Protein 8RWN (pdb70)

GO terms:
  GO:0051912 CoB--CoM heterodisulfide reductase activity (F, IDA)
  GO:0015948 methanogenesis (P, IDA)

Organism: Methanothermobacter marburgensis (strain ATCC BAA-927 / DSM 2133 / JCM 14651 / NBRC 100331 / OCM 82 / Marburg) (NCBI:txid79929)

InterPro domains:
  IPR017896 4Fe-4S ferredoxin-type, iron-sulphur binding domain [PF00037] (248-267)
  IPR017896 4Fe-4S ferredoxin-type, iron-sulphur binding domain [PF13237] (585-631)
  IPR017896 4Fe-4S ferredoxin-type, iron-sulphur binding domain [PS51379] (244-274)
  IPR017896 4Fe-4S ferredoxin-type, iron-sulphur binding domain [PS51379] (292-321)
  IPR017896 4Fe-4S ferredoxin-type, iron-sulphur binding domain [PS51379] (581-611)
  IPR017896 4Fe-4S ferredoxin-type, iron-sulphur binding domain [PS51379] (615-640)
  IPR017900 4Fe-4S ferredoxin, iron-sulphur binding, conserved site [PS00198] (254-265)
  IPR017900 4Fe-4S ferredoxin, iron-sulphur binding, conserved site [PS00198] (301-312)
  IPR017900 4Fe-4S ferredoxin, iron-sulphur binding, conserved site [PS00198] (591-602)
  IPR017900 4Fe-4S ferredoxin, iron-sulphur binding, conserved site [PS00198] (620-631)
  IPR023753 FAD/NAD(P)-binding domain [PF07992] (439-561)
  IPR036188 FAD/NAD(P)-binding domain superfamily [G3DSA:3.50.50.60] (131-251)
  IPR036188 FAD/NAD(P)-binding domain superfamily [SSF51905] (153-568)
  IPR039650 H(2):CoB-CoM heterodisulfide,ferredoxin reductase subunit A-like [PTHR43498] (31-650)
  IPR040131 MnmG, N-terminal domain [PF01134] (155-187)

Radius of gyration: 39.8 Å; Cα contacts (8 Å, |Δi|>4): 4096; chains: 6; bounding box: 92×113×96 Å

Secondary structure (DSSP, 8-state):
---SEEEEE--SHHHHHHHHHHHHTT-EEEEE-SSSS--TTGGG-SEETTTTEEHHHHHHHHHHHHHH-TTEEEE-SEEEEEEEEETTEEEEEEEE---SB-TTT-----HHHHH---EEE-GGGTTS-EEESEE-SSTT-SS---EE-TTT-----HHHHH-SS--B-TT---EEEEEEESEEEE----EE--GGG-GGGTTTTSTTEEEHHHHHHHHSTTSTTTT----TTTSS--SEEEEEEEETSSBGGGTB-S--SSHHHHHHHHHHHHHHH-TT-EEEEEES-----STTHHHHHHHHHHTT--EEEE----EEEE-TTS-EEEEEEETTTTEEEEEEESEEEEEE-EEPPTTHHHHHHHHT--B-TTSSBPPSBTTTBTTB-SSTTEEE-GGGGS---HHHHHHHHHHHHHHHHHHHHH--/-EEEEE--SHHHHT-HHHHHHHHHHHHHTT-EEEE-TTB-----IIIIIHH-HHHHHHHHHHHHHHHHHHTS-EEES-HHHHHHHHHHHHHHHH-HHHHHHHHHHHGGGT--------EEEHHHHIIIII-HHHHHHT-SS----EEEEE--STTT-SHHHH-SS-SSS--HHHHHHHHTT-EE---TTTT---S-GGGHHHH-HHHHHHHHHHHHHHHHHTT-SEEEES-HHHHHHHHHHHHHHHHHHS------EEEHHHHHHHHTT--TTTS-GGG-S--/-----TTTTEE-GGG--HHHHHHHIIIIIGGGGG-----HHHHH-TTTTTSS--HHHHHHHHHHT-HHHHHT-GGGGG-----HHHHH-TT---HHHHHHHHHHHHHHTT---HHHHHHHHHHHHHS-SS---HHHHHHHHHTTS-SS-SBTTT-HHHHHHHHHHHHHHTHHHHTTEETTTTEE-/---SEEEEE--SHHHHHHHHHHHHTT-EEEEE-SSSS--TTGGG-SEETTTTEEHHHHHHHHHHHHHH-TTEEEE-SEEEEEEES-TT-EEEEEEE---SB-TTT-----HHHHH---EEE-GGGTTS-EEESEE-SSTT-SS---EE-TTT-----HHHHH-SS--B-TT---EEEEEEESEEEE----EE--GGG-GGGTTTTSTTEEEHHHHHHHHSTTSTTTT----TTTSS--SEEEEEEEETSSBGGGTB-S--SSHHHHHHHHHHHHHHH-TT-EEEEEES-----STTHHHHHHHHHHTT--EEEE----EEEE-TTS-EEEEEEETTTTEEEEEEESEEEEEE-EEPPTTHHHHHHHHT--B-TTSSBPPSBTTTBTTB-SSTTEEE-GGGGS---HHHHHHHHHHHHHHHHHHHHH--/-EEEEE--SHHHHT-HHHHHHHHHHHHHTT-EEEE-TTB-----IIIIIHH-HHHHHHHHHHHHHHHHHHT--EEE--HHHHHHHHHHHHHHHH-HHHHHHHHHHHTTTT--------EEEHHHHIIIII-HHHHHHH-SS----EEEEE--HHHH-SHHHH-SS-SSS--HHHHHHHHTT-EE---TTTT---S-GGGHHHH-HHHHHHHHHHHHHHHHHTT-SEEEES-HHHHHHHHHHHHHHHHHH-------EEEHHHHHHHHTT--HHHH-GGG-S--/-----TTTTEE-GGG--HHHHHHHIIIIIGGGGG-----HHHHH-TTTTTSS--HHHHHHHHHHT-HHHHHT-GGGGG-----HHHHH-TT---HHHHHHHHHHHHHHTT---HHHHHHHHHHHHHS-SS---HHHHHHHHHTTS-SS-SBTTT-HHHHHHHHHHHHHHTHHHHTTB-TTT-SB-

Structure (mmCIF, N/CA/C/O backbone):
data_8RWN
#
_entry.id   8RWN
#
_cell.length_a   1.00
_cell.length_b   1.00
_cell.length_c   1.00
_cell.angle_alpha   90.00
_cell.angle_beta   90.00
_cell.angle_gamma   90.00
#
_symmetry.space_group_name_H-M   'P 1'
#
loop_
_entity.id
_entity.type
_entity.pdbx_description
1 polymer 'H(2):CoB-CoM heterodisulfide,ferredoxin reductase subunit B'
2 polymer 'H(2):CoB-CoM heterodisulfide,ferredoxin reductase subunit C'
3 polymer 'H(2):CoB-CoM heterodisulfide,ferredoxin reductase subunit A'
4 non-polymer 'Non-cubane [4Fe-4S]-cluster'
5 non-polymer 'IRON/SULFUR CLUSTER'
6 non-polymer 'FLAVIN-ADENINE DINUCLEOTIDE'
7 water water
#
loop_
_atom_site.group_PDB
_atom_site.id
_atom_site.type_symbol
_atom_site.label_atom_id
_atom_site.label_alt_id
_atom_site.label_comp_id
_atom_site.label_asym_id
_atom_site.label_entity_id
_atom_site.label_seq_id
_atom_site.pdbx_PDB_ins_code
_atom_site.Cartn_x
_atom_site.Cartn_y
_atom_site.Cartn_z
_atom_site.occupancy
_atom_site.B_iso_or_equiv
_atom_site.auth_seq_id
_atom_site.auth_comp_id
_atom_site.auth_asym_id
_atom_site.auth_atom_id
_atom_site.pdbx_PDB_model_num
ATOM 1 N N . MET A 1 1 ? 196.059 243.146 214.753 1.00 28.51 1 MET b N 1
ATOM 2 C CA . MET A 1 1 ? 194.621 242.754 214.696 1.00 22.75 1 MET b CA 1
ATOM 3 C C . MET A 1 1 ? 194.073 242.505 216.096 1.00 25.13 1 MET b C 1
ATOM 4 O O . MET A 1 1 ? 194.762 242.730 217.090 1.00 27.02 1 MET b O 1
ATOM 20 N N . GLU A 1 2 ? 192.830 242.036 216.165 1.00 24.54 2 GLU b N 1
ATOM 21 C CA . GLU A 1 2 ? 192.168 241.748 217.428 1.00 23.05 2 GLU b CA 1
ATOM 22 C C . GLU A 1 2 ? 191.625 240.328 217.386 1.00 21.08 2 GLU b C 1
ATOM 23 O O . GLU A 1 2 ? 191.184 239.847 216.339 1.00 28.21 2 GLU b O 1
ATOM 35 N N . ILE A 1 3 ? 191.657 239.659 218.534 1.00 18.92 3 ILE b N 1
ATOM 36 C CA . ILE A 1 3 ? 191.159 238.291 218.634 1.00 15.57 3 ILE b CA 1
ATOM 37 C C . ILE A 1 3 ? 190.692 238.049 220.062 1.00 15.30 3 ILE b C 1
ATOM 38 O O . ILE A 1 3 ? 191.348 238.462 221.021 1.00 16.82 3 ILE b O 1
ATOM 54 N N . ALA A 1 4 ? 189.546 237.386 220.198 1.00 16.14 4 ALA b N 1
ATOM 55 C CA . ALA A 1 4 ? 189.046 237.026 221.517 1.00 14.23 4 ALA b CA 1
ATOM 56 C C . ALA A 1 4 ? 189.905 235.922 222.122 1.00 17.06 4 ALA b C 1
ATOM 57 O O . ALA A 1 4 ? 190.287 234.966 221.444 1.00 21.50 4 ALA b O 1
ATOM 64 N N . TYR A 1 5 ? 190.194 236.053 223.411 1.00 17.26 5 TYR b N 1
ATOM 65 C CA . TYR A 1 5 ? 191.138 235.191 224.112 1.00 13.35 5 TYR b CA 1
ATOM 66 C C . TYR A 1 5 ? 190.366 234.275 225.056 1.00 14.93 5 TYR b C 1
ATOM 67 O O . TYR A 1 5 ? 189.864 234.725 226.091 1.00 19.02 5 TYR b O 1
ATOM 85 N N . PHE A 1 6 ? 190.276 232.995 224.705 1.00 9.12 6 PHE b N 1
ATOM 86 C CA . PHE A 1 6 ? 189.658 232.003 225.573 1.00 10.53 6 PHE b CA 1
ATOM 87 C C . PHE A 1 6 ? 190.740 231.304 226.385 1.00 8.76 6 PHE b C 1
ATOM 88 O O . PHE A 1 6 ? 191.746 230.853 225.832 1.00 22.30 6 PHE b O 1
ATOM 105 N N . LEU A 1 7 ? 190.531 231.223 227.696 1.00 13.99 7 LEU b N 1
ATOM 106 C CA . LEU A 1 7 ? 191.532 230.707 228.622 1.00 13.24 7 LEU b CA 1
ATOM 107 C C . LEU A 1 7 ? 191.302 229.252 229.005 1.00 11.17 7 LEU b C 1
ATOM 108 O O . LEU A 1 7 ? 192.268 228.503 229.171 1.00 16.86 7 LEU b O 1
ATOM 124 N N . GLY A 1 8 ? 190.049 228.833 229.150 1.00 14.59 8 GLY b N 1
ATOM 125 C CA . GLY A 1 8 ? 189.777 227.490 229.622 1.00 8.82 8 GLY b CA 1
ATOM 126 C C . GLY A 1 8 ? 189.812 227.411 231.140 1.00 9.40 8 GLY b C 1
ATOM 127 O O . GLY A 1 8 ? 189.339 228.301 231.847 1.00 20.02 8 GLY b O 1
ATOM 131 N N . CYS A 1 9 ? 190.361 226.307 231.642 1.00 9.32 9 CYS b N 1
ATOM 132 C CA . CYS A 1 9 ? 190.530 226.102 233.075 1.00 7.93 9 CYS b CA 1
ATOM 133 C C . CYS A 1 9 ? 191.984 225.913 233.470 1.00 6.55 9 CYS b C 1
ATOM 134 O O . CYS A 1 9 ? 192.493 226.650 234.322 1.00 15.57 9 CYS b O 1
ATOM 141 N N . ILE A 1 10 ? 192.674 224.953 232.853 1.00 6.83 10 ILE b N 1
ATOM 142 C CA . ILE A 1 10 ? 193.961 224.502 233.376 1.00 13.12 10 ILE b CA 1
ATOM 143 C C . ILE A 1 10 ? 195.003 225.605 233.275 1.00 9.62 10 ILE b C 1
ATOM 144 O O . ILE A 1 10 ? 195.800 225.807 234.194 1.00 15.42 10 ILE b O 1
ATOM 160 N N . MET A 1 11 ? 195.022 226.334 232.162 1.00 7.81 11 MET b N 1
ATOM 161 C CA . MET A 1 11 ? 196.006 227.400 232.021 1.00 13.41 11 MET b CA 1
ATOM 162 C C . MET A 1 11 ? 195.765 228.502 233.048 1.00 15.23 11 MET b C 1
ATOM 163 O O . MET A 1 11 ? 196.698 228.948 233.723 1.00 15.61 11 MET b O 1
ATOM 177 N N . ASN A 1 12 ? 194.517 228.948 233.190 1.00 18.40 12 ASN b N 1
ATOM 178 C CA . ASN A 1 12 ? 194.244 230.080 234.069 1.00 10.00 12 ASN b CA 1
ATOM 179 C C . ASN A 1 12 ? 194.184 229.681 235.538 1.00 10.96 12 ASN b C 1
ATOM 180 O O . ASN A 1 12 ? 194.250 230.560 236.402 1.00 23.07 12 ASN b O 1
ATOM 191 N N . ASN A 1 13 ? 194.078 228.387 235.845 1.00 11.89 13 ASN b N 1
ATOM 192 C CA . ASN A 1 13 ? 193.852 227.938 237.211 1.00 12.04 13 ASN b CA 1
ATOM 193 C C . ASN A 1 13 ? 194.928 227.011 237.764 1.00 10.48 13 ASN b C 1
ATOM 194 O O . ASN A 1 13 ? 194.892 226.713 238.962 1.00 19.54 13 ASN b O 1
ATOM 205 N N . ARG A 1 14 ? 195.873 226.544 236.948 1.00 12.03 14 ARG b N 1
ATOM 206 C CA . ARG A 1 14 ? 196.955 225.704 237.448 1.00 11.11 14 ARG b CA 1
ATOM 207 C C . ARG A 1 14 ? 198.313 226.151 236.919 1.00 9.80 14 ARG b C 1
ATOM 208 O O . ARG A 1 14 ? 199.331 225.990 237.598 1.00 17.33 14 ARG b O 1
ATOM 229 N N . TYR A 1 15 ? 198.343 226.704 235.709 1.00 11.56 15 TYR b N 1
ATOM 230 C CA . TYR A 1 15 ? 199.584 227.104 235.046 1.00 15.16 15 TYR b CA 1
ATOM 231 C C . TYR A 1 15 ? 199.414 228.498 234.457 1.00 7.18 15 TYR b C 1
ATOM 232 O O . TYR A 1 15 ? 199.370 228.669 233.234 1.00 16.40 15 TYR b O 1
ATOM 250 N N . PRO A 1 16 ? 199.315 229.527 235.307 1.00 14.15 16 PRO b N 1
ATOM 251 C CA . PRO A 1 16 ? 199.193 230.899 234.789 1.00 14.76 16 PRO b CA 1
ATOM 252 C C . PRO A 1 16 ? 200.430 231.392 234.061 1.00 9.39 16 PRO b C 1
ATOM 253 O O . PRO A 1 16 ? 200.343 232.409 233.364 1.00 17.51 16 PRO b O 1
ATOM 264 N N . GLY A 1 17 ? 201.575 230.727 234.212 1.00 15.41 17 GLY b N 1
ATOM 265 C CA . GLY A 1 17 ? 202.744 231.112 233.441 1.00 16.83 17 GLY b CA 1
ATOM 266 C C . GLY A 1 17 ? 202.509 231.023 231.947 1.00 18.62 17 GLY b C 1
ATOM 267 O O . GLY A 1 17 ? 202.991 231.860 231.181 1.00 18.04 17 GLY b O 1
ATOM 271 N N . ILE A 1 18 ? 201.758 230.012 231.512 1.00 12.61 18 ILE b N 1
ATOM 272 C CA . ILE A 1 18 ? 201.423 229.904 230.097 1.00 11.94 18 ILE b CA 1
ATOM 273 C C . ILE A 1 18 ? 200.637 231.132 229.654 1.00 12.90 18 ILE b C 1
ATOM 274 O O . ILE A 1 18 ? 200.919 231.727 228.607 1.00 13.04 18 ILE b O 1
ATOM 290 N N . GLU A 1 19 ? 199.659 231.549 230.463 1.00 13.31 19 GLU b N 1
ATOM 291 C CA . GLU A 1 19 ? 198.864 232.726 230.129 1.00 16.35 19 GLU b CA 1
ATOM 292 C C . GLU A 1 19 ? 199.721 233.987 230.087 1.00 13.04 19 GLU b C 1
ATOM 293 O O . GLU A 1 19 ? 199.570 234.815 229.184 1.00 24.61 19 GLU b O 1
ATOM 305 N N . LYS A 1 20 ? 200.612 234.160 231.066 1.00 17.34 20 LYS b N 1
ATOM 306 C CA . LYS A 1 20 ? 201.436 235.366 231.105 1.00 14.60 20 LYS b CA 1
ATOM 307 C C . LYS A 1 20 ? 202.387 235.422 229.917 1.00 11.28 20 LYS b C 1
ATOM 308 O O . LYS A 1 20 ? 202.549 236.478 229.288 1.00 20.44 20 LYS b O 1
ATOM 327 N N . ALA A 1 21 ? 203.028 234.295 229.597 1.00 17.17 21 ALA b N 1
ATOM 328 C CA . ALA A 1 21 ? 203.905 234.252 228.435 1.00 14.15 21 ALA b CA 1
ATOM 329 C C . ALA A 1 21 ? 203.126 234.540 227.161 1.00 14.63 21 ALA b C 1
ATOM 330 O O . ALA A 1 21 ? 203.600 235.278 226.292 1.00 18.89 21 ALA b O 1
ATOM 337 N N . THR A 1 22 ? 201.920 233.981 227.038 1.00 15.75 22 THR b N 1
ATOM 338 C CA . THR A 1 22 ? 201.097 234.254 225.866 1.00 14.05 22 THR b CA 1
ATOM 339 C C . THR A 1 22 ? 200.774 235.739 225.760 1.00 15.23 22 THR b C 1
ATOM 340 O O . THR A 1 22 ? 200.857 236.330 224.679 1.00 14.16 22 THR b O 1
ATOM 351 N N . ARG A 1 23 ? 200.386 236.354 226.877 1.00 16.13 23 ARG b N 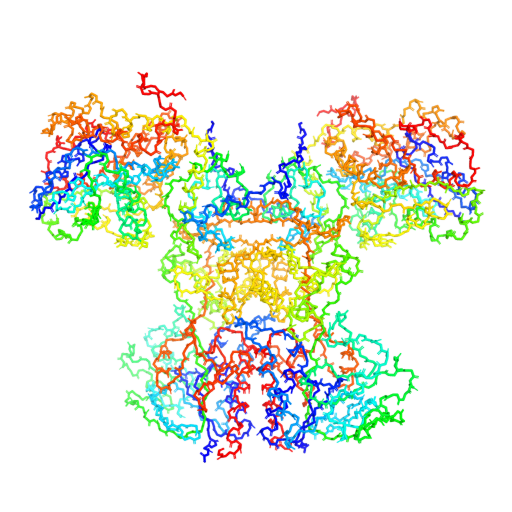1
ATOM 352 C CA . ARG A 1 23 ? 200.008 237.762 226.851 1.00 17.07 23 ARG b CA 1
ATOM 353 C C . ARG A 1 23 ? 201.185 238.632 226.436 1.00 13.71 23 ARG b C 1
ATOM 354 O O . ARG A 1 23 ? 201.051 239.511 225.578 1.00 21.71 23 ARG b O 1
ATOM 375 N N . VAL A 1 24 ? 202.356 238.386 227.023 1.00 17.83 24 VAL b N 1
ATOM 376 C CA . VAL A 1 24 ? 203.531 239.175 226.665 1.00 18.36 24 VAL b CA 1
ATOM 377 C C . VAL A 1 24 ? 203.887 238.964 225.198 1.00 15.20 24 VAL b C 1
ATOM 378 O O . VAL A 1 24 ? 204.158 239.923 224.461 1.00 19.86 24 VAL b O 1
ATOM 391 N N . LEU A 1 25 ? 203.878 237.709 224.745 1.00 15.76 25 LEU b N 1
ATOM 392 C CA . LEU A 1 25 ? 204.228 237.413 223.363 1.00 13.88 25 LEU b CA 1
ATOM 393 C C . LEU A 1 25 ? 203.299 238.138 222.402 1.00 17.32 25 LEU b C 1
ATOM 394 O O . LEU A 1 25 ? 203.752 238.785 221.451 1.00 22.74 25 LEU b O 1
ATOM 410 N N . PHE A 1 26 ? 201.991 238.045 222.637 1.00 18.61 26 PHE b N 1
ATOM 411 C CA . PHE A 1 26 ? 201.043 238.659 221.719 1.00 16.96 26 PHE b CA 1
ATOM 412 C C . PHE A 1 26 ? 201.110 240.179 221.791 1.00 18.16 26 PHE b C 1
ATOM 413 O O . PHE A 1 26 ? 200.863 240.854 220.786 1.00 20.90 26 PHE b O 1
ATOM 430 N N . ASP A 1 27 ? 201.452 240.735 222.955 1.00 19.52 27 ASP b N 1
ATOM 431 C CA . ASP A 1 27 ? 201.670 242.175 223.034 1.00 23.23 27 ASP b CA 1
ATOM 432 C C . ASP A 1 27 ? 202.860 242.593 222.181 1.00 22.51 27 ASP b C 1
ATOM 433 O O . ASP A 1 27 ? 202.826 243.643 221.531 1.00 26.66 27 ASP b O 1
ATOM 442 N N . LYS A 1 28 ? 203.924 241.786 222.172 1.00 25.41 28 LYS b N 1
ATOM 443 C CA . LYS A 1 28 ? 205.071 242.114 221.331 1.00 23.07 28 LYS b CA 1
ATOM 444 C C . LYS A 1 28 ? 204.726 242.041 219.848 1.00 22.71 28 LYS b C 1
ATOM 445 O O . LYS A 1 28 ? 205.348 242.733 219.034 1.00 29.16 28 LYS b O 1
ATOM 464 N N . LEU A 1 29 ? 203.747 241.219 219.477 1.00 22.41 29 LEU b N 1
ATOM 465 C CA . LEU A 1 29 ? 203.416 240.967 218.081 1.00 17.24 29 LEU b CA 1
ATOM 466 C C . LEU A 1 29 ? 202.377 241.933 217.526 1.00 20.69 29 LEU b C 1
ATOM 467 O O . LEU A 1 29 ? 202.003 241.810 216.356 1.00 25.41 29 LEU b O 1
ATOM 483 N N . GLY A 1 30 ? 201.900 242.883 218.325 1.00 26.14 30 GLY b N 1
ATOM 484 C CA . GLY A 1 30 ? 200.901 243.811 217.838 1.00 20.58 30 GLY b CA 1
ATOM 485 C C . GLY A 1 30 ? 199.523 243.217 217.664 1.00 19.41 30 GLY b C 1
ATOM 486 O O . GLY A 1 30 ? 198.727 243.743 216.882 1.00 28.13 30 GLY b O 1
ATOM 490 N N . ILE A 1 31 ? 199.218 242.131 218.368 1.00 20.28 31 ILE b N 1
ATOM 491 C CA . ILE A 1 31 ? 197.907 241.498 218.329 1.00 21.06 31 ILE b CA 1
ATOM 492 C C . ILE A 1 31 ? 197.210 241.778 219.650 1.00 21.61 31 ILE b C 1
ATOM 493 O O . ILE A 1 31 ? 197.743 241.463 220.721 1.00 28.58 31 ILE b O 1
ATOM 509 N N . GLU A 1 32 ? 196.020 242.360 219.575 1.00 21.60 32 GLU b N 1
ATOM 510 C CA . GLU A 1 32 ? 195.250 242.711 220.760 1.00 20.43 32 GLU b CA 1
ATOM 511 C C . GLU A 1 32 ? 194.490 241.478 221.233 1.00 17.79 32 GLU b C 1
ATOM 512 O O . GLU A 1 32 ? 193.646 240.946 220.507 1.00 24.02 32 GLU b O 1
ATOM 524 N N . LEU A 1 33 ? 194.794 241.021 222.445 1.00 18.82 33 LEU b N 1
ATOM 525 C CA . LEU A 1 33 ? 194.042 239.936 223.064 1.00 16.81 33 LEU b CA 1
ATOM 526 C C . LEU A 1 33 ? 192.902 240.526 223.883 1.00 16.87 33 LEU b C 1
ATOM 527 O O . LEU A 1 33 ? 193.140 241.252 224.853 1.00 19.14 33 LEU b O 1
ATOM 543 N N . LYS A 1 34 ? 191.670 240.219 223.493 1.00 20.46 34 LYS b N 1
ATOM 544 C CA . LYS A 1 34 ? 190.483 240.730 224.164 1.00 13.67 34 LYS b CA 1
ATOM 545 C C . LYS A 1 34 ? 189.886 239.639 225.043 1.00 18.41 34 LYS b C 1
ATOM 546 O O . LYS A 1 34 ? 189.582 238.544 224.561 1.00 25.29 34 LYS b O 1
ATOM 565 N N . ASP A 1 35 ? 189.709 239.949 226.325 1.00 20.11 35 ASP b N 1
ATOM 566 C CA . ASP A 1 35 ? 189.199 238.970 227.274 1.00 17.67 35 ASP b CA 1
ATOM 567 C C . ASP A 1 35 ? 187.765 238.578 226.937 1.00 17.13 35 ASP b C 1
ATOM 568 O O . ASP A 1 35 ? 186.974 239.382 226.438 1.00 24.92 35 ASP b O 1
ATOM 577 N N . MET A 1 36 ? 187.436 237.317 227.219 1.00 16.15 36 MET b N 1
ATOM 578 C CA . MET A 1 36 ? 186.080 236.796 227.051 1.00 14.55 36 MET b CA 1
ATOM 579 C C . MET A 1 36 ? 185.422 236.758 228.428 1.00 14.67 36 MET b C 1
ATOM 580 O O . MET A 1 36 ? 185.363 235.727 229.095 1.00 25.04 36 MET b O 1
ATOM 594 N N . GLU A 1 37 ? 184.921 237.913 228.850 1.00 16.32 37 GLU b N 1
ATOM 595 C CA . GLU A 1 37 ? 184.375 238.042 230.194 1.00 15.52 37 GLU b CA 1
ATOM 596 C C . GLU A 1 37 ? 183.210 237.082 230.394 1.00 13.57 37 GLU b C 1
ATOM 597 O O . GLU A 1 37 ? 182.342 236.948 229.528 1.00 20.54 37 GLU b O 1
ATOM 609 N N . GLY A 1 38 ? 183.200 236.408 231.540 1.00 19.37 38 GLY b N 1
ATOM 610 C CA . GLY A 1 38 ? 182.143 235.471 231.856 1.00 16.97 38 GLY b CA 1
ATOM 611 C C . GLY A 1 38 ? 182.292 234.104 231.229 1.00 14.83 38 GLY b C 1
ATOM 612 O O . GLY A 1 38 ? 181.376 233.285 231.349 1.00 18.21 38 GLY b O 1
ATOM 616 N N . ALA A 1 39 ? 183.407 233.830 230.561 1.00 9.31 39 ALA b N 1
ATOM 617 C CA . ALA A 1 39 ? 183.621 232.520 229.965 1.00 12.80 39 ALA b CA 1
ATOM 618 C C . ALA A 1 39 ? 183.732 231.451 231.047 1.00 6.98 39 ALA b C 1
ATOM 619 O O . ALA A 1 39 ? 184.140 231.719 232.179 1.00 21.95 39 ALA b O 1
ATOM 626 N N . SER A 1 40 ? 183.352 230.231 230.688 1.00 9.08 40 SER b N 1
ATOM 627 C CA . SER A 1 40 ? 183.358 229.081 231.584 1.00 10.58 40 SER b CA 1
ATOM 628 C C . SER A 1 40 ? 184.256 227.990 231.001 1.00 3.29 40 SER b C 1
ATOM 629 O O . SER A 1 40 ? 184.977 228.206 230.026 1.00 15.23 40 SER b O 1
ATOM 637 N N . CYS A 1 41 ? 184.217 226.812 231.619 1.00 14.92 41 CYS b N 1
ATOM 638 C CA . CYS A 1 41 ? 184.793 225.631 230.991 1.00 2.87 41 CYS b CA 1
ATOM 639 C C . CYS A 1 41 ? 184.242 225.513 229.571 1.00 5.52 41 CYS b C 1
ATOM 640 O O . CYS A 1 41 ? 183.098 225.879 229.299 1.00 4.44 41 CYS b O 1
ATOM 647 N N . CYS A 1 42 ? 185.072 225.016 228.654 1.00 7.42 42 CYS b N 1
ATOM 648 C CA . CYS A 1 42 ? 184.738 225.127 227.234 1.00 10.67 42 CYS b CA 1
ATOM 649 C C . CYS A 1 42 ? 183.409 224.480 226.834 1.00 3.71 42 CYS b C 1
ATOM 650 O O . CYS A 1 42 ? 182.736 225.048 225.958 1.00 12.33 42 CYS b O 1
ATOM 657 N N . PRO A 1 43 ? 182.954 223.338 227.405 1.00 3.68 43 PRO b N 1
ATOM 658 C CA . PRO A 1 43 ? 183.470 222.510 228.501 1.00 1.75 43 PRO b CA 1
ATOM 659 C C . PRO A 1 43 ? 184.282 221.316 228.025 1.00 10.22 43 PRO b C 1
ATOM 660 O O . PRO A 1 43 ? 184.142 220.886 226.885 1.00 5.83 43 PRO b O 1
ATOM 671 N N . ALA A 1 44 ? 185.139 220.778 228.893 1.00 7.93 44 ALA b N 1
ATOM 672 C CA . ALA A 1 44 ? 186.060 219.703 228.543 1.00 15.42 44 ALA b CA 1
ATOM 673 C C . ALA A 1 44 ? 185.335 218.606 227.773 1.00 9.86 44 ALA b C 1
ATOM 674 O O . ALA A 1 44 ? 184.393 218.000 228.297 1.00 4.92 44 ALA b O 1
ATOM 681 N N . PRO A 1 45 ? 185.732 218.328 226.531 1.00 9.68 45 PRO b N 1
ATOM 682 C CA . PRO A 1 45 ? 184.984 217.339 225.742 1.00 13.81 45 PRO b CA 1
ATOM 683 C C . PRO A 1 45 ? 184.968 215.958 226.366 1.00 9.08 45 PRO b C 1
ATOM 684 O O . PRO A 1 45 ? 183.950 215.266 226.273 1.00 24.56 45 PRO b O 1
ATOM 695 N N . GLY A 1 46 ? 186.045 215.557 227.042 1.00 7.80 46 GLY b N 1
ATOM 696 C CA . GLY A 1 46 ? 186.138 214.188 227.523 1.00 14.45 46 GLY b CA 1
ATOM 697 C C . GLY A 1 46 ? 184.983 213.789 228.420 1.00 12.92 46 GLY b C 1
ATOM 698 O O . GLY A 1 46 ? 184.404 212.713 228.257 1.00 24.57 46 GLY b O 1
ATOM 702 N N . VAL A 1 47 ? 184.623 214.650 229.369 1.00 12.26 47 VAL b N 1
ATOM 703 C CA . VAL A 1 47 ? 183.571 214.333 230.328 1.00 5.38 47 VAL b CA 1
ATOM 704 C C . VAL A 1 47 ? 182.222 214.757 229.765 1.00 12.08 47 VAL b C 1
ATOM 705 O O . VAL A 1 47 ? 181.320 213.929 229.605 1.00 18.01 47 VAL b O 1
ATOM 718 N N . PHE A 1 48 ? 182.070 216.049 229.462 1.00 9.58 48 PHE b N 1
ATOM 719 C CA . PHE A 1 48 ? 180.760 216.561 229.073 1.00 13.21 48 PHE b CA 1
ATOM 720 C C . PHE A 1 48 ? 180.294 215.967 227.749 1.00 7.39 48 PHE b C 1
ATOM 721 O O . PHE A 1 48 ? 179.130 215.573 227.621 1.00 14.62 48 PHE b O 1
ATOM 738 N N . GLY A 1 49 ? 181.176 215.901 226.752 1.00 8.32 49 GLY b N 1
ATOM 739 C CA . GLY A 1 49 ? 180.798 215.276 225.496 1.00 10.05 49 GLY b CA 1
ATOM 740 C C . GLY A 1 49 ? 180.418 213.818 225.668 1.00 8.77 49 GLY b C 1
ATOM 741 O O . GLY A 1 49 ? 179.512 213.320 224.997 1.00 18.72 49 GLY b O 1
ATOM 745 N N . SER A 1 50 ? 181.098 213.117 226.576 1.00 3.16 50 SER b N 1
ATOM 746 C CA . SER A 1 50 ? 180.768 211.718 226.827 1.00 9.51 50 SER b CA 1
ATOM 747 C C . SER A 1 50 ? 179.443 211.572 227.564 1.00 4.98 50 SER b C 1
ATOM 748 O O . SER A 1 50 ? 178.736 210.579 227.366 1.00 11.08 50 SER b O 1
ATOM 756 N N . PHE A 1 51 ? 179.091 212.537 228.411 1.00 6.10 51 PHE b N 1
ATOM 757 C CA . PHE A 1 51 ? 177.895 212.426 229.235 1.00 7.14 51 PHE b CA 1
ATOM 758 C C . PHE A 1 51 ? 176.642 212.895 228.501 1.00 10.70 51 PHE b C 1
ATOM 759 O O . PHE A 1 51 ? 175.656 212.157 228.428 1.00 17.19 51 PHE b O 1
ATOM 776 N N . ASP A 1 52 ? 176.663 214.111 227.959 1.00 11.56 52 ASP b N 1
ATOM 777 C CA . ASP A 1 52 ? 175.489 214.678 227.298 1.00 18.66 52 ASP b CA 1
ATOM 778 C C . ASP A 1 52 ? 175.968 215.624 226.206 1.00 13.48 52 ASP b C 1
ATOM 779 O O . ASP A 1 52 ? 176.585 216.652 226.501 1.00 18.45 52 ASP b O 1
ATOM 788 N N . LYS A 1 53 ? 175.673 215.282 224.952 1.00 14.42 53 LYS b N 1
ATOM 789 C CA . LYS A 1 53 ? 176.081 216.133 223.842 1.00 15.51 53 LYS b CA 1
ATOM 790 C C . LYS A 1 53 ? 175.416 217.503 223.920 1.00 10.33 53 LYS b C 1
ATOM 791 O O . LYS A 1 53 ? 176.050 218.524 223.632 1.00 12.30 53 LYS b O 1
ATOM 810 N N . THR A 1 54 ? 174.138 217.546 224.305 1.00 15.08 54 THR b N 1
ATOM 811 C CA . THR A 1 54 ? 173.407 218.811 224.308 1.00 10.82 54 THR b CA 1
ATOM 812 C C . THR A 1 54 ? 173.998 219.795 225.310 1.00 13.45 54 THR b C 1
ATOM 813 O O . THR A 1 54 ? 174.144 220.982 225.006 1.00 14.04 54 THR b O 1
ATOM 824 N N . THR A 1 55 ? 174.334 219.327 226.513 1.00 17.03 55 THR b N 1
ATOM 825 C CA . THR A 1 55 ? 174.929 220.212 227.511 1.00 15.05 55 THR b CA 1
ATOM 826 C C . THR A 1 55 ? 176.283 220.734 227.039 1.00 10.99 55 THR b C 1
ATOM 827 O O . THR A 1 55 ? 176.572 221.934 227.132 1.00 7.84 55 THR b O 1
ATOM 838 N N . TRP A 1 56 ? 177.128 219.834 226.537 1.00 11.73 56 TRP b N 1
ATOM 839 C CA . TRP A 1 56 ? 178.432 220.235 226.022 1.00 9.81 56 TRP b CA 1
ATOM 840 C C . TRP A 1 56 ? 178.281 221.312 224.956 1.00 7.09 56 TRP b C 1
ATOM 841 O O . TRP A 1 56 ? 178.924 222.369 225.019 1.00 8.04 56 TRP b O 1
ATOM 862 N N . ALA A 1 57 ? 177.398 221.066 223.984 1.00 0.92 57 ALA b N 1
ATOM 863 C CA . ALA A 1 57 ? 177.206 222.007 222.887 1.00 12.60 57 ALA b CA 1
ATOM 864 C C . ALA A 1 57 ? 176.642 223.335 223.376 1.00 10.42 57 ALA b C 1
ATOM 865 O O . ALA A 1 57 ? 177.057 224.393 222.903 1.00 16.54 57 ALA b O 1
ATOM 872 N N . ALA A 1 58 ? 175.686 223.307 224.305 1.00 11.00 58 ALA b N 1
ATOM 873 C CA . ALA A 1 58 ? 175.089 224.554 224.773 1.00 10.15 58 ALA b CA 1
ATOM 874 C C . ALA A 1 58 ? 176.108 225.412 225.510 1.00 10.29 58 ALA b C 1
ATOM 875 O O . ALA A 1 58 ? 176.185 226.627 225.287 1.00 14.60 58 ALA b O 1
ATOM 882 N N . ILE A 1 59 ? 176.905 224.800 226.389 1.00 11.50 59 ILE b N 1
ATOM 883 C CA . ILE A 1 59 ? 177.927 225.561 227.100 1.00 12.07 59 ILE b CA 1
ATOM 884 C C . ILE A 1 59 ? 178.945 226.128 226.114 1.00 1.14 59 ILE b C 1
ATOM 885 O O . ILE A 1 59 ? 179.328 227.306 226.196 1.00 10.34 59 ILE b O 1
ATOM 901 N N . ALA A 1 60 ? 179.384 225.311 225.153 1.00 6.80 60 ALA b N 1
ATOM 902 C CA . ALA A 1 60 ? 180.336 225.804 224.165 1.00 14.10 60 ALA b CA 1
ATOM 903 C C . ALA A 1 60 ? 179.738 226.940 223.342 1.00 11.78 60 ALA b C 1
ATOM 904 O O . ALA A 1 60 ? 180.432 227.903 223.004 1.00 8.46 60 ALA b O 1
ATOM 911 N N . ALA A 1 61 ? 178.450 226.841 223.006 1.00 11.61 61 ALA b N 1
ATOM 912 C CA . ALA A 1 61 ? 177.793 227.890 222.233 1.00 13.79 61 ALA b CA 1
ATOM 913 C C . ALA A 1 61 ? 177.709 229.189 223.022 1.00 10.34 61 ALA b C 1
ATOM 914 O O . ALA A 1 61 ? 177.862 230.272 222.454 1.00 23.34 61 ALA b O 1
ATOM 921 N N . ARG A 1 62 ? 177.453 229.106 224.328 1.00 9.66 62 ARG b N 1
ATOM 922 C CA . ARG A 1 62 ? 177.505 230.312 225.153 1.00 12.90 62 ARG b CA 1
ATOM 923 C C . ARG A 1 62 ? 178.900 230.933 225.122 1.00 12.56 62 ARG b C 1
ATOM 924 O O . ARG A 1 62 ? 179.052 232.157 224.965 1.00 16.79 62 ARG b O 1
ATOM 945 N N . ASN A 1 63 ? 179.934 230.098 225.255 1.00 14.36 63 ASN b N 1
ATOM 946 C CA . ASN A 1 63 ? 181.297 230.612 225.162 1.00 8.71 63 ASN b CA 1
ATOM 947 C C . ASN A 1 63 ? 181.528 231.303 223.823 1.00 10.86 63 ASN b C 1
ATOM 948 O O . ASN A 1 63 ? 182.204 232.334 223.755 1.00 12.97 63 ASN b O 1
ATOM 959 N N . ILE A 1 64 ? 180.970 230.747 222.748 1.00 14.25 64 ILE b N 1
ATOM 960 C CA . ILE A 1 64 ? 181.163 231.331 221.424 1.00 13.26 64 ILE b CA 1
ATOM 961 C C . ILE A 1 64 ? 180.400 232.646 221.293 1.00 15.04 64 ILE b C 1
ATOM 962 O O . ILE A 1 64 ? 180.875 233.586 220.649 1.00 15.40 64 ILE b O 1
ATOM 978 N N . THR A 1 65 ? 179.195 232.724 221.864 1.00 15.41 65 THR b N 1
ATOM 979 C CA . THR A 1 65 ? 178.437 233.973 221.803 1.00 14.55 65 THR b CA 1
ATOM 980 C C . THR A 1 65 ? 179.154 235.088 222.544 1.00 12.22 65 THR b C 1
ATOM 981 O O . THR A 1 65 ? 179.023 236.261 222.174 1.00 21.96 65 THR b O 1
ATOM 992 N N . ILE A 1 66 ? 179.903 234.751 223.594 1.00 12.02 66 ILE b N 1
ATOM 993 C CA . ILE A 1 66 ? 180.682 235.782 224.278 1.00 14.12 66 ILE b CA 1
ATOM 994 C C . ILE A 1 66 ? 181.594 236.499 223.285 1.00 16.95 66 ILE b C 1
ATOM 995 O O . ILE A 1 66 ? 181.681 237.731 223.275 1.00 20.48 66 ILE b O 1
ATOM 1011 N N . ALA A 1 67 ? 182.282 235.735 222.431 1.00 13.68 67 ALA b N 1
ATOM 1012 C CA . ALA A 1 67 ? 183.132 236.343 221.410 1.00 17.24 67 ALA b CA 1
ATOM 1013 C C . ALA A 1 67 ? 182.313 236.981 220.294 1.00 20.08 67 ALA b C 1
ATOM 1014 O O . ALA A 1 67 ? 182.683 238.046 219.789 1.00 19.14 67 ALA b O 1
ATOM 1021 N N . GLU A 1 68 ? 181.207 236.351 219.893 1.00 17.00 68 GLU b N 1
ATOM 1022 C CA . GLU A 1 68 ? 180.378 236.928 218.839 1.00 19.84 68 GLU b CA 1
ATOM 1023 C C . GLU A 1 68 ? 179.919 238.331 219.216 1.00 15.98 68 GLU b C 1
ATOM 1024 O O . GLU A 1 68 ? 179.814 239.211 218.355 1.00 26.86 68 GLU b O 1
ATOM 1036 N N . ASP A 1 69 ? 179.652 238.561 220.503 1.00 16.15 69 ASP b N 1
ATOM 1037 C CA . ASP A 1 69 ? 179.264 239.896 220.948 1.00 17.80 69 ASP b CA 1
ATOM 1038 C C . ASP A 1 69 ? 180.371 240.908 220.679 1.00 23.25 69 ASP b C 1
ATOM 1039 O O . ASP A 1 69 ? 180.099 242.040 220.262 1.00 30.29 69 ASP b O 1
ATOM 1048 N N . MET A 1 70 ? 181.627 240.522 220.916 1.00 23.07 70 MET b N 1
ATOM 1049 C CA . MET A 1 70 ? 182.759 241.392 220.620 1.00 21.31 70 MET b CA 1
ATOM 1050 C C . MET A 1 70 ? 183.072 241.469 219.132 1.00 20.79 70 MET b C 1
ATOM 1051 O O . MET A 1 70 ? 183.891 242.302 218.734 1.00 24.37 70 MET b O 1
ATOM 1065 N N . GLY A 1 71 ? 182.459 240.623 218.311 1.00 19.83 71 GLY b N 1
ATOM 1066 C CA . GLY A 1 71 ? 182.752 240.626 216.887 1.00 20.01 71 GLY b CA 1
ATOM 1067 C C . GLY A 1 71 ? 184.189 240.279 216.562 1.00 23.08 71 GLY b C 1
ATOM 1068 O O . GLY A 1 71 ? 184.801 240.927 215.704 1.00 22.64 71 GLY b O 1
ATOM 1072 N N . ALA A 1 72 ? 184.746 239.272 217.231 1.00 20.45 72 ALA b N 1
ATOM 1073 C CA . ALA A 1 72 ? 186.116 238.844 216.993 1.00 18.19 72 ALA b CA 1
ATOM 1074 C C . ALA A 1 72 ? 186.190 237.325 216.970 1.00 15.34 72 ALA b C 1
ATOM 1075 O O . ALA A 1 72 ? 185.362 236.636 217.570 1.00 24.24 72 ALA b O 1
ATOM 1082 N N . ASP A 1 73 ? 187.193 236.813 216.262 1.00 17.30 73 ASP b N 1
ATOM 1083 C CA . ASP A 1 73 ? 187.478 235.387 216.283 1.00 14.79 73 ASP b CA 1
ATOM 1084 C C . ASP A 1 73 ? 188.009 234.981 217.656 1.00 13.56 73 ASP b C 1
ATOM 1085 O O . ASP A 1 73 ? 188.505 235.804 218.430 1.00 18.69 73 ASP b O 1
ATOM 1094 N N . ILE A 1 74 ? 187.889 233.697 217.960 1.00 18.20 74 ILE b N 1
ATOM 1095 C CA . ILE A 1 74 ? 188.376 233.147 219.220 1.00 12.13 74 ILE b CA 1
ATOM 1096 C C . ILE A 1 74 ? 189.747 232.539 218.992 1.00 7.13 74 ILE b C 1
ATOM 1097 O O . ILE A 1 74 ? 189.974 231.849 217.996 1.00 20.92 74 ILE b O 1
ATOM 1113 N N . MET A 1 75 ? 190.665 232.792 219.917 1.00 13.48 75 MET b N 1
ATOM 1114 C CA . MET A 1 75 ? 191.978 232.164 219.919 1.00 8.12 75 MET b CA 1
ATOM 1115 C C . MET A 1 75 ? 192.076 231.305 221.168 1.00 9.94 75 MET b C 1
ATOM 1116 O O . MET A 1 75 ? 191.817 231.785 222.276 1.00 20.11 75 MET b O 1
ATOM 1130 N N . THR A 1 76 ? 192.440 230.039 220.990 1.00 6.04 76 THR b N 1
ATOM 1131 C CA . THR A 1 76 ? 192.676 229.134 222.105 1.00 9.30 76 THR b CA 1
ATOM 1132 C C . THR A 1 76 ? 194.067 228.536 221.978 1.00 4.04 76 THR b C 1
ATOM 1133 O O . THR A 1 76 ? 194.492 228.164 220.882 1.00 14.03 76 THR b O 1
ATOM 1144 N N . GLU A 1 77 ? 194.775 228.450 223.100 1.00 12.68 77 GLU b N 1
ATOM 1145 C CA . GLU A 1 77 ? 196.056 227.760 223.148 1.00 10.05 77 GLU b CA 1
ATOM 1146 C C . GLU A 1 77 ? 195.954 226.411 223.848 1.00 7.14 77 GLU b C 1
ATOM 1147 O O . GLU A 1 77 ? 196.963 225.891 224.329 1.00 9.86 77 GLU b O 1
ATOM 1159 N N . CYS A 1 78 ? 194.755 225.837 223.918 1.00 0.00 78 CYS b N 1
ATOM 1160 C CA . CYS A 1 78 ? 194.551 224.497 224.455 1.00 3.72 78 CYS b CA 1
ATOM 1161 C C . CYS A 1 78 ? 193.954 223.611 223.374 1.00 1.23 78 CYS b C 1
ATOM 1162 O O . CYS A 1 78 ? 192.911 223.946 222.803 1.00 0.00 78 CYS b O 1
ATOM 1169 N N . ASN A 1 79 ? 194.600 222.471 223.114 1.00 8.32 79 ASN b N 1
ATOM 1170 C CA . ASN A 1 79 ? 194.029 221.495 222.192 1.00 5.21 79 ASN b CA 1
ATOM 1171 C C . ASN A 1 79 ? 192.626 221.088 222.622 1.00 0.00 79 ASN b C 1
ATOM 1172 O O . ASN A 1 79 ? 191.724 220.968 221.789 1.00 2.12 79 ASN b O 1
ATOM 1183 N N . GLY A 1 80 ? 192.423 220.852 223.917 1.00 0.00 80 GLY b N 1
ATOM 1184 C CA . GLY A 1 80 ? 191.109 220.417 224.367 1.00 7.55 80 GLY b CA 1
ATOM 1185 C C . GLY A 1 80 ? 190.043 221.466 224.120 1.00 2.98 80 GLY b C 1
ATOM 1186 O O . GLY A 1 80 ? 188.992 221.183 223.534 1.00 1.02 80 GLY b O 1
ATOM 1190 N N . CYS A 1 81 ? 190.314 222.702 224.548 1.00 0.00 81 CYS b N 1
ATOM 1191 C CA . CYS A 1 81 ? 189.362 223.789 224.347 1.00 0.48 81 CYS b CA 1
ATOM 1192 C C . CYS A 1 81 ? 189.156 224.071 222.867 1.00 0.00 81 CYS b C 1
ATOM 1193 O O . CYS A 1 81 ? 188.029 224.316 222.428 1.00 4.39 81 CYS b O 1
ATOM 1200 N N . PHE A 1 82 ? 190.236 224.057 222.083 1.00 5.32 82 PHE b N 1
ATOM 1201 C CA . PHE A 1 82 ? 190.099 224.250 220.645 1.00 8.95 82 PHE b CA 1
ATOM 1202 C C . PHE A 1 82 ? 189.195 223.185 220.045 1.00 0.00 82 PHE b C 1
ATOM 1203 O O . PHE A 1 82 ? 188.283 223.493 219.280 1.00 8.61 82 PHE b O 1
ATOM 1220 N N . GLY A 1 83 ? 189.436 221.919 220.376 1.00 4.77 83 GLY b N 1
ATOM 1221 C CA . GLY A 1 83 ? 188.595 220.863 219.841 1.00 9.64 83 GLY b CA 1
ATOM 1222 C C . GLY A 1 83 ? 187.138 221.060 220.204 1.00 4.26 83 GLY b C 1
ATOM 1223 O O . GLY A 1 83 ? 186.259 221.015 219.341 1.00 11.29 83 GLY b O 1
ATOM 1227 N N . SER A 1 84 ? 186.871 221.349 221.478 1.00 7.18 84 SER b N 1
ATOM 1228 C CA . SER A 1 84 ? 185.493 221.534 221.923 1.00 8.95 84 SER b CA 1
ATOM 1229 C C . SER A 1 84 ? 184.821 222.692 221.188 1.00 6.27 84 SER b C 1
ATOM 1230 O O . SER A 1 84 ? 183.750 222.529 220.590 1.00 16.04 84 SER b O 1
ATOM 1238 N N . LEU A 1 85 ? 185.451 223.868 221.202 1.00 7.65 85 LEU b N 1
ATOM 1239 C CA . LEU A 1 85 ? 184.824 225.055 220.629 1.00 3.95 85 LEU b CA 1
ATOM 1240 C C . LEU A 1 85 ? 184.722 224.959 219.112 1.00 7.20 85 LEU b C 1
ATOM 1241 O O . LEU A 1 85 ? 183.686 225.298 218.535 1.00 18.76 85 LEU b O 1
ATOM 1257 N N . PHE A 1 86 ? 185.783 224.502 218.447 1.00 10.24 86 PHE b N 1
ATOM 1258 C CA . PHE A 1 86 ? 185.762 224.368 216.997 1.00 6.85 86 PHE b CA 1
ATOM 1259 C C . PHE A 1 86 ? 184.703 223.368 216.558 1.00 8.56 86 PHE b C 1
ATOM 1260 O O . PHE A 1 86 ? 183.949 223.618 215.606 1.00 13.11 86 PHE b O 1
ATOM 1277 N N . GLU A 1 87 ? 184.626 222.222 217.240 1.00 7.51 87 GLU b N 1
ATOM 1278 C CA . GLU A 1 87 ? 183.616 221.238 216.891 1.00 12.91 87 GLU b CA 1
ATOM 1279 C C . GLU A 1 87 ? 182.218 221.805 217.089 1.00 11.62 87 GLU b C 1
ATOM 1280 O O . GLU A 1 87 ? 181.361 221.674 216.213 1.00 11.65 87 GLU b O 1
ATOM 1292 N N . THR A 1 88 ? 181.972 222.464 218.225 1.00 8.38 88 THR b N 1
ATOM 1293 C CA . THR A 1 88 ? 180.649 223.037 218.447 1.00 10.85 88 THR b CA 1
ATOM 1294 C C . THR A 1 88 ? 180.314 224.064 217.371 1.00 15.12 88 THR b C 1
ATOM 1295 O O . THR A 1 88 ? 179.188 224.099 216.859 1.00 18.26 88 THR b O 1
ATOM 1306 N N . ASN A 1 89 ? 181.284 224.905 217.011 1.00 12.98 89 ASN b N 1
ATOM 1307 C CA . ASN A 1 89 ? 181.045 225.932 216.006 1.00 12.89 89 ASN b CA 1
ATOM 1308 C C . ASN A 1 89 ? 180.647 225.309 214.675 1.00 13.64 89 ASN b C 1
ATOM 1309 O O . ASN A 1 89 ? 179.642 225.702 214.069 1.00 17.62 89 ASN b O 1
ATOM 1320 N N . HIS A 1 90 ? 181.411 224.316 214.209 1.00 12.73 90 HIS b N 1
ATOM 1321 C CA . HIS A 1 90 ? 181.103 223.763 212.894 1.00 13.44 90 HIS b CA 1
ATOM 1322 C C . HIS A 1 90 ? 179.863 222.875 212.936 1.00 14.01 90 HIS b C 1
ATOM 1323 O O . HIS A 1 90 ? 179.200 222.698 211.908 1.00 24.90 90 HIS b O 1
ATOM 1337 N N . LEU A 1 91 ? 179.519 222.323 214.102 1.00 16.84 91 LEU b N 1
ATOM 1338 C CA . LEU A 1 91 ? 178.274 221.571 214.215 1.00 14.04 91 LEU b CA 1
ATOM 1339 C C . LEU A 1 91 ? 177.066 222.493 214.135 1.00 16.72 91 LEU b C 1
ATOM 1340 O O . LEU A 1 91 ? 176.105 222.208 213.412 1.00 23.46 91 LEU b O 1
ATOM 1356 N N . LEU A 1 92 ? 177.089 223.603 214.874 1.00 14.60 92 LEU b N 1
ATOM 1357 C CA . LEU A 1 92 ? 175.938 224.499 214.864 1.00 14.17 92 LEU b CA 1
ATOM 1358 C C . LEU A 1 92 ? 175.808 225.231 213.535 1.00 22.09 92 LEU b C 1
ATOM 1359 O O . LEU A 1 92 ? 174.688 225.473 213.073 1.00 23.15 92 LEU b O 1
ATOM 1375 N N . LYS A 1 93 ? 176.929 225.589 212.904 1.00 18.68 93 LYS b N 1
ATOM 1376 C CA . LYS A 1 93 ? 176.851 226.275 211.619 1.00 22.74 93 LYS b CA 1
ATOM 1377 C C . LYS A 1 93 ? 176.248 225.381 210.542 1.00 19.64 93 LYS b C 1
ATOM 1378 O O . LYS A 1 93 ? 175.496 225.857 209.684 1.00 26.98 93 LYS b O 1
ATOM 1397 N N . GLU A 1 94 ? 176.561 224.087 210.567 1.00 25.05 94 GLU b N 1
ATOM 1398 C CA . GLU A 1 94 ? 176.194 223.174 209.493 1.00 18.43 94 GLU b CA 1
ATOM 1399 C C . GLU A 1 94 ? 174.900 222.410 209.748 1.00 22.22 94 GLU b C 1
ATOM 1400 O O . GLU A 1 94 ? 174.527 221.574 208.921 1.00 30.62 94 GLU b O 1
ATOM 1412 N N . ASP A 1 95 ? 174.208 222.664 210.858 1.00 23.39 95 ASP b N 1
ATOM 1413 C CA . ASP A 1 95 ? 172.983 221.938 211.191 1.00 20.90 95 ASP b CA 1
ATOM 1414 C C . ASP A 1 95 ? 171.991 222.926 211.788 1.00 24.57 95 ASP b C 1
ATOM 1415 O O . ASP A 1 95 ? 172.217 223.450 212.884 1.00 26.10 95 ASP b O 1
ATOM 1424 N N . GLU A 1 96 ? 170.890 223.174 211.074 1.00 24.19 96 GLU b N 1
ATOM 1425 C CA . GLU A 1 96 ? 169.939 224.192 211.512 1.00 19.21 96 GLU b CA 1
ATOM 1426 C C . GLU A 1 96 ? 169.114 223.719 212.703 1.00 16.84 96 GLU b C 1
ATOM 1427 O O . GLU A 1 96 ? 168.844 224.499 213.622 1.00 26.68 96 GLU b O 1
ATOM 1439 N N . GLU A 1 97 ? 168.698 222.452 212.705 1.00 19.60 97 GLU b N 1
ATOM 1440 C CA . GLU A 1 97 ? 167.854 221.954 213.789 1.00 22.56 97 GLU b CA 1
ATOM 1441 C C . GLU A 1 97 ? 168.587 222.010 215.125 1.00 22.67 97 GLU b C 1
ATOM 1442 O O . GLU A 1 97 ? 168.030 222.449 216.140 1.00 25.72 97 GLU b O 1
ATOM 1454 N N . MET A 1 98 ? 169.845 221.571 215.141 1.00 24.41 98 MET b N 1
ATOM 1455 C CA . MET A 1 98 ? 170.623 221.626 216.372 1.00 23.59 98 MET b CA 1
ATOM 1456 C C . MET A 1 98 ? 170.854 223.062 216.811 1.00 18.10 98 MET b C 1
ATOM 1457 O O . MET A 1 98 ? 170.826 223.353 218.010 1.00 23.25 98 MET b O 1
ATOM 1471 N N . LYS A 1 99 ? 171.097 223.966 215.862 1.00 18.39 99 LYS b N 1
ATOM 1472 C CA . LYS A 1 99 ? 171.240 225.374 216.210 1.00 18.16 99 LYS b CA 1
ATOM 1473 C C . LYS A 1 99 ? 169.969 225.898 216.864 1.00 17.03 99 LYS b C 1
ATOM 1474 O O . LYS A 1 99 ? 170.028 226.630 217.857 1.00 21.05 99 LYS b O 1
ATOM 1493 N N . ALA A 1 100 ? 168.809 225.526 216.323 1.00 19.75 100 ALA b N 1
ATOM 1494 C CA . ALA A 1 100 ? 167.546 225.943 216.921 1.00 19.15 100 ALA b CA 1
ATOM 1495 C C . ALA A 1 100 ? 167.403 225.401 218.336 1.00 18.31 100 ALA b C 1
ATOM 1496 O O . ALA A 1 100 ? 166.981 226.122 219.245 1.00 25.05 100 ALA b O 1
ATOM 1503 N N . LYS A 1 101 ? 167.753 224.132 218.544 1.00 16.62 101 LYS b N 1
ATOM 1504 C CA . LYS A 1 101 ? 167.648 223.547 219.879 1.00 15.08 101 LYS b CA 1
ATOM 1505 C C . LYS A 1 101 ? 168.570 224.261 220.866 1.00 18.50 101 LYS b C 1
ATOM 1506 O O . LYS A 1 101 ? 168.165 224.612 221.984 1.00 22.70 101 LYS b O 1
ATOM 1525 N N . ILE A 1 102 ? 169.821 224.490 220.463 1.00 18.66 102 ILE b N 1
ATOM 1526 C CA . ILE A 1 102 ? 170.781 225.140 221.348 1.00 18.08 102 ILE b CA 1
ATOM 1527 C C . ILE A 1 102 ? 170.332 226.557 221.665 1.00 16.70 102 ILE b C 1
ATOM 1528 O O . ILE A 1 102 ? 170.428 227.009 222.809 1.00 19.05 102 ILE b O 1
ATOM 1544 N N . ASN A 1 103 ? 169.835 227.283 220.663 1.00 22.07 103 ASN b N 1
ATOM 1545 C CA . ASN A 1 103 ? 169.364 228.639 220.917 1.00 18.03 103 ASN b CA 1
ATOM 1546 C C . ASN A 1 103 ? 168.132 228.640 221.810 1.00 17.56 103 ASN b C 1
ATOM 1547 O O . ASN A 1 103 ? 167.974 229.540 222.642 1.00 24.09 103 ASN b O 1
ATOM 1558 N N . GLU A 1 104 ? 167.261 227.641 221.666 1.00 21.60 104 GLU b N 1
ATOM 1559 C CA . GLU A 1 104 ? 166.126 227.518 222.572 1.00 20.04 104 GLU b CA 1
ATOM 1560 C C . GLU A 1 104 ? 166.603 227.356 224.006 1.00 23.16 104 GLU b C 1
ATOM 1561 O O . GLU A 1 104 ? 166.034 227.947 224.931 1.00 29.28 104 GLU b O 1
ATOM 1573 N N . ILE A 1 105 ? 167.650 226.555 224.210 1.00 25.46 105 ILE b N 1
ATOM 1574 C CA . ILE A 1 105 ? 168.228 226.443 225.547 1.00 17.10 105 ILE b CA 1
ATOM 1575 C C . ILE A 1 105 ? 168.823 227.778 225.986 1.00 18.13 105 ILE b C 1
ATOM 1576 O O . ILE A 1 105 ? 168.678 228.188 227.144 1.00 26.60 105 ILE b O 1
ATOM 1592 N N . LEU A 1 106 ? 169.494 228.478 225.072 1.00 15.59 106 LEU b N 1
ATOM 1593 C CA . LEU A 1 106 ? 170.187 229.720 225.397 1.00 17.85 106 LEU b CA 1
ATOM 1594 C C . LEU A 1 106 ? 169.244 230.894 225.625 1.00 20.20 106 LEU b C 1
ATOM 1595 O O . LEU A 1 106 ? 169.698 231.936 226.108 1.00 19.74 106 LEU b O 1
ATOM 1611 N N . LYS A 1 107 ? 167.959 230.761 225.283 1.00 26.14 107 LYS b N 1
ATOM 1612 C CA . LYS A 1 107 ? 167.026 231.869 225.476 1.00 24.05 107 LYS b CA 1
ATOM 1613 C C . LYS A 1 107 ? 167.044 232.368 226.915 1.00 22.30 107 LYS b C 1
ATOM 1614 O O . LYS A 1 107 ? 166.933 233.574 227.162 1.00 29.17 107 LYS b O 1
ATOM 1633 N N . GLU A 1 108 ? 167.176 231.453 227.878 1.00 24.21 108 GLU b N 1
ATOM 1634 C CA . GLU A 1 108 ? 167.150 231.849 229.282 1.00 21.88 108 GLU b CA 1
ATOM 1635 C C . GLU A 1 108 ? 168.289 232.805 229.606 1.00 22.54 108 GLU b C 1
ATOM 1636 O O . GLU A 1 108 ? 168.098 233.792 230.327 1.00 32.06 108 GLU b O 1
ATOM 1648 N N . THR A 1 109 ? 169.485 232.524 229.089 1.00 24.29 109 THR b N 1
ATOM 1649 C CA . THR A 1 109 ? 170.641 233.359 229.392 1.00 21.08 109 THR b CA 1
ATOM 1650 C C . THR A 1 109 ? 170.511 234.741 228.763 1.00 20.49 109 THR b C 1
ATOM 1651 O O . THR A 1 109 ? 171.202 235.682 229.168 1.00 27.24 109 THR b O 1
ATOM 1662 N N . GLY A 1 110 ? 169.632 234.884 227.776 1.00 22.36 110 GLY b N 1
ATOM 1663 C CA . GLY A 1 110 ? 169.541 236.107 227.009 1.00 20.82 110 GLY b CA 1
ATOM 1664 C C . GLY A 1 110 ? 170.514 236.199 225.858 1.00 19.32 110 GLY b C 1
ATOM 1665 O O . GLY A 1 110 ? 170.703 237.293 225.313 1.00 25.26 110 GLY b O 1
ATOM 1669 N N . ARG A 1 111 ? 171.145 235.093 225.480 1.00 22.15 111 ARG b N 1
ATOM 1670 C CA . ARG A 1 111 ? 172.102 235.052 224.388 1.00 22.42 111 ARG b CA 1
ATOM 1671 C C . ARG A 1 111 ? 171.522 234.247 223.234 1.00 16.15 111 ARG b C 1
ATOM 1672 O O . ARG A 1 111 ? 170.546 233.511 223.400 1.00 24.67 111 ARG b O 1
ATOM 1693 N N . GLU A 1 112 ? 172.125 234.401 222.060 1.00 21.06 112 GLU b N 1
ATOM 1694 C CA . GLU A 1 112 ? 171.734 233.650 220.876 1.00 18.23 112 GLU b CA 1
ATOM 1695 C C . GLU A 1 112 ? 172.963 233.392 220.021 1.00 18.82 112 GLU b C 1
ATOM 1696 O O . GLU A 1 112 ? 173.681 234.330 219.664 1.00 24.54 112 GLU b O 1
ATOM 1708 N N . TYR A 1 113 ? 173.193 232.126 219.688 1.00 15.85 113 TYR b N 1
ATOM 1709 C CA . TYR A 1 113 ? 174.290 231.773 218.800 1.00 18.32 113 TYR b CA 1
ATOM 1710 C C . TYR A 1 113 ? 173.933 232.142 217.367 1.00 17.48 113 TYR b C 1
ATOM 1711 O O . TYR A 1 113 ? 172.848 231.813 216.882 1.00 21.97 113 TYR b O 1
ATOM 1729 N N . LYS A 1 114 ? 174.853 232.828 216.687 1.00 20.79 114 LYS b N 1
ATOM 1730 C CA . LYS A 1 114 ? 174.610 233.315 215.338 1.00 17.36 114 LYS b CA 1
ATOM 1731 C C . LYS A 1 114 ? 175.505 232.686 214.284 1.00 20.70 114 LYS b C 1
ATOM 1732 O O . LYS A 1 114 ? 175.176 232.768 213.097 1.00 29.62 114 LYS b O 1
ATOM 1751 N N . GLY A 1 115 ? 176.607 232.054 214.679 1.00 23.24 115 GLY b N 1
ATOM 1752 C CA . GLY A 1 115 ? 177.544 231.503 213.721 1.00 22.60 115 GLY b CA 1
ATOM 1753 C C . GLY A 1 115 ? 178.281 232.574 212.943 1.00 17.80 115 GLY b C 1
ATOM 1754 O O . GLY A 1 115 ? 178.325 232.530 211.711 1.00 25.97 115 GLY b O 1
ATOM 1758 N N . GLU A 1 116 ? 178.870 233.537 213.653 1.00 17.39 116 GLU b N 1
ATOM 1759 C CA . GLU A 1 116 ? 179.491 234.696 213.029 1.00 20.67 116 GLU b CA 1
ATOM 1760 C C . GLU A 1 116 ? 181.001 234.775 213.212 1.00 17.34 116 GLU b C 1
ATOM 1761 O O . GLU A 1 116 ? 181.629 235.644 212.598 1.00 22.76 116 GLU b O 1
ATOM 1773 N N . VAL A 1 117 ? 181.604 233.909 214.027 1.00 20.53 117 VAL b N 1
ATOM 1774 C CA . VAL A 1 117 ? 183.030 233.983 214.317 1.00 14.47 117 VAL b CA 1
ATOM 1775 C C . VAL A 1 117 ? 183.664 232.617 214.096 1.00 15.68 117 VAL b C 1
ATOM 1776 O O . VAL A 1 117 ? 182.987 231.591 214.034 1.00 22.69 117 VAL b O 1
ATOM 1789 N N . ASN A 1 118 ? 184.988 232.623 213.974 1.00 16.81 118 ASN b N 1
ATOM 1790 C CA . ASN A 1 118 ? 185.778 231.416 213.792 1.00 15.91 118 ASN b CA 1
ATOM 1791 C C . ASN A 1 118 ? 186.536 231.094 215.073 1.00 13.86 118 ASN b C 1
ATOM 1792 O O . ASN A 1 118 ? 186.842 231.982 215.873 1.00 12.12 118 ASN b O 1
ATOM 1803 N N . VAL A 1 119 ? 186.825 229.811 215.266 1.00 12.29 119 VAL b N 1
ATOM 1804 C CA . VAL A 1 119 ? 187.660 229.338 216.365 1.00 10.26 119 VAL b CA 1
ATOM 1805 C C . VAL A 1 119 ? 189.017 228.971 215.787 1.00 7.01 119 VAL b C 1
ATOM 1806 O O . VAL A 1 119 ? 189.095 228.241 214.793 1.00 20.04 119 VAL b O 1
ATOM 1819 N N . ARG A 1 120 ? 190.082 229.469 216.406 1.00 10.04 120 ARG b N 1
ATOM 1820 C CA . ARG A 1 120 ? 191.427 229.312 215.883 1.00 11.12 120 ARG b CA 1
ATOM 1821 C C . ARG A 1 120 ? 192.367 228.863 216.989 1.00 6.84 120 ARG b C 1
ATOM 1822 O O . ARG A 1 120 ? 192.224 229.269 218.148 1.00 13.54 120 ARG b O 1
ATOM 1843 N N . HIS A 1 121 ? 193.321 228.024 216.612 1.00 7.24 121 HIS b N 1
ATOM 1844 C CA . HIS A 1 121 ? 194.323 227.513 217.527 1.00 8.75 121 HIS b CA 1
ATOM 1845 C C . HIS A 1 121 ? 195.508 228.468 217.589 1.00 2.35 121 HIS b C 1
ATOM 1846 O O . HIS A 1 121 ? 195.863 229.121 216.607 1.00 14.72 121 HIS b O 1
ATOM 1860 N N . PHE A 1 122 ? 196.115 228.533 218.771 1.00 16.37 122 PHE b N 1
ATOM 1861 C CA . PHE A 1 122 ? 197.249 229.419 219.009 1.00 8.70 122 PHE b CA 1
ATOM 1862 C C . PHE A 1 122 ? 198.363 229.200 217.985 1.00 11.76 122 PHE b C 1
ATOM 1863 O O . PHE A 1 122 ? 198.889 230.160 217.404 1.00 12.89 122 PHE b O 1
ATOM 1880 N N . ALA A 1 123 ? 198.726 227.938 217.743 1.00 1.96 123 ALA b N 1
ATOM 1881 C CA . ALA A 1 123 ? 199.786 227.630 216.789 1.00 10.60 123 ALA b CA 1
ATOM 1882 C C . ALA A 1 123 ? 199.397 228.021 215.370 1.00 7.54 123 ALA b C 1
ATOM 1883 O O . ALA A 1 123 ? 200.232 228.525 214.614 1.00 17.75 123 ALA b O 1
ATOM 1890 N N . GLU A 1 124 ? 198.148 227.776 214.978 1.00 14.08 124 GLU b N 1
ATOM 1891 C CA . GLU A 1 124 ? 197.715 228.170 213.641 1.00 9.37 124 GLU b CA 1
ATOM 1892 C C . GLU A 1 124 ? 197.789 229.682 213.468 1.00 10.09 124 GLU b C 1
ATOM 1893 O O . GLU A 1 124 ? 198.236 230.175 212.425 1.00 17.88 124 GLU b O 1
ATOM 1905 N N . VAL A 1 125 ? 197.364 230.434 214.484 1.00 12.99 125 VAL b N 1
ATOM 1906 C CA . VAL A 1 125 ? 197.444 231.890 214.417 1.00 14.32 125 VAL b CA 1
ATOM 1907 C C . VAL A 1 125 ? 198.894 232.329 214.275 1.00 16.06 125 VAL b C 1
ATOM 1908 O O . VAL A 1 125 ? 199.226 233.165 213.428 1.00 21.14 125 VAL b O 1
ATOM 1921 N N . LEU A 1 126 ? 199.785 231.763 215.091 1.00 13.55 126 LEU b N 1
ATOM 1922 C CA . LEU A 1 126 ? 201.195 232.126 214.988 1.00 12.46 126 LEU b CA 1
ATOM 1923 C C . LEU A 1 126 ? 201.739 231.820 213.598 1.00 17.42 126 LEU b C 1
ATOM 1924 O O . LEU A 1 126 ? 202.431 232.645 212.992 1.00 25.55 126 LEU b O 1
ATOM 1940 N N . TYR A 1 127 ? 201.428 230.635 213.072 1.00 16.44 127 TYR b N 1
ATOM 1941 C CA . TYR A 1 127 ? 202.034 230.204 211.819 1.00 13.77 127 TYR b CA 1
ATOM 1942 C C . TYR A 1 127 ? 201.519 231.015 210.636 1.00 17.46 127 TYR b C 1
ATOM 1943 O O . TYR A 1 127 ? 202.291 231.356 209.733 1.00 25.43 127 TYR b O 1
ATOM 1961 N N . ASN A 1 128 ? 200.226 231.338 210.618 1.00 18.88 128 ASN b N 1
ATOM 1962 C CA . ASN A 1 128 ? 199.611 231.973 209.458 1.00 16.43 128 ASN b CA 1
ATOM 1963 C C . ASN A 1 128 ? 199.557 233.493 209.564 1.00 19.84 128 ASN b C 1
ATOM 1964 O O . ASN A 1 128 ? 199.952 234.189 208.626 1.00 26.27 128 ASN b O 1
ATOM 1975 N N . ASP A 1 129 ? 199.068 234.028 210.684 1.00 18.58 129 ASP b N 1
ATOM 1976 C CA . ASP A 1 129 ? 198.925 235.473 210.815 1.00 16.60 129 ASP b CA 1
ATOM 1977 C C . ASP A 1 129 ? 200.263 236.171 211.012 1.00 18.23 129 ASP b C 1
ATOM 1978 O O . ASP A 1 129 ? 200.451 237.288 210.520 1.00 26.97 129 ASP b O 1
ATOM 1987 N N . VAL A 1 130 ? 201.194 235.543 211.725 1.00 20.89 130 VAL b N 1
ATOM 1988 C CA . VAL A 1 130 ? 202.478 236.160 212.034 1.00 17.85 130 VAL b CA 1
ATOM 1989 C C . VAL A 1 130 ? 203.526 235.688 211.036 1.00 19.11 130 VAL b C 1
ATOM 1990 O O . VAL A 1 130 ? 204.167 236.502 210.363 1.00 23.12 130 VAL b O 1
ATOM 2003 N N . GLY A 1 131 ? 203.709 234.378 210.937 1.00 19.47 131 GLY b N 1
ATOM 2004 C CA . GLY A 1 131 ? 204.711 233.806 210.065 1.00 15.28 131 GLY b CA 1
ATOM 2005 C C . GLY A 1 131 ? 206.029 233.563 210.780 1.00 15.12 131 GLY b C 1
ATOM 2006 O O . GLY A 1 131 ? 206.353 234.185 211.789 1.00 26.32 131 GLY b O 1
ATOM 2010 N N . LEU A 1 132 ? 206.807 232.635 210.221 1.00 16.89 132 LEU b N 1
ATOM 2011 C CA . LEU A 1 132 ? 208.053 232.229 210.864 1.00 18.85 132 LEU b CA 1
ATOM 2012 C C . LEU A 1 132 ? 209.092 233.344 210.854 1.00 18.96 132 LEU b C 1
ATOM 2013 O O . LEU A 1 132 ? 209.937 233.403 211.752 1.00 23.46 132 LEU b O 1
ATOM 2029 N N . ASP A 1 133 ? 209.053 234.231 209.859 1.00 24.55 133 ASP b N 1
ATOM 2030 C CA . ASP A 1 133 ? 210.087 235.256 209.745 1.00 16.93 133 ASP b CA 1
ATOM 2031 C C . ASP A 1 133 ? 209.993 236.273 210.878 1.00 22.56 133 ASP b C 1
ATOM 2032 O O . ASP A 1 133 ? 211.007 236.631 211.488 1.00 30.38 133 ASP b O 1
ATOM 2041 N N . LYS A 1 134 ? 208.784 236.751 211.180 1.00 22.08 134 LYS b N 1
ATOM 2042 C CA . LYS A 1 134 ? 208.629 237.708 212.272 1.00 19.34 134 LYS b CA 1
ATOM 2043 C C . LYS A 1 134 ? 208.994 237.077 213.610 1.00 18.77 134 LYS b C 1
ATOM 2044 O O . LYS A 1 134 ? 209.665 237.705 214.444 1.00 24.85 134 LYS b O 1
ATOM 2063 N N . LEU A 1 135 ? 208.570 235.831 213.830 1.00 19.00 135 LEU b N 1
ATOM 2064 C CA . LEU A 1 135 ? 208.949 235.127 215.050 1.00 18.28 135 LEU b CA 1
ATOM 2065 C C . LEU A 1 135 ? 210.461 235.006 215.159 1.00 18.94 135 LEU b C 1
ATOM 2066 O O . LEU A 1 135 ? 211.032 235.216 216.235 1.00 20.32 135 LEU b O 1
ATOM 2082 N N . SER A 1 136 ? 211.127 234.660 214.057 1.00 21.34 136 SER b N 1
ATOM 2083 C CA . SER A 1 136 ? 212.583 234.584 214.068 1.00 21.08 136 SER b CA 1
ATOM 2084 C C . SER A 1 136 ? 213.190 235.938 214.404 1.00 19.19 136 SER b C 1
ATOM 2085 O O . SER A 1 136 ? 214.183 236.020 215.135 1.00 24.87 136 SER b O 1
ATOM 2093 N N . GLU A 1 137 ? 212.599 237.013 213.881 1.00 21.93 137 GLU b N 1
ATOM 2094 C CA . GLU A 1 137 ? 213.090 238.351 214.191 1.00 22.94 137 GLU b CA 1
ATOM 2095 C C . GLU A 1 137 ? 212.989 238.641 215.682 1.00 21.39 137 GLU b C 1
ATOM 2096 O O . GLU A 1 137 ? 213.887 239.257 216.266 1.00 24.37 137 GLU b O 1
ATOM 2108 N N . LEU A 1 138 ? 211.901 238.203 216.318 1.00 23.86 138 LEU b N 1
ATOM 2109 C CA . LEU A 1 138 ? 211.687 238.550 217.721 1.00 17.70 138 LEU b CA 1
ATOM 2110 C C . LEU A 1 138 ? 212.584 237.742 218.656 1.00 20.79 138 LEU b C 1
ATOM 2111 O O . LEU A 1 138 ? 212.598 237.984 219.868 1.00 26.66 138 LEU b O 1
ATOM 2127 N N . VAL A 1 139 ? 213.333 236.777 218.124 1.00 20.82 139 VAL b N 1
ATOM 2128 C CA . VAL A 1 139 ? 214.211 235.962 218.959 1.00 22.76 139 VAL b CA 1
ATOM 2129 C C . VAL A 1 139 ? 215.390 236.803 219.431 1.00 22.55 139 VAL b C 1
ATOM 2130 O O . VAL A 1 139 ? 216.064 237.454 218.626 1.00 30.64 139 VAL b O 1
ATOM 2143 N N . GLU A 1 140 ? 215.649 236.790 220.739 1.00 23.30 140 GLU b N 1
ATOM 2144 C CA . GLU A 1 140 ? 216.791 237.487 221.318 1.00 22.56 140 GLU b CA 1
ATOM 2145 C C . GLU A 1 140 ? 217.922 236.553 221.719 1.00 25.94 140 GLU b C 1
ATOM 2146 O O . GLU A 1 140 ? 219.081 236.980 221.749 1.00 28.95 140 GLU b O 1
ATOM 2158 N N . LYS A 1 141 ? 217.619 235.298 222.030 1.00 25.59 141 LYS b N 1
ATOM 2159 C CA . LYS A 1 141 ? 218.638 234.338 222.428 1.00 24.13 141 LYS b CA 1
ATOM 2160 C C . LYS A 1 141 ? 218.290 232.959 221.878 1.00 23.76 141 LYS b C 1
ATOM 2161 O O . LYS A 1 141 ? 217.356 232.319 222.378 1.00 27.09 141 LYS b O 1
ATOM 2180 N N . PRO A 1 142 ? 218.993 232.466 220.859 1.00 21.88 142 PRO b N 1
ATOM 2181 C CA . PRO A 1 142 ? 218.720 231.103 220.391 1.00 20.12 142 PRO b CA 1
ATOM 2182 C C . PRO A 1 142 ? 218.945 230.097 221.508 1.00 21.33 142 PRO b C 1
ATOM 2183 O O . PRO A 1 142 ? 219.875 230.224 222.307 1.00 28.44 142 PRO b O 1
ATOM 2194 N N . LEU A 1 143 ? 218.080 229.090 221.558 1.00 19.84 143 LEU b N 1
ATOM 2195 C CA . LEU A 1 143 ? 218.087 228.095 222.621 1.00 18.14 143 LEU b CA 1
ATOM 2196 C C . LEU A 1 143 ? 218.895 226.880 222.190 1.00 21.92 143 LEU b C 1
ATOM 2197 O O . LEU A 1 143 ? 218.744 226.394 221.064 1.00 25.71 143 LEU b O 1
ATOM 2213 N N . ASN A 1 144 ? 219.751 226.396 223.087 1.00 22.87 144 ASN b N 1
ATOM 2214 C CA . ASN A 1 144 ? 220.490 225.153 222.878 1.00 20.17 144 ASN b CA 1
ATOM 2215 C C . ASN A 1 144 ? 219.769 224.054 223.654 1.00 21.44 144 ASN b C 1
ATOM 2216 O O . ASN A 1 144 ? 220.131 223.705 224.777 1.00 25.45 144 ASN b O 1
ATOM 2227 N N . LEU A 1 145 ? 218.726 223.504 223.034 1.00 23.63 145 LEU b N 1
ATOM 2228 C CA . LEU A 1 145 ? 217.830 222.584 223.722 1.00 18.42 145 LEU b CA 1
ATOM 2229 C C . LEU A 1 145 ? 217.341 221.511 222.761 1.00 15.84 145 LEU b C 1
ATOM 2230 O O . LEU A 1 145 ? 216.925 221.819 221.641 1.00 17.26 145 LEU b O 1
ATOM 2246 N N . ASN A 1 146 ? 217.384 220.258 223.207 1.00 15.14 146 ASN b N 1
ATOM 2247 C CA . ASN A 1 146 ? 216.786 219.148 222.478 1.00 14.18 146 ASN b CA 1
ATOM 2248 C C . ASN A 1 146 ? 215.369 218.935 222.999 1.00 17.02 146 ASN b C 1
ATOM 2249 O O . ASN A 1 146 ? 215.177 218.616 224.177 1.00 19.80 146 ASN b O 1
ATOM 2260 N N . VAL A 1 147 ? 214.383 219.098 222.123 1.00 19.48 147 VAL b N 1
ATOM 2261 C CA . VAL A 1 147 ? 212.983 219.172 222.517 1.00 9.85 147 VAL b CA 1
ATOM 2262 C C . VAL A 1 147 ? 212.222 217.998 221.917 1.00 9.52 147 VAL b C 1
ATOM 2263 O O . VAL A 1 147 ? 212.449 217.620 220.763 1.00 14.50 147 VAL b O 1
ATOM 2276 N N . ALA A 1 148 ? 211.326 217.419 222.712 1.00 11.97 148 ALA b N 1
ATOM 2277 C CA . ALA A 1 148 ? 210.333 216.466 222.229 1.00 8.28 148 ALA b CA 1
ATOM 2278 C C . ALA A 1 148 ? 209.009 217.208 222.092 1.00 5.69 148 ALA b C 1
ATOM 2279 O O . ALA A 1 148 ? 208.414 217.620 223.092 1.00 18.98 148 ALA b O 1
ATOM 2286 N N . VAL A 1 149 ? 208.552 217.381 220.858 1.00 4.45 149 VAL b N 1
ATOM 2287 C CA . VAL A 1 149 ? 207.294 218.072 220.601 1.00 7.80 149 VAL b CA 1
ATOM 2288 C C . VAL A 1 149 ? 206.152 217.079 220.778 1.00 4.12 149 VAL b C 1
ATOM 2289 O O . VAL A 1 149 ? 206.127 216.028 220.130 1.00 15.10 149 VAL b O 1
ATOM 2302 N N . HIS A 1 150 ? 205.215 217.400 221.666 1.00 3.92 150 HIS b N 1
ATOM 2303 C CA . HIS A 1 150 ? 203.980 216.638 221.805 1.00 3.98 150 HIS b CA 1
ATOM 2304 C C . HIS A 1 150 ? 202.868 217.435 221.137 1.00 1.91 150 HIS b C 1
ATOM 2305 O O . HIS A 1 150 ? 202.425 218.457 221.667 1.00 17.75 150 HIS b O 1
ATOM 2319 N N . TYR A 1 151 ? 202.423 216.968 219.972 1.00 0.00 151 TYR b N 1
ATOM 2320 C CA . TYR A 1 151 ? 201.351 217.659 219.264 1.00 2.74 151 TYR b CA 1
ATOM 2321 C C . TYR A 1 151 ? 200.043 217.604 220.041 1.00 1.63 151 TYR b C 1
ATOM 2322 O O . TYR A 1 151 ? 199.303 218.592 220.088 1.00 6.24 151 TYR b O 1
ATOM 2340 N N . GLY A 1 152 ? 199.734 216.463 220.645 1.00 0.62 152 GLY b N 1
ATOM 2341 C CA . GLY A 1 152 ? 198.411 216.257 221.197 1.00 1.45 152 GLY b CA 1
ATOM 2342 C C . GLY A 1 152 ? 197.407 215.980 220.097 1.00 0.00 152 GLY b C 1
ATOM 2343 O O . GLY A 1 152 ? 197.540 216.497 218.986 1.00 21.31 152 GLY b O 1
ATOM 2347 N N . CYS A 1 153 ? 196.381 215.187 220.397 1.00 0.00 153 CYS b N 1
ATOM 2348 C CA . CYS A 1 153 ? 195.530 214.650 219.340 1.00 2.38 153 CYS b CA 1
ATOM 2349 C C . CYS A 1 153 ? 194.588 215.704 218.762 1.00 0.00 153 CYS b C 1
ATOM 2350 O O . CYS A 1 153 ? 194.315 215.702 217.558 1.00 5.14 153 CYS b O 1
ATOM 2357 N N . HIS A 1 154 ? 194.073 216.605 219.594 1.00 0.00 154 HIS b N 1
ATOM 2358 C CA . HIS A 1 154 ? 192.965 217.440 219.145 1.00 0.00 154 HIS b CA 1
ATOM 2359 C C . HIS A 1 154 ? 193.423 218.745 218.508 1.00 1.52 154 HIS b C 1
ATOM 2360 O O . HIS A 1 154 ? 192.580 219.570 218.148 1.00 17.34 154 HIS b O 1
ATOM 2374 N N . PHE A 1 155 ? 194.733 218.947 218.366 1.00 0.28 155 PHE b N 1
ATOM 2375 C CA . PHE A 1 155 ? 195.243 220.045 217.554 1.00 9.71 155 PHE b CA 1
ATOM 2376 C C . PHE A 1 155 ? 194.874 219.852 216.085 1.00 0.00 155 PHE b C 1
ATOM 2377 O O . PHE A 1 155 ? 194.301 220.742 215.450 1.00 11.21 155 PHE b O 1
ATOM 2394 N N . LEU A 1 156 ? 195.165 218.670 215.541 1.00 0.00 156 LEU b N 1
ATOM 2395 C CA . LEU A 1 156 ? 195.017 218.415 214.115 1.00 7.03 156 LEU b CA 1
ATOM 2396 C C . LEU A 1 156 ? 193.875 217.469 213.767 1.00 2.37 156 LEU b C 1
ATOM 2397 O O . LEU A 1 156 ? 193.463 217.436 212.604 1.00 12.62 156 LEU b O 1
ATOM 2413 N N . LYS A 1 157 ? 193.347 216.712 214.726 1.00 14.13 157 LYS b N 1
ATOM 2414 C CA . LYS A 1 157 ? 192.357 215.696 214.407 1.00 0.00 157 LYS b CA 1
ATOM 2415 C C . LYS A 1 157 ? 190.999 216.049 215.003 1.00 0.00 157 LYS b C 1
ATOM 2416 O O . LYS A 1 157 ? 190.932 216.599 216.105 1.00 10.24 157 LYS b O 1
ATOM 2435 N N . PRO A 1 158 ? 189.895 215.749 214.301 1.00 13.55 158 PRO b N 1
ATOM 2436 C CA . PRO A 1 158 ? 189.816 215.114 212.973 1.00 5.86 158 PRO b CA 1
ATOM 2437 C C . PRO A 1 158 ? 190.292 216.048 211.864 1.00 4.69 158 PRO b C 1
ATOM 2438 O O . PRO A 1 158 ? 189.840 217.181 211.761 1.00 12.70 158 PRO b O 1
ATOM 2449 N N . SER A 1 159 ? 191.215 215.577 211.024 1.00 3.09 159 SER b N 1
ATOM 2450 C CA . SER A 1 159 ? 191.825 216.444 210.022 1.00 3.70 159 SER b CA 1
ATOM 2451 C C . SER A 1 159 ? 190.835 216.840 208.935 1.00 5.79 159 SER b C 1
ATOM 2452 O O . SER A 1 159 ? 190.959 217.923 208.356 1.00 16.56 159 SER b O 1
ATOM 2460 N N . ASP A 1 160 ? 189.846 215.991 208.651 1.00 8.79 160 ASP b N 1
ATOM 2461 C CA . ASP A 1 160 ? 188.838 216.344 207.656 1.00 9.89 160 ASP b CA 1
ATOM 2462 C C . ASP A 1 160 ? 188.189 217.681 207.985 1.00 14.00 160 ASP b C 1
ATOM 2463 O O . ASP A 1 160 ? 187.965 218.508 207.095 1.00 21.56 160 ASP b O 1
ATOM 2472 N N . GLU A 1 161 ? 187.880 217.912 209.259 1.00 8.49 161 GLU b N 1
ATOM 2473 C CA . GLU A 1 161 ? 187.237 219.148 209.688 1.00 10.70 161 GLU b CA 1
ATOM 2474 C C . GLU A 1 161 ? 188.236 220.262 209.977 1.00 7.94 161 GLU b C 1
ATOM 2475 O O . GLU A 1 161 ? 187.979 221.422 209.645 1.00 16.04 161 GLU b O 1
ATOM 2487 N N . ILE A 1 162 ? 189.374 219.933 210.586 1.00 9.96 162 ILE b N 1
ATOM 2488 C CA . ILE A 1 162 ? 190.293 220.961 211.063 1.00 10.47 162 ILE b CA 1
ATOM 2489 C C . ILE A 1 162 ? 191.176 221.468 209.930 1.00 2.93 162 ILE b C 1
ATOM 2490 O O . ILE A 1 162 ? 191.343 222.679 209.750 1.00 9.87 162 ILE b O 1
ATOM 2506 N N . ASN A 1 163 ? 191.764 220.554 209.159 1.00 8.17 163 ASN b N 1
ATOM 2507 C CA . ASN A 1 163 ? 192.537 220.902 207.963 1.00 9.89 163 ASN b CA 1
ATOM 2508 C C . ASN A 1 163 ? 193.650 221.903 208.270 1.00 12.28 163 ASN b C 1
ATOM 2509 O O . ASN A 1 163 ? 193.787 222.933 207.609 1.00 20.82 163 ASN b O 1
ATOM 2520 N N . ILE A 1 164 ? 194.458 221.591 209.276 1.00 5.41 164 ILE b N 1
ATOM 2521 C CA . ILE A 1 164 ? 195.605 222.418 209.642 1.00 13.10 164 ILE b CA 1
ATOM 2522 C C . ILE A 1 164 ? 196.906 221.822 209.124 1.00 7.80 164 ILE b C 1
ATOM 2523 O O . ILE A 1 164 ? 197.726 222.523 208.532 1.00 20.12 164 ILE b O 1
ATOM 2539 N N . ASP A 1 165 ? 197.109 220.525 209.333 1.00 10.93 165 ASP b N 1
ATOM 2540 C CA . ASP A 1 165 ? 198.317 219.847 208.886 1.00 9.13 165 ASP b CA 1
ATOM 2541 C C . ASP A 1 165 ? 198.020 218.356 208.810 1.00 5.54 165 ASP b C 1
ATOM 2542 O O . ASP A 1 165 ? 196.981 217.883 209.275 1.00 16.04 165 ASP b O 1
ATOM 2551 N N . ASN A 1 166 ? 198.941 217.625 208.212 1.00 8.27 166 ASN b N 1
ATOM 2552 C CA . ASN A 1 166 ? 198.792 216.183 208.087 1.00 11.27 166 ASN b CA 1
ATOM 2553 C C . ASN A 1 166 ? 198.939 215.540 209.462 1.00 6.80 166 ASN b C 1
ATOM 2554 O O . ASN A 1 166 ? 199.987 215.703 210.096 1.00 10.45 166 ASN b O 1
ATOM 2565 N N . PRO A 1 167 ? 197.936 214.809 209.961 1.00 6.13 167 PRO b N 1
ATOM 2566 C CA . PRO A 1 167 ? 198.051 214.272 211.329 1.00 8.31 167 PRO b CA 1
ATOM 2567 C C . PRO A 1 167 ? 199.146 213.235 211.492 1.00 3.86 167 PRO b C 1
ATOM 2568 O O . PRO A 1 167 ? 199.718 213.131 212.583 1.00 13.35 167 PRO b O 1
ATOM 2579 N N . GLU A 1 168 ? 199.453 212.457 210.454 1.00 10.34 168 GLU b N 1
ATOM 2580 C CA . GLU A 1 168 ? 200.445 211.396 210.600 1.00 3.33 168 GLU b CA 1
ATOM 2581 C C . GLU A 1 168 ? 201.852 211.964 210.752 1.00 10.61 168 GLU b C 1
ATOM 2582 O O . GLU A 1 168 ? 202.598 211.564 211.651 1.00 15.80 168 GLU b O 1
ATOM 2594 N N . ARG A 1 169 ? 202.237 212.892 209.878 1.00 6.51 169 ARG b N 1
ATOM 2595 C CA . ARG A 1 169 ? 203.577 213.482 209.877 1.00 13.01 169 ARG b CA 1
ATOM 2596 C C . ARG A 1 169 ? 203.471 214.997 209.729 1.00 6.30 169 ARG b C 1
ATOM 2597 O O . ARG A 1 169 ? 203.807 215.557 208.679 1.00 15.01 169 ARG b O 1
ATOM 2618 N N . PRO A 1 170 ? 203.020 215.694 210.766 1.00 5.91 170 PRO b N 1
ATOM 2619 C CA . PRO A 1 170 ? 202.961 217.157 210.703 1.00 6.77 170 PRO b CA 1
ATOM 2620 C C . PRO A 1 170 ? 204.330 217.785 210.924 1.00 6.70 170 PRO b C 1
ATOM 2621 O O . PRO A 1 170 ? 205.261 217.156 211.427 1.00 10.61 170 PRO b O 1
ATOM 2632 N N . THR A 1 171 ? 204.435 219.059 210.539 1.00 16.34 171 THR b N 1
ATOM 2633 C CA . THR A 1 171 ? 205.664 219.822 210.724 1.00 3.78 171 THR b CA 1
ATOM 2634 C C . THR A 1 171 ? 205.464 221.194 211.354 1.00 12.00 171 THR b C 1
ATOM 2635 O O . THR A 1 171 ? 206.457 221.807 211.761 1.00 15.61 171 THR b O 1
ATOM 2646 N N . ILE A 1 172 ? 204.228 221.687 211.464 1.00 9.24 172 ILE b N 1
ATOM 2647 C CA . ILE A 1 172 ? 203.998 223.083 211.843 1.00 12.33 172 ILE b CA 1
ATOM 2648 C C . ILE A 1 172 ? 204.623 223.388 213.203 1.00 6.46 172 ILE b C 1
ATOM 2649 O O . ILE A 1 172 ? 205.377 224.360 213.359 1.00 13.54 172 ILE b O 1
ATOM 2665 N N . LEU A 1 173 ? 204.330 222.559 214.206 1.00 9.22 173 LEU b N 1
ATOM 2666 C CA . LEU A 1 173 ? 204.880 222.803 215.534 1.00 14.25 173 LEU b CA 1
ATOM 2667 C C . LEU A 1 173 ? 206.394 222.663 215.529 1.00 12.67 173 LEU b C 1
ATOM 2668 O O . LEU A 1 173 ? 207.096 223.432 216.193 1.00 11.06 173 LEU b O 1
ATOM 2684 N N . ASP A 1 174 ? 206.915 221.686 214.787 1.00 8.86 174 ASP b N 1
ATOM 2685 C CA . ASP A 1 174 ? 208.360 221.514 214.711 1.00 11.44 174 ASP b CA 1
ATOM 2686 C C . ASP A 1 174 ? 209.027 222.758 214.135 1.00 9.66 174 ASP b C 1
ATOM 2687 O O . ASP A 1 174 ? 210.060 223.207 214.642 1.00 11.63 174 ASP b O 1
ATOM 2696 N N . GLU A 1 175 ? 208.444 223.333 213.082 1.00 13.60 175 GLU b N 1
ATOM 2697 C CA . GLU A 1 175 ? 209.018 224.534 212.481 1.00 14.53 175 GLU b CA 1
ATOM 2698 C C . GLU A 1 175 ? 208.954 225.720 213.435 1.00 14.37 175 GLU b C 1
ATOM 2699 O O . GLU A 1 175 ? 209.932 226.470 213.571 1.00 24.77 175 GLU b O 1
ATOM 2711 N N . ILE A 1 176 ? 207.818 225.903 214.114 1.00 17.42 176 ILE b N 1
ATOM 2712 C CA . ILE A 1 176 ? 207.726 226.987 215.089 1.00 11.02 176 ILE b CA 1
ATOM 2713 C C . ILE A 1 176 ? 208.782 226.808 216.172 1.00 11.23 176 ILE b C 1
ATOM 2714 O O . ILE A 1 176 ? 209.439 227.769 216.587 1.00 24.62 176 ILE b O 1
ATOM 2730 N N . VAL A 1 177 ? 208.967 225.574 216.643 1.00 17.81 177 VAL b N 1
ATOM 2731 C CA . VAL A 1 177 ? 209.939 225.312 217.698 1.00 12.62 177 VAL b CA 1
ATOM 2732 C C . VAL A 1 177 ? 211.356 225.601 217.214 1.00 15.32 177 VAL b C 1
ATOM 2733 O O . VAL A 1 177 ? 212.158 226.209 217.931 1.00 22.54 177 VAL b O 1
ATOM 2746 N N . GLU A 1 178 ? 211.694 225.161 216.001 1.00 16.69 178 GLU b N 1
ATOM 2747 C CA . GLU A 1 178 ? 213.048 225.357 215.498 1.00 16.80 178 GLU b CA 1
ATOM 2748 C C . GLU A 1 178 ? 213.332 226.814 215.167 1.00 16.16 178 GLU b C 1
ATOM 2749 O O . GLU A 1 178 ? 214.502 227.205 215.109 1.00 23.18 178 GLU b O 1
ATOM 2761 N N . VAL A 1 179 ? 212.294 227.627 214.962 1.00 20.59 179 VAL b N 1
ATOM 2762 C CA . VAL A 1 179 ? 212.515 229.063 214.818 1.00 16.22 179 VAL b CA 1
ATOM 2763 C C . VAL A 1 179 ? 213.237 229.619 216.041 1.00 18.20 179 VAL b C 1
ATOM 2764 O O . VAL A 1 179 ? 213.957 230.619 215.946 1.00 23.61 179 VAL b O 1
ATOM 2777 N N . THR A 1 180 ? 213.068 228.983 217.203 1.00 21.44 180 THR b N 1
ATOM 2778 C CA . THR A 1 180 ? 213.690 229.462 218.432 1.00 18.74 180 THR b CA 1
ATOM 2779 C C . THR A 1 180 ? 215.123 228.976 218.605 1.00 17.84 180 THR b C 1
ATOM 2780 O O . THR A 1 180 ? 215.762 229.338 219.597 1.00 25.05 180 THR b O 1
ATOM 2791 N N . GLY A 1 181 ? 215.639 228.170 217.681 1.00 20.40 181 GLY b N 1
ATOM 2792 C CA . GLY A 1 181 ? 216.948 227.577 217.828 1.00 14.73 181 GLY b CA 1
ATOM 2793 C C . GLY A 1 181 ? 216.955 226.232 218.518 1.00 17.03 181 GLY b C 1
ATOM 2794 O O . GLY A 1 181 ? 217.960 225.516 218.434 1.00 20.52 181 GLY b O 1
ATOM 2798 N N . ALA A 1 182 ? 215.874 225.866 219.201 1.00 21.62 182 ALA b N 1
ATOM 2799 C CA . ALA A 1 182 ? 215.764 224.527 219.753 1.00 13.57 182 ALA b CA 1
ATOM 2800 C C . ALA A 1 182 ? 215.598 223.511 218.629 1.00 11.40 182 ALA b C 1
ATOM 2801 O O . ALA A 1 182 ? 215.139 223.829 217.529 1.00 19.27 182 ALA b O 1
ATOM 2808 N N . LYS A 1 183 ? 215.990 222.276 218.914 1.00 9.48 183 LYS b N 1
ATOM 2809 C CA . LYS A 1 183 ? 215.933 221.187 217.950 1.00 15.42 183 LYS b CA 1
ATOM 2810 C C . LYS A 1 183 ? 214.801 220.242 218.328 1.00 16.23 183 LYS b C 1
ATOM 2811 O O . LYS A 1 183 ? 214.749 219.751 219.459 1.00 21.69 183 LYS b O 1
ATOM 2830 N N . SER A 1 184 ? 213.902 219.994 217.381 1.00 15.05 184 SER b N 1
ATOM 2831 C CA . SER A 1 184 ? 212.831 219.023 217.571 1.00 9.28 184 SER b CA 1
ATOM 2832 C C . SER A 1 184 ? 213.377 217.636 217.256 1.00 11.53 184 SER b C 1
ATOM 2833 O O . SER A 1 184 ? 213.734 217.347 216.111 1.00 22.78 184 SER b O 1
ATOM 2841 N N . VAL A 1 185 ? 213.435 216.777 218.265 1.00 10.81 185 VAL b N 1
ATOM 2842 C CA . VAL A 1 185 ? 214.033 215.454 218.129 1.00 11.33 185 VAL b CA 1
ATOM 2843 C C . VAL A 1 185 ? 212.939 214.438 217.832 1.00 13.51 185 VAL b C 1
ATOM 2844 O O . VAL A 1 185 ? 211.939 214.353 218.554 1.00 19.00 185 VAL b O 1
ATOM 2857 N N . GLU A 1 186 ? 213.126 213.666 216.768 1.00 15.38 186 GLU b N 1
ATOM 2858 C CA . GLU A 1 186 ? 212.190 212.597 216.457 1.00 14.23 186 GLU b CA 1
ATOM 2859 C C . GLU A 1 186 ? 212.323 211.471 217.473 1.00 14.52 186 GLU b C 1
ATOM 2860 O O . GLU A 1 186 ? 213.428 211.111 217.886 1.00 16.57 186 GLU b O 1
ATOM 2872 N N . TYR A 1 187 ? 211.187 210.912 217.874 1.00 2.96 187 TYR b N 1
ATOM 2873 C CA . TYR A 1 187 ? 211.166 209.813 218.824 1.00 10.39 187 TYR b CA 1
ATOM 2874 C C . TYR A 1 187 ? 210.028 208.869 218.468 1.00 3.42 187 TYR b C 1
ATOM 2875 O O . TYR A 1 187 ? 209.102 209.228 217.737 1.00 11.44 187 TYR b O 1
ATOM 2893 N N . LYS A 1 188 ? 210.117 207.650 218.992 1.00 8.42 188 LYS b N 1
ATOM 2894 C CA . LYS A 1 188 ? 209.172 206.602 218.631 1.00 11.85 188 LYS b CA 1
ATOM 2895 C C . LYS A 1 188 ? 207.756 206.975 219.050 1.00 3.26 188 LYS b C 1
ATOM 2896 O O . LYS A 1 188 ? 207.538 207.543 220.122 1.00 13.56 188 LYS b O 1
ATOM 2915 N N . ASP A 1 189 ? 206.793 206.649 218.189 1.00 8.89 189 ASP b N 1
ATOM 2916 C CA . ASP A 1 189 ? 205.377 206.878 218.462 1.00 9.24 189 ASP b CA 1
ATOM 2917 C C . ASP A 1 189 ? 205.139 208.332 218.869 1.00 7.32 189 ASP b C 1
ATOM 2918 O O . ASP A 1 189 ? 204.442 208.635 219.838 1.00 7.55 189 ASP b O 1
ATOM 2927 N N . LYS A 1 190 ? 205.740 209.239 218.097 1.00 7.19 190 LYS b N 1
ATOM 2928 C CA . LYS A 1 190 ? 205.713 210.657 218.433 1.00 8.77 190 LYS b CA 1
ATOM 2929 C C . LYS A 1 190 ? 204.289 211.203 218.471 1.00 1.00 190 LYS b C 1
ATOM 2930 O O . LYS A 1 190 ? 203.978 212.073 219.289 1.00 13.74 190 LYS b O 1
ATOM 2949 N N . MET A 1 191 ? 203.413 210.706 217.601 1.00 0.13 191 MET b N 1
ATOM 2950 C CA . MET A 1 191 ? 202.050 211.209 217.492 1.00 8.29 191 MET b CA 1
ATOM 2951 C C . MET A 1 191 ? 201.090 210.548 218.471 1.00 0.00 191 MET b C 1
ATOM 2952 O O . MET A 1 191 ? 199.896 210.857 218.450 1.00 8.20 191 MET b O 1
ATOM 2966 N N . MET A 1 192 ? 201.580 209.668 219.334 1.00 3.78 192 MET b N 1
ATOM 2967 C CA . MET A 1 192 ? 200.714 208.958 220.263 1.00 3.30 192 MET b CA 1
ATOM 2968 C C . MET A 1 192 ? 200.065 209.916 221.261 1.00 0.00 192 MET b C 1
ATOM 2969 O O . MET A 1 192 ? 200.633 210.943 221.635 1.00 0.00 192 MET b O 1
ATOM 2983 N N . CYS A 1 193 ? 198.866 209.552 221.705 1.00 0.00 193 CYS b N 1
ATOM 2984 C CA . CYS A 1 193 ? 198.152 210.318 222.715 1.00 0.00 193 CYS b CA 1
ATOM 2985 C C . CYS A 1 193 ? 198.895 210.280 224.048 1.00 0.00 193 CYS b C 1
ATOM 2986 O O . CYS A 1 193 ? 199.625 209.335 224.347 1.00 0.00 193 CYS b O 1
ATOM 2993 N N . CYS A 1 194 ? 198.708 211.332 224.851 1.00 0.00 194 CYS b N 1
ATOM 2994 C CA . CYS A 1 194 ? 199.275 211.365 226.195 1.00 6.87 194 CYS b CA 1
ATOM 2995 C C . CYS A 1 194 ? 198.466 210.551 227.198 1.00 0.00 194 CYS b C 1
ATOM 2996 O O . CYS A 1 194 ? 198.938 210.339 228.320 1.00 7.52 194 CYS b O 1
ATOM 3003 N N . GLY A 1 195 ? 197.272 210.094 226.827 1.00 0.00 195 GLY b N 1
ATOM 3004 C CA . GLY A 1 195 ? 196.444 209.274 227.682 1.00 6.34 195 GLY b CA 1
ATOM 3005 C C . GLY A 1 195 ? 195.412 210.021 228.501 1.00 1.02 195 GLY b C 1
ATOM 3006 O O . GLY A 1 195 ? 194.580 209.373 229.145 1.00 11.05 195 GLY b O 1
ATOM 3010 N N . ALA A 1 196 ? 195.433 211.353 228.501 1.00 6.59 196 ALA b N 1
ATOM 3011 C CA . ALA A 1 196 ? 194.523 212.122 229.340 1.00 9.62 196 ALA b CA 1
ATOM 3012 C C . ALA A 1 196 ? 193.189 212.438 228.673 1.00 2.64 196 ALA b C 1
ATOM 3013 O O . ALA A 1 196 ? 192.242 212.801 229.373 1.00 9.99 196 ALA b O 1
ATOM 3020 N N . GLY A 1 197 ? 193.076 212.296 227.360 1.00 3.30 197 GLY b N 1
ATOM 3021 C CA . GLY A 1 197 ? 191.860 212.685 226.677 1.00 0.89 197 GLY b CA 1
ATOM 3022 C C . GLY A 1 197 ? 190.699 211.743 226.939 1.00 0.00 197 GLY b C 1
ATOM 3023 O O . GLY A 1 197 ? 190.836 210.663 227.511 1.00 4.46 197 GLY b O 1
ATOM 3027 N N . GLY A 1 198 ? 189.515 212.190 226.525 1.00 4.70 198 GLY b N 1
ATOM 3028 C CA . GLY A 1 198 ? 188.325 211.363 226.598 1.00 2.04 198 GLY b CA 1
ATOM 3029 C C . GLY A 1 198 ? 187.874 211.022 227.998 1.00 1.71 198 GLY b C 1
ATOM 3030 O O . GLY A 1 198 ? 187.093 210.086 228.175 1.00 9.04 198 GLY b O 1
ATOM 3034 N N . GLY A 1 199 ? 188.338 211.761 229.004 1.00 14.94 199 GLY b N 1
ATOM 3035 C CA . GLY A 1 199 ? 188.030 211.464 230.384 1.00 2.42 199 GLY b CA 1
ATOM 3036 C C . GLY A 1 199 ? 188.841 210.344 230.997 1.00 0.00 199 GLY b C 1
ATOM 3037 O O . GLY A 1 199 ? 188.591 209.988 232.153 1.00 8.74 199 GLY b O 1
ATOM 3041 N N . VAL A 1 200 ? 189.814 209.789 230.270 1.00 7.49 200 VAL b N 1
ATOM 3042 C CA . VAL A 1 200 ? 190.537 208.618 230.760 1.00 1.31 200 VAL b CA 1
ATOM 3043 C C . VAL A 1 200 ? 191.376 208.971 231.983 1.00 1.96 200 VAL b C 1
ATOM 3044 O O . VAL A 1 200 ? 191.523 208.159 232.903 1.00 8.21 200 VAL b O 1
ATOM 3057 N N . ARG A 1 201 ? 191.944 210.180 232.020 1.00 7.80 201 ARG b N 1
ATOM 3058 C CA . ARG A 1 201 ? 192.785 210.545 233.158 1.00 11.71 201 ARG b CA 1
ATOM 3059 C C . ARG A 1 201 ? 192.015 210.431 234.469 1.00 5.96 201 ARG b C 1
ATOM 3060 O O . ARG A 1 201 ? 192.535 209.907 235.458 1.00 12.99 201 ARG b O 1
ATOM 3081 N N . SER A 1 202 ? 190.782 210.924 234.499 1.00 5.99 202 SER b N 1
ATOM 3082 C CA . SER A 1 202 ? 189.971 210.847 235.707 1.00 12.42 202 SER b CA 1
ATOM 3083 C C . SER A 1 202 ? 189.304 209.491 235.902 1.00 9.69 202 SER b C 1
ATOM 3084 O O . SER A 1 202 ? 189.088 209.087 237.048 1.00 19.04 202 SER b O 1
ATOM 3092 N N . ARG A 1 203 ? 188.980 208.776 234.823 1.00 11.28 203 ARG b N 1
ATOM 3093 C CA . ARG A 1 203 ? 188.304 207.489 234.965 1.00 15.86 203 ARG b CA 1
ATOM 3094 C C . ARG A 1 203 ? 189.271 206.403 235.422 1.00 8.20 203 ARG b C 1
ATOM 3095 O O . ARG A 1 203 ? 188.996 205.686 236.387 1.00 19.59 203 ARG b O 1
ATOM 3116 N N . ASP A 1 204 ? 190.406 206.268 234.739 1.00 19.00 204 ASP b N 1
ATOM 3117 C CA . ASP A 1 204 ? 191.386 205.214 235.017 1.00 3.78 204 ASP b CA 1
ATOM 3118 C C . ASP A 1 204 ? 192.764 205.866 234.956 1.00 4.42 204 ASP b C 1
ATOM 3119 O O . ASP A 1 204 ? 193.401 205.902 233.901 1.00 8.41 204 ASP b O 1
ATOM 3128 N N . LEU A 1 205 ? 193.223 206.367 236.103 1.00 13.40 205 LEU b N 1
ATOM 3129 C CA . LEU A 1 205 ? 194.494 207.077 236.141 1.00 8.05 205 LEU b CA 1
ATOM 3130 C C . LEU A 1 205 ? 195.646 206.175 235.718 1.00 8.45 205 LEU b C 1
ATOM 3131 O O . LEU A 1 205 ? 196.603 206.639 235.092 1.00 16.46 205 LEU b O 1
ATOM 3147 N N . ASP A 1 206 ? 195.576 204.886 236.056 1.00 9.85 206 ASP b N 1
ATOM 3148 C CA . ASP A 1 206 ? 196.672 203.977 235.733 1.00 10.28 206 ASP b CA 1
ATOM 3149 C C . ASP A 1 206 ? 196.845 203.830 234.223 1.00 3.78 206 ASP b C 1
ATOM 3150 O O . ASP A 1 206 ? 197.973 203.833 233.720 1.00 13.27 206 ASP b O 1
ATOM 3159 N N . VAL A 1 207 ? 195.743 203.726 233.479 1.00 9.23 207 VAL b N 1
ATOM 3160 C CA . VAL A 1 207 ? 195.832 203.607 232.022 1.00 6.62 207 VAL b CA 1
ATOM 3161 C C . VAL A 1 207 ? 196.440 204.871 231.413 1.00 1.81 207 VAL b C 1
ATOM 3162 O O . VAL A 1 207 ? 197.345 204.808 230.564 1.00 7.08 207 VAL b O 1
ATOM 3175 N N . ALA A 1 208 ? 195.943 206.039 231.825 1.00 5.86 208 ALA b N 1
ATOM 3176 C CA . ALA A 1 208 ? 196.475 207.290 231.293 1.00 6.54 208 ALA b CA 1
ATOM 3177 C C . ALA A 1 208 ? 197.957 207.431 231.616 1.00 0.00 208 ALA b C 1
ATOM 3178 O O . ALA A 1 208 ? 198.764 207.818 230.759 1.00 11.58 208 ALA b O 1
ATOM 3185 N N . LEU A 1 209 ? 198.337 207.099 232.848 1.00 4.06 209 LEU b N 1
ATOM 3186 C CA . LEU A 1 209 ? 199.742 207.138 233.217 1.00 12.79 209 LEU b CA 1
ATOM 3187 C C . LEU A 1 209 ? 200.551 206.139 232.411 1.00 6.28 209 LEU b C 1
ATOM 3188 O O . LEU A 1 209 ? 201.730 206.374 232.160 1.00 10.65 209 LEU b O 1
ATOM 3204 N N . ASP A 1 210 ? 199.954 205.020 232.001 1.00 0.00 210 ASP b N 1
ATOM 3205 C CA . ASP A 1 210 ? 200.698 204.091 231.158 1.00 10.29 210 ASP b CA 1
ATOM 3206 C C . ASP A 1 210 ? 200.974 204.703 229.793 1.00 2.39 210 ASP b C 1
ATOM 3207 O O . ASP A 1 210 ? 202.074 204.545 229.250 1.00 1.46 210 ASP b O 1
ATOM 3216 N N . PHE A 1 211 ? 199.991 205.411 229.230 1.00 8.44 211 PHE b N 1
ATOM 3217 C CA . PHE A 1 211 ? 200.255 206.192 228.020 1.00 1.01 211 PHE b CA 1
ATOM 3218 C C . PHE A 1 211 ? 201.456 207.101 228.238 1.00 0.93 211 PHE b C 1
ATOM 3219 O O . PHE A 1 211 ? 202.416 207.105 227.455 1.00 0.00 211 PHE b O 1
ATOM 3236 N N . THR A 1 212 ? 201.400 207.885 229.315 1.00 2.92 212 THR b N 1
ATOM 3237 C CA . THR A 1 212 ? 202.440 208.875 229.576 1.00 3.35 212 THR b CA 1
ATOM 3238 C C . THR A 1 212 ? 203.794 208.211 229.782 1.00 2.56 212 THR b C 1
ATOM 3239 O O . THR A 1 212 ? 204.819 208.728 229.338 1.00 0.00 212 THR b O 1
ATOM 3250 N N . ARG A 1 213 ? 203.815 207.071 230.469 1.00 9.07 213 ARG b N 1
ATOM 3251 C CA . ARG A 1 213 ? 205.061 206.364 230.731 1.00 13.77 213 ARG b CA 1
ATOM 3252 C C . ARG A 1 213 ? 205.668 205.826 229.443 1.00 4.43 213 ARG b C 1
ATOM 3253 O O . ARG A 1 213 ? 206.883 205.904 229.248 1.00 8.46 213 ARG b O 1
ATOM 3274 N N . GLU A 1 214 ? 204.839 205.271 228.554 1.00 2.90 214 GLU b N 1
ATOM 3275 C CA . GLU A 1 214 ? 205.339 204.841 227.252 1.00 6.58 214 GLU b CA 1
ATOM 3276 C C . GLU A 1 214 ? 205.951 206.018 226.500 1.00 4.88 214 GLU b C 1
ATOM 3277 O O . GLU A 1 214 ? 207.067 205.926 225.965 1.00 6.99 214 GLU b O 1
ATOM 3289 N N . LYS A 1 215 ? 205.236 207.146 226.479 1.00 5.50 215 LYS b N 1
ATOM 3290 C CA . LYS A 1 215 ? 205.733 208.330 225.786 1.00 7.32 215 LYS b CA 1
ATOM 3291 C C . LYS A 1 215 ? 207.036 208.826 226.399 1.00 2.55 215 LYS b C 1
ATOM 3292 O O . LYS A 1 215 ? 207.960 209.218 225.681 1.00 9.00 215 LYS b O 1
ATOM 3311 N N . LEU A 1 216 ? 207.122 208.827 227.727 1.00 11.96 216 LEU b N 1
ATOM 3312 C CA . LEU A 1 216 ? 208.319 209.312 228.402 1.00 12.80 216 LEU b CA 1
ATOM 3313 C C . LEU A 1 216 ? 209.501 208.387 228.155 1.00 7.20 216 LEU b C 1
ATOM 3314 O O . LEU A 1 216 ? 210.629 208.853 227.989 1.00 9.83 216 LEU b O 1
ATOM 3330 N N . THR A 1 217 ? 209.265 207.076 228.130 1.00 11.04 217 THR b N 1
ATOM 3331 C CA . THR A 1 217 ? 210.330 206.147 227.773 1.00 14.85 217 THR b CA 1
ATOM 3332 C C . THR A 1 217 ? 210.849 206.438 226.370 1.00 10.86 217 THR b C 1
ATOM 3333 O O . THR A 1 217 ? 212.066 206.516 226.150 1.00 15.96 217 THR b O 1
ATOM 3344 N N . ASN A 1 218 ? 209.938 206.631 225.414 1.00 14.84 218 ASN b N 1
ATOM 3345 C CA . ASN A 1 218 ? 210.368 206.903 224.046 1.00 12.59 218 ASN b CA 1
ATOM 3346 C C . ASN A 1 218 ? 211.115 208.230 223.950 1.00 10.60 218 ASN b C 1
ATOM 3347 O O . ASN A 1 218 ? 212.103 208.339 223.217 1.00 16.58 218 ASN b O 1
ATOM 3358 N N . MET A 1 219 ? 210.660 209.252 224.675 1.00 13.63 219 MET b N 1
ATOM 3359 C CA . MET A 1 219 ? 211.374 210.526 224.672 1.00 11.55 219 MET b CA 1
ATOM 3360 C C . MET A 1 219 ? 212.755 210.386 225.299 1.00 14.19 219 MET b C 1
ATOM 3361 O O . MET A 1 219 ? 213.733 210.941 224.788 1.00 17.44 219 MET b O 1
ATOM 3375 N N . LYS A 1 220 ? 212.851 209.656 226.411 1.00 19.06 220 LYS b N 1
ATOM 3376 C CA . LYS A 1 220 ? 214.128 209.499 227.095 1.00 17.86 220 LYS b CA 1
ATOM 3377 C C . LYS A 1 220 ? 215.139 208.775 226.218 1.00 15.65 220 LYS b C 1
ATOM 3378 O O . LYS A 1 220 ? 216.304 209.181 226.147 1.00 23.87 220 LYS b O 1
ATOM 3397 N N . GLU A 1 221 ? 214.722 207.705 225.539 1.00 15.70 221 GLU b N 1
ATOM 3398 C CA . GLU A 1 221 ? 215.661 207.023 224.656 1.00 17.83 221 GLU b CA 1
ATOM 3399 C C . GLU A 1 221 ? 216.134 207.924 223.522 1.00 19.08 221 GLU b C 1
ATOM 3400 O O . GLU A 1 221 ? 217.192 207.662 222.943 1.00 28.40 221 GLU b O 1
ATOM 3412 N N . ALA A 1 222 ? 215.388 208.980 223.202 1.00 18.55 222 ALA b N 1
ATOM 3413 C CA . ALA A 1 222 ? 215.785 209.945 222.186 1.00 14.29 222 ALA b CA 1
ATOM 3414 C C . ALA A 1 222 ? 216.673 211.057 222.735 1.00 18.11 222 ALA b C 1
ATOM 3415 O O . ALA A 1 222 ? 217.127 211.902 221.960 1.00 22.24 222 ALA b O 1
ATOM 3422 N N . GLY A 1 223 ? 216.917 211.085 224.043 1.00 23.23 223 GLY b N 1
ATOM 3423 C CA . GLY A 1 223 ? 217.839 212.042 224.626 1.00 15.29 223 GLY b CA 1
ATOM 3424 C C . GLY A 1 223 ? 217.420 213.492 224.495 1.00 15.53 223 GLY b C 1
ATOM 3425 O O . GLY A 1 223 ? 218.234 214.341 224.122 1.00 30.45 223 GLY b O 1
ATOM 3429 N N . VAL A 1 224 ? 216.165 213.795 224.797 1.00 19.11 224 VAL b N 1
ATOM 3430 C CA . VAL A 1 224 ? 215.669 215.161 224.718 1.00 15.98 224 VAL b CA 1
ATOM 3431 C C . VAL A 1 224 ? 215.837 215.839 226.072 1.00 13.93 224 VAL b C 1
ATOM 3432 O O . VAL A 1 224 ? 215.947 215.189 227.114 1.00 23.35 224 VAL b O 1
ATOM 3445 N N . ASP A 1 225 ? 215.848 217.172 226.054 1.00 19.30 225 ASP b N 1
ATOM 3446 C CA . ASP A 1 225 ? 215.978 217.973 227.264 1.00 16.60 225 ASP b CA 1
ATOM 3447 C C . ASP A 1 225 ? 214.646 218.430 227.838 1.00 15.95 225 ASP b C 1
ATOM 3448 O O . ASP A 1 225 ? 214.571 218.714 229.036 1.00 22.92 225 ASP b O 1
ATOM 3457 N N . ALA A 1 226 ? 213.597 218.522 227.024 1.00 18.14 226 ALA b N 1
ATOM 3458 C CA . ALA A 1 226 ? 212.315 219.007 227.511 1.00 15.00 226 ALA b CA 1
ATOM 3459 C C . ALA A 1 226 ? 211.214 218.573 226.556 1.00 13.55 226 ALA b C 1
ATOM 3460 O O . ALA A 1 226 ? 211.472 218.190 225.413 1.00 20.83 226 ALA b O 1
ATOM 3467 N N . ILE A 1 227 ? 209.982 218.644 227.047 1.00 6.05 227 ILE b N 1
ATOM 3468 C CA . ILE A 1 227 ? 208.785 218.393 226.251 1.00 7.90 227 ILE b CA 1
ATOM 3469 C C . ILE A 1 227 ? 208.122 219.728 225.951 1.00 4.43 227 ILE b C 1
ATOM 3470 O O . ILE A 1 227 ? 208.027 220.596 226.825 1.00 17.28 227 ILE b O 1
ATOM 3486 N N . VAL A 1 228 ? 207.666 219.896 224.713 1.00 6.64 228 VAL b N 1
ATOM 3487 C CA . VAL A 1 228 ? 206.950 221.091 224.290 1.00 6.07 228 VAL b CA 1
ATOM 3488 C C . VAL A 1 228 ? 205.569 220.675 223.808 1.00 8.18 228 VAL b C 1
ATOM 3489 O O . VAL A 1 228 ? 205.443 219.763 222.983 1.00 14.36 228 VAL b O 1
ATOM 3502 N N . ASN A 1 229 ? 204.541 221.345 224.316 1.00 0.28 229 ASN b N 1
ATOM 3503 C CA . ASN A 1 229 ? 203.159 221.014 224.014 1.00 5.04 229 ASN b CA 1
ATOM 3504 C C . ASN A 1 229 ? 202.380 222.290 223.723 1.00 5.98 229 ASN b C 1
ATOM 3505 O O . ASN A 1 229 ? 202.823 223.402 224.023 1.00 10.89 229 ASN b O 1
ATOM 3516 N N . VAL A 1 230 ? 201.202 222.116 223.130 1.00 2.68 230 VAL b N 1
ATOM 3517 C CA . VAL A 1 230 ? 200.282 223.219 222.881 1.00 0.00 230 VAL b CA 1
ATOM 3518 C C . VAL A 1 230 ? 198.949 222.898 223.540 1.00 1.87 230 VAL b C 1
ATOM 3519 O O . VAL A 1 230 ? 197.886 223.253 223.023 1.00 11.86 230 VAL b O 1
ATOM 3532 N N . CYS A 1 231 ? 198.995 222.213 224.674 1.00 0.45 231 CYS b N 1
ATOM 3533 C CA . CYS A 1 231 ? 197.770 221.815 225.350 1.00 6.00 231 CYS b CA 1
ATOM 3534 C C . CYS A 1 231 ? 197.973 221.801 226.859 1.00 0.00 231 CYS b C 1
ATOM 3535 O O . CYS A 1 231 ? 198.696 220.943 227.378 1.00 1.12 231 CYS b O 1
ATOM 3542 N N . PRO A 1 232 ? 197.351 222.719 227.602 1.00 4.43 232 PRO b N 1
ATOM 3543 C CA . PRO A 1 232 ? 197.450 222.637 229.066 1.00 5.23 232 PRO b CA 1
ATOM 3544 C C . PRO A 1 232 ? 196.946 221.318 229.624 1.00 8.91 232 PRO b C 1
ATOM 3545 O O . PRO A 1 232 ? 197.418 220.892 230.680 1.00 6.17 232 PRO b O 1
ATOM 3556 N N . PHE A 1 233 ? 196.002 220.655 228.951 1.00 0.80 233 PHE b N 1
ATOM 3557 C CA . PHE A 1 233 ? 195.610 219.314 229.373 1.00 2.15 233 PHE b CA 1
ATOM 3558 C C . PHE A 1 233 ? 196.782 218.343 229.254 1.00 2.49 233 PHE b C 1
ATOM 3559 O O . PHE A 1 233 ? 197.108 217.620 230.205 1.00 0.77 233 PHE b O 1
ATOM 3576 N N . CYS A 1 234 ? 197.438 218.324 228.089 1.00 0.00 234 CYS b N 1
ATOM 3577 C CA . CYS A 1 234 ? 198.641 217.511 227.930 1.00 3.65 234 CYS b CA 1
ATOM 3578 C C . CYS A 1 234 ? 199.735 217.969 228.888 1.00 0.00 234 CYS b C 1
ATOM 3579 O O . CYS A 1 234 ? 200.473 217.147 229.442 1.00 0.00 234 CYS b O 1
ATOM 3586 N N . HIS A 1 235 ? 199.870 219.286 229.065 1.00 0.00 235 HIS b N 1
ATOM 3587 C CA . HIS A 1 235 ? 200.873 219.831 229.974 1.00 1.23 235 HIS b CA 1
ATOM 3588 C C . HIS A 1 235 ? 200.695 219.267 231.374 1.00 0.90 235 HIS b C 1
ATOM 3589 O O . HIS A 1 235 ? 201.651 218.783 231.989 1.00 2.45 235 HIS b O 1
ATOM 3603 N N . LEU A 1 236 ? 199.465 219.313 231.884 1.00 4.72 236 LEU b N 1
ATOM 3604 C CA . LEU A 1 236 ? 199.178 218.779 233.207 1.00 11.69 236 LEU b CA 1
ATOM 3605 C C . LEU A 1 236 ? 199.430 217.282 233.255 1.00 4.07 236 LEU b C 1
ATOM 3606 O O . LEU A 1 236 ? 200.043 216.783 234.206 1.00 3.94 236 LEU b O 1
ATOM 3622 N N . GLN A 1 237 ? 198.983 216.545 232.233 1.00 0.00 237 GLN b N 1
ATOM 3623 C CA . GLN A 1 237 ? 199.229 215.108 232.236 1.00 9.26 237 GLN b CA 1
ATOM 3624 C C . GLN A 1 237 ? 200.717 214.828 232.387 1.00 0.67 237 GLN b C 1
ATOM 3625 O O . GLN A 1 237 ? 201.127 214.130 233.310 1.00 11.41 237 GLN b O 1
ATOM 3639 N N . PHE A 1 238 ? 201.550 215.434 231.543 1.00 0.32 238 PHE b N 1
ATOM 3640 C CA . PHE A 1 238 ? 202.983 215.160 231.616 1.00 9.11 238 PHE b CA 1
ATOM 3641 C C . PHE A 1 238 ? 203.567 215.608 232.955 1.00 6.15 238 PHE b C 1
ATOM 3642 O O . PHE A 1 238 ? 204.254 214.835 233.632 1.00 15.99 238 PHE b O 1
ATOM 3659 N N . ASP A 1 239 ? 203.251 216.831 233.383 1.00 7.08 239 ASP b N 1
ATOM 3660 C CA . ASP A 1 239 ? 203.870 217.393 234.580 1.00 8.46 239 ASP b CA 1
ATOM 3661 C C . ASP A 1 239 ? 203.476 216.611 235.828 1.00 10.83 239 ASP b C 1
ATOM 3662 O O . ASP A 1 239 ? 204.329 216.021 236.501 1.00 16.59 239 ASP b O 1
ATOM 3671 N N . VAL A 1 240 ? 202.182 216.583 236.148 1.00 14.90 240 VAL b N 1
ATOM 3672 C CA . VAL A 1 240 ? 201.731 215.890 237.351 1.00 11.17 240 VAL b CA 1
ATOM 3673 C C . VAL A 1 240 ? 201.961 214.387 237.230 1.00 16.00 240 VAL b C 1
ATOM 3674 O O . VAL A 1 240 ? 202.255 213.712 238.224 1.00 18.22 240 VAL b O 1
ATOM 3687 N N . GLY A 1 241 ? 201.824 213.828 236.025 1.00 11.32 241 GLY b N 1
ATOM 3688 C CA . GLY A 1 241 ? 201.963 212.400 235.864 1.00 7.50 241 GLY b CA 1
ATOM 3689 C C . GLY A 1 241 ? 203.385 211.913 235.992 1.00 3.71 241 GLY b C 1
ATOM 3690 O O . GLY A 1 241 ? 203.602 210.754 236.323 1.00 20.51 241 GLY b O 1
ATOM 3694 N N . GLN A 1 242 ? 204.374 212.772 235.735 1.00 7.19 242 GLN b N 1
ATOM 3695 C CA . GLN A 1 242 ? 205.741 212.368 236.048 1.00 13.12 242 GLN b CA 1
ATOM 3696 C C . GLN A 1 242 ? 205.896 212.138 237.547 1.00 15.00 242 GLN b C 1
ATOM 3697 O O . GLN A 1 242 ? 206.482 211.136 237.975 1.00 20.30 242 GLN b O 1
ATOM 3711 N N . MET A 1 243 ? 205.334 213.036 238.361 1.00 20.46 243 MET b N 1
ATOM 3712 C CA . MET A 1 243 ? 205.338 212.838 239.807 1.00 15.86 243 MET b CA 1
ATOM 3713 C C . MET A 1 243 ? 204.553 211.593 240.197 1.00 19.66 243 MET b C 1
ATOM 3714 O O . MET A 1 243 ? 204.987 210.818 241.056 1.00 27.96 243 MET b O 1
ATOM 3728 N N . GLU A 1 244 ? 203.387 211.391 239.582 1.00 17.84 244 GLU b N 1
ATOM 3729 C CA . GLU A 1 244 ? 202.570 210.226 239.916 1.00 13.62 244 GLU b CA 1
ATOM 3730 C C . GLU A 1 244 ? 203.273 208.928 239.529 1.00 14.98 244 GLU b C 1
ATOM 3731 O O . GLU A 1 244 ? 203.208 207.939 240.265 1.00 27.37 244 GLU b O 1
ATOM 3743 N N . ILE A 1 245 ? 203.953 208.914 238.382 1.00 18.63 245 ILE b N 1
ATOM 3744 C CA . ILE A 1 245 ? 204.716 207.744 237.962 1.00 15.01 245 ILE b CA 1
ATOM 3745 C C . ILE A 1 245 ? 205.863 207.486 238.928 1.00 18.31 245 ILE b C 1
ATOM 3746 O O . ILE A 1 245 ? 206.116 206.342 239.320 1.00 22.31 245 ILE b O 1
ATOM 3762 N N . LYS A 1 246 ? 206.572 208.542 239.332 1.00 23.51 246 LYS b N 1
ATOM 3763 C CA . LYS A 1 246 ? 207.649 208.371 240.300 1.00 19.39 246 LYS b CA 1
ATOM 3764 C C . LYS A 1 246 ? 207.117 207.797 241.606 1.00 22.42 246 LYS b C 1
ATOM 3765 O O . LYS A 1 246 ? 207.743 206.918 242.208 1.00 27.70 246 LYS b O 1
ATOM 3784 N N . ASP A 1 247 ? 205.959 208.279 242.057 1.00 25.20 247 ASP b N 1
ATOM 3785 C CA . ASP A 1 247 ? 205.395 207.791 243.311 1.00 23.78 247 ASP b CA 1
ATOM 3786 C C . ASP A 1 247 ? 204.921 206.347 243.189 1.00 23.07 247 ASP b C 1
ATOM 3787 O O . ASP A 1 247 ? 205.065 205.562 244.132 1.00 26.03 247 ASP b O 1
ATOM 3796 N N . LYS A 1 248 ? 204.352 205.975 242.040 1.00 23.64 248 LYS b N 1
ATOM 3797 C CA . LYS A 1 248 ? 203.722 204.665 241.918 1.00 20.96 248 LYS b CA 1
ATOM 3798 C C . LYS A 1 248 ? 204.733 203.569 241.597 1.00 22.28 248 LYS b C 1
ATOM 3799 O O . LYS A 1 248 ? 204.737 202.515 242.241 1.00 29.23 248 LYS b O 1
ATOM 3818 N N . PHE A 1 249 ? 205.591 203.790 240.599 1.00 27.59 249 PHE b N 1
ATOM 3819 C CA . PHE A 1 249 ? 206.514 202.763 240.137 1.00 20.85 249 PHE b CA 1
ATOM 3820 C C . PHE A 1 249 ? 207.974 203.085 240.412 1.00 24.51 249 PHE b C 1
ATOM 3821 O O . PHE A 1 249 ? 208.827 202.213 240.219 1.00 29.21 249 PHE b O 1
ATOM 3838 N N . GLY A 1 250 ? 208.288 204.298 240.853 1.00 21.55 250 GLY b N 1
ATOM 3839 C CA . GLY A 1 250 ? 209.662 204.674 241.089 1.00 19.51 250 GLY b CA 1
ATOM 3840 C C . GLY A 1 250 ? 210.434 205.084 239.856 1.00 26.47 250 GLY b C 1
ATOM 3841 O O . GLY A 1 250 ? 211.631 205.378 239.968 1.00 27.22 250 GLY b O 1
ATOM 3845 N N . GLU A 1 251 ? 209.804 205.102 238.684 1.00 28.20 251 GLU b N 1
ATOM 3846 C CA . GLU A 1 251 ? 210.478 205.594 237.491 1.00 18.56 251 GLU b CA 1
ATOM 3847 C C . GLU A 1 251 ? 210.711 207.094 237.608 1.00 21.33 251 GLU b C 1
ATOM 3848 O O . GLU A 1 251 ? 209.830 207.845 238.035 1.00 27.57 251 GLU b O 1
ATOM 3860 N N . GLU A 1 252 ? 211.907 207.531 237.218 1.00 24.56 252 GLU b N 1
ATOM 3861 C CA . GLU A 1 252 ? 212.326 208.923 237.351 1.00 20.77 252 GLU b CA 1
ATOM 3862 C C . GLU A 1 252 ? 212.762 209.435 235.976 1.00 23.58 252 GLU b C 1
ATOM 3863 O O . GLU A 1 252 ? 213.901 209.236 235.549 1.00 32.14 252 GLU b O 1
ATOM 3875 N N . PHE A 1 253 ? 211.840 210.103 235.281 1.00 22.77 253 PHE b N 1
ATOM 3876 C CA . PHE A 1 253 ? 212.172 210.672 233.979 1.00 18.59 253 PHE b CA 1
ATOM 3877 C C . PHE A 1 253 ? 212.739 212.078 234.124 1.00 16.96 253 PHE b C 1
ATOM 3878 O O . PHE A 1 253 ? 213.769 212.403 233.523 1.00 23.63 253 PHE b O 1
ATOM 3895 N N . ASP A 1 254 ? 212.077 212.927 234.909 1.00 20.00 254 ASP b N 1
ATOM 3896 C CA . ASP A 1 254 ? 212.585 214.262 235.220 1.00 20.44 254 ASP b CA 1
ATOM 3897 C C . ASP A 1 254 ? 212.789 215.098 233.957 1.00 18.83 254 ASP b C 1
ATOM 3898 O O . ASP A 1 254 ? 213.827 215.736 233.776 1.00 25.93 254 ASP b O 1
ATOM 3907 N N . ILE A 1 255 ? 211.793 215.108 233.081 1.00 15.91 255 ILE b N 1
ATOM 3908 C CA . ILE A 1 255 ? 211.844 215.857 231.828 1.00 15.92 255 ILE b CA 1
ATOM 3909 C C . ILE A 1 255 ? 210.936 217.075 231.967 1.00 9.19 255 ILE b C 1
ATOM 3910 O O . ILE A 1 255 ? 209.720 216.914 232.135 1.00 18.57 255 ILE b O 1
ATOM 3926 N N . PRO A 1 256 ? 211.468 218.296 231.906 1.00 13.49 256 PRO b N 1
ATOM 3927 C CA . PRO A 1 256 ? 210.612 219.481 232.040 1.00 16.72 256 PRO b CA 1
ATOM 3928 C C . PRO A 1 256 ? 209.554 219.548 230.949 1.00 8.97 256 PRO b C 1
ATOM 3929 O O . PRO A 1 256 ? 209.763 219.103 229.820 1.00 17.84 256 PRO b O 1
ATOM 3940 N N . VAL A 1 257 ? 208.413 220.131 231.301 1.00 10.35 257 VAL b N 1
ATOM 3941 C CA . VAL A 1 257 ? 207.274 220.272 230.402 1.00 14.00 257 VAL b CA 1
ATOM 3942 C C . VAL A 1 257 ? 207.032 221.757 230.179 1.00 11.44 257 VAL b C 1
ATOM 3943 O O . VAL A 1 257 ? 206.763 222.497 231.131 1.00 19.05 257 VAL b O 1
ATOM 3956 N N . LEU A 1 258 ? 207.114 222.188 228.925 1.00 16.03 258 LEU b N 1
ATOM 3957 C CA . LEU A 1 258 ? 206.941 223.586 228.559 1.00 8.23 258 LEU b CA 1
ATOM 3958 C C . LEU A 1 258 ? 205.831 223.713 227.530 1.00 9.68 258 LEU b C 1
ATOM 3959 O O . LEU A 1 258 ? 205.803 222.967 226.548 1.00 18.97 258 LEU b O 1
ATOM 3975 N N . HIS A 1 259 ? 204.927 224.657 227.752 1.00 6.75 259 HIS b N 1
ATOM 3976 C CA . HIS A 1 259 ? 204.007 225.056 226.701 1.00 10.44 259 HIS b CA 1
ATOM 3977 C C . HIS A 1 259 ? 204.775 225.819 225.629 1.00 10.09 259 HIS b C 1
ATOM 3978 O O . HIS A 1 259 ? 205.815 226.425 225.895 1.00 18.88 259 HIS b O 1
ATOM 3992 N N . LEU A 1 260 ? 204.265 225.767 224.398 1.00 11.81 260 LEU b N 1
ATOM 3993 C CA . LEU A 1 260 ? 204.952 226.427 223.292 1.00 6.93 260 LEU b CA 1
ATOM 3994 C C . LEU A 1 260 ? 205.137 227.916 223.570 1.00 13.18 260 LEU b C 1
ATOM 3995 O O . LEU A 1 260 ? 206.168 228.501 223.215 1.00 16.92 260 LEU b O 1
ATOM 4011 N N . ALA A 1 261 ? 204.152 228.541 224.214 1.00 9.94 261 ALA b N 1
ATOM 4012 C CA . ALA A 1 261 ? 204.270 229.951 224.568 1.00 12.04 261 ALA b CA 1
ATOM 4013 C C . ALA A 1 261 ? 205.458 230.192 225.491 1.00 12.43 261 ALA b C 1
ATOM 4014 O O . ALA A 1 261 ? 206.192 231.171 225.326 1.00 23.25 261 ALA b O 1
ATOM 4021 N N . GLN A 1 262 ? 205.659 229.312 226.476 1.00 17.72 262 GLN b N 1
ATOM 4022 C CA . GLN A 1 262 ? 206.791 229.462 227.385 1.00 12.09 262 GLN b CA 1
ATOM 4023 C C . GLN A 1 262 ? 208.118 229.296 226.654 1.00 12.85 262 GLN b C 1
ATOM 4024 O O . GLN A 1 262 ? 209.076 230.027 226.925 1.00 20.66 262 GLN b O 1
ATOM 4038 N N . LEU A 1 263 ? 208.199 228.337 225.731 1.00 15.35 263 LEU b N 1
ATOM 4039 C CA . LEU A 1 263 ? 209.417 228.183 224.940 1.00 16.12 263 LEU b CA 1
ATOM 4040 C C . LEU A 1 263 ? 209.703 229.441 224.129 1.00 12.89 263 LEU b C 1
ATOM 4041 O O . LEU A 1 263 ? 210.843 229.923 224.091 1.00 21.85 263 LEU b O 1
ATOM 4057 N N . LEU A 1 264 ? 208.675 229.991 223.478 1.00 15.67 264 LEU b N 1
ATOM 4058 C CA . LEU A 1 264 ? 208.873 231.205 222.695 1.00 15.03 264 LEU b CA 1
ATOM 4059 C C . LEU A 1 264 ? 209.313 232.361 223.585 1.00 18.96 264 LEU b C 1
ATOM 4060 O O . LEU A 1 264 ? 210.196 233.140 223.209 1.00 22.74 264 LEU b O 1
ATOM 4076 N N . GLY A 1 265 ? 208.713 232.485 224.770 1.00 18.66 265 GLY b N 1
ATOM 4077 C CA . GLY A 1 265 ? 209.136 233.523 225.696 1.00 19.77 265 GLY b CA 1
ATOM 4078 C C . GLY A 1 265 ? 210.580 233.360 226.128 1.00 19.47 265 GLY b C 1
ATOM 4079 O O . GLY A 1 265 ? 211.324 234.339 226.220 1.00 25.54 265 GLY b O 1
ATOM 4083 N N . LEU A 1 266 ? 210.997 232.120 226.393 1.00 16.33 266 LEU b N 1
ATOM 4084 C CA . LEU A 1 266 ? 212.391 231.865 226.738 1.00 15.77 266 LEU b CA 1
ATOM 4085 C C . LEU A 1 266 ? 213.320 232.301 225.617 1.00 18.97 266 LEU b C 1
ATOM 4086 O O . LEU A 1 266 ? 214.349 232.940 225.865 1.00 22.70 266 LEU b O 1
ATOM 4102 N N . ALA A 1 267 ? 212.977 231.960 224.373 1.00 19.76 267 ALA b N 1
ATOM 4103 C CA . ALA A 1 267 ? 213.796 232.394 223.248 1.00 18.89 267 ALA b CA 1
ATOM 4104 C C . ALA A 1 267 ? 213.717 233.901 223.048 1.00 20.79 267 ALA b C 1
ATOM 4105 O O . ALA A 1 267 ? 214.645 234.505 222.500 1.00 26.11 267 ALA b O 1
ATOM 4112 N N . MET A 1 268 ? 212.626 234.515 223.492 1.00 23.70 268 MET b N 1
ATOM 4113 C CA . MET A 1 268 ? 212.357 235.932 223.308 1.00 21.81 268 MET b CA 1
ATOM 4114 C C . MET A 1 268 ? 212.888 236.792 224.447 1.00 24.31 268 MET b C 1
ATOM 4115 O O . MET A 1 268 ? 212.628 237.999 224.468 1.00 28.56 268 MET b O 1
ATOM 4129 N N . GLY A 1 269 ? 213.614 236.204 225.390 1.00 23.47 269 GLY b N 1
ATOM 4130 C CA . GLY A 1 269 ? 214.186 236.974 226.480 1.00 20.12 269 GLY b CA 1
ATOM 4131 C C . GLY A 1 269 ? 213.162 237.584 227.412 1.00 24.76 269 GLY b C 1
ATOM 4132 O O . GLY A 1 269 ? 213.296 238.755 227.791 1.00 27.80 269 GLY b O 1
ATOM 4136 N N . LEU A 1 270 ? 212.132 236.828 227.780 1.00 23.67 270 LEU b N 1
ATOM 4137 C CA . LEU A 1 270 ? 211.174 237.316 228.756 1.00 22.36 270 LEU b CA 1
ATOM 4138 C C . LEU A 1 270 ? 211.681 237.050 230.173 1.00 23.05 270 LEU b C 1
ATOM 4139 O O . LEU A 1 270 ? 212.511 236.162 230.386 1.00 28.82 270 LEU b O 1
ATOM 4155 N N . PRO A 1 271 ? 211.203 237.809 231.159 1.00 25.48 271 PRO b N 1
ATOM 4156 C CA . PRO A 1 271 ? 211.648 237.578 232.538 1.00 20.54 271 PRO b CA 1
ATOM 4157 C C . PRO A 1 271 ? 211.301 236.172 233.004 1.00 26.01 271 PRO b C 1
ATOM 4158 O O . PRO A 1 271 ? 210.254 235.622 232.658 1.00 31.21 271 PRO b O 1
ATOM 4169 N N . LYS A 1 272 ? 212.196 235.595 233.809 1.00 28.48 272 LYS b N 1
ATOM 4170 C CA . LYS A 1 272 ? 211.979 234.239 234.301 1.00 22.21 272 LYS b CA 1
ATOM 4171 C C . LYS A 1 272 ? 210.720 234.156 235.154 1.00 26.09 272 LYS b C 1
ATOM 4172 O O . LYS A 1 272 ? 209.984 233.165 235.094 1.00 29.93 272 LYS b O 1
ATOM 4191 N N . GLU A 1 273 ? 210.461 235.184 235.965 1.00 25.22 273 GLU b N 1
ATOM 4192 C CA . GLU A 1 273 ? 209.270 235.169 236.808 1.00 23.60 273 GLU b CA 1
ATOM 4193 C C . GLU A 1 273 ? 207.993 235.115 235.978 1.00 24.70 273 GLU b C 1
ATOM 4194 O O . GLU A 1 273 ? 206.989 234.549 236.423 1.00 27.75 273 GLU b O 1
ATOM 4206 N N . ASP A 1 274 ? 208.006 235.697 234.776 1.00 24.35 274 ASP b N 1
ATOM 4207 C CA . ASP A 1 274 ? 206.817 235.678 233.930 1.00 22.76 274 ASP b CA 1
ATOM 4208 C C . ASP A 1 274 ? 206.480 234.279 233.432 1.00 25.46 274 ASP b C 1
ATOM 4209 O O . ASP A 1 274 ? 205.331 234.032 233.050 1.00 33.23 274 ASP b O 1
ATOM 4218 N N . LEU A 1 275 ? 207.448 233.361 233.418 1.00 25.78 275 LEU b N 1
ATOM 4219 C CA . LEU A 1 275 ? 207.165 231.984 233.035 1.00 22.56 275 LEU b CA 1
ATOM 4220 C C . LEU A 1 275 ? 206.466 231.203 234.138 1.00 22.11 275 LEU b C 1
ATOM 4221 O O . LEU A 1 275 ? 205.830 230.184 233.847 1.00 26.19 275 LEU b O 1
ATOM 4237 N N . VAL A 1 276 ? 206.577 231.652 235.388 1.00 26.75 276 VAL b N 1
ATOM 4238 C CA . VAL A 1 276 ? 205.865 231.052 236.511 1.00 19.48 276 VAL b CA 1
ATOM 4239 C C . VAL A 1 276 ? 206.121 229.553 236.548 1.00 22.85 276 VAL b C 1
ATOM 4240 O O . VAL A 1 276 ? 205.190 228.756 236.705 1.00 30.47 276 VAL b O 1
ATOM 4253 N N . VAL A 1 277 ? 207.390 229.161 236.411 1.00 25.86 277 VAL b N 1
ATOM 4254 C CA . VAL A 1 277 ? 207.758 227.754 236.507 1.00 22.66 277 VAL b CA 1
ATOM 4255 C C . VAL A 1 277 ? 207.544 227.192 237.901 1.00 22.04 277 VAL b C 1
ATOM 4256 O O . VAL A 1 277 ? 207.617 225.972 238.083 1.00 26.65 277 VAL b O 1
ATOM 4269 N N . ASP A 1 278 ? 207.284 228.049 238.894 1.00 22.77 278 ASP b N 1
ATOM 4270 C CA . ASP A 1 278 ? 206.931 227.560 240.221 1.00 21.23 278 ASP b CA 1
ATOM 4271 C C . ASP A 1 278 ? 205.668 226.712 240.195 1.00 23.61 278 ASP b C 1
ATOM 4272 O O . ASP A 1 278 ? 205.455 225.908 241.108 1.00 29.08 278 ASP b O 1
ATOM 4281 N N . ALA A 1 279 ? 204.822 226.880 239.175 1.00 22.98 279 ALA b N 1
ATOM 4282 C CA . ALA A 1 279 ? 203.611 226.075 239.077 1.00 19.86 279 ALA b CA 1
ATOM 4283 C C . ALA A 1 279 ? 203.914 224.649 238.635 1.00 19.06 279 ALA b C 1
ATOM 4284 O O . ALA A 1 279 ? 203.156 223.730 238.959 1.00 32.35 279 ALA b O 1
ATOM 4291 N N . HIS A 1 280 ? 205.007 224.442 237.904 1.00 18.85 280 HIS b N 1
ATOM 4292 C CA . HIS A 1 280 ? 205.315 223.119 237.380 1.00 21.82 280 HIS b CA 1
ATOM 4293 C C . HIS A 1 280 ? 205.771 222.193 238.501 1.00 24.12 280 HIS b C 1
ATOM 4294 O O . HIS A 1 280 ? 206.663 222.537 239.282 1.00 28.04 280 HIS b O 1
ATOM 4308 N N . GLN A 1 281 ? 205.150 221.014 238.579 1.00 21.35 281 GLN b N 1
ATOM 4309 C CA . GLN A 1 281 ? 205.577 220.011 239.549 1.00 20.30 281 GLN b CA 1
ATOM 4310 C C . GLN A 1 281 ? 206.963 219.479 239.215 1.00 23.23 281 GLN b C 1
ATOM 4311 O O . GLN A 1 281 ? 207.769 219.217 240.115 1.00 26.64 281 GLN b O 1
ATOM 4325 N N . VAL A 1 282 ? 207.251 219.296 237.931 1.00 22.51 282 VAL b N 1
ATOM 4326 C CA . VAL A 1 282 ? 208.586 218.913 237.491 1.00 20.51 282 VAL b CA 1
ATOM 4327 C C . VAL A 1 282 ? 209.441 220.169 237.405 1.00 22.88 282 VAL b C 1
ATOM 4328 O O . VAL A 1 282 ? 209.075 221.138 236.730 1.00 27.51 282 VAL b O 1
ATOM 4341 N N . CYS A 1 283 ? 210.575 220.162 238.096 1.00 24.51 283 CYS b N 1
ATOM 4342 C CA . CYS A 1 283 ? 211.429 221.342 238.155 1.00 24.96 283 CYS b CA 1
ATOM 4343 C C . CYS A 1 283 ? 211.936 221.724 236.766 1.00 18.74 283 CYS b C 1
ATOM 4344 O O . CYS A 1 283 ? 212.698 220.983 236.146 1.00 26.69 283 CYS b O 1
ATOM 4352 N N . MET B 1 1 ? 179.415 131.111 214.601 1.00 27.55 1 MET B N 1
ATOM 4353 C CA . MET B 1 1 ? 180.363 132.259 214.663 1.00 24.51 1 MET B CA 1
ATOM 4354 C C . MET B 1 1 ? 180.890 132.455 216.078 1.00 25.19 1 MET B C 1
ATOM 4355 O O . MET B 1 1 ? 180.172 132.245 217.054 1.00 26.00 1 MET B O 1
ATOM 4371 N N . GLU B 1 2 ? 182.152 132.864 216.177 1.00 24.49 2 GLU B N 1
ATOM 4372 C CA . GLU B 1 2 ? 182.799 133.141 217.449 1.00 22.96 2 GLU B CA 1
ATOM 4373 C C . GLU B 1 2 ? 183.332 134.566 217.432 1.00 21.77 2 GLU B C 1
ATOM 4374 O O . GLU B 1 2 ? 183.770 135.067 216.393 1.00 28.51 2 GLU B O 1
ATOM 4386 N N . ILE B 1 3 ? 183.294 135.220 218.588 1.00 20.05 3 ILE B N 1
ATOM 4387 C CA . ILE B 1 3 ? 183.799 136.583 218.699 1.00 16.09 3 ILE B CA 1
ATOM 4388 C C . ILE B 1 3 ? 184.265 136.818 220.128 1.00 15.65 3 ILE B C 1
ATOM 4389 O O . ILE B 1 3 ? 183.593 136.431 221.088 1.00 17.73 3 ILE B O 1
ATOM 4405 N N . ALA B 1 4 ? 185.436 137.435 220.263 1.00 16.23 4 ALA B N 1
ATOM 4406 C CA . ALA B 1 4 ? 185.910 137.852 221.574 1.00 14.56 4 ALA B CA 1
ATOM 4407 C C . ALA B 1 4 ? 185.007 138.953 222.111 1.00 17.64 4 ALA B C 1
ATOM 4408 O O . ALA B 1 4 ? 184.502 139.780 221.355 1.00 21.22 4 ALA B O 1
ATOM 4415 N N . TYR B 1 5 ? 184.795 138.954 223.417 1.00 16.48 5 TYR B N 1
ATOM 4416 C CA . TYR B 1 5 ? 183.821 139.828 224.062 1.00 13.81 5 TYR B CA 1
ATOM 4417 C C . TYR B 1 5 ? 184.563 140.774 224.999 1.00 15.00 5 TYR B C 1
ATOM 4418 O O . TYR B 1 5 ? 185.062 140.346 226.043 1.00 19.00 5 TYR B O 1
ATOM 4436 N N . PHE B 1 6 ? 184.637 142.056 224.639 1.00 7.19 6 PHE B N 1
ATOM 4437 C CA . PHE B 1 6 ? 185.261 143.037 225.518 1.00 9.45 6 PHE B CA 1
ATOM 4438 C C . PHE B 1 6 ? 184.188 143.719 226.355 1.00 9.05 6 PHE B C 1
ATOM 4439 O O . PHE B 1 6 ? 183.184 144.197 225.821 1.00 22.27 6 PHE B O 1
ATOM 4456 N N . LEU B 1 7 ? 184.403 143.753 227.668 1.00 13.34 7 LEU B N 1
ATOM 4457 C CA . LEU B 1 7 ? 183.419 144.261 228.616 1.00 11.73 7 LEU B CA 1
ATOM 4458 C C . LEU B 1 7 ? 183.648 145.718 228.994 1.00 11.26 7 LEU B C 1
ATOM 4459 O O . LEU B 1 7 ? 182.683 146.475 229.127 1.00 16.21 7 LEU B O 1
ATOM 4475 N N . GLY B 1 8 ? 184.899 146.128 229.170 1.00 15.94 8 GLY B N 1
ATOM 4476 C CA . GLY B 1 8 ? 185.185 147.472 229.626 1.00 10.38 8 GLY B CA 1
ATOM 4477 C C . GLY B 1 8 ? 185.139 147.587 231.136 1.00 8.38 8 GLY B C 1
ATOM 4478 O O . GLY B 1 8 ? 185.602 146.688 231.843 1.00 18.00 8 GLY B O 1
ATOM 4482 N N . CYS B 1 9 ? 184.607 148.697 231.643 1.00 7.63 9 CYS B N 1
ATOM 4483 C CA . CYS B 1 9 ? 184.457 148.902 233.078 1.00 9.46 9 CYS B CA 1
ATOM 4484 C C . CYS B 1 9 ? 183.005 149.077 233.489 1.00 8.41 9 CYS B C 1
ATOM 4485 O O . CYS B 1 9 ? 182.511 148.335 234.344 1.00 15.69 9 CYS B O 1
ATOM 4492 N N . ILE B 1 10 ? 182.297 150.027 232.875 1.00 5.30 10 ILE B N 1
ATOM 4493 C CA . ILE B 1 10 ? 181.015 150.475 233.413 1.00 13.74 10 ILE B CA 1
ATOM 4494 C C . ILE B 1 10 ? 179.972 149.369 233.326 1.00 10.21 10 ILE B C 1
ATOM 4495 O O . ILE B 1 10 ? 179.193 149.160 234.263 1.00 15.43 10 ILE B O 1
ATOM 4511 N N . MET B 1 11 ? 179.926 148.653 232.204 1.00 8.73 11 MET B N 1
ATOM 4512 C CA . MET B 1 11 ? 178.939 147.589 232.068 1.00 14.61 11 MET B CA 1
ATOM 4513 C C . MET B 1 11 ? 179.200 146.469 233.069 1.00 16.84 11 MET B C 1
ATOM 4514 O O . MET B 1 11 ? 178.281 146.032 233.767 1.00 17.45 11 MET B O 1
ATOM 4528 N N . ASN B 1 12 ? 180.441 145.996 233.162 1.00 18.81 12 ASN B N 1
ATOM 4529 C CA . ASN B 1 12 ? 180.732 144.875 234.049 1.00 10.85 12 ASN B CA 1
ATOM 4530 C C . ASN B 1 12 ? 180.792 145.281 235.515 1.00 12.31 12 ASN B C 1
ATOM 4531 O O . ASN B 1 12 ? 180.694 144.410 236.384 1.00 22.47 12 ASN B O 1
ATOM 4542 N N . ASN B 1 13 ? 180.932 146.574 235.815 1.00 11.10 13 ASN B N 1
ATOM 4543 C CA . ASN B 1 13 ? 181.142 147.028 237.181 1.00 13.75 13 ASN B CA 1
ATOM 4544 C C . ASN B 1 13 ? 180.062 147.960 237.716 1.00 12.45 13 ASN B C 1
ATOM 4545 O O . ASN B 1 13 ? 180.082 148.260 238.913 1.00 19.07 13 ASN B O 1
ATOM 4556 N N . ARG B 1 14 ? 179.130 148.430 236.886 1.00 12.11 14 ARG B N 1
ATOM 4557 C CA . ARG B 1 14 ? 178.047 149.269 237.388 1.00 10.58 14 ARG B CA 1
ATOM 4558 C C . ARG B 1 14 ? 176.684 148.826 236.871 1.00 9.87 14 ARG B C 1
ATOM 4559 O O . ARG B 1 14 ? 175.674 148.986 237.562 1.00 14.59 14 ARG B O 1
ATOM 4580 N N . TYR B 1 15 ? 176.641 148.273 235.662 1.00 14.14 15 TYR B N 1
ATOM 4581 C CA . TYR B 1 15 ? 175.392 147.872 235.016 1.00 14.82 15 TYR B CA 1
ATOM 4582 C C . TYR B 1 15 ? 175.555 146.475 234.432 1.00 5.87 15 TYR B C 1
ATOM 4583 O O . TYR B 1 15 ? 175.587 146.299 233.210 1.00 20.54 15 TYR B O 1
ATOM 4601 N N . PRO B 1 16 ? 175.661 145.451 235.286 1.00 15.23 16 PRO B N 1
ATOM 4602 C CA . PRO B 1 16 ? 175.770 144.075 234.775 1.00 16.21 16 PRO B CA 1
ATOM 4603 C C . PRO B 1 16 ? 174.519 143.582 234.070 1.00 9.05 16 PRO B C 1
ATOM 4604 O O . PRO B 1 16 ? 174.591 142.560 233.378 1.00 16.06 16 PRO B O 1
ATOM 4615 N N . GLY B 1 17 ? 173.380 144.253 234.237 1.00 16.10 17 GLY B N 1
ATOM 4616 C CA . GLY B 1 17 ? 172.201 143.884 233.471 1.00 15.62 17 GLY B CA 1
ATOM 4617 C C . GLY B 1 17 ? 172.442 143.946 231.976 1.00 15.96 17 GLY B C 1
ATOM 4618 O O . GLY B 1 17 ? 171.962 143.097 231.221 1.00 16.74 17 GLY B O 1
ATOM 4622 N N . ILE B 1 18 ? 173.193 144.952 231.527 1.00 13.69 18 ILE B N 1
ATOM 4623 C CA . ILE B 1 18 ? 173.524 145.054 230.110 1.00 12.10 18 ILE B CA 1
ATOM 4624 C C . ILE B 1 18 ? 174.313 143.827 229.668 1.00 13.55 18 ILE B C 1
ATOM 4625 O O . ILE B 1 18 ? 174.033 143.231 228.620 1.00 14.33 18 ILE B O 1
ATOM 4641 N N . GLU B 1 19 ? 175.294 143.415 230.476 1.00 12.65 19 GLU B N 1
ATOM 4642 C CA . GLU B 1 19 ? 176.092 142.240 230.143 1.00 18.65 19 GLU B CA 1
ATOM 4643 C C . GLU B 1 19 ? 175.237 140.978 230.101 1.00 12.66 19 GLU B C 1
ATOM 4644 O O . GLU B 1 19 ? 175.389 140.149 229.198 1.00 23.67 19 GLU B O 1
ATOM 4656 N N . LYS B 1 20 ? 174.346 140.805 231.080 1.00 16.83 20 LYS B N 1
ATOM 4657 C CA . LYS B 1 20 ? 173.512 139.606 231.115 1.00 15.40 20 LYS B CA 1
ATOM 4658 C C . LYS B 1 20 ? 172.574 139.556 229.916 1.00 12.56 20 LYS B C 1
ATOM 4659 O O . LYS B 1 20 ? 172.422 138.503 229.279 1.00 20.34 20 LYS B O 1
ATOM 4678 N N . ALA B 1 21 ? 171.933 140.682 229.596 1.00 15.23 21 ALA B N 1
ATOM 4679 C CA . ALA B 1 21 ? 171.055 140.723 228.435 1.00 13.13 21 ALA B CA 1
ATOM 4680 C C . ALA B 1 21 ? 171.831 140.423 227.162 1.00 13.56 21 ALA B C 1
ATOM 4681 O O . ALA B 1 21 ? 171.352 139.683 226.298 1.00 18.01 21 ALA B O 1
ATOM 4688 N N . THR B 1 22 ? 173.039 140.976 227.035 1.00 14.58 22 THR B N 1
ATOM 4689 C CA . THR B 1 22 ? 173.859 140.699 225.861 1.00 14.82 22 THR B CA 1
ATOM 4690 C C . THR B 1 22 ? 174.195 139.218 225.760 1.00 14.70 22 THR B C 1
ATOM 4691 O O . THR B 1 22 ? 174.119 138.623 224.679 1.00 14.87 22 THR B O 1
ATOM 4702 N N . ARG B 1 23 ? 174.594 138.610 226.877 1.00 16.80 23 ARG B N 1
ATOM 4703 C CA . ARG B 1 23 ? 174.970 137.202 226.848 1.00 16.06 23 ARG B CA 1
ATOM 4704 C C . ARG B 1 23 ? 173.791 136.335 226.437 1.00 15.11 23 ARG B C 1
ATOM 4705 O O . ARG B 1 23 ? 173.926 135.453 225.581 1.00 23.02 23 ARG B O 1
ATOM 4726 N N . VAL B 1 24 ? 172.618 136.589 227.017 1.00 18.34 24 VAL B N 1
ATOM 4727 C CA . VAL B 1 24 ? 171.441 135.801 226.663 1.00 18.69 24 VAL B CA 1
ATOM 4728 C C . VAL B 1 24 ? 171.080 136.012 225.197 1.00 14.61 24 VAL B C 1
ATOM 4729 O O . VAL B 1 24 ? 170.771 135.057 224.471 1.00 21.87 24 VAL B O 1
ATOM 4742 N N . LEU B 1 25 ? 171.121 137.263 224.736 1.00 14.22 25 LEU B N 1
ATOM 4743 C CA . LEU B 1 25 ? 170.769 137.556 223.353 1.00 13.36 25 LEU B CA 1
ATOM 4744 C C . LEU B 1 25 ? 171.690 136.821 222.391 1.00 17.74 25 LEU B C 1
ATOM 4745 O O . LEU B 1 25 ? 171.229 136.164 221.452 1.00 22.65 25 LEU B O 1
ATOM 4761 N N . PHE B 1 26 ? 173.003 136.915 222.611 1.00 20.00 26 PHE B N 1
ATOM 4762 C CA . PHE B 1 26 ? 173.937 136.276 221.694 1.00 17.76 26 PHE B CA 1
ATOM 4763 C C . PHE B 1 26 ? 173.862 134.757 221.788 1.00 17.36 26 PHE B C 1
ATOM 4764 O O . PHE B 1 26 ? 174.109 134.067 220.794 1.00 20.62 26 PHE B O 1
ATOM 4781 N N . ASP B 1 27 ? 173.516 134.214 222.958 1.00 19.38 27 ASP B N 1
ATOM 4782 C CA . ASP B 1 27 ? 173.278 132.778 223.043 1.00 21.57 27 ASP B CA 1
ATOM 4783 C C . ASP B 1 27 ? 172.070 132.378 222.203 1.00 22.12 27 ASP B C 1
ATOM 4784 O O . ASP B 1 27 ? 172.079 131.327 221.552 1.00 26.70 27 ASP B O 1
ATOM 4793 N N . LYS B 1 28 ? 171.022 133.204 222.205 1.00 24.42 28 LYS B N 1
ATOM 4794 C CA . LYS B 1 28 ? 169.865 132.936 221.359 1.00 21.44 28 LYS B CA 1
ATOM 4795 C C . LYS B 1 28 ? 170.185 133.055 219.873 1.00 23.12 28 LYS B C 1
ATOM 4796 O O . LYS B 1 28 ? 169.476 132.463 219.053 1.00 27.71 28 LYS B O 1
ATOM 4815 N N . LEU B 1 29 ? 171.226 133.799 219.507 1.00 22.43 29 LEU B N 1
ATOM 4816 C CA . LEU B 1 29 ? 171.557 134.048 218.110 1.00 16.67 29 LEU B CA 1
ATOM 4817 C C . LEU B 1 29 ? 172.596 133.082 217.554 1.00 21.03 29 LEU B C 1
ATOM 4818 O O . LEU B 1 29 ? 172.951 133.191 216.376 1.00 24.63 29 LEU B O 1
ATOM 4834 N N . GLY B 1 30 ? 173.093 132.146 218.358 1.00 26.03 30 GLY B N 1
ATOM 4835 C CA . GLY B 1 30 ? 174.093 131.216 217.876 1.00 21.05 30 GLY B CA 1
ATOM 4836 C C . GLY B 1 30 ? 175.473 131.802 217.691 1.00 19.81 30 GLY B C 1
ATOM 4837 O O . GLY B 1 30 ? 176.257 131.270 216.899 1.00 27.48 30 GLY B O 1
ATOM 4841 N N . ILE B 1 31 ? 175.796 132.884 218.392 1.00 20.58 31 ILE B N 1
ATOM 4842 C CA . ILE B 1 31 ? 177.118 133.498 218.341 1.00 21.16 31 ILE B CA 1
ATOM 4843 C C . ILE B 1 31 ? 177.830 133.205 219.652 1.00 21.79 31 ILE B C 1
ATOM 4844 O O . ILE B 1 31 ? 177.297 133.481 220.734 1.00 27.70 31 ILE B O 1
ATOM 4860 N N . GLU B 1 32 ? 179.035 132.653 219.560 1.00 21.81 32 GLU B N 1
ATOM 4861 C CA . GLU B 1 32 ? 179.809 132.278 220.737 1.00 21.12 32 GLU B CA 1
ATOM 4862 C C . GLU B 1 32 ? 180.601 133.491 221.215 1.00 20.40 32 GLU B C 1
ATOM 4863 O O . GLU B 1 32 ? 181.551 133.923 220.553 1.00 25.93 32 GLU B O 1
ATOM 4875 N N . LEU B 1 33 ? 180.218 134.026 222.372 1.00 19.27 33 LEU B N 1
ATOM 4876 C CA . LEU B 1 33 ? 180.978 135.091 223.015 1.00 16.66 33 LEU B CA 1
ATOM 4877 C C . LEU B 1 33 ? 182.098 134.473 223.841 1.00 16.47 33 LEU B C 1
ATOM 4878 O O . LEU B 1 33 ? 181.834 133.734 224.795 1.00 19.28 33 LEU B O 1
ATOM 4894 N N . LYS B 1 34 ? 183.341 134.769 223.478 1.00 19.92 34 LYS B N 1
ATOM 4895 C CA . LYS B 1 34 ? 184.508 134.233 224.166 1.00 15.44 34 LYS B CA 1
ATOM 4896 C C . LYS B 1 34 ? 185.119 135.314 225.047 1.00 19.04 34 LYS B C 1
ATOM 4897 O O . LYS B 1 34 ? 185.453 136.399 224.564 1.00 25.15 34 LYS B O 1
ATOM 4916 N N . ASP B 1 35 ? 185.276 135.008 226.332 1.00 19.10 35 ASP B N 1
ATOM 4917 C CA . ASP B 1 35 ? 185.782 135.988 227.282 1.00 17.33 35 ASP B CA 1
ATOM 4918 C C . ASP B 1 35 ? 187.216 136.384 226.950 1.00 15.78 35 ASP B C 1
ATOM 4919 O O . ASP B 1 35 ? 188.014 135.578 226.465 1.00 23.21 35 ASP B O 1
ATOM 4928 N N . MET B 1 36 ? 187.538 137.650 227.217 1.00 19.28 36 MET B N 1
ATOM 4929 C CA . MET B 1 36 ? 188.892 138.173 227.043 1.00 15.38 36 MET B CA 1
ATOM 4930 C C . MET B 1 36 ? 189.554 138.213 228.417 1.00 15.87 36 MET B C 1
ATOM 4931 O O . MET B 1 36 ? 189.618 139.245 229.082 1.00 26.83 36 MET B O 1
ATOM 4945 N N . GLU B 1 37 ? 190.053 137.057 228.841 1.00 17.60 37 GLU B N 1
ATOM 4946 C CA . GLU B 1 37 ? 190.599 136.928 230.185 1.00 15.80 37 GLU B CA 1
ATOM 4947 C C . GLU B 1 37 ? 191.764 137.887 230.386 1.00 12.87 37 GLU B C 1
ATOM 4948 O O . GLU B 1 37 ? 192.631 138.023 229.519 1.00 20.34 37 GLU B O 1
ATOM 4960 N N . GLY B 1 38 ? 191.776 138.559 231.534 1.00 18.30 38 GLY B N 1
ATOM 4961 C CA . GLY B 1 38 ? 192.834 139.494 231.850 1.00 17.31 38 GLY B CA 1
ATOM 4962 C C . GLY B 1 38 ? 192.687 140.862 231.224 1.00 14.32 38 GLY B C 1
ATOM 4963 O O . GLY B 1 38 ? 193.604 141.680 231.346 1.00 17.83 38 GLY B O 1
ATOM 4967 N N . ALA B 1 39 ? 191.571 141.138 230.558 1.00 10.84 39 ALA B N 1
ATOM 4968 C CA . ALA B 1 39 ? 191.359 142.449 229.965 1.00 11.76 39 ALA B CA 1
ATOM 4969 C C . ALA B 1 39 ? 191.231 143.511 231.053 1.00 6.35 39 ALA B C 1
ATOM 4970 O O . ALA B 1 39 ? 190.836 143.228 232.186 1.00 22.66 39 ALA B O 1
ATOM 4977 N N . SER B 1 40 ? 191.575 144.742 230.696 1.00 8.89 40 SER B N 1
ATOM 4978 C CA . SER B 1 40 ? 191.564 145.881 231.605 1.00 11.21 40 SER B CA 1
ATOM 4979 C C . SER B 1 40 ? 190.700 146.994 231.011 1.00 4.21 40 SER B C 1
ATOM 4980 O O . SER B 1 40 ? 189.992 146.795 230.023 1.00 16.95 40 SER B O 1
ATOM 4988 N N . CYS B 1 41 ? 190.755 148.172 231.632 1.00 14.30 41 CYS B N 1
ATOM 4989 C CA . CYS B 1 41 ? 190.206 149.368 231.006 1.00 3.73 41 CYS B CA 1
ATOM 4990 C C . CYS B 1 41 ? 190.745 149.466 229.582 1.00 4.82 41 CYS B C 1
ATOM 4991 O O . CYS B 1 41 ? 191.881 149.074 229.312 1.00 3.59 41 CYS B O 1
ATOM 4998 N N . CYS B 1 42 ? 189.924 149.974 228.663 1.00 8.99 42 CYS B N 1
ATOM 4999 C CA . CYS B 1 42 ? 190.256 149.837 227.248 1.00 8.96 42 CYS B CA 1
ATOM 5000 C C . CYS B 1 42 ? 191.572 150.500 226.827 1.00 3.73 42 CYS B C 1
ATOM 5001 O O . CYS B 1 42 ? 192.218 149.952 225.918 1.00 13.29 42 CYS B O 1
ATOM 5009 N N . PRO B 1 43 ? 192.047 151.625 227.418 1.00 3.05 43 PRO B N 1
ATOM 5010 C CA . PRO B 1 43 ? 191.539 152.458 228.515 1.00 2.47 43 PRO B CA 1
ATOM 5011 C C . PRO B 1 43 ? 190.708 153.637 228.034 1.00 9.57 43 PRO B C 1
ATOM 5012 O O . PRO B 1 43 ? 190.816 154.034 226.879 1.00 4.61 43 PRO B O 1
ATOM 5023 N N . ALA B 1 44 ? 189.885 154.215 228.904 1.00 6.75 44 ALA B N 1
ATOM 5024 C CA . ALA B 1 44 ? 188.930 155.234 228.501 1.00 14.89 44 ALA B CA 1
ATOM 5025 C C . ALA B 1 44 ? 189.641 156.355 227.745 1.00 9.04 44 ALA B C 1
ATOM 5026 O O . ALA B 1 44 ? 190.582 156.956 228.284 1.00 9.53 44 ALA B O 1
ATOM 5033 N N . PRO B 1 45 ? 189.236 156.658 226.511 1.00 8.30 45 PRO B N 1
ATOM 5034 C CA . PRO B 1 45 ? 189.983 157.656 225.732 1.00 14.34 45 PRO B CA 1
ATOM 5035 C C . PRO B 1 45 ? 190.004 159.030 226.372 1.00 9.78 45 PRO B C 1
ATOM 5036 O O . PRO B 1 45 ? 191.024 159.719 226.285 1.00 24.14 45 PRO B O 1
ATOM 5047 N N . GLY B 1 46 ? 188.929 159.426 227.054 1.00 6.00 46 GLY B N 1
ATOM 5048 C CA . GLY B 1 46 ? 188.836 160.793 227.539 1.00 12.45 46 GLY B CA 1
ATOM 5049 C C . GLY B 1 46 ? 189.995 161.191 228.432 1.00 13.21 46 GLY B C 1
ATOM 5050 O O . GLY B 1 46 ? 190.573 162.267 228.267 1.00 25.55 46 GLY B O 1
ATOM 5054 N N . VAL B 1 47 ? 190.358 160.329 229.379 1.00 14.04 47 VAL B N 1
ATOM 5055 C CA . VAL B 1 47 ? 191.413 160.645 230.335 1.00 4.85 47 VAL B CA 1
ATOM 5056 C C . VAL B 1 47 ? 192.760 160.220 229.769 1.00 12.66 47 VAL B C 1
ATOM 5057 O O . VAL B 1 47 ? 193.662 161.048 229.606 1.00 17.03 47 VAL B O 1
ATOM 5070 N N . PHE B 1 48 ? 192.909 158.928 229.465 1.00 10.10 48 PHE B N 1
ATOM 5071 C CA . PHE B 1 48 ? 194.218 158.414 229.073 1.00 12.06 48 PHE B CA 1
ATOM 5072 C C . PHE B 1 48 ? 194.682 159.008 227.748 1.00 6.61 48 PHE B C 1
ATOM 5073 O O . PHE B 1 48 ? 195.846 159.401 227.618 1.00 15.20 48 PHE B O 1
ATOM 5090 N N . GLY B 1 49 ? 193.798 159.075 226.753 1.00 7.43 49 GLY B N 1
ATOM 5091 C CA . GLY B 1 49 ? 194.173 159.699 225.496 1.00 9.96 49 GLY B CA 1
ATOM 5092 C C . GLY B 1 49 ? 194.554 161.157 225.665 1.00 8.31 49 GLY B C 1
ATOM 5093 O O . GLY B 1 49 ? 195.454 161.655 224.986 1.00 20.34 49 GLY B O 1
ATOM 5097 N N . SER B 1 50 ? 193.882 161.857 226.580 1.00 5.12 50 SER B N 1
ATOM 5098 C CA . SER B 1 50 ? 194.212 163.256 226.827 1.00 9.92 50 SER B CA 1
ATOM 5099 C C . SER B 1 50 ? 195.533 163.406 227.568 1.00 4.76 50 SER B C 1
ATOM 5100 O O . SER B 1 50 ? 196.234 164.405 227.381 1.00 10.91 50 SER B O 1
ATOM 5108 N N . PHE B 1 51 ? 195.893 162.434 228.405 1.00 7.83 51 PHE B N 1
ATOM 5109 C CA . PHE B 1 51 ? 197.085 162.548 229.238 1.00 7.76 51 PHE B CA 1
ATOM 5110 C C . PHE B 1 51 ? 198.339 162.085 228.501 1.00 10.60 51 PHE B C 1
ATOM 5111 O O . PHE B 1 51 ? 199.329 162.819 228.431 1.00 18.11 51 PHE B O 1
ATOM 5128 N N . ASP B 1 52 ? 198.312 160.872 227.952 1.00 12.32 52 ASP B N 1
ATOM 5129 C CA . ASP B 1 52 ? 199.486 160.301 227.294 1.00 17.83 52 ASP B CA 1
ATOM 5130 C C . ASP B 1 52 ? 199.007 159.352 226.205 1.00 12.54 52 ASP B C 1
ATOM 5131 O O . ASP B 1 52 ? 198.390 158.325 226.502 1.00 15.70 52 ASP B O 1
ATOM 5140 N N . LYS B 1 53 ? 199.303 159.691 224.950 1.00 17.32 53 LYS B N 1
ATOM 5141 C CA . LYS B 1 53 ? 198.894 158.839 223.840 1.00 14.17 53 LYS B CA 1
ATOM 5142 C C . LYS B 1 53 ? 199.558 157.469 223.920 1.00 10.26 53 LYS B C 1
ATOM 5143 O O . LYS B 1 53 ? 198.924 156.449 223.632 1.00 12.45 53 LYS B O 1
ATOM 5162 N N . THR B 1 54 ? 200.836 157.425 224.306 1.00 14.82 54 THR B N 1
ATOM 5163 C CA . THR B 1 54 ? 201.567 156.160 224.308 1.00 11.02 54 THR B CA 1
ATOM 5164 C C . THR B 1 54 ? 200.976 155.176 225.311 1.00 12.43 54 THR B C 1
ATOM 5165 O O . THR B 1 54 ? 200.830 153.989 225.007 1.00 14.39 54 THR B O 1
ATOM 5176 N N . THR B 1 55 ? 200.641 155.644 226.514 1.00 17.03 55 THR B N 1
ATOM 5177 C CA . THR B 1 55 ? 200.046 154.758 227.511 1.00 14.04 55 THR B CA 1
ATOM 5178 C C . THR B 1 55 ? 198.692 154.237 227.040 1.00 10.99 55 THR B C 1
ATOM 5179 O O . THR B 1 55 ? 198.402 153.036 227.132 1.00 7.38 55 THR B O 1
ATOM 5190 N N . TRP B 1 56 ? 197.847 155.138 226.538 1.00 10.07 56 TRP B N 1
ATOM 5191 C CA . TRP B 1 56 ? 196.543 154.738 226.022 1.00 9.58 56 TRP B CA 1
ATOM 5192 C C . TRP B 1 56 ? 196.695 153.660 224.956 1.00 5.11 56 TRP B C 1
ATOM 5193 O O . TRP B 1 56 ? 196.053 152.603 225.021 1.00 8.87 56 TRP B O 1
ATOM 5214 N N . ALA B 1 57 ? 197.576 153.906 223.984 1.00 1.91 57 ALA B N 1
ATOM 5215 C CA . ALA B 1 57 ? 197.771 152.965 222.887 1.00 12.16 57 ALA B CA 1
ATOM 5216 C C . ALA B 1 57 ? 198.334 151.636 223.377 1.00 10.41 57 ALA B C 1
ATOM 5217 O O . ALA B 1 57 ? 197.918 150.579 222.902 1.00 15.69 57 ALA B O 1
ATOM 5224 N N . ALA B 1 58 ? 199.290 151.661 224.307 1.00 12.45 58 ALA B N 1
ATOM 5225 C CA . ALA B 1 58 ? 199.883 150.411 224.775 1.00 10.26 58 ALA B CA 1
ATOM 5226 C C . ALA B 1 58 ? 198.861 149.555 225.511 1.00 9.99 58 ALA B C 1
ATOM 5227 O O . ALA B 1 58 ? 198.781 148.340 225.286 1.00 13.73 58 ALA B O 1
ATOM 5234 N N . ILE B 1 59 ? 198.066 150.168 226.389 1.00 10.17 59 ILE B N 1
ATOM 5235 C CA . ILE B 1 59 ? 197.042 149.409 227.101 1.00 10.66 59 ILE B CA 1
ATOM 5236 C C . ILE B 1 59 ? 196.025 148.842 226.114 1.00 2.03 59 ILE B C 1
ATOM 5237 O O . ILE B 1 59 ? 195.643 147.663 226.193 1.00 11.28 59 ILE B O 1
ATOM 5253 N N . ALA B 1 60 ? 195.587 149.660 225.153 1.00 7.88 60 ALA B N 1
ATOM 5254 C CA . ALA B 1 60 ? 194.636 149.169 224.163 1.00 13.79 60 ALA B CA 1
ATOM 5255 C C . ALA B 1 60 ? 195.235 148.033 223.341 1.00 10.26 60 ALA B C 1
ATOM 5256 O O . ALA B 1 60 ? 194.540 147.069 223.000 1.00 8.88 60 ALA B O 1
ATOM 5263 N N . ALA B 1 61 ? 196.523 148.131 223.007 1.00 11.88 61 ALA B N 1
ATOM 5264 C CA . ALA B 1 61 ? 197.179 147.084 222.231 1.00 12.54 61 ALA B CA 1
ATOM 5265 C C . ALA B 1 61 ? 197.260 145.781 223.015 1.00 11.27 61 ALA B C 1
ATOM 5266 O O . ALA B 1 61 ? 197.107 144.702 222.441 1.00 23.71 61 ALA B O 1
ATOM 5273 N N . ARG B 1 62 ? 197.513 145.856 224.322 1.00 11.60 62 ARG B N 1
ATOM 5274 C CA . ARG B 1 62 ? 197.458 144.646 225.141 1.00 12.55 62 ARG B CA 1
ATOM 5275 C C . ARG B 1 62 ? 196.061 144.027 225.108 1.00 13.75 62 ARG B C 1
ATOM 5276 O O . ARG B 1 62 ? 195.904 142.803 224.939 1.00 18.18 62 ARG B O 1
ATOM 5297 N N . ASN B 1 63 ? 195.030 144.864 225.250 1.00 16.11 63 ASN B N 1
ATOM 5298 C CA . ASN B 1 63 ? 193.665 144.355 225.157 1.00 9.48 63 ASN B CA 1
ATOM 5299 C C . ASN B 1 63 ? 193.433 143.665 223.818 1.00 10.61 63 ASN B C 1
ATOM 5300 O O . ASN B 1 63 ? 192.759 142.633 223.750 1.00 15.97 63 ASN B O 1
ATOM 5311 N N . ILE B 1 64 ? 193.988 144.224 222.742 1.00 14.92 64 ILE B N 1
ATOM 5312 C CA . ILE B 1 64 ? 193.803 143.636 221.418 1.00 13.53 64 ILE B CA 1
ATOM 5313 C C . ILE B 1 64 ? 194.578 142.328 221.291 1.00 15.08 64 ILE B C 1
ATOM 5314 O O . ILE B 1 64 ? 194.121 141.387 220.633 1.00 15.44 64 ILE B O 1
ATOM 5330 N N . THR B 1 65 ? 195.774 142.256 221.881 1.00 14.45 65 THR B N 1
ATOM 5331 C CA . THR B 1 65 ? 196.554 141.023 221.806 1.00 14.35 65 THR B CA 1
ATOM 5332 C C . THR B 1 65 ? 195.854 139.883 222.523 1.00 13.65 65 THR B C 1
ATOM 5333 O O . THR B 1 65 ? 196.050 138.720 222.166 1.00 22.77 65 THR B O 1
ATOM 5344 N N . ILE B 1 66 ? 195.051 140.184 223.543 1.00 10.88 66 ILE B N 1
ATOM 5345 C CA . ILE B 1 66 ? 194.273 139.116 224.175 1.00 13.91 66 ILE B CA 1
ATOM 5346 C C . ILE B 1 66 ? 193.390 138.419 223.137 1.00 17.36 66 ILE B C 1
ATOM 5347 O O . ILE B 1 66 ? 193.406 137.186 222.996 1.00 20.01 66 ILE B O 1
ATOM 5363 N N . ALA B 1 67 ? 192.630 139.203 222.369 1.00 15.78 67 ALA B N 1
ATOM 5364 C CA . ALA B 1 67 ? 191.804 138.629 221.312 1.00 17.61 67 ALA B CA 1
ATOM 5365 C C . ALA B 1 67 ? 192.650 137.993 220.215 1.00 20.26 67 ALA B C 1
ATOM 5366 O O . ALA B 1 67 ? 192.284 136.938 219.687 1.00 17.97 67 ALA B O 1
ATOM 5373 N N . GLU B 1 68 ? 193.776 138.613 219.856 1.00 17.42 68 GLU B N 1
ATOM 5374 C CA . GLU B 1 68 ? 194.634 138.031 218.829 1.00 20.29 68 GLU B CA 1
ATOM 5375 C C . GLU B 1 68 ? 195.101 136.639 219.237 1.00 16.53 68 GLU B C 1
ATOM 5376 O O . GLU B 1 68 ? 195.099 135.710 218.422 1.00 26.98 68 GLU B O 1
ATOM 5388 N N . ASP B 1 69 ? 195.491 136.473 220.502 1.00 18.21 69 ASP B N 1
ATOM 5389 C CA . ASP B 1 69 ? 195.825 135.149 221.012 1.00 19.14 69 ASP B CA 1
ATOM 5390 C C . ASP B 1 69 ? 194.625 134.221 220.920 1.00 22.58 69 ASP B C 1
ATOM 5391 O O . ASP B 1 69 ? 194.764 133.048 220.554 1.00 28.15 69 ASP B O 1
ATOM 5400 N N . MET B 1 70 ? 193.435 134.726 221.251 1.00 26.09 70 MET B N 1
ATOM 5401 C CA . MET B 1 70 ? 192.236 133.911 221.092 1.00 23.14 70 MET B CA 1
ATOM 5402 C C . MET B 1 70 ? 191.868 133.681 219.630 1.00 22.60 70 MET B C 1
ATOM 5403 O O . MET B 1 70 ? 191.026 132.821 219.350 1.00 27.03 70 MET B O 1
ATOM 5417 N N . GLY B 1 71 ? 192.471 134.414 218.700 1.00 22.24 71 GLY B N 1
ATOM 5418 C CA . GLY B 1 71 ? 192.188 134.228 217.287 1.00 19.05 71 GLY B CA 1
ATOM 5419 C C . GLY B 1 71 ? 190.781 134.595 216.864 1.00 24.00 71 GLY B C 1
ATOM 5420 O O . GLY B 1 71 ? 190.165 133.861 216.081 1.00 24.22 71 GLY B O 1
ATOM 5424 N N . ALA B 1 72 ? 190.255 135.718 217.350 1.00 20.70 72 ALA B N 1
ATOM 5425 C CA . ALA B 1 72 ? 188.910 136.138 216.985 1.00 17.60 72 ALA B CA 1
ATOM 5426 C C . ALA B 1 72 ? 188.833 137.657 216.974 1.00 16.75 72 ALA B C 1
ATOM 5427 O O . ALA B 1 72 ? 189.649 138.346 217.590 1.00 25.79 72 ALA B O 1
ATOM 5434 N N . ASP B 1 73 ? 187.836 138.167 216.258 1.00 16.64 73 ASP B N 1
ATOM 5435 C CA . ASP B 1 73 ? 187.538 139.590 216.283 1.00 15.47 73 ASP B CA 1
ATOM 5436 C C . ASP B 1 73 ? 187.009 139.990 217.658 1.00 15.87 73 ASP B C 1
ATOM 5437 O O . ASP B 1 73 ? 186.548 139.159 218.444 1.00 19.63 73 ASP B O 1
ATOM 5446 N N . ILE B 1 74 ? 187.092 141.283 217.950 1.00 16.92 74 ILE B N 1
ATOM 5447 C CA . ILE B 1 74 ? 186.607 141.838 219.208 1.00 12.17 74 ILE B CA 1
ATOM 5448 C C . ILE B 1 74 ? 185.237 142.447 218.974 1.00 6.85 74 ILE B C 1
ATOM 5449 O O . ILE B 1 74 ? 185.013 143.127 217.970 1.00 21.78 74 ILE B O 1
ATOM 5465 N N . MET B 1 75 ? 184.320 142.205 219.901 1.00 13.38 75 MET B N 1
ATOM 5466 C CA . MET B 1 75 ? 183.011 142.835 219.912 1.00 9.87 75 MET B CA 1
ATOM 5467 C C . MET B 1 75 ? 182.925 143.667 221.179 1.00 10.18 75 MET B C 1
ATOM 5468 O O . MET B 1 75 ? 183.172 143.157 222.282 1.00 18.90 75 MET B O 1
ATOM 5482 N N . THR B 1 76 ? 182.582 144.940 221.016 1.00 5.80 76 THR B N 1
ATOM 5483 C CA . THR B 1 76 ? 182.417 145.855 222.134 1.00 8.89 76 THR B CA 1
ATOM 5484 C C . THR B 1 76 ? 180.998 146.399 222.134 1.00 4.92 76 THR B C 1
ATOM 5485 O O . THR B 1 76 ? 180.439 146.708 221.079 1.00 10.32 76 THR B O 1
ATOM 5496 N N . GLU B 1 77 ? 180.425 146.501 223.326 1.00 16.64 77 GLU B N 1
ATOM 5497 C CA . GLU B 1 77 ? 179.100 147.065 223.523 1.00 11.54 77 GLU B CA 1
ATOM 5498 C C . GLU B 1 77 ? 179.141 148.521 223.960 1.00 6.56 77 GLU B C 1
ATOM 5499 O O . GLU B 1 77 ? 178.093 149.084 224.287 1.00 12.97 77 GLU B O 1
ATOM 5511 N N . CYS B 1 78 ? 180.320 149.132 224.004 1.00 2.02 78 CYS B N 1
ATOM 5512 C CA . CYS B 1 78 ? 180.478 150.499 224.474 1.00 5.47 78 CYS B CA 1
ATOM 5513 C C . CYS B 1 78 ? 181.055 151.366 223.368 1.00 2.79 78 CYS B C 1
ATOM 5514 O O . CYS B 1 78 ? 182.098 151.034 222.797 1.00 0.00 78 CYS B O 1
ATOM 5521 N N . ASN B 1 79 ? 180.389 152.489 223.091 1.00 6.52 79 ASN B N 1
ATOM 5522 C CA . ASN B 1 79 ? 180.951 153.464 222.164 1.00 6.20 79 ASN B CA 1
ATOM 5523 C C . ASN B 1 79 ? 182.348 153.889 222.596 1.00 0.30 79 ASN B C 1
ATOM 5524 O O . ASN B 1 79 ? 183.252 154.007 221.766 1.00 3.45 79 ASN B O 1
ATOM 5535 N N . GLY B 1 80 ? 182.545 154.139 223.890 1.00 1.79 80 GLY B N 1
ATOM 5536 C CA . GLY B 1 80 ? 183.851 154.598 224.338 1.00 7.41 80 GLY B CA 1
ATOM 5537 C C . GLY B 1 80 ? 184.930 153.559 224.108 1.00 2.72 80 GLY B C 1
ATOM 5538 O O . GLY B 1 80 ? 185.979 153.845 223.521 1.00 0.00 80 GLY B O 1
ATOM 5542 N N . CYS B 1 81 ? 184.670 152.328 224.550 1.00 0.00 81 CYS B N 1
ATOM 5543 C CA . CYS B 1 81 ? 185.642 151.256 224.387 1.00 0.49 81 CYS B CA 1
ATOM 5544 C C . CYS B 1 81 ? 185.836 150.914 222.915 1.00 0.00 81 CYS B C 1
ATOM 5545 O O . CYS B 1 81 ? 186.962 150.656 222.478 1.00 7.02 81 CYS B O 1
ATOM 5552 N N . PHE B 1 82 ? 184.755 150.921 222.133 1.00 3.31 82 PHE B N 1
ATOM 5553 C CA . PHE B 1 82 ? 184.888 150.702 220.697 1.00 7.60 82 PHE B CA 1
ATOM 5554 C C . PHE B 1 82 ? 185.784 151.762 220.071 1.00 0.00 82 PHE B C 1
ATOM 5555 O O . PHE B 1 82 ? 186.683 151.446 219.294 1.00 7.79 82 PHE B O 1
ATOM 5572 N N . GLY B 1 83 ? 185.546 153.032 220.391 1.00 8.80 83 GLY B N 1
ATOM 5573 C CA . GLY B 1 83 ? 186.379 154.084 219.834 1.00 10.04 83 GLY B CA 1
ATOM 5574 C C . GLY B 1 83 ? 187.838 153.904 220.199 1.00 5.14 83 GLY B C 1
ATOM 5575 O O . GLY B 1 83 ? 188.717 153.951 219.336 1.00 11.66 83 GLY B O 1
ATOM 5579 N N . SER B 1 84 ? 188.107 153.636 221.477 1.00 6.33 84 SER B N 1
ATOM 5580 C CA . SER B 1 84 ? 189.485 153.449 221.921 1.00 8.59 84 SER B CA 1
ATOM 5581 C C . SER B 1 84 ? 190.154 152.289 221.186 1.00 5.75 84 SER B C 1
ATOM 5582 O O . SER B 1 84 ? 191.226 152.451 220.587 1.00 14.23 84 SER B O 1
ATOM 5590 N N . LEU B 1 85 ? 189.521 151.114 221.199 1.00 7.54 85 LEU B N 1
ATOM 5591 C CA . LEU B 1 85 ? 190.148 149.926 220.628 1.00 5.11 85 LEU B CA 1
ATOM 5592 C C . LEU B 1 85 ? 190.252 150.022 219.110 1.00 6.86 85 LEU B C 1
ATOM 5593 O O . LEU B 1 85 ? 191.287 149.677 218.536 1.00 19.64 85 LEU B O 1
ATOM 5609 N N . PHE B 1 86 ? 189.196 150.487 218.443 1.00 11.44 86 PHE B N 1
ATOM 5610 C CA . PHE B 1 86 ? 189.220 150.618 216.992 1.00 7.91 86 PHE B CA 1
ATOM 5611 C C . PHE B 1 86 ? 190.283 151.615 216.551 1.00 7.50 86 PHE B C 1
ATOM 5612 O O . PHE B 1 86 ? 191.043 151.359 215.605 1.00 15.09 86 PHE B O 1
ATOM 5629 N N . GLU B 1 87 ? 190.353 152.766 217.226 1.00 8.08 87 GLU B N 1
ATOM 5630 C CA . GLU B 1 87 ? 191.369 153.747 216.885 1.00 14.49 87 GLU B CA 1
ATOM 5631 C C . GLU B 1 87 ? 192.763 153.171 217.080 1.00 11.74 87 GLU B C 1
ATOM 5632 O O . GLU B 1 87 ? 193.619 153.293 216.201 1.00 11.18 87 GLU B O 1
ATOM 5644 N N . THR B 1 88 ? 193.009 152.522 218.222 1.00 7.11 88 THR B N 1
ATOM 5645 C CA . THR B 1 88 ? 194.330 151.943 218.445 1.00 10.71 88 THR B CA 1
ATOM 5646 C C . THR B 1 88 ? 194.659 150.910 217.373 1.00 14.54 88 THR B C 1
ATOM 5647 O O . THR B 1 88 ? 195.781 150.878 216.850 1.00 18.58 88 THR B O 1
ATOM 5658 N N . ASN B 1 89 ? 193.688 150.067 217.026 1.00 11.62 89 ASN B N 1
ATOM 5659 C CA . ASN B 1 89 ? 193.923 149.026 216.034 1.00 13.08 89 ASN B CA 1
ATOM 5660 C C . ASN B 1 89 ? 194.342 149.629 214.701 1.00 14.62 89 ASN B C 1
ATOM 5661 O O . ASN B 1 89 ? 195.359 149.229 214.120 1.00 18.02 89 ASN B O 1
ATOM 5672 N N . HIS B 1 90 ? 193.581 150.607 214.201 1.00 11.97 90 HIS B N 1
ATOM 5673 C CA . HIS B 1 90 ? 193.916 151.127 212.878 1.00 13.32 90 HIS B CA 1
ATOM 5674 C C . HIS B 1 90 ? 195.166 152.002 212.921 1.00 14.95 90 HIS B C 1
ATOM 5675 O O . HIS B 1 90 ? 195.924 152.036 211.943 1.00 25.09 90 HIS B O 1
ATOM 5689 N N . LEU B 1 91 ? 195.432 152.673 214.046 1.00 16.05 91 LEU B N 1
ATOM 5690 C CA . LEU B 1 91 ? 196.679 153.422 214.173 1.00 14.22 91 LEU B CA 1
ATOM 5691 C C . LEU B 1 91 ? 197.888 152.500 214.110 1.00 16.34 91 LEU B C 1
ATOM 5692 O O . LEU B 1 91 ? 198.858 152.789 213.402 1.00 21.12 91 LEU B O 1
ATOM 5708 N N . LEU B 1 92 ? 197.856 151.387 214.847 1.00 13.14 92 LEU B N 1
ATOM 5709 C CA . LEU B 1 92 ? 199.004 150.488 214.839 1.00 13.86 92 LEU B CA 1
ATOM 5710 C C . LEU B 1 92 ? 199.132 149.759 213.509 1.00 21.80 92 LEU B C 1
ATOM 5711 O O . LEU B 1 92 ? 200.251 149.479 213.066 1.00 22.41 92 LEU B O 1
ATOM 5727 N N . LYS B 1 93 ? 198.010 149.443 212.856 1.00 18.72 93 LYS B N 1
ATOM 5728 C CA . LYS B 1 93 ? 198.086 148.779 211.559 1.00 23.27 93 LYS B CA 1
ATOM 5729 C C . LYS B 1 93 ? 198.649 149.707 210.488 1.00 18.78 93 LYS B C 1
ATOM 5730 O O . LYS B 1 93 ? 199.416 149.267 209.625 1.00 25.62 93 LYS B O 1
ATOM 5749 N N . GLU B 1 94 ? 198.285 150.988 210.523 1.00 26.67 94 GLU B N 1
ATOM 5750 C CA . GLU B 1 94 ? 198.679 151.919 209.473 1.00 18.97 94 GLU B CA 1
ATOM 5751 C C . GLU B 1 94 ? 200.015 152.610 209.726 1.00 23.14 94 GLU B C 1
ATOM 5752 O O . GLU B 1 94 ? 200.441 153.406 208.884 1.00 30.80 94 GLU B O 1
ATOM 5764 N N . ASP B 1 95 ? 200.689 152.341 210.845 1.00 24.29 95 ASP B N 1
ATOM 5765 C CA . ASP B 1 95 ? 201.930 153.034 211.180 1.00 19.70 95 ASP B CA 1
ATOM 5766 C C . ASP B 1 95 ? 202.909 152.037 211.779 1.00 25.13 95 ASP B C 1
ATOM 5767 O O . ASP B 1 95 ? 202.663 151.498 212.862 1.00 26.92 95 ASP B O 1
ATOM 5776 N N . GLU B 1 96 ? 204.022 151.799 211.079 1.00 25.13 96 GLU B N 1
ATOM 5777 C CA . GLU B 1 96 ? 204.979 150.788 211.517 1.00 20.77 96 GLU B CA 1
ATOM 5778 C C . GLU B 1 96 ? 205.811 151.258 212.707 1.00 17.59 96 GLU B C 1
ATOM 5779 O O . GLU B 1 96 ? 206.073 150.475 213.625 1.00 27.28 96 GLU B O 1
ATOM 5791 N N . GLU B 1 97 ? 206.241 152.521 212.707 1.00 19.38 97 GLU B N 1
ATOM 5792 C CA . GLU B 1 97 ? 207.099 153.009 213.784 1.00 23.38 97 GLU B CA 1
ATOM 5793 C C . GLU B 1 97 ? 206.376 152.966 215.126 1.00 22.69 97 GLU B C 1
ATOM 5794 O O . GLU B 1 97 ? 206.939 152.534 216.142 1.00 25.65 97 GLU B O 1
ATOM 5806 N N . MET B 1 98 ? 205.120 153.412 215.149 1.00 24.75 98 MET B N 1
ATOM 5807 C CA . MET B 1 98 ? 204.349 153.360 216.384 1.00 21.60 98 MET B CA 1
ATOM 5808 C C . MET B 1 98 ? 204.118 151.925 216.826 1.00 17.92 98 MET B C 1
ATOM 5809 O O . MET B 1 98 ? 204.151 151.634 218.025 1.00 23.90 98 MET B O 1
ATOM 5823 N N . LYS B 1 99 ? 203.872 151.021 215.878 1.00 18.26 99 LYS B N 1
ATOM 5824 C CA . LYS B 1 99 ? 203.736 149.613 216.224 1.00 18.38 99 LYS B CA 1
ATOM 5825 C C . LYS B 1 99 ? 205.011 149.094 216.874 1.00 17.12 99 LYS B C 1
ATOM 5826 O O . LYS B 1 99 ? 204.958 148.349 217.858 1.00 22.50 99 LYS B O 1
ATOM 5845 N N . ALA B 1 100 ? 206.168 149.486 216.341 1.00 19.96 100 ALA B N 1
ATOM 5846 C CA . ALA B 1 100 ? 207.433 149.072 216.936 1.00 19.68 100 ALA B CA 1
ATOM 5847 C C . ALA B 1 100 ? 207.576 149.609 218.354 1.00 18.84 100 ALA B C 1
ATOM 5848 O O . ALA B 1 100 ? 207.999 148.884 219.259 1.00 26.91 100 ALA B O 1
ATOM 5855 N N . LYS B 1 101 ? 207.228 150.878 218.568 1.00 18.04 101 LYS B N 1
ATOM 5856 C CA . LYS B 1 101 ? 207.323 151.446 219.911 1.00 16.71 101 LYS B CA 1
ATOM 5857 C C . LYS B 1 101 ? 206.401 150.712 220.883 1.00 17.76 101 LYS B C 1
ATOM 5858 O O . LYS B 1 101 ? 206.807 150.349 221.998 1.00 23.80 101 LYS B O 1
ATOM 5877 N N . ILE B 1 102 ? 205.156 150.474 220.470 1.00 18.57 102 ILE B N 1
ATOM 5878 C CA . ILE B 1 102 ? 204.193 149.815 221.346 1.00 18.13 102 ILE B CA 1
ATOM 5879 C C . ILE B 1 102 ? 204.646 148.397 221.657 1.00 14.65 102 ILE B C 1
ATOM 5880 O O . ILE B 1 102 ? 204.530 147.933 222.794 1.00 17.89 102 ILE B O 1
ATOM 5896 N N . ASN B 1 103 ? 205.166 147.684 220.657 1.00 23.15 103 ASN B N 1
ATOM 5897 C CA . ASN B 1 103 ? 205.633 146.324 220.902 1.00 17.39 103 ASN B CA 1
ATOM 5898 C C . ASN B 1 103 ? 206.875 146.311 221.780 1.00 16.35 103 ASN B C 1
ATOM 5899 O O . ASN B 1 103 ? 207.062 145.382 222.572 1.00 23.27 103 ASN B O 1
ATOM 5910 N N . GLU B 1 104 ? 207.730 147.326 221.663 1.00 21.54 104 GLU B N 1
ATOM 5911 C CA . GLU B 1 104 ? 208.858 147.436 222.578 1.00 21.88 104 GLU B CA 1
ATOM 5912 C C . GLU B 1 104 ? 208.370 147.585 224.010 1.00 23.26 104 GLU B C 1
ATOM 5913 O O . GLU B 1 104 ? 208.932 146.988 224.934 1.00 30.06 104 GLU B O 1
ATOM 5925 N N . ILE B 1 105 ? 207.321 148.384 224.213 1.00 24.26 105 ILE B N 1
ATOM 5926 C CA . ILE B 1 105 ? 206.739 148.495 225.549 1.00 17.86 105 ILE B CA 1
ATOM 5927 C C . ILE B 1 105 ? 206.131 147.163 225.984 1.00 18.93 105 ILE B C 1
ATOM 5928 O O . ILE B 1 105 ? 206.292 146.738 227.135 1.00 27.01 105 ILE B O 1
ATOM 5944 N N . LEU B 1 106 ? 205.428 146.484 225.076 1.00 14.87 106 LEU B N 1
ATOM 5945 C CA . LEU B 1 106 ? 204.706 145.264 225.422 1.00 18.05 106 LEU B CA 1
ATOM 5946 C C . LEU B 1 106 ? 205.629 144.078 225.663 1.00 20.92 106 LEU B C 1
ATOM 5947 O O . LEU B 1 106 ? 205.209 143.104 226.293 1.00 19.63 106 LEU B O 1
ATOM 5963 N N . LYS B 1 107 ? 206.866 144.132 225.164 1.00 24.81 107 LYS B N 1
ATOM 5964 C CA . LYS B 1 107 ? 207.778 143.004 225.319 1.00 23.32 107 LYS B CA 1
ATOM 5965 C C . LYS B 1 107 ? 207.967 142.627 226.782 1.00 22.17 107 LYS B C 1
ATOM 5966 O O . LYS B 1 107 ? 208.228 141.459 227.091 1.00 30.20 107 LYS B O 1
ATOM 5985 N N . GLU B 1 108 ? 207.848 143.594 227.693 1.00 23.76 108 GLU B N 1
ATOM 5986 C CA . GLU B 1 108 ? 207.989 143.290 229.112 1.00 20.16 108 GLU B CA 1
ATOM 5987 C C . GLU B 1 108 ? 206.884 142.363 229.600 1.00 22.55 108 GLU B C 1
ATOM 5988 O O . GLU B 1 108 ? 207.096 141.589 230.541 1.00 29.87 108 GLU B O 1
ATOM 6000 N N . THR B 1 109 ? 205.707 142.426 228.983 1.00 24.07 109 THR B N 1
ATOM 6001 C CA . THR B 1 109 ? 204.570 141.612 229.389 1.00 20.79 109 THR B CA 1
ATOM 6002 C C . THR B 1 109 ? 204.547 140.241 228.727 1.00 19.37 109 THR B C 1
ATOM 6003 O O . THR B 1 109 ? 203.691 139.421 229.073 1.00 28.34 109 THR B O 1
ATOM 6014 N N . GLY B 1 110 ? 205.460 139.970 227.798 1.00 23.95 110 GLY B N 1
ATOM 6015 C CA . GLY B 1 110 ? 205.413 138.733 227.047 1.00 19.42 110 GLY B CA 1
ATOM 6016 C C . GLY B 1 110 ? 204.371 138.709 225.956 1.00 20.19 110 GLY B C 1
ATOM 6017 O O . GLY B 1 110 ? 203.904 137.629 225.583 1.00 26.73 110 GLY B O 1
ATOM 6021 N N . ARG B 1 111 ? 203.984 139.870 225.440 1.00 22.76 111 ARG B N 1
ATOM 6022 C CA . ARG B 1 111 ? 202.959 139.988 224.418 1.00 21.19 111 ARG B CA 1
ATOM 6023 C C . ARG B 1 111 ? 203.516 140.753 223.228 1.00 16.34 111 ARG B C 1
ATOM 6024 O O . ARG B 1 111 ? 204.526 141.453 223.331 1.00 27.00 111 ARG B O 1
ATOM 6045 N N . GLU B 1 112 ? 202.842 140.615 222.090 1.00 20.22 112 GLU B N 1
ATOM 6046 C CA . GLU B 1 112 ? 203.268 141.281 220.865 1.00 17.86 112 GLU B CA 1
ATOM 6047 C C . GLU B 1 112 ? 202.044 141.549 220.006 1.00 20.73 112 GLU B C 1
ATOM 6048 O O . GLU B 1 112 ? 201.328 140.613 219.640 1.00 24.88 112 GLU B O 1
ATOM 6060 N N . TYR B 1 113 ? 201.810 142.818 219.684 1.00 17.31 113 TYR B N 1
ATOM 6061 C CA . TYR B 1 113 ? 200.711 143.174 218.801 1.00 17.79 113 TYR B CA 1
ATOM 6062 C C . TYR B 1 113 ? 201.063 142.812 217.365 1.00 16.81 113 TYR B C 1
ATOM 6063 O O . TYR B 1 113 ? 202.138 143.162 216.870 1.00 23.32 113 TYR B O 1
ATOM 6081 N N . LYS B 1 114 ? 200.149 142.111 216.692 1.00 20.42 114 LYS B N 1
ATOM 6082 C CA . LYS B 1 114 ? 200.381 141.641 215.335 1.00 17.35 114 LYS B CA 1
ATOM 6083 C C . LYS B 1 114 ? 199.481 142.292 214.297 1.00 20.12 114 LYS B C 1
ATOM 6084 O O . LYS B 1 114 ? 199.814 142.252 213.110 1.00 28.45 114 LYS B O 1
ATOM 6103 N N . GLY B 1 115 ? 198.369 142.895 214.709 1.00 22.20 115 GLY B N 1
ATOM 6104 C CA . GLY B 1 115 ? 197.422 143.459 213.768 1.00 21.04 115 GLY B CA 1
ATOM 6105 C C . GLY B 1 115 ? 196.695 142.396 212.971 1.00 16.30 115 GLY B C 1
ATOM 6106 O O . GLY B 1 115 ? 196.664 142.450 211.740 1.00 24.90 115 GLY B O 1
ATOM 6110 N N . GLU B 1 116 ? 196.101 141.426 213.667 1.00 20.45 116 GLU B N 1
ATOM 6111 C CA . GLU B 1 116 ? 195.483 140.274 213.029 1.00 20.74 116 GLU B CA 1
ATOM 6112 C C . GLU B 1 116 ? 193.973 140.195 213.209 1.00 17.65 116 GLU B C 1
ATOM 6113 O O . GLU B 1 116 ? 193.347 139.325 212.596 1.00 23.82 116 GLU B O 1
ATOM 6125 N N . VAL B 1 117 ? 193.369 141.061 214.025 1.00 20.78 117 VAL B N 1
ATOM 6126 C CA . VAL B 1 117 ? 191.943 140.988 214.315 1.00 13.55 117 VAL B CA 1
ATOM 6127 C C . VAL B 1 117 ? 191.310 142.354 214.095 1.00 13.91 117 VAL B C 1
ATOM 6128 O O . VAL B 1 117 ? 191.989 143.380 214.033 1.00 22.17 117 VAL B O 1
ATOM 6141 N N . ASN B 1 118 ? 189.987 142.350 213.974 1.00 16.67 118 ASN B N 1
ATOM 6142 C CA . ASN B 1 118 ? 189.198 143.557 213.791 1.00 16.14 118 ASN B CA 1
ATOM 6143 C C . ASN B 1 118 ? 188.439 143.880 215.072 1.00 13.31 118 ASN B C 1
ATOM 6144 O O . ASN B 1 118 ? 188.132 142.994 215.872 1.00 12.87 118 ASN B O 1
ATOM 6155 N N . VAL B 1 119 ? 188.151 145.164 215.264 1.00 12.21 119 VAL B N 1
ATOM 6156 C CA . VAL B 1 119 ? 187.319 145.638 216.364 1.00 10.31 119 VAL B CA 1
ATOM 6157 C C . VAL B 1 119 ? 185.961 146.007 215.788 1.00 7.44 119 VAL B C 1
ATOM 6158 O O . VAL B 1 119 ? 185.882 146.733 214.791 1.00 18.88 119 VAL B O 1
ATOM 6171 N N . ARG B 1 120 ? 184.897 145.515 216.413 1.00 10.14 120 ARG B N 1
ATOM 6172 C CA . ARG B 1 120 ? 183.551 145.668 215.892 1.00 10.73 120 ARG B CA 1
ATOM 6173 C C . ARG B 1 120 ? 182.610 146.113 216.999 1.00 5.58 120 ARG B C 1
ATOM 6174 O O . ARG B 1 120 ? 182.746 145.698 218.155 1.00 14.96 120 ARG B O 1
ATOM 6195 N N . HIS B 1 121 ? 181.663 146.962 216.624 1.00 7.57 121 HIS B N 1
ATOM 6196 C CA . HIS B 1 121 ? 180.653 147.468 217.532 1.00 10.52 121 HIS B CA 1
ATOM 6197 C C . HIS B 1 121 ? 179.473 146.507 217.590 1.00 1.67 121 HIS B C 1
ATOM 6198 O O . HIS B 1 121 ? 179.118 145.860 216.603 1.00 14.72 121 HIS B O 1
ATOM 6212 N N . PHE B 1 122 ? 178.870 146.430 218.772 1.00 15.22 122 PHE B N 1
ATOM 6213 C CA . PHE B 1 122 ? 177.746 145.531 219.009 1.00 9.15 122 PHE B CA 1
ATOM 6214 C C . PHE B 1 122 ? 176.618 145.760 218.002 1.00 9.96 122 PHE B C 1
ATOM 6215 O O . PHE B 1 122 ? 176.080 144.804 217.424 1.00 12.44 122 PHE B O 1
ATOM 6232 N N . ALA B 1 123 ? 176.262 147.024 217.765 1.00 3.26 123 ALA B N 1
ATOM 6233 C CA . ALA B 1 123 ? 175.201 147.341 216.814 1.00 12.11 123 ALA B CA 1
ATOM 6234 C C . ALA B 1 123 ? 175.583 146.951 215.392 1.00 10.55 123 ALA B C 1
ATOM 6235 O O . ALA B 1 123 ? 174.745 146.451 214.638 1.00 18.29 123 ALA B O 1
ATOM 6242 N N . GLU B 1 124 ? 176.832 147.195 214.995 1.00 14.11 124 GLU B N 1
ATOM 6243 C CA . GLU B 1 124 ? 177.258 146.804 213.655 1.00 9.44 124 GLU B CA 1
ATOM 6244 C C . GLU B 1 124 ? 177.184 145.292 213.477 1.00 11.59 124 GLU B C 1
ATOM 6245 O O . GLU B 1 124 ? 176.731 144.801 212.436 1.00 18.55 124 GLU B O 1
ATOM 6257 N N . VAL B 1 125 ? 177.617 144.538 214.489 1.00 11.55 125 VAL B N 1
ATOM 6258 C CA . VAL B 1 125 ? 177.539 143.082 214.417 1.00 13.30 125 VAL B CA 1
ATOM 6259 C C . VAL B 1 125 ? 176.089 142.642 214.275 1.00 15.32 125 VAL B C 1
ATOM 6260 O O . VAL B 1 125 ? 175.756 141.812 213.424 1.00 20.15 125 VAL B O 1
ATOM 6273 N N . LEU B 1 126 ? 175.199 143.203 215.097 1.00 14.24 126 LEU B N 1
ATOM 6274 C CA . LEU B 1 126 ? 173.789 142.843 214.994 1.00 12.89 126 LEU B CA 1
ATOM 6275 C C . LEU B 1 126 ? 173.246 143.151 213.604 1.00 17.26 126 LEU B C 1
ATOM 6276 O O . LEU B 1 126 ? 172.581 142.315 212.983 1.00 24.56 126 LEU B O 1
ATOM 6292 N N . TYR B 1 127 ? 173.527 144.351 213.095 1.00 18.01 127 TYR B N 1
ATOM 6293 C CA . TYR B 1 127 ? 172.920 144.780 211.842 1.00 12.84 127 TYR B CA 1
ATOM 6294 C C . TYR B 1 127 ? 173.429 143.964 210.662 1.00 18.12 127 TYR B C 1
ATOM 6295 O O . TYR B 1 127 ? 172.649 143.600 209.775 1.00 25.53 127 TYR B O 1
ATOM 6313 N N . ASN B 1 128 ? 174.726 143.662 210.627 1.00 18.15 128 ASN B N 1
ATOM 6314 C CA . ASN B 1 128 ? 175.332 143.028 209.462 1.00 16.13 128 ASN B CA 1
ATOM 6315 C C . ASN B 1 128 ? 175.382 141.509 209.553 1.00 19.11 128 ASN B C 1
ATOM 6316 O O . ASN B 1 128 ? 174.992 140.829 208.601 1.00 25.09 128 ASN B O 1
ATOM 6327 N N . ASP B 1 129 ? 175.858 140.953 210.669 1.00 17.90 129 ASP B N 1
ATOM 6328 C CA . ASP B 1 129 ? 176.007 139.506 210.768 1.00 16.76 129 ASP B CA 1
ATOM 6329 C C . ASP B 1 129 ? 174.678 138.801 210.996 1.00 16.38 129 ASP B C 1
ATOM 6330 O O . ASP B 1 129 ? 174.487 137.681 210.512 1.00 27.43 129 ASP B O 1
ATOM 6339 N N . VAL B 1 130 ? 173.761 139.425 211.725 1.00 20.94 130 VAL B N 1
ATOM 6340 C CA . VAL B 1 130 ? 172.467 138.830 212.036 1.00 17.16 130 VAL B CA 1
ATOM 6341 C C . VAL B 1 130 ? 171.389 139.306 211.074 1.00 19.20 130 VAL B C 1
ATOM 6342 O O . VAL B 1 130 ? 170.690 138.497 210.465 1.00 23.87 130 VAL B O 1
ATOM 6355 N N . GLY B 1 131 ? 171.240 140.616 210.926 1.00 18.72 131 GLY B N 1
ATOM 6356 C CA . GLY B 1 131 ? 170.233 141.181 210.055 1.00 15.52 131 GLY B CA 1
ATOM 6357 C C . GLY B 1 131 ? 168.920 141.436 210.773 1.00 13.09 131 GLY B C 1
ATOM 6358 O O . GLY B 1 131 ? 168.596 140.822 211.788 1.00 26.04 131 GLY B O 1
ATOM 6362 N N . LEU B 1 132 ? 168.143 142.363 210.211 1.00 16.88 132 LEU B N 1
ATOM 6363 C CA . LEU B 1 132 ? 166.891 142.762 210.846 1.00 18.51 132 LEU B CA 1
ATOM 6364 C C . LEU B 1 132 ? 165.853 141.647 210.814 1.00 19.33 132 LEU B C 1
ATOM 6365 O O . LEU B 1 132 ? 165.006 141.572 211.708 1.00 24.83 132 LEU B O 1
ATOM 6381 N N . ASP B 1 133 ? 165.893 140.778 209.802 1.00 24.45 133 ASP B N 1
ATOM 6382 C CA . ASP B 1 133 ? 164.895 139.716 209.701 1.00 18.60 133 ASP B CA 1
ATOM 6383 C C . ASP B 1 133 ? 165.021 138.726 210.854 1.00 23.57 133 ASP B C 1
ATOM 6384 O O . ASP B 1 133 ? 164.027 138.388 211.508 1.00 29.23 133 ASP B O 1
ATOM 6393 N N . LYS B 1 134 ? 166.240 138.250 211.121 1.00 22.87 134 LYS B N 1
ATOM 6394 C CA . LYS B 1 134 ? 166.434 137.300 212.211 1.00 19.04 134 LYS B CA 1
ATOM 6395 C C . LYS B 1 134 ? 166.079 137.922 213.555 1.00 18.88 134 LYS B C 1
ATOM 6396 O O . LYS B 1 134 ? 165.466 137.268 214.406 1.00 24.55 134 LYS B O 1
ATOM 6415 N N . LEU B 1 135 ? 166.453 139.186 213.765 1.00 18.65 135 LEU B N 1
ATOM 6416 C CA . LEU B 1 135 ? 166.061 139.870 214.992 1.00 19.41 135 LEU B CA 1
ATOM 6417 C C . LEU B 1 135 ? 164.547 139.957 215.110 1.00 18.44 135 LEU B C 1
ATOM 6418 O O . LEU B 1 135 ? 163.987 139.743 216.190 1.00 21.58 135 LEU B O 1
ATOM 6434 N N . SER B 1 136 ? 163.867 140.284 214.010 1.00 18.81 136 SER B N 1
ATOM 6435 C CA . SER B 1 136 ? 162.411 140.360 214.038 1.00 18.88 136 SER B CA 1
ATOM 6436 C C . SER B 1 136 ? 161.803 139.009 214.381 1.00 20.10 136 SER B C 1
ATOM 6437 O O . SER B 1 136 ? 160.788 138.935 215.082 1.00 25.58 136 SER B O 1
ATOM 6445 N N . GLU B 1 137 ? 162.415 137.927 213.898 1.00 22.94 137 GLU B N 1
ATOM 6446 C CA . GLU B 1 137 ? 161.905 136.592 214.195 1.00 22.75 137 GLU B CA 1
ATOM 6447 C C . GLU B 1 137 ? 161.959 136.300 215.689 1.00 22.28 137 GLU B C 1
ATOM 6448 O O . GLU B 1 137 ? 161.051 135.666 216.239 1.00 24.92 137 GLU B O 1
ATOM 6460 N N . LEU B 1 138 ? 163.013 136.755 216.363 1.00 24.61 138 LEU B N 1
ATOM 6461 C CA . LEU B 1 138 ? 163.213 136.441 217.771 1.00 17.62 138 LEU B CA 1
ATOM 6462 C C . LEU B 1 138 ? 162.334 137.267 218.702 1.00 20.63 138 LEU B C 1
ATOM 6463 O O . LEU B 1 138 ? 162.349 137.021 219.912 1.00 24.93 138 LEU B O 1
ATOM 6479 N N . VAL B 1 139 ? 161.577 138.233 218.182 1.00 19.16 139 VAL B N 1
ATOM 6480 C CA . VAL B 1 139 ? 160.716 139.047 219.033 1.00 22.74 139 VAL B CA 1
ATOM 6481 C C . VAL B 1 139 ? 159.523 138.217 219.486 1.00 22.15 139 VAL B C 1
ATOM 6482 O O . VAL B 1 139 ? 158.804 137.633 218.665 1.00 30.25 139 VAL B O 1
ATOM 6495 N N . GLU B 1 140 ? 159.305 138.166 220.799 1.00 24.00 140 GLU B N 1
ATOM 6496 C CA . GLU B 1 140 ? 158.161 137.469 221.372 1.00 22.36 140 GLU B CA 1
ATOM 6497 C C . GLU B 1 140 ? 157.028 138.404 221.766 1.00 24.08 140 GLU B C 1
ATOM 6498 O O . GLU B 1 140 ? 155.878 137.963 221.852 1.00 29.58 140 GLU B O 1
ATOM 6510 N N . LYS B 1 141 ? 157.322 139.677 222.001 1.00 25.21 141 LYS B N 1
ATOM 6511 C CA . LYS B 1 141 ? 156.302 140.633 222.406 1.00 23.93 141 LYS B CA 1
ATOM 6512 C C . LYS B 1 141 ? 156.657 142.019 221.879 1.00 21.88 141 LYS B C 1
ATOM 6513 O O . LYS B 1 141 ? 157.591 142.648 222.392 1.00 26.64 141 LYS B O 1
ATOM 6532 N N . PRO B 1 142 ? 155.960 142.530 220.864 1.00 22.53 142 PRO B N 1
ATOM 6533 C CA . PRO B 1 142 ? 156.248 143.893 220.407 1.00 19.62 142 PRO B CA 1
ATOM 6534 C C . PRO B 1 142 ? 156.040 144.894 221.534 1.00 21.73 142 PRO B C 1
ATOM 6535 O O . PRO B 1 142 ? 155.115 144.772 222.338 1.00 28.93 142 PRO B O 1
ATOM 6546 N N . LEU B 1 143 ? 156.917 145.891 221.584 1.00 20.40 143 LEU B N 1
ATOM 6547 C CA . LEU B 1 143 ? 156.932 146.877 222.656 1.00 18.78 143 LEU B CA 1
ATOM 6548 C C . LEU B 1 143 ? 156.121 148.098 222.250 1.00 20.60 143 LEU B C 1
ATOM 6549 O O . LEU B 1 143 ? 156.244 148.586 221.122 1.00 27.03 143 LEU B O 1
ATOM 6565 N N . ASN B 1 144 ? 155.292 148.585 223.172 1.00 22.39 144 ASN B N 1
ATOM 6566 C CA . ASN B 1 144 ? 154.536 149.820 222.974 1.00 19.44 144 ASN B CA 1
ATOM 6567 C C . ASN B 1 144 ? 155.274 150.942 223.701 1.00 22.53 144 ASN B C 1
ATOM 6568 O O . ASN B 1 144 ? 154.879 151.390 224.776 1.00 25.38 144 ASN B O 1
ATOM 6579 N N . LEU B 1 145 ? 156.370 151.397 223.093 1.00 23.14 145 LEU B N 1
ATOM 6580 C CA . LEU B 1 145 ? 157.255 152.373 223.715 1.00 18.08 145 LEU B CA 1
ATOM 6581 C C . LEU B 1 145 ? 157.645 153.453 222.718 1.00 16.46 145 LEU B C 1
ATOM 6582 O O . LEU B 1 145 ? 157.972 153.160 221.566 1.00 18.34 145 LEU B O 1
ATOM 6598 N N . ASN B 1 146 ? 157.623 154.701 223.178 1.00 16.02 146 ASN B N 1
ATOM 6599 C CA . ASN B 1 146 ? 158.201 155.826 222.452 1.00 14.45 146 ASN B CA 1
ATOM 6600 C C . ASN B 1 146 ? 159.586 156.081 223.035 1.00 17.84 146 ASN B C 1
ATOM 6601 O O . ASN B 1 146 ? 159.709 156.519 224.183 1.00 21.36 146 ASN B O 1
ATOM 6612 N N . VAL B 1 147 ? 160.626 155.808 222.256 1.00 19.74 147 VAL B N 1
ATOM 6613 C CA . VAL B 1 147 ? 161.992 155.868 222.759 1.00 12.50 147 VAL B CA 1
ATOM 6614 C C . VAL B 1 147 ? 162.760 156.967 222.040 1.00 10.57 147 VAL B C 1
ATOM 6615 O O . VAL B 1 147 ? 162.528 157.259 220.862 1.00 15.93 147 VAL B O 1
ATOM 6628 N N . ALA B 1 148 ? 163.677 157.588 222.776 1.00 15.27 148 ALA B N 1
ATOM 6629 C CA . ALA B 1 148 ? 164.650 158.518 222.218 1.00 8.73 148 ALA B CA 1
ATOM 6630 C C . ALA B 1 148 ? 165.969 157.770 222.079 1.00 6.57 148 ALA B C 1
ATOM 6631 O O . ALA B 1 148 ? 166.563 157.356 223.078 1.00 19.66 148 ALA B O 1
ATOM 6638 N N . VAL B 1 149 ? 166.421 157.591 220.844 1.00 2.85 149 VAL B N 1
ATOM 6639 C CA . VAL B 1 149 ? 167.678 156.900 220.587 1.00 6.95 149 VAL B CA 1
ATOM 6640 C C . VAL B 1 149 ? 168.819 157.893 220.767 1.00 4.15 149 VAL B C 1
ATOM 6641 O O . VAL B 1 149 ? 168.845 158.945 220.121 1.00 13.15 149 VAL B O 1
ATOM 6654 N N . HIS B 1 150 ? 169.752 157.574 221.659 1.00 0.33 150 HIS B N 1
ATOM 6655 C CA . HIS B 1 150 ? 170.987 158.334 221.800 1.00 3.57 150 HIS B CA 1
ATOM 6656 C C . HIS B 1 150 ? 172.099 157.534 221.136 1.00 1.99 150 HIS B C 1
ATOM 6657 O O . HIS B 1 150 ? 172.546 156.518 221.673 1.00 15.17 150 HIS B O 1
ATOM 6671 N N . TYR B 1 151 ? 172.542 157.995 219.967 1.00 1.09 151 TYR B N 1
ATOM 6672 C CA . TYR B 1 151 ? 173.622 157.309 219.269 1.00 2.16 151 TYR B CA 1
ATOM 6673 C C . TYR B 1 151 ? 174.933 157.392 220.035 1.00 3.97 151 TYR B C 1
ATOM 6674 O O . TYR B 1 151 ? 175.725 156.446 220.010 1.00 10.75 151 TYR B O 1
ATOM 6692 N N . GLY B 1 152 ? 175.179 158.504 220.715 1.00 0.00 152 GLY B N 1
ATOM 6693 C CA . GLY B 1 152 ? 176.513 158.805 221.179 1.00 0.00 152 GLY B CA 1
ATOM 6694 C C . GLY B 1 152 ? 177.348 159.339 220.035 1.00 1.82 152 GLY B C 1
ATOM 6695 O O . GLY B 1 152 ? 176.896 159.465 218.897 1.00 20.49 152 GLY B O 1
ATOM 6699 N N . CYS B 1 153 ? 178.597 159.667 220.345 1.00 0.00 153 CYS B N 1
ATOM 6700 C CA . CYS B 1 153 ? 179.492 160.261 219.360 1.00 4.74 153 CYS B CA 1
ATOM 6701 C C . CYS B 1 153 ? 180.467 159.261 218.755 1.00 0.00 153 CYS B C 1
ATOM 6702 O O . CYS B 1 153 ? 180.748 159.328 217.558 1.00 5.24 153 CYS B O 1
ATOM 6709 N N . HIS B 1 154 ? 180.988 158.332 219.546 1.00 0.00 154 HIS B N 1
ATOM 6710 C CA . HIS B 1 154 ? 182.081 157.487 219.093 1.00 0.00 154 HIS B CA 1
ATOM 6711 C C . HIS B 1 154 ? 181.604 156.180 218.475 1.00 1.46 154 HIS B C 1
ATOM 6712 O O . HIS B 1 154 ? 182.434 155.342 218.117 1.00 17.30 154 HIS B O 1
ATOM 6726 N N . PHE B 1 155 ? 180.290 155.990 218.351 1.00 0.46 155 PHE B N 1
ATOM 6727 C CA . PHE B 1 155 ? 179.764 154.900 217.535 1.00 8.32 155 PHE B CA 1
ATOM 6728 C C . PHE B 1 155 ? 180.113 155.107 216.064 1.00 0.00 155 PHE B C 1
ATOM 6729 O O . PHE B 1 155 ? 180.678 154.220 215.417 1.00 10.44 155 PHE B O 1
ATOM 6746 N N . LEU B 1 156 ? 179.816 156.294 215.529 1.00 0.00 156 LEU B N 1
ATOM 6747 C CA . LEU B 1 156 ? 179.962 156.559 214.105 1.00 6.22 156 LEU B CA 1
ATOM 6748 C C . LEU B 1 156 ? 181.097 157.512 213.757 1.00 3.65 156 LEU B C 1
ATOM 6749 O O . LEU B 1 156 ? 181.498 157.556 212.591 1.00 12.46 156 LEU B O 1
ATOM 6765 N N . LYS B 1 157 ? 181.629 158.260 214.721 1.00 12.26 157 LYS B N 1
ATOM 6766 C CA . LYS B 1 157 ? 182.618 159.277 214.405 1.00 0.00 157 LYS B CA 1
ATOM 6767 C C . LYS B 1 157 ? 183.975 158.926 215.007 1.00 0.00 157 LYS B C 1
ATOM 6768 O O . LYS B 1 157 ? 184.037 158.377 216.111 1.00 10.16 157 LYS B O 1
ATOM 6787 N N . PRO B 1 158 ? 185.080 159.224 214.308 1.00 13.63 158 PRO B N 1
ATOM 6788 C CA . PRO B 1 158 ? 185.161 159.863 212.983 1.00 5.03 158 PRO B CA 1
ATOM 6789 C C . PRO B 1 158 ? 184.681 158.936 211.869 1.00 5.53 158 PRO B C 1
ATOM 6790 O O . PRO B 1 158 ? 185.125 157.800 211.760 1.00 13.47 158 PRO B O 1
ATOM 6801 N N . SER B 1 159 ? 183.763 159.421 211.033 1.00 3.42 159 SER B N 1
ATOM 6802 C CA . SER B 1 159 ? 183.146 158.571 210.022 1.00 1.63 159 SER B CA 1
ATOM 6803 C C . SER B 1 159 ? 184.140 158.157 208.945 1.00 5.09 159 SER B C 1
ATOM 6804 O O . SER B 1 159 ? 184.014 157.069 208.376 1.00 16.31 159 SER B O 1
ATOM 6812 N N . ASP B 1 160 ? 185.135 158.999 208.657 1.00 10.03 160 ASP B N 1
ATOM 6813 C CA . ASP B 1 160 ? 186.142 158.635 207.666 1.00 8.86 160 ASP B CA 1
ATOM 6814 C C . ASP B 1 160 ? 186.788 157.297 208.003 1.00 15.59 160 ASP B C 1
ATOM 6815 O O . ASP B 1 160 ? 187.020 156.471 207.114 1.00 21.90 160 ASP B O 1
ATOM 6824 N N . GLU B 1 161 ? 187.083 157.066 209.282 1.00 7.71 161 GLU B N 1
ATOM 6825 C CA . GLU B 1 161 ? 187.739 155.827 209.687 1.00 9.50 161 GLU B CA 1
ATOM 6826 C C . GLU B 1 161 ? 186.735 154.715 209.967 1.00 8.06 161 GLU B C 1
ATOM 6827 O O . GLU B 1 161 ? 186.976 153.556 209.614 1.00 14.23 161 GLU B O 1
ATOM 6839 N N . ILE B 1 162 ? 185.608 155.044 210.595 1.00 8.82 162 ILE B N 1
ATOM 6840 C CA . ILE B 1 162 ? 184.687 154.016 211.069 1.00 8.79 162 ILE B CA 1
ATOM 6841 C C . ILE B 1 162 ? 183.807 153.509 209.932 1.00 2.54 162 ILE B C 1
ATOM 6842 O O . ILE B 1 162 ? 183.645 152.298 209.748 1.00 11.84 162 ILE B O 1
ATOM 6858 N N . ASN B 1 163 ? 183.217 154.423 209.163 1.00 6.66 163 ASN B N 1
ATOM 6859 C CA . ASN B 1 163 ? 182.440 154.076 207.970 1.00 9.34 163 ASN B CA 1
ATOM 6860 C C . ASN B 1 163 ? 181.331 153.070 208.280 1.00 12.38 163 ASN B C 1
ATOM 6861 O O . ASN B 1 163 ? 181.210 152.029 207.634 1.00 20.29 163 ASN B O 1
ATOM 6872 N N . ILE B 1 164 ? 180.508 153.392 209.270 1.00 5.37 164 ILE B N 1
ATOM 6873 C CA . ILE B 1 164 ? 179.366 152.562 209.639 1.00 12.95 164 ILE B CA 1
ATOM 6874 C C . ILE B 1 164 ? 178.061 153.153 209.123 1.00 6.66 164 ILE B C 1
ATOM 6875 O O . ILE B 1 164 ? 177.244 152.449 208.532 1.00 20.22 164 ILE B O 1
ATOM 6891 N N . ASP B 1 165 ? 177.854 154.449 209.332 1.00 10.34 165 ASP B N 1
ATOM 6892 C CA . ASP B 1 165 ? 176.646 155.124 208.880 1.00 8.04 165 ASP B CA 1
ATOM 6893 C C . ASP B 1 165 ? 176.939 156.614 208.795 1.00 5.31 165 ASP B C 1
ATOM 6894 O O . ASP B 1 165 ? 177.980 157.091 209.250 1.00 15.18 165 ASP B O 1
ATOM 6903 N N . ASN B 1 166 ? 176.010 157.342 208.203 1.00 8.52 166 ASN B N 1
ATOM 6904 C CA . ASN B 1 166 ? 176.162 158.781 208.066 1.00 10.55 166 ASN B CA 1
ATOM 6905 C C . ASN B 1 166 ? 176.038 159.433 209.439 1.00 7.61 166 ASN B C 1
ATOM 6906 O O . ASN B 1 166 ? 174.996 159.287 210.087 1.00 11.31 166 ASN B O 1
ATOM 6917 N N . PRO B 1 167 ? 177.057 160.149 209.923 1.00 5.70 167 PRO B N 1
ATOM 6918 C CA . PRO B 1 167 ? 176.970 160.704 211.285 1.00 10.37 167 PRO B CA 1
ATOM 6919 C C . PRO B 1 167 ? 175.879 161.745 211.462 1.00 4.20 167 PRO B C 1
ATOM 6920 O O . PRO B 1 167 ? 175.332 161.866 212.563 1.00 12.02 167 PRO B O 1
ATOM 6931 N N . GLU B 1 168 ? 175.550 162.511 210.421 1.00 10.26 168 GLU B N 1
ATOM 6932 C CA . GLU B 1 168 ? 174.559 163.573 210.577 1.00 4.93 168 GLU B CA 1
ATOM 6933 C C . GLU B 1 168 ? 173.151 163.006 210.738 1.00 9.63 168 GLU B C 1
ATOM 6934 O O . GLU B 1 168 ? 172.410 163.409 211.639 1.00 11.72 168 GLU B O 1
ATOM 6946 N N . ARG B 1 169 ? 172.759 162.077 209.866 1.00 5.94 169 ARG B N 1
ATOM 6947 C CA . ARG B 1 169 ? 171.417 161.492 209.875 1.00 13.09 169 ARG B CA 1
ATOM 6948 C C . ARG B 1 169 ? 171.516 159.976 209.729 1.00 6.78 169 ARG B C 1
ATOM 6949 O O . ARG B 1 169 ? 171.176 159.416 208.681 1.00 15.28 169 ARG B O 1
ATOM 6970 N N . PRO B 1 170 ? 171.967 159.279 210.767 1.00 4.65 170 PRO B N 1
ATOM 6971 C CA . PRO B 1 170 ? 172.021 157.815 210.705 1.00 5.86 170 PRO B CA 1
ATOM 6972 C C . PRO B 1 170 ? 170.649 157.191 210.924 1.00 8.43 170 PRO B C 1
ATOM 6973 O O . PRO B 1 170 ? 169.719 157.822 211.425 1.00 11.06 170 PRO B O 1
ATOM 6984 N N . THR B 1 171 ? 170.542 155.917 210.538 1.00 15.82 171 THR B N 1
ATOM 6985 C CA . THR B 1 171 ? 169.313 155.155 210.724 1.00 3.99 171 THR B CA 1
ATOM 6986 C C . THR B 1 171 ? 169.514 153.783 211.357 1.00 12.47 171 THR B C 1
ATOM 6987 O O . THR B 1 171 ? 168.522 153.169 211.761 1.00 14.26 171 THR B O 1
ATOM 6998 N N . ILE B 1 172 ? 170.750 153.291 211.467 1.00 10.32 172 ILE B N 1
ATOM 6999 C CA . ILE B 1 172 ? 170.981 151.895 211.843 1.00 11.74 172 ILE B CA 1
ATOM 7000 C C . ILE B 1 172 ? 170.358 151.588 213.204 1.00 6.66 172 ILE B C 1
ATOM 7001 O O . ILE B 1 172 ? 169.606 150.615 213.360 1.00 14.90 172 ILE B O 1
ATOM 7017 N N . LEU B 1 173 ? 170.653 152.416 214.208 1.00 9.77 173 LEU B N 1
ATOM 7018 C CA . LEU B 1 173 ? 170.103 152.172 215.536 1.00 13.16 173 LEU B CA 1
ATOM 7019 C C . LEU B 1 173 ? 168.589 152.311 215.530 1.00 11.40 173 LEU B C 1
ATOM 7020 O O . LEU B 1 173 ? 167.887 151.539 216.189 1.00 12.33 173 LEU B O 1
ATOM 7036 N N . ASP B 1 174 ? 168.068 153.289 214.788 1.00 8.74 174 ASP B N 1
ATOM 7037 C CA . ASP B 1 174 ? 166.623 153.459 214.710 1.00 10.97 174 ASP B CA 1
ATOM 7038 C C . ASP B 1 174 ? 165.959 152.214 214.137 1.00 10.05 174 ASP B C 1
ATOM 7039 O O . ASP B 1 174 ? 164.927 151.763 214.645 1.00 11.79 174 ASP B O 1
ATOM 7048 N N . GLU B 1 175 ? 166.544 151.635 213.086 1.00 13.65 175 GLU B N 1
ATOM 7049 C CA . GLU B 1 175 ? 165.966 150.437 212.483 1.00 15.99 175 GLU B CA 1
ATOM 7050 C C . GLU B 1 175 ? 166.030 149.249 213.435 1.00 14.45 175 GLU B C 1
ATOM 7051 O O . GLU B 1 175 ? 165.050 148.503 213.575 1.00 24.01 175 GLU B O 1
ATOM 7063 N N . ILE B 1 176 ? 167.171 149.059 214.105 1.00 16.20 176 ILE B N 1
ATOM 7064 C CA . ILE B 1 176 ? 167.263 147.975 215.080 1.00 12.27 176 ILE B CA 1
ATOM 7065 C C . ILE B 1 176 ? 166.206 148.156 216.162 1.00 10.10 176 ILE B C 1
ATOM 7066 O O . ILE B 1 176 ? 165.555 147.194 216.585 1.00 25.98 176 ILE B O 1
ATOM 7082 N N . VAL B 1 177 ? 166.015 149.392 216.622 1.00 17.16 177 VAL B N 1
ATOM 7083 C CA . VAL B 1 177 ? 165.048 149.659 217.680 1.00 11.76 177 VAL B CA 1
ATOM 7084 C C . VAL B 1 177 ? 163.627 149.371 217.204 1.00 15.66 177 VAL B C 1
ATOM 7085 O O . VAL B 1 177 ? 162.832 148.757 217.924 1.00 22.69 177 VAL B O 1
ATOM 7098 N N . GLU B 1 178 ? 163.278 149.816 215.996 1.00 15.86 178 GLU B N 1
ATOM 7099 C CA . GLU B 1 178 ? 161.922 149.607 215.501 1.00 18.14 178 GLU B CA 1
ATOM 7100 C C . GLU B 1 178 ? 161.647 148.149 215.171 1.00 16.95 178 GLU B C 1
ATOM 7101 O O . GLU B 1 178 ? 160.479 147.752 215.109 1.00 22.53 178 GLU B O 1
ATOM 7113 N N . VAL B 1 179 ? 162.689 147.340 214.968 1.00 20.82 179 VAL B N 1
ATOM 7114 C CA . VAL B 1 179 ? 162.470 145.904 214.819 1.00 16.37 179 VAL B CA 1
ATOM 7115 C C . VAL B 1 179 ? 161.745 145.343 216.040 1.00 18.64 179 VAL B C 1
ATOM 7116 O O . VAL B 1 179 ? 161.036 144.336 215.941 1.00 23.16 179 VAL B O 1
ATOM 7129 N N . THR B 1 180 ? 161.901 145.980 217.200 1.00 23.17 180 THR B N 1
ATOM 7130 C CA . THR B 1 180 ? 161.279 145.507 218.431 1.00 18.61 180 THR B CA 1
ATOM 7131 C C . THR B 1 180 ? 159.849 146.003 218.611 1.00 18.25 180 THR B C 1
ATOM 7132 O O . THR B 1 180 ? 159.209 145.638 219.602 1.00 24.86 180 THR B O 1
ATOM 7143 N N . GLY B 1 181 ? 159.335 146.819 217.695 1.00 20.67 181 GLY B N 1
ATOM 7144 C CA . GLY B 1 181 ? 158.031 147.420 217.849 1.00 15.00 181 GLY B CA 1
ATOM 7145 C C . GLY B 1 181 ? 158.036 148.770 218.532 1.00 18.02 181 GLY B C 1
ATOM 7146 O O . GLY B 1 181 ? 157.036 149.493 218.447 1.00 19.89 181 GLY B O 1
ATOM 7150 N N . ALA B 1 182 ? 159.122 149.132 219.210 1.00 21.93 182 ALA B N 1
ATOM 7151 C CA . ALA B 1 182 ? 159.249 150.474 219.751 1.00 14.05 182 ALA B CA 1
ATOM 7152 C C . ALA B 1 182 ? 159.398 151.483 218.618 1.00 10.82 182 ALA B C 1
ATOM 7153 O O . ALA B 1 182 ? 159.865 151.164 217.522 1.00 19.58 182 ALA B O 1
ATOM 7160 N N . LYS B 1 183 ? 158.974 152.712 218.888 1.00 9.85 183 LYS B N 1
ATOM 7161 C CA . LYS B 1 183 ? 159.032 153.799 217.919 1.00 17.33 183 LYS B CA 1
ATOM 7162 C C . LYS B 1 183 ? 160.174 154.727 218.303 1.00 15.30 183 LYS B C 1
ATOM 7163 O O . LYS B 1 183 ? 160.226 155.217 219.436 1.00 21.47 183 LYS B O 1
ATOM 7182 N N . SER B 1 184 ? 161.080 154.970 217.363 1.00 13.68 184 SER B N 1
ATOM 7183 C CA . SER B 1 184 ? 162.143 155.946 217.561 1.00 10.00 184 SER B CA 1
ATOM 7184 C C . SER B 1 184 ? 161.606 157.335 217.239 1.00 10.60 184 SER B C 1
ATOM 7185 O O . SER B 1 184 ? 161.262 157.622 216.089 1.00 21.75 184 SER B O 1
ATOM 7193 N N . VAL B 1 185 ? 161.541 158.196 218.248 1.00 10.93 185 VAL B N 1
ATOM 7194 C CA . VAL B 1 185 ? 160.942 159.520 218.123 1.00 12.07 185 VAL B CA 1
ATOM 7195 C C . VAL B 1 185 ? 162.037 160.534 217.825 1.00 12.42 185 VAL B C 1
ATOM 7196 O O . VAL B 1 185 ? 163.039 160.612 218.546 1.00 18.47 185 VAL B O 1
ATOM 7209 N N . GLU B 1 186 ? 161.849 161.309 216.764 1.00 18.34 186 GLU B N 1
ATOM 7210 C CA . GLU B 1 186 ? 162.785 162.378 216.454 1.00 14.31 186 GLU B CA 1
ATOM 7211 C C . GLU B 1 186 ? 162.651 163.504 217.470 1.00 14.07 186 GLU B C 1
ATOM 7212 O O . GLU B 1 186 ? 161.546 163.865 217.881 1.00 17.47 186 GLU B O 1
ATOM 7224 N N . TYR B 1 187 ? 163.788 164.063 217.873 1.00 4.49 187 TYR B N 1
ATOM 7225 C CA . TYR B 1 187 ? 163.806 165.165 218.818 1.00 9.08 187 TYR B CA 1
ATOM 7226 C C . TYR B 1 187 ? 164.944 166.108 218.458 1.00 5.80 187 TYR B C 1
ATOM 7227 O O . TYR B 1 187 ? 165.875 165.744 217.737 1.00 11.19 187 TYR B O 1
ATOM 7245 N N . LYS B 1 188 ? 164.849 167.333 218.969 1.00 9.09 188 LYS B N 1
ATOM 7246 C CA . LYS B 1 188 ? 165.791 168.379 218.599 1.00 12.24 188 LYS B CA 1
ATOM 7247 C C . LYS B 1 188 ? 167.206 168.016 219.033 1.00 2.16 188 LYS B C 1
ATOM 7248 O O . LYS B 1 188 ? 167.418 167.460 220.112 1.00 13.09 188 LYS B O 1
ATOM 7267 N N . ASP B 1 189 ? 168.174 168.335 218.176 1.00 6.70 189 ASP B N 1
ATOM 7268 C CA . ASP B 1 189 ? 169.589 168.103 218.455 1.00 10.38 189 ASP B CA 1
ATOM 7269 C C . ASP B 1 189 ? 169.822 166.648 218.862 1.00 8.88 189 ASP B C 1
ATOM 7270 O O . ASP B 1 189 ? 170.516 166.342 219.832 1.00 6.58 189 ASP B O 1
ATOM 7279 N N . LYS B 1 190 ? 169.219 165.744 218.088 1.00 5.50 190 LYS B N 1
ATOM 7280 C CA . LYS B 1 190 ? 169.244 164.326 218.425 1.00 8.03 190 LYS B CA 1
ATOM 7281 C C . LYS B 1 190 ? 170.667 163.780 218.474 1.00 0.29 190 LYS B C 1
ATOM 7282 O O . LYS B 1 190 ? 170.971 162.910 219.294 1.00 14.61 190 LYS B O 1
ATOM 7301 N N . MET B 1 191 ? 171.550 164.274 217.610 1.00 1.86 191 MET B N 1
ATOM 7302 C CA . MET B 1 191 ? 172.905 163.753 217.506 1.00 9.35 191 MET B CA 1
ATOM 7303 C C . MET B 1 191 ? 173.867 164.416 218.483 1.00 0.00 191 MET B C 1
ATOM 7304 O O . MET B 1 191 ? 175.065 164.126 218.449 1.00 9.29 191 MET B O 1
ATOM 7318 N N . MET B 1 192 ? 173.368 165.279 219.358 1.00 4.71 192 MET B N 1
ATOM 7319 C CA . MET B 1 192 ? 174.225 165.992 220.291 1.00 3.22 192 MET B CA 1
ATOM 7320 C C . MET B 1 192 ? 174.866 165.044 221.303 1.00 0.00 192 MET B C 1
ATOM 7321 O O . MET B 1 192 ? 174.270 164.052 221.731 1.00 0.00 192 MET B O 1
ATOM 7335 N N . CYS B 1 193 ? 176.086 165.388 221.708 1.00 0.00 193 CYS B N 1
ATOM 7336 C CA . CYS B 1 193 ? 176.810 164.628 222.717 1.00 1.64 193 CYS B CA 1
ATOM 7337 C C . CYS B 1 193 ? 176.079 164.679 224.055 1.00 0.00 193 CYS B C 1
ATOM 7338 O O . CYS B 1 193 ? 175.357 165.630 224.355 1.00 0.00 193 CYS B O 1
ATOM 7345 N N . CYS B 1 194 ? 176.264 163.630 224.862 1.00 0.00 194 CYS B N 1
ATOM 7346 C CA . CYS B 1 194 ? 175.699 163.604 226.207 1.00 5.51 194 CYS B CA 1
ATOM 7347 C C . CYS B 1 194 ? 176.512 164.416 227.207 1.00 0.00 194 CYS B C 1
ATOM 7348 O O . CYS B 1 194 ? 176.049 164.620 228.334 1.00 10.91 194 CYS B O 1
ATOM 7355 N N . GLY B 1 195 ? 177.699 164.884 226.827 1.00 0.00 195 GLY B N 1
ATOM 7356 C CA . GLY B 1 195 ? 178.530 165.704 227.680 1.00 5.52 195 GLY B CA 1
ATOM 7357 C C . GLY B 1 195 ? 179.561 164.955 228.501 1.00 0.16 195 GLY B C 1
ATOM 7358 O O . GLY B 1 195 ? 180.392 165.602 229.146 1.00 11.30 195 GLY B O 1
ATOM 7362 N N . ALA B 1 196 ? 179.539 163.624 228.501 1.00 6.57 196 ALA B N 1
ATOM 7363 C CA . ALA B 1 196 ? 180.450 162.854 229.339 1.00 10.14 196 ALA B CA 1
ATOM 7364 C C . ALA B 1 196 ? 181.784 162.540 228.671 1.00 3.80 196 ALA B C 1
ATOM 7365 O O . ALA B 1 196 ? 182.731 162.176 229.372 1.00 10.03 196 ALA B O 1
ATOM 7372 N N . GLY B 1 197 ? 181.896 162.684 227.359 1.00 6.16 197 GLY B N 1
ATOM 7373 C CA . GLY B 1 197 ? 183.112 162.294 226.675 1.00 2.55 197 GLY B CA 1
ATOM 7374 C C . GLY B 1 197 ? 184.275 163.233 226.938 1.00 0.00 197 GLY B C 1
ATOM 7375 O O . GLY B 1 197 ? 184.140 164.314 227.510 1.00 2.34 197 GLY B O 1
ATOM 7379 N N . GLY B 1 198 ? 185.458 162.783 226.526 1.00 3.43 198 GLY B N 1
ATOM 7380 C CA . GLY B 1 198 ? 186.651 163.606 226.597 1.00 2.28 198 GLY B CA 1
ATOM 7381 C C . GLY B 1 198 ? 187.100 163.954 227.997 1.00 0.91 198 GLY B C 1
ATOM 7382 O O . GLY B 1 198 ? 187.878 164.892 228.171 1.00 10.82 198 GLY B O 1
ATOM 7386 N N . GLY B 1 199 ? 186.638 163.215 229.004 1.00 14.26 199 GLY B N 1
ATOM 7387 C CA . GLY B 1 199 ? 186.948 163.514 230.383 1.00 1.94 199 GLY B CA 1
ATOM 7388 C C . GLY B 1 199 ? 186.137 164.634 230.996 1.00 0.00 199 GLY B C 1
ATOM 7389 O O . GLY B 1 199 ? 186.387 164.990 232.153 1.00 8.44 199 GLY B O 1
ATOM 7393 N N . VAL B 1 200 ? 185.163 165.188 230.270 1.00 6.25 200 VAL B N 1
ATOM 7394 C CA . VAL B 1 200 ? 184.439 166.358 230.760 1.00 1.72 200 VAL B CA 1
ATOM 7395 C C . VAL B 1 200 ? 183.601 166.005 231.984 1.00 0.27 200 VAL B C 1
ATOM 7396 O O . VAL B 1 200 ? 183.452 166.818 232.901 1.00 5.91 200 VAL B O 1
ATOM 7409 N N . ARG B 1 201 ? 183.038 164.794 232.024 1.00 7.83 201 ARG B N 1
ATOM 7410 C CA . ARG B 1 201 ? 182.194 164.432 233.161 1.00 11.22 201 ARG B CA 1
ATOM 7411 C C . ARG B 1 201 ? 182.962 164.543 234.472 1.00 5.70 201 ARG B C 1
ATOM 7412 O O . ARG B 1 201 ? 182.441 165.063 235.463 1.00 11.51 201 ARG B O 1
ATOM 7433 N N . SER B 1 202 ? 184.197 164.052 234.502 1.00 5.73 202 SER B N 1
ATOM 7434 C CA . SER B 1 202 ? 185.009 164.134 235.709 1.00 11.32 202 SER B CA 1
ATOM 7435 C C . SER B 1 202 ? 185.664 165.496 235.901 1.00 9.48 202 SER B C 1
ATOM 7436 O O . SER B 1 202 ? 185.848 165.918 237.047 1.00 19.71 202 SER B O 1
ATOM 7444 N N . ARG B 1 203 ? 186.015 166.196 234.821 1.00 12.43 203 ARG B N 1
ATOM 7445 C CA . ARG B 1 203 ? 186.685 167.486 234.960 1.00 14.64 203 ARG B CA 1
ATOM 7446 C C . ARG B 1 203 ? 185.714 168.568 235.419 1.00 6.62 203 ARG B C 1
ATOM 7447 O O . ARG B 1 203 ? 185.987 169.285 236.385 1.00 18.78 203 ARG B O 1
ATOM 7468 N N . ASP B 1 204 ? 184.579 168.700 234.736 1.00 19.01 204 ASP B N 1
ATOM 7469 C CA . ASP B 1 204 ? 183.600 169.755 235.015 1.00 3.62 204 ASP B CA 1
ATOM 7470 C C . ASP B 1 204 ? 182.221 169.107 234.950 1.00 3.41 204 ASP B C 1
ATOM 7471 O O . ASP B 1 204 ? 181.585 169.074 233.894 1.00 10.88 204 ASP B O 1
ATOM 7480 N N . LEU B 1 205 ? 181.759 168.605 236.095 1.00 12.64 205 LEU B N 1
ATOM 7481 C CA . LEU B 1 205 ? 180.483 167.904 236.131 1.00 7.93 205 LEU B CA 1
ATOM 7482 C C . LEU B 1 205 ? 179.332 168.808 235.716 1.00 7.91 205 LEU B C 1
ATOM 7483 O O . LEU B 1 205 ? 178.378 168.339 235.090 1.00 16.97 205 LEU B O 1
ATOM 7499 N N . ASP B 1 206 ? 179.395 170.096 236.058 1.00 10.06 206 ASP B N 1
ATOM 7500 C CA . ASP B 1 206 ? 178.299 171.003 235.732 1.00 9.78 206 ASP B CA 1
ATOM 7501 C C . ASP B 1 206 ? 178.127 171.148 234.222 1.00 3.49 206 ASP B C 1
ATOM 7502 O O . ASP B 1 206 ? 177.001 171.144 233.717 1.00 13.23 206 ASP B O 1
ATOM 7511 N N . VAL B 1 207 ? 179.231 171.252 233.479 1.00 10.75 207 VAL B N 1
ATOM 7512 C CA . VAL B 1 207 ? 179.143 171.370 232.021 1.00 4.81 207 VAL B CA 1
ATOM 7513 C C . VAL B 1 207 ? 178.535 170.106 231.412 1.00 2.86 207 VAL B C 1
ATOM 7514 O O . VAL B 1 207 ? 177.631 170.168 230.564 1.00 5.08 207 VAL B O 1
ATOM 7527 N N . ALA B 1 208 ? 179.034 168.938 231.825 1.00 6.49 208 ALA B N 1
ATOM 7528 C CA . ALA B 1 208 ? 178.502 167.687 231.292 1.00 6.68 208 ALA B CA 1
ATOM 7529 C C . ALA B 1 208 ? 177.020 167.545 231.616 1.00 0.00 208 ALA B C 1
ATOM 7530 O O . ALA B 1 208 ? 176.213 167.157 230.759 1.00 12.57 208 ALA B O 1
ATOM 7537 N N . LEU B 1 209 ? 176.640 167.876 232.848 1.00 2.04 209 LEU B N 1
ATOM 7538 C CA . LEU B 1 209 ? 175.235 167.836 233.217 1.00 11.18 209 LEU B CA 1
ATOM 7539 C C . LEU B 1 209 ? 174.425 168.834 232.410 1.00 5.55 209 LEU B C 1
ATOM 7540 O O . LEU B 1 209 ? 173.247 168.598 232.159 1.00 11.48 209 LEU B O 1
ATOM 7556 N N . ASP B 1 210 ? 175.022 169.953 232.001 1.00 0.00 210 ASP B N 1
ATOM 7557 C CA . ASP B 1 210 ? 174.277 170.882 231.158 1.00 8.55 210 ASP B CA 1
ATOM 7558 C C . ASP B 1 210 ? 174.001 170.270 229.792 1.00 3.84 210 ASP B C 1
ATOM 7559 O O . ASP B 1 210 ? 172.901 170.427 229.249 1.00 2.40 210 ASP B O 1
ATOM 7568 N N . PHE B 1 211 ? 174.985 169.563 229.229 1.00 7.66 211 PHE B N 1
ATOM 7569 C CA . PHE B 1 211 ? 174.721 168.781 228.019 1.00 1.39 211 PHE B CA 1
ATOM 7570 C C . PHE B 1 211 ? 173.521 167.870 228.236 1.00 1.36 211 PHE B C 1
ATOM 7571 O O . PHE B 1 211 ? 172.564 167.860 227.449 1.00 0.00 211 PHE B O 1
ATOM 7588 N N . THR B 1 212 ? 173.578 167.086 229.314 1.00 3.11 212 THR B N 1
ATOM 7589 C CA . THR B 1 212 ? 172.541 166.094 229.575 1.00 2.65 212 THR B CA 1
ATOM 7590 C C . THR B 1 212 ? 171.186 166.756 229.780 1.00 2.05 212 THR B C 1
ATOM 7591 O O . THR B 1 212 ? 170.162 166.237 229.338 1.00 0.00 212 THR B O 1
ATOM 7602 N N . ARG B 1 213 ? 171.164 167.896 230.466 1.00 7.92 213 ARG B N 1
ATOM 7603 C CA . ARG B 1 213 ? 169.918 168.604 230.719 1.00 12.31 213 ARG B CA 1
ATOM 7604 C C . ARG B 1 213 ? 169.316 169.131 229.425 1.00 6.80 213 ARG B C 1
ATOM 7605 O O . ARG B 1 213 ? 168.101 169.053 229.228 1.00 8.69 213 ARG B O 1
ATOM 7626 N N . GLU B 1 214 ? 170.147 169.680 228.535 1.00 3.41 214 GLU B N 1
ATOM 7627 C CA . GLU B 1 214 ? 169.649 170.112 227.233 1.00 6.26 214 GLU B CA 1
ATOM 7628 C C . GLU B 1 214 ? 169.037 168.938 226.476 1.00 5.72 214 GLU B C 1
ATOM 7629 O O . GLU B 1 214 ? 167.918 169.032 225.948 1.00 8.75 214 GLU B O 1
ATOM 7641 N N . LYS B 1 215 ? 169.753 167.808 226.441 1.00 3.22 215 LYS B N 1
ATOM 7642 C CA . LYS B 1 215 ? 169.244 166.634 225.737 1.00 6.90 215 LYS B CA 1
ATOM 7643 C C . LYS B 1 215 ? 167.947 166.136 226.365 1.00 3.66 215 LYS B C 1
ATOM 7644 O O . LYS B 1 215 ? 167.014 165.747 225.656 1.00 10.79 215 LYS B O 1
ATOM 7663 N N . LEU B 1 216 ? 167.874 166.132 227.695 1.00 11.86 216 LEU B N 1
ATOM 7664 C CA . LEU B 1 216 ? 166.680 165.651 228.380 1.00 11.31 216 LEU B CA 1
ATOM 7665 C C . LEU B 1 216 ? 165.494 166.573 228.134 1.00 6.77 216 LEU B C 1
ATOM 7666 O O . LEU B 1 216 ? 164.366 166.104 227.970 1.00 12.00 216 LEU B O 1
ATOM 7682 N N . THR B 1 217 ? 165.726 167.885 228.108 1.00 12.41 217 THR B N 1
ATOM 7683 C CA . THR B 1 217 ? 164.655 168.812 227.763 1.00 15.27 217 THR B CA 1
ATOM 7684 C C . THR B 1 217 ? 164.133 168.531 226.360 1.00 11.02 217 THR B C 1
ATOM 7685 O O . THR B 1 217 ? 162.916 168.462 226.141 1.00 17.41 217 THR B O 1
ATOM 7696 N N . ASN B 1 218 ? 165.043 168.336 225.402 1.00 14.06 218 ASN B N 1
ATOM 7697 C CA . ASN B 1 218 ? 164.610 168.069 224.034 1.00 12.53 218 ASN B CA 1
ATOM 7698 C C . ASN B 1 218 ? 163.859 166.744 223.936 1.00 10.63 218 ASN B C 1
ATOM 7699 O O . ASN B 1 218 ? 162.870 166.640 223.204 1.00 16.12 218 ASN B O 1
ATOM 7710 N N . MET B 1 219 ? 164.311 165.719 224.660 1.00 13.51 219 MET B N 1
ATOM 7711 C CA . MET B 1 219 ? 163.592 164.449 224.659 1.00 12.27 219 MET B CA 1
ATOM 7712 C C . MET B 1 219 ? 162.214 164.593 225.291 1.00 13.72 219 MET B C 1
ATOM 7713 O O . MET B 1 219 ? 161.233 164.038 224.785 1.00 18.83 219 MET B O 1
ATOM 7727 N N . LYS B 1 220 ? 162.123 165.326 226.401 1.00 18.54 220 LYS B N 1
ATOM 7728 C CA . LYS B 1 220 ? 160.847 165.489 227.086 1.00 17.89 220 LYS B CA 1
ATOM 7729 C C . LYS B 1 220 ? 159.838 166.214 226.207 1.00 15.43 220 LYS B C 1
ATOM 7730 O O . LYS B 1 220 ? 158.671 165.813 226.139 1.00 23.51 220 LYS B O 1
ATOM 7749 N N . GLU B 1 221 ? 160.259 167.279 225.522 1.00 15.74 221 GLU B N 1
ATOM 7750 C CA . GLU B 1 221 ? 159.323 167.958 224.634 1.00 18.12 221 GLU B CA 1
ATOM 7751 C C . GLU B 1 221 ? 158.847 167.050 223.506 1.00 18.78 221 GLU B C 1
ATOM 7752 O O . GLU B 1 221 ? 157.787 167.308 222.929 1.00 28.22 221 GLU B O 1
ATOM 7764 N N . ALA B 1 222 ? 159.593 165.993 223.190 1.00 20.01 222 ALA B N 1
ATOM 7765 C CA . ALA B 1 222 ? 159.194 165.023 222.180 1.00 15.54 222 ALA B CA 1
ATOM 7766 C C . ALA B 1 222 ? 158.307 163.916 222.735 1.00 18.13 222 ALA B C 1
ATOM 7767 O O . ALA B 1 222 ? 157.849 163.067 221.965 1.00 22.38 222 ALA B O 1
ATOM 7774 N N . GLY B 1 223 ? 158.065 163.893 224.044 1.00 24.11 223 GLY B N 1
ATOM 7775 C CA . GLY B 1 223 ? 157.142 162.941 224.633 1.00 16.78 223 GLY B CA 1
ATOM 7776 C C . GLY B 1 223 ? 157.558 161.490 224.508 1.00 15.88 223 GLY B C 1
ATOM 7777 O O . GLY B 1 223 ? 156.741 160.641 224.140 1.00 32.43 223 GLY B O 1
ATOM 7781 N N . VAL B 1 224 ? 158.813 161.186 224.808 1.00 19.11 224 VAL B N 1
ATOM 7782 C CA . VAL B 1 224 ? 159.305 159.817 224.734 1.00 14.29 224 VAL B CA 1
ATOM 7783 C C . VAL B 1 224 ? 159.137 159.145 226.091 1.00 14.72 224 VAL B C 1
ATOM 7784 O O . VAL B 1 224 ? 159.030 159.798 227.130 1.00 24.05 224 VAL B O 1
ATOM 7797 N N . ASP B 1 225 ? 159.123 157.812 226.075 1.00 18.91 225 ASP B N 1
ATOM 7798 C CA . ASP B 1 225 ? 158.997 157.009 227.285 1.00 16.95 225 ASP B CA 1
ATOM 7799 C C . ASP B 1 225 ? 160.332 156.553 227.855 1.00 16.24 225 ASP B C 1
ATOM 7800 O O . ASP B 1 225 ? 160.410 156.265 229.052 1.00 22.71 225 ASP B O 1
ATOM 7809 N N . ALA B 1 226 ? 161.379 156.464 227.038 1.00 18.89 226 ALA B N 1
ATOM 7810 C CA . ALA B 1 226 ? 162.662 155.976 227.521 1.00 16.51 226 ALA B CA 1
ATOM 7811 C C . ALA B 1 226 ? 163.762 156.417 226.568 1.00 14.23 226 ALA B C 1
ATOM 7812 O O . ALA B 1 226 ? 163.500 156.834 225.437 1.00 21.26 226 ALA B O 1
ATOM 7819 N N . ILE B 1 227 ? 164.998 156.313 227.045 1.00 4.21 227 ILE B N 1
ATOM 7820 C CA . ILE B 1 227 ? 166.192 156.574 226.251 1.00 8.51 227 ILE B CA 1
ATOM 7821 C C . ILE B 1 227 ? 166.859 155.242 225.945 1.00 6.03 227 ILE B C 1
ATOM 7822 O O . ILE B 1 227 ? 166.963 154.375 226.819 1.00 13.42 227 ILE B O 1
ATOM 7838 N N . VAL B 1 228 ? 167.307 155.080 224.703 1.00 6.72 228 VAL B N 1
ATOM 7839 C CA . VAL B 1 228 ? 168.026 153.889 224.269 1.00 4.80 228 VAL B CA 1
ATOM 7840 C C . VAL B 1 228 ? 169.412 154.310 223.805 1.00 6.26 228 VAL B C 1
ATOM 7841 O O . VAL B 1 228 ? 169.546 155.230 222.990 1.00 13.95 228 VAL B O 1
ATOM 7854 N N . ASN B 1 229 ? 170.434 153.634 224.316 1.00 0.00 229 ASN B N 1
ATOM 7855 C CA . ASN B 1 229 ? 171.817 153.961 224.016 1.00 3.69 229 ASN B CA 1
ATOM 7856 C C . ASN B 1 229 ? 172.597 152.686 223.728 1.00 6.33 229 ASN B C 1
ATOM 7857 O O . ASN B 1 229 ? 172.156 151.577 224.038 1.00 13.13 229 ASN B O 1
ATOM 7868 N N . VAL B 1 230 ? 173.770 152.861 223.127 1.00 1.79 230 VAL B N 1
ATOM 7869 C CA . VAL B 1 230 ? 174.690 151.758 222.878 1.00 0.65 230 VAL B CA 1
ATOM 7870 C C . VAL B 1 230 ? 176.022 152.084 223.537 1.00 3.53 230 VAL B C 1
ATOM 7871 O O . VAL B 1 230 ? 177.087 151.734 223.019 1.00 11.53 230 VAL B O 1
ATOM 7884 N N . CYS B 1 231 ? 175.973 152.769 224.670 1.00 4.31 231 CYS B N 1
ATOM 7885 C CA . CYS B 1 231 ? 177.196 153.161 225.353 1.00 6.60 231 CYS B CA 1
ATOM 7886 C C . CYS B 1 231 ? 176.988 153.171 226.861 1.00 0.00 231 CYS B C 1
ATOM 7887 O O . CYS B 1 231 ? 176.257 154.022 227.378 1.00 0.00 231 CYS B O 1
ATOM 7894 N N . PRO B 1 232 ? 177.614 152.258 227.603 1.00 4.19 232 PRO B N 1
ATOM 7895 C CA . PRO B 1 232 ? 177.521 152.340 229.066 1.00 7.46 232 PRO B CA 1
ATOM 7896 C C . PRO B 1 232 ? 178.034 153.655 229.623 1.00 7.95 232 PRO B C 1
ATOM 7897 O O . PRO B 1 232 ? 177.567 154.079 230.682 1.00 8.56 232 PRO B O 1
ATOM 7908 N N . PHE B 1 233 ? 178.975 154.319 228.947 1.00 3.69 233 PHE B N 1
ATOM 7909 C CA . PHE B 1 233 ? 179.383 155.652 229.380 1.00 2.87 233 PHE B CA 1
ATOM 7910 C C . PHE B 1 233 ? 178.222 156.636 229.272 1.00 0.64 233 PHE B C 1
ATOM 7911 O O . PHE B 1 233 ? 177.902 157.351 230.231 1.00 0.00 233 PHE B O 1
ATOM 7928 N N . CYS B 1 234 ? 177.566 156.676 228.108 1.00 0.00 234 CYS B N 1
ATOM 7929 C CA . CYS B 1 234 ? 176.381 157.513 227.957 1.00 4.61 234 CYS B CA 1
ATOM 7930 C C . CYS B 1 234 ? 175.259 157.038 228.876 1.00 0.00 234 CYS B C 1
ATOM 7931 O O . CYS B 1 234 ? 174.504 157.852 229.421 1.00 0.00 234 CYS B O 1
ATOM 7938 N N . HIS B 1 235 ? 175.128 155.719 229.045 1.00 0.03 235 HIS B N 1
ATOM 7939 C CA . HIS B 1 235 ? 174.117 155.166 229.941 1.00 4.19 235 HIS B CA 1
ATOM 7940 C C . HIS B 1 235 ? 174.286 155.717 231.349 1.00 1.54 235 HIS B C 1
ATOM 7941 O O . HIS B 1 235 ? 173.327 156.192 231.964 1.00 3.59 235 HIS B O 1
ATOM 7955 N N . LEU B 1 236 ? 175.515 155.669 231.865 1.00 5.54 236 LEU B N 1
ATOM 7956 C CA . LEU B 1 236 ? 175.797 156.196 233.192 1.00 11.35 236 LEU B CA 1
ATOM 7957 C C . LEU B 1 236 ? 175.546 157.694 233.248 1.00 2.40 236 LEU B C 1
ATOM 7958 O O . LEU B 1 236 ? 174.933 158.189 234.200 1.00 3.13 236 LEU B O 1
ATOM 7974 N N . GLN B 1 237 ? 175.997 158.435 232.231 1.00 0.00 237 GLN B N 1
ATOM 7975 C CA . GLN B 1 237 ? 175.746 159.872 232.240 1.00 7.67 237 GLN B CA 1
ATOM 7976 C C . GLN B 1 237 ? 174.257 160.146 232.387 1.00 0.00 237 GLN B C 1
ATOM 7977 O O . GLN B 1 237 ? 173.842 160.840 233.311 1.00 13.73 237 GLN B O 1
ATOM 7991 N N . PHE B 1 238 ? 173.428 159.542 231.539 1.00 0.00 238 PHE B N 1
ATOM 7992 C CA . PHE B 1 238 ? 171.995 159.812 231.608 1.00 7.82 238 PHE B CA 1
ATOM 7993 C C . PHE B 1 238 ? 171.410 159.361 232.946 1.00 8.74 238 PHE B C 1
ATOM 7994 O O . PHE B 1 238 ? 170.722 160.133 233.623 1.00 18.06 238 PHE B O 1
ATOM 8011 N N . ASP B 1 239 ? 171.726 158.138 233.374 1.00 7.88 239 ASP B N 1
ATOM 8012 C CA . ASP B 1 239 ? 171.106 157.577 234.570 1.00 10.45 239 ASP B CA 1
ATOM 8013 C C . ASP B 1 239 ? 171.499 158.359 235.819 1.00 11.46 239 ASP B C 1
ATOM 8014 O O . ASP B 1 239 ? 170.647 158.950 236.490 1.00 17.07 239 ASP B O 1
ATOM 8023 N N . VAL B 1 240 ? 172.794 158.384 236.142 1.00 14.95 240 VAL B N 1
ATOM 8024 C CA . VAL B 1 240 ? 173.242 159.072 237.348 1.00 11.28 240 VAL B CA 1
ATOM 8025 C C . VAL B 1 240 ? 173.016 160.575 237.232 1.00 15.25 240 VAL B C 1
ATOM 8026 O O . VAL B 1 240 ? 172.714 161.247 238.226 1.00 17.42 240 VAL B O 1
ATOM 8039 N N . GLY B 1 241 ? 173.167 161.139 236.031 1.00 11.17 241 GLY B N 1
ATOM 8040 C CA . GLY B 1 241 ? 173.025 162.568 235.873 1.00 7.61 241 GLY B CA 1
ATOM 8041 C C . GLY B 1 241 ? 171.601 163.049 235.991 1.00 3.89 241 GLY B C 1
ATOM 8042 O O . GLY B 1 241 ? 171.376 164.208 236.320 1.00 20.12 241 GLY B O 1
ATOM 8046 N N . GLN B 1 242 ? 170.617 162.185 235.728 1.00 7.92 242 GLN B N 1
ATOM 8047 C CA . GLN B 1 242 ? 169.247 162.581 236.032 1.00 11.76 242 GLN B CA 1
ATOM 8048 C C . GLN B 1 242 ? 169.080 162.808 237.529 1.00 15.29 242 GLN B C 1
ATOM 8049 O O . GLN B 1 242 ? 168.486 163.806 237.953 1.00 17.53 242 GLN B O 1
ATOM 8063 N N . MET B 1 243 ? 169.641 161.913 238.347 1.00 19.26 243 MET B N 1
ATOM 8064 C CA . MET B 1 243 ? 169.622 162.111 239.793 1.00 16.89 243 MET B CA 1
ATOM 8065 C C . MET B 1 243 ? 170.402 163.358 240.187 1.00 20.16 243 MET B C 1
ATOM 8066 O O . MET B 1 243 ? 169.961 164.132 241.043 1.00 30.29 243 MET B O 1
ATOM 8080 N N . GLU B 1 244 ? 171.572 163.563 239.578 1.00 18.14 244 GLU B N 1
ATOM 8081 C CA . GLU B 1 244 ? 172.383 164.730 239.914 1.00 15.04 244 GLU B CA 1
ATOM 8082 C C . GLU B 1 244 ? 171.673 166.027 239.533 1.00 15.66 244 GLU B C 1
ATOM 8083 O O . GLU B 1 244 ? 171.714 167.004 240.285 1.00 27.09 244 GLU B O 1
ATOM 8095 N N . ILE B 1 245 ? 171.008 166.050 238.377 1.00 18.02 245 ILE B N 1
ATOM 8096 C CA . ILE B 1 245 ? 170.242 167.222 237.962 1.00 16.53 245 ILE B CA 1
ATOM 8097 C C . ILE B 1 245 ? 169.082 167.459 238.919 1.00 19.71 245 ILE B C 1
ATOM 8098 O O . ILE B 1 245 ? 168.823 168.595 239.334 1.00 22.05 245 ILE B O 1
ATOM 8114 N N . LYS B 1 246 ? 168.369 166.393 239.288 1.00 22.58 246 LYS B N 1
ATOM 8115 C CA . LYS B 1 246 ? 167.259 166.540 240.222 1.00 18.93 246 LYS B CA 1
ATOM 8116 C C . LYS B 1 246 ? 167.738 167.104 241.552 1.00 21.62 246 LYS B C 1
ATOM 8117 O O . LYS B 1 246 ? 167.078 167.964 242.144 1.00 28.15 246 LYS B O 1
ATOM 8136 N N . ASP B 1 247 ? 168.888 166.634 242.034 1.00 24.59 247 ASP B N 1
ATOM 8137 C CA . ASP B 1 247 ? 169.391 167.087 243.323 1.00 24.20 247 ASP B CA 1
ATOM 8138 C C . ASP B 1 247 ? 169.997 168.485 243.251 1.00 22.73 247 ASP B C 1
ATOM 8139 O O . ASP B 1 247 ? 169.992 169.204 244.255 1.00 28.53 247 ASP B O 1
ATOM 8148 N N . LYS B 1 248 ? 170.511 168.894 242.091 1.00 23.23 248 LYS B N 1
ATOM 8149 C CA . LYS B 1 248 ? 171.170 170.189 241.968 1.00 22.43 248 LYS B CA 1
ATOM 8150 C C . LYS B 1 248 ? 170.195 171.315 241.636 1.00 23.91 248 LYS B C 1
ATOM 8151 O O . LYS B 1 248 ? 170.181 172.342 242.320 1.00 29.55 248 LYS B O 1
ATOM 8170 N N . PHE B 1 249 ? 169.387 171.150 240.590 1.00 25.65 249 PHE B N 1
ATOM 8171 C CA . PHE B 1 249 ? 168.473 172.194 240.141 1.00 20.12 249 PHE B CA 1
ATOM 8172 C C . PHE B 1 249 ? 167.017 171.892 240.461 1.00 24.12 249 PHE B C 1
ATOM 8173 O O . PHE B 1 249 ? 166.148 172.710 240.149 1.00 29.30 249 PHE B O 1
ATOM 8190 N N . GLY B 1 250 ? 166.727 170.748 241.071 1.00 20.66 250 GLY B N 1
ATOM 8191 C CA . GLY B 1 250 ? 165.353 170.427 241.401 1.00 22.21 250 GLY B CA 1
ATOM 8192 C C . GLY B 1 250 ? 164.492 170.115 240.201 1.00 25.01 250 GLY B C 1
ATOM 8193 O O . GLY B 1 250 ? 163.264 170.224 240.281 1.00 25.65 250 GLY B O 1
ATOM 8197 N N . GLU B 1 251 ? 165.103 169.739 239.082 1.00 30.57 251 GLU B N 1
ATOM 8198 C CA . GLU B 1 251 ? 164.387 169.339 237.879 1.00 22.17 251 GLU B CA 1
ATOM 8199 C C . GLU B 1 251 ? 164.545 167.836 237.710 1.00 23.86 251 GLU B C 1
ATOM 8200 O O . GLU B 1 251 ? 165.670 167.334 237.628 1.00 30.82 251 GLU B O 1
ATOM 8212 N N . GLU B 1 252 ? 163.424 167.121 237.664 1.00 21.94 252 GLU B N 1
ATOM 8213 C CA . GLU B 1 252 ? 163.428 165.670 237.514 1.00 23.51 252 GLU B CA 1
ATOM 8214 C C . GLU B 1 252 ? 162.752 165.318 236.195 1.00 21.92 252 GLU B C 1
ATOM 8215 O O . GLU B 1 252 ? 161.601 165.698 235.959 1.00 29.00 252 GLU B O 1
ATOM 8227 N N . PHE B 1 253 ? 163.478 164.604 235.332 1.00 24.46 253 PHE B N 1
ATOM 8228 C CA . PHE B 1 253 ? 162.911 164.177 234.058 1.00 17.02 253 PHE B CA 1
ATOM 8229 C C . PHE B 1 253 ? 162.339 162.769 234.155 1.00 15.86 253 PHE B C 1
ATOM 8230 O O . PHE B 1 253 ? 161.405 162.423 233.425 1.00 26.10 253 PHE B O 1
ATOM 8247 N N . ASP B 1 254 ? 162.911 161.938 235.026 1.00 18.91 254 ASP B N 1
ATOM 8248 C CA . ASP B 1 254 ? 162.413 160.587 235.293 1.00 20.61 254 ASP B CA 1
ATOM 8249 C C . ASP B 1 254 ? 162.205 159.785 234.005 1.00 16.64 254 ASP B C 1
ATOM 8250 O O . ASP B 1 254 ? 161.226 159.053 233.855 1.00 25.34 254 ASP B O 1
ATOM 8259 N N . ILE B 1 255 ? 163.154 159.883 233.084 1.00 14.43 255 ILE B N 1
ATOM 8260 C CA . ILE B 1 255 ? 163.121 159.139 231.827 1.00 17.23 255 ILE B CA 1
ATOM 8261 C C . ILE B 1 255 ? 164.034 157.925 231.972 1.00 8.50 255 ILE B C 1
ATOM 8262 O O . ILE B 1 255 ? 165.248 158.091 232.148 1.00 19.52 255 ILE B O 1
ATOM 8278 N N . PRO B 1 256 ? 163.509 156.700 231.905 1.00 11.40 256 PRO B N 1
ATOM 8279 C CA . PRO B 1 256 ? 164.370 155.519 232.047 1.00 15.29 256 PRO B CA 1
ATOM 8280 C C . PRO B 1 256 ? 165.429 155.446 230.958 1.00 8.97 256 PRO B C 1
ATOM 8281 O O . PRO B 1 256 ? 165.228 155.900 229.832 1.00 16.30 256 PRO B O 1
ATOM 8292 N N . VAL B 1 257 ? 166.563 154.845 231.307 1.00 9.64 257 VAL B N 1
ATOM 8293 C CA . VAL B 1 257 ? 167.703 154.705 230.409 1.00 13.58 257 VAL B CA 1
ATOM 8294 C C . VAL B 1 257 ? 167.940 153.220 230.179 1.00 11.25 257 VAL B C 1
ATOM 8295 O O . VAL B 1 257 ? 168.214 152.476 231.127 1.00 19.52 257 VAL B O 1
ATOM 8308 N N . LEU B 1 258 ? 167.851 152.793 228.924 1.00 15.99 258 LEU B N 1
ATOM 8309 C CA . LEU B 1 258 ? 168.018 151.396 228.553 1.00 8.93 258 LEU B CA 1
ATOM 8310 C C . LEU B 1 258 ? 169.130 151.271 227.527 1.00 9.03 258 LEU B C 1
ATOM 8311 O O . LEU B 1 258 ? 169.161 152.017 226.545 1.00 17.33 258 LEU B O 1
ATOM 8327 N N . HIS B 1 259 ? 170.034 150.328 227.752 1.00 5.93 259 HIS B N 1
ATOM 8328 C CA . HIS B 1 259 ? 170.958 149.929 226.705 1.00 10.36 259 HIS B CA 1
ATOM 8329 C C . HIS B 1 259 ? 170.195 149.162 225.631 1.00 9.16 259 HIS B C 1
ATOM 8330 O O . HIS B 1 259 ? 169.153 148.557 225.895 1.00 18.87 259 HIS B O 1
ATOM 8344 N N . LEU B 1 260 ? 170.713 149.206 224.404 1.00 12.40 260 LEU B N 1
ATOM 8345 C CA . LEU B 1 260 ? 170.025 148.550 223.296 1.00 9.59 260 LEU B CA 1
ATOM 8346 C C . LEU B 1 260 ? 169.844 147.060 223.566 1.00 11.97 260 LEU B C 1
ATOM 8347 O O . LEU B 1 260 ? 168.813 146.475 223.214 1.00 16.36 260 LEU B O 1
ATOM 8363 N N . ALA B 1 261 ? 170.836 146.433 224.199 1.00 10.03 261 ALA B N 1
ATOM 8364 C CA . ALA B 1 261 ? 170.717 145.024 224.559 1.00 13.90 261 ALA B CA 1
ATOM 8365 C C . ALA B 1 261 ? 169.530 144.789 225.484 1.00 12.72 261 ALA B C 1
ATOM 8366 O O . ALA B 1 261 ? 168.794 143.810 225.323 1.00 23.67 261 ALA B O 1
ATOM 8373 N N . GLN B 1 262 ? 169.332 145.671 226.467 1.00 16.44 262 GLN B N 1
ATOM 8374 C CA . GLN B 1 262 ? 168.202 145.525 227.379 1.00 11.35 262 GLN B CA 1
ATOM 8375 C C . GLN B 1 262 ? 166.874 145.692 226.651 1.00 12.46 262 GLN B C 1
ATOM 8376 O O . GLN B 1 262 ? 165.915 144.964 226.928 1.00 20.47 262 GLN B O 1
ATOM 8390 N N . LEU B 1 263 ? 166.791 146.649 225.726 1.00 14.73 263 LEU B N 1
ATOM 8391 C CA . LEU B 1 263 ? 165.570 146.802 224.940 1.00 16.41 263 LEU B CA 1
ATOM 8392 C C . LEU B 1 263 ? 165.282 145.544 224.131 1.00 12.37 263 LEU B C 1
ATOM 8393 O O . LEU B 1 263 ? 164.141 145.064 224.095 1.00 21.95 263 LEU B O 1
ATOM 8409 N N . LEU B 1 264 ? 166.307 144.992 223.479 1.00 15.35 264 LEU B N 1
ATOM 8410 C CA . LEU B 1 264 ? 166.108 143.777 222.696 1.00 13.20 264 LEU B CA 1
ATOM 8411 C C . LEU B 1 264 ? 165.670 142.621 223.586 1.00 19.25 264 LEU B C 1
ATOM 8412 O O . LEU B 1 264 ? 164.786 141.842 223.213 1.00 22.73 264 LEU B O 1
ATOM 8428 N N . GLY B 1 265 ? 166.275 142.496 224.769 1.00 17.52 265 GLY B N 1
ATOM 8429 C CA . GLY B 1 265 ? 165.859 141.454 225.693 1.00 19.94 265 GLY B CA 1
ATOM 8430 C C . GLY B 1 265 ? 164.420 141.618 226.143 1.00 19.85 265 GLY B C 1
ATOM 8431 O O . GLY B 1 265 ? 163.673 140.642 226.232 1.00 23.45 265 GLY B O 1
ATOM 8435 N N . LEU B 1 266 ? 164.012 142.857 226.426 1.00 16.93 266 LEU B N 1
ATOM 8436 C CA . LEU B 1 266 ? 162.621 143.114 226.781 1.00 16.04 266 LEU B CA 1
ATOM 8437 C C . LEU B 1 266 ? 161.688 142.684 225.659 1.00 19.15 266 LEU B C 1
ATOM 8438 O O . LEU B 1 266 ? 160.644 142.071 225.909 1.00 21.87 266 LEU B O 1
ATOM 8454 N N . ALA B 1 267 ? 162.048 143.001 224.414 1.00 20.67 267 ALA B N 1
ATOM 8455 C CA . ALA B 1 267 ? 161.227 142.582 223.285 1.00 19.33 267 ALA B CA 1
ATOM 8456 C C . ALA B 1 267 ? 161.273 141.074 223.081 1.00 21.04 267 ALA B C 1
ATOM 8457 O O . ALA B 1 267 ? 160.310 140.491 222.571 1.00 26.56 267 ALA B O 1
ATOM 8464 N N . MET B 1 268 ? 162.371 140.430 223.467 1.00 23.36 268 MET B N 1
ATOM 8465 C CA . MET B 1 268 ? 162.566 139.005 223.248 1.00 20.50 268 MET B CA 1
ATOM 8466 C C . MET B 1 268 ? 162.089 138.161 224.424 1.00 23.59 268 MET B C 1
ATOM 8467 O O . MET B 1 268 ? 162.378 136.961 224.468 1.00 30.31 268 MET B O 1
ATOM 8481 N N . GLY B 1 269 ? 161.368 138.754 225.368 1.00 22.17 269 GLY B N 1
ATOM 8482 C CA . GLY B 1 269 ? 160.833 138.003 226.489 1.00 20.06 269 GLY B CA 1
ATOM 8483 C C . GLY B 1 269 ? 161.884 137.449 227.425 1.00 24.72 269 GLY B C 1
ATOM 8484 O O . GLY B 1 269 ? 161.796 136.282 227.827 1.00 27.25 269 GLY B O 1
ATOM 8488 N N . LEU B 1 270 ? 162.884 138.250 227.771 1.00 23.20 270 LEU B N 1
ATOM 8489 C CA . LEU B 1 270 ? 163.874 137.822 228.743 1.00 22.89 270 LEU B CA 1
ATOM 8490 C C . LEU B 1 270 ? 163.314 137.949 230.159 1.00 23.09 270 LEU B C 1
ATOM 8491 O O . LEU B 1 270 ? 162.428 138.770 230.410 1.00 28.40 270 LEU B O 1
ATOM 8507 N N . PRO B 1 271 ? 163.809 137.148 231.103 1.00 25.39 271 PRO B N 1
ATOM 8508 C CA . PRO B 1 271 ? 163.364 137.307 232.491 1.00 21.76 271 PRO B CA 1
ATOM 8509 C C . PRO B 1 271 ? 163.697 138.698 233.009 1.00 24.65 271 PRO B C 1
ATOM 8510 O O . PRO B 1 271 ? 164.754 139.257 232.708 1.00 28.51 271 PRO B O 1
ATOM 8521 N N . LYS B 1 272 ? 162.778 139.256 233.798 1.00 26.91 272 LYS B N 1
ATOM 8522 C CA . LYS B 1 272 ? 163.004 140.578 234.369 1.00 24.59 272 LYS B CA 1
ATOM 8523 C C . LYS B 1 272 ? 164.239 140.594 235.257 1.00 25.62 272 LYS B C 1
ATOM 8524 O O . LYS B 1 272 ? 164.938 141.611 235.330 1.00 30.60 272 LYS B O 1
ATOM 8543 N N . GLU B 1 273 ? 164.522 139.483 235.938 1.00 28.57 273 GLU B N 1
ATOM 8544 C CA . GLU B 1 273 ? 165.705 139.422 236.789 1.00 25.63 273 GLU B CA 1
ATOM 8545 C C . GLU B 1 273 ? 166.980 139.579 235.969 1.00 26.54 273 GLU B C 1
ATOM 8546 O O . GLU B 1 273 ? 167.932 140.234 236.409 1.00 30.24 273 GLU B O 1
ATOM 8558 N N . ASP B 1 274 ? 167.022 138.982 234.774 1.00 27.25 274 ASP B N 1
ATOM 8559 C CA . ASP B 1 274 ? 168.224 139.072 233.950 1.00 23.87 274 ASP B CA 1
ATOM 8560 C C . ASP B 1 274 ? 168.545 140.521 233.608 1.00 24.17 274 ASP B C 1
ATOM 8561 O O . ASP B 1 274 ? 169.703 140.946 233.702 1.00 30.14 274 ASP B O 1
ATOM 8570 N N . LEU B 1 275 ? 167.539 141.296 233.212 1.00 25.64 275 LEU B N 1
ATOM 8571 C CA . LEU B 1 275 ? 167.703 142.740 233.100 1.00 23.71 275 LEU B CA 1
ATOM 8572 C C . LEU B 1 275 ? 167.853 143.314 234.501 1.00 27.45 275 LEU B C 1
ATOM 8573 O O . LEU B 1 275 ? 166.888 143.358 235.270 1.00 33.65 275 LEU B O 1
ATOM 8589 N N . VAL B 1 276 ? 169.062 143.746 234.841 1.00 24.67 276 VAL B N 1
ATOM 8590 C CA . VAL B 1 276 ? 169.355 144.226 236.200 1.00 21.18 276 VAL B CA 1
ATOM 8591 C C . VAL B 1 276 ? 168.985 145.703 236.217 1.00 25.25 276 VAL B C 1
ATOM 8592 O O . VAL B 1 276 ? 169.817 146.600 236.066 1.00 31.49 276 VAL B O 1
ATOM 8605 N N . VAL B 1 277 ? 167.690 145.963 236.421 1.00 25.78 277 VAL B N 1
ATOM 8606 C CA . VAL B 1 277 ? 167.212 147.333 236.585 1.00 20.79 277 VAL B CA 1
ATOM 8607 C C . VAL B 1 277 ? 167.464 147.860 237.986 1.00 21.96 277 VAL B C 1
ATOM 8608 O O . VAL B 1 277 ? 167.376 149.074 238.205 1.00 29.10 277 VAL B O 1
ATOM 8621 N N . ASP B 1 278 ? 167.775 146.979 238.941 1.00 22.48 278 ASP B N 1
ATOM 8622 C CA . ASP B 1 278 ? 168.162 147.429 240.272 1.00 22.47 278 ASP B CA 1
ATOM 8623 C C . ASP B 1 278 ? 169.422 148.278 240.237 1.00 23.57 278 ASP B C 1
ATOM 8624 O O . ASP B 1 278 ? 169.650 149.069 241.158 1.00 29.72 278 ASP B O 1
ATOM 8633 N N . ALA B 1 279 ? 170.248 148.126 239.199 1.00 23.34 279 ALA B N 1
ATOM 8634 C CA . ALA B 1 279 ? 171.445 148.949 239.079 1.00 21.01 279 ALA B CA 1
ATOM 8635 C C . ALA B 1 279 ? 171.108 150.369 238.643 1.00 19.74 279 ALA B C 1
ATOM 8636 O O . ALA B 1 279 ? 171.839 151.307 238.980 1.00 32.07 279 ALA B O 1
ATOM 8643 N N . HIS B 1 280 ? 170.016 150.551 237.905 1.00 19.50 280 HIS B N 1
ATOM 8644 C CA . HIS B 1 280 ? 169.670 151.869 237.391 1.00 21.44 280 HIS B CA 1
ATOM 8645 C C . HIS B 1 280 ? 169.206 152.779 238.522 1.00 23.69 280 HIS B C 1
ATOM 8646 O O . HIS B 1 280 ? 168.360 152.397 239.336 1.00 26.42 280 HIS B O 1
ATOM 8660 N N . GLN B 1 281 ? 169.769 153.989 238.571 1.00 21.21 281 GLN B N 1
ATOM 8661 C CA . GLN B 1 281 ? 169.337 154.984 239.544 1.00 21.47 281 GLN B CA 1
ATOM 8662 C C . GLN B 1 281 ? 167.975 155.565 239.195 1.00 23.01 281 GLN B C 1
ATOM 8663 O O . GLN B 1 281 ? 167.217 155.941 240.096 1.00 26.27 281 GLN B O 1
ATOM 8677 N N . VAL B 1 282 ? 167.657 155.659 237.910 1.00 22.49 282 VAL B N 1
ATOM 8678 C CA . VAL B 1 282 ? 166.335 156.071 237.460 1.00 19.83 282 VAL B CA 1
ATOM 8679 C C . VAL B 1 282 ? 165.472 154.824 237.340 1.00 24.07 282 VAL B C 1
ATOM 8680 O O . VAL B 1 282 ? 165.825 153.880 236.624 1.00 26.76 282 VAL B O 1
ATOM 8693 N N . CYS B 1 283 ? 164.349 154.810 238.050 1.00 25.38 283 CYS B N 1
ATOM 8694 C CA . CYS B 1 283 ? 163.494 153.630 238.087 1.00 23.51 283 CYS B CA 1
ATOM 8695 C C . CYS B 1 283 ? 162.993 153.265 236.692 1.00 17.76 283 CYS B C 1
ATOM 8696 O O . CYS B 1 283 ? 162.229 154.011 236.080 1.00 26.38 283 CYS B O 1
ATOM 8704 N N . MET C 2 1 ? 186.296 175.397 240.122 1.00 30.15 1 MET c N 1
ATOM 8705 C CA . MET C 2 1 ? 185.253 176.379 239.707 1.00 26.96 1 MET c CA 1
ATOM 8706 C C . MET C 2 1 ? 184.768 176.059 238.293 1.00 26.04 1 MET c C 1
ATOM 8707 O O . MET C 2 1 ? 185.561 175.992 237.355 1.00 28.76 1 MET c O 1
ATOM 8723 N N . THR C 2 2 ? 183.459 175.861 238.151 1.00 21.21 2 THR c N 1
ATOM 8724 C CA . THR C 2 2 ? 182.893 175.464 236.871 1.00 16.31 2 THR c CA 1
ATOM 8725 C C . THR C 2 2 ? 183.031 176.582 235.844 1.00 14.52 2 THR c C 1
ATOM 8726 O O . THR C 2 2 ? 182.990 177.770 236.170 1.00 14.22 2 THR c O 1
ATOM 8737 N N . LEU C 2 3 ? 183.200 176.183 234.589 1.00 10.61 3 LEU c N 1
ATOM 8738 C CA . LEU C 2 3 ? 183.192 177.113 233.472 1.00 6.43 3 LEU c CA 1
ATOM 8739 C C . LEU C 2 3 ? 181.803 177.300 232.876 1.00 3.46 3 LEU c C 1
ATOM 8740 O O . LEU C 2 3 ? 181.649 178.091 231.942 1.00 17.38 3 LEU c O 1
ATOM 8756 N N . LEU C 2 4 ? 180.792 176.607 233.399 1.00 2.89 4 LEU c N 1
ATOM 8757 C CA . LEU C 2 4 ? 179.457 176.682 232.821 1.00 4.39 4 LEU c CA 1
ATOM 8758 C C . LEU C 2 4 ? 178.910 178.099 232.926 1.00 5.50 4 LEU c C 1
ATOM 8759 O O . LEU C 2 4 ? 178.970 178.729 233.985 1.00 16.21 4 LEU c O 1
ATOM 8775 N N . GLN C 2 5 ? 178.379 178.597 231.811 1.00 5.15 5 GLN c N 1
ATOM 8776 C CA . GLN C 2 5 ? 177.727 179.902 231.788 1.00 12.40 5 GLN c CA 1
ATOM 8777 C C . GLN C 2 5 ? 176.800 179.896 230.574 1.00 9.13 5 GLN c C 1
ATOM 8778 O O . GLN C 2 5 ? 177.264 180.008 229.437 1.00 15.45 5 GLN c O 1
ATOM 8792 N N . ARG C 2 6 ? 175.503 179.756 230.834 1.00 16.47 6 ARG c N 1
ATOM 8793 C CA . ARG C 2 6 ? 174.544 179.479 229.773 1.00 17.67 6 ARG c CA 1
ATOM 8794 C C . ARG C 2 6 ? 174.237 180.705 228.923 1.00 16.96 6 ARG c C 1
ATOM 8795 O O . ARG C 2 6 ? 173.937 180.566 227.734 1.00 27.94 6 ARG c O 1
ATOM 8816 N N . GLU C 2 7 ? 174.324 181.903 229.496 1.00 19.44 7 GLU c N 1
ATOM 8817 C CA . GLU C 2 7 ? 173.885 183.115 228.817 1.00 14.95 7 GLU c CA 1
ATOM 8818 C C . GLU C 2 7 ? 175.021 183.933 228.218 1.00 13.39 7 GLU c C 1
ATOM 8819 O O . GLU C 2 7 ? 174.789 184.671 227.257 1.00 24.92 7 GLU c O 1
ATOM 8831 N N . GLU C 2 8 ? 176.239 183.826 228.748 1.00 14.44 8 GLU c N 1
ATOM 8832 C CA . GLU C 2 8 ? 177.337 184.670 228.296 1.00 8.43 8 GLU c CA 1
ATOM 8833 C C . GLU C 2 8 ? 178.032 184.150 227.044 1.00 8.02 8 GLU c C 1
ATOM 8834 O O . GLU C 2 8 ? 178.830 184.887 226.457 1.00 16.25 8 GLU c O 1
ATOM 8846 N N . ASN C 2 9 ? 177.763 182.914 226.626 1.00 11.15 9 ASN c N 1
ATOM 8847 C CA . ASN C 2 9 ? 178.529 182.276 225.562 1.00 7.50 9 ASN c CA 1
ATOM 8848 C C . ASN C 2 9 ? 177.695 182.000 224.316 1.00 6.65 9 ASN c C 1
ATOM 8849 O O . ASN C 2 9 ? 178.086 181.177 223.482 1.00 18.87 9 ASN c O 1
ATOM 8860 N N . ILE C 2 10 ? 176.557 182.670 224.168 1.00 7.73 10 ILE c N 1
ATOM 8861 C CA . ILE C 2 10 ? 175.710 182.506 222.996 1.00 5.97 10 ILE c CA 1
ATOM 8862 C C . ILE C 2 10 ? 174.933 183.797 222.787 1.00 0.00 10 ILE c C 1
ATOM 8863 O O . ILE C 2 10 ? 174.549 184.471 223.746 1.00 12.56 10 ILE c O 1
ATOM 8879 N N . ILE C 2 11 ? 174.700 184.140 221.525 1.00 1.14 11 ILE c N 1
ATOM 8880 C CA . ILE C 2 11 ? 173.933 185.326 221.158 1.00 3.59 11 ILE c CA 1
ATOM 8881 C C . ILE C 2 11 ? 172.637 184.872 220.500 1.00 0.88 11 ILE c C 1
ATOM 8882 O O . ILE C 2 11 ? 172.660 184.140 219.503 1.00 10.83 11 ILE c O 1
ATOM 8898 N N . ARG C 2 12 ? 171.512 185.307 221.058 1.00 3.96 12 ARG c N 1
ATOM 8899 C CA . ARG C 2 12 ? 170.187 185.091 220.495 1.00 7.29 12 ARG c CA 1
ATOM 8900 C C . ARG C 2 12 ? 169.490 186.441 220.378 1.00 8.90 12 ARG c C 1
ATOM 8901 O O . ARG C 2 12 ? 170.014 187.473 220.807 1.00 11.77 12 ARG c O 1
ATOM 8922 N N . LYS C 2 13 ? 168.282 186.434 219.810 1.00 13.98 13 LYS c N 1
ATOM 8923 C CA . LYS C 2 13 ? 167.546 187.681 219.647 1.00 7.37 13 LYS c CA 1
ATOM 8924 C C . LYS C 2 13 ? 167.313 188.386 220.977 1.00 11.34 13 LYS c C 1
ATOM 8925 O O . LYS C 2 13 ? 167.154 189.611 220.994 1.00 17.29 13 LYS c O 1
ATOM 8944 N N . GLY C 2 14 ? 167.300 187.646 222.087 1.00 10.82 14 GLY c N 1
ATOM 8945 C CA . GLY C 2 14 ? 167.072 188.251 223.388 1.00 10.36 14 GLY c CA 1
ATOM 8946 C C . GLY C 2 14 ? 168.181 189.177 223.844 1.00 6.16 14 GLY c C 1
ATOM 8947 O O . GLY C 2 14 ? 167.955 190.002 224.734 1.00 17.98 14 GLY c O 1
ATOM 8951 N N . ASN C 2 15 ? 169.368 189.061 223.258 1.00 7.08 15 ASN c N 1
ATOM 8952 C CA . ASN C 2 15 ? 170.490 189.932 223.576 1.00 5.42 15 ASN c CA 1
ATOM 8953 C C . ASN C 2 15 ? 170.551 191.167 222.689 1.00 12.30 15 ASN c C 1
ATOM 8954 O O . ASN C 2 15 ? 171.482 191.965 222.830 1.00 20.50 15 ASN c O 1
ATOM 8965 N N . ILE C 2 16 ? 169.592 191.349 221.788 1.00 10.93 16 ILE c N 1
ATOM 8966 C CA . ILE C 2 16 ? 169.689 192.337 220.723 1.00 10.19 16 ILE c CA 1
ATOM 8967 C C . ILE C 2 16 ? 168.604 193.384 220.919 1.00 10.19 16 ILE c C 1
ATOM 8968 O O . ILE C 2 16 ? 167.426 193.047 221.094 1.00 14.56 16 ILE c O 1
ATOM 8984 N N . ASP C 2 17 ? 169.005 194.652 220.891 1.00 16.89 17 ASP c N 1
ATOM 8985 C CA . ASP C 2 17 ? 168.090 195.793 220.915 1.00 13.76 17 ASP c CA 1
ATOM 8986 C C . ASP C 2 17 ? 168.248 196.553 219.600 1.00 11.74 17 ASP c C 1
ATOM 8987 O O . ASP C 2 17 ? 169.217 197.294 219.410 1.00 17.85 17 ASP c O 1
ATOM 8996 N N . LYS C 2 18 ? 167.281 196.382 218.701 1.00 14.02 18 LYS c N 1
ATOM 8997 C CA . LYS C 2 18 ? 167.384 196.996 217.382 1.00 16.93 18 LYS c CA 1
ATOM 8998 C C . LYS C 2 18 ? 167.118 198.490 217.472 1.00 13.05 18 LYS c C 1
ATOM 8999 O O . LYS C 2 18 ? 167.742 199.289 216.759 1.00 18.80 18 LYS c O 1
ATOM 9018 N N . GLU C 2 19 ? 166.213 198.885 218.366 1.00 14.94 19 GLU c N 1
ATOM 9019 C CA . GLU C 2 19 ? 165.965 200.305 218.562 1.00 20.53 19 GLU c CA 1
ATOM 9020 C C . GLU C 2 19 ? 167.232 201.023 218.989 1.00 17.14 19 GLU c C 1
ATOM 9021 O O . GLU C 2 19 ? 167.427 202.185 218.635 1.00 20.87 19 GLU c O 1
ATOM 9033 N N . PHE C 2 20 ? 168.104 200.350 219.743 1.00 14.99 20 PHE c N 1
ATOM 9034 C CA . PHE C 2 20 ? 169.362 200.964 220.151 1.00 13.87 20 PHE c CA 1
ATOM 9035 C C . PHE C 2 20 ? 170.235 201.282 218.943 1.00 11.26 20 PHE c C 1
ATOM 9036 O O . PHE C 2 20 ? 170.785 202.384 218.830 1.00 13.53 20 PHE c O 1
ATOM 9053 N N . SER C 2 21 ? 170.378 200.320 218.031 1.00 15.23 21 SER c N 1
ATOM 9054 C CA . SER C 2 21 ? 171.157 200.560 216.823 1.00 10.42 21 SER c CA 1
ATOM 9055 C C . SER C 2 21 ? 170.552 201.690 216.003 1.00 11.88 21 SER c C 1
ATOM 9056 O O . SER C 2 21 ? 171.275 202.555 215.494 1.00 15.51 21 SER c O 1
ATOM 9064 N N . GLU C 2 22 ? 169.223 201.702 215.872 1.00 11.85 22 GLU c N 1
ATOM 9065 C CA . GLU C 2 22 ? 168.577 202.764 215.109 1.00 18.34 22 GLU c CA 1
ATOM 9066 C C . GLU C 2 22 ? 168.802 204.122 215.763 1.00 14.55 22 GLU c C 1
ATOM 9067 O O . GLU C 2 22 ? 169.074 205.111 215.076 1.00 17.58 22 GLU c O 1
ATOM 9079 N N . LYS C 2 23 ? 168.688 204.188 217.088 1.00 11.08 23 LYS c N 1
ATOM 9080 C CA . LYS C 2 23 ? 168.907 205.442 217.799 1.00 16.95 23 LYS c CA 1
ATOM 9081 C C . LYS C 2 23 ? 170.334 205.932 217.620 1.00 13.99 23 LYS c C 1
ATOM 9082 O O . LYS C 2 23 ? 170.566 207.129 217.418 1.00 20.16 23 LYS c O 1
ATOM 9101 N N . ILE C 2 24 ? 171.305 205.024 217.698 1.00 12.82 24 ILE c N 1
ATOM 9102 C CA . ILE C 2 24 ? 172.696 205.417 217.504 1.00 13.57 24 ILE c CA 1
ATOM 9103 C C . ILE C 2 24 ? 172.898 205.948 216.092 1.00 4.84 24 ILE c C 1
ATOM 9104 O O . ILE C 2 24 ? 173.526 206.993 215.892 1.00 15.65 24 ILE c O 1
ATOM 9120 N N . LYS C 2 25 ? 172.359 205.245 215.093 1.00 16.20 25 LYS c N 1
ATOM 9121 C CA . LYS C 2 25 ? 172.559 205.667 213.710 1.00 13.55 25 LYS c CA 1
ATOM 9122 C C . LYS C 2 25 ? 171.895 207.011 213.435 1.00 11.35 25 LYS c C 1
ATOM 9123 O O . LYS C 2 25 ? 172.475 207.870 212.764 1.00 17.50 25 LYS c O 1
ATOM 9142 N N . ALA C 2 26 ? 170.682 207.216 213.950 1.00 18.40 26 ALA c N 1
ATOM 9143 C CA . ALA C 2 26 ? 169.966 208.464 213.713 1.00 15.47 26 ALA c CA 1
ATOM 9144 C C . ALA C 2 26 ? 170.623 209.655 214.398 1.00 10.85 26 ALA c C 1
ATOM 9145 O O . ALA C 2 26 ? 170.423 210.792 213.960 1.00 21.41 26 ALA c O 1
ATOM 9152 N N . ALA C 2 27 ? 171.401 209.427 215.452 1.00 15.89 27 ALA c N 1
ATOM 9153 C CA . ALA C 2 27 ? 172.010 210.503 216.220 1.00 14.17 27 ALA c CA 1
ATOM 9154 C C . ALA C 2 27 ? 173.370 210.924 215.678 1.00 8.62 27 ALA c C 1
ATOM 9155 O O . ALA C 2 27 ? 174.035 211.761 216.296 1.00 21.14 27 ALA c O 1
ATOM 9162 N N . GLY C 2 28 ? 173.801 210.364 214.552 1.00 12.13 28 GLY c N 1
ATOM 9163 C CA . GLY C 2 28 ? 175.084 210.703 213.958 1.00 15.10 28 GLY c CA 1
ATOM 9164 C C . GLY C 2 28 ? 176.059 209.549 213.836 1.00 11.57 28 GLY c C 1
ATOM 9165 O O . GLY C 2 28 ? 177.192 209.771 213.388 1.00 9.20 28 GLY c O 1
ATOM 9169 N N . GLY C 2 29 ? 175.690 208.328 214.215 1.00 18.64 29 GLY c N 1
ATOM 9170 C CA . GLY C 2 29 ? 176.570 207.186 214.057 1.00 7.29 29 GLY c CA 1
ATOM 9171 C C . GLY C 2 29 ? 176.205 206.304 212.879 1.00 7.47 29 GLY c C 1
ATOM 9172 O O . GLY C 2 29 ? 176.607 205.139 212.830 1.00 11.43 29 GLY c O 1
ATOM 9176 N N . ASP C 2 30 ? 175.449 206.846 211.920 1.00 6.80 30 ASP c N 1
ATOM 9177 C CA . ASP C 2 30 ? 174.949 206.028 210.818 1.00 10.25 30 ASP c CA 1
ATOM 9178 C C . ASP C 2 30 ? 176.078 205.338 210.061 1.00 3.64 30 ASP c C 1
ATOM 9179 O O . ASP C 2 30 ? 175.879 204.249 209.509 1.00 7.13 30 ASP c O 1
ATOM 9188 N N . SER C 2 31 ? 177.266 205.948 210.024 1.00 2.61 31 SER c N 1
ATOM 9189 C CA . SER C 2 31 ? 178.372 205.366 209.275 1.00 6.73 31 SER c CA 1
ATOM 9190 C C . SER C 2 31 ? 178.792 204.016 209.836 1.00 1.10 31 SER c C 1
ATOM 9191 O O . SER C 2 31 ? 179.375 203.209 209.105 1.00 1.90 31 SER c O 1
ATOM 9199 N N . LEU C 2 32 ? 178.482 203.735 211.103 1.00 0.00 32 LEU c N 1
ATOM 9200 C CA . LEU C 2 32 ? 178.815 202.429 211.651 1.00 7.77 32 LEU c CA 1
ATOM 9201 C C . LEU C 2 32 ? 178.161 201.317 210.853 1.00 0.42 32 LEU c C 1
ATOM 9202 O O . LEU C 2 32 ? 178.611 200.171 210.924 1.00 11.12 32 LEU c O 1
ATOM 9218 N N . GLU C 2 33 ? 177.107 201.633 210.093 1.00 8.50 33 GLU c N 1
ATOM 9219 C CA . GLU C 2 33 ? 176.469 200.617 209.267 1.00 6.08 33 GLU c CA 1
ATOM 9220 C C . GLU C 2 33 ? 177.460 199.962 208.314 1.00 0.00 33 GLU c C 1
ATOM 9221 O O . GLU C 2 33 ? 177.310 198.779 207.993 1.00 9.16 33 GLU c O 1
ATOM 9233 N N . TYR C 2 34 ? 178.476 200.694 207.852 1.00 7.41 34 TYR c N 1
ATOM 9234 C CA . TYR C 2 34 ? 179.306 200.130 206.794 1.00 4.58 34 TYR c CA 1
ATOM 9235 C C . TYR C 2 34 ? 180.797 200.018 207.107 1.00 3.98 34 TYR c C 1
ATOM 9236 O O . TYR C 2 34 ? 181.612 200.329 206.235 1.00 2.31 34 TYR c O 1
ATOM 9254 N N . CYS C 2 35 ? 181.212 199.520 208.278 1.00 0.00 35 CYS c N 1
ATOM 9255 C CA . CYS C 2 35 ? 182.586 199.032 208.334 1.00 10.38 35 CYS c CA 1
ATOM 9256 C C . CYS C 2 35 ? 182.566 197.561 207.974 1.00 0.00 35 CYS c C 1
ATOM 9257 O O . CYS C 2 35 ? 181.604 196.848 208.273 1.00 3.58 35 CYS c O 1
ATOM 9264 N N . PHE C 2 36 ? 183.638 197.122 207.332 1.00 7.65 36 PHE c N 1
ATOM 9265 C CA . PHE C 2 36 ? 183.837 195.726 206.983 1.00 0.00 36 PHE c CA 1
ATOM 9266 C C . PHE C 2 36 ? 184.869 195.060 207.890 1.00 0.00 36 PHE c C 1
ATOM 9267 O O . PHE C 2 36 ? 185.583 194.147 207.468 1.00 0.00 36 PHE c O 1
ATOM 9284 N N . GLN C 2 37 ? 184.965 195.532 209.136 1.00 3.76 37 GLN c N 1
ATOM 9285 C CA . GLN C 2 37 ? 185.638 194.808 210.212 1.00 0.00 37 GLN c CA 1
ATOM 9286 C C . GLN C 2 37 ? 187.071 194.447 209.844 1.00 0.00 37 GLN c C 1
ATOM 9287 O O . GLN C 2 37 ? 187.532 193.334 210.087 1.00 8.55 37 GLN c O 1
ATOM 9301 N N . CYS C 2 38 ? 187.782 195.406 209.250 1.00 11.87 38 CYS c N 1
ATOM 9302 C CA . CYS C 2 38 ? 189.162 195.169 208.849 1.00 4.94 38 CYS c CA 1
ATOM 9303 C C . CYS C 2 38 ? 190.114 195.165 210.040 1.00 0.00 38 CYS c C 1
ATOM 9304 O O . CYS C 2 38 ? 191.185 194.559 209.968 1.00 0.00 38 CYS c O 1
ATOM 9311 N N . GLY C 2 39 ? 189.762 195.845 211.125 1.00 0.00 39 GLY c N 1
ATOM 9312 C CA . GLY C 2 39 ? 190.609 195.884 212.298 1.00 3.52 39 GLY c CA 1
ATOM 9313 C C . GLY C 2 39 ? 191.673 196.958 212.298 1.00 0.00 39 GLY c C 1
ATOM 9314 O O . GLY C 2 39 ? 192.510 196.970 213.206 1.00 3.09 39 GLY c O 1
ATOM 9318 N N . THR C 2 40 ? 191.673 197.859 211.310 1.00 0.00 40 THR c N 1
ATOM 9319 C CA . THR C 2 40 ? 192.605 198.984 211.337 1.00 2.68 40 THR c CA 1
ATOM 9320 C C . THR C 2 40 ? 192.415 199.820 212.598 1.00 0.00 40 THR c C 1
ATOM 9321 O O . THR C 2 40 ? 193.392 200.226 213.232 1.00 4.59 40 THR c O 1
ATOM 9332 N N . CYS C 2 41 ? 191.163 200.060 212.989 1.00 0.00 41 CYS c N 1
ATOM 9333 C CA . CYS C 2 41 ? 190.903 200.853 214.187 1.00 6.41 41 CYS c CA 1
ATOM 9334 C C . CYS C 2 41 ? 191.585 200.239 215.408 1.00 0.00 41 CYS c C 1
ATOM 9335 O O . CYS C 2 41 ? 192.345 200.911 216.110 1.00 0.00 41 CYS c O 1
ATOM 9342 N N . THR C 2 42 ? 191.359 198.946 215.651 1.00 0.00 42 THR c N 1
ATOM 9343 C CA . THR C 2 42 ? 191.978 198.299 216.806 1.00 2.35 42 THR c CA 1
ATOM 9344 C C . THR C 2 42 ? 193.498 198.369 216.728 1.00 0.00 42 THR c C 1
ATOM 9345 O O . THR C 2 42 ? 194.170 198.592 217.740 1.00 0.00 42 THR c O 1
ATOM 9356 N N . GLY C 2 43 ? 194.061 198.165 215.538 1.00 0.00 43 GLY c N 1
ATOM 9357 C CA . GLY C 2 43 ? 195.504 198.232 215.397 1.00 5.99 43 GLY c CA 1
ATOM 9358 C C . GLY C 2 43 ? 196.068 199.594 215.744 1.00 0.00 43 GLY c C 1
ATOM 9359 O O . GLY C 2 43 ? 197.180 199.695 216.263 1.00 0.00 43 GLY c O 1
ATOM 9363 N N . SER C 2 44 ? 195.323 200.656 215.447 1.00 0.00 44 SER c N 1
ATOM 9364 C CA . SER C 2 44 ? 195.765 202.016 215.724 1.00 1.06 44 SER c CA 1
ATOM 9365 C C . SER C 2 44 ? 195.548 202.432 217.173 1.00 0.00 44 SER c C 1
ATOM 9366 O O . SER C 2 44 ? 196.099 203.450 217.598 1.00 8.54 44 SER c O 1
ATOM 9374 N N . CYS C 2 45 ? 194.774 201.676 217.934 1.00 0.00 45 CYS c N 1
ATOM 9375 C CA . CYS C 2 45 ? 194.270 202.162 219.210 1.00 0.00 45 CYS c CA 1
ATOM 9376 C C . CYS C 2 45 ? 195.328 202.024 220.302 1.00 0.00 45 CYS c C 1
ATOM 9377 O O . CYS C 2 45 ? 195.722 200.900 220.628 1.00 0.00 45 CYS c O 1
ATOM 9384 N N . PRO C 2 46 ? 195.794 203.123 220.904 1.00 0.00 46 PRO c N 1
ATOM 9385 C CA . PRO C 2 46 ? 196.763 202.986 222.002 1.00 3.15 46 PRO c CA 1
ATOM 9386 C C . PRO C 2 46 ? 196.172 202.359 223.253 1.00 0.00 46 PRO c C 1
ATOM 9387 O O . PRO C 2 46 ? 196.896 201.680 223.988 1.00 7.12 46 PRO c O 1
ATOM 9398 N N . SER C 2 47 ? 194.883 202.555 223.523 1.00 0.01 47 SER c N 1
ATOM 9399 C CA . SER C 2 47 ? 194.291 201.913 224.691 1.00 6.31 47 SER c CA 1
ATOM 9400 C C . SER C 2 47 ? 194.090 200.422 224.465 1.00 0.00 47 SER c C 1
ATOM 9401 O O . SER C 2 47 ? 194.184 199.640 225.415 1.00 2.93 47 SER c O 1
ATOM 9409 N N . GLY C 2 48 ? 193.831 200.011 223.223 1.00 0.00 48 GLY c N 1
ATOM 9410 C CA . GLY C 2 48 ? 193.692 198.597 222.926 1.00 7.94 48 GLY c CA 1
ATOM 9411 C C . GLY C 2 48 ? 194.933 197.786 223.232 1.00 0.00 48 GLY c C 1
ATOM 9412 O O . GLY C 2 48 ? 194.829 196.582 223.479 1.00 10.89 48 GLY c O 1
ATOM 9416 N N . ARG C 2 49 ? 196.106 198.419 223.228 1.00 2.90 49 ARG c N 1
ATOM 9417 C CA . ARG C 2 49 ? 197.362 197.723 223.479 1.00 0.00 49 ARG c CA 1
ATOM 9418 C C . ARG C 2 49 ? 197.595 197.404 224.947 1.00 2.23 49 ARG c C 1
ATOM 9419 O O . ARG C 2 49 ? 198.458 196.575 225.243 1.00 14.25 49 ARG c O 1
ATOM 9440 N N . ARG C 2 50 ? 196.869 198.042 225.866 1.00 13.46 50 ARG c N 1
ATOM 9441 C CA . ARG C 2 50 ? 197.131 197.890 227.288 1.00 5.08 50 ARG c CA 1
ATOM 9442 C C . ARG C 2 50 ? 195.880 197.621 228.112 1.00 0.00 50 ARG c C 1
ATOM 9443 O O . ARG C 2 50 ? 195.979 197.532 229.339 1.00 12.30 50 ARG c O 1
ATOM 9464 N N . THR C 2 51 ? 194.722 197.497 227.486 1.00 4.78 51 THR c N 1
ATOM 9465 C CA . THR C 2 51 ? 193.484 197.162 228.174 1.00 1.87 51 THR c CA 1
ATOM 9466 C C . THR C 2 51 ? 192.708 196.164 227.323 1.00 0.00 51 THR c C 1
ATOM 9467 O O . THR C 2 51 ? 193.121 195.858 226.198 1.00 10.14 51 THR c O 1
ATOM 9478 N N . PRO C 2 52 ? 191.593 195.630 227.819 1.00 3.57 52 PRO c N 1
ATOM 9479 C CA . PRO C 2 52 ? 190.734 194.776 226.990 1.00 5.14 52 PRO c CA 1
ATOM 9480 C C . PRO C 2 52 ? 189.863 195.530 225.997 1.00 0.00 52 PRO c C 1
ATOM 9481 O O . PRO C 2 52 ? 189.044 194.903 225.321 1.00 14.04 52 PRO c O 1
ATOM 9492 N N . TYR C 2 53 ? 190.007 196.845 225.895 1.00 3.18 53 TYR c N 1
ATOM 9493 C CA . TYR C 2 53 ? 189.170 197.639 225.004 1.00 0.00 53 TYR c CA 1
ATOM 9494 C C . TYR C 2 53 ? 189.463 197.295 223.546 1.00 0.00 53 TYR c C 1
ATOM 9495 O O . TYR C 2 53 ? 190.614 197.367 223.108 1.00 2.56 53 TYR c O 1
ATOM 9513 N N . ARG C 2 54 ? 188.421 196.931 222.797 1.00 0.00 54 ARG c N 1
ATOM 9514 C CA . ARG C 2 54 ? 188.533 196.589 221.377 1.00 0.00 54 ARG c CA 1
ATOM 9515 C C . ARG C 2 54 ? 187.513 197.424 220.604 1.00 0.00 54 ARG c C 1
ATOM 9516 O O . ARG C 2 54 ? 186.328 197.087 220.563 1.00 0.00 54 ARG c O 1
ATOM 9537 N N . VAL C 2 55 ? 187.984 198.501 219.976 1.00 9.12 55 VAL c N 1
ATOM 9538 C CA . VAL C 2 55 ? 187.073 199.437 219.322 1.00 0.00 55 VAL c CA 1
ATOM 9539 C C . VAL C 2 55 ? 186.334 198.765 218.165 1.00 0.00 55 VAL c C 1
ATOM 9540 O O . VAL C 2 55 ? 185.132 198.989 217.973 1.00 7.11 55 VAL c O 1
ATOM 9553 N N . ARG C 2 56 ? 187.034 197.947 217.371 1.00 0.00 56 ARG c N 1
ATOM 9554 C CA . ARG C 2 56 ? 186.360 197.239 216.284 1.00 0.00 56 ARG c CA 1
ATOM 9555 C C . ARG C 2 56 ? 185.159 196.467 216.810 1.00 2.95 56 ARG c C 1
ATOM 9556 O O . ARG C 2 56 ? 184.083 196.482 216.202 1.00 6.92 56 ARG c O 1
ATOM 9577 N N . GLN C 2 57 ? 185.329 195.786 217.943 1.00 0.00 57 GLN c N 1
ATOM 9578 C CA . GLN C 2 57 ? 184.243 194.996 218.507 1.00 0.81 57 GLN c CA 1
ATOM 9579 C C . GLN C 2 57 ? 183.120 195.878 219.024 1.00 1.46 57 GLN c C 1
ATOM 9580 O O . GLN C 2 57 ? 181.953 195.492 218.951 1.00 2.94 57 GLN c O 1
ATOM 9594 N N . ILE C 2 58 ? 183.444 197.058 219.546 1.00 0.00 58 ILE c N 1
ATOM 9595 C CA . ILE C 2 58 ? 182.396 197.993 219.940 1.00 5.84 58 ILE c CA 1
ATOM 9596 C C . ILE C 2 58 ? 181.561 198.376 218.725 1.00 0.00 58 ILE c C 1
ATOM 9597 O O . ILE C 2 58 ? 180.326 198.383 218.774 1.00 2.42 58 ILE c O 1
ATOM 9613 N N . ILE C 2 59 ? 182.225 198.691 217.610 1.00 0.00 59 ILE c N 1
ATOM 9614 C CA . ILE C 2 59 ? 181.494 199.048 216.395 1.00 2.89 59 ILE c CA 1
ATOM 9615 C C . ILE C 2 59 ? 180.622 197.880 215.946 1.00 0.00 59 ILE c C 1
ATOM 9616 O O . ILE C 2 59 ? 179.451 198.057 215.581 1.00 6.34 59 ILE c O 1
ATOM 9632 N N . ARG C 2 60 ? 181.180 196.669 215.975 1.00 0.00 60 ARG c N 1
ATOM 9633 C CA . ARG C 2 60 ? 180.428 195.481 215.583 1.00 0.72 60 ARG c CA 1
ATOM 9634 C C . ARG C 2 60 ? 179.189 195.297 216.454 1.00 0.00 60 ARG c C 1
ATOM 9635 O O . ARG C 2 60 ? 178.087 195.063 215.946 1.00 2.52 60 ARG c O 1
ATOM 9656 N N . LYS C 2 61 ? 179.356 195.394 217.773 1.00 4.21 61 LYS c N 1
ATOM 9657 C CA . LYS C 2 61 ? 178.233 195.221 218.686 1.00 4.84 61 LYS c CA 1
ATOM 9658 C C . LYS C 2 61 ? 177.172 196.287 218.457 1.00 0.00 61 LYS c C 1
ATOM 9659 O O . LYS C 2 61 ? 175.972 195.993 218.477 1.00 4.80 61 LYS c O 1
ATOM 9678 N N . ALA C 2 62 ? 177.597 197.532 218.238 1.00 4.66 62 ALA c N 1
ATOM 9679 C CA . ALA C 2 62 ? 176.646 198.590 217.923 1.00 5.56 62 ALA c CA 1
ATOM 9680 C C . ALA C 2 62 ? 175.840 198.240 216.681 1.00 5.77 62 ALA c C 1
ATOM 9681 O O . ALA C 2 62 ? 174.627 198.465 216.637 1.00 11.02 62 ALA c O 1
ATOM 9688 N N . ASN C 2 63 ? 176.497 197.680 215.663 1.00 3.63 63 ASN c N 1
ATOM 9689 C CA . ASN C 2 63 ? 175.766 197.270 214.466 1.00 5.57 63 ASN c CA 1
ATOM 9690 C C . ASN C 2 63 ? 174.792 196.135 214.770 1.00 9.10 63 ASN c C 1
ATOM 9691 O O . ASN C 2 63 ? 173.661 196.132 214.272 1.00 16.24 63 ASN c O 1
ATOM 9702 N N . VAL C 2 64 ? 175.216 195.159 215.576 1.00 9.69 64 VAL c N 1
ATOM 9703 C CA . VAL C 2 64 ? 174.362 194.018 215.894 1.00 4.55 64 VAL c CA 1
ATOM 9704 C C . VAL C 2 64 ? 173.213 194.431 216.806 1.00 8.59 64 VAL c C 1
ATOM 9705 O O . VAL C 2 64 ? 172.126 193.846 216.747 1.00 19.92 64 VAL c O 1
ATOM 9718 N N . GLY C 2 65 ? 173.426 195.422 217.660 1.00 13.02 65 GLY c N 1
ATOM 9719 C CA . GLY C 2 65 ? 172.422 195.858 218.601 1.00 5.81 65 GLY c CA 1
ATOM 9720 C C . GLY C 2 65 ? 172.566 195.307 220.001 1.00 4.78 65 GLY c C 1
ATOM 9721 O O . GLY C 2 65 ? 171.557 195.178 220.700 1.00 15.81 65 GLY c O 1
ATOM 9725 N N . LEU C 2 66 ? 173.783 194.971 220.432 1.00 0.45 66 LEU c N 1
ATOM 9726 C CA . LEU C 2 66 ? 174.008 194.416 221.769 1.00 5.21 66 LEU c CA 1
ATOM 9727 C C . LEU C 2 66 ? 174.155 195.566 222.767 1.00 9.38 66 LEU c C 1
ATOM 9728 O O . LEU C 2 66 ? 175.231 195.858 223.292 1.00 9.48 66 LEU c O 1
ATOM 9744 N N . LYS C 2 67 ? 173.019 196.212 223.039 1.00 6.32 67 LYS c N 1
ATOM 9745 C CA . LYS C 2 67 ? 173.008 197.403 223.885 1.00 11.37 67 LYS c CA 1
ATOM 9746 C C . LYS C 2 67 ? 173.542 197.104 225.279 1.00 8.12 67 LYS c C 1
ATOM 9747 O O . LYS C 2 67 ? 174.427 197.806 225.784 1.00 11.80 67 LYS c O 1
ATOM 9766 N N . ASP C 2 68 ? 172.990 196.083 225.935 1.00 13.58 68 ASP c N 1
ATOM 9767 C CA . ASP C 2 68 ? 173.366 195.815 227.319 1.00 15.25 68 ASP c CA 1
ATOM 9768 C C . ASP C 2 68 ? 174.850 195.498 227.422 1.00 8.32 68 ASP c C 1
ATOM 9769 O O . ASP C 2 68 ? 175.513 195.882 228.392 1.00 17.77 68 ASP c O 1
ATOM 9778 N N . GLU C 2 69 ? 175.391 194.806 226.422 1.00 13.16 69 GLU c N 1
ATOM 9779 C CA . GLU C 2 69 ? 176.815 194.507 226.409 1.00 14.64 69 GLU c CA 1
ATOM 9780 C C . GLU C 2 69 ? 177.661 195.764 226.242 1.00 8.83 69 GLU c C 1
ATOM 9781 O O . GLU C 2 69 ? 178.743 195.858 226.827 1.00 14.71 69 GLU c O 1
ATOM 9793 N N . ILE C 2 70 ? 177.203 196.727 225.445 1.00 8.36 70 ILE c N 1
ATOM 9794 C CA . ILE C 2 70 ? 178.000 197.927 225.196 1.00 11.77 70 ILE c CA 1
ATOM 9795 C C . ILE C 2 70 ? 177.963 198.861 226.399 1.00 7.46 70 ILE c C 1
ATOM 9796 O O . ILE C 2 70 ? 179.005 199.218 226.958 1.00 14.83 70 ILE c O 1
ATOM 9812 N N . ILE C 2 71 ? 176.761 199.271 226.809 1.00 8.39 71 ILE c N 1
ATOM 9813 C CA . ILE C 2 71 ? 176.646 200.384 227.750 1.00 8.49 71 ILE c CA 1
ATOM 9814 C C . ILE C 2 71 ? 177.192 200.009 229.122 1.00 9.78 71 ILE c C 1
ATOM 9815 O O . ILE C 2 71 ? 177.688 200.872 229.855 1.00 15.76 71 ILE c O 1
ATOM 9831 N N . SER C 2 72 ? 177.099 198.739 229.502 1.00 12.37 72 SER c N 1
ATOM 9832 C CA . SER C 2 72 ? 177.614 198.272 230.781 1.00 14.87 72 SER c CA 1
ATOM 9833 C C . SER C 2 72 ? 179.094 197.921 230.721 1.00 10.14 72 SER c C 1
ATOM 9834 O O . SER C 2 72 ? 179.667 197.532 231.743 1.00 17.80 72 SER c O 1
ATOM 9842 N N . ASP C 2 73 ? 179.718 198.050 229.558 1.00 13.09 73 ASP c N 1
ATOM 9843 C CA . ASP C 2 73 ? 181.109 197.662 229.391 1.00 11.99 73 ASP c CA 1
ATOM 9844 C C . ASP C 2 73 ? 182.017 198.721 230.006 1.00 4.61 73 ASP c C 1
ATOM 9845 O O . ASP C 2 73 ? 181.989 199.873 229.562 1.00 17.69 73 ASP c O 1
ATOM 9854 N N . PRO C 2 74 ? 182.828 198.387 231.013 1.00 12.43 74 PRO c N 1
ATOM 9855 C CA . PRO C 2 74 ? 183.813 199.369 231.497 1.00 8.22 74 PRO c CA 1
ATOM 9856 C C . PRO C 2 74 ? 184.814 199.785 230.433 1.00 4.19 74 PRO c C 1
ATOM 9857 O O . PRO C 2 74 ? 185.208 200.958 230.387 1.00 10.79 74 PRO c O 1
ATOM 9868 N N . THR C 2 75 ? 185.212 198.869 229.548 1.00 4.88 75 THR c N 1
ATOM 9869 C CA . THR C 2 75 ? 186.225 199.207 228.557 1.00 8.24 75 THR c CA 1
ATOM 9870 C C . THR C 2 75 ? 185.772 200.340 227.649 1.00 3.63 75 THR c C 1
ATOM 9871 O O . THR C 2 75 ? 186.617 200.990 227.026 1.00 4.70 75 THR c O 1
ATOM 9882 N N . LEU C 2 76 ? 184.465 200.599 227.570 1.00 3.00 76 LEU c N 1
ATOM 9883 C CA . LEU C 2 76 ? 183.983 201.698 226.741 1.00 6.64 76 LEU c CA 1
ATOM 9884 C C . LEU C 2 76 ? 184.620 203.019 227.148 1.00 2.78 76 LEU c C 1
ATOM 9885 O O . LEU C 2 76 ? 184.808 203.903 226.306 1.00 9.12 76 LEU c O 1
ATOM 9901 N N . TRP C 2 77 ? 184.978 203.161 228.420 1.00 3.16 77 TRP c N 1
ATOM 9902 C CA . TRP C 2 77 ? 185.551 204.398 228.925 1.00 0.00 77 TRP c CA 1
ATOM 9903 C C . TRP C 2 77 ? 187.069 204.448 228.787 1.00 0.00 77 TRP c C 1
ATOM 9904 O O . TRP C 2 77 ? 187.693 205.357 229.338 1.00 12.99 77 TRP c O 1
ATOM 9925 N N . MET C 2 78 ? 187.674 203.505 228.062 1.00 6.66 78 MET c N 1
ATOM 9926 C CA . MET C 2 78 ? 189.114 203.522 227.835 1.00 0.00 78 MET c CA 1
ATOM 9927 C C . MET C 2 78 ? 189.522 204.342 226.617 1.00 0.00 78 MET c C 1
ATOM 9928 O O . MET C 2 78 ? 190.719 204.547 226.405 1.00 7.52 78 MET c O 1
ATOM 9942 N N . CYS C 2 79 ? 188.572 204.813 225.816 1.00 3.25 79 CYS c N 1
ATOM 9943 C CA . CYS C 2 79 ? 188.900 205.569 224.614 1.00 1.08 79 CYS c CA 1
ATOM 9944 C C . CYS C 2 79 ? 189.230 207.006 224.999 1.00 0.00 79 CYS c C 1
ATOM 9945 O O . CYS C 2 79 ? 188.426 207.677 225.654 1.00 0.00 79 CYS c O 1
ATOM 9952 N N . THR C 2 80 ? 190.407 207.477 224.592 1.00 0.00 80 THR c N 1
ATOM 9953 C CA . THR C 2 80 ? 190.837 208.847 224.845 1.00 0.00 80 THR c CA 1
ATOM 9954 C C . THR C 2 80 ? 190.367 209.821 223.773 1.00 0.00 80 THR c C 1
ATOM 9955 O O . THR C 2 80 ? 190.641 211.019 223.885 1.00 5.55 80 THR c O 1
ATOM 9966 N N . THR C 2 81 ? 189.675 209.337 222.741 1.00 4.72 81 THR c N 1
ATOM 9967 C CA . THR C 2 81 ? 189.269 210.162 221.603 1.00 4.22 81 THR c CA 1
ATOM 9968 C C . THR C 2 81 ? 190.482 210.742 220.873 1.00 0.00 81 THR c C 1
ATOM 9969 O O . THR C 2 81 ? 190.462 211.882 220.414 1.00 8.12 81 THR c O 1
ATOM 9980 N N . CYS C 2 82 ? 191.539 209.936 220.735 1.00 0.00 82 CYS c N 1
ATOM 9981 C CA . CYS C 2 82 ? 192.726 210.367 219.999 1.00 5.40 82 CYS c CA 1
ATOM 9982 C C . CYS C 2 82 ? 192.491 210.485 218.492 1.00 0.00 82 CYS c C 1
ATOM 9983 O O . CYS C 2 82 ? 193.306 211.105 217.804 1.00 0.47 82 CYS c O 1
ATOM 9990 N N . TYR C 2 83 ? 191.428 209.879 217.963 1.00 0.00 83 TYR c N 1
ATOM 9991 C CA . TYR C 2 83 ? 191.011 209.947 216.558 1.00 0.00 83 TYR c CA 1
ATOM 9992 C C . TYR C 2 83 ? 191.930 209.211 215.582 1.00 0.00 83 TYR c C 1
ATOM 9993 O O . TYR C 2 83 ? 191.674 209.251 214.375 1.00 0.00 83 TYR c O 1
ATOM 10011 N N . SER C 2 84 ? 192.973 208.519 216.050 1.00 0.00 84 SER c N 1
ATOM 10012 C CA . SER C 2 84 ? 193.879 207.830 215.127 1.00 1.07 84 SER c CA 1
ATOM 10013 C C . SER C 2 84 ? 193.126 206.819 214.261 1.00 0.00 84 SER c C 1
ATOM 10014 O O . SER C 2 84 ? 193.279 206.784 213.027 1.00 2.30 84 SER c O 1
ATOM 10022 N N . CYS C 2 85 ? 192.294 205.994 214.897 1.00 4.17 85 CYS c N 1
ATOM 10023 C CA . CYS C 2 85 ? 191.473 205.048 214.154 1.00 2.80 85 CYS c CA 1
ATOM 10024 C C . CYS C 2 85 ? 190.657 205.759 213.084 1.00 0.00 85 CYS c C 1
ATOM 10025 O O . CYS C 2 85 ? 190.662 205.364 211.915 1.00 3.60 85 CYS c O 1
ATOM 10032 N N . GLN C 2 86 ? 189.950 206.822 213.475 1.00 0.00 86 GLN c N 1
ATOM 10033 C CA . GLN C 2 86 ? 189.089 207.538 212.540 1.00 2.92 86 GLN c CA 1
ATOM 10034 C C . GLN C 2 86 ? 189.889 208.148 211.402 1.00 0.00 86 GLN c C 1
ATOM 10035 O O . GLN C 2 86 ? 189.384 208.262 210.281 1.00 2.84 86 GLN c O 1
ATOM 10049 N N . GLU C 2 87 ? 191.130 208.554 211.671 1.00 0.00 87 GLU c N 1
ATOM 10050 C CA . GLU C 2 87 ? 191.979 209.061 210.602 1.00 0.43 87 GLU c CA 1
ATOM 10051 C C . GLU C 2 87 ? 192.324 207.964 209.607 1.00 0.00 87 GLU c C 1
ATOM 10052 O O . GLU C 2 87 ? 192.511 208.248 208.420 1.00 0.24 87 GLU c O 1
ATOM 10064 N N . ARG C 2 88 ? 192.413 206.713 210.066 1.00 0.00 88 ARG c N 1
ATOM 10065 C CA . ARG C 2 88 ? 192.861 205.632 209.193 1.00 0.00 88 ARG c CA 1
ATOM 10066 C C . ARG C 2 88 ? 191.749 204.730 208.652 1.00 0.00 88 ARG c C 1
ATOM 10067 O O . ARG C 2 88 ? 192.026 203.921 207.763 1.00 14.21 88 ARG c O 1
ATOM 10088 N N . CYS C 2 89 ? 190.518 204.842 209.134 1.00 3.53 89 CYS c N 1
ATOM 10089 C CA . CYS C 2 89 ? 189.478 203.888 208.745 1.00 0.00 89 CYS c CA 1
ATOM 10090 C C . CYS C 2 89 ? 189.279 203.885 207.228 1.00 0.00 89 CYS c C 1
ATOM 10091 O O . CYS C 2 89 ? 188.968 204.937 206.655 1.00 2.63 89 CYS c O 1
ATOM 10098 N N . PRO C 2 90 ? 189.443 202.744 206.546 1.00 0.00 90 PRO c N 1
ATOM 10099 C CA . PRO C 2 90 ? 189.276 202.740 205.080 1.00 2.14 90 PRO c CA 1
ATOM 10100 C C . PRO C 2 90 ? 187.845 202.961 204.618 1.00 0.00 90 PRO c C 1
ATOM 10101 O O . PRO C 2 90 ? 187.645 203.364 203.467 1.00 2.18 90 PRO c O 1
ATOM 10112 N N . ARG C 2 91 ? 186.849 202.723 205.467 1.00 0.00 91 ARG c N 1
ATOM 10113 C CA . ARG C 2 91 ? 185.453 202.961 205.126 1.00 0.68 91 ARG c CA 1
ATOM 10114 C C . ARG C 2 91 ? 184.945 204.309 205.633 1.00 0.00 91 ARG c C 1
ATOM 10115 O O . ARG C 2 91 ? 183.751 204.592 205.517 1.00 2.74 91 ARG c O 1
ATOM 10136 N N . LYS C 2 92 ? 185.826 205.142 206.187 1.00 0.00 92 LYS c N 1
ATOM 10137 C CA . LYS C 2 92 ? 185.467 206.476 206.681 1.00 3.10 92 LYS c CA 1
ATOM 10138 C C . LYS C 2 92 ? 184.313 206.416 207.682 1.00 0.00 92 LYS c C 1
ATOM 10139 O O . LYS C 2 92 ? 183.366 207.199 207.620 1.00 6.85 92 LYS c O 1
ATOM 10158 N N . VAL C 2 93 ? 184.398 205.475 208.623 1.00 0.00 93 VAL c N 1
ATOM 10159 C CA . VAL C 2 93 ? 183.446 205.426 209.727 1.00 3.68 93 VAL c CA 1
ATOM 10160 C C . VA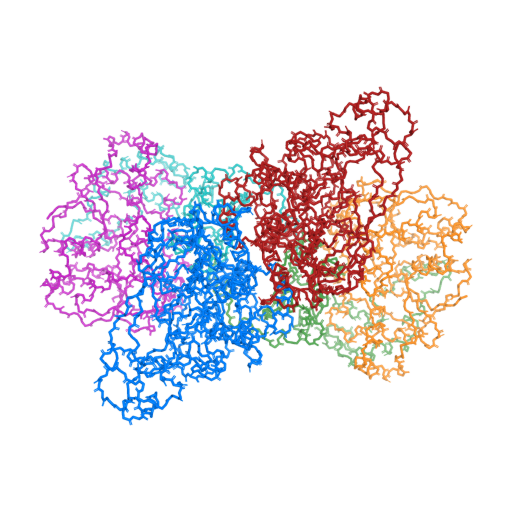L C 2 93 ? 183.800 206.498 210.751 1.00 0.00 93 VAL c C 1
ATOM 10161 O O . VAL C 2 93 ? 184.978 206.739 211.040 1.00 2.27 93 VAL c O 1
ATOM 10174 N N . LYS C 2 94 ? 182.779 207.163 211.290 1.00 1.29 94 LYS c N 1
ATOM 10175 C CA . LYS C 2 94 ? 182.975 208.183 212.325 1.00 0.49 94 LYS c CA 1
ATOM 10176 C C . LYS C 2 94 ? 183.039 207.501 213.692 1.00 0.00 94 LYS c C 1
ATOM 10177 O O . LYS C 2 94 ? 182.124 207.576 214.510 1.00 0.54 94 LYS c O 1
ATOM 10196 N N . ILE C 2 95 ? 184.166 206.826 213.927 1.00 3.35 95 ILE c N 1
ATOM 10197 C CA . ILE C 2 95 ? 184.292 205.944 215.087 1.00 0.00 95 ILE c CA 1
ATOM 10198 C C . ILE C 2 95 ? 184.094 206.726 216.382 1.00 0.00 95 ILE c C 1
ATOM 10199 O O . ILE C 2 95 ? 183.339 206.309 217.265 1.00 5.95 95 ILE c O 1
ATOM 10215 N N . VAL C 2 96 ? 184.766 207.871 216.512 1.00 0.87 96 VAL c N 1
ATOM 10216 C CA . VAL C 2 96 ? 184.722 208.614 217.770 1.00 4.84 96 VAL c CA 1
ATOM 10217 C C . VAL C 2 96 ? 183.303 209.088 218.067 1.00 0.00 96 VAL c C 1
ATOM 10218 O O . VAL C 2 96 ? 182.866 209.094 219.223 1.00 4.10 96 VAL c O 1
ATOM 10231 N N . ASP C 2 97 ? 182.560 209.488 217.033 1.00 4.07 97 ASP c N 1
ATOM 10232 C CA . ASP C 2 97 ? 181.165 209.862 217.235 1.00 11.96 97 ASP c CA 1
ATOM 10233 C C . ASP C 2 97 ? 180.358 208.685 217.773 1.00 0.00 97 ASP c C 1
ATOM 10234 O O . ASP C 2 97 ? 179.522 208.851 218.669 1.00 1.76 97 ASP c O 1
ATOM 10243 N N . VAL C 2 98 ? 180.602 207.484 217.243 1.00 0.32 98 VAL c N 1
ATOM 10244 C CA . VAL C 2 98 ? 179.899 206.295 217.721 1.00 1.05 98 VAL c CA 1
ATOM 10245 C C . VAL C 2 98 ? 180.238 206.032 219.184 1.00 0.00 98 VAL c C 1
ATOM 10246 O O . VAL C 2 98 ? 179.358 205.742 220.005 1.00 5.55 98 VAL c O 1
ATOM 10259 N N . VAL C 2 99 ? 181.524 206.128 219.527 1.00 0.00 99 VAL c N 1
ATOM 10260 C CA . VAL C 2 99 ? 181.948 205.902 220.906 1.00 1.86 99 VAL c CA 1
ATOM 10261 C C . VAL C 2 99 ? 181.268 206.898 221.839 1.00 0.00 99 VAL c C 1
ATOM 10262 O O . VAL C 2 99 ? 180.765 206.526 222.905 1.00 6.74 99 VAL c O 1
ATOM 10275 N N . LYS C 2 100 ? 181.224 208.173 221.450 1.00 0.00 100 LYS c N 1
ATOM 10276 C CA . LYS C 2 100 ? 180.611 209.179 222.314 1.00 8.33 100 LYS c CA 1
ATOM 10277 C C . LYS C 2 100 ? 179.105 208.968 222.446 1.00 0.00 100 LYS c C 1
ATOM 10278 O O . LYS C 2 100 ? 178.540 209.183 223.521 1.00 8.15 100 LYS c O 1
ATOM 10297 N N . LEU C 2 101 ? 178.431 208.563 221.367 1.00 7.17 101 LEU c N 1
ATOM 10298 C CA . LEU C 2 101 ? 176.998 208.293 221.468 1.00 4.27 101 LEU c CA 1
ATOM 10299 C C . LEU C 2 101 ? 176.725 207.107 222.388 1.00 0.00 101 LEU c C 1
ATOM 10300 O O . LEU C 2 101 ? 175.806 207.148 223.222 1.00 5.45 101 LEU c O 1
ATOM 10316 N N . ALA C 2 102 ? 177.518 206.043 222.252 1.00 0.00 102 ALA c N 1
ATOM 10317 C CA . ALA C 2 102 ? 177.402 204.912 223.163 1.00 4.10 102 ALA c CA 1
ATOM 10318 C C . ALA C 2 102 ? 177.627 205.354 224.602 1.00 3.37 102 ALA c C 1
ATOM 10319 O O . ALA C 2 102 ? 176.918 204.915 225.511 1.00 8.12 102 ALA c O 1
ATOM 10326 N N . ARG C 2 103 ? 178.602 206.237 224.824 1.00 2.17 103 ARG c N 1
ATOM 10327 C CA . ARG C 2 103 ? 178.857 206.739 226.171 1.00 4.02 103 ARG c CA 1
ATOM 10328 C C . ARG C 2 103 ? 177.681 207.550 226.701 1.00 0.00 103 ARG c C 1
ATOM 10329 O O . ARG C 2 103 ? 177.375 207.498 227.894 1.00 5.06 103 ARG c O 1
ATOM 10350 N N . ASN C 2 104 ? 177.040 208.340 225.841 1.00 0.00 104 ASN c N 1
ATOM 10351 C CA . ASN C 2 104 ? 175.857 209.080 226.269 1.00 6.17 104 ASN c CA 1
ATOM 10352 C C . ASN C 2 104 ? 174.753 208.123 226.704 1.00 10.80 104 ASN c C 1
ATOM 10353 O O . ASN C 2 104 ? 174.097 208.338 227.732 1.00 8.34 104 ASN c O 1
ATOM 10364 N N . GLU C 2 105 ? 174.543 207.049 225.937 1.00 8.74 105 GLU c N 1
ATOM 10365 C CA . GLU C 2 105 ? 173.547 206.053 226.329 1.00 13.64 105 GLU c CA 1
ATOM 10366 C C . GLU C 2 105 ? 173.937 205.371 227.640 1.00 2.76 105 GLU c C 1
ATOM 10367 O O . GLU C 2 105 ? 173.085 205.123 228.501 1.00 13.84 105 GLU c O 1
ATOM 10379 N N . ALA C 2 106 ? 175.223 205.065 227.809 1.00 8.18 106 ALA c N 1
ATOM 10380 C CA . ALA C 2 106 ? 175.683 204.451 229.052 1.00 8.54 106 ALA c CA 1
ATOM 10381 C C . ALA C 2 106 ? 175.443 205.372 230.240 1.00 6.48 106 ALA c C 1
ATOM 10382 O O . ALA C 2 106 ? 174.956 204.934 231.288 1.00 11.48 106 ALA c O 1
ATOM 10389 N N . ALA C 2 107 ? 175.770 206.655 230.092 1.00 15.26 107 ALA c N 1
ATOM 10390 C CA . ALA C 2 107 ? 175.512 207.608 231.162 1.00 7.21 107 ALA c CA 1
ATOM 10391 C C . ALA C 2 107 ? 174.029 207.658 231.488 1.00 9.41 107 ALA c C 1
ATOM 10392 O O . ALA C 2 107 ? 173.644 207.655 232.662 1.00 12.73 107 ALA c O 1
ATOM 10399 N N . LYS C 2 108 ? 173.178 207.684 230.460 1.00 12.91 108 LYS c N 1
ATOM 10400 C CA . LYS C 2 108 ? 171.741 207.641 230.700 1.00 17.21 108 LYS c CA 1
ATOM 10401 C C . LYS C 2 108 ? 171.321 206.367 231.418 1.00 12.75 108 LYS c C 1
ATOM 10402 O O . LYS C 2 108 ? 170.305 206.371 232.118 1.00 20.69 108 LYS c O 1
ATOM 10421 N N . ALA C 2 109 ? 172.075 205.282 231.260 1.00 15.44 109 ALA c N 1
ATOM 10422 C CA . ALA C 2 109 ? 171.795 204.031 231.952 1.00 14.51 109 ALA c CA 1
ATOM 10423 C C . ALA C 2 109 ? 172.415 203.971 233.347 1.00 12.08 109 ALA c C 1
ATOM 10424 O O . ALA C 2 109 ? 172.285 202.947 234.022 1.00 19.60 109 ALA c O 1
ATOM 10431 N N . GLY C 2 110 ? 173.091 205.030 233.786 1.00 15.73 110 GLY c N 1
ATOM 10432 C CA . GLY C 2 110 ? 173.652 205.080 235.120 1.00 12.39 110 GLY c CA 1
ATOM 10433 C C . GLY C 2 110 ? 175.089 204.631 235.246 1.00 14.19 110 GLY c C 1
ATOM 10434 O O . GLY C 2 110 ? 175.577 204.489 236.372 1.00 15.61 110 GLY c O 1
ATOM 10438 N N . PHE C 2 111 ? 175.787 204.404 234.135 1.00 16.08 111 PHE c N 1
ATOM 10439 C CA . PHE C 2 111 ? 177.182 203.966 234.178 1.00 11.60 111 PHE c CA 1
ATOM 10440 C C . PHE C 2 111 ? 178.105 205.181 234.063 1.00 9.13 111 PHE c C 1
ATOM 10441 O O . PHE C 2 111 ? 178.765 205.424 233.053 1.00 26.73 111 PHE c O 1
ATOM 10458 N N . MET C 2 112 ? 178.123 205.960 235.139 1.00 15.59 112 MET c N 1
ATOM 10459 C CA . MET C 2 112 ? 178.969 207.139 235.261 1.00 15.32 112 MET c CA 1
ATOM 10460 C C . MET C 2 112 ? 179.933 206.938 236.418 1.00 9.36 112 MET c C 1
ATOM 10461 O O . MET C 2 112 ? 179.517 206.559 237.518 1.00 16.64 112 MET c O 1
ATOM 10475 N N . ALA C 2 113 ? 181.213 207.187 236.172 1.00 15.82 113 ALA c N 1
ATOM 10476 C CA . ALA C 2 113 ? 182.197 207.082 237.232 1.00 8.13 113 ALA c CA 1
ATOM 10477 C C . ALA C 2 113 ? 182.029 208.233 238.226 1.00 10.58 113 ALA c C 1
ATOM 10478 O O . ALA C 2 113 ? 181.629 209.336 237.845 1.00 7.59 113 ALA c O 1
ATOM 10485 N N . PRO C 2 114 ? 182.316 207.999 239.511 1.00 17.06 114 PRO c N 1
ATOM 10486 C CA . PRO C 2 114 ? 182.247 209.106 240.483 1.00 15.15 114 PRO c CA 1
ATOM 10487 C C . PRO C 2 114 ? 183.155 210.281 240.151 1.00 5.82 114 PRO c C 1
ATOM 10488 O O . PRO C 2 114 ? 182.767 211.428 240.396 1.00 17.78 114 PRO c O 1
ATOM 10499 N N . ALA C 2 115 ? 184.348 210.041 239.600 1.00 13.05 115 ALA c N 1
ATOM 10500 C CA . ALA C 2 115 ? 185.248 211.148 239.274 1.00 10.05 115 ALA c CA 1
ATOM 10501 C C . ALA C 2 115 ? 184.667 212.040 238.179 1.00 9.31 115 ALA c C 1
ATOM 10502 O O . ALA C 2 115 ? 184.781 213.273 238.241 1.00 21.40 115 ALA c O 1
ATOM 10509 N N . HIS C 2 116 ? 184.055 211.438 237.160 1.00 4.93 116 HIS c N 1
ATOM 10510 C CA . HIS C 2 116 ? 183.421 212.230 236.111 1.00 9.66 116 HIS c CA 1
ATOM 10511 C C . HIS C 2 116 ? 182.266 213.053 236.671 1.00 9.57 116 HIS c C 1
ATOM 10512 O O . HIS C 2 116 ? 182.081 214.221 236.299 1.00 13.62 116 HIS c O 1
ATOM 10526 N N . LYS C 2 117 ? 181.481 212.461 237.575 1.00 9.11 117 LYS c N 1
ATOM 10527 C CA . LYS C 2 117 ? 180.445 213.219 238.266 1.00 15.89 117 LYS c CA 1
ATOM 10528 C C . LYS C 2 117 ? 181.047 214.371 239.055 1.00 9.13 117 LYS c C 1
ATOM 10529 O O . LYS C 2 117 ? 180.448 215.445 239.152 1.00 21.46 117 LYS c O 1
ATOM 10548 N N . ALA C 2 118 ? 182.222 214.157 239.650 1.00 15.42 118 ALA c N 1
ATOM 10549 C CA . ALA C 2 118 ? 182.881 215.226 240.394 1.00 14.31 118 ALA c CA 1
ATOM 10550 C C . ALA C 2 118 ? 183.254 216.379 239.474 1.00 10.22 118 ALA c C 1
ATOM 10551 O O . ALA C 2 118 ? 183.116 217.549 239.845 1.00 16.32 118 ALA c O 1
ATOM 10558 N N . VAL C 2 119 ? 183.741 216.068 238.274 1.00 15.53 119 VAL c N 1
ATOM 10559 C CA . VAL C 2 119 ? 184.028 217.125 237.303 1.00 11.24 119 VAL c CA 1
ATOM 10560 C C . VAL C 2 119 ? 182.748 217.873 236.943 1.00 7.26 119 VAL c C 1
ATOM 10561 O O . VAL C 2 119 ? 182.726 219.113 236.873 1.00 16.62 119 VAL c O 1
ATOM 10574 N N . GLY C 2 120 ? 181.663 217.135 236.709 1.00 14.04 120 GLY c N 1
ATOM 10575 C CA . GLY C 2 120 ? 180.392 217.786 236.429 1.00 11.27 120 GLY c CA 1
ATOM 10576 C C . GLY C 2 120 ? 179.955 218.712 237.550 1.00 8.35 120 GLY c C 1
ATOM 10577 O O . GLY C 2 120 ? 179.503 219.834 237.306 1.00 14.91 120 GLY c O 1
ATOM 10581 N N . SER C 2 121 ? 180.097 218.258 238.795 1.00 13.06 121 SER c N 1
ATOM 10582 C CA . SER C 2 121 ? 179.702 219.067 239.942 1.00 17.47 121 SER c CA 1
ATOM 10583 C C . SER C 2 121 ? 180.596 220.289 240.104 1.00 13.21 121 SER c C 1
ATOM 10584 O O . SER C 2 121 ? 180.116 221.355 240.503 1.00 19.66 121 SER c O 1
ATOM 10592 N N . PHE C 2 122 ? 181.889 220.158 239.807 1.00 15.00 122 PHE c N 1
ATOM 10593 C CA . PHE C 2 122 ? 182.764 221.326 239.820 1.00 7.63 122 PHE c CA 1
ATOM 10594 C C . PHE C 2 122 ? 182.300 222.358 238.807 1.00 13.54 122 PHE c C 1
ATOM 10595 O O . PHE C 2 122 ? 182.282 223.561 239.096 1.00 14.26 122 PHE c O 1
ATOM 10612 N N . VAL C 2 123 ? 181.923 221.908 237.609 1.00 10.32 123 VAL c N 1
ATOM 10613 C CA . VAL C 2 123 ? 181.418 222.847 236.610 1.00 11.39 123 VAL c CA 1
ATOM 10614 C C . VAL C 2 123 ? 180.132 223.502 237.102 1.00 12.13 123 VAL c C 1
ATOM 10615 O O . VAL C 2 123 ? 179.912 224.701 236.898 1.00 19.50 123 VAL c O 1
ATOM 10628 N N . ILE C 2 124 ? 179.256 222.723 237.742 1.00 18.04 124 ILE c N 1
ATOM 10629 C CA . ILE C 2 124 ? 178.004 223.279 238.256 1.00 16.35 124 ILE c CA 1
ATOM 10630 C C . ILE C 2 124 ? 178.281 224.355 239.301 1.00 11.71 124 ILE c C 1
ATOM 10631 O O . ILE C 2 124 ? 177.663 225.426 239.291 1.00 19.06 124 ILE c O 1
ATOM 10647 N N . LYS C 2 125 ? 179.208 224.086 240.219 1.00 16.85 125 LYS c N 1
ATOM 10648 C CA . LYS C 2 125 ? 179.450 224.995 241.336 1.00 12.80 125 LYS c CA 1
ATOM 10649 C C . LYS C 2 125 ? 180.208 226.247 240.912 1.00 16.05 125 LYS c C 1
ATOM 10650 O O . LYS C 2 125 ? 179.889 227.349 241.370 1.00 21.61 125 LYS c O 1
ATOM 10669 N N . THR C 2 126 ? 181.220 226.102 240.057 1.00 17.77 126 THR c N 1
ATOM 10670 C CA . THR C 2 126 ? 182.140 227.190 239.760 1.00 13.42 126 THR c CA 1
ATOM 10671 C C . THR C 2 126 ? 182.222 227.557 238.287 1.00 11.21 126 THR c C 1
ATOM 10672 O O . THR C 2 126 ? 182.841 228.574 237.959 1.00 20.55 126 THR c O 1
ATOM 10683 N N . GLY C 2 127 ? 181.629 226.772 237.393 1.00 12.51 127 GLY c N 1
ATOM 10684 C CA . GLY C 2 127 ? 181.762 227.015 235.975 1.00 11.08 127 GLY c CA 1
ATOM 10685 C C . GLY C 2 127 ? 183.067 226.544 235.372 1.00 12.48 127 GLY c C 1
ATOM 10686 O O . GLY C 2 127 ? 183.303 226.790 234.184 1.00 12.85 127 GLY c O 1
ATOM 10690 N N . HIS C 2 128 ? 183.925 225.887 236.150 1.00 13.66 128 HIS c N 1
ATOM 10691 C CA . HIS C 2 128 ? 185.191 225.361 235.665 1.00 5.91 128 HIS c CA 1
ATOM 10692 C C . HIS C 2 128 ? 185.306 223.886 236.016 1.00 10.94 128 HIS c C 1
ATOM 10693 O O . HIS C 2 128 ? 184.991 223.479 237.137 1.00 16.73 128 HIS c O 1
ATOM 10707 N N . GLY C 2 129 ? 185.758 223.088 235.048 1.00 12.88 129 GLY c N 1
ATOM 10708 C CA . GLY C 2 129 ? 186.087 221.706 235.346 1.00 12.17 129 GLY c CA 1
ATOM 10709 C C . GLY C 2 129 ? 187.276 221.595 236.279 1.00 3.62 129 GLY c C 1
ATOM 10710 O O . GLY C 2 129 ? 187.325 220.707 237.133 1.00 14.35 129 GLY c O 1
ATOM 10714 N N . VAL C 2 130 ? 188.246 222.492 236.132 1.00 15.90 130 VAL c N 1
ATOM 10715 C CA . VAL C 2 130 ? 189.399 222.557 237.025 1.00 4.87 130 VAL c CA 1
ATOM 10716 C C . VAL C 2 130 ? 189.389 223.923 237.703 1.00 11.09 130 VAL c C 1
ATOM 10717 O O . VAL C 2 130 ? 189.999 224.873 237.192 1.00 18.08 130 VAL c O 1
ATOM 10730 N N . PRO C 2 131 ? 188.711 224.072 238.837 1.00 15.05 131 PRO c N 1
ATOM 10731 C CA . PRO C 2 131 ? 188.646 225.386 239.486 1.00 14.13 131 PRO c CA 1
ATOM 10732 C C . PRO C 2 131 ? 189.981 225.787 240.096 1.00 11.67 131 PRO c C 1
ATOM 10733 O O . PRO C 2 131 ? 190.819 224.949 240.433 1.00 17.93 131 PRO c O 1
ATOM 10744 N N . ILE C 2 132 ? 190.170 227.101 240.227 1.00 18.41 132 ILE c N 1
ATOM 10745 C CA . ILE C 2 132 ? 191.407 227.632 240.784 1.00 18.17 132 ILE c CA 1
ATOM 10746 C C . ILE C 2 132 ? 191.501 227.294 242.268 1.00 17.93 132 ILE c C 1
ATOM 10747 O O . ILE C 2 132 ? 190.494 227.043 242.941 1.00 22.52 132 ILE c O 1
ATOM 10763 N N . ASN C 2 133 ? 192.727 227.282 242.781 1.00 22.25 133 ASN c N 1
ATOM 10764 C CA . ASN C 2 133 ? 193.013 227.061 244.194 1.00 15.65 133 ASN c CA 1
ATOM 10765 C C . ASN C 2 133 ? 193.825 228.236 244.738 1.00 19.46 133 ASN c C 1
ATOM 10766 O O . ASN C 2 133 ? 194.184 229.164 244.009 1.00 23.95 133 ASN c O 1
ATOM 10777 N N . ASP C 2 134 ? 194.113 228.188 246.042 1.00 23.29 134 ASP c N 1
ATOM 10778 C CA . ASP C 2 134 ? 194.769 229.315 246.704 1.00 19.55 134 ASP c CA 1
ATOM 10779 C C . ASP C 2 134 ? 196.160 229.563 246.134 1.00 18.50 134 ASP c C 1
ATOM 10780 O O . ASP C 2 134 ? 196.536 230.708 245.854 1.00 25.69 134 ASP c O 1
ATOM 10789 N N . ALA C 2 135 ? 196.946 228.497 245.962 1.00 23.53 135 ALA c N 1
ATOM 10790 C CA . ALA C 2 135 ? 198.313 228.659 245.481 1.00 20.47 135 ALA c CA 1
ATOM 10791 C C . ALA C 2 135 ? 198.339 229.326 244.112 1.00 18.74 135 ALA c C 1
ATOM 10792 O O . ALA C 2 135 ? 199.196 230.178 243.840 1.00 27.59 135 ALA c O 1
ATOM 10799 N N . THR C 2 136 ? 197.406 228.957 243.235 1.00 23.50 136 THR c N 1
ATOM 10800 C CA . THR C 2 136 ? 197.375 229.576 241.917 1.00 20.97 136 THR c CA 1
ATOM 10801 C C . THR C 2 136 ? 196.890 231.015 241.983 1.00 17.82 136 THR c C 1
ATOM 10802 O O . THR C 2 136 ? 197.338 231.848 241.192 1.00 20.49 136 THR c O 1
ATOM 10813 N N . MET C 2 137 ? 195.974 231.325 242.899 1.00 20.25 137 MET c N 1
ATOM 10814 C CA . MET C 2 137 ? 195.631 232.722 243.132 1.00 21.21 137 MET c CA 1
ATOM 10815 C C . MET C 2 137 ? 196.881 233.517 243.485 1.00 19.82 137 MET c C 1
ATOM 10816 O O . MET C 2 137 ? 197.118 234.605 242.945 1.00 27.02 137 MET c O 1
ATOM 10830 N N . GLU C 2 138 ? 197.709 232.966 244.376 1.00 19.13 138 GLU c N 1
ATOM 10831 C CA . GLU C 2 138 ? 198.942 233.647 244.759 1.00 18.58 138 GLU c CA 1
ATOM 10832 C C . GLU C 2 138 ? 199.878 233.822 243.568 1.00 18.79 138 GLU c C 1
ATOM 10833 O O . GLU C 2 138 ? 200.460 234.897 243.385 1.00 22.84 138 GLU c O 1
ATOM 10845 N N . LEU C 2 139 ? 200.054 232.778 242.752 1.00 19.35 139 LEU c N 1
ATOM 10846 C CA . LEU C 2 139 ? 200.952 232.915 241.604 1.00 19.19 139 LEU c CA 1
ATOM 10847 C C . LEU C 2 139 ? 200.425 233.940 240.605 1.00 19.77 139 LEU c C 1
ATOM 10848 O O . LEU C 2 139 ? 201.187 234.776 240.103 1.00 23.22 139 LEU c O 1
ATOM 10864 N N . ARG C 2 140 ? 199.125 233.898 240.309 1.00 21.01 140 ARG c N 1
ATOM 10865 C CA . ARG C 2 140 ? 198.537 234.891 239.418 1.00 20.32 140 ARG c CA 1
ATOM 10866 C C . ARG C 2 140 ? 198.778 236.297 239.939 1.00 20.30 140 ARG c C 1
ATOM 10867 O O . ARG C 2 140 ? 199.145 237.197 239.176 1.00 27.57 140 ARG c O 1
ATOM 10888 N N . LYS C 2 141 ? 198.574 236.505 241.241 1.00 22.52 141 LYS c N 1
ATOM 10889 C CA . LYS C 2 141 ? 198.848 237.812 241.826 1.00 20.81 141 LYS c CA 1
ATOM 10890 C C . LYS C 2 141 ? 200.307 238.203 241.637 1.00 20.98 141 LYS c C 1
ATOM 10891 O O . LYS C 2 141 ? 200.610 239.331 241.232 1.00 27.00 141 LYS c O 1
ATOM 10910 N N . ALA C 2 142 ? 201.226 237.275 241.911 1.00 25.08 142 ALA c N 1
ATOM 10911 C CA . ALA C 2 142 ? 202.647 237.595 241.888 1.00 20.50 142 ALA c CA 1
ATOM 10912 C C . ALA C 2 142 ? 203.167 237.877 240.486 1.00 25.84 142 ALA c C 1
ATOM 10913 O O . ALA C 2 142 ? 204.132 238.633 240.339 1.00 28.70 142 ALA c O 1
ATOM 10920 N N . VAL C 2 143 ? 202.559 237.292 239.458 1.00 24.31 143 VAL c N 1
ATOM 10921 C CA . VAL C 2 143 ? 203.075 237.392 238.100 1.00 20.52 143 VAL c CA 1
ATOM 10922 C C . VAL C 2 143 ? 202.434 238.539 237.331 1.00 21.33 143 VAL c C 1
ATOM 10923 O O . VAL C 2 143 ? 202.653 238.667 236.124 1.00 29.28 143 VAL c O 1
ATOM 10936 N N . GLY C 2 144 ? 201.649 239.380 237.997 1.00 22.34 144 GLY c N 1
ATOM 10937 C CA . GLY C 2 144 ? 201.066 240.549 237.386 1.00 22.37 144 GLY c CA 1
ATOM 10938 C C . GLY C 2 144 ? 199.655 240.363 236.870 1.00 20.29 144 GLY c C 1
ATOM 10939 O O . GLY C 2 144 ? 199.000 241.357 236.540 1.00 29.47 144 GLY c O 1
ATOM 10943 N N . LEU C 2 145 ? 199.172 239.126 236.783 1.00 24.68 145 LEU c N 1
ATOM 10944 C CA . LEU C 2 145 ? 197.788 238.902 236.402 1.00 18.40 145 LEU c CA 1
ATOM 10945 C C . LEU C 2 145 ? 196.866 239.197 237.581 1.00 21.45 145 LEU c C 1
ATOM 10946 O O . LEU C 2 145 ? 197.297 239.326 238.729 1.00 33.30 145 LEU c O 1
ATOM 10962 N N . GLY C 2 146 ? 195.576 239.304 237.286 1.00 21.71 146 GLY c N 1
ATOM 10963 C CA . GLY C 2 146 ? 194.599 239.440 238.340 1.00 18.33 146 GLY c CA 1
ATOM 10964 C C . GLY C 2 146 ? 194.537 238.202 239.211 1.00 21.05 146 GLY c C 1
ATOM 10965 O O . GLY C 2 146 ? 194.908 237.099 238.810 1.00 29.49 146 GLY c O 1
ATOM 10969 N N . GLU C 2 147 ? 194.059 238.396 240.441 1.00 22.56 147 GLU c N 1
ATOM 10970 C CA . GLU C 2 147 ? 193.936 237.272 241.362 1.00 22.17 147 GLU c CA 1
ATOM 10971 C C . GLU C 2 147 ? 192.991 236.215 240.809 1.00 22.77 147 GLU c C 1
ATOM 10972 O O . GLU C 2 147 ? 193.278 235.015 240.883 1.00 26.62 147 GLU c O 1
ATOM 10984 N N . LEU C 2 148 ? 191.862 236.642 240.247 1.00 25.84 148 LEU c N 1
ATOM 10985 C CA . LEU C 2 148 ? 190.917 235.753 239.597 1.00 18.59 148 LEU c CA 1
ATOM 10986 C C . LEU C 2 148 ? 190.928 235.991 238.092 1.00 17.71 148 LEU c C 1
ATOM 10987 O O . LEU C 2 148 ? 191.030 237.140 237.653 1.00 21.75 148 LEU c O 1
ATOM 11003 N N . PRO C 2 149 ? 190.836 234.939 237.275 1.00 19.15 149 PRO c N 1
ATOM 11004 C CA . PRO C 2 149 ? 190.725 235.152 235.836 1.00 14.71 149 PRO c CA 1
ATOM 11005 C C . PRO C 2 149 ? 189.374 235.747 235.486 1.00 15.14 149 PRO c C 1
ATOM 11006 O O . PRO C 2 149 ? 188.390 235.559 236.221 1.00 24.95 149 PRO c O 1
ATOM 11017 N N . PRO C 2 150 ? 189.274 236.474 234.369 1.00 18.80 150 PRO c N 1
ATOM 11018 C CA . PRO C 2 150 ? 187.982 237.058 233.986 1.00 18.19 150 PRO c CA 1
ATOM 11019 C C . PRO C 2 150 ? 187.004 236.010 233.479 1.00 14.94 150 PRO c C 1
ATOM 11020 O O . PRO C 2 150 ? 186.554 236.065 232.332 1.00 24.66 150 PRO c O 1
ATOM 11031 N N . THR C 2 151 ? 186.670 235.049 234.337 1.00 16.79 151 THR c N 1
ATOM 11032 C CA . THR C 2 151 ? 185.803 233.940 233.963 1.00 17.41 151 THR c CA 1
ATOM 11033 C C . THR C 2 151 ? 184.636 233.859 234.936 1.00 14.81 151 THR c C 1
ATOM 11034 O O . THR C 2 151 ? 184.408 234.794 235.711 1.00 20.24 151 THR c O 1
ATOM 11045 N N . THR C 2 152 ? 183.879 232.760 234.895 1.00 21.58 152 THR c N 1
ATOM 11046 C CA . THR C 2 152 ? 182.806 232.561 235.863 1.00 16.07 152 THR c CA 1
ATOM 11047 C C . THR C 2 152 ? 183.301 232.686 237.299 1.00 17.26 152 THR c C 1
ATOM 11048 O O . THR C 2 152 ? 182.488 232.887 238.208 1.00 24.35 152 THR c O 1
ATOM 11059 N N . HIS C 2 153 ? 184.610 232.561 237.524 1.00 17.50 153 HIS c N 1
ATOM 11060 C CA . HIS C 2 153 ? 185.166 232.802 238.851 1.00 14.94 153 HIS c CA 1
ATOM 11061 C C . HIS C 2 153 ? 184.964 234.252 239.276 1.00 21.16 153 HIS c C 1
ATOM 11062 O O . HIS C 2 153 ? 184.727 234.535 240.456 1.00 27.54 153 HIS c O 1
ATOM 11076 N N . GLN C 2 154 ? 185.058 235.183 238.328 1.00 20.16 154 GLN c N 1
ATOM 11077 C CA . GLN C 2 154 ? 184.956 236.608 238.619 1.00 20.83 154 GLN c CA 1
ATOM 11078 C C . GLN C 2 154 ? 183.519 237.117 238.572 1.00 19.88 154 GLN c C 1
ATOM 11079 O O . GLN C 2 154 ? 183.143 237.970 239.382 1.00 28.62 154 GLN c O 1
ATOM 11093 N N . PHE C 2 155 ? 182.707 236.610 237.648 1.00 17.10 155 PHE c N 1
ATOM 11094 C CA . PHE C 2 155 ? 181.381 237.161 237.391 1.00 17.80 155 PHE c CA 1
ATOM 11095 C C . PHE C 2 155 ? 180.294 236.192 237.839 1.00 19.30 155 PHE c C 1
ATOM 11096 O O . PHE C 2 155 ? 180.079 235.164 237.177 1.00 24.48 155 PHE c O 1
ATOM 11113 N N . PRO C 2 156 ? 179.586 236.462 238.943 1.00 21.06 156 PRO c N 1
ATOM 11114 C CA . PRO C 2 156 ? 178.515 235.539 239.360 1.00 14.96 156 PRO c CA 1
ATOM 11115 C C . PRO C 2 156 ? 177.434 235.345 238.311 1.00 20.76 156 PRO c C 1
ATOM 11116 O O . PRO C 2 156 ? 176.930 234.226 238.155 1.00 25.32 156 PRO c O 1
ATOM 11127 N N . GLU C 2 157 ? 177.076 236.399 237.571 1.00 19.11 157 GLU c N 1
ATOM 11128 C CA . GLU C 2 157 ? 176.019 236.278 236.570 1.00 17.57 157 GLU c CA 1
ATOM 11129 C C . GLU C 2 157 ? 176.367 235.231 235.519 1.00 14.78 157 GLU c C 1
ATOM 11130 O O . GLU C 2 157 ? 175.490 234.496 235.047 1.00 24.74 157 GLU c O 1
ATOM 11142 N N . ALA C 2 158 ? 177.641 235.150 235.133 1.00 22.65 158 ALA c N 1
ATOM 11143 C CA . ALA C 2 158 ? 178.054 234.119 234.186 1.00 19.89 158 ALA c CA 1
ATOM 11144 C C . ALA C 2 158 ? 177.832 232.727 234.766 1.00 13.85 158 ALA c C 1
ATOM 11145 O O . ALA C 2 158 ? 177.378 231.814 234.063 1.00 20.67 158 ALA c O 1
ATOM 11152 N N . LEU C 2 159 ? 178.148 232.548 236.050 1.00 16.91 159 LEU c N 1
ATOM 11153 C CA . LEU C 2 159 ? 177.902 231.266 236.700 1.00 15.85 159 LEU c CA 1
ATOM 11154 C C . LEU C 2 159 ? 176.416 230.934 236.711 1.00 16.06 159 LEU c C 1
ATOM 11155 O O . LEU C 2 159 ? 176.030 229.782 236.488 1.00 28.02 159 LEU c O 1
ATOM 11171 N N . GLU C 2 160 ? 175.562 231.927 236.975 1.00 19.80 160 GLU c N 1
ATOM 11172 C CA . GLU C 2 160 ? 174.127 231.657 236.954 1.00 21.55 160 GLU c CA 1
ATOM 11173 C C . GLU C 2 160 ? 173.648 231.298 235.554 1.00 19.11 160 GLU c C 1
ATOM 11174 O O . GLU C 2 160 ? 172.755 230.460 235.408 1.00 22.62 160 GLU c O 1
ATOM 11186 N N . GLU C 2 161 ? 174.216 231.916 234.516 1.00 15.51 161 GLU c N 1
ATOM 11187 C CA . GLU C 2 161 ? 173.850 231.536 233.153 1.00 18.25 161 GLU c CA 1
ATOM 11188 C C . GLU C 2 161 ? 174.245 230.090 232.864 1.00 18.32 161 GLU c C 1
ATOM 11189 O O . GLU C 2 161 ? 173.464 229.321 232.283 1.00 25.13 161 GLU c O 1
ATOM 11201 N N . VAL C 2 162 ? 175.452 229.698 233.279 1.00 19.66 162 VAL c N 1
ATOM 11202 C CA . VAL C 2 162 ? 175.887 228.316 233.084 1.00 17.50 162 VAL c CA 1
ATOM 11203 C C . VAL C 2 162 ? 174.961 227.358 233.827 1.00 16.54 162 VAL c C 1
ATOM 11204 O O . VAL C 2 162 ? 174.567 226.309 233.299 1.00 17.69 162 VAL c O 1
ATOM 11217 N N . GLN C 2 163 ? 174.600 227.701 235.066 1.00 18.03 163 GLN c N 1
ATOM 11218 C CA . GLN C 2 163 ? 173.709 226.846 235.842 1.00 13.59 163 GLN c CA 1
ATOM 11219 C C . GLN C 2 163 ? 172.320 226.770 235.221 1.00 16.68 163 GLN c C 1
ATOM 11220 O O . GLN C 2 163 ? 171.673 225.720 235.281 1.00 23.04 163 GLN c O 1
ATOM 11234 N N . LYS C 2 164 ? 171.845 227.864 234.623 1.00 22.47 164 LYS c N 1
ATOM 11235 C CA . LYS C 2 164 ? 170.572 227.821 233.914 1.00 17.80 164 LYS c CA 1
ATOM 11236 C C . LYS C 2 164 ? 170.639 226.858 232.738 1.00 14.91 164 LYS c C 1
ATOM 11237 O O . LYS C 2 164 ? 169.707 226.081 232.508 1.00 24.79 164 LYS c O 1
ATOM 11256 N N . ILE C 2 165 ? 171.738 226.893 231.983 1.00 15.55 165 ILE c N 1
ATOM 11257 C CA . ILE C 2 165 ? 171.896 225.952 230.877 1.00 16.53 165 ILE c CA 1
ATOM 11258 C C . ILE C 2 165 ? 171.884 224.519 231.398 1.00 13.63 165 ILE c C 1
ATOM 11259 O O . ILE C 2 165 ? 171.247 223.629 230.817 1.00 18.26 165 ILE c O 1
ATOM 11275 N N . ILE C 2 166 ? 172.590 224.276 232.501 1.00 18.71 166 ILE c N 1
ATOM 11276 C CA . ILE C 2 166 ? 172.672 222.925 233.048 1.00 13.84 166 ILE c CA 1
ATOM 11277 C C . ILE C 2 166 ? 171.296 222.442 233.495 1.00 17.19 166 ILE c C 1
ATOM 11278 O O . ILE C 2 166 ? 170.917 221.291 233.251 1.00 19.79 166 ILE c O 1
ATOM 11294 N N . LYS C 2 167 ? 170.529 223.309 234.158 1.00 18.62 167 LYS c N 1
ATOM 11295 C CA . LYS C 2 167 ? 169.171 222.937 234.543 1.00 16.82 167 LYS c CA 1
ATOM 11296 C C . LYS C 2 167 ? 168.308 222.655 233.318 1.00 16.61 167 LYS c C 1
ATOM 11297 O O . LYS C 2 167 ? 167.544 221.684 233.299 1.00 23.95 167 LYS c O 1
ATOM 11316 N N . ALA C 2 168 ? 168.420 223.492 232.283 1.00 17.57 168 ALA c N 1
ATOM 11317 C CA . ALA C 2 168 ? 167.560 223.346 231.114 1.00 12.78 168 ALA c CA 1
ATOM 11318 C C . ALA C 2 168 ? 167.859 222.068 230.342 1.00 16.30 168 ALA c C 1
ATOM 11319 O O . ALA C 2 168 ? 166.947 221.479 229.753 1.00 27.46 168 ALA c O 1
ATOM 11326 N N . THR C 2 169 ? 169.113 221.629 230.317 1.00 19.60 169 THR c N 1
ATOM 11327 C CA . THR C 2 169 ? 169.449 220.380 229.645 1.00 16.71 169 THR c CA 1
ATOM 11328 C C . THR C 2 169 ? 169.284 219.161 230.544 1.00 14.98 169 THR c C 1
ATOM 11329 O O . THR C 2 169 ? 169.444 218.034 230.068 1.00 20.55 169 THR c O 1
ATOM 11340 N N . GLY C 2 170 ? 168.966 219.354 231.821 1.00 20.69 170 GLY c N 1
ATOM 11341 C CA . GLY C 2 170 ? 168.805 218.243 232.736 1.00 17.24 170 GLY c CA 1
ATOM 11342 C C . GLY C 2 170 ? 170.096 217.626 233.219 1.00 17.76 170 GLY c C 1
ATOM 11343 O O . GLY C 2 170 ? 170.055 216.586 233.884 1.00 21.02 170 GLY c O 1
ATOM 11347 N N . PHE C 2 171 ? 171.241 218.239 232.913 1.00 14.38 171 PHE c N 1
ATOM 11348 C CA . PHE C 2 171 ? 172.523 217.654 233.285 1.00 12.50 171 PHE c CA 1
ATOM 11349 C C . PHE C 2 171 ? 172.656 217.496 234.794 1.00 14.59 171 PHE c C 1
ATOM 11350 O O . PHE C 2 171 ? 173.297 216.549 235.260 1.00 15.45 171 PHE c O 1
ATOM 11367 N N . ASP C 2 172 ? 172.067 218.408 235.572 1.00 15.70 172 ASP c N 1
ATOM 11368 C CA . ASP C 2 172 ? 172.137 218.284 237.025 1.00 21.19 172 ASP c CA 1
ATOM 11369 C C . ASP C 2 172 ? 171.477 216.995 237.496 1.00 14.80 172 ASP c C 1
ATOM 11370 O O . ASP C 2 172 ? 171.962 216.343 238.428 1.00 19.48 172 ASP c O 1
ATOM 11379 N N . GLN C 2 173 ? 170.364 216.613 236.871 1.00 16.26 173 GLN c N 1
ATOM 11380 C CA . GLN C 2 173 ? 169.699 215.369 237.239 1.00 18.00 173 GLN c CA 1
ATOM 11381 C C . GLN C 2 173 ? 170.448 214.147 236.726 1.00 16.92 173 GLN c C 1
ATOM 11382 O O . GLN C 2 173 ? 170.375 213.079 237.341 1.00 23.57 173 GLN c O 1
ATOM 11396 N N . LEU C 2 174 ? 171.171 214.281 235.613 1.00 19.86 174 LEU c N 1
ATOM 11397 C CA . LEU C 2 174 ? 171.920 213.147 235.083 1.00 16.77 174 LEU c CA 1
ATOM 11398 C C . LEU C 2 174 ? 172.981 212.678 236.071 1.00 15.07 174 LEU c C 1
ATOM 11399 O O . LEU C 2 174 ? 173.169 211.472 236.260 1.00 21.07 174 LEU c O 1
ATOM 11415 N N . ILE C 2 175 ? 173.678 213.611 236.719 1.00 16.14 175 ILE c N 1
ATOM 11416 C CA . ILE C 2 175 ? 174.743 213.267 237.654 1.00 14.40 175 ILE c CA 1
ATOM 11417 C C . ILE C 2 175 ? 174.251 213.253 239.099 1.00 12.27 175 ILE c C 1
ATOM 11418 O O . ILE C 2 175 ? 175.051 213.064 240.017 1.00 18.02 175 ILE c O 1
ATOM 11434 N N . GLY C 2 176 ? 172.955 213.435 239.320 1.00 16.09 176 GLY c N 1
ATOM 11435 C CA . GLY C 2 176 ? 172.422 213.420 240.670 1.00 13.23 176 GLY c CA 1
ATOM 11436 C C . GLY C 2 176 ? 172.905 214.570 241.526 1.00 18.02 176 GLY c C 1
ATOM 11437 O O . GLY C 2 176 ? 173.256 214.363 242.694 1.00 26.04 176 GLY c O 1
ATOM 11441 N N . TYR C 2 177 ? 172.947 215.775 240.970 1.00 16.26 177 TYR c N 1
ATOM 11442 C CA . TYR C 2 177 ? 173.305 216.953 241.743 1.00 22.80 177 TYR c CA 1
ATOM 11443 C C . TYR C 2 177 ? 172.078 217.476 242.478 1.00 19.11 177 TYR c C 1
ATOM 11444 O O . TYR C 2 177 ? 171.020 217.672 241.873 1.00 22.95 177 TYR c O 1
ATOM 11462 N N . ASN C 2 178 ? 172.218 217.692 243.781 1.00 20.99 178 ASN c N 1
ATOM 11463 C CA . ASN C 2 178 ? 171.151 218.250 244.602 1.00 20.82 178 ASN c CA 1
ATOM 11464 C C . ASN C 2 178 ? 171.437 219.727 244.839 1.00 19.84 178 ASN c C 1
ATOM 11465 O O . ASN C 2 178 ? 172.448 220.077 245.457 1.00 24.62 178 ASN c O 1
ATOM 11476 N N . TRP C 2 179 ? 170.542 220.588 244.353 1.00 24.58 179 TRP c N 1
ATOM 11477 C CA . TRP C 2 179 ? 170.789 222.024 244.415 1.00 23.37 179 TRP c CA 1
ATOM 11478 C C . TRP C 2 179 ? 170.661 222.551 245.838 1.00 21.94 179 TRP c C 1
ATOM 11479 O O . TRP C 2 179 ? 171.418 223.439 246.246 1.00 26.39 179 TRP c O 1
ATOM 11500 N N . GLU C 2 180 ? 169.711 222.019 246.608 1.00 26.43 180 GLU c N 1
ATOM 11501 C CA . GLU C 2 180 ? 169.523 222.491 247.976 1.00 25.66 180 GLU c CA 1
ATOM 11502 C C . GLU C 2 180 ? 170.762 222.222 248.822 1.00 23.29 180 GLU c C 1
ATOM 11503 O O . GLU C 2 180 ? 171.237 223.104 249.546 1.00 28.23 180 GLU c O 1
ATOM 11515 N N . THR C 2 181 ? 171.306 221.011 248.733 1.00 25.86 181 THR c N 1
ATOM 11516 C CA . THR C 2 181 ? 172.481 220.646 249.512 1.00 20.33 181 THR c CA 1
ATOM 11517 C C . THR C 2 181 ? 173.789 220.964 248.802 1.00 22.14 181 THR c C 1
ATOM 11518 O O . THR C 2 181 ? 174.811 221.141 249.473 1.00 29.33 181 THR c O 1
ATOM 11529 N N . GLY C 2 182 ? 173.784 221.041 247.474 1.00 27.98 182 GLY c N 1
ATOM 11530 C CA . GLY C 2 182 ? 175.006 221.248 246.726 1.00 23.06 182 GLY c CA 1
ATOM 11531 C C . GLY C 2 182 ? 175.878 220.022 246.602 1.00 21.64 182 GLY c C 1
ATOM 11532 O O . GLY C 2 182 ? 177.045 220.148 246.217 1.00 29.14 182 GLY c O 1
ATOM 11536 N N . GLU C 2 183 ? 175.353 218.843 246.915 1.00 21.94 183 GLU c N 1
ATOM 11537 C CA . GLU C 2 183 ? 176.100 217.597 246.893 1.00 23.09 183 GLU c CA 1
ATOM 11538 C C . GLU C 2 183 ? 175.634 216.733 245.728 1.00 23.54 183 GLU c C 1
ATOM 11539 O O . GLU C 2 183 ? 174.746 217.106 244.957 1.00 24.77 183 GLU c O 1
ATOM 11551 N N . LEU C 2 184 ? 176.246 215.560 245.614 1.00 23.86 184 LEU c N 1
ATOM 11552 C CA . LEU C 2 184 ? 175.893 214.570 244.610 1.00 18.21 184 LEU c CA 1
ATOM 11553 C C . LEU C 2 184 ? 175.165 213.419 245.287 1.00 23.91 184 LEU c C 1
ATOM 11554 O O . LEU C 2 184 ? 175.631 212.900 246.306 1.00 25.00 184 LEU c O 1
ATOM 11570 N N . GLU C 2 185 ? 174.029 213.026 244.723 1.00 22.62 185 GLU c N 1
ATOM 11571 C CA . GLU C 2 185 ? 173.225 211.956 245.298 1.00 24.58 185 GLU c CA 1
ATOM 11572 C C . GLU C 2 185 ? 172.007 211.671 244.427 1.00 26.55 185 GLU c C 1
ATOM 11573 O O . GLU C 2 185 ? 172.092 210.924 243.452 1.00 29.62 185 GLU c O 1
ATOM 11585 N N . MET D 2 1 ? 188.454 199.173 239.89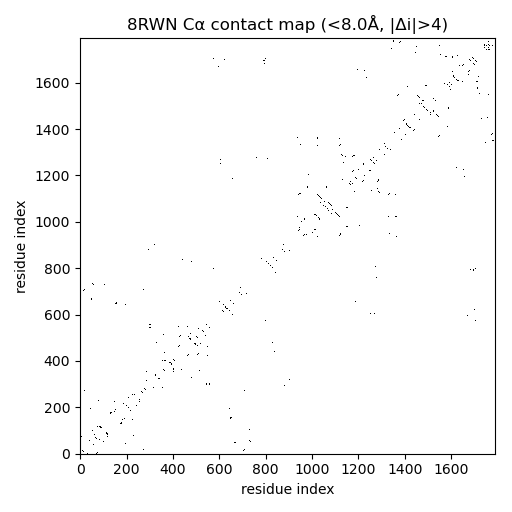2 1.00 29.17 1 MET C N 1
ATOM 11586 C CA . MET D 2 1 ? 189.685 198.407 239.547 1.00 25.65 1 MET C CA 1
ATOM 11587 C C . MET D 2 1 ? 190.176 198.873 238.181 1.00 23.56 1 MET C C 1
ATOM 11588 O O . MET D 2 1 ? 189.386 199.008 237.247 1.00 26.10 1 MET C O 1
ATOM 11604 N N . THR D 2 2 ? 191.475 199.129 238.066 1.00 18.95 2 THR C N 1
ATOM 11605 C CA . THR D 2 2 ? 192.032 199.554 236.791 1.00 17.71 2 THR C CA 1
ATOM 11606 C C . THR D 2 2 ? 191.891 198.445 235.757 1.00 15.68 2 THR C C 1
ATOM 11607 O O . THR D 2 2 ? 191.863 197.257 236.083 1.00 14.12 2 THR C O 1
ATOM 11618 N N . LEU D 2 3 ? 191.781 198.844 234.499 1.00 10.93 3 LEU C N 1
ATOM 11619 C CA . LEU D 2 3 ? 191.790 197.896 233.398 1.00 4.58 3 LEU C CA 1
ATOM 11620 C C . LEU D 2 3 ? 193.183 197.693 232.818 1.00 3.86 3 LEU C C 1
ATOM 11621 O O . LEU D 2 3 ? 193.339 196.904 231.882 1.00 18.18 3 LEU C O 1
ATOM 11637 N N . LEU D 2 4 ? 194.194 198.371 233.359 1.00 1.48 4 LEU C N 1
ATOM 11638 C CA . LEU D 2 4 ? 195.536 198.289 232.800 1.00 3.76 4 LEU C CA 1
ATOM 11639 C C . LEU D 2 4 ? 196.072 196.868 232.910 1.00 5.99 4 LEU C C 1
ATOM 11640 O O . LEU D 2 4 ? 195.996 196.239 233.969 1.00 16.98 4 LEU C O 1
ATOM 11656 N N . GLN D 2 5 ? 196.611 196.367 231.804 1.00 3.91 5 GLN C N 1
ATOM 11657 C CA . GLN D 2 5 ? 197.263 195.063 231.782 1.00 11.92 5 GLN C CA 1
ATOM 11658 C C . GLN D 2 5 ? 198.167 195.054 230.558 1.00 10.00 5 GLN C C 1
ATOM 11659 O O . GLN D 2 5 ? 197.676 194.986 229.428 1.00 17.20 5 GLN C O 1
ATOM 11673 N N . ARG D 2 6 ? 199.472 195.129 230.788 1.00 17.38 6 ARG C N 1
ATOM 11674 C CA . ARG D 2 6 ? 200.422 195.445 229.733 1.00 16.44 6 ARG C CA 1
ATOM 11675 C C . ARG D 2 6 ? 200.886 194.232 228.937 1.00 17.26 6 ARG C C 1
ATOM 11676 O O . ARG D 2 6 ? 201.463 194.409 227.859 1.00 30.86 6 ARG C O 1
ATOM 11697 N N . GLU D 2 7 ? 200.643 193.013 229.419 1.00 19.55 7 GLU C N 1
ATOM 11698 C CA . GLU D 2 7 ? 201.065 191.809 228.712 1.00 13.64 7 GLU C CA 1
ATOM 11699 C C . GLU D 2 7 ? 199.916 190.997 228.137 1.00 13.30 7 GLU C C 1
ATOM 11700 O O . GLU D 2 7 ? 200.123 190.271 227.165 1.00 26.90 7 GLU C O 1
ATOM 11712 N N . GLU D 2 8 ? 198.717 191.097 228.706 1.00 14.37 8 GLU C N 1
ATOM 11713 C CA . GLU D 2 8 ? 197.595 190.275 228.273 1.00 10.17 8 GLU C CA 1
ATOM 11714 C C . GLU D 2 8 ? 196.904 190.806 227.026 1.00 5.50 8 GLU C C 1
ATOM 11715 O O . GLU D 2 8 ? 196.098 190.081 226.435 1.00 16.87 8 GLU C O 1
ATOM 11727 N N . ASN D 2 9 ? 197.190 192.041 226.615 1.00 9.01 9 ASN C N 1
ATOM 11728 C CA . ASN D 2 9 ? 196.435 192.698 225.554 1.00 8.34 9 ASN C CA 1
ATOM 11729 C C . ASN D 2 9 ? 197.279 192.978 224.316 1.00 6.01 9 ASN C C 1
ATOM 11730 O O . ASN D 2 9 ? 196.890 193.798 223.479 1.00 19.66 9 ASN C O 1
ATOM 11741 N N . ILE D 2 10 ? 198.422 192.314 224.176 1.00 7.44 10 ILE C N 1
ATOM 11742 C CA . ILE D 2 10 ? 199.269 192.473 223.003 1.00 6.03 10 ILE C CA 1
ATOM 11743 C C . ILE D 2 10 ? 200.043 191.180 222.794 1.00 0.00 10 ILE C C 1
ATOM 11744 O O . ILE D 2 10 ? 200.428 190.507 223.752 1.00 12.50 10 ILE C O 1
ATOM 11760 N N . ILE D 2 11 ? 200.273 190.836 221.531 1.00 0.67 11 ILE C N 1
ATOM 11761 C CA . ILE D 2 11 ? 201.040 189.650 221.163 1.00 2.90 11 ILE C CA 1
ATOM 11762 C C . ILE D 2 11 ? 202.335 190.104 220.504 1.00 2.15 11 ILE C C 1
ATOM 11763 O O . ILE D 2 11 ? 202.312 190.836 219.507 1.00 11.27 11 ILE C O 1
ATOM 11779 N N . ARG D 2 12 ? 203.460 189.668 221.061 1.00 7.27 12 ARG C N 1
ATOM 11780 C CA . ARG D 2 12 ? 204.785 189.884 220.497 1.00 7.56 12 ARG C CA 1
ATOM 11781 C C . ARG D 2 12 ? 205.484 188.535 220.380 1.00 8.65 12 ARG C C 1
ATOM 11782 O O . ARG D 2 12 ? 204.960 187.503 220.808 1.00 11.86 12 ARG C O 1
ATOM 11803 N N . LYS D 2 13 ? 206.692 188.545 219.813 1.00 12.91 13 LYS C N 1
ATOM 11804 C CA . LYS D 2 13 ? 207.429 187.298 219.649 1.00 7.60 13 LYS C CA 1
ATOM 11805 C C . LYS D 2 13 ? 207.662 186.592 220.977 1.00 11.29 13 LYS C C 1
ATOM 11806 O O . LYS D 2 13 ? 207.822 185.367 220.994 1.00 16.41 13 LYS C O 1
ATOM 11825 N N . GLY D 2 14 ? 207.674 187.331 222.089 1.00 9.68 14 GLY C N 1
ATOM 11826 C CA . GLY D 2 14 ? 207.903 186.725 223.389 1.00 8.91 14 GLY C CA 1
ATOM 11827 C C . GLY D 2 14 ? 206.791 185.805 223.847 1.00 6.34 14 GLY C C 1
ATOM 11828 O O . GLY D 2 14 ? 207.013 184.982 224.740 1.00 16.38 14 GLY C O 1
ATOM 11832 N N . ASN D 2 15 ? 205.605 185.924 223.261 1.00 7.80 15 ASN C N 1
ATOM 11833 C CA . ASN D 2 15 ? 204.486 185.048 223.572 1.00 4.59 15 ASN C CA 1
ATOM 11834 C C . ASN D 2 15 ? 204.433 183.815 222.680 1.00 11.61 15 ASN C C 1
ATOM 11835 O O . ASN D 2 15 ? 203.506 183.012 222.815 1.00 21.91 15 ASN C O 1
ATOM 11846 N N . ILE D 2 16 ? 205.397 183.641 221.782 1.00 9.61 16 ILE C N 1
ATOM 11847 C CA . ILE D 2 16 ? 205.319 182.646 220.719 1.00 10.06 16 ILE C CA 1
ATOM 11848 C C . ILE D 2 16 ? 206.397 181.595 220.934 1.00 10.92 16 ILE C C 1
ATOM 11849 O O . ILE D 2 16 ? 207.567 181.925 221.167 1.00 15.61 16 ILE C O 1
ATOM 11865 N N . ASP D 2 17 ? 205.996 180.330 220.850 1.00 17.08 17 ASP C N 1
ATOM 11866 C CA . ASP D 2 17 ? 206.896 179.181 220.908 1.00 14.36 17 ASP C CA 1
ATOM 11867 C C . ASP D 2 17 ? 206.768 178.432 219.584 1.00 11.34 17 ASP C C 1
ATOM 11868 O O . ASP D 2 17 ? 205.833 177.650 219.394 1.00 18.20 17 ASP C O 1
ATOM 11877 N N . LYS D 2 18 ? 207.708 178.672 218.667 1.00 14.90 18 LYS C N 1
ATOM 11878 C CA . LYS D 2 18 ? 207.647 178.023 217.359 1.00 16.46 18 LYS C CA 1
ATOM 11879 C C . LYS D 2 18 ? 207.868 176.521 217.479 1.00 12.22 18 LYS C C 1
ATOM 11880 O O . LYS D 2 18 ? 207.234 175.729 216.765 1.00 19.99 18 LYS C O 1
ATOM 11899 N N . GLU D 2 19 ? 208.758 176.109 218.383 1.00 15.64 19 GLU C N 1
ATOM 11900 C CA . GLU D 2 19 ? 209.009 174.685 218.552 1.00 19.45 19 GLU C CA 1
ATOM 11901 C C . GLU D 2 19 ? 207.751 173.960 219.005 1.00 17.65 19 GLU C C 1
ATOM 11902 O O . GLU D 2 19 ? 207.562 172.790 218.668 1.00 22.15 19 GLU C O 1
ATOM 11914 N N . PHE D 2 20 ? 206.878 174.637 219.753 1.00 14.08 20 PHE C N 1
ATOM 11915 C CA . PHE D 2 20 ? 205.618 174.025 220.161 1.00 12.20 20 PHE C CA 1
ATOM 11916 C C . PHE D 2 20 ? 204.746 173.707 218.952 1.00 11.05 20 PHE C C 1
ATOM 11917 O O . PHE D 2 20 ? 204.197 172.604 218.838 1.00 12.66 20 PHE C O 1
ATOM 11934 N N . SER D 2 21 ? 204.603 174.669 218.039 1.00 16.08 21 SER C N 1
ATOM 11935 C CA . SER D 2 21 ? 203.830 174.426 216.828 1.00 10.68 21 SER C CA 1
ATOM 11936 C C . SER D 2 21 ? 204.438 173.294 216.014 1.00 12.62 21 SER C C 1
ATOM 11937 O O . SER D 2 21 ? 203.717 172.422 215.511 1.00 17.47 21 SER C O 1
ATOM 11945 N N . GLU D 2 22 ? 205.767 173.285 215.880 1.00 12.76 22 GLU C N 1
ATOM 11946 C CA . GLU D 2 22 ? 206.412 172.223 215.116 1.00 17.95 22 GLU C CA 1
ATOM 11947 C C . GLU D 2 22 ? 206.178 170.864 215.765 1.00 13.95 22 GLU C C 1
ATOM 11948 O O . GLU D 2 22 ? 205.902 169.879 215.074 1.00 16.39 22 GLU C O 1
ATOM 11960 N N . LYS D 2 23 ? 206.286 170.793 217.091 1.00 9.97 23 LYS C N 1
ATOM 11961 C CA . LYS D 2 23 ? 206.061 169.536 217.795 1.00 16.76 23 LYS C CA 1
ATOM 11962 C C . LYS D 2 23 ? 204.634 169.050 217.609 1.00 13.32 23 LYS C C 1
ATOM 11963 O O . LYS D 2 23 ? 204.400 167.855 217.397 1.00 20.01 23 LYS C O 1
ATOM 11982 N N . ILE D 2 24 ? 203.664 169.959 217.695 1.00 13.52 24 ILE C N 1
ATOM 11983 C CA . ILE D 2 24 ? 202.271 169.566 217.503 1.00 12.78 24 ILE C CA 1
ATOM 11984 C C . ILE D 2 24 ? 202.071 169.032 216.091 1.00 3.78 24 ILE C C 1
ATOM 11985 O O . ILE D 2 24 ? 201.446 167.986 215.888 1.00 16.43 24 ILE C O 1
ATOM 12001 N N . LYS D 2 25 ? 202.612 169.737 215.096 1.00 17.71 25 LYS C N 1
ATOM 12002 C CA . LYS D 2 25 ? 202.418 169.318 213.711 1.00 13.18 25 LYS C CA 1
ATOM 12003 C C . LYS D 2 25 ? 203.082 167.973 213.435 1.00 11.37 25 LYS C C 1
ATOM 12004 O O . LYS D 2 25 ? 202.502 167.119 212.758 1.00 17.77 25 LYS C O 1
ATOM 12023 N N . ALA D 2 26 ? 204.292 167.763 213.955 1.00 17.38 26 ALA C N 1
ATOM 12024 C CA . ALA D 2 26 ? 205.005 166.515 213.711 1.00 15.42 26 ALA C CA 1
ATOM 12025 C C . ALA D 2 26 ? 204.350 165.323 214.398 1.00 9.68 26 ALA C C 1
ATOM 12026 O O . ALA D 2 26 ? 204.551 164.186 213.961 1.00 20.73 26 ALA C O 1
ATOM 12033 N N . ALA D 2 27 ? 203.575 165.551 215.454 1.00 14.54 27 ALA C N 1
ATOM 12034 C CA . ALA D 2 27 ? 202.969 164.474 216.224 1.00 12.70 27 ALA C CA 1
ATOM 12035 C C . ALA D 2 27 ? 201.607 164.052 215.687 1.00 8.07 27 ALA C C 1
ATOM 12036 O O . ALA D 2 27 ? 200.946 163.214 216.306 1.00 19.95 27 ALA C O 1
ATOM 12043 N N . GLY D 2 28 ? 201.168 164.617 214.565 1.00 14.05 28 GLY C N 1
ATOM 12044 C CA . GLY D 2 28 ? 199.884 164.274 213.976 1.00 14.72 28 GLY C CA 1
ATOM 12045 C C . GLY D 2 28 ? 198.914 165.431 213.837 1.00 10.97 28 GLY C C 1
ATOM 12046 O O . GLY D 2 28 ? 197.787 165.210 213.374 1.00 9.60 28 GLY C O 1
ATOM 12050 N N . GLY D 2 29 ? 199.279 166.651 214.221 1.00 18.23 29 GLY C N 1
ATOM 12051 C CA . GLY D 2 29 ? 198.400 167.792 214.058 1.00 7.00 29 GLY C CA 1
ATOM 12052 C C . GLY D 2 29 ? 198.769 168.676 212.883 1.00 8.76 29 GLY C C 1
ATOM 12053 O O . GLY D 2 29 ? 198.369 169.841 212.833 1.00 11.14 29 GLY C O 1
ATOM 12057 N N . ASP D 2 30 ? 199.525 168.133 211.925 1.00 5.42 30 ASP C N 1
ATOM 12058 C CA . ASP D 2 30 ? 200.028 168.950 210.823 1.00 10.06 30 ASP C CA 1
ATOM 12059 C C . ASP D 2 30 ? 198.900 169.638 210.062 1.00 3.71 30 ASP C C 1
ATOM 12060 O O . ASP D 2 30 ? 199.100 170.727 209.510 1.00 6.14 30 ASP C O 1
ATOM 12069 N N . SER D 2 31 ? 197.713 169.027 210.024 1.00 2.57 31 SER C N 1
ATOM 12070 C CA . SER D 2 31 ? 196.607 169.609 209.274 1.00 7.55 31 SER C CA 1
ATOM 12071 C C . SER D 2 31 ? 196.185 170.958 209.835 1.00 0.88 31 SER C C 1
ATOM 12072 O O . SER D 2 31 ? 195.601 171.765 209.104 1.00 4.18 31 SER C O 1
ATOM 12080 N N . LEU D 2 32 ? 196.495 171.239 211.102 1.00 0.46 32 LEU C N 1
ATOM 12081 C CA . LEU D 2 32 ? 196.161 172.544 211.651 1.00 7.35 32 LEU C CA 1
ATOM 12082 C C . LEU D 2 32 ? 196.814 173.657 210.852 1.00 2.76 32 LEU C C 1
ATOM 12083 O O . LEU D 2 32 ? 196.363 174.803 210.924 1.00 9.29 32 LEU C O 1
ATOM 12099 N N . GLU D 2 33 ? 197.867 173.342 210.091 1.00 9.18 33 GLU C N 1
ATOM 12100 C CA . GLU D 2 33 ? 198.505 174.360 209.268 1.00 7.84 33 GLU C CA 1
ATOM 12101 C C . GLU D 2 33 ? 197.516 175.013 208.313 1.00 0.00 33 GLU C C 1
ATOM 12102 O O . GLU D 2 33 ? 197.666 176.195 207.990 1.00 10.46 33 GLU C O 1
ATOM 12114 N N . TYR D 2 34 ? 196.499 174.282 207.852 1.00 6.27 34 TYR C N 1
ATOM 12115 C CA . TYR D 2 34 ? 195.670 174.844 206.794 1.00 5.88 34 TYR C CA 1
ATOM 12116 C C . TYR D 2 34 ? 194.178 174.956 207.108 1.00 4.39 34 TYR C C 1
ATOM 12117 O O . TYR D 2 34 ? 193.364 174.639 206.236 1.00 3.21 34 TYR C O 1
ATOM 12135 N N . CYS D 2 35 ? 193.763 175.457 208.276 1.00 0.00 35 CYS C N 1
ATOM 12136 C CA . CYS D 2 35 ? 192.388 175.944 208.330 1.00 9.46 35 CYS C CA 1
ATOM 12137 C C . CYS D 2 35 ? 192.408 177.415 207.972 1.00 0.00 35 CYS C C 1
ATOM 12138 O O . CYS D 2 35 ? 193.368 178.129 208.275 1.00 3.17 35 CYS C O 1
ATOM 12145 N N . PHE D 2 36 ? 191.337 177.854 207.328 1.00 6.11 36 PHE C N 1
ATOM 12146 C CA . PHE D 2 36 ? 191.138 179.250 206.980 1.00 0.00 36 PHE C CA 1
ATOM 12147 C C . PHE D 2 36 ? 190.107 179.916 207.889 1.00 0.00 36 PHE C C 1
ATOM 12148 O O . PHE D 2 36 ? 189.393 180.829 207.467 1.00 0.00 36 PHE C O 1
ATOM 12165 N N . GLN D 2 37 ? 190.013 179.444 209.135 1.00 2.89 37 GLN C N 1
ATOM 12166 C CA . GLN D 2 37 ? 189.340 180.166 210.212 1.00 0.00 37 GLN C CA 1
ATOM 12167 C C . GLN D 2 37 ? 187.906 180.527 209.844 1.00 0.00 37 GLN C C 1
ATOM 12168 O O . GLN D 2 37 ? 187.446 181.641 210.087 1.00 5.84 37 GLN C O 1
ATOM 12182 N N . CYS D 2 38 ? 187.196 179.569 209.250 1.00 6.93 38 CYS C N 1
ATOM 12183 C CA . CYS D 2 38 ? 185.816 179.807 208.849 1.00 3.67 38 CYS C CA 1
ATOM 12184 C C . CYS D 2 38 ? 184.865 179.814 210.042 1.00 0.00 38 CYS C C 1
ATOM 12185 O O . CYS D 2 38 ? 183.797 180.426 209.972 1.00 2.30 38 CYS C O 1
ATOM 12192 N N . GLY D 2 39 ? 185.214 179.128 211.124 1.00 0.00 39 GLY C N 1
ATOM 12193 C CA . GLY D 2 39 ? 184.368 179.090 212.298 1.00 0.60 39 GLY C CA 1
ATOM 12194 C C . GLY D 2 39 ? 183.303 178.016 212.296 1.00 0.00 39 GLY C C 1
ATOM 12195 O O . GLY D 2 39 ? 182.466 178.005 213.204 1.00 0.00 39 GLY C O 1
ATOM 12199 N N . THR D 2 40 ? 183.303 177.115 211.309 1.00 0.00 40 THR C N 1
ATOM 12200 C CA . THR D 2 40 ? 182.371 175.990 211.337 1.00 1.81 40 THR C CA 1
ATOM 12201 C C . THR D 2 40 ? 182.561 175.155 212.598 1.00 0.00 40 THR C C 1
ATOM 12202 O O . THR D 2 40 ? 181.584 174.749 213.233 1.00 3.56 40 THR C O 1
ATOM 12213 N N . CYS D 2 41 ? 183.813 174.915 212.990 1.00 0.00 41 CYS C N 1
ATOM 12214 C CA . CYS D 2 41 ? 184.073 174.122 214.188 1.00 5.76 41 CYS C CA 1
ATOM 12215 C C . CYS D 2 41 ? 183.392 174.737 215.408 1.00 0.00 41 CYS C C 1
ATOM 12216 O O . CYS D 2 41 ? 182.631 174.065 216.111 1.00 2.32 41 CYS C O 1
ATOM 12223 N N . THR D 2 42 ? 183.617 176.030 215.652 1.00 0.00 42 THR C N 1
ATOM 12224 C CA . THR D 2 42 ? 182.998 176.677 216.806 1.00 0.12 42 THR C CA 1
ATOM 12225 C C . THR D 2 42 ? 181.478 176.608 216.728 1.00 0.00 42 THR C C 1
ATOM 12226 O O . THR D 2 42 ? 180.806 176.384 217.739 1.00 0.00 42 THR C O 1
ATOM 12237 N N . GLY D 2 43 ? 180.915 176.811 215.538 1.00 0.00 43 GLY C N 1
ATOM 12238 C CA . GLY D 2 43 ? 179.473 176.744 215.397 1.00 5.72 43 GLY C CA 1
ATOM 12239 C C . GLY D 2 43 ? 178.908 175.382 215.744 1.00 0.00 43 GLY C C 1
ATOM 12240 O O . GLY D 2 43 ? 177.797 175.281 216.262 1.00 0.00 43 GLY C O 1
ATOM 12244 N N . SER D 2 44 ? 179.653 174.320 215.447 1.00 0.00 44 SER C N 1
ATOM 12245 C CA . SER D 2 44 ? 179.211 172.961 215.724 1.00 0.64 44 SER C CA 1
ATOM 12246 C C . SER D 2 44 ? 179.429 172.544 217.173 1.00 0.00 44 SER C C 1
ATOM 12247 O O . SER D 2 44 ? 178.877 171.526 217.598 1.00 11.03 44 SER C O 1
ATOM 12255 N N . CYS D 2 45 ? 180.202 173.300 217.934 1.00 2.01 45 CYS C N 1
ATOM 12256 C CA . CYS D 2 45 ? 180.707 172.814 219.210 1.00 0.00 45 CYS C CA 1
ATOM 12257 C C . CYS D 2 45 ? 179.648 172.951 220.301 1.00 0.00 45 CYS C C 1
ATOM 12258 O O . CYS D 2 45 ? 179.253 174.075 220.627 1.00 0.00 45 CYS C O 1
ATOM 12265 N N . PRO D 2 46 ? 179.183 171.852 220.903 1.00 0.00 46 PRO C N 1
ATOM 12266 C CA . PRO D 2 46 ? 178.213 171.988 222.000 1.00 3.19 46 PRO C CA 1
ATOM 12267 C C . PRO D 2 46 ? 178.802 172.616 223.252 1.00 0.00 46 PRO C C 1
ATOM 12268 O O . PRO D 2 46 ? 178.077 173.295 223.986 1.00 5.16 46 PRO C O 1
ATOM 12279 N N . SER D 2 47 ? 180.091 172.421 223.524 1.00 0.00 47 SER C N 1
ATOM 12280 C CA . SER D 2 47 ? 180.680 173.065 224.692 1.00 5.68 47 SER C CA 1
ATOM 12281 C C . SER D 2 47 ? 180.880 174.556 224.466 1.00 0.00 47 SER C C 1
ATOM 12282 O O . SER D 2 47 ? 180.792 175.337 225.417 1.00 2.98 47 SER C O 1
ATOM 12290 N N . GLY D 2 48 ? 181.130 174.968 223.223 1.00 0.00 48 GLY C N 1
ATOM 12291 C CA . GLY D 2 48 ? 181.289 176.384 222.943 1.00 7.72 48 GLY C CA 1
ATOM 12292 C C . GLY D 2 48 ? 180.043 177.194 223.241 1.00 0.00 48 GLY C C 1
ATOM 12293 O O . GLY D 2 48 ? 180.127 178.399 223.478 1.00 10.57 48 GLY C O 1
ATOM 12297 N N . ARG D 2 49 ? 178.876 176.547 223.240 1.00 0.00 49 ARG C N 1
ATOM 12298 C CA . ARG D 2 49 ? 177.619 177.245 223.479 1.00 1.24 49 ARG C CA 1
ATOM 12299 C C . ARG D 2 49 ? 177.380 177.569 224.945 1.00 0.58 49 ARG C C 1
ATOM 12300 O O . ARG D 2 49 ? 176.523 178.405 225.239 1.00 15.30 49 ARG C O 1
ATOM 12321 N N . ARG D 2 50 ? 178.098 176.924 225.866 1.00 11.76 50 ARG C N 1
ATOM 12322 C CA . ARG D 2 50 ? 177.834 177.076 227.288 1.00 4.21 50 ARG C CA 1
ATOM 12323 C C . ARG D 2 50 ? 179.082 177.352 228.113 1.00 0.00 50 ARG C C 1
ATOM 12324 O O . ARG D 2 50 ? 178.981 177.444 229.339 1.00 11.97 50 ARG C O 1
ATOM 12345 N N . THR D 2 51 ? 180.240 177.476 227.488 1.00 4.79 51 THR C N 1
ATOM 12346 C CA . THR D 2 51 ? 181.479 177.811 228.173 1.00 1.74 51 THR C CA 1
ATOM 12347 C C . THR D 2 51 ? 182.243 178.812 227.314 1.00 0.00 51 THR C C 1
ATOM 12348 O O . THR D 2 51 ? 181.822 179.107 226.190 1.00 10.50 51 THR C O 1
ATOM 12359 N N . PRO D 2 52 ? 183.355 179.361 227.800 1.00 3.73 52 PRO C N 1
ATOM 12360 C CA . PRO D 2 52 ? 184.203 180.208 226.954 1.00 5.00 52 PRO C CA 1
ATOM 12361 C C . PRO D 2 52 ? 185.125 179.443 226.016 1.00 0.00 52 PRO C C 1
ATOM 12362 O O . PRO D 2 52 ? 185.996 180.058 225.398 1.00 10.26 52 PRO C O 1
ATOM 12373 N N . TYR D 2 53 ? 184.959 178.132 225.891 1.00 3.31 53 TYR C N 1
ATOM 12374 C CA . TYR D 2 53 ? 185.806 177.337 225.011 1.00 0.00 53 TYR C CA 1
ATOM 12375 C C . TYR D 2 53 ? 185.522 177.677 223.552 1.00 0.00 53 TYR C C 1
ATOM 12376 O O . TYR D 2 53 ? 184.372 177.614 223.108 1.00 1.51 53 TYR C O 1
ATOM 12394 N N . ARG D 2 54 ? 186.570 178.028 222.805 1.00 0.00 54 ARG C N 1
ATOM 12395 C CA . ARG D 2 54 ? 186.463 178.390 221.390 1.00 0.00 54 ARG C CA 1
ATOM 12396 C C . ARG D 2 54 ? 187.474 177.557 220.606 1.00 0.00 54 ARG C C 1
ATOM 12397 O O . ARG D 2 54 ? 188.658 177.897 220.548 1.00 0.00 54 ARG C O 1
ATOM 12418 N N . VAL D 2 55 ? 186.998 176.475 219.988 1.00 9.14 55 VAL C N 1
ATOM 12419 C CA . VAL D 2 55 ? 187.904 175.538 219.327 1.00 0.00 55 VAL C CA 1
ATOM 12420 C C . VAL D 2 55 ? 188.639 176.211 218.169 1.00 1.79 55 VAL C C 1
ATOM 12421 O O . VAL D 2 55 ? 189.842 175.990 217.975 1.00 6.89 55 VAL C O 1
ATOM 12434 N N . ARG D 2 56 ? 187.937 177.028 217.375 1.00 0.00 56 ARG C N 1
ATOM 12435 C CA . ARG D 2 56 ? 188.609 177.737 216.287 1.00 0.00 56 ARG C CA 1
ATOM 12436 C C . ARG D 2 56 ? 189.810 178.508 216.812 1.00 1.88 56 ARG C C 1
ATOM 12437 O O . ARG D 2 56 ? 190.884 178.495 216.202 1.00 2.45 56 ARG C O 1
ATOM 12458 N N . GLN D 2 57 ? 189.642 179.188 217.946 1.00 0.00 57 GLN C N 1
ATOM 12459 C CA . GLN D 2 57 ? 190.730 179.978 218.508 1.00 0.60 57 GLN C CA 1
ATOM 12460 C C . GLN D 2 57 ? 191.852 179.095 219.027 1.00 2.61 57 GLN C C 1
ATOM 12461 O O . GLN D 2 57 ? 193.019 179.482 218.959 1.00 3.30 57 GLN C O 1
ATOM 12475 N N . ILE D 2 58 ? 191.528 177.913 219.546 1.00 0.00 58 ILE C N 1
ATOM 12476 C CA . ILE D 2 58 ? 192.575 176.979 219.940 1.00 2.97 58 ILE C CA 1
ATOM 12477 C C . ILE D 2 58 ? 193.413 176.598 218.726 1.00 0.00 58 ILE C C 1
ATOM 12478 O O . ILE D 2 58 ? 194.647 176.593 218.777 1.00 2.47 58 ILE C O 1
ATOM 12494 N N . ILE D 2 59 ? 192.751 176.286 217.609 1.00 0.00 59 ILE C N 1
ATOM 12495 C CA . ILE D 2 59 ? 193.486 175.936 216.393 1.00 2.88 59 ILE C CA 1
ATOM 12496 C C . ILE D 2 59 ? 194.348 177.112 215.946 1.00 0.00 59 ILE C C 1
ATOM 12497 O O . ILE D 2 59 ? 195.518 176.945 215.576 1.00 7.88 59 ILE C O 1
ATOM 12513 N N . ARG D 2 60 ? 193.778 178.318 215.979 1.00 0.00 60 ARG C N 1
ATOM 12514 C CA . ARG D 2 60 ? 194.518 179.521 215.609 1.00 0.80 60 ARG C CA 1
ATOM 12515 C C . ARG D 2 60 ? 195.770 179.688 216.465 1.00 0.00 60 ARG C C 1
ATOM 12516 O O . ARG D 2 60 ? 196.869 179.911 215.946 1.00 3.76 60 ARG C O 1
ATOM 12537 N N . LYS D 2 61 ? 195.616 179.586 217.786 1.00 2.95 61 LYS C N 1
ATOM 12538 C CA . LYS D 2 61 ? 196.746 179.756 218.691 1.00 2.88 61 LYS C CA 1
ATOM 12539 C C . LYS D 2 61 ? 197.803 178.689 218.457 1.00 0.97 61 LYS C C 1
ATOM 12540 O O . LYS D 2 61 ? 199.003 178.981 218.471 1.00 5.57 61 LYS C O 1
ATOM 12559 N N . ALA D 2 62 ? 197.375 177.444 218.240 1.00 5.03 62 ALA C N 1
ATOM 12560 C CA . ALA D 2 62 ? 198.325 176.384 217.924 1.00 6.41 62 ALA C CA 1
ATOM 12561 C C . ALA D 2 62 ? 199.131 176.733 216.683 1.00 3.76 62 ALA C C 1
ATOM 12562 O O . ALA D 2 62 ? 200.344 176.511 216.641 1.00 12.93 62 ALA C O 1
ATOM 12569 N N . ASN D 2 63 ? 198.475 177.290 215.663 1.00 4.38 63 ASN C N 1
ATOM 12570 C CA . ASN D 2 63 ? 199.207 177.698 214.466 1.00 6.96 63 ASN C CA 1
ATOM 12571 C C . ASN D 2 63 ? 200.178 178.836 214.769 1.00 9.60 63 ASN C C 1
ATOM 12572 O O . ASN D 2 63 ? 201.313 178.836 214.282 1.00 14.11 63 ASN C O 1
ATOM 12583 N N . VAL D 2 64 ? 199.745 179.820 215.561 1.00 11.62 64 VAL C N 1
ATOM 12584 C CA . VAL D 2 64 ? 200.601 180.957 215.888 1.00 5.21 64 VAL C CA 1
ATOM 12585 C C . VAL D 2 64 ? 201.757 180.530 216.785 1.00 8.86 64 VAL C C 1
ATOM 12586 O O . VAL D 2 64 ? 202.859 181.080 216.691 1.00 20.38 64 VAL C O 1
ATOM 12599 N N . GLY D 2 65 ? 201.533 179.564 217.666 1.00 14.92 65 GLY C N 1
ATOM 12600 C CA . GLY D 2 65 ? 202.542 179.118 218.598 1.00 5.58 65 GLY C CA 1
ATOM 12601 C C . GLY D 2 65 ? 202.404 179.663 220.001 1.00 4.69 65 GLY C C 1
ATOM 12602 O O . GLY D 2 65 ? 203.416 179.786 220.697 1.00 15.34 65 GLY C O 1
ATOM 12606 N N . LEU D 2 66 ? 201.191 179.999 220.438 1.00 0.72 66 LEU C N 1
ATOM 12607 C CA . LEU D 2 66 ? 200.974 180.551 221.776 1.00 6.27 66 LEU C CA 1
ATOM 12608 C C . LEU D 2 66 ? 200.824 179.403 222.777 1.00 8.38 66 LEU C C 1
ATOM 12609 O O . LEU D 2 66 ? 199.750 179.118 223.306 1.00 8.09 66 LEU C O 1
ATOM 12625 N N . LYS D 2 67 ? 201.959 178.752 223.040 1.00 6.09 67 LYS C N 1
ATOM 12626 C CA . LYS D 2 67 ? 201.968 177.563 223.890 1.00 12.24 67 LYS C CA 1
ATOM 12627 C C . LYS D 2 67 ? 201.431 177.866 225.282 1.00 8.55 67 LYS C C 1
ATOM 12628 O O . LYS D 2 67 ? 200.547 177.164 225.787 1.00 10.37 67 LYS C O 1
ATOM 12647 N N . ASP D 2 68 ? 201.980 178.891 225.935 1.00 14.93 68 ASP C N 1
ATOM 12648 C CA . ASP D 2 68 ? 201.599 179.163 227.316 1.00 14.59 68 ASP C CA 1
ATOM 12649 C C . ASP D 2 68 ? 200.116 179.484 227.416 1.00 10.28 68 ASP C C 1
ATOM 12650 O O . ASP D 2 68 ? 199.452 179.109 228.387 1.00 15.73 68 ASP C O 1
ATOM 12659 N N . GLU D 2 69 ? 199.578 180.171 226.410 1.00 12.43 69 GLU C N 1
ATOM 12660 C CA . GLU D 2 69 ? 198.154 180.477 226.399 1.00 15.23 69 GLU C CA 1
ATOM 12661 C C . GLU D 2 69 ? 197.310 179.217 226.243 1.00 8.93 69 GLU C C 1
ATOM 12662 O O . GLU D 2 69 ? 196.227 179.118 226.827 1.00 15.41 69 GLU C O 1
ATOM 12674 N N . ILE D 2 70 ? 197.773 178.254 225.449 1.00 9.76 70 ILE C N 1
ATOM 12675 C CA . ILE D 2 70 ? 196.978 177.053 225.198 1.00 10.38 70 ILE C CA 1
ATOM 12676 C C . ILE D 2 70 ? 197.011 176.119 226.401 1.00 6.56 70 ILE C C 1
ATOM 12677 O O . ILE D 2 70 ? 195.967 175.760 226.957 1.00 14.61 70 ILE C O 1
ATOM 12693 N N . ILE D 2 71 ? 198.212 175.710 226.816 1.00 8.77 71 ILE C N 1
ATOM 12694 C CA . ILE D 2 71 ? 198.325 174.598 227.758 1.00 10.27 71 ILE C CA 1
ATOM 12695 C C . ILE D 2 71 ? 197.780 174.974 229.130 1.00 9.24 71 ILE C C 1
ATOM 12696 O O . ILE D 2 71 ? 197.282 174.111 229.862 1.00 17.19 71 ILE C O 1
ATOM 12712 N N . SER D 2 72 ? 197.874 176.243 229.511 1.00 12.58 72 SER C N 1
ATOM 12713 C CA . SER D 2 72 ? 197.355 176.707 230.790 1.00 14.71 72 SER C CA 1
ATOM 12714 C C . SER D 2 72 ? 195.875 177.056 230.726 1.00 10.00 72 SER C C 1
ATOM 12715 O O . SER D 2 72 ? 195.299 177.444 231.746 1.00 18.48 72 SER C O 1
ATOM 12723 N N . ASP D 2 73 ? 195.256 176.928 229.561 1.00 14.05 73 ASP C N 1
ATOM 12724 C CA . ASP D 2 73 ? 193.862 177.306 229.391 1.00 11.80 73 ASP C CA 1
ATOM 12725 C C . ASP D 2 73 ? 192.960 176.242 230.004 1.00 4.95 73 ASP C C 1
ATOM 12726 O O . ASP D 2 73 ? 192.992 175.091 229.556 1.00 17.03 73 ASP C O 1
ATOM 12735 N N . PRO D 2 74 ? 192.149 176.569 231.013 1.00 13.24 74 PRO C N 1
ATOM 12736 C CA . PRO D 2 74 ? 191.169 175.580 231.493 1.00 9.81 74 PRO C CA 1
ATOM 12737 C C . PRO D 2 74 ? 190.156 175.178 230.435 1.00 3.48 74 PRO C C 1
ATOM 12738 O O . PRO D 2 74 ? 189.748 174.009 230.390 1.00 10.54 74 PRO C O 1
ATOM 12749 N N . THR D 2 75 ? 189.761 176.101 229.555 1.00 7.07 75 THR C N 1
ATOM 12750 C CA . THR D 2 75 ? 188.748 175.770 228.561 1.00 5.57 75 THR C CA 1
ATOM 12751 C C . THR D 2 75 ? 189.196 174.635 227.653 1.00 4.60 75 THR C C 1
ATOM 12752 O O . THR D 2 75 ? 188.348 173.983 227.035 1.00 3.84 75 THR C O 1
ATOM 12763 N N . LEU D 2 76 ? 190.504 174.376 227.569 1.00 3.34 76 LEU C N 1
ATOM 12764 C CA . LEU D 2 76 ? 190.984 173.277 226.740 1.00 4.96 76 LEU C CA 1
ATOM 12765 C C . LEU D 2 76 ? 190.345 171.957 227.147 1.00 1.75 76 LEU C C 1
ATOM 12766 O O . LEU D 2 76 ? 190.158 171.073 226.305 1.00 10.94 76 LEU C O 1
ATOM 12782 N N . TRP D 2 77 ? 189.987 171.814 228.419 1.00 1.94 77 TRP C N 1
ATOM 12783 C CA . TRP D 2 77 ? 189.416 170.577 228.924 1.00 0.00 77 TRP C CA 1
ATOM 12784 C C . TRP D 2 77 ? 187.897 170.525 228.790 1.00 0.00 77 TRP C C 1
ATOM 12785 O O . TRP D 2 77 ? 187.277 169.612 229.338 1.00 13.09 77 TRP C O 1
ATOM 12806 N N . MET D 2 78 ? 187.287 171.472 228.074 1.00 6.67 78 MET C N 1
ATOM 12807 C CA . MET D 2 78 ? 185.848 171.448 227.836 1.00 0.00 78 MET C CA 1
ATOM 12808 C C . MET D 2 78 ? 185.449 170.629 226.615 1.00 0.00 78 MET C C 1
ATOM 12809 O O . MET D 2 78 ? 184.253 170.419 226.400 1.00 4.68 78 MET C O 1
ATOM 12823 N N . CYS D 2 79 ? 186.402 170.164 225.816 1.00 2.02 79 CYS C N 1
ATOM 12824 C CA . CYS D 2 79 ? 186.076 169.408 224.613 1.00 0.00 79 CYS C CA 1
ATOM 12825 C C . CYS D 2 79 ? 185.746 167.970 224.998 1.00 0.00 79 CYS C C 1
ATOM 12826 O O . CYS D 2 79 ? 186.550 167.299 225.652 1.00 0.00 79 CYS C O 1
ATOM 12833 N N . THR D 2 80 ? 184.569 167.500 224.591 1.00 0.00 80 THR C N 1
ATOM 12834 C CA . THR D 2 80 ? 184.139 166.130 224.844 1.00 0.00 80 THR C CA 1
ATOM 12835 C C . THR D 2 80 ? 184.609 165.156 223.772 1.00 0.00 80 THR C C 1
ATOM 12836 O O . THR D 2 80 ? 184.335 163.958 223.884 1.00 9.33 80 THR C O 1
ATOM 12847 N N . THR D 2 81 ? 185.301 165.640 222.741 1.00 3.02 81 THR C N 1
ATOM 12848 C CA . THR D 2 81 ? 185.707 164.815 221.602 1.00 5.31 81 THR C CA 1
ATOM 12849 C C . THR D 2 81 ? 184.493 164.234 220.873 1.00 0.00 81 THR C C 1
ATOM 12850 O O . THR D 2 81 ? 184.513 163.093 220.415 1.00 5.73 81 THR C O 1
ATOM 12861 N N . CYS D 2 82 ? 183.436 165.039 220.736 1.00 0.48 82 CYS C N 1
ATOM 12862 C CA . CYS D 2 82 ? 182.249 164.608 220.000 1.00 3.30 82 CYS C CA 1
ATOM 12863 C C . CYS D 2 82 ? 182.485 164.490 218.492 1.00 0.00 82 CYS C C 1
ATOM 12864 O O . CYS D 2 82 ? 181.670 163.870 217.804 1.00 3.93 82 CYS C O 1
ATOM 12871 N N . TYR D 2 83 ? 183.548 165.096 217.963 1.00 0.00 83 TYR C N 1
ATOM 12872 C CA . TYR D 2 83 ? 183.965 165.029 216.558 1.00 0.00 83 TYR C CA 1
ATOM 12873 C C . TYR D 2 83 ? 183.046 165.765 215.582 1.00 0.00 83 TYR C C 1
ATOM 12874 O O . TYR D 2 83 ? 183.303 165.726 214.375 1.00 0.00 83 TYR C O 1
ATOM 12892 N N . SER D 2 84 ? 182.004 166.457 216.051 1.00 0.00 84 SER C N 1
ATOM 12893 C CA . SER D 2 84 ? 181.097 167.145 215.127 1.00 3.35 84 SER C CA 1
ATOM 12894 C C . SER D 2 84 ? 181.849 168.156 214.262 1.00 0.00 84 SER C C 1
ATOM 12895 O O . SER D 2 84 ? 181.696 168.191 213.027 1.00 1.70 84 SER C O 1
ATOM 12903 N N . CYS D 2 85 ? 182.681 168.982 214.897 1.00 4.06 85 CYS C N 1
ATOM 12904 C CA . CYS D 2 85 ? 183.501 169.928 214.154 1.00 2.45 85 CYS C CA 1
ATOM 12905 C C . CYS D 2 85 ? 184.318 169.217 213.084 1.00 0.00 85 CYS C C 1
ATOM 12906 O O . CYS D 2 85 ? 184.314 169.614 211.915 1.00 4.82 85 CYS C O 1
ATOM 12913 N N . GLN D 2 86 ? 185.025 168.154 213.475 1.00 0.00 86 GLN C N 1
ATOM 12914 C CA . GLN D 2 86 ? 185.889 167.442 212.541 1.00 2.55 86 GLN C CA 1
ATOM 12915 C C . GLN D 2 86 ? 185.092 166.832 211.400 1.00 0.00 86 GLN C C 1
ATOM 12916 O O . GLN D 2 86 ? 185.601 166.721 210.280 1.00 0.25 86 GLN C O 1
ATOM 12930 N N . GLU D 2 87 ? 183.852 166.423 211.665 1.00 0.00 87 GLU C N 1
ATOM 12931 C CA . GLU D 2 87 ? 183.007 165.917 210.592 1.00 1.63 87 GLU C CA 1
ATOM 12932 C C . GLU D 2 87 ? 182.655 167.016 209.603 1.00 0.00 87 GLU C C 1
ATOM 12933 O O . GLU D 2 87 ? 182.464 166.736 208.416 1.00 2.16 87 GLU C O 1
ATOM 12945 N N . ARG D 2 88 ? 182.562 168.265 210.067 1.00 0.00 88 ARG C N 1
ATOM 12946 C CA . ARG D 2 88 ? 182.113 169.349 209.197 1.00 0.00 88 ARG C CA 1
ATOM 12947 C C . ARG D 2 88 ? 183.225 170.249 208.654 1.00 0.00 88 ARG C C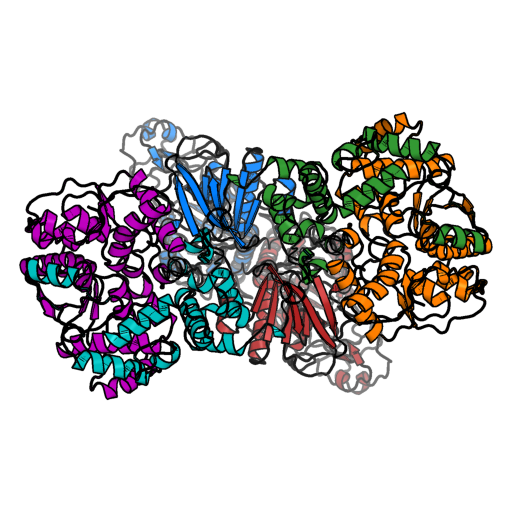 1
ATOM 12948 O O . ARG D 2 88 ? 182.947 171.061 207.768 1.00 16.64 88 ARG C O 1
ATOM 12969 N N . CYS D 2 89 ? 184.458 170.131 209.130 1.00 3.60 89 CYS C N 1
ATOM 12970 C CA . CYS D 2 89 ? 185.498 171.086 208.743 1.00 0.00 89 CYS C CA 1
ATOM 12971 C C . CYS D 2 89 ? 185.698 171.090 207.226 1.00 0.00 89 CYS C C 1
ATOM 12972 O O . CYS D 2 89 ? 186.008 170.038 206.653 1.00 0.74 89 CYS C O 1
ATOM 12979 N N . PRO D 2 90 ? 185.535 172.232 206.544 1.00 0.00 90 PRO C N 1
ATOM 12980 C CA . PRO D 2 90 ? 185.702 172.237 205.079 1.00 1.77 90 PRO C CA 1
ATOM 12981 C C . PRO D 2 90 ? 187.134 172.015 204.617 1.00 0.00 90 PRO C C 1
ATOM 12982 O O . PRO D 2 90 ? 187.333 171.610 203.466 1.00 2.12 90 PRO C O 1
ATOM 12993 N N . ARG D 2 91 ? 188.131 172.255 205.465 1.00 0.00 91 ARG C N 1
ATOM 12994 C CA . ARG D 2 91 ? 189.526 172.014 205.123 1.00 1.06 91 ARG C CA 1
ATOM 12995 C C . ARG D 2 91 ? 190.033 170.667 205.632 1.00 0.00 91 ARG C C 1
ATOM 12996 O O . ARG D 2 91 ? 191.227 170.383 205.516 1.00 3.89 91 ARG C O 1
ATOM 13017 N N . LYS D 2 92 ? 189.152 169.835 206.187 1.00 0.00 92 LYS C N 1
ATOM 13018 C CA . LYS D 2 92 ? 189.510 168.502 206.683 1.00 3.12 92 LYS C CA 1
ATOM 13019 C C . LYS D 2 92 ? 190.665 168.561 207.684 1.00 0.00 92 LYS C C 1
ATOM 13020 O O . LYS D 2 92 ? 191.610 167.776 207.623 1.00 8.12 92 LYS C O 1
ATOM 13039 N N . VAL D 2 93 ? 190.581 169.503 208.624 1.00 0.00 93 VAL C N 1
ATOM 13040 C CA . VAL D 2 93 ? 191.532 169.552 209.729 1.00 2.49 93 VAL C CA 1
ATOM 13041 C C . VAL D 2 93 ? 191.177 168.478 210.751 1.00 0.00 93 VAL C C 1
ATOM 13042 O O . VAL D 2 93 ? 189.999 168.237 211.040 1.00 2.42 93 VAL C O 1
ATOM 13055 N N . LYS D 2 94 ? 192.198 167.813 211.291 1.00 3.11 94 LYS C N 1
ATOM 13056 C CA . LYS D 2 94 ? 192.001 166.795 212.328 1.00 0.79 94 LYS C CA 1
ATOM 13057 C C . LYS D 2 94 ? 191.936 167.478 213.695 1.00 0.00 94 LYS C C 1
ATOM 13058 O O . LYS D 2 94 ? 192.850 167.400 214.514 1.00 0.72 94 LYS C O 1
ATOM 13077 N N . ILE D 2 95 ? 190.809 168.154 213.928 1.00 3.60 95 ILE C N 1
ATOM 13078 C CA . ILE D 2 95 ? 190.683 169.034 215.089 1.00 1.85 95 ILE C CA 1
ATOM 13079 C C . ILE D 2 95 ? 190.881 168.251 216.383 1.00 0.00 95 ILE C C 1
ATOM 13080 O O . ILE D 2 95 ? 191.636 168.667 217.267 1.00 3.84 95 ILE C O 1
ATOM 13096 N N . VAL D 2 96 ? 190.209 167.106 216.513 1.00 2.22 96 VAL C N 1
ATOM 13097 C CA . VAL D 2 96 ? 190.254 166.362 217.770 1.00 2.78 96 VAL C CA 1
ATOM 13098 C C . VAL D 2 96 ? 191.673 165.888 218.066 1.00 0.00 96 VAL C C 1
ATOM 13099 O O . VAL D 2 96 ? 192.110 165.882 219.223 1.00 5.70 96 VAL C O 1
ATOM 13112 N N . ASP D 2 97 ? 192.415 165.488 217.032 1.00 2.47 97 ASP C N 1
ATOM 13113 C CA . ASP D 2 97 ? 193.811 165.114 217.234 1.00 9.81 97 ASP C CA 1
ATOM 13114 C C . ASP D 2 97 ? 194.618 166.292 217.772 1.00 0.00 97 ASP C C 1
ATOM 13115 O O . ASP D 2 97 ? 195.454 166.125 218.668 1.00 1.81 97 ASP C O 1
ATOM 13124 N N . VAL D 2 98 ? 194.373 167.492 217.242 1.00 0.00 98 VAL C N 1
ATOM 13125 C CA . VAL D 2 98 ? 195.076 168.682 217.721 1.00 1.71 98 VAL C CA 1
ATOM 13126 C C . VAL D 2 98 ? 194.737 168.944 219.184 1.00 0.00 98 VAL C C 1
ATOM 13127 O O . VAL D 2 98 ? 195.617 169.235 220.004 1.00 4.85 98 VAL C O 1
ATOM 13140 N N . VAL D 2 99 ? 193.451 168.848 219.527 1.00 0.00 99 VAL C N 1
ATOM 13141 C CA . VAL D 2 99 ? 193.027 169.074 220.905 1.00 0.68 99 VAL C CA 1
ATOM 13142 C C . VAL D 2 99 ? 193.707 168.079 221.839 1.00 0.00 99 VAL C C 1
ATOM 13143 O O . VAL D 2 99 ? 194.209 168.451 222.904 1.00 7.87 99 VAL C O 1
ATOM 13156 N N . LYS D 2 100 ? 193.752 166.803 221.450 1.00 0.00 100 LYS C N 1
ATOM 13157 C CA . LYS D 2 100 ? 194.365 165.798 222.314 1.00 8.29 100 LYS C CA 1
ATOM 13158 C C . LYS D 2 100 ? 195.870 166.009 222.444 1.00 0.00 100 LYS C C 1
ATOM 13159 O O . LYS D 2 100 ? 196.438 165.792 223.517 1.00 9.61 100 LYS C O 1
ATOM 13178 N N . LEU D 2 101 ? 196.543 166.416 221.365 1.00 7.29 101 LEU C N 1
ATOM 13179 C CA . LEU D 2 101 ? 197.976 166.686 221.464 1.00 3.63 101 LEU C CA 1
ATOM 13180 C C . LEU D 2 101 ? 198.251 167.873 222.384 1.00 0.00 101 LEU C C 1
ATOM 13181 O O . LEU D 2 101 ? 199.170 167.831 223.216 1.00 4.26 101 LEU C O 1
ATOM 13197 N N . ALA D 2 102 ? 197.458 168.938 222.248 1.00 0.00 102 ALA C N 1
ATOM 13198 C CA . ALA D 2 102 ? 197.577 170.068 223.159 1.00 4.68 102 ALA C CA 1
ATOM 13199 C C . ALA D 2 102 ? 197.348 169.627 224.598 1.00 3.93 102 ALA C C 1
ATOM 13200 O O . ALA D 2 102 ? 198.051 170.069 225.510 1.00 7.39 102 ALA C O 1
ATOM 13207 N N . ARG D 2 103 ? 196.376 168.740 224.816 1.00 0.59 103 ARG C N 1
ATOM 13208 C CA . ARG D 2 103 ? 196.117 168.237 226.161 1.00 4.15 103 ARG C CA 1
ATOM 13209 C C . ARG D 2 103 ? 197.293 167.429 226.694 1.00 0.00 103 ARG C C 1
ATOM 13210 O O . ARG D 2 103 ? 197.597 167.482 227.887 1.00 4.93 103 ARG C O 1
ATOM 13231 N N . ASN D 2 104 ? 197.936 166.639 225.835 1.00 0.00 104 ASN C N 1
ATOM 13232 C CA . ASN D 2 104 ? 199.123 165.907 226.262 1.00 6.02 104 ASN C CA 1
ATOM 13233 C C . ASN D 2 104 ? 200.223 166.872 226.694 1.00 11.34 104 ASN C C 1
ATOM 13234 O O . ASN D 2 104 ? 200.880 166.661 227.722 1.00 7.07 104 ASN C O 1
ATOM 13245 N N . GLU D 2 105 ? 200.424 167.948 225.927 1.00 9.86 105 GLU C N 1
ATOM 13246 C CA . GLU D 2 105 ? 201.408 168.956 226.323 1.00 13.63 105 GLU C CA 1
ATOM 13247 C C . GLU D 2 105 ? 201.018 169.613 227.645 1.00 2.67 105 GLU C C 1
ATOM 13248 O O . GLU D 2 105 ? 201.871 169.853 228.507 1.00 11.11 105 GLU C O 1
ATOM 13260 N N . ALA D 2 106 ? 199.731 169.911 227.821 1.00 6.04 106 ALA C N 1
ATOM 13261 C CA . ALA D 2 106 ? 199.274 170.519 229.066 1.00 8.78 106 ALA C CA 1
ATOM 13262 C C . ALA D 2 106 ? 199.524 169.595 230.249 1.00 6.22 106 ALA C C 1
ATOM 13263 O O . ALA D 2 106 ? 200.011 170.030 231.298 1.00 11.35 106 ALA C O 1
ATOM 13270 N N . ALA D 2 107 ? 199.206 168.310 230.095 1.00 15.33 107 ALA C N 1
ATOM 13271 C CA . ALA D 2 107 ? 199.463 167.355 231.163 1.00 8.46 107 ALA C CA 1
ATOM 13272 C C . ALA D 2 107 ? 200.947 167.304 231.487 1.00 7.24 107 ALA C C 1
ATOM 13273 O O . ALA D 2 107 ? 201.334 167.304 232.660 1.00 9.82 107 ALA C O 1
ATOM 13280 N N . LYS D 2 108 ? 201.795 167.282 230.457 1.00 12.99 108 LYS C N 1
ATOM 13281 C CA . LYS D 2 108 ? 203.233 167.321 230.691 1.00 16.29 108 LYS C CA 1
ATOM 13282 C C . LYS D 2 108 ? 203.657 168.593 231.411 1.00 10.87 108 LYS C C 1
ATOM 13283 O O . LYS D 2 108 ? 204.675 168.585 232.110 1.00 22.38 108 LYS C O 1
ATOM 13302 N N . ALA D 2 109 ? 202.905 169.681 231.257 1.00 16.12 109 ALA C N 1
ATOM 13303 C CA . ALA D 2 109 ? 203.193 170.931 231.946 1.00 13.83 109 ALA C CA 1
ATOM 13304 C C . ALA D 2 109 ? 202.569 171.003 233.338 1.00 12.12 109 ALA C C 1
ATOM 13305 O O . ALA D 2 109 ? 202.697 172.033 234.006 1.00 19.62 109 ALA C O 1
ATOM 13312 N N . GLY D 2 110 ? 201.891 169.949 233.784 1.00 16.42 110 GLY C N 1
ATOM 13313 C CA . GLY D 2 110 ? 201.335 169.908 235.122 1.00 12.97 110 GLY C CA 1
ATOM 13314 C C . GLY D 2 110 ? 199.894 170.345 235.249 1.00 15.70 110 GLY C C 1
ATOM 13315 O O . GLY D 2 110 ? 199.406 170.481 236.376 1.00 17.68 110 GLY C O 1
ATOM 13319 N N . PHE D 2 111 ? 199.195 170.569 234.139 1.00 15.86 111 PHE C N 1
ATOM 13320 C CA . PHE D 2 111 ? 197.798 171.004 234.183 1.00 11.02 111 PHE C CA 1
ATOM 13321 C C . PHE D 2 111 ? 196.877 169.788 234.068 1.00 9.82 111 PHE C C 1
ATOM 13322 O O . PHE D 2 111 ? 196.216 169.547 233.058 1.00 28.11 111 PHE C O 1
ATOM 13339 N N . MET D 2 112 ? 196.861 169.004 235.141 1.00 15.70 112 MET C N 1
ATOM 13340 C CA . MET D 2 112 ? 196.002 167.834 235.259 1.00 15.75 112 MET C CA 1
ATOM 13341 C C . MET D 2 112 ? 195.040 168.043 236.417 1.00 8.68 112 MET C C 1
ATOM 13342 O O . MET D 2 112 ? 195.458 168.422 237.516 1.00 17.77 112 MET C O 1
ATOM 13356 N N . ALA D 2 113 ? 193.759 167.797 236.172 1.00 14.29 113 ALA C N 1
ATOM 13357 C CA . ALA D 2 113 ? 192.775 167.901 237.233 1.00 9.23 113 ALA C CA 1
ATOM 13358 C C . ALA D 2 113 ? 192.945 166.749 238.226 1.00 9.66 113 ALA C C 1
ATOM 13359 O O . ALA D 2 113 ? 193.347 165.648 237.845 1.00 8.11 113 ALA C O 1
ATOM 13366 N N . PRO D 2 114 ? 192.656 166.981 239.513 1.00 17.86 114 PRO C N 1
ATOM 13367 C CA . PRO D 2 114 ? 192.735 165.872 240.482 1.00 15.24 114 PRO C CA 1
ATOM 13368 C C . PRO D 2 114 ? 191.834 164.693 240.147 1.00 5.22 114 PRO C C 1
ATOM 13369 O O . PRO D 2 114 ? 192.225 163.546 240.385 1.00 15.62 114 PRO C O 1
ATOM 13380 N N . ALA D 2 115 ? 190.640 164.933 239.599 1.00 13.41 115 ALA C N 1
ATOM 13381 C CA . ALA D 2 115 ? 189.738 163.827 239.276 1.00 9.25 115 ALA C CA 1
ATOM 13382 C C . ALA D 2 115 ? 190.315 162.933 238.180 1.00 7.40 115 ALA C C 1
ATOM 13383 O O . ALA D 2 115 ? 190.200 161.700 238.243 1.00 19.29 115 ALA C O 1
ATOM 13390 N N . HIS D 2 116 ? 190.924 163.534 237.159 1.00 5.76 116 HIS C N 1
ATOM 13391 C CA . HIS D 2 116 ? 191.544 162.742 236.102 1.00 10.81 116 HIS C CA 1
ATOM 13392 C C . HIS D 2 116 ? 192.695 161.905 236.649 1.00 11.45 116 HIS C C 1
ATOM 13393 O O . HIS D 2 116 ? 192.861 160.735 236.276 1.00 12.81 116 HIS C O 1
ATOM 13407 N N . LYS D 2 117 ? 193.497 162.487 237.543 1.00 8.69 117 LYS C N 1
ATOM 13408 C CA . LYS D 2 117 ? 194.541 161.718 238.206 1.00 14.91 117 LYS C CA 1
ATOM 13409 C C . LYS D 2 117 ? 193.950 160.594 239.043 1.00 6.92 117 LYS C C 1
ATOM 13410 O O . LYS D 2 117 ? 194.557 159.527 239.160 1.00 21.77 117 LYS C O 1
ATOM 13429 N N . ALA D 2 118 ? 192.779 160.817 239.641 1.00 14.74 118 ALA C N 1
ATOM 13430 C CA . ALA D 2 118 ? 192.118 159.754 240.392 1.00 12.39 118 ALA C CA 1
ATOM 13431 C C . ALA D 2 118 ? 191.736 158.598 239.479 1.00 10.97 118 ALA C C 1
ATOM 13432 O O . ALA D 2 118 ? 191.874 157.429 239.853 1.00 18.72 118 ALA C O 1
ATOM 13439 N N . VAL D 2 119 ? 191.243 158.907 238.281 1.00 15.66 119 VAL C N 1
ATOM 13440 C CA . VAL D 2 119 ? 190.951 157.848 237.314 1.00 10.49 119 VAL C CA 1
ATOM 13441 C C . VAL D 2 119 ? 192.227 157.096 236.951 1.00 7.19 119 VAL C C 1
ATOM 13442 O O . VAL D 2 119 ? 192.247 155.856 236.881 1.00 18.38 119 VAL C O 1
ATOM 13455 N N . GLY D 2 120 ? 193.313 157.832 236.714 1.00 13.09 120 GLY C N 1
ATOM 13456 C CA . GLY D 2 120 ? 194.583 157.178 236.434 1.00 11.55 120 GLY C CA 1
ATOM 13457 C C . GLY D 2 120 ? 195.021 156.256 237.559 1.00 9.48 120 GLY C C 1
ATOM 13458 O O . GLY D 2 120 ? 195.479 155.136 237.318 1.00 16.25 120 GLY C O 1
ATOM 13462 N N . SER D 2 121 ? 194.874 156.712 238.802 1.00 13.88 121 SER C N 1
ATOM 13463 C CA . SER D 2 121 ? 195.275 155.908 239.952 1.00 16.92 121 SER C CA 1
ATOM 13464 C C . SER D 2 121 ? 194.388 154.679 240.105 1.00 12.31 121 SER C C 1
ATOM 13465 O O . SER D 2 121 ? 194.866 153.609 240.496 1.00 20.56 121 SER C O 1
ATOM 13473 N N . PHE D 2 122 ? 193.094 154.813 239.811 1.00 15.15 122 PHE C N 1
ATOM 13474 C CA . PHE D 2 122 ? 192.218 153.646 239.821 1.00 6.61 122 PHE C CA 1
ATOM 13475 C C . PHE D 2 122 ? 192.682 152.614 238.807 1.00 13.01 122 PHE C C 1
ATOM 13476 O O . PHE D 2 122 ? 192.700 151.412 239.095 1.00 17.31 122 PHE C O 1
ATOM 13493 N N . VAL D 2 123 ? 193.060 153.065 237.610 1.00 10.50 123 VAL C N 1
ATOM 13494 C CA . VAL D 2 123 ? 193.563 152.127 236.610 1.00 12.80 123 VAL C CA 1
ATOM 13495 C C . VAL D 2 123 ? 194.848 151.469 237.100 1.00 12.58 123 VAL C C 1
ATOM 13496 O O . VAL D 2 123 ? 195.065 150.270 236.894 1.00 18.66 123 VAL C O 1
ATOM 13509 N N . ILE D 2 124 ? 195.725 152.245 237.743 1.00 18.00 124 ILE C N 1
ATOM 13510 C CA . ILE D 2 124 ? 196.975 151.684 238.256 1.00 17.52 124 ILE C CA 1
ATOM 13511 C C . ILE D 2 124 ? 196.695 150.603 239.294 1.00 12.53 124 ILE C C 1
ATOM 13512 O O . ILE D 2 124 ? 197.308 149.530 239.277 1.00 18.34 124 ILE C O 1
ATOM 13528 N N . LYS D 2 125 ? 195.774 150.872 240.218 1.00 16.72 125 LYS C N 1
ATOM 13529 C CA . LYS D 2 125 ? 195.544 149.965 241.338 1.00 12.75 125 LYS C CA 1
ATOM 13530 C C . LYS D 2 125 ? 194.761 148.722 240.930 1.00 15.66 125 LYS C C 1
ATOM 13531 O O . LYS D 2 125 ? 195.047 147.623 241.416 1.00 20.43 125 LYS C O 1
ATOM 13550 N N . THR D 2 126 ? 193.763 148.872 240.058 1.00 17.81 126 THR C N 1
ATOM 13551 C CA . THR D 2 126 ? 192.837 147.789 239.760 1.00 13.35 126 THR C CA 1
ATOM 13552 C C . THR D 2 126 ? 192.753 147.424 238.286 1.00 11.81 126 THR C C 1
ATOM 13553 O O . THR D 2 126 ? 192.132 146.408 237.958 1.00 20.70 126 THR C O 1
ATOM 13564 N N . GLY D 2 127 ? 193.347 148.208 237.393 1.00 13.72 127 GLY C N 1
ATOM 13565 C CA . GLY D 2 127 ? 193.212 147.966 235.975 1.00 12.85 127 GLY C CA 1
ATOM 13566 C C . GLY D 2 127 ? 191.907 148.439 235.373 1.00 12.49 127 GLY C C 1
ATOM 13567 O O . GLY D 2 127 ? 191.673 148.198 234.183 1.00 14.77 127 GLY C O 1
ATOM 13571 N N . HIS D 2 128 ? 191.048 149.093 236.152 1.00 12.63 128 HIS C N 1
ATOM 13572 C CA . HIS D 2 128 ? 189.783 149.621 235.667 1.00 5.65 128 HIS C CA 1
ATOM 13573 C C . HIS D 2 128 ? 189.667 151.095 236.022 1.00 12.13 128 HIS C C 1
ATOM 13574 O O . HIS D 2 128 ? 189.975 151.497 237.147 1.00 15.45 128 HIS C O 1
ATOM 13588 N N . GLY D 2 129 ? 189.223 151.897 235.054 1.00 10.42 129 GLY C N 1
ATOM 13589 C CA . GLY D 2 129 ? 188.891 153.277 235.355 1.00 11.56 129 GLY C CA 1
ATOM 13590 C C . GLY D 2 129 ? 187.703 153.385 236.291 1.00 4.59 129 GLY C C 1
ATOM 13591 O O . GLY D 2 129 ? 187.654 154.272 237.145 1.00 17.35 129 GLY C O 1
ATOM 13595 N N . VAL D 2 130 ? 186.735 152.485 236.146 1.00 15.44 130 VAL C N 1
ATOM 13596 C CA . VAL D 2 130 ? 185.581 152.421 237.038 1.00 7.26 130 VAL C CA 1
ATOM 13597 C C . VAL D 2 130 ? 185.595 151.060 237.727 1.00 11.29 130 VAL C C 1
ATOM 13598 O O . VAL D 2 130 ? 185.003 150.101 237.213 1.00 18.89 130 VAL C O 1
ATOM 13611 N N . PRO D 2 131 ? 186.256 150.926 238.874 1.00 15.77 131 PRO C N 1
ATOM 13612 C CA . PRO D 2 131 ? 186.323 149.618 239.534 1.00 13.45 131 PRO C CA 1
ATOM 13613 C C . PRO D 2 131 ? 184.977 149.204 240.106 1.00 11.74 131 PRO C C 1
ATOM 13614 O O . PRO D 2 131 ? 184.131 150.036 240.437 1.00 17.26 131 PRO C O 1
ATOM 13625 N N . ILE D 2 132 ? 184.788 147.888 240.219 1.00 19.07 132 ILE C N 1
ATOM 13626 C CA . ILE D 2 132 ? 183.548 147.358 240.773 1.00 16.49 132 ILE C CA 1
ATOM 13627 C C . ILE D 2 132 ? 183.462 147.670 242.265 1.00 18.31 132 ILE C C 1
ATOM 13628 O O . ILE D 2 132 ? 184.465 147.909 242.945 1.00 23.85 132 ILE C O 1
ATOM 13644 N N . ASN D 2 133 ? 182.235 147.672 242.775 1.00 22.97 133 ASN C N 1
ATOM 13645 C CA . ASN D 2 133 ? 181.948 147.864 244.191 1.00 14.56 133 ASN C CA 1
ATOM 13646 C C . ASN D 2 133 ? 181.135 146.679 244.712 1.00 20.23 133 ASN C C 1
ATOM 13647 O O . ASN D 2 133 ? 180.768 145.770 243.964 1.00 24.04 133 ASN C O 1
ATOM 13658 N N . ASP D 2 134 ? 180.859 146.696 246.020 1.00 22.73 134 ASP C N 1
ATOM 13659 C CA . ASP D 2 134 ? 180.195 145.560 246.659 1.00 18.46 134 ASP C CA 1
ATOM 13660 C C . ASP D 2 134 ? 178.777 145.365 246.135 1.00 17.25 134 ASP C C 1
ATOM 13661 O O . ASP D 2 134 ? 178.350 144.228 245.886 1.00 25.47 134 ASP C O 1
ATOM 13670 N N . ALA D 2 135 ? 178.026 146.457 245.980 1.00 21.91 135 ALA C N 1
ATOM 13671 C CA . ALA D 2 135 ? 176.653 146.341 245.503 1.00 20.36 135 ALA C CA 1
ATOM 13672 C C . ALA D 2 135 ? 176.608 145.683 244.132 1.00 17.29 135 ALA C C 1
ATOM 13673 O O . ALA D 2 135 ? 175.776 144.802 243.881 1.00 28.14 135 ALA C O 1
ATOM 13680 N N . THR D 2 136 ? 177.505 146.083 243.233 1.00 21.62 136 THR C N 1
ATOM 13681 C CA . THR D 2 136 ? 177.535 145.452 241.921 1.00 20.52 136 THR C CA 1
ATOM 13682 C C . THR D 2 136 ? 178.043 144.021 241.998 1.00 18.93 136 THR C C 1
ATOM 13683 O O . THR D 2 136 ? 177.625 143.181 241.200 1.00 19.22 136 THR C O 1
ATOM 13694 N N . MET D 2 137 ? 178.947 143.724 242.931 1.00 21.72 137 MET C N 1
ATOM 13695 C CA . MET D 2 137 ? 179.370 142.341 243.121 1.00 21.06 137 MET C CA 1
ATOM 13696 C C . MET D 2 137 ? 178.170 141.453 243.427 1.00 20.74 137 MET C C 1
ATOM 13697 O O . MET D 2 137 ? 177.944 140.433 242.762 1.00 25.95 137 MET C O 1
ATOM 13711 N N . GLU D 2 138 ? 177.370 141.845 244.421 1.00 19.76 138 GLU C N 1
ATOM 13712 C CA . GLU D 2 138 ? 176.200 141.038 244.760 1.00 20.32 138 GLU C CA 1
ATOM 13713 C C . GLU D 2 138 ? 175.176 141.031 243.630 1.00 20.30 138 GLU C C 1
ATOM 13714 O O . GLU D 2 138 ? 174.518 140.010 243.403 1.00 24.90 138 GLU C O 1
ATOM 13726 N N . LEU D 2 139 ? 175.022 142.147 242.913 1.00 21.92 139 LEU C N 1
ATOM 13727 C CA . LEU D 2 139 ? 174.059 142.177 241.818 1.00 20.22 139 LEU C CA 1
ATOM 13728 C C . LEU D 2 139 ? 174.480 141.235 240.693 1.00 20.19 139 LEU C C 1
ATOM 13729 O O . LEU D 2 139 ? 173.642 140.538 240.110 1.00 25.18 139 LEU C O 1
ATOM 13745 N N . ARG D 2 140 ? 175.777 141.202 240.374 1.00 22.78 140 ARG C N 1
ATOM 13746 C CA . ARG D 2 140 ? 176.293 140.227 239.420 1.00 20.40 140 ARG C CA 1
ATOM 13747 C C . ARG D 2 140 ? 176.032 138.812 239.903 1.00 19.78 140 ARG C C 1
ATOM 13748 O O . ARG D 2 140 ? 175.638 137.940 239.121 1.00 27.37 140 ARG C O 1
ATOM 13769 N N . LYS D 2 141 ? 176.263 138.564 241.193 1.00 21.57 141 LYS C N 1
ATOM 13770 C CA . LYS D 2 141 ? 176.004 137.239 241.742 1.00 20.40 141 LYS C CA 1
ATOM 13771 C C . LYS D 2 141 ? 174.542 136.848 241.562 1.00 21.32 141 LYS C C 1
ATOM 13772 O O . LYS D 2 141 ? 174.232 135.688 241.270 1.00 27.58 141 LYS C O 1
ATOM 13791 N N . ALA D 2 142 ? 173.630 137.811 241.715 1.00 24.53 142 ALA C N 1
ATOM 13792 C CA . ALA D 2 142 ? 172.204 137.499 241.691 1.00 20.30 142 ALA C CA 1
ATOM 13793 C C . ALA D 2 142 ? 171.767 136.933 240.344 1.00 25.21 142 ALA C C 1
ATOM 13794 O O . ALA D 2 142 ? 170.931 136.023 240.290 1.00 26.54 142 ALA C O 1
ATOM 13801 N N . VAL D 2 143 ? 172.308 137.459 239.245 1.00 23.03 143 VAL C N 1
ATOM 13802 C CA . VAL D 2 143 ? 171.841 137.097 237.910 1.00 20.40 143 VAL C CA 1
ATOM 13803 C C . VAL D 2 143 ? 172.668 135.973 237.296 1.00 21.72 143 VAL C C 1
ATOM 13804 O O . VAL D 2 143 ? 172.599 135.753 236.085 1.00 26.15 143 VAL C O 1
ATOM 13817 N N . GLY D 2 144 ? 173.449 135.258 238.097 1.00 23.12 144 GLY C N 1
ATOM 13818 C CA . GLY D 2 144 ? 174.181 134.118 237.598 1.00 21.33 144 GLY C CA 1
ATOM 13819 C C . GLY D 2 144 ? 175.521 134.430 236.974 1.00 21.24 144 GLY C C 1
ATOM 13820 O O . GLY D 2 144 ? 176.233 133.495 236.588 1.00 28.56 144 GLY C O 1
ATOM 13824 N N . LEU D 2 145 ? 175.887 135.702 236.846 1.00 24.83 145 LEU C N 1
ATOM 13825 C CA . LEU D 2 145 ? 177.242 136.035 236.442 1.00 18.43 145 LEU C CA 1
ATOM 13826 C C . LEU D 2 145 ? 178.205 135.756 237.592 1.00 22.33 145 LEU C C 1
ATOM 13827 O O . LEU D 2 145 ? 177.810 135.616 238.752 1.00 33.23 145 LEU C O 1
ATOM 13843 N N . GLY D 2 146 ? 179.488 135.673 237.261 1.00 21.34 146 GLY C N 1
ATOM 13844 C CA . GLY D 2 146 ? 180.494 135.560 238.294 1.00 17.34 146 GLY C CA 1
ATOM 13845 C C . GLY D 2 146 ? 180.515 136.780 239.192 1.00 21.19 146 GLY C C 1
ATOM 13846 O O . GLY D 2 146 ? 180.132 137.885 238.804 1.00 28.24 146 GLY C O 1
ATOM 13850 N N . GLU D 2 147 ? 180.964 136.566 240.430 1.00 22.86 147 GLU C N 1
ATOM 13851 C CA . GLU D 2 147 ? 181.073 137.678 241.367 1.00 22.88 147 GLU C CA 1
ATOM 13852 C C . GLU D 2 147 ? 182.005 138.752 240.825 1.00 24.04 147 GLU C C 1
ATOM 13853 O O . GLU D 2 147 ? 181.705 139.948 240.912 1.00 27.61 147 GLU C O 1
ATOM 13865 N N . LEU D 2 148 ? 183.138 138.344 240.259 1.00 24.40 148 LEU C N 1
ATOM 13866 C CA . LEU D 2 148 ? 184.063 139.243 239.600 1.00 18.85 148 LEU C CA 1
ATOM 13867 C C . LEU D 2 148 ? 184.040 139.003 238.096 1.00 16.84 148 LEU C C 1
ATOM 13868 O O . LEU D 2 148 ? 183.920 137.853 237.660 1.00 20.30 148 LEU C O 1
ATOM 13884 N N . PRO D 2 149 ? 184.141 140.051 237.276 1.00 18.26 149 PRO C N 1
ATOM 13885 C CA . PRO D 2 149 ? 184.248 139.832 235.837 1.00 14.08 149 PRO C CA 1
ATOM 13886 C C . PRO D 2 149 ? 185.598 139.236 235.486 1.00 13.76 149 PRO C C 1
ATOM 13887 O O . PRO D 2 149 ? 186.584 139.425 236.219 1.00 25.20 149 PRO C O 1
ATOM 13898 N N . PRO D 2 150 ? 185.696 138.506 234.370 1.00 19.28 150 PRO C N 1
ATOM 13899 C CA . PRO D 2 150 ? 186.988 137.921 233.987 1.00 18.25 150 PRO C CA 1
ATOM 13900 C C . PRO D 2 150 ? 187.965 138.969 233.479 1.00 14.25 150 PRO C C 1
ATOM 13901 O O . PRO D 2 150 ? 188.397 138.928 232.325 1.00 26.68 150 PRO C O 1
ATOM 13912 N N . THR D 2 151 ? 188.317 139.915 234.346 1.00 17.14 151 THR C N 1
ATOM 13913 C CA . THR D 2 151 ? 189.177 141.031 233.975 1.00 16.79 151 THR C CA 1
ATOM 13914 C C . THR D 2 151 ? 190.356 141.106 234.934 1.00 14.82 151 THR C C 1
ATOM 13915 O O . THR D 2 151 ? 190.590 140.170 235.704 1.00 20.42 151 THR C O 1
ATOM 13926 N N . THR D 2 152 ? 191.114 142.204 234.885 1.00 21.65 152 THR C N 1
ATOM 13927 C CA . THR D 2 152 ? 192.181 142.410 235.858 1.00 15.41 152 THR C CA 1
ATOM 13928 C C . THR D 2 152 ? 191.677 142.290 237.290 1.00 17.43 152 THR C C 1
ATOM 13929 O O . THR D 2 152 ? 192.483 142.088 238.204 1.00 22.82 152 THR C O 1
ATOM 13940 N N . HIS D 2 153 ? 190.365 142.420 237.508 1.00 17.83 153 HIS C N 1
ATOM 13941 C CA . HIS D 2 153 ? 189.805 142.196 238.835 1.00 15.33 153 HIS C CA 1
ATOM 13942 C C . HIS D 2 153 ? 190.002 140.757 239.290 1.00 20.71 153 HIS C C 1
ATOM 13943 O O . HIS D 2 153 ? 190.160 140.501 240.489 1.00 25.73 153 HIS C O 1
ATOM 13957 N N . GLN D 2 154 ? 189.991 139.808 238.355 1.00 22.42 154 GLN C N 1
ATOM 13958 C CA . GLN D 2 154 ? 190.105 138.395 238.689 1.00 21.41 154 GLN C CA 1
ATOM 13959 C C . GLN D 2 154 ? 191.530 137.868 238.587 1.00 20.05 154 GLN C C 1
ATOM 13960 O O . GLN D 2 154 ? 191.896 136.957 239.336 1.00 29.76 154 GLN C O 1
ATOM 13974 N N . PHE D 2 155 ? 192.342 138.420 237.688 1.00 16.99 155 PHE C N 1
ATOM 13975 C CA . PHE D 2 155 ? 193.662 137.872 237.395 1.00 18.43 155 PHE C CA 1
ATOM 13976 C C . PHE D 2 155 ? 194.757 138.831 237.846 1.00 18.81 155 PHE C C 1
ATOM 13977 O O . PHE D 2 155 ? 194.988 139.852 237.180 1.00 23.44 155 PHE C O 1
ATOM 13994 N N . PRO D 2 156 ? 195.454 138.559 238.955 1.00 19.60 156 PRO C N 1
ATOM 13995 C CA . PRO D 2 156 ? 196.532 139.471 239.379 1.00 14.08 156 PRO C CA 1
ATOM 13996 C C . PRO D 2 156 ? 197.649 139.614 238.359 1.00 20.45 156 PRO C C 1
ATOM 13997 O O . PRO D 2 156 ? 198.274 140.678 238.291 1.00 24.74 156 PRO C O 1
ATOM 14008 N N . GLU D 2 157 ? 197.926 138.577 237.566 1.00 18.06 157 GLU C N 1
ATOM 14009 C CA . GLU D 2 157 ? 198.971 138.688 236.551 1.00 19.82 157 GLU C CA 1
ATOM 14010 C C . GLU D 2 157 ? 198.611 139.730 235.498 1.00 16.26 157 GLU C C 1
ATOM 14011 O O . GLU D 2 157 ? 199.483 140.455 235.004 1.00 25.45 157 GLU C O 1
ATOM 14023 N N . ALA D 2 158 ? 197.330 139.816 235.133 1.00 22.14 158 ALA C N 1
ATOM 14024 C CA . ALA D 2 158 ? 196.907 140.841 234.184 1.00 19.78 158 ALA C CA 1
ATOM 14025 C C . ALA D 2 158 ? 197.135 142.239 234.750 1.00 14.31 158 ALA C C 1
ATOM 14026 O O . ALA D 2 158 ? 197.606 143.139 234.042 1.00 19.90 158 ALA C O 1
ATOM 14033 N N . LEU D 2 159 ? 196.801 142.439 236.027 1.00 19.13 159 LEU C N 1
ATOM 14034 C CA . LEU D 2 159 ? 197.073 143.720 236.669 1.00 15.71 159 LEU C CA 1
ATOM 14035 C C . LEU D 2 159 ? 198.566 144.011 236.691 1.00 16.76 159 LEU C C 1
ATOM 14036 O O . LEU D 2 159 ? 198.985 145.158 236.503 1.00 27.72 159 LEU C O 1
ATOM 14052 N N . GLU D 2 160 ? 199.386 142.985 236.924 1.00 20.08 160 GLU C N 1
ATOM 14053 C CA . GLU D 2 160 ? 200.832 143.179 236.898 1.00 21.34 160 GLU C CA 1
ATOM 14054 C C . GLU D 2 160 ? 201.304 143.622 235.519 1.00 20.27 160 GLU C C 1
ATOM 14055 O O . GLU D 2 160 ? 202.173 144.491 235.403 1.00 22.00 160 GLU C O 1
ATOM 14067 N N . GLU D 2 161 ? 200.751 143.028 234.461 1.00 16.70 161 GLU C N 1
ATOM 14068 C CA . GLU D 2 161 ? 201.129 143.435 233.109 1.00 18.95 161 GLU C CA 1
ATOM 14069 C C . GLU D 2 161 ? 200.730 144.884 232.841 1.00 18.68 161 GLU C C 1
ATOM 14070 O O . GLU D 2 161 ? 201.507 145.660 232.265 1.00 24.73 161 GLU C O 1
ATOM 14082 N N . VAL D 2 162 ? 199.523 145.268 233.262 1.00 20.12 162 VAL C N 1
ATOM 14083 C CA . VAL D 2 162 ? 199.085 146.651 233.079 1.00 16.34 162 VAL C CA 1
ATOM 14084 C C . VAL D 2 162 ? 200.009 147.604 233.832 1.00 17.37 162 VAL C C 1
ATOM 14085 O O . VAL D 2 162 ? 200.403 148.658 233.312 1.00 16.74 162 VAL C O 1
ATOM 14098 N N . GLN D 2 163 ? 200.369 147.251 235.068 1.00 18.25 163 GLN C N 1
ATOM 14099 C CA . GLN D 2 163 ? 201.252 148.104 235.856 1.00 13.65 163 GLN C CA 1
ATOM 14100 C C . GLN D 2 163 ? 202.636 148.193 235.225 1.00 16.45 163 GLN C C 1
ATOM 14101 O O . GLN D 2 163 ? 203.285 149.244 235.277 1.00 22.54 163 GLN C O 1
ATOM 14115 N N . LYS D 2 164 ? 203.109 147.098 234.627 1.00 23.11 164 LYS C N 1
ATOM 14116 C CA . LYS D 2 164 ? 204.384 147.139 233.921 1.00 17.26 164 LYS C CA 1
ATOM 14117 C C . LYS D 2 164 ? 204.325 148.106 232.749 1.00 14.88 164 LYS C C 1
ATOM 14118 O O . LYS D 2 164 ? 205.260 148.883 232.527 1.00 23.49 164 LYS C O 1
ATOM 14137 N N . ILE D 2 165 ? 203.230 148.077 231.988 1.00 15.48 165 ILE C N 1
ATOM 14138 C CA . ILE D 2 165 ? 203.081 149.019 230.881 1.00 15.00 165 ILE C CA 1
ATOM 14139 C C . ILE D 2 165 ? 203.090 150.451 231.401 1.00 14.07 165 ILE C C 1
ATOM 14140 O O . ILE D 2 165 ? 203.728 151.342 230.822 1.00 17.04 165 ILE C O 1
ATOM 14156 N N . ILE D 2 166 ? 202.378 150.694 232.501 1.00 18.46 166 ILE C N 1
ATOM 14157 C CA . ILE D 2 166 ? 202.291 152.047 233.044 1.00 14.01 166 ILE C CA 1
ATOM 14158 C C . ILE D 2 166 ? 203.663 152.532 233.498 1.00 17.63 166 ILE C C 1
ATOM 14159 O O . ILE D 2 166 ? 204.041 153.685 233.258 1.00 19.54 166 ILE C O 1
ATOM 14175 N N . LYS D 2 167 ? 204.430 151.666 234.163 1.00 18.48 167 LYS C N 1
ATOM 14176 C CA . LYS D 2 167 ? 205.786 152.040 234.552 1.00 16.04 167 LYS C CA 1
ATOM 14177 C C . LYS D 2 167 ? 206.657 152.310 233.330 1.00 17.54 167 LYS C C 1
ATOM 14178 O O . LYS D 2 167 ? 207.432 153.272 233.312 1.00 24.16 167 LYS C O 1
ATOM 14197 N N . ALA D 2 168 ? 206.538 151.474 232.294 1.00 17.82 168 ALA C N 1
ATOM 14198 C CA . ALA D 2 168 ? 207.401 151.613 231.126 1.00 11.45 168 ALA C CA 1
ATOM 14199 C C . ALA D 2 168 ? 207.113 152.894 230.355 1.00 16.57 168 ALA C C 1
ATOM 14200 O O . ALA D 2 168 ? 208.030 153.477 229.768 1.00 29.97 168 ALA C O 1
ATOM 14207 N N . THR D 2 169 ? 205.861 153.342 230.328 1.00 19.02 169 THR C N 1
ATOM 14208 C CA . THR D 2 169 ? 205.533 154.591 229.652 1.00 16.46 169 THR C CA 1
ATOM 14209 C C . THR D 2 169 ? 205.697 155.811 230.550 1.00 15.09 169 THR C C 1
ATOM 14210 O O . THR D 2 169 ? 205.542 156.938 230.070 1.00 20.00 169 THR C O 1
ATOM 14221 N N . GLY D 2 170 ? 206.008 155.621 231.829 1.00 20.84 170 GLY C N 1
ATOM 14222 C CA . GLY D 2 170 ? 206.167 156.733 232.741 1.00 15.93 170 GLY C CA 1
ATOM 14223 C C . GLY D 2 170 ? 204.875 157.351 233.222 1.00 17.27 170 GLY C C 1
ATOM 14224 O O . GLY D 2 170 ? 204.916 158.394 233.883 1.00 20.60 170 GLY C O 1
ATOM 14228 N N . PHE D 2 171 ? 203.730 156.736 232.919 1.00 13.42 171 PHE C N 1
ATOM 14229 C CA . PHE D 2 171 ? 202.448 157.321 233.291 1.00 14.25 171 PHE C CA 1
ATOM 14230 C C . PHE D 2 171 ? 202.318 157.485 234.799 1.00 14.04 171 PHE C C 1
ATOM 14231 O O . PHE D 2 171 ? 201.695 158.445 235.263 1.00 13.32 171 PHE C O 1
ATOM 14248 N N . ASP D 2 172 ? 202.887 156.562 235.579 1.00 17.11 172 ASP C N 1
ATOM 14249 C CA . ASP D 2 172 ? 202.834 156.697 237.032 1.00 20.17 172 ASP C CA 1
ATOM 14250 C C . ASP D 2 172 ? 203.519 157.979 237.487 1.00 15.72 172 ASP C C 1
ATOM 14251 O O . ASP D 2 172 ? 203.073 158.629 238.438 1.00 20.40 172 ASP C O 1
ATOM 14260 N N . GLN D 2 173 ? 204.611 158.356 236.822 1.00 16.35 173 GLN C N 1
ATOM 14261 C CA . GLN D 2 173 ? 205.304 159.588 237.180 1.00 17.95 173 GLN C CA 1
ATOM 14262 C C . GLN D 2 173 ? 204.535 160.816 236.711 1.00 16.14 173 GLN C C 1
ATOM 14263 O O . GLN D 2 173 ? 204.599 161.869 237.354 1.00 24.82 173 GLN C O 1
ATOM 14277 N N . LEU D 2 174 ? 203.803 160.702 235.602 1.00 19.87 174 LEU C N 1
ATOM 14278 C CA . LEU D 2 174 ? 203.057 161.845 235.088 1.00 16.31 174 LEU C CA 1
ATOM 14279 C C . LEU D 2 174 ? 202.000 162.309 236.084 1.00 15.14 174 LEU C C 1
ATOM 14280 O O . LEU D 2 174 ? 201.817 163.514 236.286 1.00 20.76 174 LEU C O 1
ATOM 14296 N N . ILE D 2 175 ? 201.299 161.372 236.722 1.00 15.64 175 ILE C N 1
ATOM 14297 C CA . ILE D 2 175 ? 200.234 161.711 237.659 1.00 13.84 175 ILE C CA 1
ATOM 14298 C C . ILE D 2 175 ? 200.726 161.722 239.104 1.00 14.05 175 ILE C C 1
ATOM 14299 O O . ILE D 2 175 ? 199.926 161.905 240.024 1.00 19.42 175 ILE C O 1
ATOM 14315 N N . GLY D 2 176 ? 202.024 161.541 239.324 1.00 16.50 176 GLY C N 1
ATOM 14316 C CA . GLY D 2 176 ? 202.554 161.551 240.677 1.00 14.49 176 GLY C CA 1
ATOM 14317 C C . GLY D 2 176 ? 202.063 160.405 241.533 1.00 16.23 176 GLY C C 1
ATOM 14318 O O . GLY D 2 176 ? 201.717 160.611 242.702 1.00 26.47 176 GLY C O 1
ATOM 14322 N N . TYR D 2 177 ? 202.013 159.200 240.974 1.00 16.72 177 TYR C N 1
ATOM 14323 C CA . TYR D 2 177 ? 201.643 158.025 241.748 1.00 22.96 177 TYR C CA 1
ATOM 14324 C C . TYR D 2 177 ? 202.852 157.517 242.522 1.00 18.08 177 TYR C C 1
ATOM 14325 O O . TYR D 2 177 ? 203.934 157.344 241.955 1.00 22.61 177 TYR C O 1
ATOM 14343 N N . ASN D 2 178 ? 202.665 157.283 243.818 1.00 20.65 178 ASN C N 1
ATOM 14344 C CA . ASN D 2 178 ? 203.714 156.760 244.688 1.00 21.64 178 ASN C CA 1
ATOM 14345 C C . ASN D 2 178 ? 203.464 155.271 244.897 1.00 18.29 178 ASN C C 1
ATOM 14346 O O . ASN D 2 178 ? 202.465 154.883 245.509 1.00 24.41 178 ASN C O 1
ATOM 14357 N N . TRP D 2 179 ? 204.378 154.441 244.393 1.00 22.49 179 TRP C N 1
ATOM 14358 C CA . TRP D 2 179 ? 204.170 152.997 244.437 1.00 22.56 179 TRP C CA 1
ATOM 14359 C C . TRP D 2 179 ? 204.276 152.461 245.858 1.00 23.51 179 TRP C C 1
ATOM 14360 O O . TRP D 2 179 ? 203.526 151.556 246.243 1.00 26.89 179 TRP C O 1
ATOM 14381 N N . GLU D 2 180 ? 205.201 153.003 246.653 1.00 25.65 180 GLU C N 1
ATOM 14382 C CA . GLU D 2 180 ? 205.381 152.508 248.013 1.00 25.33 180 GLU C CA 1
ATOM 14383 C C . GLU D 2 180 ? 204.122 152.711 248.846 1.00 24.69 180 GLU C C 1
ATOM 14384 O O . GLU D 2 180 ? 203.688 151.800 249.560 1.00 29.62 180 GLU C O 1
ATOM 14396 N N . THR D 2 181 ? 203.514 153.893 248.760 1.00 25.42 181 THR C N 1
ATOM 14397 C CA . THR D 2 181 ? 202.319 154.208 249.529 1.00 21.21 181 THR C CA 1
ATOM 14398 C C . THR D 2 181 ? 201.027 154.007 248.748 1.00 24.49 181 THR C C 1
ATOM 14399 O O . THR D 2 181 ? 199.949 154.042 249.350 1.00 30.37 181 THR C O 1
ATOM 14410 N N . GLY D 2 182 ? 201.103 153.796 247.436 1.00 27.26 182 GLY C N 1
ATOM 14411 C CA . GLY D 2 182 ? 199.898 153.634 246.641 1.00 23.58 182 GLY C CA 1
ATOM 14412 C C . GLY D 2 182 ? 199.014 154.859 246.627 1.00 22.14 182 GLY C C 1
ATOM 14413 O O . GLY D 2 182 ? 197.800 154.739 246.435 1.00 29.79 182 GLY C O 1
ATOM 14417 N N . GLU D 2 183 ? 199.591 156.041 246.825 1.00 22.07 183 GLU C N 1
ATOM 14418 C CA . GLU D 2 183 ? 198.843 157.286 246.856 1.00 22.70 183 GLU C CA 1
ATOM 14419 C C . GLU D 2 183 ? 199.425 158.249 245.831 1.00 24.07 183 GLU C C 1
ATOM 14420 O O . GLU D 2 183 ? 200.505 158.028 245.280 1.00 26.38 183 GLU C O 1
ATOM 14432 N N . LEU D 2 184 ? 198.687 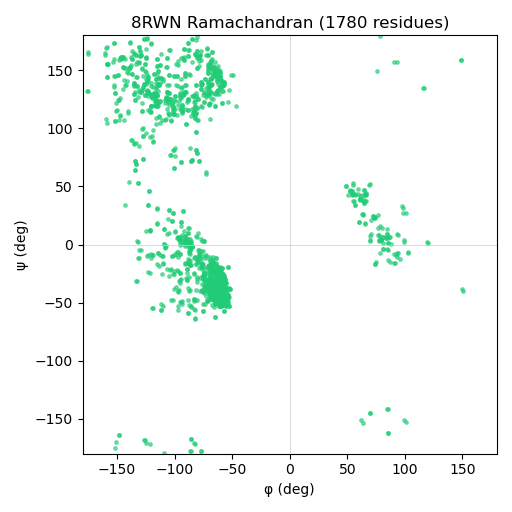159.325 245.580 1.00 24.18 184 LEU C N 1
ATOM 14433 C CA . LEU D 2 184 ? 199.101 160.339 244.623 1.00 18.91 184 LEU C CA 1
ATOM 14434 C C . LEU D 2 184 ? 199.904 161.429 245.320 1.00 22.65 184 LEU C C 1
ATOM 14435 O O . LEU D 2 184 ? 199.631 161.779 246.471 1.00 26.95 184 LEU C O 1
ATOM 14451 N N . GLU D 2 185 ? 200.896 161.959 244.613 1.00 21.35 185 GLU C N 1
ATOM 14452 C CA . GLU D 2 185 ? 201.757 163.002 245.157 1.00 24.32 185 GLU C CA 1
ATOM 14453 C C . GLU D 2 185 ? 201.271 164.382 244.734 1.00 22.56 185 GLU C C 1
ATOM 14454 O O . GLU D 2 185 ? 201.693 164.904 243.702 1.00 26.11 185 GLU C O 1
ATOM 14466 N N . SER E 3 149 ? 182.105 203.024 153.557 1.00 20.18 149 SER A N 1
ATOM 14467 C CA . SER E 3 149 ? 183.459 202.555 153.296 1.00 21.10 149 SER A CA 1
ATOM 14468 C C . SER E 3 149 ? 184.249 202.433 154.596 1.00 19.91 149 SER A C 1
ATOM 14469 O O . SER E 3 149 ? 184.352 203.392 155.358 1.00 22.66 149 SER A O 1
ATOM 14476 N N . VAL E 3 150 ? 184.810 201.251 154.836 1.00 23.53 150 VAL A N 1
ATOM 14477 C CA . VAL E 3 150 ? 185.561 200.959 156.051 1.00 16.48 150 VAL A CA 1
ATOM 14478 C C . VAL E 3 150 ? 186.956 200.507 155.650 1.00 17.90 150 VAL A C 1
ATOM 14479 O O . VAL E 3 150 ? 187.116 199.460 155.010 1.00 17.16 150 VAL A O 1
ATOM 14492 N N . ASP E 3 151 ? 187.961 201.295 156.021 1.00 15.06 151 ASP A N 1
ATOM 14493 C CA . ASP E 3 151 ? 189.341 200.883 155.818 1.00 15.91 151 ASP A CA 1
ATOM 14494 C C . ASP E 3 151 ? 189.590 199.558 156.526 1.00 16.77 151 ASP A C 1
ATOM 14495 O O . ASP E 3 151 ? 189.141 199.346 157.654 1.00 15.96 151 ASP A O 1
ATOM 14504 N N . ASP E 3 152 ? 190.307 198.656 155.854 1.00 14.23 152 ASP A N 1
ATOM 14505 C CA . ASP E 3 152 ? 190.570 197.325 156.387 1.00 12.94 152 ASP A CA 1
ATOM 14506 C C . ASP E 3 152 ? 191.884 197.250 157.160 1.00 10.64 152 ASP A C 1
ATOM 14507 O O . ASP E 3 152 ? 192.512 196.186 157.203 1.00 22.17 152 ASP A O 1
ATOM 14516 N N . LYS E 3 153 ? 192.313 198.351 157.769 1.00 13.65 153 LYS A N 1
ATOM 14517 C CA . LYS E 3 153 ? 193.509 198.390 158.597 1.00 13.30 153 LYS A CA 1
ATOM 14518 C C . LYS E 3 153 ? 193.123 198.707 160.034 1.00 6.45 153 LYS A C 1
ATOM 14519 O O . LYS E 3 153 ? 192.102 199.349 160.291 1.00 15.88 153 LYS A O 1
ATOM 14538 N N . ALA E 3 154 ? 193.953 198.259 160.972 1.00 10.57 154 ALA A N 1
ATOM 14539 C CA . ALA E 3 154 ? 193.688 198.432 162.391 1.00 7.48 154 ALA A CA 1
ATOM 14540 C C . ALA E 3 154 ? 194.896 199.054 163.073 1.00 1.31 154 ALA A C 1
ATOM 14541 O O . ALA E 3 154 ? 196.033 198.882 162.630 1.00 16.76 154 ALA A O 1
ATOM 14548 N N . LEU E 3 155 ? 194.636 199.787 164.151 1.00 7.98 155 LEU A N 1
ATOM 14549 C CA . LEU E 3 155 ? 195.684 200.318 165.011 1.00 7.23 155 LEU A CA 1
ATOM 14550 C C . LEU E 3 155 ? 195.503 199.754 166.413 1.00 1.98 155 LEU A C 1
ATOM 14551 O O . LEU E 3 155 ? 194.413 199.844 166.978 1.00 6.86 155 LEU A O 1
ATOM 14567 N N . VAL E 3 156 ? 196.570 199.196 166.974 1.00 0.00 156 VAL A N 1
ATOM 14568 C CA . VAL E 3 156 ? 196.579 198.671 168.335 1.00 2.20 156 VAL A CA 1
ATOM 14569 C C . VAL E 3 156 ? 197.548 199.522 169.145 1.00 0.00 156 VAL A C 1
ATOM 14570 O O . VAL E 3 156 ? 198.728 199.636 168.794 1.00 10.14 156 VAL A O 1
ATOM 14583 N N . ILE E 3 157 ? 197.057 200.108 170.231 1.00 4.21 157 ILE A N 1
ATOM 14584 C CA . ILE E 3 157 ? 197.846 201.016 171.056 1.00 2.45 157 ILE A CA 1
ATOM 14585 C C . ILE E 3 157 ? 198.231 200.274 172.330 1.00 0.95 157 ILE A C 1
ATOM 14586 O O . ILE E 3 157 ? 197.377 199.989 173.178 1.00 0.00 157 ILE A O 1
ATOM 14602 N N . GLY E 3 158 ? 199.521 199.996 172.483 1.00 5.95 158 GLY A N 1
ATOM 14603 C CA . GLY E 3 158 ? 200.015 199.251 173.626 1.00 0.00 158 GLY A CA 1
ATOM 14604 C C . GLY E 3 158 ? 200.620 197.921 173.229 1.00 0.00 158 GLY A C 1
ATOM 14605 O O . GLY E 3 158 ? 200.043 197.189 172.422 1.00 15.69 158 GLY A O 1
ATOM 14609 N N . GLY E 3 159 ? 201.785 197.602 173.787 1.00 5.75 159 GLY A N 1
ATOM 14610 C CA . GLY E 3 159 ? 202.517 196.407 173.418 1.00 4.28 159 GLY A CA 1
ATOM 14611 C C . GLY E 3 159 ? 202.650 195.404 174.548 1.00 0.00 159 GLY A C 1
ATOM 14612 O O . GLY E 3 159 ? 203.646 194.684 174.629 1.00 6.90 159 GLY A O 1
ATOM 14616 N N . GLY E 3 160 ? 201.662 195.357 175.432 1.00 1.09 160 GLY A N 1
ATOM 14617 C CA . GLY E 3 160 ? 201.599 194.334 176.450 1.00 6.80 160 GLY A CA 1
ATOM 14618 C C . GLY E 3 160 ? 200.987 193.064 175.894 1.00 0.00 160 GLY A C 1
ATOM 14619 O O . GLY E 3 160 ? 200.760 192.916 174.693 1.00 7.81 160 GLY A O 1
ATOM 14623 N N . VAL E 3 161 ? 200.716 192.124 176.799 1.00 3.97 161 VAL A N 1
ATOM 14624 C CA . VAL E 3 161 ? 200.152 190.844 176.377 1.00 5.02 161 VAL A CA 1
ATOM 14625 C C . VAL E 3 161 ? 198.806 191.053 175.687 1.00 0.00 161 VAL A C 1
ATOM 14626 O O . VAL E 3 161 ? 198.494 190.387 174.694 1.00 5.64 161 VAL A O 1
ATOM 14639 N N . ALA E 3 162 ? 197.995 191.988 176.188 1.00 1.51 162 ALA A N 1
ATOM 14640 C CA . ALA E 3 162 ? 196.705 192.263 175.556 1.00 0.00 162 ALA A CA 1
ATOM 14641 C C . ALA E 3 162 ? 196.889 192.816 174.147 1.00 0.00 162 ALA A C 1
ATOM 14642 O O . ALA E 3 162 ? 196.274 192.330 173.191 1.00 4.76 162 ALA A O 1
ATOM 14649 N N . GLY E 3 163 ? 197.730 193.841 174.001 1.00 0.08 163 GLY A N 1
ATOM 14650 C CA . GLY E 3 163 ? 197.977 194.397 172.682 1.00 1.17 163 GLY A CA 1
ATOM 14651 C C . GLY E 3 163 ? 198.620 193.396 171.742 1.00 0.00 163 GLY A C 1
ATOM 14652 O O . GLY E 3 163 ? 198.280 193.336 170.560 1.00 0.00 163 GLY A O 1
ATOM 14656 N N . ILE E 3 164 ? 199.556 192.597 172.258 1.00 0.00 164 ILE A N 1
ATOM 14657 C CA . ILE E 3 164 ? 200.222 191.588 171.438 1.00 5.45 164 ILE A CA 1
ATOM 14658 C C . ILE E 3 164 ? 199.206 190.584 170.913 1.00 0.00 164 ILE A C 1
ATOM 14659 O O . ILE E 3 164 ? 199.205 190.234 169.728 1.00 6.60 164 ILE A O 1
ATOM 14675 N N . GLN E 3 165 ? 198.334 190.095 171.796 1.00 0.00 165 GLN A N 1
ATOM 14676 C CA . GLN E 3 165 ? 197.325 189.133 171.376 1.00 7.52 165 GLN A CA 1
ATOM 14677 C C . GLN E 3 165 ? 196.365 189.741 170.364 1.00 0.00 165 GLN A C 1
ATOM 14678 O O . GLN E 3 165 ? 196.031 189.106 169.359 1.00 0.00 165 GLN A O 1
ATOM 14692 N N . ALA E 3 166 ? 195.893 190.963 170.617 1.00 0.42 166 ALA A N 1
ATOM 14693 C CA . ALA E 3 166 ? 194.977 191.593 169.672 1.00 6.65 166 ALA A CA 1
ATOM 14694 C C . ALA E 3 166 ? 195.629 191.740 168.303 1.00 0.00 166 ALA A C 1
ATOM 14695 O O . ALA E 3 166 ? 195.021 191.426 167.273 1.00 4.96 166 ALA A O 1
ATOM 14702 N N . ALA E 3 167 ? 196.874 192.218 168.277 1.00 0.00 167 ALA A N 1
ATOM 14703 C CA . ALA E 3 167 ? 197.564 192.422 167.011 1.00 5.43 167 ALA A CA 1
ATOM 14704 C C . ALA E 3 167 ? 197.771 191.105 166.278 1.00 6.29 167 ALA A C 1
ATOM 14705 O O . ALA E 3 167 ? 197.564 191.028 165.064 1.00 7.20 167 ALA A O 1
ATOM 14712 N N . LEU E 3 168 ? 198.184 190.055 166.992 1.00 0.86 168 LEU A N 1
ATOM 14713 C CA . LEU E 3 168 ? 198.416 188.780 166.327 1.00 10.15 168 LEU A CA 1
ATOM 14714 C C . LEU E 3 168 ? 197.113 188.181 165.812 1.00 10.79 168 LEU A C 1
ATOM 14715 O O . LEU E 3 168 ? 197.089 187.585 164.731 1.00 8.67 168 LEU A O 1
ATOM 14731 N N . ASP E 3 169 ? 196.018 188.327 166.564 1.00 2.68 169 ASP A N 1
ATOM 14732 C CA . ASP E 3 169 ? 194.727 187.837 166.089 1.00 8.84 169 ASP A CA 1
ATOM 14733 C C . ASP E 3 169 ? 194.274 188.592 164.844 1.00 3.58 169 ASP A C 1
ATOM 14734 O O . ASP E 3 169 ? 193.797 187.980 163.883 1.00 13.66 169 ASP A O 1
ATOM 14743 N N . LEU E 3 170 ? 194.423 189.918 164.834 1.00 8.26 170 LEU A N 1
ATOM 14744 C CA . LEU E 3 170 ? 194.044 190.689 163.652 1.00 7.57 170 LEU A CA 1
ATOM 14745 C C . LEU E 3 170 ? 194.916 190.332 162.452 1.00 10.85 170 LEU A C 1
ATOM 14746 O O . LEU E 3 170 ? 194.407 190.149 161.342 1.00 13.52 170 LEU A O 1
ATOM 14762 N N . ALA E 3 171 ? 196.229 190.223 162.658 1.00 3.09 171 ALA A N 1
ATOM 14763 C CA . ALA E 3 171 ? 197.133 189.910 161.558 1.00 11.57 171 ALA A CA 1
ATOM 14764 C C . ALA E 3 171 ? 196.869 188.516 161.005 1.00 8.40 171 ALA A C 1
ATOM 14765 O O . ALA E 3 171 ? 196.837 188.325 159.786 1.00 12.85 171 ALA A O 1
ATOM 14772 N N . ASP E 3 172 ? 196.674 187.530 161.886 1.00 11.59 172 ASP A N 1
ATOM 14773 C CA . ASP E 3 172 ? 196.355 186.178 161.438 1.00 14.17 172 ASP A CA 1
ATOM 14774 C C . ASP E 3 172 ? 195.022 186.132 160.703 1.00 11.29 172 ASP A C 1
ATOM 14775 O O . ASP E 3 172 ? 194.808 185.249 159.867 1.00 17.81 172 ASP A O 1
ATOM 14784 N N . MET E 3 173 ? 194.117 187.063 160.995 1.00 10.89 173 MET A N 1
ATOM 14785 C CA . MET E 3 173 ? 192.883 187.168 160.230 1.00 12.15 173 MET A CA 1
ATOM 14786 C C . MET E 3 173 ? 193.085 187.884 158.902 1.00 5.92 173 MET A C 1
ATOM 14787 O O . MET E 3 173 ? 192.140 187.964 158.113 1.00 19.94 173 MET A O 1
ATOM 14801 N N . GLY E 3 174 ? 194.282 188.406 158.640 1.00 14.21 174 GLY A N 1
ATOM 14802 C CA . GLY E 3 174 ? 194.623 188.974 157.353 1.00 8.90 174 GLY A CA 1
ATOM 14803 C C . GLY E 3 174 ? 194.626 190.486 157.286 1.00 11.71 174 GLY A C 1
ATOM 14804 O O . GLY E 3 174 ? 195.023 191.037 156.253 1.00 19.49 174 GLY A O 1
ATOM 14808 N N . PHE E 3 175 ? 194.200 191.175 158.340 1.00 10.79 175 PHE A N 1
ATOM 14809 C CA . PHE E 3 175 ? 194.184 192.631 158.327 1.00 9.29 175 PHE A CA 1
ATOM 14810 C C . PHE E 3 175 ? 195.564 193.194 158.642 1.00 13.52 175 PHE A C 1
ATOM 14811 O O . PHE E 3 175 ? 196.256 192.717 159.545 1.00 21.82 175 PHE A O 1
ATOM 14828 N N . LYS E 3 176 ? 195.957 194.217 157.889 1.00 12.46 176 LYS A N 1
ATOM 14829 C CA . LYS E 3 176 ? 197.175 194.955 158.193 1.00 10.71 176 LYS A CA 1
ATOM 14830 C C . LYS E 3 176 ? 196.976 195.748 159.479 1.00 7.89 176 LYS A C 1
ATOM 14831 O O . LYS E 3 176 ? 195.977 196.455 159.638 1.00 11.30 176 LYS A O 1
ATOM 14850 N N . THR E 3 177 ? 197.932 195.633 160.394 1.00 5.30 177 THR A N 1
ATOM 14851 C CA . THR E 3 177 ? 197.792 196.163 161.742 1.00 11.23 177 THR A CA 1
ATOM 14852 C C . THR E 3 177 ? 199.033 196.956 162.115 1.00 7.27 177 THR A C 1
ATOM 14853 O O . THR E 3 177 ? 200.147 196.444 162.012 1.00 18.90 177 THR A O 1
ATOM 14864 N N . TYR E 3 178 ? 198.839 198.193 162.552 1.00 0.00 178 TYR A N 1
ATOM 14865 C CA . TYR E 3 178 ? 199.895 198.955 163.202 1.00 2.98 178 TYR A CA 1
ATOM 14866 C C . TYR E 3 178 ? 199.823 198.711 164.701 1.00 5.42 178 TYR A C 1
ATOM 14867 O O . TYR E 3 178 ? 198.738 198.523 165.252 1.00 13.16 178 TYR A O 1
ATOM 14885 N N . MET E 3 179 ? 200.980 198.682 165.354 1.00 6.06 179 MET A N 1
ATOM 14886 C CA . MET E 3 179 ? 201.042 198.617 166.810 1.00 8.54 179 MET A CA 1
ATOM 14887 C C . MET E 3 179 ? 201.951 199.727 167.304 1.00 4.77 179 MET A C 1
ATOM 14888 O O . MET E 3 179 ? 203.133 199.758 166.953 1.00 13.06 179 MET A O 1
ATOM 14902 N N . VAL E 3 180 ? 201.418 200.605 168.147 1.00 0.55 180 VAL A N 1
ATOM 14903 C CA . VAL E 3 180 ? 202.171 201.726 168.701 1.00 6.32 180 VAL A CA 1
ATOM 14904 C C . VAL E 3 180 ? 202.446 201.435 170.170 1.00 0.00 180 VAL A C 1
ATOM 14905 O O . VAL E 3 180 ? 201.519 201.154 170.936 1.00 14.32 180 VAL A O 1
ATOM 14918 N N . GLU E 3 181 ? 203.718 201.493 170.554 1.00 0.00 181 GLU A N 1
ATOM 14919 C CA . GLU E 3 181 ? 204.161 201.225 171.917 1.00 5.74 181 GLU A CA 1
ATOM 14920 C C . GLU E 3 181 ? 205.085 202.355 172.346 1.00 6.09 181 GLU A C 1
ATOM 14921 O O . GLU E 3 181 ? 205.983 202.737 171.591 1.00 1.49 181 GLU A O 1
ATOM 14933 N N . LYS E 3 182 ? 204.867 202.889 173.550 1.00 4.14 182 LYS A N 1
ATOM 14934 C CA . LYS E 3 182 ? 205.644 204.045 173.988 1.00 7.82 182 LYS A CA 1
ATOM 14935 C C . LYS E 3 182 ? 207.021 203.659 174.513 1.00 1.30 182 LYS A C 1
ATOM 14936 O O . LYS E 3 182 ? 207.949 204.467 174.434 1.00 9.15 182 LYS A O 1
ATOM 14955 N N . ARG E 3 183 ? 207.181 202.452 175.042 1.00 0.51 183 ARG A N 1
ATOM 14956 C CA . ARG E 3 183 ? 208.487 202.005 175.501 1.00 5.31 183 ARG A CA 1
ATOM 14957 C C . ARG E 3 183 ? 209.330 201.522 174.325 1.00 2.34 183 ARG A C 1
ATOM 14958 O O . ARG E 3 183 ? 208.800 201.205 173.259 1.00 11.01 183 ARG A O 1
ATOM 14979 N N . PRO E 3 184 ? 210.653 201.449 174.496 1.00 14.79 184 PRO A N 1
ATOM 14980 C CA . PRO E 3 184 ? 211.507 200.976 173.392 1.00 5.48 184 PRO A CA 1
ATOM 14981 C C . PRO E 3 184 ? 211.205 199.558 172.955 1.00 0.00 184 PRO A C 1
ATOM 14982 O O . PRO E 3 184 ? 211.583 199.182 171.840 1.00 6.07 184 PRO A O 1
ATOM 14993 N N . SER E 3 185 ? 210.553 198.757 173.795 1.00 5.34 185 SER A N 1
ATOM 14994 C CA . SER E 3 185 ? 210.245 197.373 173.474 1.00 7.18 185 SER A CA 1
ATOM 14995 C C . SER E 3 185 ? 208.845 197.023 173.954 1.00 0.00 185 SER A C 1
ATOM 14996 O O . SER E 3 185 ? 208.347 197.585 174.930 1.00 5.85 185 SER A O 1
ATOM 15004 N N . ILE E 3 186 ? 208.224 196.075 173.259 1.00 0.84 186 ILE A N 1
ATOM 15005 C CA . ILE E 3 186 ? 206.962 195.512 173.715 1.00 2.94 186 ILE A CA 1
ATOM 15006 C C . ILE E 3 186 ? 207.227 194.498 174.824 1.00 1.27 186 ILE A C 1
ATOM 15007 O O . ILE E 3 186 ? 208.349 194.027 175.007 1.00 4.78 186 ILE A O 1
ATOM 15023 N N . SER E 3 187 ? 206.166 194.184 175.576 1.00 0.00 187 SER A N 1
ATOM 15024 C CA . SER E 3 187 ? 206.132 193.173 176.633 1.00 4.36 187 SER A CA 1
ATOM 15025 C C . SER E 3 187 ? 205.118 193.591 177.690 1.00 0.00 187 SER A C 1
ATOM 15026 O O . SER E 3 187 ? 204.405 192.751 178.246 1.00 4.93 187 SER A O 1
ATOM 15034 N N . GLY E 3 188 ? 205.065 194.887 177.981 1.00 0.00 188 GLY A N 1
ATOM 15035 C CA . GLY E 3 188 ? 204.232 195.372 179.051 1.00 0.00 188 GLY A CA 1
ATOM 15036 C C . GLY E 3 188 ? 204.666 194.800 180.388 1.00 0.00 188 GLY A C 1
ATOM 15037 O O . GLY E 3 188 ? 205.830 194.461 180.615 1.00 0.74 188 GLY A O 1
ATOM 15041 N N . ARG E 3 189 ? 203.693 194.667 181.283 1.00 1.59 189 ARG A N 1
ATOM 15042 C CA . ARG E 3 189 ? 203.990 194.215 182.636 1.00 5.42 189 ARG A CA 1
ATOM 15043 C C . ARG E 3 189 ? 204.281 192.722 182.689 1.00 5.18 189 ARG A C 1
ATOM 15044 O O . ARG E 3 189 ? 205.065 192.282 183.534 1.00 7.89 189 ARG A O 1
ATOM 15065 N N . MET E 3 190 ? 203.688 191.935 181.791 1.00 3.83 190 MET A N 1
ATOM 15066 C CA . MET E 3 190 ? 203.912 190.494 181.830 1.00 6.86 190 MET A CA 1
ATOM 15067 C C . MET E 3 190 ? 205.392 190.157 181.695 1.00 6.63 190 MET A C 1
ATOM 15068 O O . MET E 3 190 ? 205.902 189.282 182.403 1.00 5.52 190 MET A O 1
ATOM 15082 N N . GLY E 3 191 ? 206.096 190.840 180.792 1.00 0.00 191 GLY A N 1
ATOM 15083 C CA . GLY E 3 191 ? 207.515 190.593 180.611 1.00 5.49 191 GLY A CA 1
ATOM 15084 C C . GLY E 3 191 ? 208.355 190.937 181.823 1.00 6.09 191 GLY A C 1
ATOM 15085 O O . GLY E 3 191 ? 209.508 190.507 181.909 1.00 9.01 191 GLY A O 1
ATOM 15089 N N . GLN E 3 192 ? 207.806 191.715 182.757 1.00 6.09 192 GLN A N 1
ATOM 15090 C CA . GLN E 3 192 ? 208.527 192.041 183.981 1.00 3.50 192 GLN A CA 1
ATOM 15091 C C . GLN E 3 192 ? 208.389 190.953 185.036 1.00 1.12 192 GLN A C 1
ATOM 15092 O O . GLN E 3 192 ? 209.250 190.836 185.913 1.00 6.16 192 GLN A O 1
ATOM 15106 N N . LEU E 3 193 ? 207.322 190.164 184.977 1.00 7.67 193 LEU A N 1
ATOM 15107 C CA . LEU E 3 193 ? 207.089 189.139 185.982 1.00 2.20 193 LEU A CA 1
ATOM 15108 C C . LEU E 3 193 ? 208.135 188.035 185.886 1.00 2.69 193 LEU A C 1
ATOM 15109 O O . LEU E 3 193 ? 208.686 187.759 184.820 1.00 15.21 193 LEU A O 1
ATOM 15125 N N . ASP E 3 194 ? 208.413 187.403 187.025 1.00 9.51 194 ASP A N 1
ATOM 15126 C CA . ASP E 3 194 ? 209.253 186.211 187.017 1.00 12.90 194 ASP A CA 1
ATOM 15127 C C . ASP E 3 194 ? 208.435 184.977 186.654 1.00 2.20 194 ASP A C 1
ATOM 15128 O O . ASP E 3 194 ? 208.662 184.349 185.616 1.00 13.71 194 ASP A O 1
ATOM 15137 N N . LYS E 3 195 ? 207.473 184.626 187.498 1.00 11.62 195 LYS A N 1
ATOM 15138 C CA . LYS E 3 195 ? 206.542 183.535 187.261 1.00 5.71 195 LYS A CA 1
ATOM 15139 C C . LYS E 3 195 ? 205.126 184.095 187.258 1.00 0.00 195 LYS A C 1
ATOM 15140 O O . LYS E 3 195 ? 204.902 185.270 187.549 1.00 13.20 195 LYS A O 1
ATOM 15159 N N . THR E 3 196 ? 204.166 183.245 186.908 1.00 0.80 196 THR A N 1
ATOM 15160 C CA . THR E 3 196 ? 202.759 183.617 186.891 1.00 6.17 196 THR A CA 1
ATOM 15161 C C . THR E 3 196 ? 201.967 182.683 187.791 1.00 0.17 196 THR A C 1
ATOM 15162 O O . THR E 3 196 ? 202.234 181.480 187.838 1.00 10.55 196 THR A O 1
ATOM 15173 N N . PHE E 3 197 ? 200.997 183.235 188.504 1.00 0.00 197 PHE A N 1
ATOM 15174 C CA . PHE E 3 197 ? 200.043 182.384 189.187 1.00 5.17 197 PHE A CA 1
ATOM 15175 C C . PHE E 3 197 ? 199.015 181.873 188.184 1.00 0.00 197 PHE A C 1
ATOM 15176 O O . PHE E 3 197 ? 198.829 182.466 187.121 1.00 6.24 197 PHE A O 1
ATOM 15193 N N . PRO E 3 198 ? 198.336 180.763 188.488 1.00 4.94 198 PRO A N 1
ATOM 15194 C CA . PRO E 3 198 ? 198.486 179.878 189.649 1.00 11.29 198 PRO A CA 1
ATOM 15195 C C . PRO E 3 198 ? 199.462 178.727 189.407 1.00 0.51 198 PRO A C 1
ATOM 15196 O O . PRO E 3 198 ? 199.647 177.887 190.275 1.00 16.24 198 PRO A O 1
ATOM 15207 N N . THR E 3 199 ? 200.098 178.659 188.238 1.00 12.84 199 THR A N 1
ATOM 15208 C CA . THR E 3 199 ? 200.948 177.527 187.890 1.00 12.04 199 THR A CA 1
ATOM 15209 C C . THR E 3 199 ? 202.406 177.714 188.288 1.00 5.77 199 THR A C 1
ATOM 15210 O O . THR E 3 199 ? 203.152 176.730 188.317 1.00 17.78 199 THR A O 1
ATOM 15221 N N . LEU E 3 200 ? 202.826 178.943 188.586 1.00 4.52 200 LEU A N 1
ATOM 15222 C CA . LEU E 3 200 ? 204.229 179.262 188.847 1.00 5.67 200 LEU A CA 1
ATOM 15223 C C . LEU E 3 200 ? 205.099 179.022 187.614 1.00 9.20 200 LEU A C 1
ATOM 15224 O O . LEU E 3 200 ? 206.303 178.790 187.727 1.00 17.03 200 LEU A O 1
ATOM 15240 N N . ASP E 3 201 ? 204.503 179.084 186.429 1.00 11.49 201 ASP A N 1
ATOM 15241 C CA . ASP E 3 201 ? 205.261 178.950 185.194 1.00 10.19 201 ASP A CA 1
ATOM 15242 C C . ASP E 3 201 ? 205.939 180.269 184.838 1.00 9.73 201 ASP A C 1
ATOM 15243 O O . ASP E 3 201 ? 205.461 181.352 185.182 1.00 11.61 201 ASP A O 1
ATOM 15252 N N . CYS E 3 202 ? 207.066 180.166 184.139 1.00 6.69 202 CYS A N 1
ATOM 15253 C CA . CYS E 3 202 ? 207.855 181.347 183.811 1.00 7.91 202 CYS A CA 1
ATOM 15254 C C . CYS E 3 202 ? 207.129 182.206 182.782 1.00 3.75 202 CYS A C 1
ATOM 15255 O O . CYS E 3 202 ? 206.684 181.707 181.745 1.00 5.37 202 CYS A O 1
ATOM 15263 N N . SER E 3 203 ? 207.017 183.505 183.071 1.00 4.03 203 SER A N 1
ATOM 15264 C CA . SER E 3 203 ? 206.277 184.400 182.186 1.00 7.23 203 SER A CA 1
ATOM 15265 C C . SER E 3 203 ? 207.043 184.682 180.898 1.00 8.54 203 SER A C 1
ATOM 15266 O O . SER E 3 203 ? 206.459 184.654 179.810 1.00 7.58 203 SER A O 1
ATOM 15274 N N . MET E 3 204 ? 208.345 184.959 180.995 1.00 11.16 204 MET A N 1
ATOM 15275 C CA . MET E 3 204 ? 209.113 185.295 179.799 1.00 8.23 204 MET A CA 1
ATOM 15276 C C . MET E 3 204 ? 209.161 184.124 178.827 1.00 1.49 204 MET A C 1
ATOM 15277 O O . MET E 3 204 ? 209.094 184.320 177.610 1.00 9.36 204 MET A O 1
ATOM 15291 N N . CYS E 3 205 ? 209.250 182.898 179.347 1.00 11.33 205 CYS A N 1
ATOM 15292 C CA . CYS E 3 205 ? 209.348 181.725 178.484 1.00 11.65 205 CYS A CA 1
ATOM 15293 C C . CYS E 3 205 ? 208.171 181.642 177.524 1.00 9.58 205 CYS A C 1
ATOM 15294 O O . CYS E 3 205 ? 208.331 181.226 176.373 1.00 16.58 205 CYS A O 1
ATOM 15302 N N . ILE E 3 206 ? 206.980 182.030 177.980 1.00 9.81 206 ILE A N 1
ATOM 15303 C CA . ILE E 3 206 ? 205.785 181.944 177.151 1.00 11.04 206 ILE A CA 1
ATOM 15304 C C . ILE E 3 206 ? 205.441 183.262 176.459 1.00 2.65 206 ILE A C 1
ATOM 15305 O O . ILE E 3 206 ? 204.750 183.241 175.430 1.00 14.13 206 ILE A O 1
ATOM 15321 N N . LEU E 3 207 ? 205.902 184.400 176.979 1.00 8.78 207 LEU A N 1
ATOM 15322 C CA . LEU E 3 207 ? 205.619 185.667 176.314 1.00 9.55 207 LEU A CA 1
ATOM 15323 C C . LEU E 3 207 ? 206.582 185.931 175.160 1.00 4.54 207 LEU A C 1
ATOM 15324 O O . LEU E 3 207 ? 206.172 186.456 174.120 1.00 6.45 207 LEU A O 1
ATOM 15340 N N . ALA E 3 208 ? 207.860 185.587 175.324 1.00 7.44 208 ALA A N 1
ATOM 15341 C CA . ALA E 3 208 ? 208.853 185.941 174.314 1.00 9.60 208 ALA A CA 1
ATOM 15342 C C . ALA E 3 208 ? 208.516 185.408 172.927 1.00 5.48 208 ALA A C 1
ATOM 15343 O O . ALA E 3 208 ? 208.670 186.167 171.954 1.00 15.06 208 ALA A O 1
ATOM 15350 N N . PRO E 3 209 ? 208.084 184.155 172.752 1.00 7.46 209 PRO A N 1
ATOM 15351 C CA . PRO E 3 209 ? 207.715 183.708 171.397 1.00 14.66 209 PRO A CA 1
ATOM 15352 C C . PRO E 3 209 ? 206.653 184.578 170.748 1.00 8.24 209 PRO A C 1
ATOM 15353 O O . PRO E 3 209 ? 206.739 184.857 169.547 1.00 13.94 209 PRO A O 1
ATOM 15364 N N . LYS E 3 210 ? 205.653 185.027 171.512 1.00 9.82 210 LYS A N 1
ATOM 15365 C CA . LYS E 3 210 ? 204.633 185.902 170.941 1.00 9.67 210 LYS A CA 1
ATOM 15366 C C . LYS E 3 210 ? 205.229 187.240 170.525 1.00 9.52 210 LYS A C 1
ATOM 15367 O O . LYS E 3 210 ? 204.873 187.786 169.474 1.00 13.82 210 LYS A O 1
ATOM 15386 N N . MET E 3 211 ? 206.131 187.789 171.340 1.00 2.66 211 MET A N 1
ATOM 15387 C CA . MET E 3 211 ? 206.786 189.040 170.973 1.00 12.14 211 MET A CA 1
ATOM 15388 C C . MET E 3 211 ? 207.579 188.878 169.682 1.00 5.13 211 MET A C 1
ATOM 15389 O O . MET E 3 211 ? 207.555 189.757 168.811 1.00 6.01 211 MET A O 1
ATOM 15403 N N . VAL E 3 212 ? 208.290 187.758 169.541 1.00 6.15 212 VAL A N 1
ATOM 15404 C CA . VAL E 3 212 ? 209.011 187.488 168.299 1.00 12.91 212 VAL A CA 1
ATOM 15405 C C . VAL E 3 212 ? 208.037 187.410 167.129 1.00 10.02 212 VAL A C 1
ATOM 15406 O O . VAL E 3 212 ? 208.273 187.995 166.063 1.00 16.80 212 VAL A O 1
ATOM 15419 N N . ASP E 3 213 ? 206.921 186.698 167.312 1.00 7.10 213 ASP A N 1
ATOM 15420 C CA . ASP E 3 213 ? 205.919 186.607 166.254 1.00 3.79 213 ASP A CA 1
ATOM 15421 C C . ASP E 3 213 ? 205.444 187.990 165.831 1.00 6.21 213 ASP A C 1
ATOM 15422 O O . ASP E 3 213 ? 205.291 188.266 164.636 1.00 18.87 213 ASP A O 1
ATOM 15431 N N . VAL E 3 214 ? 205.201 188.870 166.800 1.00 8.77 214 VAL A N 1
ATOM 15432 C CA . VAL E 3 214 ? 204.800 190.235 166.478 1.00 9.32 214 VAL A CA 1
ATOM 15433 C C . VAL E 3 214 ? 205.890 190.927 165.672 1.00 4.57 214 VAL A C 1
ATOM 15434 O O . VAL E 3 214 ? 205.611 191.612 164.682 1.00 4.27 214 VAL A O 1
ATOM 15447 N N . GLY E 3 215 ? 207.146 190.766 166.086 1.00 11.11 215 GLY A N 1
ATOM 15448 C CA . GLY E 3 215 ? 208.228 191.473 165.426 1.00 9.98 215 GLY A CA 1
ATOM 15449 C C . GLY E 3 215 ? 208.511 190.988 164.016 1.00 5.43 215 GLY A C 1
ATOM 15450 O O . GLY E 3 215 ? 209.093 191.724 163.215 1.00 15.64 215 GLY A O 1
ATOM 15454 N N . LYS E 3 216 ? 208.125 189.753 163.690 1.00 15.29 216 LYS A N 1
ATOM 15455 C CA . LYS E 3 216 ? 208.364 189.204 162.356 1.00 15.33 216 LYS A CA 1
ATOM 15456 C C . LYS E 3 216 ? 207.111 189.045 161.499 1.00 16.21 216 LYS A C 1
ATOM 15457 O O . LYS E 3 216 ? 207.223 188.589 160.357 1.00 20.29 216 LYS A O 1
ATOM 15476 N N . HIS E 3 217 ? 205.932 189.408 161.993 1.00 10.34 217 HIS A N 1
ATOM 15477 C CA . HIS E 3 217 ? 204.714 189.166 161.229 1.00 6.51 217 HIS A CA 1
ATOM 15478 C C . HIS E 3 217 ? 204.636 190.086 160.012 1.00 11.95 217 HIS A C 1
ATOM 15479 O O . HIS E 3 217 ? 204.901 191.287 160.097 1.00 14.90 217 HIS A O 1
ATOM 15493 N N . ASP E 3 218 ? 204.256 189.507 158.871 1.00 8.88 218 ASP A N 1
ATOM 15494 C CA . ASP E 3 218 ? 204.175 190.278 157.634 1.00 14.69 218 ASP A CA 1
ATOM 15495 C C . ASP E 3 218 ? 203.088 191.346 157.699 1.00 8.37 218 ASP A C 1
ATOM 15496 O O . ASP E 3 218 ? 203.221 192.401 157.072 1.00 14.95 218 ASP A O 1
ATOM 15505 N N . ASN E 3 219 ? 202.019 191.095 158.446 1.00 4.48 219 ASN A N 1
ATOM 15506 C CA . ASN E 3 219 ? 200.866 191.981 158.501 1.00 9.58 219 ASN A CA 1
ATOM 15507 C C . ASN E 3 219 ? 200.916 192.972 159.657 1.00 4.86 219 ASN A C 1
ATOM 15508 O O . ASN E 3 219 ? 199.940 193.696 159.867 1.00 13.06 219 ASN A O 1
ATOM 15519 N N . ILE E 3 220 ? 202.008 193.025 160.414 1.00 2.12 220 ILE A N 1
ATOM 15520 C CA . ILE E 3 220 ? 202.113 193.919 161.561 1.00 4.36 220 ILE A CA 1
ATOM 15521 C C . ILE E 3 220 ? 203.241 194.907 161.315 1.00 1.87 220 ILE A C 1
ATOM 15522 O O . ILE E 3 220 ? 204.355 194.516 160.953 1.00 9.54 220 ILE A O 1
ATOM 15538 N N . GLU E 3 221 ? 202.937 196.183 161.501 1.00 3.90 221 GLU A N 1
ATOM 15539 C CA . GLU E 3 221 ? 203.902 197.272 161.462 1.00 5.24 221 GLU A CA 1
ATOM 15540 C C . GLU E 3 221 ? 204.094 197.738 162.899 1.00 5.81 221 GLU A C 1
ATOM 15541 O O . GLU E 3 221 ? 203.203 198.369 163.476 1.00 9.62 221 GLU A O 1
ATOM 15553 N N . LEU E 3 222 ? 205.247 197.425 163.472 1.00 10.38 222 LEU A N 1
ATOM 15554 C CA . LEU E 3 222 ? 205.520 197.688 164.878 1.00 5.53 222 LEU A CA 1
ATOM 15555 C C . LEU E 3 222 ? 206.285 198.998 165.003 1.00 2.73 222 LEU A C 1
ATOM 15556 O O . LEU E 3 222 ? 207.386 199.133 164.462 1.00 16.75 222 LEU A O 1
ATOM 15572 N N . ILE E 3 223 ? 205.710 199.947 165.726 1.00 4.41 223 ILE A N 1
ATOM 15573 C CA . ILE E 3 223 ? 206.295 201.265 165.939 1.00 4.66 223 ILE A CA 1
ATOM 15574 C C . ILE E 3 223 ? 206.495 201.399 167.444 1.00 1.84 223 ILE A C 1
ATOM 15575 O O . ILE E 3 223 ? 205.590 201.798 168.179 1.00 10.44 223 ILE A O 1
ATOM 15591 N N . THR E 3 224 ? 207.681 201.048 167.920 1.00 3.44 224 THR A N 1
ATOM 15592 C CA . THR E 3 224 ? 207.996 201.167 169.334 1.00 10.10 224 THR A CA 1
ATOM 15593 C C . THR E 3 224 ? 208.562 202.554 169.632 1.00 2.11 224 THR A C 1
ATOM 15594 O O . THR E 3 224 ? 208.911 203.319 168.733 1.00 7.05 224 THR A O 1
ATOM 15605 N N . TYR E 3 225 ? 208.647 202.878 170.921 1.00 7.86 225 TYR A N 1
ATOM 15606 C CA . TYR E 3 225 ? 209.169 204.173 171.351 1.00 4.43 225 TYR A CA 1
ATOM 15607 C C . TYR E 3 225 ? 208.412 205.304 170.659 1.00 5.17 225 TYR A C 1
ATOM 15608 O O . TYR E 3 225 ? 209.000 206.269 170.170 1.00 9.51 225 TYR A O 1
ATOM 15626 N N . ALA E 3 226 ? 207.088 205.167 170.601 1.00 8.60 226 ALA A N 1
ATOM 15627 C CA . ALA E 3 226 ? 206.246 206.091 169.855 1.00 6.06 226 ALA A CA 1
ATOM 15628 C C . ALA E 3 226 ? 204.926 206.276 170.586 1.00 8.25 226 ALA A C 1
ATOM 15629 O O . ALA E 3 226 ? 204.533 205.454 171.416 1.00 15.01 226 ALA A O 1
ATOM 15636 N N . GLU E 3 227 ? 204.233 207.362 170.257 1.00 7.70 227 GLU A N 1
ATOM 15637 C CA . GLU E 3 227 ? 202.969 207.676 170.904 1.00 13.18 227 GLU A CA 1
ATOM 15638 C C . GLU E 3 227 ? 202.003 208.295 169.908 1.00 7.95 227 GLU A C 1
ATOM 15639 O O . GLU E 3 227 ? 202.402 209.081 169.046 1.00 14.64 227 GLU A O 1
ATOM 15651 N N . VAL E 3 228 ? 200.732 207.919 170.031 1.00 12.10 228 VAL A N 1
ATOM 15652 C CA . VAL E 3 228 ? 199.673 208.508 169.220 1.00 10.62 228 VAL A CA 1
ATOM 15653 C C . VAL E 3 228 ? 199.484 209.954 169.657 1.00 8.58 228 VAL A C 1
ATOM 15654 O O . VAL E 3 228 ? 199.206 210.229 170.829 1.00 12.88 228 VAL A O 1
ATOM 15667 N N . LYS E 3 229 ? 199.640 210.885 168.717 1.00 14.99 229 LYS A N 1
ATOM 15668 C CA . LYS E 3 229 ? 199.481 212.306 169.002 1.00 15.92 229 LYS A CA 1
ATOM 15669 C C . LYS E 3 229 ? 198.099 212.831 168.648 1.00 15.78 229 LYS A C 1
ATOM 15670 O O . LYS E 3 229 ? 197.537 213.625 169.406 1.00 21.03 229 LYS A O 1
ATOM 15689 N N . GLU E 3 230 ? 197.528 212.414 167.521 1.00 10.44 230 GLU A N 1
ATOM 15690 C CA . GLU E 3 230 ? 196.203 212.892 167.142 1.00 14.42 230 GLU A CA 1
ATOM 15691 C C . GLU E 3 230 ? 195.380 211.773 166.525 1.00 10.71 230 GLU A C 1
ATOM 15692 O O . GLU E 3 230 ? 195.911 210.877 165.872 1.00 19.24 230 GLU A O 1
ATOM 15704 N N . VAL E 3 231 ? 194.068 211.846 166.734 1.00 6.37 231 VAL A N 1
ATOM 15705 C CA . VAL E 3 231 ? 193.109 210.944 166.111 1.00 11.95 231 VAL A CA 1
ATOM 15706 C C . VAL E 3 231 ? 191.952 211.785 165.595 1.00 8.18 231 VAL A C 1
ATOM 15707 O O . VAL E 3 231 ? 191.340 212.538 166.361 1.00 16.34 231 VAL A O 1
ATOM 15720 N N . ASP E 3 232 ? 191.655 211.662 164.305 1.00 13.82 232 ASP A N 1
ATOM 15721 C CA . ASP E 3 232 ? 190.556 212.380 163.680 1.00 13.42 232 ASP A CA 1
ATOM 15722 C C . ASP E 3 232 ? 189.746 211.416 162.830 1.00 14.54 232 ASP A C 1
ATOM 15723 O O . ASP E 3 232 ? 190.237 210.374 162.399 1.00 16.31 232 ASP A O 1
ATOM 15732 N N . GLY E 3 233 ? 188.491 211.776 162.593 1.00 12.15 233 GLY A N 1
ATOM 15733 C CA . GLY E 3 233 ? 187.635 210.976 161.744 1.00 7.93 233 GLY A CA 1
ATOM 15734 C C . GLY E 3 233 ? 186.713 210.076 162.534 1.00 7.93 233 GLY A C 1
ATOM 15735 O O . GLY E 3 233 ? 186.340 210.392 163.666 1.00 16.26 233 GLY A O 1
ATOM 15739 N N . TYR E 3 234 ? 186.349 208.942 161.950 1.00 15.58 234 TYR A N 1
ATOM 15740 C CA . TYR E 3 234 ? 185.364 208.061 162.563 1.00 9.20 234 TYR A CA 1
ATOM 15741 C C . TYR E 3 234 ? 185.652 206.629 162.129 1.00 9.29 234 TYR A C 1
ATOM 15742 O O . TYR E 3 234 ? 186.696 206.342 161.541 1.00 10.00 234 TYR A O 1
ATOM 15760 N N . ILE E 3 235 ? 184.714 205.727 162.430 1.00 10.09 235 ILE A N 1
ATOM 15761 C CA . ILE E 3 235 ? 184.906 204.308 162.152 1.00 9.26 235 ILE A CA 1
ATOM 15762 C C . ILE E 3 235 ? 185.149 204.093 160.666 1.00 11.41 235 ILE A C 1
ATOM 15763 O O . ILE E 3 235 ? 184.471 204.677 159.812 1.00 16.67 235 ILE A O 1
ATOM 15779 N N . GLY E 3 236 ? 186.125 203.240 160.353 1.00 10.28 236 GLY A N 1
ATOM 15780 C CA . GLY E 3 236 ? 186.535 202.997 158.985 1.00 6.66 236 GLY A CA 1
ATOM 15781 C C . GLY E 3 236 ? 187.354 204.108 158.366 1.00 11.82 236 GLY A C 1
ATOM 15782 O O . GLY E 3 236 ? 187.962 203.896 157.312 1.00 17.95 236 GLY A O 1
ATOM 15786 N N . ASN E 3 237 ? 187.368 205.284 158.979 1.00 11.97 237 ASN A N 1
ATOM 15787 C CA . ASN E 3 237 ? 187.948 206.497 158.423 1.00 10.26 237 ASN A CA 1
ATOM 15788 C C . ASN E 3 237 ? 188.689 207.267 159.515 1.00 11.50 237 ASN A C 1
ATOM 15789 O O . ASN E 3 237 ? 188.342 208.403 159.839 1.00 13.88 237 ASN A O 1
ATOM 15800 N N . PHE E 3 238 ? 189.611 206.601 160.210 1.00 8.59 238 PHE A N 1
ATOM 15801 C CA . PHE E 3 238 ? 190.445 207.251 161.211 1.00 9.49 238 PHE A CA 1
ATOM 15802 C C . PHE E 3 238 ? 191.763 207.690 160.586 1.00 3.18 238 PHE A C 1
ATOM 15803 O O . PHE E 3 238 ? 192.474 206.879 159.985 1.00 15.66 238 PHE A O 1
ATOM 15820 N N . LYS E 3 239 ? 192.082 208.970 160.735 1.00 10.03 239 LYS A N 1
ATOM 15821 C CA . LYS E 3 239 ? 193.405 209.502 160.440 1.00 12.71 239 LYS A CA 1
ATOM 15822 C C . LYS E 3 239 ? 194.142 209.672 161.761 1.00 5.76 239 LYS A C 1
ATOM 15823 O O . LYS E 3 239 ? 193.692 210.425 162.632 1.00 16.89 239 LYS A O 1
ATOM 15842 N N . VAL E 3 240 ? 195.265 208.978 161.914 1.00 11.16 240 VAL A N 1
ATOM 15843 C CA . VAL E 3 240 ? 196.014 208.962 163.162 1.00 9.68 240 VAL A CA 1
ATOM 15844 C C . VAL E 3 240 ? 197.404 209.525 162.912 1.00 6.78 240 VAL A C 1
ATOM 15845 O O . VAL E 3 240 ? 198.060 209.189 161.920 1.00 15.14 240 VAL A O 1
ATOM 15858 N N . LYS E 3 241 ? 197.844 210.384 163.824 1.00 6.88 241 LYS A N 1
ATOM 15859 C CA . LYS E 3 241 ? 199.150 211.023 163.775 1.00 15.75 241 LYS A CA 1
ATOM 15860 C C . LYS E 3 241 ? 199.968 210.527 164.959 1.00 10.25 241 LYS A C 1
ATOM 15861 O O . LYS E 3 241 ? 199.579 210.748 166.113 1.00 17.16 241 LYS A O 1
ATOM 15880 N N . ILE E 3 242 ? 201.097 209.883 164.662 1.00 7.23 242 ILE A N 1
ATOM 15881 C CA . ILE E 3 242 ? 201.979 209.262 165.643 1.00 8.77 242 ILE A CA 1
ATOM 15882 C C . ILE E 3 242 ? 203.321 209.977 165.611 1.00 12.09 242 ILE A C 1
ATOM 15883 O O . ILE E 3 242 ? 203.805 210.365 164.543 1.00 12.64 242 ILE A O 1
ATOM 15899 N N . GLU E 3 243 ? 203.927 210.135 166.780 1.00 12.55 243 GLU A N 1
ATOM 15900 C CA . GLU E 3 243 ? 205.246 210.739 166.915 1.00 11.77 243 GLU A CA 1
ATOM 15901 C C . GLU E 3 243 ? 206.210 209.670 167.413 1.00 15.96 243 GLU A C 1
ATOM 15902 O O . GLU E 3 243 ? 206.111 209.224 168.560 1.00 18.75 243 GLU A O 1
ATOM 15914 N N . LYS E 3 244 ? 207.130 209.252 166.547 1.00 11.81 244 LYS A N 1
ATOM 15915 C CA . LYS E 3 244 ? 208.196 208.336 166.928 1.00 13.06 244 LYS A CA 1
ATOM 15916 C C . LYS E 3 244 ? 209.306 209.143 167.587 1.00 14.10 244 LYS A C 1
ATOM 15917 O O . LYS E 3 244 ? 209.970 209.957 166.933 1.00 19.19 244 LYS A O 1
ATOM 15936 N N . LYS E 3 245 ? 209.498 208.921 168.883 1.00 13.64 245 LYS A N 1
ATOM 15937 C CA . LYS E 3 245 ? 210.552 209.600 169.609 1.00 11.97 245 LYS A CA 1
ATOM 15938 C C . LYS E 3 245 ? 211.914 209.161 169.074 1.00 3.62 245 LYS A C 1
ATOM 15939 O O . LYS E 3 245 ? 212.071 208.028 168.613 1.00 11.78 245 LYS A O 1
ATOM 15958 N N . PRO E 3 246 ? 212.918 210.037 169.121 1.00 11.47 246 PRO A N 1
ATOM 15959 C CA . PRO E 3 246 ? 214.250 209.666 168.619 1.00 10.20 246 PRO A CA 1
ATOM 15960 C C . PRO E 3 246 ? 214.960 208.728 169.585 1.00 12.06 246 PRO A C 1
ATOM 15961 O O . PRO E 3 246 ? 215.143 209.049 170.760 1.00 12.71 246 PRO A O 1
ATOM 15972 N N . ARG E 3 247 ? 215.340 207.554 169.083 1.00 9.52 247 ARG A N 1
ATOM 15973 C CA . ARG E 3 247 ? 216.213 206.652 169.821 1.00 12.07 247 ARG A CA 1
ATOM 15974 C C . ARG E 3 247 ? 217.656 207.129 169.842 1.00 13.38 247 ARG A C 1
ATOM 15975 O O . ARG E 3 247 ? 218.411 206.743 170.741 1.00 12.74 247 ARG A O 1
ATOM 15996 N N . TYR E 3 248 ? 218.055 207.937 168.860 1.00 12.40 248 TYR A N 1
ATOM 15997 C CA . TYR E 3 248 ? 219.456 208.218 168.559 1.00 12.34 248 TYR A CA 1
ATOM 15998 C C . TYR E 3 248 ? 220.213 206.946 168.195 1.00 12.86 248 TYR A C 1
ATOM 15999 O O . TYR E 3 248 ? 221.446 206.912 168.237 1.00 15.38 248 TYR A O 1
ATOM 16017 N N . ILE E 3 249 ? 219.474 205.903 167.823 1.00 13.13 249 ILE A N 1
ATOM 16018 C CA . ILE E 3 249 ? 220.024 204.645 167.337 1.00 13.06 249 ILE A CA 1
ATOM 16019 C C . ILE E 3 249 ? 219.213 204.237 166.115 1.00 12.39 249 ILE A C 1
ATOM 16020 O O . ILE E 3 249 ? 217.987 204.380 166.101 1.00 19.07 249 ILE A O 1
ATOM 16036 N N . ASP E 3 250 ? 219.891 203.734 165.088 1.00 20.51 250 ASP A N 1
ATOM 16037 C CA . ASP E 3 250 ? 219.218 203.343 163.853 1.00 16.23 250 ASP A CA 1
ATOM 16038 C C . ASP E 3 250 ? 218.624 201.948 164.019 1.00 17.72 250 ASP A C 1
ATOM 16039 O O . ASP E 3 250 ? 219.355 200.956 164.087 1.00 17.49 250 ASP A O 1
ATOM 16048 N N . GLU E 3 251 ? 217.291 201.870 164.054 1.00 15.98 251 GLU A N 1
ATOM 16049 C CA . GLU E 3 251 ? 216.625 200.591 164.283 1.00 12.71 251 GLU A CA 1
ATOM 16050 C C . GLU E 3 251 ? 216.964 199.573 163.203 1.00 16.51 251 GLU A C 1
ATOM 16051 O O . GLU E 3 251 ? 217.000 198.369 163.478 1.00 21.39 251 GLU A O 1
ATOM 16063 N N . GLU E 3 252 ? 217.207 200.030 161.974 1.00 19.36 252 GLU A N 1
ATOM 16064 C CA . GLU E 3 252 ? 217.509 199.109 160.885 1.00 20.50 252 GLU A CA 1
ATOM 16065 C C . GLU E 3 252 ? 218.926 198.561 160.968 1.00 18.36 252 GLU A C 1
ATOM 16066 O O . GLU E 3 252 ? 219.177 197.441 160.512 1.00 25.18 252 GLU A O 1
ATOM 16078 N N . LEU E 3 253 ? 219.858 199.319 161.541 1.00 17.86 253 LEU A N 1
ATOM 16079 C CA . LEU E 3 253 ? 221.248 198.895 161.629 1.00 13.00 253 LEU A CA 1
ATOM 16080 C C . LEU E 3 253 ? 221.594 198.228 162.951 1.00 18.40 253 LEU A C 1
ATOM 16081 O O . LEU E 3 253 ? 222.436 197.327 162.971 1.00 17.91 253 LEU A O 1
ATOM 16097 N N . CYS E 3 254 ? 220.968 198.637 164.052 1.00 17.16 254 CYS A N 1
ATOM 16098 C CA . CYS E 3 254 ? 221.328 198.092 165.353 1.00 17.53 254 CYS A CA 1
ATOM 16099 C C . CYS E 3 254 ? 221.006 196.604 165.406 1.00 14.29 254 CYS A C 1
ATOM 16100 O O . CYS E 3 254 ? 219.904 196.182 165.047 1.00 14.61 254 CYS A O 1
ATOM 16107 N N . THR E 3 255 ? 221.978 195.809 165.845 1.00 18.65 255 THR A N 1
ATOM 16108 C CA . THR E 3 255 ? 221.781 194.386 166.072 1.00 16.61 255 THR A CA 1
ATOM 16109 C C . THR E 3 255 ? 221.500 194.052 167.530 1.00 15.87 255 THR A C 1
ATOM 16110 O O . THR E 3 255 ? 221.187 192.898 167.834 1.00 21.26 255 THR A O 1
ATOM 16121 N N . GLY E 3 256 ? 221.598 195.025 168.431 1.00 15.49 256 GLY A N 1
ATOM 16122 C CA . GLY E 3 256 ? 221.417 194.750 169.841 1.00 16.43 256 GLY A CA 1
ATOM 16123 C C . GLY E 3 256 ? 222.560 193.985 170.466 1.00 17.43 256 GLY A C 1
ATOM 16124 O O . GLY E 3 256 ? 222.361 193.310 171.479 1.00 17.29 256 GLY A O 1
ATOM 16128 N N . CYS E 3 257 ? 223.761 194.077 169.891 1.00 17.81 257 CYS A N 1
ATOM 16129 C CA . CYS E 3 257 ? 224.890 193.324 170.426 1.00 14.20 257 CYS A CA 1
ATOM 16130 C C . CYS E 3 257 ? 225.225 193.748 171.850 1.00 13.13 257 CYS A C 1
ATOM 16131 O O . CYS E 3 257 ? 225.585 192.904 172.677 1.00 23.87 257 CYS A O 1
ATOM 16138 N N . GLY E 3 258 ? 225.124 195.040 172.155 1.00 14.92 258 GLY A N 1
ATOM 16139 C CA . GLY E 3 258 ? 225.341 195.534 173.498 1.00 17.07 258 GLY A CA 1
ATOM 16140 C C . GLY E 3 258 ? 226.708 196.126 173.766 1.00 17.96 258 GLY A C 1
ATOM 16141 O O . GLY E 3 258 ? 226.969 196.538 174.902 1.00 21.42 258 GLY A O 1
ATOM 16145 N N . SER E 3 259 ? 227.583 196.201 172.761 1.00 20.38 259 SER A N 1
ATOM 16146 C CA . SER E 3 259 ? 228.916 196.756 172.982 1.00 16.52 259 SER A CA 1
ATOM 16147 C C . SER E 3 259 ? 228.843 198.204 173.454 1.00 15.53 259 SER A C 1
ATOM 16148 O O . SER E 3 259 ? 229.569 198.607 174.374 1.00 24.03 259 SER A O 1
ATOM 16156 N N . CYS E 3 260 ? 227.971 199.001 172.834 1.00 15.47 260 CYS A N 1
ATOM 16157 C CA . CYS E 3 260 ? 227.787 200.380 173.270 1.00 16.41 260 CYS A CA 1
ATOM 16158 C C . CYS E 3 260 ? 227.415 200.439 174.743 1.00 14.16 260 CYS A C 1
ATOM 16159 O O . CYS E 3 260 ? 227.864 201.332 175.470 1.00 23.48 260 CYS A O 1
ATOM 16166 N N . VAL E 3 261 ? 226.587 199.499 175.199 1.00 15.07 261 VAL A N 1
ATOM 16167 C CA . VAL E 3 261 ? 226.224 199.454 176.611 1.00 17.09 261 VAL A CA 1
ATOM 16168 C C . VAL E 3 261 ? 227.458 199.208 177.463 1.00 12.41 261 VAL A C 1
ATOM 16169 O O . VAL E 3 261 ? 227.664 199.867 178.488 1.00 20.74 261 VAL A O 1
ATOM 16182 N N . GLU E 3 262 ? 228.300 198.260 177.053 1.00 16.90 262 GLU A N 1
ATOM 16183 C CA . GLU E 3 262 ? 229.488 197.951 177.837 1.00 18.84 262 GLU A CA 1
ATOM 16184 C C . GLU E 3 262 ? 230.405 199.160 177.941 1.00 16.39 262 GLU A C 1
ATOM 16185 O O . GLU E 3 262 ? 231.012 199.397 178.991 1.00 27.18 262 GLU A O 1
ATOM 16197 N N . VAL E 3 263 ? 230.514 199.944 176.868 1.00 22.21 263 VAL A N 1
ATOM 16198 C CA . VAL E 3 263 ? 231.481 201.037 176.858 1.00 16.93 263 VAL A CA 1
ATOM 16199 C C . VAL E 3 263 ? 230.962 202.331 177.485 1.00 17.30 263 VAL A C 1
ATOM 16200 O O . VAL E 3 263 ? 231.772 203.200 177.834 1.00 19.76 263 VAL A O 1
ATOM 16213 N N . CYS E 3 264 ? 229.652 202.484 177.647 1.00 20.13 264 CYS A N 1
ATOM 16214 C CA . CYS E 3 264 ? 229.114 203.746 178.141 1.00 14.11 264 CYS A CA 1
ATOM 16215 C C . CYS E 3 264 ? 229.525 203.977 179.596 1.00 13.28 264 CYS A C 1
ATOM 16216 O O . CYS E 3 264 ? 229.486 203.046 180.406 1.00 22.11 264 CYS A O 1
ATOM 16223 N N . PRO E 3 265 ? 229.914 205.213 179.965 1.00 18.88 265 PRO A N 1
ATOM 16224 C CA . PRO E 3 265 ? 230.345 205.463 181.347 1.00 13.44 265 PRO A CA 1
ATOM 16225 C C . PRO E 3 265 ? 229.256 206.005 182.262 1.00 14.81 265 PRO A C 1
ATOM 16226 O O . PRO E 3 265 ? 229.475 206.119 183.470 1.00 23.64 265 PRO A O 1
ATOM 16237 N N . ILE E 3 266 ? 228.093 206.353 181.719 1.00 11.13 266 ILE A N 1
ATOM 16238 C CA . ILE E 3 266 ? 227.036 207.001 182.488 1.00 16.82 266 ILE A CA 1
ATOM 16239 C C . ILE E 3 266 ? 225.996 205.962 182.884 1.00 15.43 266 ILE A C 1
ATOM 16240 O O . ILE E 3 266 ? 225.474 205.236 182.030 1.00 16.13 266 ILE A O 1
ATOM 16256 N N . GLU E 3 267 ? 225.687 205.902 184.174 1.00 15.27 267 GLU A N 1
ATOM 16257 C CA . GLU E 3 267 ? 224.677 205.000 184.707 1.00 11.49 267 GLU A CA 1
ATOM 16258 C C . GLU E 3 267 ? 223.373 205.750 184.944 1.00 12.81 267 GLU A C 1
ATOM 16259 O O . GLU E 3 267 ? 223.369 206.925 185.313 1.00 17.52 267 GLU A O 1
ATOM 16271 N N . MET E 3 268 ? 222.262 205.057 184.716 1.00 16.24 268 MET A N 1
ATOM 16272 C CA . MET E 3 268 ? 220.939 205.632 184.909 1.00 10.86 268 MET A CA 1
ATOM 16273 C C . MET E 3 268 ? 219.962 204.512 185.232 1.00 8.58 268 MET A C 1
ATOM 16274 O O . MET E 3 268 ? 220.223 203.347 184.921 1.00 11.79 268 MET A O 1
ATOM 16288 N N . PRO E 3 269 ? 218.820 204.833 185.834 1.00 13.66 269 PRO A N 1
ATOM 16289 C CA . PRO E 3 269 ? 217.842 203.784 186.154 1.00 14.83 269 PRO A CA 1
ATOM 16290 C C . PRO E 3 269 ? 217.277 203.130 184.900 1.00 10.12 269 PRO A C 1
ATOM 16291 O O . PRO E 3 269 ? 217.080 203.779 183.871 1.00 17.92 269 PRO A O 1
ATOM 16302 N N . ASN E 3 270 ? 217.002 201.832 185.003 1.00 10.90 270 ASN A N 1
ATOM 16303 C CA . ASN E 3 270 ? 216.322 201.084 183.951 1.00 6.78 270 ASN A CA 1
ATOM 16304 C C . ASN E 3 270 ? 214.832 201.036 184.272 1.00 6.22 270 ASN A C 1
ATOM 16305 O O . ASN E 3 270 ? 214.434 200.453 185.285 1.00 11.22 270 ASN A O 1
ATOM 16316 N N . TYR E 3 271 ? 214.009 201.640 183.410 1.00 9.77 271 TYR A N 1
ATOM 16317 C CA . TYR E 3 271 ? 212.571 201.654 183.664 1.00 8.70 271 TYR A CA 1
ATOM 16318 C C . TYR E 3 271 ? 212.024 200.244 183.855 1.00 7.81 271 TYR A C 1
ATOM 16319 O O . TYR E 3 271 ? 211.082 200.043 184.626 1.00 14.74 271 TYR A O 1
ATOM 16337 N N . PHE E 3 272 ? 212.598 199.261 183.160 1.00 5.46 272 PHE A N 1
ATOM 16338 C CA . PHE E 3 272 ? 212.125 197.888 183.261 1.00 4.15 272 PHE A CA 1
ATOM 16339 C C . PHE E 3 272 ? 212.335 197.304 184.652 1.00 7.94 272 PHE A C 1
ATOM 16340 O O . PHE E 3 272 ? 211.664 196.333 185.006 1.00 9.62 272 PHE A O 1
ATOM 16357 N N . ASP E 3 273 ? 213.254 197.864 185.436 1.00 11.72 273 ASP A N 1
ATOM 16358 C CA . ASP E 3 273 ? 213.552 197.371 186.772 1.00 5.72 273 ASP A CA 1
ATOM 16359 C C . ASP E 3 273 ? 212.800 198.124 187.862 1.00 11.91 273 ASP A C 1
ATOM 16360 O O . ASP E 3 273 ? 213.016 197.855 189.046 1.00 21.72 273 ASP A O 1
ATOM 16369 N N . GLU E 3 274 ? 211.927 199.058 187.488 1.00 10.73 274 GLU A N 1
ATOM 16370 C CA . GLU E 3 274 ? 210.990 199.683 188.419 1.00 11.98 274 GLU A CA 1
ATOM 16371 C C . GLU E 3 274 ? 211.709 200.342 189.594 1.00 15.25 274 GLU A C 1
ATOM 16372 O O . GLU E 3 274 ? 211.284 200.233 190.745 1.00 18.12 274 GLU A O 1
ATOM 16384 N N . GLY E 3 275 ? 212.807 201.031 189.302 1.00 16.46 275 GLY A N 1
ATOM 16385 C CA . GLY E 3 275 ? 213.473 201.858 190.282 1.00 13.77 275 GLY A CA 1
ATOM 16386 C C . GLY E 3 275 ? 214.513 201.166 191.136 1.00 14.34 275 GLY A C 1
ATOM 16387 O O . GLY E 3 275 ? 215.107 201.821 192.000 1.00 25.93 275 GLY A O 1
ATOM 16391 N N . ILE E 3 276 ? 214.760 199.874 190.930 1.00 18.27 276 ILE A N 1
ATOM 16392 C CA . ILE E 3 276 ? 215.742 199.145 191.719 1.00 10.75 276 ILE A CA 1
ATOM 16393 C C . ILE E 3 276 ? 216.843 198.542 190.856 1.00 14.64 276 ILE A C 1
ATOM 16394 O O . ILE E 3 276 ? 217.620 197.721 191.340 1.00 17.58 276 ILE A O 1
ATOM 16410 N N . GLY E 3 277 ? 216.935 198.940 189.596 1.00 14.89 277 GLY A N 1
ATOM 16411 C CA . GLY E 3 277 ? 217.963 198.422 188.713 1.00 10.02 277 GLY A CA 1
ATOM 16412 C C . GLY E 3 277 ? 218.571 199.529 187.881 1.00 14.12 277 GLY A C 1
ATOM 16413 O O . GLY E 3 277 ? 217.897 200.483 187.488 1.00 17.05 277 GLY A O 1
ATOM 16417 N N . MET E 3 278 ? 219.862 199.379 187.601 1.00 19.32 278 MET A N 1
ATOM 16418 C CA . MET E 3 278 ? 220.634 200.363 186.860 1.00 16.22 278 MET A CA 1
ATOM 16419 C C . MET E 3 278 ? 221.052 199.805 185.506 1.00 11.64 278 MET A C 1
ATOM 16420 O O . MET E 3 278 ? 221.164 198.591 185.319 1.00 15.74 278 MET A O 1
ATOM 16434 N N . THR E 3 279 ? 221.279 200.712 184.565 1.00 15.08 279 THR A N 1
ATOM 16435 C CA . THR E 3 279 ? 221.826 200.405 183.252 1.00 10.33 279 THR A CA 1
ATOM 16436 C C . THR E 3 279 ? 222.642 201.623 182.828 1.00 7.88 279 THR A C 1
ATOM 16437 O O . THR E 3 279 ? 222.963 202.478 183.657 1.00 20.06 279 THR A O 1
ATOM 16448 N N . LYS E 3 280 ? 222.970 201.719 181.545 1.00 17.51 280 LYS A N 1
ATOM 16449 C CA . LYS E 3 280 ? 223.746 202.840 181.032 1.00 11.28 280 LYS A CA 1
ATOM 16450 C C . LYS E 3 280 ? 222.850 203.816 180.275 1.00 13.53 280 LYS A C 1
ATOM 16451 O O . LYS E 3 280 ? 221.698 203.522 179.955 1.00 15.14 280 LYS A O 1
ATOM 16470 N N . ALA E 3 281 ? 223.403 205.000 179.985 1.00 17.77 281 ALA A N 1
ATOM 16471 C CA . ALA E 3 281 ? 222.647 206.002 179.240 1.00 11.22 281 ALA A CA 1
ATOM 16472 C C . ALA E 3 281 ? 222.196 205.459 177.892 1.00 10.63 281 ALA A C 1
ATOM 16473 O O . ALA E 3 281 ? 221.154 205.869 177.376 1.00 15.26 281 ALA A O 1
ATOM 16480 N N . VAL E 3 282 ? 222.975 204.554 177.310 1.00 10.75 282 VAL A N 1
ATOM 16481 C CA . VAL E 3 282 ? 222.559 203.750 176.168 1.00 12.74 282 VAL A CA 1
ATOM 16482 C C . VAL E 3 282 ? 222.274 202.349 176.690 1.00 12.53 282 VAL A C 1
ATOM 16483 O O . VAL E 3 282 ? 223.128 201.740 177.347 1.00 16.88 282 VAL A O 1
ATOM 16496 N N . TYR E 3 283 ? 221.074 201.839 176.425 1.00 14.30 283 TYR A N 1
ATOM 16497 C CA . TYR E 3 283 ? 220.637 200.628 177.102 1.00 6.81 283 TYR A CA 1
ATOM 16498 C C . TYR E 3 283 ? 219.748 199.786 176.203 1.00 11.01 283 TYR A C 1
ATOM 16499 O O . TYR E 3 283 ? 219.199 200.256 175.205 1.00 11.70 283 TYR A O 1
ATOM 16517 N N . ILE E 3 284 ? 219.629 198.520 176.584 1.00 11.75 284 ILE A N 1
ATOM 16518 C CA . ILE E 3 284 ? 218.633 197.594 176.066 1.00 9.80 284 ILE A CA 1
ATOM 16519 C C . ILE E 3 284 ? 217.821 197.132 177.272 1.00 6.76 284 ILE A C 1
ATOM 16520 O O . ILE E 3 284 ? 218.384 196.551 178.203 1.00 16.51 284 ILE A O 1
ATOM 16536 N N . PRO E 3 285 ? 216.507 197.383 177.321 1.00 10.92 285 PRO A N 1
ATOM 16537 C CA . PRO E 3 285 ? 215.776 197.178 178.586 1.00 13.85 285 PRO A CA 1
ATOM 16538 C C . PRO E 3 285 ? 215.871 195.766 179.137 1.00 3.61 285 PRO A C 1
ATOM 16539 O O . PRO E 3 285 ? 215.968 195.594 180.356 1.00 15.95 285 PRO A O 1
ATOM 16550 N N . PHE E 3 286 ? 215.825 194.747 178.281 1.00 5.27 286 PHE A N 1
ATOM 16551 C CA . PHE E 3 286 ? 215.978 193.368 178.725 1.00 2.63 286 PHE A CA 1
ATOM 16552 C C . PHE E 3 286 ? 216.399 192.527 177.532 1.00 5.83 286 PHE A C 1
ATOM 16553 O O . PHE E 3 286 ? 216.113 192.898 176.390 1.00 19.93 286 PHE A O 1
ATOM 16570 N N . PRO E 3 287 ? 217.072 191.396 177.758 1.00 9.76 287 PRO A N 1
ATOM 16571 C CA . PRO E 3 287 ? 217.674 190.661 176.631 1.00 12.32 287 PRO A CA 1
ATOM 16572 C C . PRO E 3 287 ? 216.675 190.167 175.597 1.00 3.20 287 PRO A C 1
ATOM 16573 O O . PRO E 3 287 ? 217.068 189.938 174.449 1.00 14.81 287 PRO A O 1
ATOM 16584 N N . GLN E 3 288 ? 215.403 189.993 175.955 1.00 9.78 288 GLN A N 1
ATOM 16585 C CA . GLN E 3 288 ? 214.391 189.505 175.027 1.00 6.95 288 GLN A CA 1
ATOM 16586 C C . GLN E 3 288 ? 213.626 190.641 174.353 1.00 6.84 288 GLN A C 1
ATOM 16587 O O . GLN E 3 288 ? 212.534 190.416 173.823 1.00 13.62 288 GLN A O 1
ATOM 16601 N N . ALA E 3 289 ? 214.180 191.849 174.358 1.00 8.95 289 ALA A N 1
ATOM 16602 C CA . ALA E 3 289 ? 213.454 193.010 173.861 1.00 5.52 289 ALA A CA 1
ATOM 16603 C C . ALA E 3 289 ? 213.131 192.867 172.378 1.00 4.55 289 ALA A C 1
ATOM 16604 O O . ALA E 3 289 ? 213.929 192.349 171.594 1.00 9.67 289 ALA A O 1
ATOM 16611 N N . VAL E 3 290 ? 211.952 193.347 171.996 1.00 8.25 290 VAL A N 1
ATOM 16612 C CA . VAL E 3 290 ? 211.528 193.372 170.599 1.00 6.02 290 VAL A CA 1
ATOM 16613 C C . VAL E 3 290 ? 211.070 194.787 170.262 1.00 3.17 290 VAL A C 1
ATOM 16614 O O . VAL E 3 290 ? 210.070 195.257 170.820 1.00 15.12 290 VAL A O 1
ATOM 16627 N N . PRO E 3 291 ? 211.761 195.506 169.366 1.00 13.51 291 PRO A N 1
ATOM 16628 C CA . PRO E 3 291 ? 212.959 195.096 168.625 1.00 9.52 291 PRO A CA 1
ATOM 16629 C C . PRO E 3 291 ? 214.174 195.021 169.537 1.00 4.05 291 PRO A C 1
ATOM 16630 O O . PRO E 3 291 ? 214.264 195.740 170.526 1.00 9.25 291 PRO A O 1
ATOM 16641 N N . LEU E 3 292 ? 215.128 194.147 169.230 1.00 9.12 292 LEU A N 1
ATOM 16642 C CA . LEU E 3 292 ? 216.358 194.050 170.011 1.00 9.89 292 LEU A CA 1
ATOM 16643 C C . LEU E 3 292 ? 217.289 195.157 169.529 1.00 7.91 292 LEU A C 1
ATOM 16644 O O . LEU E 3 292 ? 218.191 194.957 168.713 1.00 23.63 292 LEU A O 1
ATOM 16660 N N . CYS E 3 293 ? 217.042 196.359 170.040 1.00 11.21 293 CYS A N 1
ATOM 16661 C CA . CYS E 3 293 ? 217.734 197.556 169.593 1.00 11.46 293 CYS A CA 1
ATOM 16662 C C . CYS E 3 293 ? 218.074 198.416 170.802 1.00 12.09 293 CYS A C 1
ATOM 16663 O O . CYS E 3 293 ? 217.389 198.369 171.825 1.00 17.52 293 CYS A O 1
ATOM 16671 N N . ALA E 3 294 ? 219.137 199.204 170.673 1.00 13.21 294 ALA A N 1
ATOM 16672 C CA . ALA E 3 294 ? 219.556 200.091 171.745 1.00 12.95 294 ALA A CA 1
ATOM 16673 C C . ALA E 3 294 ? 218.731 201.377 171.745 1.00 8.24 294 ALA A C 1
ATOM 16674 O O . ALA E 3 294 ? 218.056 201.717 170.773 1.00 9.14 294 ALA A O 1
ATOM 16681 N N . THR E 3 295 ? 218.793 202.090 172.867 1.00 0.00 295 THR A N 1
ATOM 16682 C CA . THR E 3 295 ? 218.176 203.400 173.009 1.00 10.08 295 THR A CA 1
ATOM 16683 C C . THR E 3 295 ? 219.085 204.277 173.855 1.00 7.42 295 THR A C 1
ATOM 16684 O O . THR E 3 295 ? 219.618 203.824 174.870 1.00 12.57 295 THR A O 1
ATOM 16695 N N . ILE E 3 296 ? 219.250 205.532 173.445 1.00 10.22 296 ILE A N 1
ATOM 16696 C CA . ILE E 3 296 ? 220.035 206.511 174.189 1.00 8.59 296 ILE A CA 1
ATOM 16697 C C . ILE E 3 296 ? 219.079 207.498 174.840 1.00 9.40 296 ILE A C 1
ATOM 16698 O O . ILE E 3 296 ? 218.224 208.085 174.165 1.00 20.38 296 ILE A O 1
ATOM 16714 N N . ASP E 3 297 ? 219.219 207.674 176.149 1.00 13.20 297 ASP A N 1
ATOM 16715 C CA . ASP E 3 297 ? 218.461 208.672 176.896 1.00 9.13 297 ASP A CA 1
ATOM 16716 C C . ASP E 3 297 ? 219.302 209.942 176.972 1.00 18.30 297 ASP A C 1
ATOM 16717 O O . ASP E 3 297 ? 220.371 209.951 177.590 1.00 19.15 297 ASP A O 1
ATOM 16726 N N . LYS E 3 298 ? 218.819 211.017 176.347 1.00 13.97 298 LYS A N 1
ATOM 16727 C CA . LYS E 3 298 ? 219.614 212.236 176.254 1.00 19.76 298 LYS A CA 1
ATOM 16728 C C . LYS E 3 298 ? 219.667 213.008 177.562 1.00 11.85 298 LYS A C 1
ATOM 16729 O O . LYS E 3 298 ? 220.536 213.870 177.716 1.00 22.58 298 LYS A O 1
ATOM 16748 N N . ASP E 3 299 ? 218.766 212.731 178.502 1.00 20.91 299 ASP A N 1
ATOM 16749 C CA . ASP E 3 299 ? 218.865 213.358 179.812 1.00 18.13 299 ASP A CA 1
ATOM 16750 C C . ASP E 3 299 ? 220.056 212.846 180.611 1.00 15.84 299 ASP A C 1
ATOM 16751 O O . ASP E 3 299 ? 220.379 213.431 181.649 1.00 25.22 299 ASP A O 1
ATOM 16760 N N . TYR E 3 300 ? 220.708 211.775 180.154 1.00 20.21 300 TYR A N 1
ATOM 16761 C CA . TYR E 3 300 ? 221.867 211.209 180.825 1.00 12.15 300 TYR A CA 1
ATOM 16762 C C . TYR E 3 300 ? 223.105 211.126 179.946 1.00 14.25 300 TYR A C 1
ATOM 16763 O O . TYR E 3 300 ? 224.215 211.092 180.484 1.00 21.22 300 TYR A O 1
ATOM 16781 N N . CYS E 3 301 ? 222.952 211.087 178.626 1.00 14.37 301 CYS A N 1
ATOM 16782 C CA . CYS E 3 301 ? 224.107 211.055 177.742 1.00 16.56 301 CYS A CA 1
ATOM 16783 C C . CYS E 3 301 ? 224.940 212.319 177.916 1.00 14.99 301 CYS A C 1
ATOM 16784 O O . CYS E 3 301 ? 224.403 213.422 178.041 1.00 20.45 301 CYS A O 1
ATOM 16791 N N . ILE E 3 302 ? 226.262 212.151 177.933 1.00 20.24 302 ILE A N 1
ATOM 16792 C CA . ILE E 3 302 ? 227.197 213.272 177.967 1.00 18.42 302 ILE A CA 1
ATOM 16793 C C . ILE E 3 302 ? 227.890 213.465 176.626 1.00 17.47 302 ILE A C 1
ATOM 16794 O O . ILE E 3 302 ? 228.832 214.257 176.529 1.00 28.52 302 ILE A O 1
ATOM 16810 N N . GLU E 3 303 ? 227.452 212.757 175.585 1.00 22.16 303 GLU A N 1
ATOM 16811 C CA . GLU E 3 303 ? 227.993 212.938 174.238 1.00 20.99 303 GLU A CA 1
ATOM 16812 C C . GLU E 3 303 ? 229.486 212.620 174.187 1.00 23.21 303 GLU A C 1
ATOM 16813 O O . GLU E 3 303 ? 230.268 213.323 173.543 1.00 26.95 303 GLU A O 1
ATOM 16825 N N . CYS E 3 304 ? 229.887 211.549 174.869 1.00 27.45 304 CYS A N 1
ATOM 16826 C CA . CYS E 3 304 ? 231.282 211.128 174.870 1.00 22.92 304 CYS A CA 1
ATOM 16827 C C . CYS E 3 304 ? 231.699 210.439 173.577 1.00 23.36 304 CYS A C 1
ATOM 16828 O O . CYS E 3 304 ? 232.900 210.354 173.306 1.00 25.21 304 CYS A O 1
ATOM 16835 N N . MET E 3 305 ? 230.751 209.940 172.783 1.00 17.38 305 MET A N 1
ATOM 16836 C CA . MET E 3 305 ? 231.003 209.295 171.495 1.00 19.56 305 MET A CA 1
ATOM 16837 C C . MET E 3 305 ? 231.686 207.939 171.606 1.00 19.13 305 MET A C 1
ATOM 16838 O O . MET E 3 305 ? 232.068 207.371 170.578 1.00 25.80 305 MET A O 1
ATOM 16852 N N . LEU E 3 306 ? 231.849 207.391 172.810 1.00 22.04 306 LEU A N 1
ATOM 16853 C CA . LEU E 3 306 ? 232.434 206.057 172.923 1.00 18.20 306 LEU A CA 1
ATOM 16854 C C . LEU E 3 306 ? 231.544 205.009 172.260 1.00 19.80 306 LEU A C 1
ATOM 16855 O O . LEU E 3 306 ? 232.041 204.099 171.585 1.00 24.73 306 LEU A O 1
ATOM 16871 N N . CYS E 3 307 ? 230.226 205.121 172.436 1.00 23.72 307 CYS A N 1
ATOM 16872 C CA . CYS E 3 307 ? 229.313 204.195 171.775 1.00 18.87 307 CYS A CA 1
ATOM 16873 C C . CYS E 3 307 ? 229.439 204.297 170.262 1.00 18.60 307 CYS A C 1
ATOM 16874 O O . CYS E 3 307 ? 229.411 203.283 169.556 1.00 22.16 307 CYS A O 1
ATOM 16881 N N . ASP E 3 308 ? 229.572 205.520 169.750 1.00 22.64 308 ASP A N 1
ATOM 16882 C CA . ASP E 3 308 ? 229.746 205.714 168.315 1.00 21.84 308 ASP A CA 1
ATOM 16883 C C . ASP E 3 308 ? 230.987 204.992 167.809 1.00 20.80 308 ASP A C 1
ATOM 16884 O O . ASP E 3 308 ? 230.961 204.367 166.743 1.00 26.72 308 ASP A O 1
ATOM 16893 N N . GLU E 3 309 ? 232.085 205.065 168.559 1.00 23.20 309 GLU A N 1
ATOM 16894 C CA . GLU E 3 309 ? 233.335 204.452 168.128 1.00 19.90 309 GLU A CA 1
ATOM 16895 C C . GLU E 3 309 ? 233.367 202.945 168.349 1.00 21.00 309 GLU A C 1
ATOM 16896 O O . GLU E 3 309 ? 234.172 202.260 167.710 1.00 27.58 309 GLU A O 1
ATOM 16908 N N . VAL E 3 310 ? 232.522 202.413 169.230 1.00 24.52 310 VAL A N 1
ATOM 16909 C CA . VAL E 3 310 ? 232.542 200.978 169.493 1.00 19.23 310 VAL A CA 1
ATOM 16910 C C . VAL E 3 310 ? 231.604 200.208 168.564 1.00 19.72 310 VAL A C 1
ATOM 16911 O O . VAL E 3 310 ? 231.849 199.032 168.279 1.00 27.90 310 VAL A O 1
ATOM 16924 N N . CYS E 3 311 ? 230.530 200.834 168.092 1.00 23.02 311 CYS A N 1
ATOM 16925 C CA . CYS E 3 311 ? 229.591 200.142 167.220 1.00 21.94 311 CYS A CA 1
ATOM 16926 C C . CYS E 3 311 ? 230.237 199.837 165.875 1.00 20.16 311 CYS A C 1
ATOM 16927 O O . CYS E 3 311 ? 231.012 200.636 165.344 1.00 26.51 311 CYS A O 1
ATOM 16934 N N . GLU E 3 312 ? 229.910 198.668 165.322 1.00 21.98 312 GLU A N 1
ATOM 16935 C CA . GLU E 3 312 ? 230.416 198.260 164.018 1.00 23.12 312 GLU A CA 1
ATOM 16936 C C . GLU E 3 312 ? 229.392 198.406 162.903 1.00 21.99 312 GLU A C 1
ATOM 16937 O O . GLU E 3 312 ? 229.781 198.482 161.733 1.00 29.62 312 GLU A O 1
ATOM 16949 N N . ARG E 3 313 ? 228.105 198.447 163.230 1.00 23.56 313 ARG A N 1
ATOM 16950 C CA . ARG E 3 313 ? 227.066 198.631 162.227 1.00 15.16 313 ARG A CA 1
ATOM 16951 C C . ARG E 3 313 ? 226.816 200.096 161.900 1.00 17.19 313 ARG A C 1
ATOM 16952 O O . ARG E 3 313 ? 225.989 200.384 161.031 1.00 25.78 313 ARG A O 1
ATOM 16973 N N . GLY E 3 314 ? 227.501 201.020 162.567 1.00 20.96 314 GLY A N 1
ATOM 16974 C CA . GLY E 3 314 ? 227.222 202.436 162.378 1.00 17.78 314 GLY A CA 1
ATOM 16975 C C . GLY E 3 314 ? 225.805 202.811 162.750 1.00 20.61 314 GLY A C 1
ATOM 16976 O O . GLY E 3 314 ? 225.185 203.641 162.074 1.00 25.98 314 GLY A O 1
ATOM 16980 N N . ALA E 3 315 ? 225.276 202.218 163.817 1.00 22.54 315 ALA A N 1
ATOM 16981 C CA . ALA E 3 315 ? 223.882 202.400 164.194 1.00 15.97 315 ALA A CA 1
ATOM 16982 C C . ALA E 3 315 ? 223.644 203.607 165.091 1.00 13.84 315 ALA A C 1
ATOM 16983 O O . ALA E 3 315 ? 222.488 204.002 165.269 1.00 24.79 315 ALA A O 1
ATOM 16990 N N . VAL E 3 316 ? 224.691 204.203 165.653 1.00 14.59 316 VAL A N 1
ATOM 16991 C CA . VAL E 3 316 ? 224.530 205.320 166.578 1.00 15.04 316 VAL A CA 1
ATOM 16992 C C . VAL E 3 316 ? 224.325 206.601 165.781 1.00 15.03 316 VAL A C 1
ATOM 16993 O O . VAL E 3 316 ? 225.116 206.925 164.889 1.00 23.50 316 VAL A O 1
ATOM 17006 N N . LYS E 3 317 ? 223.261 207.337 166.103 1.00 20.51 317 LYS A N 1
ATOM 17007 C CA . LYS E 3 317 ? 222.898 208.566 165.392 1.00 15.12 317 LYS A CA 1
ATOM 17008 C C . LYS E 3 317 ? 222.539 209.634 166.419 1.00 17.67 317 LYS A C 1
ATOM 17009 O O . LYS E 3 317 ? 221.366 209.819 166.749 1.00 18.06 317 LYS A O 1
ATOM 17028 N N . HIS E 3 318 ? 223.548 210.360 166.898 1.00 16.77 318 HIS A N 1
ATOM 17029 C CA . HIS E 3 318 ? 223.313 211.416 167.873 1.00 17.05 318 HIS A CA 1
ATOM 17030 C C . HIS E 3 318 ? 222.543 212.593 167.290 1.00 16.34 318 HIS A C 1
ATOM 17031 O O . HIS E 3 318 ? 222.064 213.435 168.057 1.00 18.41 318 HIS A O 1
ATOM 17045 N N . ASP E 3 319 ? 222.410 212.667 165.966 1.00 19.16 319 ASP A N 1
ATOM 17046 C CA . ASP E 3 319 ? 221.700 213.749 165.296 1.00 20.43 319 ASP A CA 1
ATOM 17047 C C . ASP E 3 319 ? 220.281 213.361 164.894 1.00 18.69 319 ASP A C 1
ATOM 17048 O O . ASP E 3 319 ? 219.637 214.100 164.144 1.00 23.33 319 ASP A O 1
ATOM 17057 N N . GLN E 3 320 ? 219.784 212.224 165.371 1.00 19.46 320 GLN A N 1
ATOM 17058 C CA . GLN E 3 320 ? 218.431 211.798 165.045 1.00 16.60 320 GLN A CA 1
ATOM 17059 C C . GLN E 3 320 ? 217.409 212.787 165.596 1.00 16.13 320 GLN A C 1
ATOM 17060 O O . GLN E 3 320 ? 217.629 213.440 166.618 1.00 18.43 320 GLN A O 1
ATOM 17074 N N . GLU E 3 321 ? 216.282 212.895 164.903 1.00 19.12 321 GLU A N 1
ATOM 17075 C CA . GLU E 3 321 ? 215.199 213.793 165.265 1.00 16.62 321 GLU A CA 1
ATOM 17076 C C . GLU E 3 321 ? 213.893 213.017 165.389 1.00 16.44 321 GLU A C 1
ATOM 17077 O O . GLU E 3 321 ? 213.742 211.942 164.797 1.00 21.52 321 GLU A O 1
ATOM 17089 N N . PRO E 3 322 ? 212.932 213.522 166.161 1.00 18.54 322 PRO A N 1
ATOM 17090 C CA . PRO E 3 322 ? 211.624 212.857 166.228 1.00 18.99 322 PRO A CA 1
ATOM 17091 C C . PRO E 3 322 ? 210.972 212.812 164.855 1.00 18.03 322 PRO A C 1
ATOM 17092 O O . PRO E 3 322 ? 211.112 213.735 164.052 1.00 24.98 322 PRO A O 1
ATOM 17103 N N . GLU E 3 323 ? 210.262 211.719 164.584 1.00 21.76 323 GLU A N 1
ATOM 17104 C CA . GLU E 3 323 ? 209.702 211.457 163.263 1.00 19.84 323 GLU A CA 1
ATOM 17105 C C . GLU E 3 323 ? 208.184 211.445 163.337 1.00 22.01 323 GLU A C 1
ATOM 17106 O O . GLU E 3 323 ? 207.608 210.835 164.239 1.00 22.97 323 GLU A O 1
ATOM 17118 N N . GLU E 3 324 ? 207.534 212.107 162.387 1.00 22.54 324 GLU A N 1
ATOM 17119 C CA . GLU E 3 324 ? 206.080 212.142 162.350 1.00 15.98 324 GLU A CA 1
ATOM 17120 C C . GLU E 3 324 ? 205.561 211.131 161.336 1.00 20.00 324 GLU A C 1
ATOM 17121 O O . GLU E 3 324 ? 205.926 211.179 160.158 1.00 26.90 324 GLU A O 1
ATOM 17133 N N . ILE E 3 325 ? 204.714 210.219 161.802 1.00 13.30 325 ILE A N 1
ATOM 17134 C CA . ILE E 3 325 ? 204.077 209.208 160.971 1.00 18.49 325 ILE A CA 1
ATOM 17135 C C . ILE E 3 325 ? 202.588 209.518 160.921 1.00 15.08 325 ILE A C 1
ATOM 17136 O O . ILE E 3 325 ? 201.993 209.910 161.929 1.00 13.49 325 ILE A O 1
ATOM 17152 N N . GLU E 3 326 ? 201.996 209.375 159.743 1.00 16.77 326 GLU A N 1
ATOM 17153 C CA . GLU E 3 326 ? 200.560 209.528 159.566 1.00 15.18 326 GLU A CA 1
ATOM 17154 C C . GLU E 3 326 ? 200.023 208.241 158.965 1.00 11.01 326 GLU A C 1
ATOM 17155 O O . GLU E 3 326 ? 200.545 207.761 157.954 1.00 21.85 326 GLU A O 1
ATOM 17167 N N . ILE E 3 327 ? 198.992 207.677 159.589 1.00 9.21 327 ILE A N 1
ATOM 17168 C CA . ILE E 3 327 ? 198.402 206.435 159.114 1.00 11.07 327 ILE A CA 1
ATOM 17169 C C . ILE E 3 327 ? 196.893 206.596 159.030 1.00 11.65 327 ILE A C 1
ATOM 17170 O O . ILE E 3 327 ? 196.291 207.457 159.676 1.00 16.82 327 ILE A O 1
ATOM 17186 N N . GLU E 3 328 ? 196.291 205.761 158.193 1.00 12.58 328 GLU A N 1
ATOM 17187 C CA . GLU E 3 328 ? 194.847 205.686 158.039 1.00 9.70 328 GLU A CA 1
ATOM 17188 C C . GLU E 3 328 ? 194.400 204.285 158.419 1.00 7.60 328 GLU A C 1
ATOM 17189 O O . GLU E 3 328 ? 194.940 203.300 157.909 1.00 14.28 328 GLU A O 1
ATOM 17201 N N . VAL E 3 329 ? 193.421 204.198 159.319 1.00 11.29 329 VAL A N 1
ATOM 17202 C CA . VAL E 3 329 ? 192.930 202.915 159.804 1.00 7.18 329 VAL A CA 1
ATOM 17203 C C . VAL E 3 329 ? 191.410 202.955 159.867 1.00 5.19 329 VAL A C 1
ATOM 17204 O O . VAL E 3 329 ? 190.785 204.008 159.737 1.00 13.52 329 VAL A O 1
ATOM 17217 N N . GLY E 3 330 ? 190.816 201.778 160.023 1.00 9.27 330 GLY A N 1
ATOM 17218 C CA . GLY E 3 330 ? 189.377 201.679 160.141 1.00 6.47 330 GLY A CA 1
ATOM 17219 C C . GLY E 3 330 ? 188.916 201.423 161.561 1.00 4.40 330 GLY A C 1
ATOM 17220 O O . GLY E 3 330 ? 187.770 201.717 161.907 1.00 11.50 330 GLY A O 1
ATOM 17224 N N . THR E 3 331 ? 189.800 200.880 162.395 1.00 6.77 331 THR A N 1
ATOM 17225 C CA . THR E 3 331 ? 189.463 200.567 163.776 1.00 6.95 331 THR A CA 1
ATOM 17226 C C . THR E 3 331 ? 190.686 200.757 164.662 1.00 0.94 331 THR A C 1
ATOM 17227 O O . THR E 3 331 ? 191.832 200.740 164.200 1.00 13.16 331 THR A O 1
ATOM 17238 N N . ILE E 3 332 ? 190.418 200.918 165.954 1.00 0.00 332 ILE A N 1
ATOM 17239 C CA . ILE E 3 332 ? 191.447 201.133 166.962 1.00 4.62 332 ILE A CA 1
ATOM 17240 C C . ILE E 3 332 ? 191.140 200.247 168.162 1.00 0.00 332 ILE A C 1
ATOM 17241 O O . ILE E 3 332 ? 189.986 200.129 168.582 1.00 8.02 332 ILE A O 1
ATOM 17257 N N . ILE E 3 333 ? 192.177 199.627 168.707 1.00 0.53 333 ILE A N 1
ATOM 17258 C CA . ILE E 3 333 ? 192.087 198.819 169.914 1.00 11.91 333 ILE A CA 1
ATOM 17259 C C . ILE E 3 333 ? 193.032 199.439 170.934 1.00 0.00 333 ILE A C 1
ATOM 17260 O O . ILE E 3 333 ? 194.255 199.423 170.748 1.00 16.25 333 ILE A O 1
ATOM 17276 N N . VAL E 3 334 ? 192.468 199.977 172.010 1.00 0.00 334 VAL A N 1
ATOM 17277 C CA . VAL E 3 334 ? 193.241 200.577 173.091 1.00 0.00 334 VAL A CA 1
ATOM 17278 C C . VAL E 3 334 ? 193.588 199.485 174.096 1.00 0.00 334 VAL A C 1
ATOM 17279 O O . VAL E 3 334 ? 192.701 198.916 174.741 1.00 4.11 334 VAL A O 1
ATOM 17292 N N . ALA E 3 335 ? 194.881 199.206 174.236 1.00 0.00 335 ALA A N 1
ATOM 17293 C CA . ALA E 3 335 ? 195.412 198.186 175.135 1.00 0.00 335 ALA A CA 1
ATOM 17294 C C . ALA E 3 335 ? 196.567 198.760 175.950 1.00 0.00 335 ALA A C 1
ATOM 17295 O O . ALA E 3 335 ? 197.673 198.222 175.973 1.00 0.10 335 ALA A O 1
ATOM 17302 N N . THR E 3 336 ? 196.327 199.893 176.607 1.00 0.55 336 THR A N 1
ATOM 17303 C CA . THR E 3 336 ? 197.386 200.675 177.234 1.00 4.39 336 THR A CA 1
ATOM 17304 C C . THR E 3 336 ? 197.712 200.248 178.664 1.00 0.00 336 THR A C 1
ATOM 17305 O O . THR E 3 336 ? 198.575 200.870 179.290 1.00 6.91 336 THR A O 1
ATOM 17316 N N . GLY E 3 337 ? 197.056 199.220 179.197 1.00 0.00 337 GLY A N 1
ATOM 17317 C CA . GLY E 3 337 ? 197.545 198.620 180.429 1.00 7.42 337 GLY A CA 1
ATOM 17318 C C . GLY E 3 337 ? 197.393 199.512 181.655 1.00 0.00 337 GLY A C 1
ATOM 17319 O O . GLY E 3 337 ? 196.427 200.262 181.794 1.00 7.59 337 GLY A O 1
ATOM 17323 N N . TYR E 3 338 ? 198.370 199.422 182.562 1.00 4.67 338 TYR A N 1
ATOM 17324 C CA . TYR E 3 338 ? 198.254 200.027 183.886 1.00 1.95 338 TYR A CA 1
ATOM 17325 C C . TYR E 3 338 ? 199.629 200.382 184.445 1.00 0.00 338 TYR A C 1
ATOM 17326 O O . TYR E 3 338 ? 200.669 200.043 183.880 1.00 5.59 338 TYR A O 1
ATOM 17344 N N . ASP E 3 339 ? 199.605 201.061 185.592 1.00 1.18 339 ASP A N 1
ATOM 17345 C CA . ASP E 3 339 ? 200.772 201.326 186.420 1.00 4.03 339 ASP A CA 1
ATOM 17346 C C . ASP E 3 339 ? 200.508 200.832 187.837 1.00 0.00 339 ASP A C 1
ATOM 17347 O O . ASP E 3 339 ? 199.370 200.838 188.313 1.00 4.56 339 ASP A O 1
ATOM 17356 N N . ALA E 3 340 ? 201.567 200.407 188.517 1.00 4.88 340 ALA A N 1
ATOM 17357 C CA . ALA E 3 340 ? 201.431 200.034 189.916 1.00 1.90 340 ALA A CA 1
ATOM 17358 C C . ALA E 3 340 ? 201.151 201.270 190.761 1.00 0.00 340 ALA A C 1
ATOM 17359 O O . ALA E 3 340 ? 201.752 202.328 190.561 1.00 5.85 340 ALA A O 1
ATOM 17366 N N . TYR E 3 341 ? 200.221 201.138 191.698 1.00 0.73 341 TYR A N 1
ATOM 17367 C CA . TYR E 3 341 ? 199.959 202.226 192.626 1.00 0.00 341 TYR A CA 1
ATOM 17368 C C . TYR E 3 341 ? 201.235 202.590 193.372 1.00 0.00 341 TYR A C 1
ATOM 17369 O O . TYR E 3 341 ? 201.993 201.718 193.803 1.00 0.00 341 TYR A O 1
ATOM 17387 N N . ASP E 3 342 ? 201.476 203.888 193.514 1.00 0.00 342 ASP A N 1
ATOM 17388 C CA . ASP E 3 342 ? 202.620 204.370 194.278 1.00 6.15 342 ASP A CA 1
ATOM 17389 C C . ASP E 3 342 ? 202.183 204.636 195.714 1.00 0.00 342 ASP A C 1
ATOM 17390 O O . ASP E 3 342 ? 201.383 205.552 195.939 1.00 4.01 342 ASP A O 1
ATOM 17399 N N . PRO E 3 343 ? 202.669 203.885 196.700 1.00 0.73 343 PRO A N 1
ATOM 17400 C CA . PRO E 3 343 ? 202.162 204.016 198.075 1.00 3.58 343 PRO A CA 1
ATOM 17401 C C . PRO E 3 343 ? 202.851 205.065 198.936 1.00 0.00 343 PRO A C 1
ATOM 17402 O O . PRO E 3 343 ? 202.643 205.061 200.152 1.00 3.10 343 PRO A O 1
ATOM 17413 N N . THR E 3 344 ? 203.635 205.971 198.353 1.00 0.00 344 THR A N 1
ATOM 17414 C CA . THR E 3 344 ? 204.328 206.973 199.157 1.00 6.57 344 THR A CA 1
ATOM 17415 C C . THR E 3 344 ? 203.361 207.748 200.045 1.00 2.66 344 THR A C 1
ATOM 17416 O O . THR E 3 344 ? 203.689 208.082 201.187 1.00 19.13 344 THR A O 1
ATOM 17427 N N . GLU E 3 345 ? 202.161 208.041 199.541 1.00 2.95 345 GLU A N 1
ATOM 17428 C CA . GLU E 3 345 ? 201.193 208.809 200.318 1.00 11.10 345 GLU A CA 1
ATOM 17429 C C . GLU E 3 345 ? 200.652 208.040 201.521 1.00 1.27 345 GLU A C 1
ATOM 17430 O O . GLU E 3 345 ? 200.043 208.653 202.403 1.00 16.01 345 GLU A O 1
ATOM 17442 N N . LYS E 3 346 ? 200.832 206.719 201.572 1.00 5.61 346 LYS A N 1
ATOM 17443 C CA . LYS E 3 346 ? 200.417 205.925 202.731 1.00 3.39 346 LYS A CA 1
ATOM 17444 C C . LYS E 3 346 ? 201.502 206.070 203.794 1.00 1.11 346 LYS A C 1
ATOM 17445 O O . LYS E 3 346 ? 202.345 205.195 204.006 1.00 15.90 346 LYS A O 1
ATOM 17464 N N . LEU E 3 347 ? 201.463 207.212 204.481 1.00 0.00 347 LEU A N 1
ATOM 17465 C CA . LEU E 3 347 ? 202.561 207.590 205.363 1.00 10.68 347 LEU A CA 1
ATOM 17466 C C . LEU E 3 347 ? 202.775 206.579 206.482 1.00 0.00 347 LEU A C 1
ATOM 17467 O O . LEU E 3 347 ? 203.919 206.323 206.868 1.00 6.08 347 LEU A O 1
ATOM 17483 N N . GLU E 3 348 ? 201.700 205.986 207.007 1.00 1.81 348 GLU A N 1
ATOM 17484 C CA . GLU E 3 348 ? 201.841 205.050 208.117 1.00 4.76 348 GLU A CA 1
ATOM 17485 C C . GLU E 3 348 ? 202.605 203.789 207.722 1.00 0.00 348 GLU A C 1
ATOM 17486 O O . GLU E 3 348 ? 203.216 203.159 208.588 1.00 12.10 348 GLU A O 1
ATOM 17498 N N . TYR E 3 349 ? 202.599 203.413 206.444 1.00 0.22 349 TYR A N 1
ATOM 17499 C CA . TYR E 3 349 ? 203.374 202.265 205.988 1.00 7.06 349 TYR A CA 1
ATOM 17500 C C . TYR E 3 349 ? 204.810 202.618 205.616 1.00 2.00 349 TYR A C 1
ATOM 17501 O O . TYR E 3 349 ? 205.649 201.717 205.530 1.00 17.46 349 TYR A O 1
ATOM 17519 N N . GLY E 3 350 ? 205.112 203.892 205.384 1.00 2.82 350 GLY A N 1
ATOM 17520 C CA . GLY E 3 350 ? 206.492 204.337 205.333 1.00 5.48 350 GLY A CA 1
ATOM 17521 C C . GLY E 3 350 ? 207.263 204.062 204.061 1.00 5.37 350 GLY A C 1
ATOM 17522 O O . GLY E 3 350 ? 208.493 204.149 204.077 1.00 6.72 350 GLY A O 1
ATOM 17526 N N . TYR E 3 351 ? 206.593 203.734 202.958 1.00 4.40 351 TYR A N 1
ATOM 17527 C CA . TYR E 3 351 ? 207.304 203.537 201.700 1.00 6.77 351 TYR A CA 1
ATOM 17528 C C . TYR E 3 351 ? 208.040 204.811 201.304 1.00 0.00 351 TYR A C 1
ATOM 17529 O O . TYR E 3 351 ? 207.500 205.915 201.394 1.00 13.20 351 TYR A O 1
ATOM 17547 N N . GLY E 3 352 ? 209.282 204.653 200.867 1.00 4.03 352 GLY A N 1
ATOM 17548 C CA . GLY E 3 352 ? 210.127 205.779 200.541 1.00 8.59 352 GLY A CA 1
ATOM 17549 C C . GLY E 3 352 ? 210.864 206.368 201.722 1.00 5.13 352 GLY A C 1
ATOM 17550 O O . GLY E 3 352 ? 211.787 207.165 201.522 1.00 17.45 352 GLY A O 1
ATOM 17554 N N . ARG E 3 353 ? 210.484 206.003 202.944 1.00 13.40 353 ARG A N 1
ATOM 17555 C CA . ARG E 3 353 ? 211.189 206.394 204.157 1.00 6.54 353 ARG A CA 1
ATOM 17556 C C . ARG E 3 353 ? 211.888 205.211 204.807 1.00 3.19 353 ARG A C 1
ATOM 17557 O O . ARG E 3 353 ? 213.091 205.267 205.065 1.00 17.39 353 ARG A O 1
ATOM 17578 N N . HIS E 3 354 ? 211.155 204.131 205.065 1.00 4.37 354 HIS A N 1
ATOM 17579 C CA . HIS E 3 354 ? 211.761 202.917 205.591 1.00 11.37 354 HIS A CA 1
ATOM 17580 C C . HIS E 3 354 ? 212.575 202.235 204.500 1.00 1.91 354 HIS A C 1
ATOM 17581 O O . HIS E 3 354 ? 212.109 202.083 203.369 1.00 14.45 354 HIS A O 1
ATOM 17595 N N . THR E 3 355 ? 213.788 201.811 204.847 1.00 8.43 355 THR A N 1
ATOM 17596 C CA . THR E 3 355 ? 214.689 201.255 203.843 1.00 9.82 355 THR A CA 1
ATOM 17597 C C . THR E 3 355 ? 214.171 199.934 203.286 1.00 1.73 355 THR A C 1
AT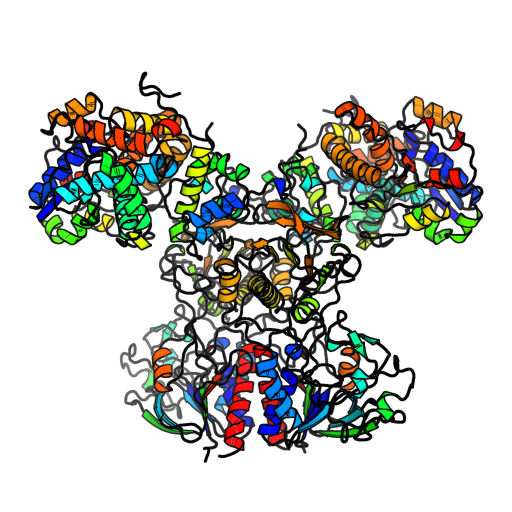OM 17598 O O . THR E 3 355 ? 214.254 199.693 202.078 1.00 10.10 355 THR A O 1
ATOM 17609 N N . ASN E 3 356 ? 213.634 199.066 204.144 1.00 2.01 356 ASN A N 1
ATOM 17610 C CA . ASN E 3 356 ? 213.330 197.691 203.767 1.00 6.20 356 ASN A CA 1
ATOM 17611 C C . ASN E 3 356 ? 211.848 197.473 203.471 1.00 0.00 356 ASN A C 1
ATOM 17612 O O . ASN E 3 356 ? 211.345 196.355 203.614 1.00 5.33 356 ASN A O 1
ATOM 17623 N N . VAL E 3 357 ? 211.143 198.517 203.047 1.00 4.75 357 VAL A N 1
ATOM 17624 C CA . VAL E 3 357 ? 209.764 198.417 202.583 1.00 0.00 357 VAL A CA 1
ATOM 17625 C C . VAL E 3 357 ? 209.777 198.562 201.067 1.00 2.74 357 VAL A C 1
ATOM 17626 O O . VAL E 3 357 ? 210.251 199.575 200.540 1.00 10.46 357 VAL A O 1
ATOM 17639 N N . ILE E 3 358 ? 209.246 197.559 200.367 1.00 0.98 358 ILE A N 1
ATOM 17640 C CA . ILE E 3 358 ? 209.228 197.532 198.910 1.00 2.49 358 ILE A CA 1
ATOM 17641 C C . ILE E 3 358 ? 207.811 197.221 198.435 1.00 0.00 358 ILE A C 1
ATOM 17642 O O . ILE E 3 358 ? 206.951 196.801 199.207 1.00 13.20 358 ILE A O 1
ATOM 17658 N N . THR E 3 359 ? 207.576 197.438 197.142 1.00 0.00 359 THR A N 1
ATOM 17659 C CA . THR E 3 359 ? 206.303 197.092 196.525 1.00 6.73 359 THR A CA 1
ATOM 17660 C C . THR E 3 359 ? 206.347 195.679 195.940 1.00 0.00 359 THR A C 1
ATOM 17661 O O . THR E 3 359 ? 207.400 195.052 195.825 1.00 3.96 359 THR A O 1
ATOM 17672 N N . GLY E 3 360 ? 205.166 195.183 195.566 1.00 0.21 360 GLY A N 1
ATOM 17673 C CA . GLY E 3 360 ? 205.088 193.874 194.938 1.00 8.42 360 GLY A CA 1
ATOM 17674 C C . GLY E 3 360 ? 205.806 193.810 193.602 1.00 5.01 360 GLY A C 1
ATOM 17675 O O . GLY E 3 360 ? 206.465 192.818 193.292 1.00 3.28 360 GLY A O 1
ATOM 17679 N N . LEU E 3 361 ? 205.682 194.861 192.788 1.00 1.17 361 LEU A N 1
ATOM 17680 C CA . LEU E 3 361 ? 206.318 194.861 191.471 1.00 8.35 361 LEU A CA 1
ATOM 17681 C C . LEU E 3 361 ? 207.840 194.924 191.586 1.00 1.45 361 LEU A C 1
ATOM 17682 O O . LEU E 3 361 ? 208.563 194.235 190.846 1.00 14.53 361 LEU A O 1
ATOM 17698 N N . GLU E 3 362 ? 208.346 195.744 192.510 1.00 4.01 362 GLU A N 1
ATOM 17699 C CA . GLU E 3 362 ? 209.768 195.701 192.823 1.00 9.74 362 GLU A CA 1
ATOM 17700 C C . GLU E 3 362 ? 210.190 194.290 193.214 1.00 0.00 362 GLU A C 1
ATOM 17701 O O . GLU E 3 362 ? 211.231 193.800 192.764 1.00 2.95 362 GLU A O 1
ATOM 17713 N N . LEU E 3 363 ? 209.379 193.612 194.031 1.00 1.37 363 LEU A N 1
ATOM 17714 C CA . LEU E 3 363 ? 209.701 192.239 194.403 1.00 3.92 363 LEU A CA 1
ATOM 17715 C C . LEU E 3 363 ? 209.732 191.336 193.178 1.00 0.00 363 LEU A C 1
ATOM 17716 O O . LEU E 3 363 ? 210.573 190.440 193.087 1.00 0.00 363 LEU A O 1
ATOM 17732 N N . GLU E 3 364 ? 208.808 191.540 192.237 1.00 0.00 364 GLU A N 1
ATOM 17733 C CA . GLU E 3 364 ? 208.838 190.768 190.998 1.00 9.01 364 GLU A CA 1
ATOM 17734 C C . GLU E 3 364 ? 210.194 190.905 190.325 1.00 0.00 364 GLU A C 1
ATOM 17735 O O . GLU E 3 364 ? 210.819 189.910 189.943 1.00 7.68 364 GLU A O 1
ATOM 17747 N N . ARG E 3 365 ? 210.680 192.139 190.202 1.00 11.98 365 ARG A N 1
ATOM 17748 C CA . ARG E 3 365 ? 211.982 192.337 189.570 1.00 5.57 365 ARG A CA 1
ATOM 17749 C C . ARG E 3 365 ? 213.096 191.656 190.368 1.00 1.83 365 ARG A C 1
ATOM 17750 O O . ARG E 3 365 ? 213.995 191.041 189.785 1.00 4.87 365 ARG A O 1
ATOM 17771 N N . MET E 3 366 ? 213.049 191.742 191.701 1.00 6.35 366 MET A N 1
ATOM 17772 C CA . MET E 3 366 ? 214.124 191.159 192.511 1.00 8.90 366 MET A CA 1
ATOM 17773 C C . MET E 3 366 ? 214.134 189.634 192.440 1.00 8.25 366 MET A C 1
ATOM 17774 O O . MET E 3 366 ? 215.204 189.018 192.442 1.00 4.48 366 MET A O 1
ATOM 17788 N N . ILE E 3 367 ? 212.958 189.006 192.411 1.00 7.35 367 ILE A N 1
ATOM 17789 C CA . ILE E 3 367 ? 212.889 187.550 192.306 1.00 10.79 367 ILE A CA 1
ATOM 17790 C C . ILE E 3 367 ? 213.368 187.082 190.937 1.00 7.58 367 ILE A C 1
ATOM 17791 O O . ILE E 3 367 ? 213.991 186.022 190.813 1.00 11.05 367 ILE A O 1
ATOM 17807 N N . ASN E 3 368 ? 213.072 187.853 189.892 1.00 14.09 368 ASN A N 1
ATOM 17808 C CA . ASN E 3 368 ? 213.382 187.449 188.526 1.00 7.09 368 ASN A CA 1
ATOM 17809 C C . ASN E 3 368 ? 214.873 187.176 188.358 1.00 10.75 368 ASN A C 1
ATOM 17810 O O . ASN E 3 368 ? 215.715 187.983 188.759 1.00 11.02 368 ASN A O 1
ATOM 17821 N N . ALA E 3 369 ? 215.194 186.032 187.747 1.00 14.72 369 ALA A N 1
ATOM 17822 C CA . ALA E 3 369 ? 216.591 185.628 187.610 1.00 13.12 369 ALA A CA 1
ATOM 17823 C C . ALA E 3 369 ? 217.384 186.606 186.753 1.00 16.45 369 ALA A C 1
ATOM 17824 O O . ALA E 3 369 ? 218.597 186.747 186.940 1.00 22.49 369 ALA A O 1
ATOM 17831 N N . SER E 3 370 ? 216.729 187.284 185.815 1.00 16.35 370 SER A N 1
ATOM 17832 C CA . SER E 3 370 ? 217.376 188.290 184.987 1.00 14.45 370 SER A CA 1
ATOM 17833 C C . SER E 3 370 ? 217.287 189.687 185.588 1.00 14.12 370 SER A C 1
ATOM 17834 O O . SER E 3 370 ? 217.673 190.657 184.930 1.00 21.83 370 SER A O 1
ATOM 17842 N N . GLY E 3 371 ? 216.792 189.812 186.821 1.00 15.81 371 GLY A N 1
ATOM 17843 C CA . GLY E 3 371 ? 216.657 191.101 187.454 1.00 7.41 371 GLY A CA 1
ATOM 17844 C C . GLY E 3 371 ? 217.978 191.632 187.970 1.00 5.01 371 GLY A C 1
ATOM 17845 O O . GLY E 3 371 ? 219.043 191.023 187.814 1.00 13.88 371 GLY A O 1
ATOM 17849 N N . PRO E 3 372 ? 217.913 192.799 188.616 1.00 15.96 372 PRO A N 1
ATOM 17850 C CA . PRO E 3 372 ? 219.146 193.460 189.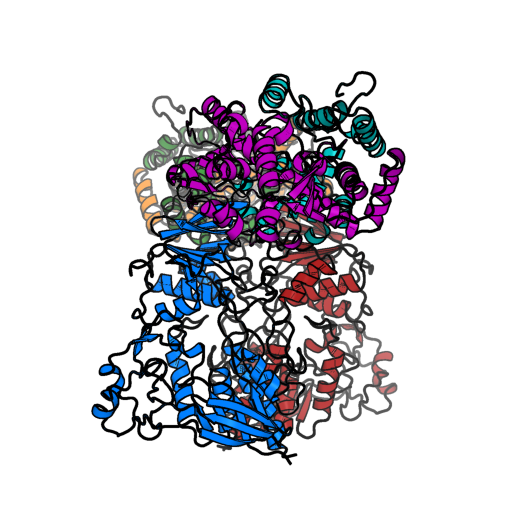077 1.00 12.38 372 PRO A CA 1
ATOM 17851 C C . PRO E 3 372 ? 219.812 192.788 190.269 1.00 17.08 372 PRO A C 1
ATOM 17852 O O . PRO E 3 372 ? 220.934 193.175 190.618 1.00 21.56 372 PRO A O 1
ATOM 17863 N N . THR E 3 373 ? 219.168 191.813 190.907 1.00 11.56 373 THR A N 1
ATOM 17864 C CA . THR E 3 373 ? 219.768 191.068 192.005 1.00 13.31 373 THR A CA 1
ATOM 17865 C C . THR E 3 373 ? 220.095 189.632 191.616 1.00 14.06 373 THR A C 1
ATOM 17866 O O . THR E 3 373 ? 220.376 188.811 192.494 1.00 19.40 373 THR A O 1
ATOM 17877 N N . ASP E 3 374 ? 220.060 189.310 190.322 1.00 16.96 374 ASP A N 1
ATOM 17878 C CA . ASP E 3 374 ? 220.243 187.938 189.848 1.00 14.58 374 ASP A CA 1
ATOM 17879 C C . ASP E 3 374 ? 219.248 186.988 190.512 1.00 11.45 374 ASP A C 1
ATOM 17880 O O . ASP E 3 374 ? 219.566 185.845 190.836 1.00 17.51 374 ASP A O 1
ATOM 17889 N N . GLY E 3 375 ? 218.025 187.470 190.714 1.00 13.45 375 GLY A N 1
ATOM 17890 C CA . GLY E 3 375 ? 216.963 186.651 191.251 1.00 10.02 375 GLY A CA 1
ATOM 17891 C C . GLY E 3 375 ? 216.996 186.448 192.749 1.00 9.40 375 GLY A C 1
ATOM 17892 O O . GLY E 3 375 ? 216.162 185.701 193.271 1.00 14.49 375 GLY A O 1
ATOM 17896 N N . LYS E 3 376 ? 217.914 187.090 193.461 1.00 10.69 376 LYS A N 1
ATOM 17897 C CA . LYS E 3 376 ? 217.997 186.955 194.908 1.00 12.58 376 LYS A CA 1
ATOM 17898 C C . LYS E 3 376 ? 217.145 188.024 195.580 1.00 7.86 376 LYS A C 1
ATOM 17899 O O . LYS E 3 376 ? 217.226 189.203 195.225 1.00 15.83 376 LYS A O 1
ATOM 17918 N N . VAL E 3 377 ? 216.323 187.605 196.537 1.00 10.55 377 VAL A N 1
ATOM 17919 C CA . VAL E 3 377 ? 215.551 188.540 197.349 1.00 6.37 377 VAL A CA 1
ATOM 17920 C C . VAL E 3 377 ? 216.472 189.040 198.457 1.00 8.27 377 VAL A C 1
ATOM 17921 O O . VAL E 3 377 ? 216.813 188.294 199.375 1.00 9.97 377 VAL A O 1
ATOM 17934 N N . LEU E 3 378 ? 216.881 190.301 198.369 1.00 5.97 378 LEU A N 1
ATOM 17935 C CA . LEU E 3 378 ? 217.852 190.880 199.287 1.00 12.42 378 LEU A CA 1
ATOM 17936 C C . LEU E 3 378 ? 217.278 192.128 199.941 1.00 9.32 378 LEU A C 1
ATOM 17937 O O . LEU E 3 378 ? 216.568 192.906 199.299 1.00 12.30 378 LEU A O 1
ATOM 17953 N N . LYS E 3 379 ? 217.595 192.311 201.216 1.00 9.46 379 LYS A N 1
ATOM 17954 C CA . LYS E 3 379 ? 217.225 193.537 201.904 1.00 8.79 379 LYS A CA 1
ATOM 17955 C C . LYS E 3 379 ? 217.929 194.715 201.236 1.00 8.89 379 LYS A C 1
ATOM 17956 O O . LYS E 3 379 ? 219.148 194.661 201.030 1.00 11.29 379 LYS A O 1
ATOM 17975 N N . PRO E 3 380 ? 217.214 195.782 200.875 1.00 6.96 380 PRO A N 1
ATOM 17976 C CA . PRO E 3 380 ? 217.916 196.958 200.338 1.00 5.79 380 PRO A CA 1
ATOM 17977 C C . PRO E 3 380 ? 218.927 197.535 201.312 1.00 9.11 380 PRO A C 1
ATOM 17978 O O . PRO E 3 380 ? 219.942 198.092 200.880 1.00 19.02 380 PRO A O 1
ATOM 17989 N N . SER E 3 381 ? 218.680 197.413 202.618 1.00 8.94 381 SER A N 1
ATOM 17990 C CA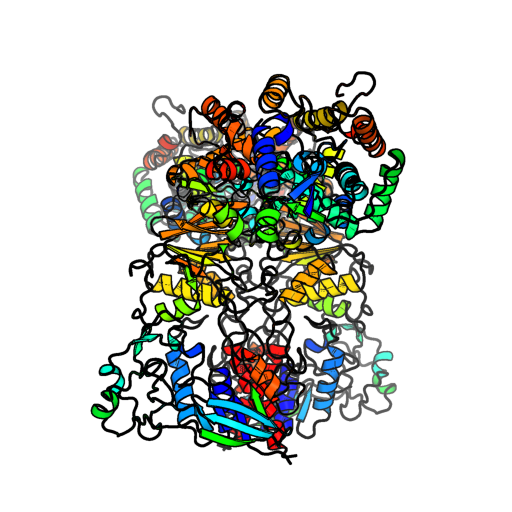 . SER E 3 381 ? 219.550 198.047 203.605 1.00 12.82 381 SER A CA 1
ATOM 17991 C C . SER E 3 381 ? 220.963 197.472 203.566 1.00 9.89 381 SER A C 1
ATOM 17992 O O . SER E 3 381 ? 221.945 198.221 203.579 1.00 21.39 381 SER A O 1
ATOM 18000 N N . ASP E 3 382 ? 221.092 196.142 203.519 1.00 16.20 382 ASP A N 1
ATOM 18001 C CA . ASP E 3 382 ? 222.401 195.511 203.649 1.00 17.05 382 ASP A CA 1
ATOM 18002 C C . ASP E 3 382 ? 222.730 194.492 202.566 1.00 11.96 382 ASP A C 1
ATOM 18003 O O . ASP E 3 382 ? 223.853 193.978 202.554 1.00 20.30 382 ASP A O 1
ATOM 18012 N N . GLY E 3 383 ? 221.805 194.185 201.663 1.00 15.77 383 GLY A N 1
ATOM 18013 C CA . GLY E 3 383 ? 222.105 193.231 200.616 1.00 11.42 383 GLY A CA 1
ATOM 18014 C C . GLY E 3 383 ? 222.147 191.790 201.068 1.00 17.69 383 GLY A C 1
ATOM 18015 O O . GLY E 3 383 ? 222.790 190.966 200.415 1.00 21.11 383 GLY A O 1
ATOM 18019 N N . GLU E 3 384 ? 221.484 191.462 202.173 1.00 17.43 384 GLU A N 1
ATOM 18020 C CA . GLU E 3 384 ? 221.395 190.101 202.672 1.00 7.99 384 GLU A CA 1
ATOM 18021 C C . GLU E 3 384 ? 219.949 189.629 202.613 1.00 12.17 384 GLU A C 1
ATOM 18022 O O . GLU E 3 384 ? 219.015 190.431 202.554 1.00 15.32 384 GLU A O 1
ATOM 18034 N N . LYS E 3 385 ? 219.776 188.314 202.637 1.00 7.93 385 LYS A N 1
ATOM 18035 C CA . LYS E 3 385 ? 218.442 187.746 202.530 1.00 8.72 385 LYS A CA 1
ATOM 18036 C C . LYS E 3 385 ? 217.619 188.078 203.775 1.00 9.04 385 LYS A C 1
ATOM 18037 O O . LYS E 3 385 ? 218.153 188.100 204.887 1.00 11.34 385 LYS A O 1
ATOM 18056 N N . PRO E 3 386 ? 216.319 188.333 203.624 1.00 13.02 386 PRO A N 1
ATOM 18057 C CA . PRO E 3 386 ? 215.479 188.595 204.799 1.00 9.95 386 PRO A CA 1
ATOM 18058 C C . PRO E 3 386 ? 214.997 187.288 205.412 1.00 5.74 386 PRO A C 1
ATOM 18059 O O . PRO E 3 386 ? 214.428 186.438 204.725 1.00 13.16 386 PRO A O 1
ATOM 18070 N N . LYS E 3 387 ? 215.220 187.134 206.714 1.00 12.56 387 LYS A N 1
ATOM 18071 C CA . LYS E 3 387 ? 214.747 185.939 207.398 1.00 7.74 387 LYS A CA 1
ATOM 18072 C C . LYS E 3 387 ? 213.243 185.978 207.622 1.00 0.00 387 LYS A C 1
ATOM 18073 O O . LYS E 3 387 ? 212.611 184.924 207.733 1.00 4.73 387 LYS A O 1
ATOM 18092 N N . ARG E 3 388 ? 212.656 187.171 207.690 1.00 8.96 388 ARG A N 1
ATOM 18093 C CA . ARG E 3 388 ? 211.230 187.330 207.936 1.00 2.25 388 ARG A CA 1
ATOM 18094 C C . ARG E 3 388 ? 210.669 188.375 206.984 1.00 3.41 388 ARG A C 1
ATOM 18095 O O . ARG E 3 388 ? 211.200 189.488 206.879 1.00 4.24 388 ARG A O 1
ATOM 18116 N N . VAL E 3 389 ? 209.590 188.011 206.303 1.00 0.00 389 VAL A N 1
ATOM 18117 C CA . VAL E 3 389 ? 208.957 188.859 205.306 1.00 2.97 389 VAL A CA 1
ATOM 18118 C C . VAL E 3 389 ? 207.475 188.953 205.632 1.00 0.00 389 VAL A C 1
ATOM 18119 O O . VAL E 3 389 ? 206.826 187.937 205.902 1.00 3.59 389 VAL A O 1
ATOM 18132 N N . ALA E 3 390 ? 206.943 190.165 205.605 1.00 0.00 390 ALA A N 1
ATOM 18133 C CA . ALA E 3 390 ? 205.508 190.388 205.691 1.00 0.80 390 ALA A CA 1
ATOM 18134 C C . ALA E 3 390 ? 205.008 190.924 204.358 1.00 0.00 390 ALA A C 1
ATOM 18135 O O . ALA E 3 390 ? 205.715 191.673 203.684 1.00 13.72 390 ALA A O 1
ATOM 18142 N N . PHE E 3 391 ? 203.809 190.507 203.968 1.00 1.53 391 PHE A N 1
ATOM 18143 C CA . PHE E 3 391 ? 203.091 191.079 202.838 1.00 5.23 391 PHE A CA 1
ATOM 18144 C C . PHE E 3 391 ? 201.837 191.766 203.360 1.00 0.00 391 PHE A C 1
ATOM 18145 O O . PHE E 3 391 ? 201.144 191.228 204.228 1.00 12.21 391 PHE A O 1
ATOM 18162 N N . ILE E 3 392 ? 201.542 192.948 202.828 1.00 0.00 392 ILE A N 1
ATOM 18163 C CA . ILE E 3 392 ? 200.349 193.698 203.214 1.00 0.94 392 ILE A CA 1
ATOM 18164 C C . ILE E 3 392 ? 199.437 193.802 201.997 1.00 0.00 392 ILE A C 1
ATOM 18165 O O . ILE E 3 392 ? 199.851 194.300 200.945 1.00 9.00 392 ILE A O 1
ATOM 18181 N N . HIS E 3 393 ? 198.198 193.338 202.147 1.00 0.00 393 HIS A N 1
ATOM 18182 C CA . HIS E 3 393 ? 197.224 193.347 201.066 1.00 6.00 393 HIS A CA 1
ATOM 18183 C C . HIS E 3 393 ? 196.580 194.729 200.927 1.00 0.00 393 HIS A C 1
ATOM 18184 O O . HIS E 3 393 ? 196.695 195.592 201.798 1.00 5.90 393 HIS A O 1
ATOM 18198 N N . CYS E 3 394 ? 195.894 194.924 199.799 1.00 2.86 394 CYS A N 1
ATOM 18199 C CA . CYS E 3 394 ? 194.989 196.054 199.584 1.00 0.00 394 CYS A CA 1
ATOM 18200 C C . CYS E 3 394 ? 195.668 197.411 199.779 1.00 0.00 394 CYS A C 1
ATOM 18201 O O . CYS E 3 394 ? 195.030 198.369 200.218 1.00 6.69 394 CYS A O 1
ATOM 18208 N N . VAL E 3 395 ? 196.943 197.532 199.430 1.00 0.00 395 VAL A N 1
ATOM 18209 C CA . VAL E 3 395 ? 197.624 198.821 199.517 1.00 0.00 395 VAL A CA 1
ATOM 18210 C C . VAL E 3 395 ? 197.294 199.622 198.262 1.00 0.00 395 VAL A C 1
ATOM 18211 O O . VAL E 3 395 ? 197.603 199.204 197.144 1.00 6.52 395 VAL A O 1
ATOM 18224 N N . GLY E 3 396 ? 196.662 200.776 198.445 1.00 0.00 396 GLY A N 1
ATOM 18225 C CA . GLY E 3 396 ? 196.179 201.547 197.319 1.00 1.10 396 GLY A CA 1
ATOM 18226 C C . GLY E 3 396 ? 194.832 201.117 196.783 1.00 0.00 396 GLY A C 1
ATOM 18227 O O . GLY E 3 396 ? 194.386 201.662 195.769 1.00 7.68 396 GLY A O 1
ATOM 18231 N N . SER E 3 397 ? 194.163 200.168 197.434 1.00 1.89 397 SER A N 1
ATOM 18232 C CA . SER E 3 397 ? 192.880 199.667 196.967 1.00 0.00 397 SER A CA 1
ATOM 18233 C C . SER E 3 397 ? 191.938 199.528 198.154 1.00 0.00 397 SER A C 1
ATOM 18234 O O . SER E 3 397 ? 192.370 199.462 199.305 1.00 0.00 397 SER A O 1
ATOM 18242 N N . ARG E 3 398 ? 190.640 199.485 197.859 1.00 3.30 398 ARG A N 1
ATOM 18243 C CA . ARG E 3 398 ? 189.609 199.322 198.883 1.00 2.87 398 ARG A CA 1
ATOM 18244 C C . ARG E 3 398 ? 189.838 200.295 200.043 1.00 0.00 398 ARG A C 1
ATOM 18245 O O . ARG E 3 398 ? 189.863 199.914 201.212 1.00 9.78 398 ARG A O 1
ATOM 18266 N N . ASP E 3 399 ? 190.016 201.572 199.710 1.00 0.00 399 ASP A N 1
ATOM 18267 C CA . ASP E 3 399 ? 190.463 202.554 200.696 1.00 2.48 399 ASP A CA 1
ATOM 18268 C C . ASP E 3 399 ? 189.932 203.924 200.299 1.00 0.67 399 ASP A C 1
ATOM 18269 O O . ASP E 3 399 ? 190.435 204.536 199.354 1.00 7.62 399 ASP A O 1
ATOM 18278 N N . GLU E 3 400 ? 188.922 204.401 201.025 1.00 4.93 400 GLU A N 1
ATOM 18279 C CA . GLU E 3 400 ? 188.352 205.717 200.764 1.00 8.88 400 GLU A CA 1
ATOM 18280 C C . GLU E 3 400 ? 189.219 206.855 201.285 1.00 5.71 400 GLU A C 1
ATOM 18281 O O . GLU E 3 400 ? 189.053 207.992 200.838 1.00 13.88 400 GLU A O 1
ATOM 18293 N N . GLN E 3 401 ? 190.135 206.584 202.215 1.00 8.67 401 GLN A N 1
ATOM 18294 C CA . GLN E 3 401 ? 191.025 207.637 202.690 1.00 7.53 401 GLN A CA 1
ATOM 18295 C C . GLN E 3 401 ? 191.931 208.158 201.582 1.00 7.83 401 GLN A C 1
ATOM 18296 O O . GLN E 3 401 ? 192.487 209.252 201.717 1.00 10.72 401 GLN A O 1
ATOM 18310 N N . ILE E 3 402 ? 192.096 207.399 200.498 1.00 11.44 402 ILE A N 1
ATOM 18311 C CA . ILE E 3 402 ? 192.882 207.810 199.346 1.00 4.34 402 ILE A CA 1
ATOM 18312 C C . ILE E 3 402 ? 192.052 207.831 198.067 1.00 5.10 402 ILE A C 1
ATOM 18313 O O . ILE E 3 402 ? 192.606 207.932 196.975 1.00 14.27 402 ILE A O 1
ATOM 18329 N N . GLY E 3 403 ? 190.732 207.736 198.181 1.00 6.03 403 GLY A N 1
ATOM 18330 C CA . GLY E 3 403 ? 189.875 207.789 197.009 1.00 3.42 403 GLY A CA 1
ATOM 18331 C C . GLY E 3 403 ? 190.061 206.629 196.055 1.00 3.14 403 GLY A C 1
ATOM 18332 O O . GLY E 3 403 ? 189.999 206.818 194.835 1.00 10.68 403 GLY A O 1
ATOM 18336 N N . LYS E 3 404 ? 190.292 205.429 196.582 1.00 5.05 404 LYS A N 1
ATOM 18337 C CA . LYS E 3 404 ? 190.488 204.225 195.776 1.00 0.00 404 LYS A CA 1
ATOM 18338 C C . LYS E 3 404 ? 189.529 203.154 196.278 1.00 0.00 404 LYS A C 1
ATOM 18339 O O . LYS E 3 404 ? 189.940 202.189 196.930 1.00 6.03 404 LYS A O 1
ATOM 18358 N N . PRO E 3 405 ? 188.235 203.291 195.985 1.00 1.75 405 PRO A N 1
ATOM 18359 C CA . PRO E 3 405 ? 187.235 202.384 196.562 1.00 2.84 405 PRO A CA 1
ATOM 18360 C C . PRO E 3 405 ? 187.100 201.039 195.860 1.00 4.16 405 PRO A C 1
ATOM 18361 O O . PRO E 3 405 ? 186.197 200.277 196.210 1.00 15.14 405 PRO A O 1
ATOM 18372 N N . TYR E 3 406 ? 187.957 200.706 194.902 1.00 0.00 406 TYR A N 1
ATOM 18373 C CA . TYR E 3 406 ? 187.811 199.485 194.121 1.00 6.12 406 TYR A CA 1
ATOM 18374 C C . TYR E 3 406 ? 188.847 198.444 194.530 1.00 0.00 406 TYR A C 1
ATOM 18375 O O . TYR E 3 406 ? 189.872 198.757 195.138 1.00 0.00 406 TYR A O 1
ATOM 18393 N N . CYS E 3 407 ? 188.560 197.192 194.184 1.00 2.58 407 CYS A N 1
ATOM 18394 C CA . CYS E 3 407 ? 189.503 196.096 194.367 1.00 0.00 407 CYS A CA 1
ATOM 18395 C C . CYS E 3 407 ? 190.362 195.947 193.117 1.00 2.81 407 CYS A C 1
ATOM 18396 O O . CYS E 3 407 ? 189.842 195.911 192.002 1.00 0.68 407 CYS A O 1
ATOM 18403 N N . SER E 3 408 ? 191.673 195.858 193.309 1.00 0.00 408 SER A N 1
ATOM 18404 C CA . SER E 3 408 ? 192.594 195.735 192.186 1.00 8.88 408 SER A CA 1
ATOM 18405 C C . SER E 3 408 ? 192.659 194.319 191.617 1.00 0.00 408 SER A C 1
ATOM 18406 O O . SER E 3 408 ? 193.347 194.109 190.617 1.00 4.73 408 SER A O 1
ATOM 18414 N N . ARG E 3 409 ? 192.018 193.347 192.269 1.00 2.02 409 ARG A N 1
ATOM 18415 C CA . ARG E 3 409 ? 191.600 192.076 191.678 1.00 0.00 409 ARG A CA 1
ATOM 18416 C C . ARG E 3 409 ? 192.710 191.064 191.409 1.00 0.00 409 ARG A C 1
ATOM 18417 O O . ARG E 3 409 ? 192.428 189.869 191.303 1.00 6.58 409 ARG A O 1
ATOM 18438 N N . VAL E 3 410 ? 193.969 191.485 191.397 1.00 0.00 410 VAL A N 1
ATOM 18439 C CA . VAL E 3 410 ? 195.079 190.565 191.173 1.00 0.00 410 VAL A CA 1
ATOM 18440 C C . VAL E 3 410 ? 196.041 190.529 192.344 1.00 0.00 410 VAL A C 1
ATOM 18441 O O . VAL E 3 410 ? 196.928 189.665 192.368 1.00 0.00 410 VAL A O 1
ATOM 18454 N N . CYS E 3 411 ? 195.886 191.422 193.318 1.00 6.07 411 CYS A N 1
ATOM 18455 C CA . CYS E 3 411 ? 196.919 191.598 194.326 1.00 3.92 411 CYS A CA 1
ATOM 18456 C C . CYS E 3 411 ? 197.003 190.377 195.233 1.00 0.00 411 CYS A C 1
ATOM 18457 O O . CYS E 3 411 ? 198.095 189.950 195.607 1.00 0.00 411 CYS A O 1
ATOM 18464 N N . CYS E 3 412 ? 195.851 189.836 195.644 1.00 3.30 412 CYS A N 1
ATOM 18465 C CA . CYS E 3 412 ? 195.858 188.664 196.516 1.00 9.05 412 CYS A CA 1
ATOM 18466 C C . CYS E 3 412 ? 196.661 187.531 195.881 1.00 5.59 412 CYS A C 1
ATOM 18467 O O . CYS E 3 412 ? 197.532 186.924 196.523 1.00 8.59 412 CYS A O 1
ATOM 18474 N N . MET E 3 413 ? 196.407 187.268 194.598 1.00 0.00 413 MET A N 1
ATOM 18475 C CA . MET E 3 413 ? 197.058 186.153 193.924 1.00 0.00 413 MET A CA 1
ATOM 18476 C C . MET E 3 413 ? 198.553 186.398 193.757 1.00 0.00 413 MET A C 1
ATOM 18477 O O . MET E 3 413 ? 199.358 185.510 194.045 1.00 2.75 413 MET A O 1
ATOM 18491 N N . TYR E 3 414 ? 198.959 187.585 193.291 1.00 0.00 414 TYR A N 1
ATOM 18492 C CA . TYR E 3 414 ? 200.396 187.784 193.105 1.00 2.10 414 TYR A CA 1
ATOM 18493 C C . TYR E 3 414 ? 201.116 187.865 194.441 1.00 0.00 414 TYR A C 1
ATOM 18494 O O . TYR E 3 414 ? 202.286 187.487 194.531 1.00 3.86 414 TYR A O 1
ATOM 18512 N N . ILE E 3 415 ? 200.435 188.318 195.493 1.00 2.72 415 ILE A N 1
ATOM 18513 C CA . ILE E 3 415 ? 201.016 188.256 196.829 1.00 1.91 415 ILE A CA 1
ATOM 18514 C C . ILE E 3 415 ? 201.311 186.810 197.206 1.00 0.02 415 ILE A C 1
ATOM 18515 O O . ILE E 3 415 ? 202.435 186.468 197.594 1.00 12.73 415 ILE A O 1
ATOM 18531 N N . MET E 3 416 ? 200.308 185.935 197.078 1.00 0.00 416 MET A N 1
ATOM 18532 C CA . MET E 3 416 ? 200.525 184.538 197.445 1.00 5.20 416 MET A CA 1
ATOM 18533 C C . MET E 3 416 ? 201.600 183.904 196.567 1.00 2.65 416 MET A C 1
ATOM 18534 O O . MET E 3 416 ? 202.426 183.124 197.053 1.00 7.71 416 MET A O 1
ATOM 18548 N N . LYS E 3 417 ? 201.615 184.237 195.275 1.00 0.00 417 LYS A N 1
ATOM 18549 C CA . LYS E 3 417 ? 202.630 183.697 194.375 1.00 0.00 417 LYS A CA 1
ATOM 18550 C C . LYS E 3 417 ? 204.028 184.117 194.811 1.00 0.00 417 LYS A C 1
ATOM 18551 O O . LYS E 3 417 ? 204.945 183.294 194.862 1.00 0.00 417 LYS A O 1
ATOM 18570 N N . ASN E 3 418 ? 204.223 185.405 195.092 1.00 0.00 418 ASN A N 1
ATOM 18571 C CA . ASN E 3 418 ? 205.543 185.864 195.507 1.00 2.59 418 ASN A CA 1
ATOM 18572 C C . ASN E 3 418 ? 205.955 185.217 196.822 1.00 0.00 418 ASN A C 1
ATOM 18573 O O . ASN E 3 418 ? 207.130 184.896 197.019 1.00 0.00 418 ASN A O 1
ATOM 18584 N N . ALA E 3 419 ? 205.000 185.022 197.737 1.00 0.00 419 ALA A N 1
ATOM 18585 C CA . ALA E 3 419 ? 205.306 184.332 198.987 1.00 3.13 419 ALA A CA 1
ATOM 18586 C C . ALA E 3 419 ? 205.771 182.906 198.720 1.00 0.00 419 ALA A C 1
ATOM 18587 O O . ALA E 3 419 ? 206.773 182.451 199.286 1.00 3.42 419 ALA A O 1
ATOM 18594 N N . GLN E 3 420 ? 205.065 182.196 197.840 1.00 0.81 420 GLN A N 1
ATOM 18595 C CA . GLN E 3 420 ? 205.462 180.833 197.502 1.00 5.70 420 GLN A CA 1
ATOM 18596 C C . GLN E 3 420 ? 206.838 180.808 196.851 1.00 0.00 420 GLN A C 1
ATOM 18597 O O . GLN E 3 420 ? 207.653 179.934 197.149 1.00 8.50 420 GLN A O 1
ATOM 18611 N N . LEU E 3 421 ? 207.113 181.758 195.958 1.00 0.00 421 LEU A N 1
ATOM 18612 C CA . LEU E 3 421 ? 208.416 181.798 195.298 1.00 7.42 421 LEU A CA 1
ATOM 18613 C C . LEU E 3 421 ? 209.533 182.086 196.293 1.00 1.60 421 LEU A C 1
ATOM 18614 O O . LEU E 3 421 ? 210.624 181.512 196.193 1.00 6.14 421 LEU A O 1
ATOM 18630 N N . ILE E 3 422 ? 209.287 182.979 197.253 1.00 0.90 422 ILE A N 1
ATOM 18631 C CA . ILE E 3 422 ? 210.274 183.232 198.298 1.00 3.72 422 ILE A CA 1
ATOM 18632 C C . ILE E 3 422 ? 210.543 181.957 199.083 1.00 5.25 422 ILE A C 1
ATOM 18633 O O . ILE E 3 422 ? 211.697 181.593 199.333 1.00 9.90 422 ILE A O 1
ATOM 18649 N N . LYS E 3 423 ? 209.477 181.258 199.481 1.00 5.54 423 LYS A N 1
ATOM 18650 C CA . LYS E 3 423 ? 209.660 180.017 200.228 1.00 6.27 423 LYS A CA 1
ATOM 18651 C C . LYS E 3 423 ? 210.442 179.000 199.405 1.00 9.35 423 LYS A C 1
ATOM 18652 O O . LYS E 3 423 ? 211.316 178.302 199.931 1.00 14.16 423 LYS A O 1
ATOM 18671 N N . ASP E 3 424 ? 210.144 178.912 198.109 1.00 10.25 424 ASP A N 1
ATOM 18672 C CA . ASP E 3 424 ? 210.857 177.986 197.236 1.00 9.47 424 ASP A CA 1
ATOM 18673 C C . ASP E 3 424 ? 212.345 178.309 197.194 1.00 12.52 424 ASP A C 1
ATOM 18674 O O . ASP E 3 424 ? 213.188 177.415 197.318 1.00 16.90 424 ASP A O 1
ATOM 18683 N N . LYS E 3 425 ? 212.687 179.585 197.014 1.00 11.60 425 LYS A N 1
ATOM 18684 C CA . LYS E 3 425 ? 214.098 179.955 196.961 1.00 11.34 425 LYS A CA 1
ATOM 18685 C C . LYS E 3 425 ? 214.766 179.795 198.321 1.00 11.70 425 LYS A C 1
ATOM 18686 O O . LYS E 3 425 ? 215.907 179.332 198.407 1.00 20.80 425 LYS A O 1
ATOM 18705 N N . MET E 3 426 ? 214.072 180.177 199.392 1.00 14.22 426 MET A N 1
ATOM 18706 C CA . MET E 3 426 ? 214.626 180.192 200.746 1.00 13.32 426 MET A CA 1
ATOM 18707 C C . MET E 3 426 ? 213.644 179.497 201.680 1.00 5.48 426 MET A C 1
ATOM 18708 O O . MET E 3 426 ? 212.825 180.151 202.336 1.00 12.97 426 MET A O 1
ATOM 18722 N N . PRO E 3 427 ? 213.702 178.166 201.773 1.00 11.90 427 PRO A N 1
ATOM 18723 C CA . PRO E 3 427 ? 212.706 177.444 202.584 1.00 8.45 427 PRO A CA 1
ATOM 18724 C C . PRO E 3 427 ? 212.676 177.861 204.046 1.00 9.04 427 PRO A C 1
ATOM 18725 O O . PRO E 3 427 ? 211.634 177.701 204.691 1.00 16.58 427 PRO A O 1
ATOM 18736 N N . ASP E 3 428 ? 213.773 178.386 204.592 1.00 10.27 428 ASP A N 1
ATOM 18737 C CA . ASP E 3 428 ? 213.802 178.802 205.990 1.00 17.17 428 ASP A CA 1
ATOM 18738 C C . ASP E 3 428 ? 213.129 180.149 206.239 1.00 9.55 428 ASP A C 1
ATOM 18739 O O . ASP E 3 428 ? 212.913 180.505 207.402 1.00 15.47 428 ASP A O 1
ATOM 18748 N N . THR E 3 429 ? 212.800 180.904 205.194 1.00 10.60 429 THR A N 1
ATOM 18749 C CA . THR E 3 429 ? 212.218 182.228 205.381 1.00 7.92 429 THR A CA 1
ATOM 18750 C C . THR E 3 429 ? 210.803 182.111 205.936 1.00 4.95 429 THR A C 1
ATOM 18751 O O . THR E 3 429 ? 210.012 181.286 205.473 1.00 16.75 429 THR A O 1
ATOM 18762 N N . GLU E 3 430 ? 210.483 182.938 206.929 1.00 0.00 430 GLU A N 1
ATOM 18763 C CA . GLU E 3 430 ? 209.129 183.021 207.467 1.00 11.44 430 GLU A CA 1
ATOM 18764 C C . GLU E 3 430 ? 208.366 184.118 206.731 1.00 0.00 430 GLU A C 1
ATOM 18765 O O . GLU E 3 430 ? 208.861 185.240 206.602 1.00 11.07 430 GLU A O 1
ATOM 18777 N N . VAL E 3 431 ? 207.172 183.790 206.239 1.00 0.00 431 VAL A N 1
ATOM 18778 C CA . VAL E 3 431 ? 206.388 184.701 205.412 1.00 0.00 431 VAL A CA 1
ATOM 18779 C C . VAL E 3 431 ? 204.975 184.803 205.973 1.00 0.00 431 VAL A C 1
ATOM 18780 O O . VAL E 3 431 ? 204.328 183.783 206.232 1.00 7.98 431 VAL A O 1
ATOM 18793 N N . THR E 3 432 ? 204.495 186.035 206.139 1.00 0.00 432 THR A N 1
ATOM 18794 C CA . THR E 3 432 ? 203.205 186.322 206.754 1.00 2.85 432 THR A CA 1
ATOM 18795 C C . THR E 3 432 ? 202.443 187.330 205.902 1.00 0.00 432 THR A C 1
ATOM 18796 O O . THR E 3 432 ? 203.017 188.319 205.442 1.00 12.74 432 THR A O 1
ATOM 18807 N N . LEU E 3 433 ? 201.149 187.083 205.705 1.00 7.72 433 LEU A N 1
ATOM 18808 C CA . LEU E 3 433 ? 200.290 187.954 204.910 1.00 0.00 433 LEU A CA 1
ATOM 18809 C C . LEU E 3 433 ? 199.218 188.581 205.791 1.00 0.00 433 LEU A C 1
ATOM 18810 O O . LEU E 3 433 ? 198.508 187.874 206.513 1.00 5.99 433 LEU A O 1
ATOM 18826 N N . TYR E 3 434 ? 199.094 189.902 205.709 1.00 0.00 434 TYR A N 1
ATOM 18827 C CA . TYR E 3 434 ? 198.025 190.649 206.362 1.00 0.00 434 TYR A CA 1
ATOM 18828 C C . TYR E 3 434 ? 196.968 190.969 205.311 1.00 0.00 434 TYR A C 1
ATOM 18829 O O . TYR E 3 434 ? 197.217 191.760 204.398 1.00 5.39 434 TYR A O 1
ATOM 18847 N N . TYR E 3 435 ? 195.793 190.364 205.444 1.00 0.00 435 TYR A N 1
ATOM 18848 C CA . TYR E 3 435 ? 194.748 190.473 204.439 1.00 0.00 435 TYR A CA 1
ATOM 18849 C C . TYR E 3 435 ? 193.424 190.837 205.098 1.00 0.00 435 TYR A C 1
ATOM 18850 O O . TYR E 3 435 ? 193.288 190.832 206.322 1.00 15.37 435 TYR A O 1
ATOM 18868 N N . MET E 3 436 ? 192.447 191.172 204.255 1.00 0.00 436 MET A N 1
ATOM 18869 C CA . MET E 3 436 ? 191.072 191.420 204.671 1.00 3.48 436 MET A CA 1
ATOM 18870 C C . MET E 3 436 ? 190.145 190.330 204.149 1.00 0.00 436 MET A C 1
ATOM 18871 O O . MET E 3 436 ? 189.433 189.685 204.922 1.00 5.27 436 MET A O 1
ATOM 18885 N N . ASP E 3 437 ? 190.138 190.130 202.834 1.00 0.00 437 ASP A N 1
ATOM 18886 C CA . ASP E 3 437 ? 189.564 188.965 202.183 1.00 0.00 437 ASP A CA 1
ATOM 18887 C C . ASP E 3 437 ? 190.626 188.368 201.275 1.00 0.00 437 ASP A C 1
ATOM 18888 O O . ASP E 3 437 ? 191.350 189.101 200.596 1.00 3.79 437 ASP A O 1
ATOM 18897 N N . ILE E 3 438 ? 190.730 187.045 201.277 1.00 2.86 438 ILE A N 1
ATOM 18898 C CA . ILE E 3 438 ? 191.483 186.329 200.255 1.00 0.00 438 ILE A CA 1
ATOM 18899 C C . ILE E 3 438 ? 190.536 186.148 199.077 1.00 7.06 438 ILE A C 1
ATOM 18900 O O . ILE E 3 438 ? 189.525 185.453 199.188 1.00 8.56 438 ILE A O 1
ATOM 18916 N N . ARG E 3 439 ? 190.836 186.809 197.961 1.00 0.00 439 ARG A N 1
ATOM 18917 C CA . ARG E 3 439 ? 189.993 186.745 196.768 1.00 0.87 439 ARG A CA 1
ATOM 18918 C C . ARG E 3 439 ? 190.666 185.824 195.750 1.00 0.00 439 ARG A C 1
ATOM 18919 O O . ARG E 3 439 ? 191.284 186.259 194.781 1.00 0.24 439 ARG A O 1
ATOM 18940 N N . ALA E 3 440 ? 190.551 184.521 196.004 1.00 0.00 440 ALA A N 1
ATOM 18941 C CA . ALA E 3 440 ? 191.101 183.484 195.128 1.00 4.83 440 ALA A CA 1
ATOM 18942 C C . ALA E 3 440 ? 189.985 182.904 194.258 1.00 0.00 440 ALA A C 1
ATOM 18943 O O . ALA E 3 440 ? 189.616 181.734 194.351 1.00 12.57 440 ALA A O 1
ATOM 18950 N N . PHE E 3 441 ? 189.458 183.759 193.387 1.00 0.00 441 PHE A N 1
ATOM 18951 C CA . PHE E 3 441 ? 188.211 183.487 192.682 1.00 1.58 441 PHE A CA 1
ATOM 18952 C C . PHE E 3 441 ? 188.397 182.735 191.371 1.00 0.00 441 PHE A C 1
ATOM 18953 O O . PHE E 3 441 ? 187.419 182.208 190.836 1.00 8.90 441 PHE A O 1
ATOM 18970 N N . GLY E 3 442 ? 189.614 182.690 190.836 1.00 0.00 442 GLY A N 1
ATOM 18971 C CA . GLY E 3 442 ? 189.849 182.169 189.507 1.00 4.77 442 GLY A CA 1
ATOM 18972 C C . GLY E 3 442 ? 190.003 180.658 189.483 1.00 0.00 442 GLY A C 1
ATOM 18973 O O . GLY E 3 442 ? 189.999 179.977 190.506 1.00 0.00 442 GLY A O 1
ATOM 18977 N N . LYS E 3 443 ? 190.149 180.133 188.270 1.00 11.20 443 LYS A N 1
ATOM 18978 C CA . LYS E 3 443 ? 190.313 178.697 188.089 1.00 3.40 443 LYS A CA 1
ATOM 18979 C C . LYS E 3 443 ? 191.623 178.244 188.717 1.00 0.00 443 LYS A C 1
ATOM 18980 O O . LYS E 3 443 ? 192.700 178.700 188.324 1.00 5.95 443 LYS A O 1
ATOM 18999 N N . GLY E 3 444 ? 191.529 177.353 189.698 1.00 0.00 444 GLY A N 1
ATOM 19000 C CA . GLY E 3 444 ? 192.685 176.890 190.432 1.00 5.54 444 GLY A CA 1
ATOM 19001 C C . GLY E 3 444 ? 193.158 177.821 191.529 1.00 0.00 444 GLY A C 1
ATOM 19002 O O . GLY E 3 444 ? 194.077 177.452 192.270 1.00 11.25 444 GLY A O 1
ATOM 19006 N N . PHE E 3 445 ? 192.545 179.000 191.673 1.00 0.03 445 PHE A N 1
ATOM 19007 C CA . PHE E 3 445 ? 193.041 179.995 192.621 1.00 4.28 445 PHE A CA 1
ATOM 19008 C C . PHE E 3 445 ? 192.833 179.536 194.060 1.00 0.00 445 PHE A C 1
ATOM 19009 O O . PHE E 3 445 ? 193.730 179.666 194.898 1.00 0.00 445 PHE A O 1
ATOM 19026 N N . GLU E 3 446 ? 191.639 179.032 194.375 1.00 0.00 446 GLU A N 1
ATOM 19027 C CA . GLU E 3 446 ? 191.383 178.561 195.733 1.00 3.89 446 GLU A CA 1
ATOM 19028 C C . GLU E 3 446 ? 192.341 177.436 196.098 1.00 0.88 446 GLU A C 1
ATOM 19029 O O . GLU E 3 446 ? 192.836 177.363 197.230 1.00 0.00 446 GLU A O 1
ATOM 19041 N N . GLU E 3 447 ? 192.611 176.547 195.141 1.00 2.78 447 GLU A N 1
ATOM 19042 C CA . GLU E 3 447 ? 193.604 175.501 195.352 1.00 3.54 447 GLU A CA 1
ATOM 19043 C C . GLU E 3 447 ? 194.994 176.098 195.566 1.00 0.00 447 GLU A C 1
ATOM 19044 O O . GLU E 3 447 ? 195.760 175.618 196.405 1.00 0.60 447 GLU A O 1
ATOM 19056 N N . PHE E 3 448 ? 195.329 177.153 194.820 1.00 0.00 448 PHE A N 1
ATOM 19057 C CA . PHE E 3 448 ? 196.592 177.858 195.031 1.00 4.75 448 PHE A CA 1
ATOM 19058 C C . PHE E 3 448 ? 196.692 178.381 196.461 1.00 0.00 448 PHE A C 1
ATOM 19059 O O . PHE E 3 448 ? 197.742 178.282 197.097 1.00 0.00 448 PHE A O 1
ATOM 19076 N N . TYR E 3 449 ? 195.600 178.946 196.973 1.00 4.26 449 TYR A N 1
ATOM 19077 C CA . TYR E 3 449 ? 195.547 179.455 198.343 1.00 0.49 449 TYR A CA 1
ATOM 19078 C C . TYR E 3 449 ? 195.783 178.333 199.358 1.00 0.00 449 TYR A C 1
ATOM 19079 O O . TYR E 3 449 ? 196.674 178.415 200.227 1.00 5.42 449 TYR A O 1
ATOM 19097 N N . LYS E 3 450 ? 195.010 177.252 199.233 1.00 1.51 450 LYS A N 1
ATOM 19098 C CA . LYS E 3 450 ? 195.221 176.112 200.116 1.00 0.62 450 LYS A CA 1
ATOM 19099 C C . LYS E 3 450 ? 196.674 175.666 200.068 1.00 0.00 450 LYS A C 1
ATOM 19100 O O . LYS E 3 450 ? 197.281 175.413 201.106 1.00 0.94 450 LYS A O 1
ATOM 19119 N N . ARG E 3 451 ? 197.252 175.583 198.870 1.00 0.00 451 ARG A N 1
ATOM 19120 C CA . ARG E 3 451 ? 198.636 175.141 198.733 1.00 3.80 451 ARG A CA 1
ATOM 19121 C C . ARG E 3 451 ? 199.597 176.115 199.407 1.00 0.00 451 ARG A C 1
ATOM 19122 O O . ARG E 3 451 ? 200.588 175.700 200.016 1.00 0.55 451 ARG A O 1
ATOM 19143 N N . SER E 3 452 ? 199.317 177.417 199.309 1.00 0.00 452 SER A N 1
ATOM 19144 C CA . SER E 3 452 ? 200.126 178.400 200.024 1.00 4.55 452 SER A CA 1
ATOM 19145 C C . SER E 3 452 ? 200.217 178.039 201.494 1.00 0.00 452 SER A C 1
ATOM 19146 O O . SER E 3 452 ? 201.265 178.210 202.124 1.00 0.00 452 SER A O 1
ATOM 19154 N N . GLN E 3 453 ? 199.120 177.539 202.057 1.00 0.00 453 GLN A N 1
ATOM 19155 C CA . GLN E 3 453 ? 199.166 177.164 203.472 1.00 5.28 453 GLN A CA 1
ATOM 19156 C C . GLN E 3 453 ? 199.772 175.773 203.675 1.00 0.00 453 GLN A C 1
ATOM 19157 O O . GLN E 3 453 ? 200.757 175.613 204.401 1.00 3.50 453 GLN A O 1
ATOM 19171 N N . GLU E 3 454 ? 199.196 174.759 203.030 1.00 0.47 454 GLU A N 1
ATOM 19172 C CA . GLU E 3 454 ? 199.544 173.367 203.309 1.00 5.66 454 GLU A CA 1
ATOM 19173 C C . GLU E 3 454 ? 200.975 173.051 202.896 1.00 0.00 454 GLU A C 1
ATOM 19174 O O . GLU E 3 454 ? 201.723 172.422 203.651 1.00 12.99 454 GLU A O 1
ATOM 19186 N N . LYS E 3 455 ? 201.371 173.462 201.695 1.00 0.65 455 LYS A N 1
ATOM 19187 C CA . LYS E 3 455 ? 202.665 173.051 201.165 1.00 6.42 455 LYS A CA 1
ATOM 19188 C C . LYS E 3 455 ? 203.796 173.933 201.684 1.00 0.00 455 LYS A C 1
ATOM 19189 O O . LYS E 3 455 ? 204.835 173.426 202.116 1.00 14.29 455 LYS A O 1
ATOM 19208 N N . TYR E 3 456 ? 203.616 175.253 201.644 1.00 10.75 456 TYR A N 1
ATOM 19209 C CA . TYR E 3 456 ? 204.695 176.190 201.927 1.00 0.25 456 TYR A CA 1
ATOM 19210 C C . TYR E 3 456 ? 204.660 176.760 203.341 1.00 3.39 456 TYR A C 1
ATOM 19211 O O . TYR E 3 456 ? 205.611 177.442 203.733 1.00 18.52 456 TYR A O 1
ATOM 19229 N N . GLY E 3 457 ? 203.602 176.511 204.105 1.00 0.00 457 GLY A N 1
ATOM 19230 C CA . GLY E 3 457 ? 203.540 177.007 205.472 1.00 6.28 457 GLY A CA 1
ATOM 19231 C C . GLY E 3 457 ? 203.504 178.517 205.574 1.00 4.82 457 GLY A C 1
ATOM 19232 O O . GLY E 3 457 ? 204.083 179.091 206.505 1.00 4.42 457 GLY A O 1
ATOM 19236 N N . ILE E 3 458 ? 202.842 179.177 204.635 1.00 1.53 458 ILE A N 1
ATOM 19237 C CA . ILE E 3 458 ? 202.689 180.626 204.686 1.00 0.00 458 ILE A CA 1
ATOM 19238 C C . ILE E 3 458 ? 201.615 180.972 205.708 1.00 0.00 458 ILE A C 1
ATOM 19239 O O . ILE E 3 458 ? 200.542 180.360 205.733 1.00 3.47 458 ILE A O 1
ATOM 19255 N N . LYS E 3 459 ? 201.905 181.948 206.561 1.00 0.74 459 LYS A N 1
ATOM 19256 C CA . LYS E 3 459 ? 200.991 182.346 207.621 1.00 3.50 459 LYS A CA 1
ATOM 19257 C C . LYS E 3 459 ? 200.062 183.448 207.135 1.00 0.00 459 LYS A C 1
ATOM 19258 O O . LYS E 3 459 ? 200.490 184.382 206.454 1.00 3.89 459 LYS A O 1
ATOM 19277 N N . PHE E 3 460 ? 198.786 183.328 207.486 1.00 0.00 460 PHE A N 1
ATOM 19278 C CA . PHE E 3 460 ? 197.765 184.292 207.100 1.00 0.00 460 PHE A CA 1
ATOM 19279 C C . PHE E 3 460 ? 197.204 184.944 208.355 1.00 3.55 460 PHE A C 1
ATOM 19280 O O . PHE E 3 460 ? 196.710 184.250 209.250 1.00 14.24 460 PHE A O 1
ATOM 19297 N N . ILE E 3 461 ? 197.269 186.270 208.411 1.00 0.00 461 ILE A N 1
ATOM 19298 C CA . ILE E 3 461 ? 196.690 187.052 209.496 1.00 0.00 461 ILE A CA 1
ATOM 19299 C C . ILE E 3 461 ? 195.591 187.919 208.898 1.00 0.00 461 ILE A C 1
ATOM 19300 O O . ILE E 3 461 ? 195.858 188.739 208.013 1.00 4.48 461 ILE A O 1
ATOM 19316 N N . ARG E 3 462 ? 194.360 187.735 209.366 1.00 0.00 462 ARG A N 1
ATOM 19317 C CA . ARG E 3 462 ? 193.263 188.597 208.932 1.00 4.08 462 ARG A CA 1
ATOM 19318 C C . ARG E 3 462 ? 193.313 189.880 209.748 1.00 1.12 462 ARG A C 1
ATOM 19319 O O . ARG E 3 462 ? 192.813 189.942 210.873 1.00 12.24 462 ARG A O 1
ATOM 19340 N N . GLY E 3 463 ? 193.917 190.910 209.176 1.00 0.00 463 GLY A N 1
ATOM 19341 C CA . GLY E 3 463 ? 193.931 192.216 209.792 1.00 0.00 463 GLY A CA 1
ATOM 19342 C C . GLY E 3 463 ? 194.592 193.225 208.887 1.00 0.00 463 GLY A C 1
ATOM 19343 O O . GLY E 3 463 ? 195.671 192.969 208.350 1.00 14.37 463 GLY A O 1
ATOM 19347 N N . ARG E 3 464 ? 193.954 194.362 208.703 1.00 0.00 464 ARG A N 1
ATOM 19348 C CA . ARG E 3 464 ? 194.538 195.431 207.915 1.00 0.00 464 ARG A CA 1
ATOM 19349 C C . ARG E 3 464 ? 195.514 196.185 208.810 1.00 0.00 464 ARG A C 1
ATOM 19350 O O . ARG E 3 464 ? 195.082 196.829 209.772 1.00 4.26 464 ARG A O 1
ATOM 19371 N N . PRO E 3 465 ? 196.819 196.131 208.543 1.00 0.00 465 PRO A N 1
ATOM 19372 C CA . PRO E 3 465 ? 197.774 196.731 209.482 1.00 0.00 465 PRO A CA 1
ATOM 19373 C C . PRO E 3 465 ? 197.532 198.218 209.688 1.00 0.00 465 PRO A C 1
ATOM 19374 O O . PRO E 3 465 ? 197.259 198.966 208.748 1.00 0.00 465 PRO A O 1
ATOM 19385 N N . ALA E 3 466 ? 197.636 198.633 210.946 1.00 0.00 466 ALA A N 1
ATOM 19386 C CA . ALA E 3 466 ? 197.550 200.046 211.280 1.00 0.00 466 ALA A CA 1
ATOM 19387 C C . ALA E 3 466 ? 198.837 200.780 210.933 1.00 0.00 466 ALA A C 1
ATOM 19388 O O . ALA E 3 466 ? 198.786 201.919 210.459 1.00 9.74 466 ALA A O 1
ATOM 19395 N N . GLU E 3 467 ? 199.997 200.162 211.165 1.00 4.99 467 GLU A N 1
ATOM 19396 C CA . GLU E 3 467 ? 201.225 200.928 210.981 1.00 7.03 467 GLU A CA 1
ATOM 19397 C C . GLU E 3 467 ? 202.422 200.011 210.770 1.00 0.00 467 GLU A C 1
ATOM 19398 O O . GLU E 3 467 ? 202.424 198.855 211.196 1.00 5.93 467 GLU A O 1
ATOM 19410 N N . VAL E 3 468 ? 203.438 200.553 210.104 1.00 0.00 468 VAL A N 1
ATOM 19411 C CA . VAL E 3 468 ? 204.744 199.916 209.979 1.00 0.93 468 VAL A CA 1
ATOM 19412 C C . VAL E 3 468 ? 205.773 200.858 210.589 1.00 0.60 468 VAL A C 1
ATOM 19413 O O . VAL E 3 468 ? 205.948 201.985 210.111 1.00 12.52 468 VAL A O 1
ATOM 19426 N N . ILE E 3 469 ? 206.456 200.392 211.631 1.00 0.67 469 ILE A N 1
ATOM 19427 C CA . ILE E 3 469 ? 207.442 201.173 212.370 1.00 1.68 469 ILE A CA 1
ATOM 19428 C C . ILE E 3 469 ? 208.824 200.655 212.008 1.00 2.90 469 ILE A C 1
ATOM 19429 O O . ILE E 3 469 ? 209.064 199.446 212.046 1.00 14.00 469 ILE A O 1
ATOM 19445 N N . GLU E 3 470 ? 209.735 201.556 211.669 1.00 7.07 470 GLU A N 1
ATOM 19446 C CA . GLU E 3 470 ? 211.117 201.167 211.437 1.00 9.28 470 GLU A CA 1
ATOM 19447 C C . GLU E 3 470 ? 211.879 201.224 212.753 1.00 5.47 470 GLU A C 1
ATOM 19448 O O . GLU E 3 470 ? 211.877 202.253 213.435 1.00 14.95 470 GLU A O 1
ATOM 19460 N N . ASN E 3 471 ? 212.515 200.114 213.109 1.00 8.31 471 ASN A N 1
ATOM 19461 C CA . ASN E 3 471 ? 213.334 200.043 214.305 1.00 4.34 471 ASN A CA 1
ATOM 19462 C C . ASN E 3 471 ? 214.725 200.606 214.032 1.00 10.70 471 ASN A C 1
ATOM 19463 O O . ASN E 3 471 ? 215.115 200.788 212.878 1.00 20.48 471 ASN A O 1
ATOM 19474 N N . PRO E 3 472 ? 215.489 200.913 215.084 1.00 20.03 472 PRO A N 1
ATOM 19475 C CA . PRO E 3 472 ? 216.848 201.435 214.857 1.00 17.68 472 PRO A CA 1
ATOM 19476 C C . PRO E 3 472 ? 217.714 200.511 214.021 1.00 14.08 472 PRO A C 1
ATOM 19477 O O . PRO E 3 472 ? 218.478 200.988 213.173 1.00 19.49 472 PRO A O 1
ATOM 19488 N N . ASP E 3 473 ? 217.612 199.198 214.223 1.00 10.55 473 ASP A N 1
ATOM 19489 C CA . ASP E 3 473 ? 218.376 198.248 213.420 1.00 11.79 473 ASP A CA 1
ATOM 19490 C C . ASP E 3 473 ? 217.822 198.087 212.005 1.00 14.61 473 ASP A C 1
ATOM 19491 O O . ASP E 3 473 ? 218.345 197.262 211.249 1.00 16.28 473 ASP A O 1
ATOM 19500 N N . LEU E 3 474 ? 216.787 198.844 211.642 1.00 10.78 474 LEU A N 1
ATOM 19501 C CA . LEU E 3 474 ? 216.168 198.863 210.319 1.00 11.89 474 LEU A CA 1
ATOM 19502 C C . LEU E 3 474 ? 215.251 197.671 210.074 1.00 10.82 474 LEU A C 1
ATOM 19503 O O . LEU E 3 474 ? 214.720 197.532 208.968 1.00 12.36 474 LEU A O 1
ATOM 19519 N N . THR E 3 475 ? 215.052 196.805 211.065 1.00 8.54 475 THR A N 1
ATOM 19520 C CA . THR E 3 475 ? 213.931 195.882 211.015 1.00 0.94 475 THR A CA 1
ATOM 19521 C C . THR E 3 475 ? 212.625 196.663 211.148 1.00 0.00 475 THR A C 1
ATOM 19522 O O . THR E 3 475 ? 212.603 197.829 211.545 1.00 10.97 475 THR A O 1
ATOM 19533 N N . LEU E 3 476 ? 211.522 196.005 210.819 1.00 4.77 476 LEU A N 1
ATOM 19534 C CA . LEU E 3 476 ? 210.223 196.655 210.753 1.00 1.80 476 LEU A CA 1
ATOM 19535 C C . LEU E 3 476 ? 209.248 195.936 211.669 1.00 0.00 476 LEU A C 1
ATOM 19536 O O . LEU E 3 476 ? 209.153 194.711 211.640 1.00 13.28 476 LEU A O 1
ATOM 19552 N N . THR E 3 477 ? 208.529 196.695 212.478 1.00 1.37 477 THR A N 1
ATOM 19553 C CA . THR E 3 477 ? 207.456 196.166 213.300 1.00 1.00 477 THR A CA 1
ATOM 19554 C C . THR E 3 477 ? 206.135 196.515 212.629 1.00 0.00 477 THR A C 1
ATOM 19555 O O . THR E 3 477 ? 205.851 197.689 212.388 1.00 10.14 477 THR A O 1
ATOM 19566 N N . VAL E 3 478 ? 205.345 195.500 212.319 1.00 0.00 478 VAL A N 1
ATOM 19567 C CA . VAL E 3 478 ? 203.998 195.688 211.805 1.00 1.64 478 VAL A CA 1
ATOM 19568 C C . VAL E 3 478 ? 203.058 195.643 212.998 1.00 2.52 478 VAL A C 1
ATOM 19569 O O . VAL E 3 478 ? 203.039 194.651 213.746 1.00 11.11 478 VAL A O 1
ATOM 19582 N N . ARG E 3 479 ? 202.332 196.743 213.203 1.00 0.00 479 ARG A N 1
ATOM 19583 C CA . ARG E 3 479 ? 201.308 196.854 214.230 1.00 0.38 479 ARG A CA 1
ATOM 19584 C C . ARG E 3 479 ? 199.951 196.695 213.558 1.00 0.00 479 ARG A C 1
ATOM 19585 O O . ARG E 3 479 ? 199.567 197.517 212.705 1.00 10.02 479 ARG A O 1
ATOM 19606 N N . SER E 3 480 ? 199.231 195.648 213.964 1.00 0.00 480 SER A N 1
ATOM 19607 C CA . SER E 3 480 ? 197.995 195.238 213.313 1.00 6.50 480 SER A CA 1
ATOM 19608 C C . SER E 3 480 ? 197.176 194.404 214.283 1.00 0.00 480 SER A C 1
ATOM 19609 O O . SER E 3 480 ? 197.726 193.634 215.062 1.00 10.79 480 SER A O 1
ATOM 19617 N N . GLU E 3 481 ? 195.861 194.542 214.222 1.00 0.00 481 GLU A N 1
ATOM 19618 C CA . GLU E 3 481 ? 195.009 193.599 214.926 1.00 7.61 481 GLU A CA 1
ATOM 19619 C C . GLU E 3 481 ? 194.949 192.288 214.155 1.00 0.00 481 GLU A C 1
ATOM 19620 O O . GLU E 3 481 ? 194.856 192.278 212.926 1.00 7.77 481 GLU A O 1
ATOM 19632 N N . ASP E 3 482 ? 195.024 191.181 214.884 1.00 4.06 482 ASP A N 1
ATOM 19633 C CA . ASP E 3 482 ? 194.566 189.890 214.387 1.00 0.00 482 ASP A CA 1
ATOM 19634 C C . ASP E 3 482 ? 193.104 189.796 214.797 1.00 0.00 482 ASP A C 1
ATOM 19635 O O . ASP E 3 482 ? 192.783 189.595 215.977 1.00 1.36 482 ASP A O 1
ATOM 19644 N N . THR E 3 483 ? 192.213 189.999 213.823 1.00 0.00 483 THR A N 1
ATOM 19645 C CA . THR E 3 483 ? 190.790 190.077 214.118 1.00 3.38 483 THR A CA 1
ATOM 19646 C C . THR E 3 483 ? 190.208 188.725 214.504 1.00 0.00 483 THR A C 1
ATOM 19647 O O . THR E 3 483 ? 189.136 188.681 215.109 1.00 13.20 483 THR A O 1
ATOM 19658 N N . LEU E 3 484 ? 190.889 187.631 214.173 1.00 0.00 484 LEU A N 1
ATOM 19659 C CA . LEU E 3 484 ? 190.404 186.298 214.503 1.00 6.94 484 LEU A CA 1
ATOM 19660 C C . LEU E 3 484 ? 190.876 185.832 215.873 1.00 0.00 484 LEU A C 1
ATOM 19661 O O . LEU E 3 484 ? 190.173 185.060 216.533 1.00 13.45 484 LEU A O 1
ATOM 19677 N N . LEU E 3 485 ? 192.051 186.281 216.311 1.00 3.04 485 LEU A N 1
ATOM 19678 C CA . LEU E 3 485 ? 192.389 186.221 217.726 1.00 0.55 485 LEU A CA 1
ATOM 19679 C C . LEU E 3 485 ? 191.772 187.377 218.500 1.00 1.81 485 LEU A C 1
ATOM 19680 O O . LEU E 3 485 ? 191.686 187.311 219.730 1.00 18.64 485 LEU A O 1
ATOM 19696 N N . GLY E 3 486 ? 191.337 188.422 217.806 1.00 7.33 486 GLY A N 1
ATOM 19697 C CA . GLY E 3 486 ? 190.789 189.594 218.461 1.00 3.27 486 GLY A CA 1
ATOM 19698 C C . GLY E 3 486 ? 191.785 190.330 219.330 1.00 5.29 486 GLY A C 1
ATOM 19699 O O . GLY E 3 486 ? 191.417 190.819 220.405 1.00 7.59 486 GLY A O 1
ATOM 19703 N N . LYS E 3 487 ? 193.037 190.435 218.891 1.00 2.12 487 LYS A N 1
ATOM 19704 C CA . LYS E 3 487 ? 194.067 191.051 219.719 1.00 1.86 487 LYS A CA 1
ATOM 19705 C C . LYS E 3 487 ? 195.037 191.826 218.845 1.00 0.00 487 LYS A C 1
ATOM 19706 O O . LYS E 3 487 ? 195.254 191.480 217.687 1.00 5.64 487 LYS A O 1
ATOM 19725 N N . VAL E 3 488 ? 195.638 192.864 219.415 1.00 0.00 488 VAL A N 1
ATOM 19726 C CA . VAL E 3 488 ? 196.665 193.627 218.714 1.00 7.06 488 VAL A CA 1
ATOM 19727 C C . VAL E 3 488 ? 197.969 192.842 218.730 1.00 0.00 488 VAL A C 1
ATOM 19728 O O . VAL E 3 488 ? 198.356 192.264 219.751 1.00 10.75 488 VAL A O 1
ATOM 19741 N N . THR E 3 489 ? 198.652 192.823 217.591 1.00 0.00 489 THR A N 1
ATOM 19742 C CA . THR E 3 489 ? 199.951 192.198 217.428 1.00 0.00 489 THR A CA 1
ATOM 19743 C C . THR E 3 489 ? 200.956 193.227 216.926 1.00 0.00 489 THR A C 1
ATOM 19744 O O . THR E 3 489 ? 200.629 194.121 216.132 1.00 5.83 489 THR A O 1
ATOM 19755 N N . GLU E 3 490 ? 202.189 193.083 217.406 1.00 0.00 490 GLU A N 1
ATOM 19756 C CA . GLU E 3 490 ? 203.337 193.859 216.944 1.00 5.28 490 GLU A CA 1
ATOM 19757 C C . GLU E 3 490 ? 204.418 192.850 216.580 1.00 0.00 490 GLU A C 1
ATOM 19758 O O . GLU E 3 490 ? 205.192 192.431 217.442 1.00 16.47 490 GLU A O 1
ATOM 19770 N N . TYR E 3 491 ? 204.473 192.459 215.312 1.00 6.98 491 TYR A N 1
ATOM 19771 C CA . TYR E 3 491 ? 205.421 191.437 214.884 1.00 3.15 491 TYR A CA 1
ATOM 19772 C C . TYR E 3 491 ? 206.574 192.072 214.115 1.00 2.55 491 TYR A C 1
ATOM 19773 O O . TYR E 3 491 ? 206.389 193.051 213.394 1.00 4.03 491 TYR A O 1
ATOM 19791 N N . ASP E 3 492 ? 207.765 191.504 214.272 1.00 0.00 492 ASP A N 1
ATOM 19792 C CA . ASP E 3 492 ? 208.968 192.025 213.640 1.00 5.69 492 ASP A CA 1
ATOM 19793 C C . ASP E 3 492 ? 209.283 191.267 212.356 1.00 1.34 492 ASP A C 1
ATOM 19794 O O . ASP E 3 492 ? 209.077 190.056 212.256 1.00 10.95 492 ASP A O 1
ATOM 19803 N N . TYR E 3 493 ? 209.815 191.997 211.382 1.00 3.91 493 TYR A N 1
ATOM 19804 C CA . TYR E 3 493 ? 210.125 191.461 210.070 1.00 2.56 493 TYR A CA 1
ATOM 19805 C C . TYR E 3 493 ? 211.381 192.129 209.538 1.00 2.35 493 TYR A C 1
ATOM 19806 O O . TYR E 3 493 ? 211.704 193.265 209.893 1.00 7.02 493 TYR A O 1
ATOM 19824 N N . ASP E 3 494 ? 212.085 191.406 208.680 1.00 5.66 494 ASP A N 1
ATOM 19825 C CA . ASP E 3 494 ? 213.260 191.945 208.023 1.00 2.52 494 ASP A CA 1
ATOM 19826 C C . ASP E 3 494 ? 212.922 192.639 206.716 1.00 4.23 494 ASP A C 1
ATOM 19827 O O . ASP E 3 494 ? 213.711 193.468 206.253 1.00 10.92 494 ASP A O 1
ATOM 19836 N N . MET E 3 495 ? 211.775 192.328 206.115 1.00 0.00 495 MET A N 1
ATOM 19837 C CA . MET E 3 495 ? 211.330 193.042 204.928 1.00 0.00 495 MET A CA 1
ATOM 19838 C C . MET E 3 495 ? 209.807 193.068 204.909 1.00 0.00 495 MET A C 1
ATOM 19839 O O . MET E 3 495 ? 209.154 192.116 205.349 1.00 6.58 495 MET A O 1
ATOM 19853 N N . VAL E 3 496 ? 209.253 194.161 204.391 1.00 0.00 496 VAL A N 1
ATOM 19854 C CA . VAL E 3 496 ? 207.814 194.338 204.254 1.00 0.00 496 VAL A CA 1
ATOM 19855 C C . VAL E 3 496 ? 207.519 194.674 202.800 1.00 0.00 496 VAL A C 1
ATOM 19856 O O . VAL E 3 496 ? 208.138 195.578 202.229 1.00 13.77 496 VAL A O 1
ATOM 19869 N N . VAL E 3 497 ? 206.580 193.945 202.210 1.00 1.67 497 VAL A N 1
ATOM 19870 C CA . VAL E 3 497 ? 206.197 194.091 200.813 1.00 0.00 497 VAL A CA 1
ATOM 19871 C C . VAL E 3 497 ? 204.766 194.599 200.776 1.00 0.00 497 VAL A C 1
ATOM 19872 O O . VAL E 3 497 ? 203.851 193.951 201.301 1.00 14.75 497 VAL A O 1
ATOM 19885 N N . LEU E 3 498 ? 204.569 195.743 200.136 1.00 0.00 498 LEU A N 1
ATOM 19886 C CA . LEU E 3 498 ? 203.251 196.338 200.013 1.00 0.59 498 LEU A CA 1
ATOM 19887 C C . LEU E 3 498 ? 202.583 195.785 198.761 1.00 0.00 498 LEU A C 1
ATOM 19888 O O . LEU E 3 498 ? 203.149 195.858 197.666 1.00 0.59 498 LEU A O 1
ATOM 19904 N N . GLY E 3 499 ? 201.397 195.208 198.933 1.00 0.00 499 GLY A N 1
ATOM 19905 C CA . GLY E 3 499 ? 200.622 194.707 197.817 1.00 2.13 499 GLY A CA 1
ATOM 19906 C C . GLY E 3 499 ? 199.901 195.824 197.095 1.00 0.00 499 GLY A C 1
ATOM 19907 O O . GLY E 3 499 ? 198.680 195.957 197.196 1.00 7.01 499 GLY A O 1
ATOM 19911 N N . VAL E 3 500 ? 200.667 196.636 196.364 1.00 4.65 500 VAL A N 1
ATOM 19912 C CA . VAL E 3 500 ? 200.109 197.796 195.688 1.00 0.00 500 VAL A CA 1
ATOM 19913 C C . VAL E 3 500 ? 199.084 197.369 194.641 1.00 0.00 500 VAL A C 1
ATOM 19914 O O . VAL E 3 500 ? 199.203 196.311 194.014 1.00 0.00 500 VAL A O 1
ATOM 19927 N N . GLY E 3 501 ? 198.078 198.215 194.438 1.00 0.00 501 GLY A N 1
ATOM 19928 C CA . GLY E 3 501 ? 197.040 197.963 193.464 1.00 0.00 501 GLY A CA 1
ATOM 19929 C C . GLY E 3 501 ? 197.428 198.428 192.071 1.00 0.00 501 GLY A C 1
ATOM 19930 O O . GLY E 3 501 ? 198.579 198.752 191.778 1.00 0.91 501 GLY A O 1
ATOM 19934 N N . LEU E 3 502 ? 196.426 198.468 191.201 1.00 0.00 502 LEU A N 1
ATOM 19935 C CA . LEU E 3 502 ? 196.594 198.845 189.804 1.00 2.39 502 LEU A CA 1
ATOM 19936 C C . LEU E 3 502 ? 195.875 200.162 189.533 1.00 0.00 502 LEU A C 1
ATOM 19937 O O . LEU E 3 502 ? 194.750 200.367 189.999 1.00 13.37 502 LEU A O 1
ATOM 19953 N N . VAL E 3 503 ? 196.518 201.049 188.779 1.00 0.29 503 VAL A N 1
ATOM 19954 C CA . VAL E 3 503 ? 195.939 202.351 188.447 1.00 0.00 503 VAL A CA 1
ATOM 19955 C C . VAL E 3 503 ? 196.130 202.605 186.959 1.00 0.00 503 VAL A C 1
ATOM 19956 O O . VAL E 3 503 ? 196.956 201.955 186.302 1.00 1.73 503 VAL A O 1
ATOM 19969 N N . PRO E 3 504 ? 195.381 203.552 186.395 1.00 9.80 504 PRO A N 1
ATOM 19970 C CA . PRO E 3 504 ? 195.592 203.902 184.994 1.00 4.23 504 PRO A CA 1
ATOM 19971 C C . PRO E 3 504 ? 197.004 204.406 184.774 1.00 0.00 504 PRO A C 1
ATOM 19972 O O . PRO E 3 504 ? 197.600 205.045 185.660 1.00 8.66 504 PRO A O 1
ATOM 19983 N N . PRO E 3 505 ? 197.578 204.151 183.600 1.00 7.58 505 PRO A N 1
ATOM 19984 C CA . PRO E 3 505 ? 198.984 204.506 183.363 1.00 10.79 505 PRO A CA 1
ATOM 19985 C C . PRO E 3 505 ? 199.175 206.012 183.256 1.00 8.40 505 PRO A C 1
ATOM 19986 O O . PRO E 3 505 ? 198.232 206.777 183.062 1.00 10.20 505 PRO A O 1
ATOM 19997 N N . GLU E 3 506 ? 200.431 206.437 183.391 1.00 15.45 506 GLU A N 1
ATOM 19998 C CA . GLU E 3 506 ? 200.750 207.846 183.199 1.00 16.12 506 GLU A CA 1
ATOM 19999 C C . GLU E 3 506 ? 200.435 208.248 181.763 1.00 15.21 506 GLU A C 1
ATOM 20000 O O . GLU E 3 506 ? 200.796 207.550 180.813 1.00 21.55 506 GLU A O 1
ATOM 20012 N N . GLY E 3 507 ? 199.752 209.378 181.609 1.00 13.18 507 GLY A N 1
ATOM 20013 C CA . GLY E 3 507 ? 199.334 209.828 180.299 1.00 12.55 507 GLY A CA 1
ATOM 20014 C C . GLY E 3 507 ? 198.036 209.234 179.803 1.00 10.35 507 GLY A C 1
ATOM 20015 O O . GLY E 3 507 ? 197.691 209.433 178.634 1.00 20.25 507 GLY A O 1
ATOM 20019 N N . ALA E 3 508 ? 197.303 208.509 180.650 1.00 7.64 508 ALA A N 1
ATOM 20020 C CA . ALA E 3 508 ? 196.036 207.930 180.217 1.00 13.36 508 ALA A CA 1
ATOM 20021 C C . ALA E 3 508 ? 195.034 209.013 179.835 1.00 8.92 508 ALA A C 1
ATOM 20022 O O . ALA E 3 508 ? 194.294 208.868 178.856 1.00 11.18 508 ALA A O 1
ATOM 20029 N N . GLU E 3 509 ? 194.988 210.105 180.599 1.00 6.69 509 GLU A N 1
ATOM 20030 C CA . GLU E 3 509 ? 194.009 211.148 180.315 1.00 14.29 509 GLU A CA 1
ATOM 20031 C C . GLU E 3 509 ? 194.255 211.784 178.953 1.00 4.98 509 GLU A C 1
ATOM 20032 O O . GLU E 3 509 ? 193.306 212.073 178.214 1.00 14.75 509 GLU A O 1
ATOM 20044 N N . THR E 3 510 ? 195.521 212.008 178.600 1.00 10.46 510 THR A N 1
ATOM 20045 C CA . THR E 3 510 ? 195.830 212.655 177.330 1.00 10.51 510 THR A CA 1
ATOM 20046 C C . THR E 3 510 ? 195.366 211.808 176.150 1.00 8.79 510 THR A C 1
ATOM 20047 O O . THR E 3 510 ? 194.746 212.320 175.212 1.00 12.21 510 THR A O 1
ATOM 20058 N N . LEU E 3 511 ? 195.656 210.505 176.178 1.00 14.48 511 LEU A N 1
ATOM 20059 C CA . LEU E 3 511 ? 195.221 209.635 175.090 1.00 10.19 511 LEU A CA 1
ATOM 20060 C C . LEU E 3 511 ? 193.707 209.479 175.083 1.00 9.00 511 LEU A C 1
ATOM 20061 O O . LEU E 3 511 ? 193.086 209.430 174.014 1.00 7.06 511 LEU A O 1
ATOM 20077 N N . ARG E 3 512 ? 193.093 209.404 176.265 1.00 6.89 512 ARG A N 1
ATOM 20078 C CA . ARG E 3 512 ? 191.640 209.328 176.328 1.00 10.73 512 ARG A CA 1
ATOM 20079 C C . ARG E 3 512 ? 191.002 210.538 175.659 1.00 8.23 512 ARG A C 1
ATOM 20080 O O . ARG E 3 512 ? 190.011 210.404 174.933 1.00 10.76 512 ARG A O 1
ATOM 20101 N N . GLN E 3 513 ? 191.553 211.729 175.898 1.00 9.91 513 GLN A N 1
ATOM 20102 C CA . GLN E 3 513 ? 190.994 212.930 175.288 1.00 15.04 513 GLN A CA 1
ATOM 20103 C C . GLN E 3 513 ? 191.311 212.991 173.797 1.00 5.44 513 GLN A C 1
ATOM 20104 O O . GLN E 3 513 ? 190.479 213.435 173.000 1.00 19.55 513 GLN A O 1
ATOM 20118 N N . THR E 3 514 ? 192.500 212.535 173.398 1.00 9.96 514 THR A N 1
ATOM 20119 C CA . THR E 3 514 ? 192.840 212.493 171.980 1.00 8.06 514 THR A CA 1
ATOM 20120 C C . THR E 3 514 ? 191.851 211.630 171.207 1.00 9.76 514 THR A C 1
ATOM 20121 O O . THR E 3 514 ? 191.322 212.046 170.172 1.00 18.20 514 THR A O 1
ATOM 20132 N N . ILE E 3 515 ? 191.595 210.415 171.692 1.00 14.92 515 ILE A N 1
ATOM 20133 C CA . ILE E 3 515 ? 190.622 209.553 171.028 1.00 9.06 515 ILE A CA 1
ATOM 20134 C C . ILE E 3 515 ? 189.206 210.076 171.246 1.00 7.95 515 ILE A C 1
ATOM 20135 O O . ILE E 3 515 ? 188.381 210.071 170.327 1.00 16.54 515 ILE A O 1
ATOM 20151 N N . GLY E 3 516 ? 188.903 210.531 172.454 1.00 8.64 516 GLY A N 1
ATOM 20152 C CA . GLY E 3 516 ? 187.571 210.963 172.804 1.00 5.58 516 GLY A CA 1
ATOM 20153 C C . GLY E 3 516 ? 186.739 209.938 173.543 1.00 11.20 516 GLY A C 1
ATOM 20154 O O . GLY E 3 516 ? 185.515 209.931 173.382 1.00 18.43 516 GLY A O 1
ATOM 20158 N N . LEU E 3 517 ? 187.360 209.074 174.337 1.00 13.40 517 LEU A N 1
ATOM 20159 C CA . LEU E 3 517 ? 186.660 208.030 175.069 1.00 5.33 517 LEU A CA 1
ATOM 20160 C C . LEU E 3 517 ? 186.261 208.516 176.459 1.00 11.91 517 LEU A C 1
ATOM 20161 O O . LEU E 3 517 ? 186.802 209.490 176.983 1.00 17.03 517 LEU A O 1
ATOM 20177 N N . SER E 3 518 ? 185.305 207.814 177.055 1.00 9.69 518 SER A N 1
ATOM 20178 C CA . SER E 3 518 ? 184.852 208.092 178.408 1.00 11.41 518 SER A CA 1
ATOM 20179 C C . SER E 3 518 ? 185.521 207.140 179.391 1.00 5.77 518 SER A C 1
ATOM 20180 O O . SER E 3 518 ? 185.933 206.035 179.032 1.00 12.53 518 SER A O 1
ATOM 20188 N N . LYS E 3 519 ? 185.621 207.576 180.640 1.00 7.80 519 LYS A N 1
ATOM 20189 C CA . LYS E 3 519 ? 186.259 206.795 181.686 1.00 15.00 519 LYS A CA 1
ATOM 20190 C C . LYS E 3 519 ? 185.239 206.387 182.740 1.00 13.10 519 LYS A C 1
ATOM 20191 O O . LYS E 3 519 ? 184.248 207.083 182.978 1.00 18.20 519 LYS A O 1
ATOM 20210 N N . SER E 3 520 ? 185.485 205.235 183.355 1.00 15.43 520 SER A N 1
ATOM 20211 C CA . SER E 3 520 ? 184.613 204.715 184.393 1.00 11.37 520 SER A CA 1
ATOM 20212 C C . SER E 3 520 ? 184.927 205.394 185.725 1.00 10.61 520 SER A C 1
ATOM 20213 O O . SER E 3 520 ? 185.855 206.199 185.840 1.00 19.44 520 SER A O 1
ATOM 20221 N N . ALA E 3 521 ? 184.138 205.065 186.751 1.00 16.38 521 ALA A N 1
ATOM 20222 C CA . ALA E 3 521 ? 184.307 205.699 188.054 1.00 17.44 521 ALA A CA 1
ATOM 20223 C C . ALA E 3 521 ? 185.665 205.402 188.676 1.00 16.76 521 ALA A C 1
ATOM 20224 O O . ALA E 3 521 ? 186.146 206.198 189.489 1.00 22.83 521 ALA A O 1
ATOM 20231 N N . ASP E 3 522 ? 186.296 204.290 188.311 1.00 15.72 522 ASP A N 1
ATOM 20232 C CA . ASP E 3 522 ? 187.590 203.909 188.863 1.00 14.00 522 ASP A CA 1
ATOM 20233 C C . ASP E 3 522 ? 188.764 204.473 188.073 1.00 7.78 522 ASP A C 1
ATOM 20234 O O . ASP E 3 522 ? 189.911 204.143 188.383 1.00 23.25 522 ASP A O 1
ATOM 20243 N N . GLY E 3 523 ? 188.511 205.295 187.055 1.00 17.60 523 GLY A N 1
ATOM 20244 C CA . GLY E 3 523 ? 189.566 205.934 186.300 1.00 7.97 523 GLY A CA 1
ATOM 20245 C C . GLY E 3 523 ? 190.010 205.199 185.053 1.00 0.00 523 GLY A C 1
ATOM 20246 O O . GLY E 3 523 ? 190.762 205.772 184.255 1.00 12.32 523 GLY A O 1
ATOM 20250 N N . PHE E 3 524 ? 189.585 203.957 184.862 1.00 2.51 524 PHE A N 1
ATOM 20251 C CA . PHE E 3 524 ? 189.903 203.211 183.656 1.00 2.63 524 PHE A CA 1
ATOM 20252 C C . PHE E 3 524 ? 188.850 203.485 182.580 1.00 4.76 524 PHE A C 1
ATOM 20253 O O . PHE E 3 524 ? 187.847 204.159 182.814 1.00 10.70 524 PHE A O 1
ATOM 20270 N N . LEU E 3 525 ? 189.097 202.969 181.380 1.00 6.25 525 LEU A N 1
ATOM 20271 C CA . LEU E 3 525 ? 188.233 203.279 180.247 1.00 4.95 525 LEU A CA 1
ATOM 20272 C C . LEU E 3 525 ? 186.894 202.555 180.359 1.00 6.09 525 LEU A C 1
ATOM 20273 O O . LEU E 3 525 ? 186.824 201.405 180.795 1.00 6.66 525 LEU A O 1
ATOM 20289 N N . MET E 3 526 ? 185.829 203.234 179.943 1.00 6.52 526 MET A N 1
ATOM 20290 C CA . MET E 3 526 ? 184.472 202.720 180.076 1.00 12.80 526 MET A CA 1
ATOM 20291 C C . MET E 3 526 ? 184.046 201.978 178.815 1.00 3.16 526 MET A C 1
ATOM 20292 O O . MET E 3 526 ? 184.140 202.513 177.707 1.00 14.97 526 MET A O 1
ATOM 20306 N N . GLU E 3 527 ? 183.548 200.760 178.998 1.00 10.71 527 GLU A N 1
ATOM 20307 C CA . GLU E 3 527 ? 183.031 199.959 177.899 1.00 12.14 527 GLU A CA 1
ATOM 20308 C C . GLU E 3 527 ? 181.607 200.388 177.541 1.00 4.09 527 GLU A C 1
ATOM 20309 O O . GLU E 3 527 ? 180.914 201.048 178.318 1.00 6.30 527 GLU A O 1
ATOM 20321 N N . ALA E 3 528 ? 181.171 199.994 176.343 1.00 11.80 528 ALA A N 1
ATOM 20322 C CA . ALA E 3 528 ? 179.857 200.410 175.859 1.00 9.66 528 ALA A CA 1
ATOM 20323 C C . ALA E 3 528 ? 178.738 199.861 176.738 1.00 7.32 528 ALA A C 1
ATOM 20324 O O . ALA E 3 528 ? 177.767 200.567 177.022 1.00 13.92 528 ALA A O 1
ATOM 20331 N N . HIS E 3 529 ? 178.851 198.605 177.175 1.00 10.57 529 HIS A N 1
ATOM 20332 C CA . HIS E 3 529 ? 177.856 198.016 178.065 1.00 7.19 529 HIS A CA 1
ATOM 20333 C C . HIS E 3 529 ? 178.524 197.007 178.994 1.00 0.28 529 HIS A C 1
ATOM 20334 O O . HIS E 3 529 ? 179.176 196.068 178.522 1.00 3.35 529 HIS A O 1
ATOM 20348 N N . PRO E 3 530 ? 178.380 197.158 180.314 1.00 3.54 530 PRO A N 1
ATOM 20349 C CA . PRO E 3 530 ? 179.198 196.347 181.231 1.00 9.81 530 PRO A CA 1
ATOM 20350 C C . PRO E 3 530 ? 178.897 194.863 181.179 1.00 0.00 530 PRO A C 1
ATOM 20351 O O . PRO E 3 530 ? 179.766 194.071 181.555 1.00 21.04 530 PRO A O 1
ATOM 20362 N N . LYS E 3 531 ? 177.706 194.460 180.739 1.00 6.17 531 LYS A N 1
ATOM 20363 C CA . LYS E 3 531 ? 177.344 193.051 180.656 1.00 9.55 531 LYS A CA 1
ATOM 20364 C C . LYS E 3 531 ? 177.621 192.450 179.284 1.00 3.86 531 LYS A C 1
ATOM 20365 O O . LYS E 3 531 ? 178.281 191.413 179.192 1.00 13.25 531 LYS A O 1
ATOM 20384 N N . LEU E 3 532 ? 177.144 193.083 178.211 1.00 3.48 532 LEU A N 1
ATOM 20385 C CA . LEU E 3 532 ? 177.112 192.449 176.900 1.00 6.52 532 LEU A CA 1
ATOM 20386 C C . LEU E 3 532 ? 178.084 193.036 175.885 1.00 0.00 532 LEU A C 1
ATOM 20387 O O . LEU E 3 532 ? 178.246 192.451 174.811 1.00 11.01 532 LEU A O 1
ATOM 20403 N N . ARG E 3 533 ? 178.725 194.164 176.172 1.00 1.39 533 ARG A N 1
ATOM 20404 C CA . ARG E 3 533 ? 179.717 194.751 175.273 1.00 6.74 533 ARG A CA 1
ATOM 20405 C C . ARG E 3 533 ? 180.937 195.164 176.085 1.00 0.00 533 ARG A C 1
ATOM 20406 O O . ARG E 3 533 ? 181.273 196.349 176.174 1.00 6.59 533 ARG A O 1
ATOM 20427 N N . PRO E 3 534 ? 181.634 194.195 176.686 1.00 2.04 534 PRO A N 1
ATOM 20428 C CA . PRO E 3 534 ? 182.768 194.543 177.557 1.00 5.44 534 PRO A CA 1
ATOM 20429 C C . PRO E 3 534 ? 183.963 195.132 176.824 1.00 0.00 534 PRO A C 1
ATOM 20430 O O . PRO E 3 534 ? 184.743 195.858 177.450 1.00 10.12 534 PRO A O 1
ATOM 20441 N N . VAL E 3 535 ? 184.140 194.854 175.534 1.00 0.75 535 VAL A N 1
ATOM 20442 C CA . VAL E 3 535 ? 185.302 195.335 174.792 1.00 7.89 535 VAL A CA 1
ATOM 20443 C C . VAL E 3 535 ? 184.949 196.427 173.799 1.00 0.00 535 VAL A C 1
ATOM 20444 O O . VAL E 3 535 ? 185.851 196.951 173.133 1.00 10.88 535 VAL A O 1
ATOM 20457 N N . ASP E 3 536 ? 183.679 196.784 173.668 1.00 0.00 536 ASP A N 1
ATOM 20458 C CA . ASP E 3 536 ? 183.284 197.904 172.829 1.00 11.91 536 ASP A CA 1
ATOM 20459 C C . ASP E 3 536 ? 183.303 199.204 173.629 1.00 0.69 536 ASP A C 1
ATOM 20460 O O . ASP E 3 536 ? 183.303 199.206 174.860 1.00 16.22 536 ASP A O 1
ATOM 20469 N N . THR E 3 537 ? 183.325 200.316 172.906 1.00 10.07 537 THR A N 1
ATOM 20470 C CA . THR E 3 537 ? 183.095 201.636 173.472 1.00 11.90 537 THR A CA 1
ATOM 20471 C C . THR E 3 537 ? 181.958 202.293 172.703 1.00 6.43 537 THR A C 1
ATOM 20472 O O . THR E 3 537 ? 181.629 201.890 171.585 1.00 14.78 537 THR A O 1
ATOM 20483 N N . LEU E 3 538 ? 181.351 203.308 173.317 1.00 4.54 538 LEU A N 1
ATOM 20484 C CA . LEU E 3 538 ? 180.288 204.040 172.639 1.00 13.91 538 LEU A CA 1
ATOM 20485 C C . LEU E 3 538 ? 180.812 204.823 171.444 1.00 10.48 538 LEU A C 1
ATOM 20486 O O . LEU E 3 538 ? 180.016 205.259 170.607 1.00 25.04 538 LEU A O 1
ATOM 20502 N N . THR E 3 539 ? 182.126 205.004 171.345 1.00 8.92 539 THR A N 1
ATOM 20503 C CA . THR E 3 539 ? 182.752 205.534 170.139 1.00 10.43 539 THR A CA 1
ATOM 20504 C C . THR E 3 539 ? 182.894 204.397 169.134 1.00 12.07 539 THR A C 1
ATOM 20505 O O . THR E 3 539 ? 183.736 203.509 169.303 1.00 17.29 539 THR A O 1
ATOM 20516 N N . ASP E 3 540 ? 182.074 204.421 168.089 1.00 10.13 540 ASP A N 1
ATOM 20517 C CA . ASP E 3 540 ? 182.105 203.352 167.103 1.00 15.59 540 ASP A CA 1
ATOM 20518 C C . ASP E 3 540 ? 183.500 203.225 166.505 1.00 5.76 540 ASP A C 1
ATOM 20519 O O . ASP E 3 540 ? 184.168 204.223 166.225 1.00 12.53 540 ASP A O 1
ATOM 20528 N N . GLY E 3 541 ? 183.941 201.986 166.321 1.00 11.32 541 GLY A N 1
ATOM 20529 C CA . GLY E 3 541 ? 185.239 201.715 165.749 1.00 10.65 541 GLY A CA 1
ATOM 20530 C C . GLY E 3 541 ? 186.396 201.716 166.725 1.00 1.59 541 GLY A C 1
ATOM 20531 O O . GLY E 3 541 ? 187.536 201.511 166.298 1.00 11.00 541 GLY A O 1
ATOM 20535 N N . VAL E 3 542 ? 186.151 201.929 168.015 1.00 5.25 542 VAL A N 1
ATOM 20536 C CA . VAL E 3 542 ? 187.197 201.911 169.033 1.00 8.39 542 VAL A CA 1
ATOM 20537 C C . VAL E 3 542 ? 186.824 200.875 170.082 1.00 0.92 542 VAL A C 1
ATOM 20538 O O . VAL E 3 542 ? 185.700 200.880 170.595 1.00 8.99 542 VAL A O 1
ATOM 20551 N N . TYR E 3 543 ? 187.774 200.007 170.413 1.00 2.80 543 TYR A N 1
ATOM 20552 C CA . TYR E 3 543 ? 187.540 198.882 171.303 1.00 0.00 543 TYR A CA 1
ATOM 20553 C C . TYR E 3 543 ? 188.609 198.864 172.390 1.00 0.00 543 TYR A C 1
ATOM 20554 O O . TYR E 3 543 ? 189.654 199.505 172.274 1.00 15.93 543 TYR A O 1
ATOM 20572 N N . LEU E 3 544 ? 188.325 198.130 173.460 1.00 1.10 544 LEU A N 1
ATOM 20573 C CA . LEU E 3 544 ? 189.190 198.050 174.629 1.00 0.86 544 LEU A CA 1
ATOM 20574 C C . LEU E 3 544 ? 189.663 196.617 174.831 1.00 0.00 544 LEU A C 1
ATOM 20575 O O . LEU E 3 544 ? 188.935 195.664 174.544 1.00 9.07 544 LEU A O 1
ATOM 20591 N N . ALA E 3 545 ? 190.882 196.467 175.341 1.00 0.00 545 ALA A N 1
ATOM 20592 C CA . ALA E 3 545 ? 191.440 195.141 175.581 1.00 6.59 545 ALA A CA 1
ATOM 20593 C C . ALA E 3 545 ? 192.443 195.195 176.722 1.00 1.29 545 ALA A C 1
ATOM 20594 O O . ALA E 3 545 ? 193.347 196.034 176.715 1.00 9.06 545 ALA A O 1
ATOM 20601 N N . GLY E 3 546 ? 192.297 194.284 177.675 1.00 9.32 546 GLY A N 1
ATOM 20602 C CA . GLY E 3 546 ? 193.232 194.184 178.776 1.00 0.00 546 GLY A CA 1
ATOM 20603 C C . GLY E 3 546 ? 192.891 195.137 179.905 1.00 0.93 546 GLY A C 1
ATOM 20604 O O . GLY E 3 546 ? 191.784 195.673 180.008 1.00 8.28 546 GLY A O 1
ATOM 20608 N N . VAL E 3 547 ? 193.890 195.370 180.756 1.00 0.00 547 VAL A N 1
ATOM 20609 C CA . VAL E 3 547 ? 193.686 196.176 181.947 1.00 0.00 547 VAL A CA 1
ATOM 20610 C C . VAL E 3 547 ? 193.322 197.619 181.618 1.00 0.00 547 VAL A C 1
ATOM 20611 O O . VAL E 3 547 ? 192.880 198.355 182.502 1.00 0.44 547 VAL A O 1
ATOM 20624 N N . ALA E 3 548 ? 193.460 198.035 180.357 1.00 0.30 548 ALA A N 1
ATOM 20625 C CA . ALA E 3 548 ? 192.925 199.332 179.955 1.00 3.75 548 ALA A CA 1
ATOM 20626 C C . ALA E 3 548 ? 191.461 199.462 180.359 1.00 0.00 548 ALA A C 1
ATOM 20627 O O . ALA E 3 548 ? 191.019 200.531 180.792 1.00 10.07 548 ALA A O 1
ATOM 20634 N N . GLN E 3 549 ? 190.694 198.379 180.238 1.00 1.98 549 GLN A N 1
ATOM 20635 C CA . GLN E 3 549 ? 189.289 198.402 180.630 1.00 0.00 549 GLN A CA 1
ATOM 20636 C C . GLN E 3 549 ? 189.077 198.194 182.127 1.00 3.63 549 GLN A C 1
ATOM 20637 O O . GLN E 3 549 ? 187.957 198.385 182.603 1.00 7.83 549 GLN A O 1
ATOM 20651 N N . GLY E 3 550 ? 190.109 197.809 182.873 1.00 1.55 550 GLY A N 1
ATOM 20652 C CA . GLY E 3 550 ? 189.999 197.620 184.303 1.00 5.91 550 GLY A CA 1
ATOM 20653 C C . GLY E 3 550 ? 190.936 196.532 184.794 1.00 0.00 550 GLY A C 1
ATOM 20654 O O . GLY E 3 550 ? 191.375 195.683 184.018 1.00 0.00 550 GLY A O 1
ATOM 20658 N N . PRO E 3 551 ? 191.263 196.527 186.086 1.00 7.40 551 PRO A N 1
ATOM 20659 C CA . PRO E 3 551 ? 192.211 195.522 186.591 1.00 9.15 551 PRO A CA 1
ATOM 20660 C C . PRO E 3 551 ? 191.729 194.105 186.305 1.00 0.00 551 PRO A C 1
ATOM 20661 O O . PRO E 3 551 ? 190.541 193.803 186.418 1.00 3.77 551 PRO A O 1
ATOM 20672 N N . LYS E 3 552 ? 192.666 193.233 185.927 1.00 3.31 552 LYS A N 1
ATOM 20673 C CA . LYS E 3 552 ? 192.368 191.826 185.664 1.00 9.31 552 LYS A CA 1
ATOM 20674 C C . LYS E 3 552 ? 193.672 191.089 185.371 1.00 0.00 552 LYS A C 1
ATOM 20675 O O . LYS E 3 552 ? 194.703 191.702 185.095 1.00 0.00 552 LYS A O 1
ATOM 20694 N N . ASP E 3 553 ? 193.605 189.756 185.414 1.00 0.00 553 ASP A N 1
ATOM 20695 C CA . ASP E 3 553 ? 194.782 188.920 185.219 1.00 1.87 553 ASP A CA 1
ATOM 20696 C C . ASP E 3 553 ? 195.019 188.647 183.731 1.00 0.00 553 ASP A C 1
ATOM 20697 O O . ASP E 3 553 ? 194.300 189.136 182.857 1.00 0.00 553 ASP A O 1
ATOM 20706 N N . ILE E 3 554 ? 196.050 187.857 183.448 1.00 0.00 554 ILE A N 1
ATOM 20707 C CA . ILE E 3 554 ? 196.532 187.639 182.086 1.00 0.00 554 ILE A CA 1
ATOM 20708 C C . ILE E 3 554 ? 195.494 186.904 181.241 1.00 0.00 554 ILE A C 1
ATOM 20709 O O . ILE E 3 554 ? 195.158 187.390 180.158 1.00 2.90 554 ILE A O 1
ATOM 20725 N N . PRO E 3 555 ? 194.970 185.745 181.659 1.00 1.64 555 PRO A N 1
ATOM 20726 C CA . PRO E 3 555 ? 193.988 185.053 180.797 1.00 4.85 555 PRO A CA 1
ATOM 20727 C C . PRO E 3 555 ? 192.753 185.885 180.488 1.00 0.00 555 PRO A C 1
ATOM 20728 O O . PRO E 3 555 ? 192.255 185.845 179.357 1.00 3.97 555 PRO A O 1
ATOM 20739 N N . ASP E 3 556 ? 192.253 186.650 181.460 1.00 0.00 556 ASP A N 1
ATOM 20740 C CA . ASP E 3 556 ? 191.112 187.522 181.200 1.00 0.00 556 ASP A CA 1
ATOM 20741 C C . ASP E 3 556 ? 191.471 188.601 180.183 1.00 0.00 556 ASP A C 1
ATOM 20742 O O . ASP E 3 556 ? 190.697 188.886 179.261 1.00 8.21 556 ASP A O 1
ATOM 20751 N N . ALA E 3 557 ? 192.655 189.195 180.323 1.00 0.00 557 ALA A N 1
ATOM 20752 C CA . ALA E 3 557 ? 193.102 190.197 179.361 1.00 1.03 557 ALA A CA 1
ATOM 20753 C C . ALA E 3 557 ? 193.269 189.594 177.969 1.00 0.00 557 ALA A C 1
ATOM 20754 O O . ALA E 3 557 ? 192.904 190.217 176.970 1.00 0.93 557 ALA A O 1
ATOM 20761 N N . VAL E 3 558 ? 193.821 188.383 177.887 1.00 0.00 558 VAL A N 1
ATOM 20762 C CA . VAL E 3 558 ? 194.020 187.727 176.596 1.00 0.00 558 VAL A CA 1
ATOM 20763 C C . VAL E 3 558 ? 192.677 187.441 175.933 1.00 0.00 558 VAL A C 1
ATOM 20764 O O . VAL E 3 558 ? 192.510 187.638 174.722 1.00 0.75 558 VAL A O 1
ATOM 20777 N N . ALA E 3 559 ? 191.707 186.949 176.709 1.00 0.00 559 ALA A N 1
ATOM 20778 C CA . ALA E 3 559 ? 190.368 186.743 176.170 1.00 6.45 559 ALA A CA 1
ATOM 20779 C C . ALA E 3 559 ? 189.782 188.053 175.664 1.00 0.00 559 ALA A C 1
ATOM 20780 O O . ALA E 3 559 ? 189.170 188.094 174.591 1.00 14.15 559 ALA A O 1
ATOM 20787 N N . GLN E 3 560 ? 189.962 189.137 176.420 1.00 1.41 560 GLN A N 1
ATOM 20788 C CA . GLN E 3 560 ? 189.453 190.427 175.968 1.00 7.21 560 GLN A CA 1
ATOM 20789 C C . GLN E 3 560 ? 190.124 190.862 174.671 1.00 0.00 560 GLN A C 1
ATOM 20790 O O . GLN E 3 560 ? 189.470 191.426 173.792 1.00 7.25 560 GLN A O 1
ATOM 20804 N N . ALA E 3 561 ? 191.435 190.645 174.549 1.00 0.00 561 ALA A N 1
ATOM 20805 C CA . ALA E 3 561 ? 192.149 191.042 173.336 1.00 5.74 561 ALA A CA 1
ATOM 20806 C C . ALA E 3 561 ? 191.647 190.265 172.125 1.00 1.37 561 ALA A C 1
ATOM 20807 O O . ALA E 3 561 ? 191.404 190.838 171.056 1.00 0.00 561 ALA A O 1
ATOM 20814 N N . SER E 3 562 ? 191.477 188.952 172.277 1.00 2.09 562 SER A N 1
ATOM 20815 C CA . SER E 3 562 ? 190.912 188.160 171.187 1.00 6.10 562 SER A CA 1
ATOM 20816 C C . SER E 3 562 ? 189.507 188.642 170.832 1.00 0.53 562 SER A C 1
ATOM 20817 O O . SER E 3 562 ? 189.162 188.781 169.648 1.00 6.42 562 SER A O 1
ATOM 20825 N N . GLY E 3 563 ? 188.690 188.923 171.847 1.00 1.94 563 GLY A N 1
ATOM 20826 C CA . GLY E 3 563 ? 187.346 189.402 171.585 1.00 1.31 563 GLY A CA 1
ATOM 20827 C C . GLY E 3 563 ? 187.337 190.729 170.853 1.00 0.00 563 GLY A C 1
ATOM 20828 O O . GLY E 3 563 ? 186.551 190.930 169.927 1.00 7.09 563 GLY A O 1
ATOM 20832 N N . ALA E 3 564 ? 188.207 191.655 171.266 1.00 7.35 564 ALA A N 1
ATOM 20833 C CA . ALA E 3 564 ? 188.294 192.945 170.595 1.00 5.06 564 ALA A CA 1
ATOM 20834 C C . ALA E 3 564 ? 188.741 192.773 169.153 1.00 0.00 564 ALA A C 1
ATOM 20835 O O . ALA E 3 564 ? 188.263 193.477 168.259 1.00 5.21 564 ALA A O 1
ATOM 20842 N N . ALA E 3 565 ? 189.665 191.844 168.906 1.00 0.00 565 ALA A N 1
ATOM 20843 C CA . ALA E 3 565 ? 190.036 191.543 167.529 1.00 0.00 565 ALA A CA 1
ATOM 20844 C C . ALA E 3 565 ? 188.815 191.122 166.720 1.00 1.98 565 ALA A C 1
ATOM 20845 O O . ALA E 3 565 ? 188.590 191.622 165.614 1.00 7.06 565 ALA A O 1
ATOM 20852 N N . ALA E 3 566 ? 188.002 190.215 167.267 1.00 0.00 566 ALA A N 1
ATOM 20853 C CA . ALA E 3 566 ? 186.790 189.788 166.563 1.00 6.19 566 ALA A CA 1
ATOM 20854 C C . ALA E 3 566 ? 185.861 190.970 166.284 1.00 2.03 566 ALA A C 1
ATOM 20855 O O . ALA E 3 566 ? 185.388 191.165 165.150 1.00 1.16 566 ALA A O 1
ATOM 20862 N N . ARG E 3 567 ? 185.588 191.769 167.318 1.00 10.83 567 ARG A N 1
ATOM 20863 C CA . ARG E 3 567 ? 184.623 192.855 167.180 1.00 4.92 567 ARG A CA 1
ATOM 20864 C C . ARG E 3 567 ? 185.105 193.906 166.191 1.00 2.66 567 ARG A C 1
ATOM 20865 O O . ARG E 3 567 ? 184.293 194.469 165.452 1.00 4.85 567 ARG A O 1
ATOM 20886 N N . ALA E 3 568 ? 186.410 194.184 166.165 1.00 3.81 568 ALA A N 1
ATOM 20887 C CA . ALA E 3 568 ? 186.950 195.118 165.186 1.00 9.55 568 ALA A CA 1
ATOM 20888 C C . ALA E 3 568 ? 186.958 194.521 163.786 1.00 5.63 568 ALA A C 1
ATOM 20889 O O . ALA E 3 568 ? 186.739 195.241 162.807 1.00 18.72 568 ALA A O 1
ATOM 20896 N N . ALA E 3 569 ? 187.210 193.217 163.667 1.00 3.69 569 ALA A N 1
ATOM 20897 C CA . ALA E 3 569 ? 187.227 192.586 162.354 1.00 5.10 569 ALA A CA 1
ATOM 20898 C C . ALA E 3 569 ? 185.856 192.624 161.698 1.00 14.79 569 ALA A C 1
ATOM 20899 O O . ALA E 3 569 ? 185.766 192.704 160.469 1.00 11.55 569 ALA A O 1
ATOM 20906 N N . ILE E 3 570 ? 184.788 192.561 162.487 1.00 10.20 570 ILE A N 1
ATOM 20907 C CA . ILE E 3 570 ? 183.443 192.510 161.910 1.00 10.84 570 ILE A CA 1
ATOM 20908 C C . ILE E 3 570 ? 183.186 193.715 161.000 1.00 14.05 570 ILE A C 1
ATOM 20909 O O . ILE E 3 570 ? 182.869 193.521 159.815 1.00 9.50 570 ILE A O 1
ATOM 20925 N N . PRO E 3 571 ? 183.302 194.962 161.479 1.00 16.44 571 PRO A N 1
ATOM 20926 C CA . PRO E 3 571 ? 183.106 196.103 160.563 1.00 16.97 571 PRO A CA 1
ATOM 20927 C C . PRO E 3 571 ? 184.054 196.098 159.382 1.00 12.44 571 PRO A C 1
ATOM 20928 O O . PRO E 3 571 ? 183.663 196.504 158.282 1.00 19.72 571 PRO A O 1
ATOM 20939 N N . MET E 3 572 ? 185.298 195.666 159.581 1.00 11.74 572 MET A N 1
ATOM 20940 C CA . MET E 3 572 ? 186.265 195.685 158.490 1.00 12.54 572 MET A CA 1
ATOM 20941 C C . MET E 3 572 ? 185.940 194.619 157.450 1.00 8.79 572 MET A C 1
ATOM 20942 O O . MET E 3 572 ? 186.152 194.831 156.252 1.00 21.09 572 MET A O 1
ATOM 20956 N N . VAL E 3 573 ? 185.436 193.464 157.890 1.00 17.64 573 VAL A N 1
ATOM 20957 C CA . VAL E 3 573 ? 184.971 192.451 156.948 1.00 14.97 573 VAL A CA 1
ATOM 20958 C C . VAL E 3 573 ? 183.770 192.966 156.170 1.00 15.38 573 VAL A C 1
ATOM 20959 O O . VAL E 3 573 ? 183.668 192.766 154.954 1.00 19.75 573 VAL A O 1
ATOM 20972 N N . LYS E 3 574 ? 182.836 193.631 156.856 1.00 17.79 574 LYS A N 1
ATOM 20973 C CA . LYS E 3 574 ? 181.652 194.141 156.173 1.00 16.20 574 LYS A CA 1
ATOM 20974 C C . LYS E 3 574 ? 182.030 195.151 155.095 1.00 22.69 574 LYS A C 1
ATOM 20975 O O . LYS E 3 574 ? 181.458 195.143 153.998 1.00 22.76 574 LYS A O 1
ATOM 20994 N N . GLY E 3 575 ? 182.992 196.025 155.385 1.00 21.60 575 GLY A N 1
ATOM 20995 C CA . GLY E 3 575 ? 183.484 196.979 154.418 1.00 19.48 575 GLY A CA 1
ATOM 20996 C C . GLY E 3 575 ? 182.772 198.314 154.408 1.00 21.95 575 GLY A C 1
ATOM 20997 O O . GLY E 3 575 ? 183.239 199.237 153.728 1.00 24.82 575 GLY A O 1
ATOM 21001 N N . GLU E 3 576 ? 181.670 198.454 155.136 1.00 25.80 576 GLU A N 1
ATOM 21002 C CA . GLU E 3 576 ? 180.933 199.713 155.170 1.00 22.93 576 GLU A CA 1
ATOM 21003 C C . GLU E 3 576 ? 180.005 199.771 156.377 1.00 21.95 576 GLU A C 1
ATOM 21004 O O . GLU E 3 576 ? 179.569 198.740 156.885 1.00 28.18 576 GLU A O 1
ATOM 21016 N N . SER F 3 149 ? 192.837 171.828 153.585 1.00 20.28 149 SER a N 1
ATOM 21017 C CA . SER F 3 149 ? 191.547 172.451 153.315 1.00 21.06 149 SER a CA 1
ATOM 21018 C C . SER F 3 149 ? 190.725 172.565 154.596 1.00 19.74 149 SER a C 1
ATOM 21019 O O . SER F 3 149 ? 190.586 171.596 155.340 1.00 21.81 149 SER a O 1
ATOM 21026 N N . VAL F 3 150 ? 190.179 173.753 154.840 1.00 23.20 150 VAL a N 1
ATOM 21027 C CA . VAL F 3 150 ? 189.422 174.048 156.051 1.00 16.32 150 VAL a CA 1
ATOM 21028 C C . VAL F 3 150 ? 188.022 174.481 155.641 1.00 17.20 150 VAL a C 1
ATOM 21029 O O . VAL F 3 150 ? 187.853 175.520 154.992 1.00 17.81 150 VAL a O 1
ATOM 21042 N N . ASP F 3 151 ? 187.025 173.687 156.018 1.00 15.14 151 ASP a N 1
ATOM 21043 C CA . ASP F 3 151 ? 185.642 174.088 155.817 1.00 14.90 151 ASP a CA 1
ATOM 21044 C C . ASP F 3 151 ? 185.385 175.413 156.525 1.00 16.51 151 ASP a C 1
ATOM 21045 O O . ASP F 3 151 ? 185.833 175.627 157.654 1.00 20.38 151 ASP a O 1
ATOM 21054 N N . ASP F 3 152 ? 184.666 176.312 155.853 1.00 14.72 152 ASP a N 1
ATOM 21055 C CA . ASP F 3 152 ? 184.402 177.644 156.385 1.00 13.08 152 ASP a CA 1
ATOM 21056 C C . ASP F 3 152 ? 183.089 177.719 157.157 1.00 11.77 152 ASP a C 1
ATOM 21057 O O . ASP F 3 152 ? 182.461 178.783 157.201 1.00 22.69 152 ASP a O 1
ATOM 21066 N N . LYS F 3 153 ? 182.660 176.617 157.767 1.00 12.66 153 LYS a N 1
ATOM 21067 C CA . LYS F 3 153 ? 181.463 176.577 158.592 1.00 13.26 153 LYS a CA 1
ATOM 21068 C C . LYS F 3 153 ? 181.849 176.264 160.030 1.00 6.32 153 LYS a C 1
ATOM 21069 O O . LYS F 3 153 ? 182.871 175.624 160.289 1.00 14.80 153 LYS a O 1
ATOM 21088 N N . ALA F 3 154 ? 181.020 176.715 160.966 1.00 10.52 154 ALA a N 1
ATOM 21089 C CA . ALA F 3 154 ? 181.284 176.543 162.386 1.00 8.29 154 ALA a CA 1
ATOM 21090 C C . ALA F 3 154 ? 180.073 175.927 163.069 1.00 0.67 154 ALA a C 1
ATOM 21091 O O . ALA F 3 154 ? 178.937 176.104 162.627 1.00 16.81 154 ALA a O 1
ATOM 21098 N N . LEU F 3 155 ? 180.331 175.193 164.146 1.00 8.89 155 LEU a N 1
ATOM 21099 C CA . LEU F 3 155 ? 179.283 174.662 165.006 1.00 8.28 155 LEU a CA 1
ATOM 21100 C C . LEU F 3 155 ? 179.464 175.227 166.408 1.00 2.53 155 LEU a C 1
ATOM 21101 O O . LEU F 3 155 ? 180.554 175.140 166.972 1.00 7.92 155 LEU a O 1
ATOM 21117 N N . VAL F 3 156 ? 178.395 175.783 166.969 1.00 0.00 156 VAL a N 1
ATOM 21118 C CA . VAL F 3 156 ? 178.387 176.306 168.330 1.00 1.57 156 VAL a CA 1
ATOM 21119 C C . VAL F 3 156 ? 177.418 175.456 169.141 1.00 0.00 156 VAL a C 1
ATOM 21120 O O . VAL F 3 156 ? 176.236 175.344 168.791 1.00 8.21 156 VAL a O 1
ATOM 21133 N N . ILE F 3 157 ? 177.910 174.869 170.225 1.00 5.17 157 ILE a N 1
ATOM 21134 C CA . ILE F 3 157 ? 177.125 173.959 171.052 1.00 1.61 157 ILE a CA 1
ATOM 21135 C C . ILE F 3 157 ? 176.742 174.700 172.328 1.00 0.76 157 ILE a C 1
ATOM 21136 O O . ILE F 3 157 ? 177.595 174.970 173.182 1.00 0.00 157 ILE a O 1
ATOM 21152 N N . GLY F 3 158 ? 175.455 174.993 172.474 1.00 3.90 158 GLY a N 1
ATOM 21153 C CA . GLY F 3 158 ? 174.964 175.735 173.621 1.00 0.00 158 GLY a CA 1
ATOM 21154 C C . GLY F 3 158 ? 174.356 177.064 173.226 1.00 0.00 158 GLY a C 1
ATOM 21155 O O . GLY F 3 158 ? 174.933 177.800 172.422 1.00 16.09 158 GLY a O 1
ATOM 21159 N N . GLY F 3 159 ? 173.191 177.379 173.785 1.00 6.92 159 GLY a N 1
ATOM 21160 C CA . GLY F 3 159 ? 172.456 178.573 173.418 1.00 3.85 159 GLY a CA 1
ATOM 21161 C C . GLY F 3 159 ? 172.324 179.575 174.549 1.00 0.00 159 GLY a C 1
ATOM 21162 O O . GLY F 3 159 ? 171.328 180.295 174.632 1.00 6.59 159 GLY a O 1
ATOM 21166 N N . GLY F 3 160 ? 173.312 179.620 175.433 1.00 0.92 160 GLY a N 1
ATOM 21167 C CA . GLY F 3 160 ? 173.377 180.643 176.452 1.00 3.67 160 GLY a CA 1
ATOM 21168 C C . GLY F 3 160 ? 173.989 181.913 175.895 1.00 0.00 160 GLY a C 1
ATOM 21169 O O . GLY F 3 160 ? 174.215 182.060 174.694 1.00 7.55 160 GLY a O 1
ATOM 21173 N N . VAL F 3 161 ? 174.260 182.853 176.799 1.00 3.24 161 VAL a N 1
ATOM 21174 C CA . VAL F 3 161 ? 174.824 184.133 176.377 1.00 4.62 161 VAL a CA 1
ATOM 21175 C C . VAL F 3 161 ? 176.170 183.923 175.687 1.00 0.00 161 VAL a C 1
ATOM 21176 O O . VAL F 3 161 ? 176.482 184.588 174.693 1.00 6.77 161 VAL a O 1
ATOM 21189 N N . ALA F 3 162 ? 176.981 182.988 176.188 1.00 0.85 162 ALA a N 1
ATOM 21190 C CA . ALA F 3 162 ? 178.271 182.713 175.557 1.00 0.00 162 ALA a CA 1
ATOM 21191 C C . ALA F 3 162 ? 178.087 182.159 174.147 1.00 0.00 162 ALA a C 1
ATOM 21192 O O . ALA F 3 162 ? 178.702 182.644 173.191 1.00 5.62 162 ALA a O 1
ATOM 21199 N N . GLY F 3 163 ? 177.246 181.134 174.002 1.00 0.00 163 GLY a N 1
ATOM 21200 C CA . GLY F 3 163 ? 176.999 180.577 172.683 1.00 0.00 163 GLY a CA 1
ATOM 21201 C C . GLY F 3 163 ? 176.357 181.577 171.742 1.00 0.00 163 GLY a C 1
ATOM 21202 O O . GLY F 3 163 ? 176.698 181.637 170.560 1.00 0.00 163 GLY a O 1
ATOM 21206 N N . ILE F 3 164 ? 175.418 182.374 172.257 1.00 0.00 164 ILE a N 1
ATOM 21207 C CA . ILE F 3 164 ? 174.753 183.383 171.436 1.00 5.05 164 ILE a CA 1
ATOM 21208 C C . ILE F 3 164 ? 175.770 184.387 170.912 1.00 0.00 164 ILE a C 1
ATOM 21209 O O . ILE F 3 164 ? 175.770 184.740 169.727 1.00 6.18 164 ILE a O 1
ATOM 21225 N N . GLN F 3 165 ? 176.641 184.875 171.796 1.00 0.00 165 GLN a N 1
ATOM 21226 C CA . GLN F 3 165 ? 177.650 185.838 171.380 1.00 9.47 165 GLN a CA 1
ATOM 21227 C C . GLN F 3 165 ? 178.612 185.233 170.367 1.00 0.00 165 GLN a C 1
ATOM 21228 O O . GLN F 3 165 ? 178.945 185.870 169.364 1.00 0.00 165 GLN a O 1
ATOM 21242 N N . ALA F 3 166 ? 179.084 184.010 170.618 1.00 0.04 166 ALA a N 1
ATOM 21243 C CA . ALA F 3 166 ? 180.000 183.382 169.672 1.00 9.24 166 ALA a CA 1
ATOM 21244 C C . ALA F 3 166 ? 179.347 183.235 168.303 1.00 0.00 166 ALA a C 1
ATOM 21245 O O . ALA F 3 166 ? 179.955 183.547 167.273 1.00 4.39 166 ALA a O 1
ATOM 21252 N N . ALA F 3 167 ? 178.101 182.758 168.277 1.00 0.00 167 ALA a N 1
ATOM 21253 C CA . ALA F 3 167 ? 177.411 182.553 167.012 1.00 4.72 167 ALA a CA 1
ATOM 21254 C C . ALA F 3 167 ? 177.206 183.869 166.277 1.00 5.64 167 ALA a C 1
ATOM 21255 O O . ALA F 3 167 ? 177.414 183.944 165.063 1.00 6.90 167 ALA a O 1
ATOM 21262 N N . LEU F 3 168 ? 176.794 184.920 166.990 1.00 0.00 168 LEU a N 1
ATOM 21263 C CA . LEU F 3 168 ? 176.565 186.196 166.322 1.00 10.53 168 LEU a CA 1
ATOM 21264 C C . LEU F 3 168 ? 177.872 186.793 165.813 1.00 9.29 168 LEU a C 1
ATOM 21265 O O . LEU F 3 168 ? 177.900 187.391 164.734 1.00 8.54 168 LEU a O 1
ATOM 21281 N N . ASP F 3 169 ? 178.963 186.643 166.569 1.00 2.42 169 ASP a N 1
ATOM 21282 C CA . ASP F 3 169 ? 180.258 187.126 166.100 1.00 9.22 169 ASP a CA 1
ATOM 21283 C C . ASP F 3 169 ? 180.703 186.380 164.846 1.00 5.10 169 ASP a C 1
ATOM 21284 O O . ASP F 3 169 ? 181.172 186.996 163.884 1.00 14.46 169 ASP a O 1
ATOM 21293 N N . LEU F 3 170 ? 180.556 185.053 164.833 1.00 9.68 170 LEU a N 1
ATOM 21294 C CA . LEU F 3 170 ? 180.933 184.286 163.648 1.00 8.17 170 LEU a CA 1
ATOM 21295 C C . LEU F 3 170 ? 180.060 184.645 162.450 1.00 11.11 170 LEU a C 1
ATOM 21296 O O . LEU F 3 170 ? 180.567 184.829 161.339 1.00 13.14 170 LEU a O 1
ATOM 21312 N N . ALA F 3 171 ? 178.747 184.755 162.658 1.00 3.39 171 ALA a N 1
ATOM 21313 C CA . ALA F 3 171 ? 177.841 185.070 161.560 1.00 11.06 171 ALA a CA 1
ATOM 21314 C C . ALA F 3 171 ? 178.108 186.463 161.006 1.00 4.86 171 ALA a C 1
ATOM 21315 O O . ALA F 3 171 ? 178.148 186.651 159.787 1.00 12.27 171 ALA a O 1
ATOM 21322 N N . ASP F 3 172 ? 178.294 187.452 161.886 1.00 12.18 172 ASP a N 1
ATOM 21323 C CA . ASP F 3 172 ? 178.612 188.803 161.436 1.00 12.30 172 ASP a CA 1
ATOM 21324 C C . ASP F 3 172 ? 179.946 188.851 160.704 1.00 10.83 172 ASP a C 1
ATOM 21325 O O . ASP F 3 172 ? 180.161 189.733 159.867 1.00 19.91 172 ASP a O 1
ATOM 21334 N N . MET F 3 173 ? 180.852 187.924 161.002 1.00 12.31 173 MET a N 1
ATOM 21335 C CA . MET F 3 173 ? 182.093 187.818 160.247 1.00 13.57 173 MET a CA 1
ATOM 21336 C C . MET F 3 173 ? 181.900 187.100 158.919 1.00 4.64 173 MET a C 1
ATOM 21337 O O . MET F 3 173 ? 182.852 187.015 158.138 1.00 20.30 173 MET a O 1
ATOM 21351 N N . GLY F 3 174 ? 180.703 186.582 158.647 1.00 11.95 174 GLY a N 1
ATOM 21352 C CA . GLY F 3 174 ? 180.370 186.017 157.357 1.00 8.48 174 GLY a CA 1
ATOM 21353 C C . GLY F 3 174 ? 180.360 184.504 157.291 1.00 11.55 174 GLY a C 1
ATOM 21354 O O . GLY F 3 174 ? 179.954 183.956 156.260 1.00 17.52 174 GLY a O 1
ATOM 21358 N N . PHE F 3 175 ? 180.789 183.814 158.342 1.00 12.49 175 PHE a N 1
ATOM 21359 C CA . PHE F 3 175 ? 180.803 182.359 158.327 1.00 9.08 175 PHE a CA 1
ATOM 21360 C C . PHE F 3 175 ? 179.422 181.798 158.641 1.00 13.23 175 PHE a C 1
ATOM 21361 O O . PHE F 3 175 ? 178.733 182.272 159.547 1.00 21.92 175 PHE a O 1
ATOM 21378 N N . LYS F 3 176 ? 179.026 180.779 157.885 1.00 10.82 176 LYS a N 1
ATOM 21379 C CA . LYS F 3 176 ? 177.804 180.048 158.187 1.00 10.97 176 LYS a CA 1
ATOM 21380 C C . LYS F 3 176 ? 177.997 179.257 159.474 1.00 7.51 176 LYS a C 1
ATOM 21381 O O . LYS F 3 176 ? 179.000 178.558 159.643 1.00 11.55 176 LYS a O 1
ATOM 21400 N N . THR F 3 177 ? 177.029 179.361 160.377 1.00 6.47 177 THR a N 1
ATOM 21401 C CA . THR F 3 177 ? 177.153 178.823 161.722 1.00 10.51 177 THR a CA 1
ATOM 21402 C C . THR F 3 177 ? 175.920 178.001 162.060 1.00 7.44 177 THR a C 1
ATOM 21403 O O . THR F 3 177 ? 174.795 178.461 161.861 1.00 20.03 177 THR a O 1
ATOM 21414 N N . TYR F 3 178 ? 176.134 176.795 162.562 1.00 1.19 178 TYR a N 1
ATOM 21415 C CA . TYR F 3 178 ? 175.084 176.005 163.184 1.00 4.62 178 TYR a CA 1
ATOM 21416 C C . TYR F 3 178 ? 175.132 176.254 164.683 1.00 5.70 178 TYR a C 1
ATOM 21417 O O . TYR F 3 178 ? 176.211 176.424 165.251 1.00 14.94 178 TYR a O 1
ATOM 21435 N N . MET F 3 179 ? 173.968 176.310 165.317 1.00 7.28 179 MET a N 1
ATOM 21436 C CA . MET F 3 179 ? 173.886 176.340 166.771 1.00 7.35 179 MET a CA 1
ATOM 21437 C C . MET F 3 179 ? 173.023 175.176 167.224 1.00 3.94 179 MET a C 1
ATOM 21438 O O . MET F 3 179 ? 171.936 174.967 166.684 1.00 12.85 179 MET a O 1
ATOM 21452 N N . VAL F 3 180 ? 173.515 174.411 168.195 1.00 0.00 180 VAL a N 1
ATOM 21453 C CA . VAL F 3 180 ? 172.790 173.267 168.736 1.00 5.76 180 VAL a CA 1
ATOM 21454 C C . VAL F 3 180 ? 172.523 173.534 170.210 1.00 0.00 180 VAL a C 1
ATOM 21455 O O . VAL F 3 180 ? 173.449 173.837 170.967 1.00 14.28 180 VAL a O 1
ATOM 21468 N N . GLU F 3 181 ? 171.257 173.433 170.606 1.00 0.00 181 GLU a N 1
ATOM 21469 C CA . GLU F 3 181 ? 170.814 173.704 171.967 1.00 5.31 181 GLU a CA 1
ATOM 21470 C C . GLU F 3 181 ? 169.871 172.587 172.388 1.00 8.32 181 GLU a C 1
ATOM 21471 O O . GLU F 3 181 ? 168.952 172.243 171.640 1.00 3.74 181 GLU a O 1
ATOM 21483 N N . LYS F 3 182 ? 170.097 172.018 173.576 1.00 4.17 182 LYS a N 1
ATOM 21484 C CA . LYS F 3 182 ? 169.288 170.881 174.006 1.00 8.81 182 LYS a CA 1
ATOM 21485 C C . LYS F 3 182 ? 167.911 171.299 174.507 1.00 0.54 182 LYS a C 1
ATOM 21486 O O . LYS F 3 182 ? 166.965 170.515 174.404 1.00 6.36 182 LYS a O 1
ATOM 21505 N N . ARG F 3 183 ? 167.775 172.501 175.053 1.00 0.00 183 ARG a N 1
ATOM 21506 C CA . ARG F 3 183 ? 166.475 172.970 175.508 1.00 5.82 183 ARG a CA 1
ATOM 21507 C C . ARG F 3 183 ? 165.638 173.449 174.326 1.00 2.44 183 ARG a C 1
ATOM 21508 O O . ARG F 3 183 ? 166.172 173.755 173.259 1.00 11.17 183 ARG a O 1
ATOM 21529 N N . PRO F 3 184 ? 164.315 173.532 174.493 1.00 14.95 184 PRO a N 1
ATOM 21530 C CA . PRO F 3 184 ? 163.467 174.004 173.384 1.00 5.72 184 PRO a CA 1
ATOM 21531 C C . PRO F 3 184 ? 163.768 175.424 172.951 1.00 0.00 184 PRO a C 1
ATOM 21532 O O . PRO F 3 184 ? 163.381 175.805 171.841 1.00 5.51 184 PRO a O 1
ATOM 21543 N N . SER F 3 185 ? 164.427 176.221 173.790 1.00 5.23 185 SER a N 1
ATOM 21544 C CA . SER F 3 185 ? 164.735 177.606 173.473 1.00 6.30 185 SER a CA 1
ATOM 21545 C C . SER F 3 185 ? 166.136 177.953 173.952 1.00 0.00 185 SER a C 1
ATOM 21546 O O . SER F 3 185 ? 166.633 177.389 174.928 1.00 6.19 185 SER a O 1
ATOM 21554 N N . ILE F 3 186 ? 166.758 178.900 173.259 1.00 0.00 186 ILE a N 1
ATOM 21555 C CA . ILE F 3 186 ? 168.020 179.462 173.718 1.00 4.77 186 ILE a CA 1
ATOM 21556 C C . ILE F 3 186 ? 167.753 180.474 174.829 1.00 2.36 186 ILE a C 1
ATOM 21557 O O . ILE F 3 186 ? 166.633 180.952 175.005 1.00 4.83 186 ILE a O 1
ATOM 21573 N N . SER F 3 187 ? 168.810 180.779 175.591 1.00 0.00 187 SER a N 1
ATOM 21574 C CA . SER F 3 187 ? 168.842 181.784 176.653 1.00 5.46 187 SER a CA 1
ATOM 21575 C C . SER F 3 187 ? 169.861 181.376 177.708 1.00 0.00 187 SER a C 1
ATOM 21576 O O . SER F 3 187 ? 170.582 182.221 178.246 1.00 8.73 187 SER a O 1
ATOM 21584 N N . GLY F 3 188 ? 169.911 180.084 178.021 1.00 0.00 188 GLY a N 1
ATOM 21585 C CA . GLY F 3 188 ? 170.750 179.616 179.098 1.00 0.00 188 GLY a CA 1
ATOM 21586 C C . GLY F 3 188 ? 170.301 180.183 180.431 1.00 0.00 188 GLY a C 1
ATOM 21587 O O . GLY F 3 188 ? 169.138 180.543 180.633 1.00 0.47 188 GLY a O 1
ATOM 21591 N N . ARG F 3 189 ? 171.254 180.290 181.355 1.00 0.38 189 ARG a N 1
ATOM 21592 C CA . ARG F 3 189 ? 170.920 180.759 182.694 1.00 6.13 189 ARG a CA 1
ATOM 21593 C C . ARG F 3 189 ? 170.664 182.259 182.728 1.00 4.81 189 ARG a C 1
ATOM 21594 O O . ARG F 3 189 ? 169.911 182.729 183.585 1.00 9.21 189 ARG a O 1
ATOM 21615 N N . MET F 3 190 ? 171.260 183.025 181.813 1.00 2.46 190 MET a N 1
ATOM 21616 C CA . MET F 3 190 ? 171.056 184.469 181.842 1.00 7.96 190 MET a CA 1
ATOM 21617 C C . MET F 3 190 ? 169.581 184.821 181.697 1.00 6.34 190 MET a C 1
ATOM 21618 O O . MET F 3 190 ? 169.074 185.704 182.397 1.00 4.51 190 MET a O 1
ATOM 21632 N N . GLY F 3 191 ? 168.876 184.140 180.792 1.00 1.38 191 GLY a N 1
ATOM 21633 C CA . GLY F 3 191 ? 167.457 184.386 180.612 1.00 6.30 191 GLY a CA 1
ATOM 21634 C C . GLY F 3 191 ? 166.619 184.035 181.823 1.00 5.44 191 GLY a C 1
ATOM 21635 O O . GLY F 3 191 ? 165.463 184.458 181.909 1.00 9.06 191 GLY a O 1
ATOM 21639 N N . GLN F 3 192 ? 167.171 183.258 182.756 1.00 5.54 192 GLN a N 1
ATOM 21640 C CA . GLN F 3 192 ? 166.454 182.929 183.982 1.00 3.45 192 GLN a CA 1
ATOM 21641 C C . GLN F 3 192 ? 166.589 184.020 185.035 1.00 1.90 192 GLN a C 1
ATOM 21642 O O . GLN F 3 192 ? 165.726 184.140 185.908 1.00 8.98 192 GLN a O 1
ATOM 21656 N N . LEU F 3 193 ? 167.657 184.809 184.977 1.00 7.02 193 LEU a N 1
ATOM 21657 C CA . LEU F 3 193 ? 167.889 185.835 185.980 1.00 4.23 193 LEU a CA 1
ATOM 21658 C C . LEU F 3 193 ? 166.844 186.940 185.881 1.00 0.72 193 LEU a C 1
ATOM 21659 O O . LEU F 3 193 ? 166.297 187.217 184.812 1.00 17.31 193 LEU a O 1
ATOM 21675 N N . ASP F 3 194 ? 166.563 187.573 187.018 1.00 8.00 194 ASP a N 1
ATOM 21676 C CA . ASP F 3 194 ? 165.724 188.765 187.005 1.00 13.93 194 ASP a CA 1
ATOM 21677 C C . ASP F 3 194 ? 166.545 190.000 186.651 1.00 2.23 194 ASP a C 1
ATOM 21678 O O . ASP F 3 194 ? 166.320 190.636 185.618 1.00 12.89 194 ASP a O 1
ATOM 21687 N N . LYS F 3 195 ? 167.507 190.344 187.498 1.00 10.81 195 LYS a N 1
ATOM 21688 C CA . LYS F 3 195 ? 168.441 191.431 187.259 1.00 5.45 195 LYS a CA 1
ATOM 21689 C C . LYS F 3 195 ? 169.856 190.869 187.259 1.00 0.00 195 LYS a C 1
ATOM 21690 O O . LYS F 3 195 ? 170.077 189.693 187.548 1.00 11.26 195 LYS a O 1
ATOM 21709 N N . THR F 3 196 ? 170.817 191.718 186.914 1.00 0.00 196 THR a N 1
ATOM 21710 C CA . THR F 3 196 ? 172.223 191.343 186.889 1.00 7.61 196 THR a CA 1
ATOM 21711 C C . THR F 3 196 ? 173.024 192.286 187.773 1.00 0.00 196 THR a C 1
ATOM 21712 O O . THR F 3 196 ? 172.773 193.493 187.793 1.00 5.21 196 THR a O 1
ATOM 21723 N N . PHE F 3 197 ? 173.979 191.736 188.506 1.00 2.26 197 PHE a N 1
ATOM 21724 C CA . PHE F 3 197 ? 174.933 192.589 189.186 1.00 3.78 197 PHE a CA 1
ATOM 21725 C C . PHE F 3 197 ? 175.959 193.101 188.181 1.00 0.00 197 PHE a C 1
ATOM 21726 O O . PHE F 3 197 ? 176.142 192.510 187.117 1.00 2.97 197 PHE a O 1
ATOM 21743 N N . PRO F 3 198 ? 176.638 194.211 188.485 1.00 5.52 198 PRO a N 1
ATOM 21744 C CA . PRO F 3 198 ? 176.489 195.095 189.647 1.00 11.47 198 PRO a CA 1
ATOM 21745 C C . PRO F 3 198 ? 175.515 196.247 189.407 1.00 0.93 198 PRO a C 1
ATOM 21746 O O . PRO F 3 198 ? 175.332 197.087 190.276 1.00 16.93 198 PRO a O 1
ATOM 21757 N N . THR F 3 199 ? 174.877 196.316 188.239 1.00 11.44 199 THR a N 1
ATOM 21758 C CA . THR F 3 199 ? 174.025 197.448 187.892 1.00 12.92 199 THR a CA 1
ATOM 21759 C C . THR F 3 199 ? 172.567 197.259 188.289 1.00 7.10 199 THR a C 1
ATOM 21760 O O . THR F 3 199 ? 171.821 198.243 188.325 1.00 19.56 199 THR a O 1
ATOM 21771 N N . LEU F 3 200 ? 172.146 196.028 188.574 1.00 5.66 200 LEU a N 1
ATOM 21772 C CA . LEU F 3 200 ? 170.742 195.706 188.831 1.00 5.56 200 LEU a CA 1
ATOM 21773 C C . LEU F 3 200 ? 169.871 195.965 187.603 1.00 9.97 200 LEU a C 1
ATOM 21774 O O . LEU F 3 200 ? 168.672 196.215 187.722 1.00 15.77 200 LEU a O 1
ATOM 21790 N N . ASP F 3 201 ? 170.461 195.899 186.415 1.00 12.58 201 ASP a N 1
ATOM 21791 C CA . ASP F 3 201 ? 169.701 196.047 185.184 1.00 9.37 201 ASP a CA 1
ATOM 21792 C C . ASP F 3 201 ? 169.012 194.735 184.823 1.00 9.67 201 ASP a C 1
ATOM 21793 O O . ASP F 3 201 ? 169.484 193.646 185.162 1.00 11.78 201 ASP a O 1
ATOM 21802 N N . CYS F 3 202 ? 167.883 194.847 184.127 1.00 6.31 202 CYS a N 1
ATOM 21803 C CA . CYS F 3 202 ? 167.094 193.668 183.789 1.00 9.89 202 CYS a CA 1
ATOM 21804 C C . CYS F 3 202 ? 167.845 192.781 182.804 1.00 5.53 202 CYS a C 1
ATOM 21805 O O . CYS F 3 202 ? 168.338 193.252 181.776 1.00 5.55 202 CYS a O 1
ATOM 21813 N N . SER F 3 203 ? 167.921 191.487 183.122 1.00 2.22 203 SER a N 1
ATOM 21814 C CA . SER F 3 203 ? 168.654 190.547 182.281 1.00 7.02 203 SER a CA 1
ATOM 21815 C C . SER F 3 203 ? 167.922 190.279 180.969 1.00 9.48 203 SER a C 1
ATOM 21816 O O . SER F 3 203 ? 168.523 190.329 179.890 1.00 7.03 203 SER a O 1
ATOM 21824 N N . MET F 3 204 ? 166.618 190.000 181.041 1.00 11.19 204 MET a N 1
ATOM 21825 C CA . MET F 3 204 ? 165.869 189.668 179.834 1.00 8.55 204 MET a CA 1
ATOM 21826 C C . MET F 3 204 ? 165.823 190.847 178.873 1.00 1.28 204 MET a C 1
ATOM 21827 O O . MET F 3 204 ? 165.893 190.663 177.654 1.00 10.58 204 MET a O 1
ATOM 21841 N N . CYS F 3 205 ? 165.726 192.067 179.405 1.00 11.73 205 CYS a N 1
ATOM 21842 C CA . CYS F 3 205 ? 165.634 193.247 178.552 1.00 12.62 205 CYS a CA 1
ATOM 21843 C C . CYS F 3 205 ? 166.804 193.339 177.584 1.00 10.88 205 CYS a C 1
ATOM 21844 O O . CYS F 3 205 ? 166.634 193.812 176.456 1.00 15.73 205 CYS a O 1
ATOM 21852 N N . ILE F 3 206 ? 167.990 192.895 177.997 1.00 10.58 206 ILE a N 1
ATOM 21853 C CA . ILE F 3 206 ? 169.184 193.033 177.172 1.00 10.81 206 ILE a CA 1
ATOM 21854 C C . ILE F 3 206 ? 169.507 191.720 176.467 1.00 4.13 206 ILE a C 1
ATOM 21855 O O . ILE F 3 206 ? 170.142 191.720 175.409 1.00 14.40 206 ILE a O 1
ATOM 21871 N N . LEU F 3 207 ? 169.078 190.592 177.035 1.00 9.32 207 LEU a N 1
ATOM 21872 C CA . LEU F 3 207 ? 169.345 189.318 176.373 1.00 8.94 207 LEU a CA 1
ATOM 21873 C C . LEU F 3 207 ? 168.398 189.072 175.201 1.00 6.97 207 LEU a C 1
ATOM 21874 O O . LEU F 3 207 ? 168.821 188.554 174.163 1.00 7.77 207 LEU a O 1
ATOM 21890 N N . ALA F 3 208 ? 167.121 189.425 175.346 1.00 7.62 208 ALA a N 1
ATOM 21891 C CA . ALA F 3 208 ? 166.135 189.057 174.334 1.00 8.93 208 ALA a CA 1
ATOM 21892 C C . ALA F 3 208 ? 166.476 189.577 172.942 1.00 6.08 208 ALA a C 1
ATOM 21893 O O . ALA F 3 208 ? 166.330 188.807 171.976 1.00 15.49 208 ALA a O 1
ATOM 21900 N N . PRO F 3 209 ? 166.899 190.831 172.755 1.00 9.31 209 PRO a N 1
ATOM 21901 C CA . PRO F 3 209 ? 167.264 191.270 171.396 1.00 14.52 209 PRO a CA 1
ATOM 21902 C C . PRO F 3 209 ? 168.323 190.396 170.749 1.00 7.24 209 PRO a C 1
ATOM 21903 O O . PRO F 3 209 ? 168.237 190.116 169.548 1.00 14.68 209 PRO a O 1
ATOM 21914 N N . LYS F 3 210 ? 169.323 189.949 171.512 1.00 8.86 210 LYS a N 1
ATOM 21915 C CA . LYS F 3 210 ? 170.345 189.073 170.944 1.00 9.66 210 LYS a CA 1
ATOM 21916 C C . LYS F 3 210 ? 169.749 187.734 170.528 1.00 9.91 210 LYS a C 1
ATOM 21917 O O . LYS F 3 210 ? 170.104 187.188 169.478 1.00 12.27 210 LYS a O 1
ATOM 21936 N N . MET F 3 211 ? 168.848 187.184 171.345 1.00 6.12 211 MET a N 1
ATOM 21937 C CA . MET F 3 211 ? 168.192 185.934 170.978 1.00 9.84 211 MET a CA 1
ATOM 21938 C C . MET F 3 211 ? 167.398 186.097 169.688 1.00 7.29 211 MET a C 1
ATOM 21939 O O . MET F 3 211 ? 167.422 185.219 168.815 1.00 7.13 211 MET a O 1
ATOM 21953 N N . VAL F 3 212 ? 166.687 187.218 169.548 1.00 5.66 212 VAL a N 1
ATOM 21954 C CA . VAL F 3 212 ? 165.965 187.488 168.307 1.00 12.86 212 VAL a CA 1
ATOM 21955 C C . VAL F 3 212 ? 166.937 187.564 167.135 1.00 9.49 212 VAL a C 1
ATOM 21956 O O . VAL F 3 212 ? 166.698 186.979 166.070 1.00 17.27 212 VAL a O 1
ATOM 21969 N N . ASP F 3 213 ? 168.053 188.275 167.317 1.00 7.95 213 ASP a N 1
ATOM 21970 C CA . ASP F 3 213 ? 169.054 188.365 166.257 1.00 6.29 213 ASP a CA 1
ATOM 21971 C C . ASP F 3 213 ? 169.530 186.983 165.835 1.00 7.30 213 ASP a C 1
ATOM 21972 O O . ASP F 3 213 ? 169.683 186.706 164.641 1.00 19.19 213 ASP a O 1
ATOM 21981 N N . VAL F 3 214 ? 169.775 186.104 166.805 1.00 8.63 214 VAL a N 1
ATOM 21982 C CA . VAL F 3 214 ? 170.178 184.739 166.484 1.00 10.74 214 VAL a CA 1
ATOM 21983 C C . VAL F 3 214 ? 169.091 184.046 165.676 1.00 4.19 214 VAL a C 1
ATOM 21984 O O . VAL F 3 214 ? 169.372 183.363 164.685 1.00 3.84 214 VAL a O 1
ATOM 21997 N N . GLY F 3 215 ? 167.834 184.203 166.090 1.00 10.90 215 GLY a N 1
ATOM 21998 C CA . GLY F 3 215 ? 166.747 183.513 165.421 1.00 11.35 215 GLY a CA 1
ATOM 21999 C C . GLY F 3 215 ? 166.462 184.004 164.014 1.00 3.59 215 GLY a C 1
ATOM 22000 O O . GLY F 3 215 ? 165.876 183.259 163.222 1.00 15.33 215 GLY a O 1
ATOM 22004 N N . LYS F 3 216 ? 166.849 185.237 163.682 1.00 14.60 216 LYS a N 1
ATOM 22005 C CA . LYS F 3 216 ? 166.610 185.780 162.347 1.00 15.50 216 LYS a CA 1
ATOM 22006 C C . LYS F 3 216 ? 167.863 185.935 161.489 1.00 16.82 216 LYS a C 1
ATOM 22007 O O . LYS F 3 216 ? 167.751 186.384 160.345 1.00 18.82 216 LYS a O 1
ATOM 22026 N N . HIS F 3 217 ? 169.042 185.575 161.986 1.00 7.65 217 HIS a N 1
ATOM 22027 C CA . HIS F 3 217 ? 170.261 185.808 161.221 1.00 5.86 217 HIS a CA 1
ATOM 22028 C C . HIS F 3 217 ? 170.338 184.882 160.010 1.00 13.53 217 HIS a C 1
ATOM 22029 O O . HIS F 3 217 ? 170.060 183.684 160.099 1.00 14.99 217 HIS a O 1
ATOM 22043 N N . ASP F 3 218 ? 170.733 185.450 158.869 1.00 9.22 218 ASP a N 1
ATOM 22044 C CA . ASP F 3 218 ? 170.811 184.673 157.635 1.00 16.17 218 ASP a CA 1
ATOM 22045 C C . ASP F 3 218 ? 171.904 183.610 157.698 1.00 10.56 218 ASP a C 1
ATOM 22046 O O . ASP F 3 218 ? 171.783 182.563 157.057 1.00 15.64 218 ASP a O 1
ATOM 22055 N N . ASN F 3 219 ? 172.966 183.857 158.461 1.00 6.56 219 ASN a N 1
ATOM 22056 C CA . ASN F 3 219 ? 174.127 182.979 158.509 1.00 8.91 219 ASN a CA 1
ATOM 22057 C C . ASN F 3 219 ? 174.084 181.977 159.657 1.00 5.32 219 ASN a C 1
ATOM 22058 O O . ASN F 3 219 ? 175.066 181.262 159.867 1.00 12.30 219 ASN a O 1
ATOM 22069 N N . ILE F 3 220 ? 172.986 181.903 160.403 1.00 2.29 220 ILE a N 1
ATOM 22070 C CA . ILE F 3 220 ? 172.873 180.999 161.541 1.00 7.54 220 ILE a CA 1
ATOM 22071 C C . ILE F 3 220 ? 171.711 180.051 161.292 1.00 0.77 220 ILE a C 1
ATOM 22072 O O . ILE F 3 220 ? 170.601 180.492 160.978 1.00 8.47 220 ILE a O 1
ATOM 22088 N N . GLU F 3 221 ? 171.972 178.754 161.418 1.00 4.02 221 GLU a N 1
ATOM 22089 C CA . GLU F 3 221 ? 170.924 177.743 161.455 1.00 5.11 221 GLU a CA 1
ATOM 22090 C C . GLU F 3 221 ? 170.802 177.269 162.895 1.00 6.71 221 GLU a C 1
ATOM 22091 O O . GLU F 3 221 ? 171.716 176.631 163.432 1.00 9.70 221 GLU a O 1
ATOM 22103 N N . LEU F 3 222 ? 169.672 177.580 163.510 1.00 9.80 222 LEU a N 1
ATOM 22104 C CA . LEU F 3 222 ? 169.433 177.299 164.915 1.00 7.50 222 LEU a CA 1
ATOM 22105 C C . LEU F 3 222 ? 168.669 175.988 165.033 1.00 1.04 222 LEU a C 1
ATOM 22106 O O . LEU F 3 222 ? 167.578 175.848 164.473 1.00 14.26 222 LEU a O 1
ATOM 22122 N N . ILE F 3 223 ? 169.233 175.045 165.770 1.00 5.98 223 ILE a N 1
ATOM 22123 C CA . ILE F 3 223 ? 168.652 173.723 165.968 1.00 2.82 223 ILE a CA 1
ATOM 22124 C C . ILE F 3 223 ? 168.456 173.577 167.472 1.00 0.00 223 ILE a C 1
ATOM 22125 O O . ILE F 3 223 ? 169.358 173.157 168.199 1.00 8.02 223 ILE a O 1
ATOM 22141 N N . THR F 3 224 ? 167.277 173.940 167.954 1.00 5.28 224 THR a N 1
ATOM 22142 C CA . THR F 3 224 ? 166.967 173.812 169.368 1.00 9.75 224 THR a CA 1
ATOM 22143 C C . THR F 3 224 ? 166.405 172.422 169.656 1.00 1.38 224 THR a C 1
ATOM 22144 O O . THR F 3 224 ? 166.055 171.663 168.751 1.00 6.80 224 THR a O 1
ATOM 22155 N N . TYR F 3 225 ? 166.326 172.087 170.942 1.00 8.99 225 TYR a N 1
ATOM 22156 C CA . TYR F 3 225 ? 165.804 170.789 171.363 1.00 4.07 225 TYR a CA 1
ATOM 22157 C C . TYR F 3 225 ? 166.563 169.662 170.666 1.00 3.18 225 TYR a C 1
ATOM 22158 O O . TYR F 3 225 ? 165.977 168.691 170.185 1.00 10.43 225 TYR a O 1
ATOM 22176 N N . ALA F 3 226 ? 167.885 169.807 170.595 1.00 8.41 226 ALA a N 1
ATOM 22177 C CA . ALA F 3 226 ? 168.732 168.893 169.842 1.00 5.64 226 ALA a CA 1
ATOM 22178 C C . ALA F 3 226 ? 170.048 168.690 170.578 1.00 6.42 226 ALA a C 1
ATOM 22179 O O . ALA F 3 226 ? 170.451 169.503 171.411 1.00 16.17 226 ALA a O 1
ATOM 22186 N N . GLU F 3 227 ? 170.726 167.594 170.247 1.00 8.12 227 GLU a N 1
ATOM 22187 C CA . GLU F 3 227 ? 171.980 167.248 170.898 1.00 12.00 227 GLU a CA 1
ATOM 22188 C C . GLU F 3 227 ? 172.959 166.676 169.885 1.00 7.25 227 GLU a C 1
ATOM 22189 O O . GLU F 3 227 ? 172.571 165.924 168.989 1.00 14.01 227 GLU a O 1
ATOM 22201 N N . VAL F 3 228 ? 174.228 167.049 170.036 1.00 14.31 228 VAL a N 1
ATOM 22202 C CA . VAL F 3 228 ? 175.297 166.475 169.229 1.00 11.39 228 VAL a CA 1
ATOM 22203 C C . VAL F 3 228 ? 175.493 165.027 169.658 1.00 9.99 228 VAL a C 1
ATOM 22204 O O . VAL F 3 228 ? 175.770 164.747 170.828 1.00 14.00 228 VAL a O 1
ATOM 22217 N N . LYS F 3 229 ? 175.336 164.100 168.714 1.00 13.60 229 LYS a N 1
ATOM 22218 C CA . LYS F 3 229 ? 175.500 162.679 168.993 1.00 16.76 229 LYS a CA 1
ATOM 22219 C C . LYS F 3 229 ? 176.879 162.156 168.625 1.00 16.89 229 LYS a C 1
ATOM 22220 O O . LYS F 3 229 ? 177.444 161.353 169.372 1.00 18.93 229 LYS a O 1
ATOM 22239 N N . GLU F 3 230 ? 177.444 162.584 167.498 1.00 10.50 230 GLU a N 1
ATOM 22240 C CA . GLU F 3 230 ? 178.757 162.094 167.096 1.00 14.54 230 GLU a CA 1
ATOM 22241 C C . GLU F 3 230 ? 179.591 163.215 166.497 1.00 12.01 230 GLU a C 1
ATOM 22242 O O . GLU F 3 230 ? 179.067 164.120 165.850 1.00 18.44 230 GLU a O 1
ATOM 22254 N N . VAL F 3 231 ? 180.901 163.133 166.710 1.00 5.35 231 VAL a N 1
ATOM 22255 C CA . VAL F 3 231 ? 181.866 164.038 166.097 1.00 12.54 231 VAL a CA 1
ATOM 22256 C C . VAL F 3 231 ? 183.023 163.197 165.578 1.00 7.83 231 VAL a C 1
ATOM 22257 O O . VAL F 3 231 ? 183.629 162.435 166.340 1.00 15.73 231 VAL a O 1
ATOM 22270 N N . ASP F 3 232 ? 183.326 163.331 164.290 1.00 16.29 232 ASP a N 1
ATOM 22271 C CA . ASP F 3 232 ? 184.428 162.616 163.665 1.00 12.94 232 ASP a CA 1
ATOM 22272 C C . ASP F 3 232 ? 185.244 163.583 162.824 1.00 15.04 232 ASP a C 1
ATOM 22273 O O . ASP F 3 232 ? 184.744 164.615 162.378 1.00 18.63 232 ASP a O 1
ATOM 22282 N N . GLY F 3 233 ? 186.510 163.241 162.614 1.00 9.67 233 GLY a N 1
ATOM 22283 C CA . GLY F 3 233 ? 187.372 164.052 161.780 1.00 8.85 233 GLY a CA 1
ATOM 22284 C C . GLY F 3 233 ? 188.298 164.943 162.575 1.00 8.69 233 GLY a C 1
ATOM 22285 O O . GLY F 3 233 ? 188.654 164.628 163.713 1.00 17.87 233 GLY a O 1
ATOM 22289 N N . TYR F 3 234 ? 188.688 166.066 161.986 1.00 14.48 234 TYR a N 1
ATOM 22290 C CA . TYR F 3 234 ? 189.679 166.946 162.583 1.00 10.21 234 TYR a CA 1
ATOM 22291 C C . TYR F 3 234 ? 189.407 168.368 162.110 1.00 8.64 234 TYR a C 1
ATOM 22292 O O . TYR F 3 234 ? 188.430 168.630 161.403 1.00 7.44 234 TYR a O 1
ATOM 22310 N N . ILE F 3 235 ? 190.295 169.287 162.497 1.00 12.35 235 ILE a N 1
ATOM 22311 C CA . ILE F 3 235 ? 190.112 170.703 162.201 1.00 8.77 235 ILE a CA 1
ATOM 22312 C C . ILE F 3 235 ? 189.866 170.895 160.713 1.00 11.63 235 ILE a C 1
ATOM 22313 O O . ILE F 3 235 ? 190.576 170.339 159.867 1.00 16.47 235 ILE a O 1
ATOM 22329 N N . GLY F 3 236 ? 188.848 171.690 160.390 1.00 9.89 236 GLY a N 1
ATOM 22330 C CA . GLY F 3 236 ? 188.487 171.965 159.018 1.00 8.26 236 GLY a CA 1
ATOM 22331 C C . GLY F 3 236 ? 187.702 170.868 158.338 1.00 11.49 236 GLY a C 1
ATOM 22332 O O . GLY F 3 236 ? 187.237 171.070 157.211 1.00 14.28 236 GLY a O 1
ATOM 22336 N N . ASN F 3 237 ? 187.543 169.712 158.982 1.00 11.13 237 ASN a N 1
ATOM 22337 C CA . ASN F 3 237 ? 186.956 168.545 158.340 1.00 9.96 237 ASN a CA 1
ATOM 22338 C C . ASN F 3 237 ? 186.086 167.752 159.308 1.00 10.33 237 ASN a C 1
ATOM 22339 O O . ASN F 3 237 ? 186.035 166.521 159.234 1.00 20.18 237 ASN a O 1
ATOM 22350 N N . PHE F 3 238 ? 185.417 168.433 160.233 1.00 9.74 238 PHE a N 1
ATOM 22351 C CA . PHE F 3 238 ? 184.557 167.768 161.202 1.00 9.23 238 PHE a CA 1
ATOM 22352 C C . PHE F 3 238 ? 183.248 167.334 160.555 1.00 3.38 238 PHE a C 1
ATOM 22353 O O . PHE F 3 238 ? 182.561 168.137 159.917 1.00 17.64 238 PHE a O 1
ATOM 22370 N N . LYS F 3 239 ? 182.903 166.066 160.739 1.00 9.42 239 LYS a N 1
ATOM 22371 C CA . LYS F 3 239 ? 181.586 165.533 160.419 1.00 14.74 239 LYS a CA 1
ATOM 22372 C C . LYS F 3 239 ? 180.843 165.327 161.731 1.00 6.80 239 LYS a C 1
ATOM 22373 O O . LYS F 3 239 ? 181.300 164.567 162.592 1.00 15.00 239 LYS a O 1
ATOM 22392 N N . VAL F 3 240 ? 179.709 166.002 161.887 1.00 10.79 240 VAL a N 1
ATOM 22393 C CA . VAL F 3 240 ? 178.963 166.011 163.137 1.00 9.30 240 VAL a CA 1
ATOM 22394 C C . VAL F 3 240 ? 177.570 165.454 162.889 1.00 6.23 240 VAL a C 1
ATOM 22395 O O . VAL F 3 240 ? 176.916 165.788 161.894 1.00 14.75 240 VAL a O 1
ATOM 22408 N N . LYS F 3 241 ? 177.125 164.603 163.805 1.00 6.61 241 LYS a N 1
ATOM 22409 C CA . LYS F 3 241 ? 175.820 163.962 163.756 1.00 14.75 241 LYS a CA 1
ATOM 22410 C C . LYS F 3 241 ? 175.000 164.459 164.938 1.00 11.14 241 LYS a C 1
ATOM 22411 O O . LYS F 3 241 ? 175.389 164.242 166.093 1.00 16.80 241 LYS a O 1
ATOM 22430 N N . ILE F 3 242 ? 173.869 165.098 164.641 1.00 6.63 242 ILE a N 1
ATOM 22431 C CA . ILE F 3 242 ? 172.989 165.721 165.623 1.00 10.05 242 ILE a CA 1
ATOM 22432 C C . ILE F 3 242 ? 171.648 165.005 165.598 1.00 11.15 242 ILE a C 1
ATOM 22433 O O . ILE F 3 242 ? 171.158 164.618 164.532 1.00 14.17 242 ILE a O 1
ATOM 22449 N N . GLU F 3 243 ? 171.049 164.845 166.770 1.00 12.59 243 GLU a N 1
ATOM 22450 C CA . GLU F 3 243 ? 169.732 164.237 166.914 1.00 11.29 243 GLU a CA 1
ATOM 22451 C C . GLU F 3 243 ? 168.768 165.305 167.416 1.00 15.48 243 GLU a C 1
ATOM 22452 O O . GLU F 3 243 ? 168.869 165.749 168.563 1.00 17.31 243 GLU a O 1
ATOM 22464 N N . LYS F 3 244 ? 167.846 165.722 166.553 1.00 10.49 244 LYS a N 1
ATOM 22465 C CA . LYS F 3 244 ? 166.780 166.641 166.927 1.00 13.47 244 LYS a CA 1
ATOM 22466 C C . LYS F 3 244 ? 165.670 165.832 167.584 1.00 12.71 244 LYS a C 1
ATOM 22467 O O . LYS F 3 244 ? 165.006 165.020 166.927 1.00 16.80 244 LYS a O 1
ATOM 22486 N N . LYS F 3 245 ? 165.478 166.050 168.881 1.00 14.06 245 LYS a N 1
ATOM 22487 C CA . LYS F 3 245 ? 164.426 165.367 169.606 1.00 11.12 245 LYS a CA 1
ATOM 22488 C C . LYS F 3 245 ? 163.062 165.806 169.074 1.00 2.05 245 LYS a C 1
ATOM 22489 O O . LYS F 3 245 ? 162.904 166.939 168.613 1.00 7.97 245 LYS a O 1
ATOM 22508 N N . PRO F 3 246 ? 162.058 164.931 169.126 1.00 12.14 246 PRO a N 1
ATOM 22509 C CA . PRO F 3 246 ? 160.726 165.300 168.622 1.00 10.65 246 PRO a CA 1
ATOM 22510 C C . PRO F 3 246 ? 160.016 166.241 169.584 1.00 12.56 246 PRO a C 1
ATOM 22511 O O . PRO F 3 246 ? 159.832 165.924 170.760 1.00 14.81 246 PRO a O 1
ATOM 22522 N N . ARG F 3 247 ? 159.637 167.413 169.078 1.00 7.66 247 ARG a N 1
ATOM 22523 C CA . ARG F 3 247 ? 158.767 168.322 169.813 1.00 11.72 247 ARG a CA 1
ATOM 22524 C C . ARG F 3 247 ? 157.322 167.849 169.836 1.00 12.13 247 ARG a C 1
ATOM 22525 O O . ARG F 3 247 ? 156.570 168.237 170.735 1.00 13.17 247 ARG a O 1
ATOM 22546 N N . TYR F 3 248 ? 156.921 167.041 168.855 1.00 12.66 248 TYR a N 1
ATOM 22547 C CA . TYR F 3 248 ? 155.519 166.763 168.556 1.00 12.21 248 TYR a CA 1
ATOM 22548 C C . TYR F 3 248 ? 154.763 168.036 168.192 1.00 11.40 248 TYR a C 1
ATOM 22549 O O . TYR F 3 248 ? 153.531 168.072 168.237 1.00 15.03 248 TYR a O 1
ATOM 22567 N N . ILE F 3 249 ? 155.504 169.076 167.817 1.00 12.98 249 ILE a N 1
ATOM 22568 C CA . ILE F 3 249 ? 154.955 170.335 167.331 1.00 12.85 249 ILE a CA 1
ATOM 22569 C C . ILE F 3 249 ? 155.769 170.742 166.111 1.00 11.50 249 ILE a C 1
ATOM 22570 O O . ILE F 3 249 ? 156.994 170.590 166.097 1.00 19.09 249 ILE a O 1
ATOM 22586 N N . ASP F 3 250 ? 155.095 171.253 165.085 1.00 20.17 250 ASP a N 1
ATOM 22587 C CA . ASP F 3 250 ? 155.773 171.644 163.854 1.00 15.81 250 ASP a CA 1
ATOM 22588 C C . ASP F 3 250 ? 156.358 173.043 164.020 1.00 18.15 250 ASP a C 1
ATOM 22589 O O . ASP F 3 250 ? 155.620 174.030 164.090 1.00 19.29 250 ASP a O 1
ATOM 22598 N N . GLU F 3 251 ? 157.690 173.131 164.052 1.00 15.65 251 GLU a N 1
ATOM 22599 C CA . GLU F 3 251 ? 158.346 174.414 164.281 1.00 11.86 251 GLU a CA 1
ATOM 22600 C C . GLU F 3 251 ? 158.001 175.430 163.202 1.00 16.91 251 GLU a C 1
ATOM 22601 O O . GLU F 3 251 ? 157.959 176.634 163.476 1.00 22.66 251 GLU a O 1
ATOM 22613 N N . GLU F 3 252 ? 157.761 174.972 161.972 1.00 18.88 252 GLU a N 1
ATOM 22614 C CA . GLU F 3 252 ? 157.459 175.894 160.884 1.00 20.82 252 GLU a CA 1
ATOM 22615 C C . GLU F 3 252 ? 156.040 176.439 160.965 1.00 19.61 252 GLU a C 1
ATOM 22616 O O . GLU F 3 252 ? 155.787 177.557 160.506 1.00 25.71 252 GLU a O 1
ATOM 22628 N N . LEU F 3 253 ? 155.110 175.681 161.541 1.00 17.17 253 LEU a N 1
ATOM 22629 C CA . LEU F 3 253 ? 153.721 176.105 161.629 1.00 14.39 253 LEU a CA 1
ATOM 22630 C C . LEU F 3 253 ? 153.370 176.757 162.957 1.00 18.40 253 LEU a C 1
ATOM 22631 O O . LEU F 3 253 ? 152.514 177.645 162.987 1.00 19.36 253 LEU a O 1
ATOM 22647 N N . CYS F 3 254 ? 154.008 176.351 164.052 1.00 18.24 254 CYS a N 1
ATOM 22648 C CA . CYS F 3 254 ? 153.650 176.891 165.357 1.00 17.15 254 CYS a CA 1
ATOM 22649 C C . CYS F 3 254 ? 153.969 178.379 165.413 1.00 14.57 254 CYS a C 1
ATOM 22650 O O . CYS F 3 254 ? 155.074 178.803 165.065 1.00 17.03 254 CYS a O 1
ATOM 22657 N N . THR F 3 255 ? 152.990 179.171 165.842 1.00 19.41 255 THR a N 1
ATOM 22658 C CA . THR F 3 255 ? 153.183 180.595 166.070 1.00 16.72 255 THR a CA 1
ATOM 22659 C C . THR F 3 255 ? 153.464 180.928 167.528 1.00 16.38 255 THR a C 1
ATOM 22660 O O . THR F 3 255 ? 153.776 182.083 167.833 1.00 22.66 255 THR a O 1
ATOM 22671 N N . GLY F 3 256 ? 153.368 179.955 168.429 1.00 14.76 256 GLY a N 1
ATOM 22672 C CA . GLY F 3 256 ? 153.550 180.230 169.839 1.00 16.00 256 GLY a CA 1
ATOM 22673 C C . GLY F 3 256 ? 152.409 180.996 170.466 1.00 16.87 256 GLY a C 1
ATOM 22674 O O . GLY F 3 256 ? 152.610 181.673 171.477 1.00 16.63 256 GLY a O 1
ATOM 22678 N N . CYS F 3 257 ? 151.207 180.904 169.894 1.00 17.98 257 CYS a N 1
ATOM 22679 C CA . CYS F 3 257 ? 150.079 181.661 170.428 1.00 14.84 257 CYS a CA 1
ATOM 22680 C C . CYS F 3 257 ? 149.753 181.236 171.855 1.00 13.81 257 CYS a C 1
ATOM 22681 O O . CYS F 3 257 ? 149.411 182.075 172.695 1.00 24.15 257 CYS a O 1
ATOM 22688 N N . GLY F 3 258 ? 149.842 179.940 172.146 1.00 13.81 258 GLY a N 1
ATOM 22689 C CA . GLY F 3 258 ? 149.633 179.431 173.484 1.00 16.12 258 GLY a CA 1
ATOM 22690 C C . GLY F 3 258 ? 148.263 178.847 173.756 1.00 18.06 258 GLY a C 1
ATOM 22691 O O . GLY F 3 258 ? 147.999 178.449 174.896 1.00 20.85 258 GLY a O 1
ATOM 22695 N N . SER F 3 259 ? 147.390 178.766 172.750 1.00 20.43 259 SER a N 1
ATOM 22696 C CA . SER F 3 259 ? 146.057 178.211 172.972 1.00 15.50 259 SER a CA 1
ATOM 22697 C C . SER F 3 259 ? 146.132 176.765 173.449 1.00 15.48 259 SER a C 1
ATOM 22698 O O . SER F 3 259 ? 145.407 176.364 174.371 1.00 24.81 259 SER a O 1
ATOM 22706 N N . CYS F 3 260 ? 147.004 175.966 172.831 1.00 15.73 260 CYS a N 1
ATOM 22707 C CA . CYS F 3 260 ? 147.186 174.588 173.268 1.00 17.18 260 CYS a CA 1
ATOM 22708 C C . CYS F 3 260 ? 147.556 174.530 174.742 1.00 14.42 260 CYS a C 1
ATOM 22709 O O . CYS F 3 260 ? 147.103 173.641 175.471 1.00 22.09 260 CYS a O 1
ATOM 22716 N N . VAL F 3 261 ? 148.387 175.469 175.196 1.00 15.06 261 VAL a N 1
ATOM 22717 C CA . VAL F 3 261 ? 148.750 175.518 176.607 1.00 17.14 261 VAL a CA 1
ATOM 22718 C C . VAL F 3 261 ? 147.517 175.768 177.459 1.00 12.91 261 VAL a C 1
ATOM 22719 O O . VAL F 3 261 ? 147.312 175.116 178.488 1.00 18.48 261 VAL a O 1
ATOM 22732 N N . GLU F 3 262 ? 146.675 176.715 177.045 1.00 18.01 262 GLU a N 1
ATOM 22733 C CA . GLU F 3 262 ? 145.486 177.026 177.827 1.00 19.25 262 GLU a CA 1
ATOM 22734 C C . GLU F 3 262 ? 144.570 175.817 177.935 1.00 14.84 262 GLU a C 1
ATOM 22735 O O . GLU F 3 262 ? 143.959 175.586 178.984 1.00 27.46 262 GLU a O 1
ATOM 22747 N N . VAL F 3 263 ? 144.469 175.024 176.867 1.00 21.98 263 VAL a N 1
ATOM 22748 C CA . VAL F 3 263 ? 143.501 173.931 176.862 1.00 16.41 263 VAL a CA 1
ATOM 22749 C C . VAL F 3 263 ? 144.020 172.636 177.484 1.00 16.28 263 VAL a C 1
ATOM 22750 O O . VAL F 3 263 ? 143.212 171.760 177.818 1.00 19.33 263 VAL a O 1
ATOM 22763 N N . CYS F 3 264 ? 145.330 172.486 177.656 1.00 20.10 264 CYS a N 1
ATOM 22764 C CA . CYS F 3 264 ? 145.867 171.223 178.150 1.00 14.82 264 CYS a CA 1
ATOM 22765 C C . CYS F 3 264 ? 145.458 170.992 179.605 1.00 12.28 264 CYS a C 1
ATOM 22766 O O . CYS F 3 264 ? 145.505 171.922 180.416 1.00 20.78 264 CYS a O 1
ATOM 22773 N N . PRO F 3 265 ? 145.066 169.757 179.975 1.00 19.03 265 PRO a N 1
ATOM 22774 C CA . PRO F 3 265 ? 144.638 169.506 181.357 1.00 13.10 265 PRO a CA 1
ATOM 22775 C C . PRO F 3 265 ? 145.727 168.963 182.270 1.00 14.80 265 PRO a C 1
ATOM 22776 O O . PRO F 3 265 ? 145.509 168.846 183.478 1.00 24.44 265 PRO a O 1
ATOM 22787 N N . ILE F 3 266 ? 146.890 168.615 181.725 1.00 10.22 266 ILE a N 1
ATOM 22788 C CA . ILE F 3 266 ? 147.950 167.970 182.493 1.00 15.72 266 ILE a CA 1
ATOM 22789 C C . ILE F 3 266 ? 148.986 169.013 182.886 1.00 14.28 266 ILE a C 1
ATOM 22790 O O . ILE F 3 266 ? 149.503 169.741 182.032 1.00 18.13 266 ILE a O 1
ATOM 22806 N N . GLU F 3 267 ? 149.298 169.074 184.177 1.00 14.56 267 GLU a N 1
ATOM 22807 C CA . GLU F 3 267 ? 150.301 169.985 184.707 1.00 11.63 267 GLU a CA 1
ATOM 22808 C C . GLU F 3 267 ? 151.610 169.244 184.941 1.00 13.89 267 GLU a C 1
ATOM 22809 O O . GLU F 3 267 ? 151.611 168.067 185.309 1.00 17.02 267 GLU a O 1
ATOM 22821 N N . MET F 3 268 ? 152.722 169.936 184.715 1.00 15.72 268 MET a N 1
ATOM 22822 C CA . MET F 3 268 ? 154.046 169.370 184.923 1.00 9.94 268 MET a CA 1
ATOM 22823 C C . MET F 3 268 ? 155.015 170.501 185.230 1.00 9.92 268 MET a C 1
ATOM 22824 O O . MET F 3 268 ? 154.769 171.651 184.858 1.00 9.74 268 MET a O 1
ATOM 22838 N N . PRO F 3 269 ? 156.129 170.207 185.894 1.00 13.57 269 PRO a N 1
ATOM 22839 C CA . PRO F 3 269 ? 157.096 171.270 186.203 1.00 14.34 269 PRO a CA 1
ATOM 22840 C C . PRO F 3 269 ? 157.702 171.882 184.947 1.00 8.14 269 PRO a C 1
ATOM 22841 O O . PRO F 3 269 ? 157.935 171.200 183.947 1.00 18.79 269 PRO a O 1
ATOM 22852 N N . ASN F 3 270 ? 157.967 173.184 185.019 1.00 10.53 270 ASN a N 1
ATOM 22853 C CA . ASN F 3 270 ? 158.652 173.913 183.958 1.00 8.72 270 ASN a CA 1
ATOM 22854 C C . ASN F 3 270 ? 160.142 173.954 184.277 1.00 5.74 270 ASN a C 1
ATOM 22855 O O . ASN F 3 270 ? 160.545 174.537 185.288 1.00 12.49 270 ASN a O 1
ATOM 22866 N N . TYR F 3 271 ? 160.962 173.342 183.415 1.00 8.68 271 TYR a N 1
ATOM 22867 C CA . TYR F 3 271 ? 162.400 173.325 183.669 1.00 8.88 271 TYR a CA 1
ATOM 22868 C C . TYR F 3 271 ? 162.952 174.733 183.855 1.00 5.52 271 TYR a C 1
ATOM 22869 O O . TYR F 3 271 ? 163.896 174.933 184.623 1.00 15.73 271 TYR a O 1
ATOM 22887 N N . PHE F 3 272 ? 162.378 175.716 183.160 1.00 6.66 272 PHE a N 1
ATOM 22888 C CA . PHE F 3 272 ? 162.851 177.089 183.261 1.00 2.87 272 PHE a CA 1
ATOM 22889 C C . PHE F 3 272 ? 162.642 177.672 184.652 1.00 8.94 272 PHE a C 1
ATOM 22890 O O . PHE F 3 272 ? 163.314 178.643 185.007 1.00 9.35 272 PHE a O 1
ATOM 22907 N N . ASP F 3 273 ? 161.723 177.113 185.436 1.00 10.89 273 ASP a N 1
ATOM 22908 C CA . ASP F 3 273 ? 161.424 177.605 186.773 1.00 6.28 273 ASP a CA 1
ATOM 22909 C C . ASP F 3 273 ? 162.177 176.852 187.862 1.00 11.90 273 ASP a C 1
ATOM 22910 O O . ASP F 3 273 ? 161.960 177.120 189.046 1.00 21.54 273 ASP a O 1
ATOM 22919 N N . GLU F 3 274 ? 163.050 175.918 187.488 1.00 12.07 274 GLU a N 1
ATOM 22920 C CA . GLU F 3 274 ? 163.986 175.292 188.420 1.00 12.13 274 GLU a CA 1
ATOM 22921 C C . GLU F 3 274 ? 163.265 174.634 189.594 1.00 14.58 274 GLU a C 1
ATOM 22922 O O . GLU F 3 274 ? 163.680 174.755 190.747 1.00 19.46 274 GLU a O 1
ATOM 22934 N N . GLY F 3 275 ? 162.178 173.930 189.297 1.00 15.14 275 GLY a N 1
ATOM 22935 C CA . GLY F 3 275 ? 161.509 173.104 190.276 1.00 15.47 275 GLY a CA 1
ATOM 22936 C C . GLY F 3 275 ? 160.497 173.804 191.155 1.00 14.99 275 GLY a C 1
ATOM 22937 O O . GLY F 3 275 ? 159.965 173.171 192.075 1.00 23.61 275 GLY a O 1
ATOM 22941 N N . ILE F 3 276 ? 160.204 175.079 190.910 1.00 18.88 276 ILE a N 1
ATOM 22942 C CA . ILE F 3 276 ? 159.233 175.813 191.708 1.00 11.39 276 ILE a CA 1
ATOM 22943 C C . ILE F 3 276 ? 158.128 176.421 190.854 1.00 15.38 276 ILE a C 1
ATOM 22944 O O . ILE F 3 276 ? 157.350 177.234 191.347 1.00 18.33 276 ILE a O 1
ATOM 22960 N N . GLY F 3 277 ? 158.036 176.035 189.590 1.00 13.09 277 GLY a N 1
ATOM 22961 C CA . GLY F 3 277 ? 157.002 176.555 188.715 1.00 12.12 277 GLY a CA 1
ATOM 22962 C C . GLY F 3 277 ? 156.394 175.450 187.879 1.00 12.78 277 GLY a C 1
ATOM 22963 O O . GLY F 3 277 ? 157.067 174.494 187.488 1.00 20.10 277 GLY a O 1
ATOM 22967 N N . MET F 3 278 ? 155.105 175.601 187.598 1.00 18.20 278 MET a N 1
ATOM 22968 C CA . MET F 3 278 ? 154.329 174.625 186.850 1.00 15.96 278 MET a CA 1
ATOM 22969 C C . MET F 3 278 ? 153.922 175.190 185.495 1.00 10.43 278 MET a C 1
ATOM 22970 O O . MET F 3 278 ? 153.814 176.403 185.303 1.00 18.09 278 MET a O 1
ATOM 22984 N N . THR F 3 279 ? 153.696 174.281 184.556 1.00 16.59 279 THR a N 1
ATOM 22985 C CA . THR F 3 279 ? 153.153 174.581 183.239 1.00 10.27 279 THR a CA 1
ATOM 22986 C C . THR F 3 279 ? 152.335 173.361 182.824 1.00 8.67 279 THR a C 1
ATOM 22987 O O . THR F 3 279 ? 152.008 172.516 183.660 1.00 19.70 279 THR a O 1
ATOM 22998 N N . LYS F 3 280 ? 152.017 173.251 181.540 1.00 16.98 280 LYS a N 1
ATOM 22999 C CA . LYS F 3 280 ? 151.236 172.130 181.030 1.00 13.07 280 LYS a CA 1
ATOM 23000 C C . LYS F 3 280 ? 152.131 171.156 180.272 1.00 13.98 280 LYS a C 1
ATOM 23001 O O . LYS F 3 280 ? 153.284 171.452 179.955 1.00 15.13 280 LYS a O 1
ATOM 23020 N N . ALA F 3 281 ? 151.577 169.974 179.982 1.00 16.89 281 ALA a N 1
ATOM 23021 C CA . ALA F 3 281 ? 152.331 168.972 179.236 1.00 11.27 281 ALA a CA 1
ATOM 23022 C C . ALA F 3 281 ? 152.782 169.515 177.888 1.00 10.54 281 ALA a C 1
ATOM 23023 O O . ALA F 3 281 ? 153.824 169.106 177.371 1.00 15.22 281 ALA a O 1
ATOM 23030 N N . VAL F 3 282 ? 152.003 170.421 177.307 1.00 9.88 282 VAL a N 1
ATOM 23031 C CA . VAL F 3 282 ? 152.420 171.226 176.165 1.00 12.69 282 VAL a CA 1
ATOM 23032 C C . VAL F 3 282 ? 152.702 172.627 176.688 1.00 13.16 282 VAL a C 1
ATOM 23033 O O . VAL F 3 282 ? 151.847 173.235 177.344 1.00 17.00 282 VAL a O 1
ATOM 23046 N N . TYR F 3 283 ? 153.902 173.138 176.425 1.00 14.71 283 TYR a N 1
ATOM 23047 C CA . TYR F 3 283 ? 154.338 174.349 177.102 1.00 7.55 283 TYR a CA 1
ATOM 23048 C C . TYR F 3 283 ? 155.229 175.191 176.203 1.00 10.02 283 TYR a C 1
ATOM 23049 O O . TYR F 3 283 ? 155.779 174.721 175.206 1.00 12.12 283 TYR a O 1
ATOM 23067 N N . ILE F 3 284 ? 155.347 176.457 176.584 1.00 10.23 284 ILE a N 1
ATOM 23068 C CA . ILE F 3 284 ? 156.343 177.382 176.067 1.00 10.09 284 ILE a CA 1
ATOM 23069 C C . ILE F 3 284 ? 157.156 177.844 177.273 1.00 6.26 284 ILE a C 1
ATOM 23070 O O . ILE F 3 284 ? 156.593 178.425 178.204 1.00 14.38 284 ILE a O 1
ATOM 23086 N N . PRO F 3 285 ? 158.469 177.593 177.321 1.00 10.43 285 PRO a N 1
ATOM 23087 C CA . PRO F 3 285 ? 159.200 177.798 178.587 1.00 14.41 285 PRO a CA 1
ATOM 23088 C C . PRO F 3 285 ? 159.106 179.211 179.137 1.00 3.08 285 PRO a C 1
ATOM 23089 O O . PRO F 3 285 ? 159.009 179.382 180.356 1.00 14.26 285 PRO a O 1
ATOM 23100 N N . PHE F 3 286 ? 159.151 180.229 178.281 1.00 6.69 286 PHE a N 1
ATOM 23101 C CA . PHE F 3 286 ? 158.998 181.608 178.725 1.00 2.68 286 PHE a CA 1
ATOM 23102 C C . PHE F 3 286 ? 158.577 182.449 177.532 1.00 5.40 286 PHE a C 1
ATOM 23103 O O . PHE F 3 286 ? 158.864 182.078 176.390 1.00 19.99 286 PHE a O 1
ATOM 23120 N N . PRO F 3 287 ? 157.904 183.580 177.758 1.00 11.90 287 PRO a N 1
ATOM 23121 C CA . PRO F 3 287 ? 157.302 184.315 176.631 1.00 11.38 287 PRO a CA 1
ATOM 23122 C C . PRO F 3 287 ? 158.302 184.809 175.597 1.00 3.39 287 PRO a C 1
ATOM 23123 O O . PRO F 3 287 ? 157.908 185.038 174.449 1.00 15.79 287 PRO a O 1
ATOM 23134 N N . GLN F 3 288 ? 159.573 184.982 175.955 1.00 9.50 288 GLN a N 1
ATOM 23135 C CA . GLN F 3 288 ? 160.586 185.470 175.027 1.00 7.78 288 GLN a CA 1
ATOM 23136 C C . GLN F 3 288 ? 161.350 184.335 174.352 1.00 7.85 288 GLN a C 1
ATOM 23137 O O . GLN F 3 288 ? 162.442 184.560 173.822 1.00 10.91 288 GLN a O 1
ATOM 23151 N N . ALA F 3 289 ? 160.796 183.126 174.357 1.00 8.74 289 ALA a N 1
ATOM 23152 C CA . ALA F 3 289 ? 161.522 181.966 173.861 1.00 5.17 289 ALA a CA 1
ATOM 23153 C C . ALA F 3 289 ? 161.845 182.108 172.377 1.00 3.66 289 ALA a C 1
ATOM 23154 O O . ALA F 3 289 ? 161.047 182.627 171.594 1.00 8.77 289 ALA a O 1
ATOM 23161 N N . VAL F 3 290 ? 163.024 181.629 171.995 1.00 8.60 290 VAL a N 1
ATOM 23162 C CA . VAL F 3 290 ? 163.448 181.604 170.599 1.00 7.88 290 VAL a CA 1
ATOM 23163 C C . VAL F 3 290 ? 163.906 180.188 170.263 1.00 2.32 290 VAL a C 1
ATOM 23164 O O . VAL F 3 290 ? 164.906 179.719 170.820 1.00 14.40 290 VAL a O 1
ATOM 23177 N N . PRO F 3 291 ? 163.215 179.470 169.366 1.00 12.91 291 PRO a N 1
ATOM 23178 C CA . PRO F 3 291 ? 162.017 179.880 168.625 1.00 10.24 291 PRO a CA 1
ATOM 23179 C C . PRO F 3 291 ? 160.802 179.955 169.537 1.00 4.64 291 PRO a C 1
ATOM 23180 O O . PRO F 3 291 ? 160.712 179.237 170.526 1.00 8.03 291 PRO a O 1
ATOM 23191 N N . LEU F 3 292 ? 159.848 180.829 169.229 1.00 8.12 292 LEU a N 1
ATOM 23192 C CA . LEU F 3 292 ? 158.618 180.925 170.010 1.00 10.53 292 LEU a CA 1
ATOM 23193 C C . LEU F 3 292 ? 157.686 179.819 169.529 1.00 7.66 292 LEU a C 1
ATOM 23194 O O . LEU F 3 292 ? 156.785 180.019 168.712 1.00 22.31 292 LEU a O 1
ATOM 23210 N N . CYS F 3 293 ? 157.934 178.616 170.040 1.00 10.87 293 CYS a N 1
ATOM 23211 C CA . CYS F 3 293 ? 157.242 177.419 169.593 1.00 11.81 293 CYS a CA 1
ATOM 23212 C C . CYS F 3 293 ? 156.900 176.560 170.801 1.00 12.37 293 CYS a C 1
ATOM 23213 O O . CYS F 3 293 ? 157.583 176.607 171.825 1.00 16.84 293 CYS a O 1
ATOM 23221 N N . ALA F 3 294 ? 155.838 175.772 170.671 1.00 11.31 294 ALA a N 1
ATOM 23222 C CA . ALA F 3 294 ? 155.417 174.884 171.742 1.00 12.39 294 ALA a CA 1
ATOM 23223 C C . ALA F 3 294 ? 156.242 173.599 171.742 1.00 7.35 294 ALA a C 1
ATOM 23224 O O . ALA F 3 294 ? 156.917 173.258 170.770 1.00 9.53 294 ALA a O 1
ATOM 23231 N N . THR F 3 295 ? 156.181 172.886 172.864 1.00 1.80 295 THR a N 1
ATOM 23232 C CA . THR F 3 295 ? 156.799 171.576 173.006 1.00 10.42 295 THR a CA 1
ATOM 23233 C C . THR F 3 295 ? 155.891 170.700 173.855 1.00 8.09 295 THR a C 1
ATOM 23234 O O . THR F 3 295 ? 155.362 171.153 174.871 1.00 15.08 295 THR a O 1
ATOM 23245 N N . ILE F 3 296 ? 155.726 169.444 173.446 1.00 9.90 296 ILE a N 1
ATOM 23246 C CA . ILE F 3 296 ? 154.938 168.467 174.190 1.00 7.78 296 ILE a CA 1
ATOM 23247 C C . ILE F 3 296 ? 155.891 167.481 174.848 1.00 9.98 296 ILE a C 1
ATOM 23248 O O . ILE F 3 296 ? 156.739 166.883 174.176 1.00 19.69 296 ILE a O 1
ATOM 23264 N N . ASP F 3 297 ? 155.755 167.320 176.159 1.00 12.31 297 ASP a N 1
ATOM 23265 C CA . ASP F 3 297 ? 156.509 166.326 176.913 1.00 10.00 297 ASP a CA 1
ATOM 23266 C C . ASP F 3 297 ? 155.662 165.061 177.001 1.00 18.80 297 ASP a C 1
ATOM 23267 O O . ASP F 3 297 ? 154.590 165.065 177.616 1.00 17.88 297 ASP a O 1
ATOM 23276 N N . LYS F 3 298 ? 156.140 163.976 176.392 1.00 15.48 298 LYS a N 1
ATOM 23277 C CA . LYS F 3 298 ? 155.344 162.759 176.311 1.00 17.98 298 LYS a CA 1
ATOM 23278 C C . LYS F 3 298 ? 155.324 161.967 177.608 1.00 12.52 298 LYS a C 1
ATOM 23279 O O . LYS F 3 298 ? 154.500 161.056 177.737 1.00 24.88 298 LYS a O 1
ATOM 23298 N N . ASP F 3 299 ? 156.197 162.279 178.565 1.00 21.98 299 ASP a N 1
ATOM 23299 C CA . ASP F 3 299 ? 156.095 161.649 179.873 1.00 18.49 299 ASP a CA 1
ATOM 23300 C C . ASP F 3 299 ? 154.865 162.119 180.638 1.00 14.06 299 ASP a C 1
ATOM 23301 O O . ASP F 3 299 ? 154.495 161.491 181.634 1.00 23.17 299 ASP a O 1
ATOM 23310 N N . TYR F 3 300 ? 154.229 163.206 180.195 1.00 18.77 300 TYR a N 1
ATOM 23311 C CA . TYR F 3 300 ? 153.050 163.748 180.849 1.00 12.13 300 TYR a CA 1
ATOM 23312 C C . TYR F 3 300 ? 151.828 163.829 179.949 1.00 12.84 300 TYR a C 1
ATOM 23313 O O . TYR F 3 300 ? 150.708 163.840 180.467 1.00 19.59 300 TYR a O 1
ATOM 23331 N N . CYS F 3 301 ? 152.004 163.896 178.634 1.00 14.06 301 CYS a N 1
ATOM 23332 C CA . CYS F 3 301 ? 150.863 163.922 177.732 1.00 15.66 301 CYS a CA 1
ATOM 23333 C C . CYS F 3 301 ? 150.032 162.655 177.898 1.00 15.36 301 CYS a C 1
ATOM 23334 O O . CYS F 3 301 ? 150.571 161.550 177.996 1.00 19.01 301 CYS a O 1
ATOM 23341 N N . ILE F 3 302 ? 148.712 162.823 177.943 1.00 21.20 302 ILE a N 1
ATOM 23342 C CA . ILE F 3 302 ? 147.777 161.703 177.964 1.00 18.74 302 ILE a CA 1
ATOM 23343 C C . ILE F 3 302 ? 147.097 161.516 176.615 1.00 16.63 302 ILE a C 1
ATOM 23344 O O . ILE F 3 302 ? 146.149 160.734 176.507 1.00 28.61 302 ILE a O 1
ATOM 23360 N N . GLU F 3 303 ? 147.558 162.217 175.579 1.00 21.56 303 GLU a N 1
ATOM 23361 C CA . GLU F 3 303 ? 147.029 162.051 174.226 1.00 21.87 303 GLU a CA 1
ATOM 23362 C C . GLU F 3 303 ? 145.532 162.349 174.177 1.00 23.02 303 GLU a C 1
ATOM 23363 O O . GLU F 3 303 ? 144.756 161.628 173.547 1.00 26.02 303 GLU a O 1
ATOM 23375 N N . CYS F 3 304 ? 145.120 163.422 174.850 1.00 26.82 304 CYS a N 1
ATOM 23376 C CA . CYS F 3 304 ? 143.722 163.829 174.858 1.00 23.30 304 CYS a CA 1
ATOM 23377 C C . CYS F 3 304 ? 143.295 164.525 173.571 1.00 21.73 304 CYS a C 1
ATOM 23378 O O . CYS F 3 304 ? 142.092 164.607 173.307 1.00 25.62 304 CYS a O 1
ATOM 23385 N N . MET F 3 305 ? 144.237 165.031 172.777 1.00 17.21 305 MET a N 1
ATOM 23386 C CA . MET F 3 305 ? 143.973 165.655 171.482 1.00 19.56 305 MET a CA 1
ATOM 23387 C C . MET F 3 305 ? 143.273 167.005 171.585 1.00 16.54 305 MET a C 1
ATOM 23388 O O . MET F 3 305 ? 142.861 167.556 170.559 1.00 26.64 305 MET a O 1
ATOM 23402 N N . LEU F 3 306 ? 143.129 167.567 172.785 1.00 20.76 306 LEU a N 1
ATOM 23403 C CA . LEU F 3 306 ? 142.554 168.905 172.890 1.00 17.30 306 LEU a CA 1
ATOM 23404 C C . LEU F 3 306 ? 143.452 169.943 172.222 1.00 19.79 306 LEU a C 1
ATOM 23405 O O . LEU F 3 306 ? 142.961 170.884 171.585 1.00 23.97 306 LEU a O 1
ATOM 23421 N N . CYS F 3 307 ? 144.773 169.785 172.348 1.00 24.58 307 CYS a N 1
ATOM 23422 C CA . CYS F 3 307 ? 145.691 170.714 171.695 1.00 19.61 307 CYS a CA 1
ATOM 23423 C C . CYS F 3 307 ? 145.511 170.692 170.182 1.00 17.08 307 CYS a C 1
ATOM 23424 O O . CYS F 3 307 ? 145.548 171.742 169.531 1.00 22.27 307 CYS a O 1
ATOM 23431 N N . ASP F 3 308 ? 145.325 169.504 169.603 1.00 23.04 308 ASP a N 1
ATOM 23432 C CA . ASP F 3 308 ? 145.066 169.420 168.169 1.00 21.51 308 ASP a CA 1
ATOM 23433 C C . ASP F 3 308 ? 143.800 170.176 167.797 1.00 20.77 308 ASP a C 1
ATOM 23434 O O . ASP F 3 308 ? 143.772 170.907 166.800 1.00 25.47 308 ASP a O 1
ATOM 23443 N N . GLU F 3 309 ? 142.741 170.013 168.589 1.00 24.73 309 GLU a N 1
ATOM 23444 C CA . GLU F 3 309 ? 141.469 170.642 168.256 1.00 20.41 309 GLU a CA 1
ATOM 23445 C C . GLU F 3 309 ? 141.525 172.156 168.412 1.00 21.20 309 GLU a C 1
ATOM 23446 O O . GLU F 3 309 ? 140.815 172.875 167.700 1.00 26.78 309 GLU a O 1
ATOM 23458 N N . VAL F 3 310 ? 142.354 172.661 169.327 1.00 24.63 310 VAL a N 1
ATOM 23459 C CA . VAL F 3 310 ? 142.369 174.100 169.571 1.00 18.38 310 VAL a CA 1
ATOM 23460 C C . VAL F 3 310 ? 143.325 174.821 168.624 1.00 20.89 310 VAL a C 1
ATOM 23461 O O . VAL F 3 310 ? 143.127 176.004 168.324 1.00 26.42 310 VAL a O 1
ATOM 23474 N N . CYS F 3 311 ? 144.368 174.149 168.147 1.00 23.33 311 CYS a N 1
ATOM 23475 C CA . CYS F 3 311 ? 145.329 174.803 167.269 1.00 23.32 311 CYS a CA 1
ATOM 23476 C C . CYS F 3 311 ? 144.696 175.107 165.918 1.00 19.97 311 CYS a C 1
ATOM 23477 O O . CYS F 3 311 ? 143.899 174.323 165.396 1.00 28.28 311 CYS a O 1
ATOM 23484 N N . GLU F 3 312 ? 145.061 176.258 165.348 1.00 21.74 312 GLU a N 1
ATOM 23485 C CA . GLU F 3 312 ? 144.559 176.676 164.047 1.00 23.86 312 GLU a CA 1
ATOM 23486 C C . GLU F 3 312 ? 145.584 176.559 162.931 1.00 22.95 312 GLU a C 1
ATOM 23487 O O . GLU F 3 312 ? 145.193 176.502 161.762 1.00 29.78 312 GLU a O 1
ATOM 23499 N N . ARG F 3 313 ? 146.872 176.522 163.254 1.00 23.60 313 ARG a N 1
ATOM 23500 C CA . ARG F 3 313 ? 147.908 176.351 162.247 1.00 16.72 313 ARG a CA 1
ATOM 23501 C C . ARG F 3 313 ? 148.160 174.888 161.909 1.00 17.56 313 ARG a C 1
ATOM 23502 O O . ARG F 3 313 ? 148.986 174.607 161.035 1.00 26.13 313 ARG a O 1
ATOM 23523 N N . GLY F 3 314 ? 147.479 173.958 162.572 1.00 21.41 314 GLY a N 1
ATOM 23524 C CA . GLY F 3 314 ? 147.758 172.544 162.374 1.00 16.73 314 GLY a CA 1
ATOM 23525 C C . GLY F 3 314 ? 149.175 172.167 162.744 1.00 21.49 314 GLY a C 1
ATOM 23526 O O . GLY F 3 314 ? 149.799 171.348 162.058 1.00 27.03 314 GLY a O 1
ATOM 23530 N N . ALA F 3 315 ? 149.700 172.746 163.822 1.00 23.15 315 ALA a N 1
ATOM 23531 C CA . ALA F 3 315 ? 151.094 172.565 164.196 1.00 16.74 315 ALA a CA 1
ATOM 23532 C C . ALA F 3 315 ? 151.334 171.359 165.095 1.00 13.69 315 ALA a C 1
ATOM 23533 O O . ALA F 3 315 ? 152.491 170.967 165.276 1.00 23.39 315 ALA a O 1
ATOM 23540 N N . VAL F 3 316 ? 150.288 170.762 165.656 1.00 15.30 316 VAL a N 1
ATOM 23541 C CA . VAL F 3 316 ? 150.449 169.646 166.583 1.00 14.94 316 VAL a CA 1
ATOM 23542 C C . VAL F 3 316 ? 150.659 168.364 165.788 1.00 14.54 316 VAL a C 1
ATOM 23543 O O . VAL F 3 316 ? 149.875 168.041 164.889 1.00 22.73 316 VAL a O 1
ATOM 23556 N N . LYS F 3 317 ? 151.723 167.629 166.116 1.00 19.75 317 LYS a N 1
ATOM 23557 C CA . LYS F 3 317 ? 152.081 166.397 165.403 1.00 15.16 317 LYS a CA 1
ATOM 23558 C C . LYS F 3 317 ? 152.442 165.333 166.436 1.00 18.35 317 LYS a C 1
ATOM 23559 O O . LYS F 3 317 ? 153.615 165.152 166.770 1.00 19.53 317 LYS a O 1
ATOM 23578 N N . HIS F 3 318 ? 151.432 164.607 166.912 1.00 17.22 318 HIS a N 1
ATOM 23579 C CA . HIS F 3 318 ? 151.672 163.550 167.885 1.00 17.87 318 HIS a CA 1
ATOM 23580 C C . HIS F 3 318 ? 152.446 162.378 167.298 1.00 16.93 318 HIS a C 1
ATOM 23581 O O . HIS F 3 318 ? 152.935 161.540 168.062 1.00 18.92 318 HIS a O 1
ATOM 23595 N N . ASP F 3 319 ? 152.572 162.304 165.973 1.00 19.74 319 ASP a N 1
ATOM 23596 C CA . ASP F 3 319 ? 153.282 161.225 165.299 1.00 19.94 319 ASP a CA 1
ATOM 23597 C C . ASP F 3 319 ? 154.698 161.615 164.892 1.00 19.19 319 ASP a C 1
ATOM 23598 O O . ASP F 3 319 ? 155.336 160.883 164.130 1.00 23.68 319 ASP a O 1
ATOM 23607 N N . GLN F 3 320 ? 155.201 162.745 165.379 1.00 20.25 320 GLN a N 1
ATOM 23608 C CA . GLN F 3 320 ? 156.552 163.172 165.047 1.00 15.54 320 GLN a CA 1
ATOM 23609 C C . GLN F 3 320 ? 157.576 162.181 165.591 1.00 16.38 320 GLN a C 1
ATOM 23610 O O . GLN F 3 320 ? 157.354 161.518 166.606 1.00 19.78 320 GLN a O 1
ATOM 23624 N N . GLU F 3 321 ? 158.703 162.083 164.902 1.00 19.01 321 GLU a N 1
ATOM 23625 C CA . GLU F 3 321 ? 159.785 161.178 165.252 1.00 15.55 321 GLU a CA 1
ATOM 23626 C C . GLU F 3 321 ? 161.080 161.962 165.387 1.00 15.84 321 GLU a C 1
ATOM 23627 O O . GLU F 3 321 ? 161.223 163.042 164.806 1.00 21.26 321 GLU a O 1
ATOM 23639 N N . PRO F 3 322 ? 162.041 161.452 166.158 1.00 19.00 322 PRO a N 1
ATOM 23640 C CA . PRO F 3 322 ? 163.348 162.119 166.228 1.00 17.25 322 PRO a CA 1
ATOM 23641 C C . PRO F 3 322 ? 164.000 162.163 164.855 1.00 16.25 322 PRO a C 1
ATOM 23642 O O . PRO F 3 322 ? 163.853 161.243 164.050 1.00 26.21 322 PRO a O 1
ATOM 23653 N N . GLU F 3 323 ? 164.719 163.251 164.588 1.00 20.17 323 GLU a N 1
ATOM 23654 C CA . GLU F 3 323 ? 165.277 163.514 163.267 1.00 19.02 323 GLU a CA 1
ATOM 23655 C C . GLU F 3 323 ? 166.796 163.528 163.340 1.00 22.29 323 GLU a C 1
ATOM 23656 O O . GLU F 3 323 ? 167.372 164.125 164.251 1.00 20.85 323 GLU a O 1
ATOM 23668 N N . GLU F 3 324 ? 167.444 162.884 162.378 1.00 21.71 324 GLU a N 1
ATOM 23669 C CA . GLU F 3 324 ? 168.898 162.851 162.336 1.00 17.34 324 GLU a CA 1
ATOM 23670 C C . GLU F 3 324 ? 169.412 163.866 161.324 1.00 19.06 324 GLU a C 1
ATOM 23671 O O . GLU F 3 324 ? 169.022 163.840 160.153 1.00 25.68 324 GLU a O 1
ATOM 23683 N N . ILE F 3 325 ? 170.286 164.757 161.783 1.00 12.72 325 ILE a N 1
ATOM 23684 C CA . ILE F 3 325 ? 170.906 165.781 160.956 1.00 19.10 325 ILE a CA 1
ATOM 23685 C C . ILE F 3 325 ? 172.396 165.485 160.884 1.00 15.38 325 ILE a C 1
ATOM 23686 O O . ILE F 3 325 ? 173.014 165.115 161.887 1.00 13.52 325 ILE a O 1
ATOM 23702 N N . GLU F 3 326 ? 172.964 165.620 159.692 1.00 17.31 326 GLU a N 1
ATOM 23703 C CA . GLU F 3 326 ? 174.396 165.470 159.482 1.00 14.19 326 GLU a CA 1
ATOM 23704 C C . GLU F 3 326 ? 174.933 166.780 158.932 1.00 12.44 326 GLU a C 1
ATOM 23705 O O . GLU F 3 326 ? 174.402 167.304 157.948 1.00 22.32 326 GLU a O 1
ATOM 23717 N N . ILE F 3 327 ? 175.973 167.314 159.567 1.00 9.01 327 ILE a N 1
ATOM 23718 C CA . ILE F 3 327 ? 176.569 168.561 159.115 1.00 10.49 327 ILE a CA 1
ATOM 23719 C C . ILE F 3 327 ? 178.077 168.396 159.024 1.00 10.45 327 ILE a C 1
ATOM 23720 O O . ILE F 3 327 ? 178.678 167.527 159.660 1.00 16.11 327 ILE a O 1
ATOM 23736 N N . GLU F 3 328 ? 178.679 169.237 158.193 1.00 12.72 328 GLU a N 1
ATOM 23737 C CA . GLU F 3 328 ? 180.122 169.310 158.034 1.00 10.66 328 GLU a CA 1
ATOM 23738 C C . GLU F 3 328 ? 180.567 170.715 158.405 1.00 7.67 328 GLU a C 1
ATOM 23739 O O . GLU F 3 328 ? 180.034 171.696 157.878 1.00 13.87 328 GLU a O 1
ATOM 23751 N N . VAL F 3 329 ? 181.533 170.811 159.317 1.00 10.66 329 VAL a N 1
ATOM 23752 C CA . VAL F 3 329 ? 182.016 172.097 159.801 1.00 5.93 329 VAL a CA 1
ATOM 23753 C C . VAL F 3 329 ? 183.532 172.049 159.902 1.00 6.18 329 VAL a C 1
ATOM 23754 O O . VAL F 3 329 ? 184.141 170.980 159.926 1.00 11.53 329 VAL a O 1
ATOM 23767 N N . GLY F 3 330 ? 184.141 173.229 159.953 1.00 8.69 330 GLY a N 1
ATOM 23768 C CA . GLY F 3 330 ? 185.578 173.320 160.108 1.00 6.46 330 GLY a CA 1
ATOM 23769 C C . GLY F 3 330 ? 186.031 173.560 161.536 1.00 4.24 330 GLY a C 1
ATOM 23770 O O . GLY F 3 330 ? 187.176 173.259 161.881 1.00 9.71 330 GLY a O 1
ATOM 23774 N N . THR F 3 331 ? 185.149 174.096 162.378 1.00 3.94 331 THR a N 1
ATOM 23775 C CA . THR F 3 331 ? 185.493 174.403 163.759 1.00 4.46 331 THR a CA 1
ATOM 23776 C C . THR F 3 331 ? 184.273 174.214 164.650 1.00 1.11 331 THR a C 1
ATOM 23777 O O . THR F 3 331 ? 183.126 174.228 164.191 1.00 12.35 331 THR a O 1
ATOM 23788 N N . ILE F 3 332 ? 184.546 174.060 165.942 1.00 1.27 332 ILE a N 1
ATOM 23789 C CA . ILE F 3 332 ? 183.521 173.843 166.954 1.00 6.12 332 ILE a CA 1
ATOM 23790 C C . ILE F 3 332 ? 183.830 174.732 168.151 1.00 0.00 332 ILE a C 1
ATOM 23791 O O . ILE F 3 332 ? 184.986 174.858 168.564 1.00 8.02 332 ILE a O 1
ATOM 23807 N N . ILE F 3 333 ? 182.792 175.346 168.703 1.00 0.00 333 ILE a N 1
ATOM 23808 C CA . ILE F 3 333 ? 182.884 176.152 169.911 1.00 11.32 333 ILE a CA 1
ATOM 23809 C C . ILE F 3 333 ? 181.940 175.534 170.932 1.00 0.00 333 ILE a C 1
ATOM 23810 O O . ILE F 3 333 ? 180.717 175.551 170.748 1.00 17.14 333 ILE a O 1
ATOM 23826 N N . VAL F 3 334 ? 182.506 174.998 172.008 1.00 0.00 334 VAL a N 1
ATOM 23827 C CA . VAL F 3 334 ? 181.734 174.398 173.091 1.00 0.00 334 VAL a CA 1
ATOM 23828 C C . VAL F 3 334 ? 181.386 175.490 174.096 1.00 0.00 334 VAL a C 1
ATOM 23829 O O . VAL F 3 334 ? 182.274 176.058 174.741 1.00 8.08 334 VAL a O 1
ATOM 23842 N N . ALA F 3 335 ? 180.094 175.770 174.235 1.00 0.00 335 ALA a N 1
ATOM 23843 C CA . ALA F 3 335 ? 179.565 176.789 175.136 1.00 0.00 335 ALA a CA 1
ATOM 23844 C C . ALA F 3 335 ? 178.410 176.214 175.951 1.00 0.00 335 ALA a C 1
ATOM 23845 O O . ALA F 3 335 ? 177.304 176.751 175.975 1.00 0.45 335 ALA a O 1
ATOM 23852 N N . THR F 3 336 ? 178.652 175.081 176.607 1.00 2.49 336 THR a N 1
ATOM 23853 C CA . THR F 3 336 ? 177.594 174.298 177.235 1.00 4.67 336 THR a CA 1
ATOM 23854 C C . THR F 3 336 ? 177.266 174.725 178.665 1.00 0.44 336 THR a C 1
ATOM 23855 O O . THR F 3 336 ? 176.403 174.102 179.289 1.00 7.62 336 THR a O 1
ATOM 23866 N N . GLY F 3 337 ? 177.921 175.753 179.199 1.00 0.00 337 GLY a N 1
ATOM 23867 C CA . GLY F 3 337 ? 177.430 176.350 180.432 1.00 7.94 337 GLY a CA 1
ATOM 23868 C C . GLY F 3 337 ? 177.585 175.459 181.658 1.00 0.00 337 GLY a C 1
ATOM 23869 O O . GLY F 3 337 ? 178.554 174.712 181.797 1.00 5.57 337 GLY a O 1
ATOM 23873 N N . TYR F 3 338 ? 176.607 175.546 182.564 1.00 2.52 338 TYR a N 1
ATOM 23874 C CA . TYR F 3 338 ? 176.723 174.941 183.888 1.00 3.57 338 TYR a CA 1
ATOM 23875 C C . TYR F 3 338 ? 175.349 174.589 184.450 1.00 0.00 338 TYR a C 1
ATOM 23876 O O . TYR F 3 338 ? 174.308 174.933 183.888 1.00 6.97 338 TYR a O 1
ATOM 23894 N N . ASP F 3 339 ? 175.372 173.907 185.594 1.00 1.12 339 ASP a N 1
ATOM 23895 C CA . ASP F 3 339 ? 174.206 173.642 186.424 1.00 2.51 339 ASP a CA 1
ATOM 23896 C C . ASP F 3 339 ? 174.470 174.136 187.841 1.00 0.00 339 ASP a C 1
ATOM 23897 O O . ASP F 3 339 ? 175.606 174.120 188.320 1.00 5.41 339 ASP a O 1
ATOM 23906 N N . ALA F 3 340 ? 173.414 174.573 188.517 1.00 4.25 340 ALA a N 1
ATOM 23907 C CA . ALA F 3 340 ? 173.548 174.943 189.918 1.00 0.11 340 ALA a CA 1
ATOM 23908 C C . ALA F 3 340 ? 173.827 173.705 190.761 1.00 0.00 340 ALA a C 1
ATOM 23909 O O . ALA F 3 340 ? 173.229 172.647 190.558 1.00 4.61 340 ALA a O 1
ATOM 23916 N N . TYR F 3 341 ? 174.756 173.836 191.700 1.00 0.99 341 TYR a N 1
ATOM 23917 C CA . TYR F 3 341 ? 175.017 172.748 192.628 1.00 0.00 341 TYR a CA 1
ATOM 23918 C C . TYR F 3 341 ? 173.740 172.385 193.374 1.00 0.00 341 TYR a C 1
ATOM 23919 O O . TYR F 3 341 ? 172.982 173.259 193.802 1.00 0.00 341 TYR a O 1
ATOM 23937 N N . ASP F 3 342 ? 173.499 171.085 193.520 1.00 0.00 342 ASP a N 1
ATOM 23938 C CA . ASP F 3 342 ? 172.348 170.604 194.274 1.00 4.26 342 ASP a CA 1
ATOM 23939 C C . ASP F 3 342 ? 172.790 170.343 195.710 1.00 0.00 342 ASP a C 1
ATOM 23940 O O . ASP F 3 342 ? 173.597 169.431 195.937 1.00 4.62 342 ASP a O 1
ATOM 23949 N N . PRO F 3 343 ? 172.302 171.092 196.697 1.00 1.35 343 PRO a N 1
ATOM 23950 C CA . PRO F 3 343 ? 172.810 170.962 198.071 1.00 4.81 343 PRO a CA 1
ATOM 23951 C C . PRO F 3 343 ? 172.123 169.911 198.933 1.00 0.00 343 PRO a C 1
ATOM 23952 O O . PRO F 3 343 ? 172.334 169.914 200.148 1.00 4.83 343 PRO a O 1
ATOM 23963 N N . THR F 3 344 ? 171.337 169.006 198.351 1.00 0.00 344 THR a N 1
ATOM 23964 C CA . THR F 3 344 ? 170.644 168.004 199.156 1.00 7.18 344 THR a CA 1
ATOM 23965 C C . THR F 3 344 ? 171.612 167.230 200.044 1.00 1.43 344 THR a C 1
ATOM 23966 O O . THR F 3 344 ? 171.284 166.897 201.186 1.00 17.05 344 THR a O 1
ATOM 23977 N N . GLU F 3 345 ? 172.812 166.938 199.539 1.00 0.47 345 GLU a N 1
ATOM 23978 C CA . GLU F 3 345 ? 173.779 166.168 200.316 1.00 10.35 345 GLU a CA 1
ATOM 23979 C C . GLU F 3 345 ? 174.322 166.936 201.519 1.00 2.49 345 GLU a C 1
ATOM 23980 O O . GLU F 3 345 ? 174.932 166.323 202.400 1.00 14.81 345 GLU a O 1
ATOM 23992 N N . LYS F 3 346 ? 174.144 168.258 201.570 1.00 7.20 346 LYS a N 1
ATOM 23993 C CA . LYS F 3 346 ? 174.559 169.050 202.729 1.00 3.07 346 LYS a CA 1
ATOM 23994 C C . LYS F 3 346 ? 173.474 168.906 203.793 1.00 1.70 346 LYS a C 1
ATOM 23995 O O . LYS F 3 346 ? 172.632 169.781 204.005 1.00 15.60 346 LYS a O 1
ATOM 24014 N N . LEU F 3 347 ? 173.512 167.764 204.479 1.00 0.00 347 LEU a N 1
ATOM 24015 C CA . LEU F 3 347 ? 172.414 167.386 205.361 1.00 9.76 347 LEU a CA 1
ATOM 24016 C C . LEU F 3 347 ? 172.200 168.398 206.480 1.00 1.33 347 LEU a C 1
ATOM 24017 O O . LEU F 3 347 ? 171.055 168.653 206.865 1.00 6.01 347 LEU a O 1
ATOM 24033 N N . GLU F 3 348 ? 173.274 168.990 207.004 1.00 2.58 348 GLU a N 1
ATOM 24034 C CA . GLU F 3 348 ? 173.133 169.926 208.115 1.00 6.14 348 GLU a CA 1
ATOM 24035 C C . GLU F 3 348 ? 172.372 171.188 207.719 1.00 0.00 348 GLU a C 1
ATOM 24036 O O . GLU F 3 348 ? 171.760 171.819 208.585 1.00 14.77 348 GLU a O 1
ATOM 24048 N N . TYR F 3 349 ? 172.379 171.565 206.441 1.00 0.00 349 TYR a N 1
ATOM 24049 C CA . TYR F 3 349 ? 171.613 172.720 205.987 1.00 7.45 349 TYR a CA 1
ATOM 24050 C C . TYR F 3 349 ? 170.174 172.380 205.616 1.00 3.73 349 TYR a C 1
ATOM 24051 O O . TYR F 3 349 ? 169.342 173.288 205.533 1.00 16.82 349 TYR a O 1
ATOM 24069 N N . GLY F 3 350 ? 169.859 171.109 205.382 1.00 0.00 350 GLY a N 1
ATOM 24070 C CA . GLY F 3 350 ? 168.474 170.682 205.340 1.00 4.84 350 GLY a CA 1
ATOM 24071 C C . GLY F 3 350 ? 167.708 170.933 204.060 1.00 6.34 350 GLY a C 1
ATOM 24072 O O . GLY F 3 350 ? 166.479 170.827 204.070 1.00 8.57 350 GLY a O 1
ATOM 24076 N N . TYR F 3 351 ? 168.379 171.260 202.957 1.00 4.72 351 TYR a N 1
ATOM 24077 C CA . TYR F 3 351 ? 167.673 171.448 201.696 1.00 5.70 351 TYR a CA 1
ATOM 24078 C C . TYR F 3 351 ? 166.939 170.169 201.309 1.00 0.00 351 TYR a C 1
ATOM 24079 O O . TYR F 3 351 ? 167.489 169.070 201.400 1.00 13.42 351 TYR a O 1
ATOM 24097 N N . GLY F 3 352 ? 165.694 170.317 200.878 1.00 3.47 352 GLY a N 1
ATOM 24098 C CA . GLY F 3 352 ? 164.860 169.185 200.547 1.00 9.28 352 GLY a CA 1
ATOM 24099 C C . GLY F 3 352 ? 164.098 168.604 201.717 1.00 5.41 352 GLY a C 1
ATOM 24100 O O . GLY F 3 352 ? 163.163 167.826 201.500 1.00 19.08 352 GLY a O 1
ATOM 24104 N N . ARG F 3 353 ? 164.469 168.954 202.946 1.00 14.15 353 ARG a N 1
ATOM 24105 C CA . ARG F 3 353 ? 163.727 168.571 204.139 1.00 5.43 353 ARG a CA 1
ATOM 24106 C C . ARG F 3 353 ? 163.062 169.765 204.803 1.00 5.19 353 ARG a C 1
ATOM 24107 O O . ARG F 3 353 ? 161.859 169.734 205.067 1.00 17.74 353 ARG a O 1
ATOM 24128 N N . HIS F 3 354 ? 163.816 170.829 205.065 1.00 2.72 354 HIS a N 1
ATOM 24129 C CA . HIS F 3 354 ? 163.226 172.053 205.589 1.00 9.92 354 HIS a CA 1
ATOM 24130 C C . HIS F 3 354 ? 162.411 172.738 204.500 1.00 2.38 354 HIS a C 1
ATOM 24131 O O . HIS F 3 354 ? 162.877 172.894 203.369 1.00 15.81 354 HIS a O 1
ATOM 24145 N N . THR F 3 355 ? 161.196 173.159 204.847 1.00 9.11 355 THR a N 1
ATOM 24146 C CA . THR F 3 355 ? 160.294 173.715 203.844 1.00 10.60 355 THR a CA 1
ATOM 24147 C C . THR F 3 355 ? 160.809 175.037 203.288 1.00 1.23 355 THR a C 1
ATOM 24148 O O . THR F 3 355 ? 160.728 175.278 202.080 1.00 10.09 355 THR a O 1
ATOM 24159 N N . ASN F 3 356 ? 161.344 175.907 204.146 1.00 1.19 356 ASN a N 1
ATOM 24160 C CA . ASN F 3 356 ? 161.646 177.282 203.768 1.00 6.48 356 ASN a CA 1
ATOM 24161 C C . ASN F 3 356 ? 163.128 177.501 203.472 1.00 0.00 356 ASN a C 1
ATOM 24162 O O . ASN F 3 356 ? 163.630 178.620 203.614 1.00 6.09 356 ASN a O 1
ATOM 24173 N N . VAL F 3 357 ? 163.834 176.457 203.048 1.00 6.05 357 VAL a N 1
ATOM 24174 C CA . VAL F 3 357 ? 165.213 176.558 202.584 1.00 0.00 357 VAL a CA 1
ATOM 24175 C C . VAL F 3 357 ? 165.200 176.413 201.068 1.00 3.07 357 VAL a C 1
ATOM 24176 O O . VAL F 3 357 ? 164.725 175.401 200.541 1.00 10.77 357 VAL a O 1
ATOM 24189 N N . ILE F 3 358 ? 165.731 177.416 200.368 1.00 0.64 358 ILE a N 1
ATOM 24190 C CA . ILE F 3 358 ? 165.748 177.444 198.911 1.00 1.46 358 ILE a CA 1
ATOM 24191 C C . ILE F 3 358 ? 167.165 177.754 198.435 1.00 1.44 358 ILE a C 1
ATOM 24192 O O . ILE F 3 358 ? 168.025 178.175 199.206 1.00 13.29 358 ILE a O 1
ATOM 24208 N N . THR F 3 359 ? 167.400 177.536 197.143 1.00 0.00 359 THR a N 1
ATOM 24209 C CA . THR F 3 359 ? 168.673 177.880 196.526 1.00 6.22 359 THR a CA 1
ATOM 24210 C C . THR F 3 359 ? 168.632 179.294 195.942 1.00 0.00 359 THR a C 1
ATOM 24211 O O . THR F 3 359 ? 167.579 179.922 195.826 1.00 1.06 359 THR a O 1
ATOM 24222 N N . GLY F 3 360 ? 169.814 179.790 195.570 1.00 1.02 360 GLY a N 1
ATOM 24223 C CA . GLY F 3 360 ? 169.894 181.097 194.940 1.00 7.73 360 GLY a CA 1
ATOM 24224 C C . GLY F 3 360 ? 169.172 181.160 193.606 1.00 2.35 360 GLY a C 1
ATOM 24225 O O . GLY F 3 360 ? 168.506 182.149 193.301 1.00 2.93 360 GLY a O 1
ATOM 24229 N N . LEU F 3 361 ? 169.301 180.112 192.789 1.00 4.50 361 LEU a N 1
ATOM 24230 C CA . LEU F 3 361 ? 168.664 180.113 191.472 1.00 9.61 361 LEU a CA 1
ATOM 24231 C C . LEU F 3 361 ? 167.143 180.041 191.588 1.00 1.48 361 LEU a C 1
ATOM 24232 O O . LEU F 3 361 ? 166.416 180.731 190.851 1.00 14.37 361 LEU a O 1
ATOM 24248 N N . GLU F 3 362 ? 166.641 179.217 192.510 1.00 6.80 362 GLU a N 1
ATOM 24249 C CA . GLU F 3 362 ? 165.219 179.255 192.820 1.00 8.73 362 GLU a CA 1
ATOM 24250 C C . GLU F 3 362 ? 164.794 180.670 193.185 1.00 0.00 362 GLU a C 1
ATOM 24251 O O . GLU F 3 362 ? 163.781 181.168 192.682 1.00 4.08 362 GLU a O 1
ATOM 24263 N N . LEU F 3 363 ? 165.581 181.346 194.029 1.00 0.91 363 LEU a N 1
ATOM 24264 C CA . LEU F 3 363 ? 165.257 182.719 194.403 1.00 3.70 363 LEU a CA 1
ATOM 24265 C C . LEU F 3 363 ? 165.236 183.630 193.185 1.00 0.00 363 LEU a C 1
ATOM 24266 O O . LEU F 3 363 ? 164.407 184.539 193.102 1.00 1.43 363 LEU a O 1
ATOM 24282 N N . GLU F 3 364 ? 166.163 183.426 192.246 1.00 0.00 364 GLU a N 1
ATOM 24283 C CA . GLU F 3 364 ? 166.134 184.198 191.007 1.00 8.42 364 GLU a CA 1
ATOM 24284 C C . GLU F 3 364 ? 164.778 184.060 190.334 1.00 0.78 364 GLU a C 1
ATOM 24285 O O . GLU F 3 364 ? 164.158 185.054 189.942 1.00 9.50 364 GLU a O 1
ATOM 24297 N N . ARG F 3 365 ? 164.286 182.827 190.223 1.00 11.99 365 ARG a N 1
ATOM 24298 C CA . ARG F 3 365 ? 162.985 182.628 189.589 1.00 4.88 365 ARG a CA 1
ATOM 24299 C C . ARG F 3 365 ? 161.866 183.307 190.383 1.00 2.59 365 ARG a C 1
ATOM 24300 O O . ARG F 3 365 ? 160.976 183.931 189.796 1.00 5.33 365 ARG a O 1
ATOM 24321 N N . MET F 3 366 ? 161.895 183.212 191.718 1.00 7.13 366 MET a N 1
ATOM 24322 C CA . MET F 3 366 ? 160.811 183.807 192.510 1.00 8.84 366 MET a CA 1
ATOM 24323 C C . MET F 3 366 ? 160.826 185.328 192.421 1.00 8.67 366 MET a C 1
ATOM 24324 O O . MET F 3 366 ? 159.770 185.967 192.432 1.00 4.99 366 MET a O 1
ATOM 24338 N N . ILE F 3 367 ? 162.016 185.921 192.370 1.00 7.36 367 ILE a N 1
ATOM 24339 C CA . ILE F 3 367 ? 162.138 187.371 192.280 1.00 10.03 367 ILE a CA 1
ATOM 24340 C C . ILE F 3 367 ? 161.648 187.869 190.925 1.00 7.93 367 ILE a C 1
ATOM 24341 O O . ILE F 3 367 ? 161.054 188.948 190.823 1.00 11.16 367 ILE a O 1
ATOM 24357 N N . ASN F 3 368 ? 161.911 187.103 189.868 1.00 12.80 368 ASN a N 1
ATOM 24358 C CA . ASN F 3 368 ? 161.592 187.522 188.508 1.00 7.97 368 ASN a CA 1
ATOM 24359 C C . ASN F 3 368 ? 160.100 187.803 188.354 1.00 11.64 368 ASN a C 1
ATOM 24360 O O . ASN F 3 368 ? 159.258 186.998 188.758 1.00 11.99 368 ASN a O 1
ATOM 24371 N N . ALA F 3 369 ? 159.779 188.951 187.749 1.00 13.06 369 ALA a N 1
ATOM 24372 C CA . ALA F 3 369 ? 158.383 189.355 187.615 1.00 13.40 369 ALA a CA 1
ATOM 24373 C C . ALA F 3 369 ? 157.588 188.380 186.757 1.00 15.90 369 ALA a C 1
ATOM 24374 O O . ALA F 3 369 ? 156.376 188.238 186.946 1.00 21.09 369 ALA a O 1
ATOM 24381 N N . SER F 3 370 ? 158.242 187.705 185.816 1.00 17.03 370 SER a N 1
ATOM 24382 C CA . SER F 3 370 ? 157.596 186.699 184.987 1.00 14.95 370 SER a CA 1
ATOM 24383 C C . SER F 3 370 ? 157.692 185.300 185.584 1.00 14.23 370 SER a C 1
ATOM 24384 O O . SER F 3 370 ? 157.314 184.331 184.921 1.00 22.62 370 SER a O 1
ATOM 24392 N N . GLY F 3 371 ? 158.186 185.174 186.817 1.00 16.30 371 GLY a N 1
ATOM 24393 C CA . GLY F 3 371 ? 158.321 183.884 187.448 1.00 5.37 371 GLY a CA 1
ATOM 24394 C C . GLY F 3 371 ? 157.000 183.353 187.964 1.00 7.28 371 GLY a C 1
ATOM 24395 O O . GLY F 3 371 ? 155.935 183.963 187.812 1.00 15.76 371 GLY a O 1
ATOM 24399 N N . PRO F 3 372 ? 157.065 182.184 188.608 1.00 14.43 372 PRO a N 1
ATOM 24400 C CA . PRO F 3 372 ? 155.833 181.522 189.068 1.00 12.91 372 PRO a CA 1
ATOM 24401 C C . PRO F 3 372 ? 155.165 182.194 190.259 1.00 16.36 372 PRO a C 1
ATOM 24402 O O . PRO F 3 372 ? 154.037 181.817 190.598 1.00 21.05 372 PRO a O 1
ATOM 24413 N N . THR F 3 373 ? 155.814 183.159 190.908 1.00 9.04 373 THR a N 1
ATOM 24414 C CA . THR F 3 373 ? 155.212 183.904 192.006 1.00 12.83 373 THR a CA 1
ATOM 24415 C C . THR F 3 373 ? 154.886 185.341 191.618 1.00 14.02 373 THR a C 1
ATOM 24416 O O . THR F 3 373 ? 154.604 186.161 192.497 1.00 18.85 373 THR a O 1
ATOM 24427 N N . ASP F 3 374 ? 154.924 185.665 190.325 1.00 15.32 374 ASP a N 1
ATOM 24428 C CA . ASP F 3 374 ? 154.743 187.037 189.853 1.00 13.97 374 ASP a CA 1
ATOM 24429 C C . ASP F 3 374 ? 155.743 187.984 190.514 1.00 11.63 374 ASP a C 1
ATOM 24430 O O . ASP F 3 374 ? 155.430 189.130 190.836 1.00 17.66 374 ASP a O 1
ATOM 24439 N N . GLY F 3 375 ? 156.964 187.498 190.716 1.00 15.71 375 GLY a N 1
ATOM 24440 C CA . GLY F 3 375 ? 158.027 188.325 191.247 1.00 10.60 375 GLY a CA 1
ATOM 24441 C C . GLY F 3 375 ? 157.988 188.548 192.740 1.00 11.38 375 GLY a C 1
ATOM 24442 O O . GLY F 3 375 ? 158.793 189.333 193.251 1.00 13.53 375 GLY a O 1
ATOM 24446 N N . LYS F 3 376 ? 157.093 187.883 193.460 1.00 8.83 376 LYS a N 1
ATOM 24447 C CA . LYS F 3 376 ? 156.997 188.017 194.906 1.00 12.15 376 LYS a CA 1
ATOM 24448 C C . LYS F 3 376 ? 157.842 186.943 195.578 1.00 6.68 376 LYS a C 1
ATOM 24449 O O . LYS F 3 376 ? 157.758 185.766 195.217 1.00 17.98 376 LYS a O 1
ATOM 24468 N N . VAL F 3 377 ? 158.660 187.353 196.542 1.00 9.26 377 VAL a N 1
ATOM 24469 C CA . VAL F 3 377 ? 159.423 186.412 197.355 1.00 6.32 377 VAL a CA 1
ATOM 24470 C C . VAL F 3 377 ? 158.497 185.917 198.461 1.00 7.07 377 VAL a C 1
ATOM 24471 O O . VAL F 3 377 ? 158.161 186.664 199.381 1.00 12.19 377 VAL a O 1
ATOM 24484 N N . LEU F 3 378 ? 158.077 184.660 198.369 1.00 5.65 378 LEU a N 1
ATOM 24485 C CA . LEU F 3 378 ? 157.105 184.082 199.286 1.00 13.03 378 LEU a CA 1
ATOM 24486 C C . LEU F 3 378 ? 157.679 182.836 199.943 1.00 8.82 378 LEU a C 1
ATOM 24487 O O . LEU F 3 378 ? 158.372 182.046 199.297 1.00 9.68 378 LEU a O 1
ATOM 24503 N N . LYS F 3 379 ? 157.384 182.666 201.225 1.00 10.44 379 LYS a N 1
ATOM 24504 C CA . LYS F 3 379 ? 157.752 181.439 201.912 1.00 9.43 379 LYS a CA 1
ATOM 24505 C C . LYS F 3 379 ? 157.048 180.262 201.243 1.00 7.99 379 LYS a C 1
ATOM 24506 O O . LYS F 3 379 ? 155.829 180.316 201.037 1.00 12.80 379 LYS a O 1
ATOM 24525 N N . PRO F 3 380 ? 157.763 179.197 200.879 1.00 7.86 380 PRO a N 1
ATOM 24526 C CA . PRO F 3 380 ? 157.060 178.021 200.340 1.00 7.21 380 PRO a CA 1
ATOM 24527 C C . PRO F 3 380 ? 156.050 177.443 201.312 1.00 9.40 380 PRO a C 1
ATOM 24528 O O . PRO F 3 380 ? 155.033 176.888 200.880 1.00 18.01 380 PRO a O 1
ATOM 24539 N N . SER F 3 381 ? 156.299 177.562 202.618 1.00 8.08 381 SER a N 1
ATOM 24540 C CA . SER F 3 381 ? 155.432 176.927 203.607 1.00 11.66 381 SER a CA 1
ATOM 24541 C C . SER F 3 381 ? 154.019 177.505 203.577 1.00 9.52 381 SER a C 1
ATOM 24542 O O . SER F 3 381 ? 153.038 176.756 203.618 1.00 22.71 381 SER a O 1
ATOM 24550 N N . ASP F 3 382 ? 153.888 178.834 203.507 1.00 17.53 382 ASP a N 1
ATOM 24551 C CA . ASP F 3 382 ? 152.580 179.466 203.641 1.00 15.18 382 ASP a CA 1
ATOM 24552 C C . ASP F 3 382 ? 152.249 180.487 202.560 1.00 12.72 382 ASP a C 1
ATOM 24553 O O . ASP F 3 382 ? 151.128 181.005 202.554 1.00 19.86 382 ASP a O 1
ATOM 24562 N N . GLY F 3 383 ? 153.171 180.792 201.653 1.00 16.91 383 GLY a N 1
ATOM 24563 C CA . GLY F 3 383 ? 152.871 181.751 200.611 1.00 11.57 383 GLY a CA 1
ATOM 24564 C C . GLY F 3 383 ? 152.825 183.190 201.069 1.00 17.06 383 GLY a C 1
ATOM 24565 O O . GLY F 3 383 ? 152.178 184.015 200.421 1.00 21.65 383 GLY a O 1
ATOM 24569 N N . GLU F 3 384 ? 153.490 183.515 202.174 1.00 16.30 384 GLU a N 1
ATOM 24570 C CA . GLU F 3 384 ? 153.580 184.875 202.676 1.00 8.32 384 GLU a CA 1
ATOM 24571 C C . GLU F 3 384 ? 155.026 185.347 202.614 1.00 12.57 384 GLU a C 1
ATOM 24572 O O . GLU F 3 384 ? 155.960 184.546 202.554 1.00 14.98 384 GLU a O 1
ATOM 24584 N N . LYS F 3 385 ? 155.199 186.663 202.637 1.00 7.29 385 LYS a N 1
ATOM 24585 C CA . LYS F 3 385 ? 156.531 187.232 202.522 1.00 10.31 385 LYS a CA 1
ATOM 24586 C C . LYS F 3 385 ? 157.356 186.912 203.769 1.00 9.19 385 LYS a C 1
ATOM 24587 O O . LYS F 3 385 ? 156.824 186.905 204.882 1.00 10.91 385 LYS a O 1
ATOM 24606 N N . PRO F 3 386 ? 158.655 186.650 203.619 1.00 13.49 386 PRO a N 1
ATOM 24607 C CA . PRO F 3 386 ? 159.493 186.385 204.795 1.00 8.68 386 PRO a CA 1
ATOM 24608 C C . PRO F 3 386 ? 159.978 187.689 205.410 1.00 5.59 386 PRO a C 1
ATOM 24609 O O . PRO F 3 386 ? 160.549 188.539 204.725 1.00 15.28 386 PRO a O 1
ATOM 24620 N N . LYS F 3 387 ? 159.756 187.841 206.712 1.00 12.06 387 LYS a N 1
ATOM 24621 C CA . LYS F 3 387 ? 160.229 189.034 207.400 1.00 7.15 387 LYS a CA 1
ATOM 24622 C C . LYS F 3 387 ? 161.735 188.996 207.620 1.00 0.00 387 LYS a C 1
ATOM 24623 O O . LYS F 3 387 ? 162.367 190.051 207.723 1.00 4.57 387 LYS a O 1
ATOM 24642 N N . ARG F 3 388 ? 162.321 187.803 207.694 1.00 7.75 388 ARG a N 1
ATOM 24643 C CA . ARG F 3 388 ? 163.748 187.647 207.937 1.00 2.72 388 ARG a CA 1
ATOM 24644 C C . ARG F 3 388 ? 164.308 186.600 206.985 1.00 4.87 388 ARG a C 1
ATOM 24645 O O . ARG F 3 388 ? 163.777 185.488 206.881 1.00 3.78 388 ARG a O 1
ATOM 24666 N N . VAL F 3 389 ? 165.387 186.965 206.304 1.00 0.84 389 VAL a N 1
ATOM 24667 C CA . VAL F 3 389 ? 166.020 186.117 205.307 1.00 0.00 389 VAL a CA 1
ATOM 24668 C C . VAL F 3 389 ? 167.502 186.023 205.632 1.00 0.00 389 VAL a C 1
ATOM 24669 O O . VAL F 3 389 ? 168.150 187.039 205.902 1.00 0.31 389 VAL a O 1
ATOM 24682 N N . ALA F 3 390 ? 168.034 184.811 205.605 1.00 0.00 390 ALA a N 1
ATOM 24683 C CA . ALA F 3 390 ? 169.469 184.588 205.691 1.00 2.60 390 ALA a CA 1
ATOM 24684 C C . ALA F 3 390 ? 169.969 184.052 204.358 1.00 0.00 390 ALA a C 1
ATOM 24685 O O . ALA F 3 390 ? 169.262 183.303 203.684 1.00 13.31 390 ALA a O 1
ATOM 24692 N N . PHE F 3 391 ? 171.168 184.468 203.968 1.00 4.04 391 PHE a N 1
ATOM 24693 C CA . PHE F 3 391 ? 171.885 183.897 202.838 1.00 3.99 391 PHE a CA 1
ATOM 24694 C C . PHE F 3 391 ? 173.140 183.210 203.360 1.00 0.00 391 PHE a C 1
ATOM 24695 O O . PHE F 3 391 ? 173.833 183.748 204.228 1.00 11.09 391 PHE a O 1
ATOM 24712 N N . ILE F 3 392 ? 173.436 182.028 202.828 1.00 0.00 392 ILE a N 1
ATOM 24713 C CA . ILE F 3 392 ? 174.628 181.278 203.213 1.00 3.52 392 ILE a CA 1
ATOM 24714 C C . ILE F 3 392 ? 175.540 181.175 201.996 1.00 0.00 392 ILE a C 1
ATOM 24715 O O . ILE F 3 392 ? 175.125 180.676 200.944 1.00 10.70 392 ILE a O 1
ATOM 24731 N N . HIS F 3 393 ? 176.779 181.639 202.145 1.00 0.00 393 HIS a N 1
ATOM 24732 C CA . HIS F 3 393 ? 177.752 181.629 201.064 1.00 7.15 393 HIS a CA 1
ATOM 24733 C C . HIS F 3 393 ? 178.396 180.247 200.926 1.00 0.00 393 HIS a C 1
ATOM 24734 O O . HIS F 3 393 ? 178.282 179.385 201.797 1.00 3.02 393 HIS a O 1
ATOM 24748 N N . CYS F 3 394 ? 179.083 180.052 199.798 1.00 0.00 394 CYS a N 1
ATOM 24749 C CA . CYS F 3 394 ? 179.988 178.921 199.583 1.00 0.00 394 CYS a CA 1
ATOM 24750 C C . CYS F 3 394 ? 179.308 177.564 199.780 1.00 0.00 394 CYS a C 1
ATOM 24751 O O . CYS F 3 394 ? 179.945 176.607 200.220 1.00 5.97 394 CYS a O 1
ATOM 24758 N N . VAL F 3 395 ? 178.033 177.444 199.429 1.00 0.00 395 VAL a N 1
ATOM 24759 C CA . VAL F 3 395 ? 177.352 176.155 199.516 1.00 0.00 395 VAL a CA 1
ATOM 24760 C C . VAL F 3 395 ? 177.682 175.353 198.262 1.00 0.00 395 VAL a C 1
ATOM 24761 O O . VAL F 3 395 ? 177.371 175.771 197.144 1.00 5.85 395 VAL a O 1
ATOM 24774 N N . GLY F 3 396 ? 178.314 174.200 198.444 1.00 0.00 396 GLY a N 1
ATOM 24775 C CA . GLY F 3 396 ? 178.797 173.429 197.319 1.00 0.45 396 GLY a CA 1
ATOM 24776 C C . GLY F 3 396 ? 180.144 173.859 196.783 1.00 0.00 396 GLY a C 1
ATOM 24777 O O . GLY F 3 396 ? 180.590 173.313 195.769 1.00 6.15 396 GLY a O 1
ATOM 24781 N N . SER F 3 397 ? 180.813 174.809 197.433 1.00 1.19 397 SER a N 1
ATOM 24782 C CA . SER F 3 397 ? 182.097 175.309 196.966 1.00 0.00 397 SER a CA 1
ATOM 24783 C C . SER F 3 397 ? 183.038 175.449 198.154 1.00 0.00 397 SER a C 1
ATOM 24784 O O . SER F 3 397 ? 182.606 175.515 199.304 1.00 0.00 397 SER a O 1
ATOM 24792 N N . ARG F 3 398 ? 184.336 175.491 197.859 1.00 3.70 398 ARG a N 1
ATOM 24793 C CA . ARG F 3 398 ? 185.366 175.654 198.883 1.00 4.13 398 ARG a CA 1
ATOM 24794 C C . ARG F 3 398 ? 185.138 174.681 200.043 1.00 0.00 398 ARG a C 1
ATOM 24795 O O . ARG F 3 398 ? 185.114 175.061 201.213 1.00 11.71 398 ARG a O 1
ATOM 24816 N N . ASP F 3 399 ? 184.957 173.404 199.709 1.00 0.00 399 ASP a N 1
ATOM 24817 C CA . ASP F 3 399 ? 184.510 172.422 200.695 1.00 3.35 399 ASP a CA 1
ATOM 24818 C C . ASP F 3 399 ? 185.039 171.051 200.296 1.00 2.37 399 ASP a C 1
ATOM 24819 O O . ASP F 3 399 ? 184.534 170.441 199.351 1.00 8.56 399 ASP a O 1
ATOM 24828 N N . GLU F 3 400 ? 186.049 170.573 201.020 1.00 5.85 400 GLU a N 1
ATOM 24829 C CA . GLU F 3 400 ? 186.618 169.257 200.759 1.00 7.27 400 GLU a CA 1
ATOM 24830 C C . GLU F 3 400 ? 185.753 168.119 201.284 1.00 4.99 400 GLU a C 1
ATOM 24831 O O . GLU F 3 400 ? 185.921 166.980 200.839 1.00 13.43 400 GLU a O 1
ATOM 24843 N N . GLN F 3 401 ? 184.838 168.390 202.214 1.00 8.25 401 GLN a N 1
ATOM 24844 C CA . GLN F 3 401 ? 183.951 167.336 202.691 1.00 6.90 401 GLN a CA 1
ATOM 24845 C C . GLN F 3 401 ? 183.045 166.814 201.584 1.00 9.53 401 GLN a C 1
ATOM 24846 O O . GLN F 3 401 ? 182.489 165.720 201.717 1.00 11.34 401 GLN a O 1
ATOM 24860 N N . ILE F 3 402 ? 182.879 167.574 200.501 1.00 12.37 402 ILE a N 1
ATOM 24861 C CA . ILE F 3 402 ? 182.092 167.164 199.348 1.00 4.58 402 ILE a CA 1
ATOM 24862 C C . ILE F 3 402 ? 182.922 167.143 198.070 1.00 7.06 402 ILE a C 1
ATOM 24863 O O . ILE F 3 402 ? 182.369 167.027 196.979 1.00 15.59 402 ILE a O 1
ATOM 24879 N N . GLY F 3 403 ? 184.240 167.256 198.183 1.00 8.25 403 GLY a N 1
ATOM 24880 C CA . GLY F 3 403 ? 185.097 167.202 197.011 1.00 2.77 403 GLY a CA 1
ATOM 24881 C C . GLY F 3 403 ? 184.916 168.365 196.059 1.00 3.86 403 GLY a C 1
ATOM 24882 O O . GLY F 3 403 ? 184.977 168.177 194.839 1.00 10.82 403 GLY a O 1
ATOM 24886 N N . LYS F 3 404 ? 184.691 169.565 196.588 1.00 6.59 404 LYS a N 1
ATOM 24887 C CA . LYS F 3 404 ? 184.509 170.773 195.784 1.00 0.00 404 LYS a CA 1
ATOM 24888 C C . LYS F 3 404 ? 185.478 171.834 196.287 1.00 0.00 404 LYS a C 1
ATOM 24889 O O . LYS F 3 404 ? 185.075 172.797 196.946 1.00 6.47 404 LYS a O 1
ATOM 24908 N N . PRO F 3 405 ? 186.769 171.690 195.987 1.00 1.50 405 PRO a N 1
ATOM 24909 C CA . PRO F 3 405 ? 187.775 172.595 196.555 1.00 1.89 405 PRO a CA 1
ATOM 24910 C C . PRO F 3 405 ? 187.900 173.942 195.858 1.00 3.62 405 PRO a C 1
ATOM 24911 O O . PRO F 3 405 ? 188.803 174.707 196.205 1.00 15.14 405 PRO a O 1
ATOM 24922 N N . TYR F 3 406 ? 187.036 174.275 194.905 1.00 0.00 406 TYR a N 1
ATOM 24923 C CA . TYR F 3 406 ? 187.174 175.495 194.121 1.00 4.34 406 TYR a CA 1
ATOM 24924 C C . TYR F 3 406 ? 186.134 176.533 194.530 1.00 0.00 406 TYR a C 1
ATOM 24925 O O . TYR F 3 406 ? 185.110 176.217 195.136 1.00 0.00 406 TYR a O 1
ATOM 24943 N N . CYS F 3 407 ? 186.416 177.786 194.183 1.00 0.00 407 CYS a N 1
ATOM 24944 C CA . CYS F 3 407 ? 185.471 178.880 194.371 1.00 0.00 407 CYS a CA 1
ATOM 24945 C C . CYS F 3 407 ? 184.610 179.032 193.124 1.00 1.84 407 CYS a C 1
ATOM 24946 O O . CYS F 3 407 ? 185.129 179.073 192.007 1.00 1.03 407 CYS a O 1
ATOM 24953 N N . SER F 3 408 ? 183.299 179.118 193.318 1.00 0.00 408 SER a N 1
ATOM 24954 C CA . SER F 3 408 ? 182.374 179.244 192.197 1.00 9.08 408 SER a CA 1
ATOM 24955 C C . SER F 3 408 ? 182.315 180.658 191.625 1.00 0.00 408 SER a C 1
ATOM 24956 O O . SER F 3 408 ? 181.629 180.867 190.624 1.00 3.12 408 SER a O 1
ATOM 24964 N N . ARG F 3 409 ? 182.959 181.629 192.275 1.00 2.39 409 ARG a N 1
ATOM 24965 C CA . ARG F 3 409 ? 183.370 182.901 191.684 1.00 0.00 409 ARG a CA 1
ATOM 24966 C C . ARG F 3 409 ? 182.253 183.910 191.429 1.00 0.00 409 ARG a C 1
ATOM 24967 O O . ARG F 3 409 ? 182.530 185.105 191.320 1.00 5.42 409 ARG a O 1
ATOM 24988 N N . VAL F 3 410 ? 180.994 183.486 191.428 1.00 0.00 410 VAL a N 1
ATOM 24989 C CA . VAL F 3 410 ? 179.883 184.403 191.191 1.00 0.00 410 VAL a CA 1
ATOM 24990 C C . VAL F 3 410 ? 178.908 184.449 192.351 1.00 0.00 410 VAL a C 1
ATOM 24991 O O . VAL F 3 410 ? 178.050 185.342 192.378 1.00 2.60 410 VAL a O 1
ATOM 25004 N N . CYS F 3 411 ? 179.009 183.533 193.313 1.00 8.86 411 CYS a N 1
ATOM 25005 C CA . CYS F 3 411 ? 177.947 183.401 194.301 1.00 4.02 411 CYS a CA 1
ATOM 25006 C C . CYS F 3 411 ? 177.934 184.578 195.270 1.00 0.00 411 CYS a C 1
ATOM 25007 O O . CYS F 3 411 ? 176.867 185.013 195.704 1.00 0.00 411 CYS a O 1
ATOM 25014 N N . CYS F 3 412 ? 179.105 185.101 195.640 1.00 0.37 412 CYS a N 1
ATOM 25015 C CA . CYS F 3 412 ? 179.126 186.278 196.508 1.00 8.32 412 CYS a CA 1
ATOM 25016 C C . CYS F 3 412 ? 178.320 187.417 195.881 1.00 6.39 412 CYS a C 1
ATOM 25017 O O . CYS F 3 412 ? 177.449 188.022 196.526 1.00 6.05 412 CYS a O 1
ATOM 25024 N N . MET F 3 413 ? 178.571 187.682 194.598 1.00 0.00 413 MET a N 1
ATOM 25025 C CA . MET F 3 413 ? 177.924 188.802 193.928 1.00 0.00 413 MET a CA 1
ATOM 25026 C C . MET F 3 413 ? 176.427 188.566 193.763 1.00 0.00 413 MET a C 1
ATOM 25027 O O . MET F 3 413 ? 175.628 189.459 194.053 1.00 4.83 413 MET a O 1
ATOM 25041 N N . TYR F 3 414 ? 176.011 187.383 193.294 1.00 0.00 414 TYR a N 1
ATOM 25042 C CA . TYR F 3 414 ? 174.571 187.197 193.110 1.00 2.18 414 TYR a CA 1
ATOM 25043 C C . TYR F 3 414 ? 173.853 187.120 194.448 1.00 0.00 414 TYR a C 1
ATOM 25044 O O . TYR F 3 414 ? 172.688 187.515 194.541 1.00 2.27 414 TYR a O 1
ATOM 25062 N N . ILE F 3 415 ? 174.530 186.651 195.495 1.00 2.75 415 ILE a N 1
ATOM 25063 C CA . ILE F 3 415 ? 173.954 186.717 196.833 1.00 0.70 415 ILE a CA 1
ATOM 25064 C C . ILE F 3 415 ? 173.664 188.165 197.207 1.00 0.00 415 ILE a C 1
ATOM 25065 O O . ILE F 3 415 ? 172.540 188.513 197.589 1.00 15.18 415 ILE a O 1
ATOM 25081 N N . MET F 3 416 ? 174.672 189.036 197.084 1.00 0.00 416 MET a N 1
ATOM 25082 C CA . MET F 3 416 ? 174.458 190.433 197.450 1.00 4.54 416 MET a CA 1
ATOM 25083 C C . MET F 3 416 ? 173.387 191.071 196.569 1.00 4.28 416 MET a C 1
ATOM 25084 O O . MET F 3 416 ? 172.557 191.847 197.055 1.00 10.44 416 MET a O 1
ATOM 25098 N N . LYS F 3 417 ? 173.381 190.744 195.276 1.00 0.00 417 LYS a N 1
ATOM 25099 C CA . LYS F 3 417 ? 172.380 191.298 194.370 1.00 0.00 417 LYS a CA 1
ATOM 25100 C C . LYS F 3 417 ? 170.974 190.908 194.804 1.00 0.00 417 LYS a C 1
ATOM 25101 O O . LYS F 3 417 ? 170.077 191.752 194.863 1.00 0.00 417 LYS a O 1
ATOM 25120 N N . ASN F 3 418 ? 170.750 189.625 195.078 1.00 0.00 418 ASN a N 1
ATOM 25121 C CA . ASN F 3 418 ? 169.406 189.208 195.451 1.00 2.57 418 ASN a CA 1
ATOM 25122 C C . ASN F 3 418 ? 169.009 189.766 196.811 1.00 0.00 418 ASN a C 1
ATOM 25123 O O . ASN F 3 418 ? 167.830 190.049 197.034 1.00 0.00 418 ASN a O 1
ATOM 25134 N N . ALA F 3 419 ? 169.972 189.958 197.717 1.00 0.00 419 ALA a N 1
ATOM 25135 C CA . ALA F 3 419 ? 169.673 190.634 198.977 1.00 2.83 419 ALA a CA 1
ATOM 25136 C C . ALA F 3 419 ? 169.206 192.062 198.721 1.00 0.00 419 ALA a C 1
ATOM 25137 O O . ALA F 3 419 ? 168.207 192.518 199.291 1.00 3.94 419 ALA a O 1
ATOM 25144 N N . GLN F 3 420 ? 169.911 192.775 197.841 1.00 2.27 420 GLN a N 1
ATOM 25145 C CA . GLN F 3 420 ? 169.513 194.138 197.507 1.00 7.59 420 GLN a CA 1
ATOM 25146 C C . GLN F 3 420 ? 168.137 194.164 196.856 1.00 0.00 420 GLN a C 1
ATOM 25147 O O . GLN F 3 420 ? 167.321 195.038 197.155 1.00 7.65 420 GLN a O 1
ATOM 25161 N N . LEU F 3 421 ? 167.863 193.217 195.959 1.00 0.00 421 LEU a N 1
ATOM 25162 C CA . LEU F 3 421 ? 166.561 193.177 195.299 1.00 6.79 421 LEU a CA 1
ATOM 25163 C C . LEU F 3 421 ? 165.444 192.884 196.292 1.00 3.21 421 LEU a C 1
ATOM 25164 O O . LEU F 3 421 ? 164.351 193.454 196.191 1.00 6.82 421 LEU a O 1
ATOM 25180 N N . ILE F 3 422 ? 165.693 191.991 197.251 1.00 0.46 422 ILE a N 1
ATOM 25181 C CA . ILE F 3 422 ? 164.707 191.737 198.296 1.00 3.96 422 ILE a CA 1
ATOM 25182 C C . ILE F 3 422 ? 164.436 193.012 199.081 1.00 7.37 422 ILE a C 1
ATOM 25183 O O . ILE F 3 422 ? 163.282 193.374 199.331 1.00 9.63 422 ILE a O 1
ATOM 25199 N N . LYS F 3 423 ? 165.501 193.712 199.479 1.00 5.30 423 LYS a N 1
ATOM 25200 C CA . LYS F 3 423 ? 165.317 194.952 200.227 1.00 5.74 423 LYS a CA 1
ATOM 25201 C C . LYS F 3 423 ? 164.532 195.968 199.406 1.00 7.87 423 LYS a C 1
ATOM 25202 O O . LYS F 3 423 ? 163.659 196.665 199.934 1.00 14.46 423 LYS a O 1
ATOM 25221 N N . ASP F 3 424 ? 164.826 196.057 198.109 1.00 11.29 424 ASP a N 1
ATOM 25222 C CA . ASP F 3 424 ? 164.106 196.978 197.237 1.00 8.92 424 ASP a CA 1
ATOM 25223 C C . ASP F 3 424 ? 162.621 196.647 197.197 1.00 11.72 424 ASP a C 1
ATOM 25224 O O . ASP F 3 424 ? 161.772 197.535 197.322 1.00 18.20 424 ASP a O 1
ATOM 25233 N N . LYS F 3 425 ? 162.285 195.369 197.015 1.00 12.01 425 LYS a N 1
ATOM 25234 C CA . LYS F 3 425 ? 160.877 194.989 196.964 1.00 11.64 425 LYS a CA 1
ATOM 25235 C C . LYS F 3 425 ? 160.198 195.187 198.314 1.00 11.84 425 LYS a C 1
ATOM 25236 O O . LYS F 3 425 ? 159.059 195.660 198.377 1.00 21.83 425 LYS a O 1
ATOM 25255 N N . MET F 3 426 ? 160.877 194.826 199.402 1.00 13.21 426 MET a N 1
ATOM 25256 C CA . MET F 3 426 ? 160.312 194.865 200.750 1.00 12.92 426 MET a CA 1
ATOM 25257 C C . MET F 3 426 ? 161.320 195.522 201.683 1.00 7.24 426 MET a C 1
ATOM 25258 O O . MET F 3 426 ? 162.128 194.838 202.323 1.00 12.31 426 MET a O 1
ATOM 25272 N N . PRO F 3 427 ? 161.301 196.852 201.791 1.00 12.38 427 PRO a N 1
ATOM 25273 C CA . PRO F 3 427 ? 162.318 197.534 202.609 1.00 9.08 427 PRO a CA 1
ATOM 25274 C C . PRO F 3 427 ? 162.330 197.111 204.069 1.00 9.88 427 PRO a C 1
ATOM 25275 O O . PRO F 3 427 ? 163.366 197.259 204.725 1.00 17.29 427 PRO a O 1
ATOM 25286 N N . ASP F 3 428 ? 161.223 196.592 204.602 1.00 10.45 428 ASP a N 1
ATOM 25287 C CA . ASP F 3 428 ? 161.178 196.169 205.998 1.00 17.54 428 ASP a CA 1
ATOM 25288 C C . ASP F 3 428 ? 161.845 194.820 206.247 1.00 9.85 428 ASP a C 1
ATOM 25289 O O . ASP F 3 428 ? 162.056 194.463 207.410 1.00 19.06 428 ASP a O 1
ATOM 25298 N N . THR F 3 429 ? 162.175 194.064 205.203 1.00 11.05 429 THR a N 1
ATOM 25299 C CA . THR F 3 429 ? 162.757 192.741 205.393 1.00 9.31 429 THR a CA 1
ATOM 25300 C C . THR F 3 429 ? 164.174 192.859 205.941 1.00 4.21 429 THR a C 1
ATOM 25301 O O . THR F 3 429 ? 164.965 193.681 205.470 1.00 17.20 429 THR a O 1
ATOM 25312 N N . GLU F 3 430 ? 164.497 192.037 206.937 1.00 1.01 430 GLU a N 1
ATOM 25313 C CA . GLU F 3 430 ? 165.852 191.956 207.470 1.00 12.48 430 GLU a CA 1
ATOM 25314 C C . GLU F 3 430 ? 166.613 190.859 206.734 1.00 0.00 430 GLU a C 1
ATOM 25315 O O . GLU F 3 430 ? 166.119 189.737 206.606 1.00 9.86 430 GLU a O 1
ATOM 25327 N N . VAL F 3 431 ? 167.807 191.187 206.239 1.00 0.00 431 VAL a N 1
ATOM 25328 C CA . VAL F 3 431 ? 168.590 190.275 205.411 1.00 0.00 431 VAL a CA 1
ATOM 25329 C C . VAL F 3 431 ? 170.003 190.173 205.972 1.00 0.00 431 VAL a C 1
ATOM 25330 O O . VAL F 3 431 ? 170.651 191.193 206.229 1.00 8.45 431 VAL a O 1
ATOM 25343 N N . THR F 3 432 ? 170.482 188.941 206.139 1.00 0.00 432 THR a N 1
ATOM 25344 C CA . THR F 3 432 ? 171.771 188.653 206.754 1.00 2.86 432 THR a CA 1
ATOM 25345 C C . THR F 3 432 ? 172.534 187.647 205.902 1.00 0.00 432 THR a C 1
ATOM 25346 O O . THR F 3 432 ? 171.960 186.657 205.441 1.00 12.02 432 THR a O 1
ATOM 25357 N N . LEU F 3 433 ? 173.828 187.893 205.706 1.00 7.69 433 LEU a N 1
ATOM 25358 C CA . LEU F 3 433 ? 174.687 187.023 204.910 1.00 0.00 433 LEU a CA 1
ATOM 25359 C C . LEU F 3 433 ? 175.759 186.395 205.791 1.00 0.00 433 LEU a C 1
ATOM 25360 O O . LEU F 3 433 ? 176.469 187.101 206.513 1.00 8.16 433 LEU a O 1
ATOM 25376 N N . TYR F 3 434 ? 175.882 185.073 205.709 1.00 0.00 434 TYR a N 1
ATOM 25377 C CA . TYR F 3 434 ? 176.951 184.327 206.361 1.00 0.00 434 TYR a CA 1
ATOM 25378 C C . TYR F 3 434 ? 178.008 184.007 205.311 1.00 0.00 434 TYR a C 1
ATOM 25379 O O . TYR F 3 434 ? 177.760 183.215 204.398 1.00 5.38 434 TYR a O 1
ATOM 25397 N N . TYR F 3 435 ? 179.183 184.612 205.444 1.00 0.00 435 TYR a N 1
ATOM 25398 C CA . TYR F 3 435 ? 180.228 184.503 204.438 1.00 0.00 435 TYR a CA 1
ATOM 25399 C C . TYR F 3 435 ? 181.552 184.139 205.097 1.00 0.00 435 TYR a C 1
ATOM 25400 O O . TYR F 3 435 ? 181.687 184.145 206.321 1.00 13.79 435 TYR a O 1
ATOM 25418 N N . MET F 3 436 ? 182.529 183.805 204.255 1.00 0.00 436 MET a N 1
ATOM 25419 C CA . MET F 3 436 ? 183.904 183.556 204.671 1.00 0.11 436 MET a CA 1
ATOM 25420 C C . MET F 3 436 ? 184.830 184.646 204.149 1.00 0.00 436 MET a C 1
ATOM 25421 O O . MET F 3 436 ? 185.543 185.291 204.922 1.00 4.97 436 MET a O 1
ATOM 25435 N N . ASP F 3 437 ? 184.838 184.847 202.834 1.00 0.76 437 ASP a N 1
ATOM 25436 C CA . ASP F 3 437 ? 185.411 186.011 202.183 1.00 0.00 437 ASP a CA 1
ATOM 25437 C C . ASP F 3 437 ? 184.349 186.609 201.275 1.00 0.00 437 ASP a C 1
ATOM 25438 O O . ASP F 3 437 ? 183.626 185.875 200.596 1.00 2.32 437 ASP a O 1
ATOM 25447 N N . ILE F 3 438 ? 184.245 187.932 201.277 1.00 0.00 438 ILE a N 1
ATOM 25448 C CA . ILE F 3 438 ? 183.492 188.647 200.255 1.00 0.00 438 ILE a CA 1
ATOM 25449 C C . ILE F 3 438 ? 184.439 188.828 199.076 1.00 7.94 438 ILE a C 1
ATOM 25450 O O . ILE F 3 438 ? 185.450 189.523 199.188 1.00 5.92 438 ILE a O 1
ATOM 25466 N N . ARG F 3 439 ? 184.140 188.166 197.961 1.00 0.00 439 ARG a N 1
ATOM 25467 C CA . ARG F 3 439 ? 184.982 188.230 196.768 1.00 1.25 439 ARG a CA 1
ATOM 25468 C C . ARG F 3 439 ? 184.310 189.152 195.750 1.00 0.00 439 ARG a C 1
ATOM 25469 O O . ARG F 3 439 ? 183.691 188.716 194.781 1.00 1.11 439 ARG a O 1
ATOM 25490 N N . ALA F 3 440 ? 184.425 190.455 196.004 1.00 0.00 440 ALA a N 1
ATOM 25491 C CA . ALA F 3 440 ? 183.875 191.491 195.127 1.00 4.24 440 ALA a CA 1
ATOM 25492 C C . ALA F 3 440 ? 184.991 192.072 194.258 1.00 0.00 440 ALA a C 1
ATOM 25493 O O . ALA F 3 440 ? 185.360 193.242 194.351 1.00 13.38 440 ALA a O 1
ATOM 25500 N N . PHE F 3 441 ? 185.518 191.217 193.387 1.00 0.00 441 PHE a N 1
ATOM 25501 C CA . PHE F 3 441 ? 186.765 191.489 192.682 1.00 0.78 441 PHE a CA 1
ATOM 25502 C C . PHE F 3 441 ? 186.578 192.242 191.371 1.00 0.00 441 PHE a C 1
ATOM 25503 O O . PHE F 3 441 ? 187.556 192.769 190.836 1.00 9.47 441 PHE a O 1
ATOM 25520 N N . GLY F 3 442 ? 185.361 192.286 190.836 1.00 0.00 442 GLY a N 1
ATOM 25521 C CA . GLY F 3 442 ? 185.126 192.807 189.507 1.00 5.03 442 GLY a CA 1
ATOM 25522 C C . GLY F 3 442 ? 184.972 194.318 189.483 1.00 0.00 442 GLY a C 1
ATOM 25523 O O . GLY F 3 442 ? 184.977 195.000 190.506 1.00 0.29 442 GLY a O 1
ATOM 25527 N N . LYS F 3 443 ? 184.826 194.844 188.270 1.00 10.09 443 LYS a N 1
ATOM 25528 C CA . LYS F 3 443 ? 184.663 196.280 188.090 1.00 2.44 443 LYS a CA 1
ATOM 25529 C C . LYS F 3 443 ? 183.352 196.732 188.717 1.00 0.00 443 LYS a C 1
ATOM 25530 O O . LYS F 3 443 ? 182.276 196.275 188.325 1.00 4.27 443 LYS a O 1
ATOM 25549 N N . GLY F 3 444 ? 183.446 197.624 189.698 1.00 0.00 444 GLY a N 1
ATOM 25550 C CA . GLY F 3 444 ? 182.290 198.086 190.432 1.00 5.70 444 GLY a CA 1
ATOM 25551 C C . GLY F 3 444 ? 181.817 197.156 191.530 1.00 0.00 444 GLY a C 1
ATOM 25552 O O . GLY F 3 444 ? 180.898 197.524 192.271 1.00 10.84 444 GLY a O 1
ATOM 25556 N N . PHE F 3 445 ? 182.431 195.976 191.672 1.00 0.00 445 PHE a N 1
ATOM 25557 C CA . PHE F 3 445 ? 181.934 194.981 192.621 1.00 4.93 445 PHE a CA 1
ATOM 25558 C C . PHE F 3 445 ? 182.143 195.440 194.060 1.00 0.00 445 PHE a C 1
ATOM 25559 O O . PHE F 3 445 ? 181.246 195.311 194.898 1.00 0.00 445 PHE a O 1
ATOM 25576 N N . GLU F 3 446 ? 183.337 195.944 194.375 1.00 0.00 446 GLU a N 1
ATOM 25577 C CA . GLU F 3 446 ? 183.594 196.415 195.732 1.00 4.18 446 GLU a CA 1
ATOM 25578 C C . GLU F 3 446 ? 182.636 197.540 196.097 1.00 0.00 446 GLU a C 1
ATOM 25579 O O . GLU F 3 446 ? 182.142 197.611 197.230 1.00 0.00 446 GLU a O 1
ATOM 25591 N N . GLU F 3 447 ? 182.366 198.428 195.142 1.00 1.23 447 GLU a N 1
ATOM 25592 C CA . GLU F 3 447 ? 181.373 199.474 195.352 1.00 2.64 447 GLU a CA 1
ATOM 25593 C C . GLU F 3 447 ? 179.983 198.878 195.565 1.00 0.00 447 GLU a C 1
ATOM 25594 O O . GLU F 3 447 ? 179.216 199.358 196.404 1.00 0.00 447 GLU a O 1
ATOM 25606 N N . PHE F 3 448 ? 179.649 197.822 194.820 1.00 0.00 448 PHE a N 1
ATOM 25607 C CA . PHE F 3 448 ? 178.384 197.118 195.030 1.00 5.03 448 PHE a CA 1
ATOM 25608 C C . PHE F 3 448 ? 178.283 196.595 196.460 1.00 0.00 448 PHE a C 1
ATOM 25609 O O . PHE F 3 448 ? 177.233 196.695 197.095 1.00 0.00 448 PHE a O 1
ATOM 25626 N N . TYR F 3 449 ? 179.374 196.029 196.973 1.00 4.93 449 TYR a N 1
ATOM 25627 C CA . TYR F 3 449 ? 179.425 195.520 198.343 1.00 0.00 449 TYR a CA 1
ATOM 25628 C C . TYR F 3 449 ? 179.193 196.643 199.357 1.00 0.59 449 TYR a C 1
ATOM 25629 O O . TYR F 3 449 ? 178.300 196.564 200.226 1.00 1.94 449 TYR a O 1
ATOM 25647 N N . LYS F 3 450 ? 179.969 197.721 199.233 1.00 0.30 450 LYS a N 1
ATOM 25648 C CA . LYS F 3 450 ? 179.760 198.866 200.109 1.00 0.94 450 LYS a CA 1
ATOM 25649 C C . LYS F 3 450 ? 178.305 199.306 200.066 1.00 0.00 450 LYS a C 1
ATOM 25650 O O . LYS F 3 450 ? 177.698 199.548 201.107 1.00 0.66 450 LYS a O 1
ATOM 25669 N N . ARG F 3 451 ? 177.725 199.392 198.870 1.00 0.00 451 ARG a N 1
ATOM 25670 C CA . ARG F 3 451 ? 176.341 199.837 198.735 1.00 3.98 451 ARG a CA 1
ATOM 25671 C C . ARG F 3 451 ? 175.379 198.862 199.405 1.00 0.00 451 ARG a C 1
ATOM 25672 O O . ARG F 3 451 ? 174.385 199.276 200.012 1.00 0.00 451 ARG a O 1
ATOM 25693 N N . SER F 3 452 ? 175.660 197.560 199.307 1.00 0.00 452 SER a N 1
ATOM 25694 C CA . SER F 3 452 ? 174.850 196.577 200.021 1.00 6.25 452 SER a CA 1
ATOM 25695 C C . SER F 3 452 ? 174.760 196.936 201.491 1.00 0.00 452 SER a C 1
ATOM 25696 O O . SER F 3 452 ? 173.713 196.758 202.123 1.00 0.30 452 SER a O 1
ATOM 25704 N N . GLN F 3 453 ? 175.854 197.444 202.052 1.00 0.00 453 GLN a N 1
ATOM 25705 C CA . GLN F 3 453 ? 175.808 197.815 203.468 1.00 5.73 453 GLN a CA 1
ATOM 25706 C C . GLN F 3 453 ? 175.206 199.207 203.676 1.00 0.00 453 GLN a C 1
ATOM 25707 O O . GLN F 3 453 ? 174.229 199.369 204.410 1.00 0.56 453 GLN a O 1
ATOM 25721 N N . GLU F 3 454 ? 175.778 200.220 203.024 1.00 0.55 454 GLU a N 1
ATOM 25722 C CA . GLU F 3 454 ? 175.429 201.612 203.304 1.00 6.35 454 GLU a CA 1
ATOM 25723 C C . GLU F 3 454 ? 173.997 201.927 202.895 1.00 0.00 454 GLU a C 1
ATOM 25724 O O . GLU F 3 454 ? 173.250 202.555 203.651 1.00 13.14 454 GLU a O 1
ATOM 25736 N N . LYS F 3 455 ? 173.600 201.516 201.694 1.00 0.52 455 LYS a N 1
ATOM 25737 C CA . LYS F 3 455 ? 172.305 201.928 201.166 1.00 6.16 455 LYS a CA 1
ATOM 25738 C C . LYS F 3 455 ? 171.174 201.045 201.684 1.00 0.15 455 LYS a C 1
ATOM 25739 O O . LYS F 3 455 ? 170.134 201.551 202.116 1.00 14.55 455 LYS a O 1
ATOM 25758 N N . TYR F 3 456 ? 171.355 199.726 201.643 1.00 9.25 456 TYR a N 1
ATOM 25759 C CA . TYR F 3 456 ? 170.276 198.787 201.926 1.00 0.00 456 TYR a CA 1
ATOM 25760 C C . TYR F 3 456 ? 170.310 198.218 203.339 1.00 3.16 456 TYR a C 1
ATOM 25761 O O . TYR F 3 456 ? 169.361 197.533 203.729 1.00 18.69 456 TYR a O 1
ATOM 25779 N N . GLY F 3 457 ? 171.367 198.469 204.106 1.00 0.57 457 GLY a N 1
ATOM 25780 C CA . GLY F 3 457 ? 171.432 197.968 205.469 1.00 4.81 457 GLY a CA 1
ATOM 25781 C C . GLY F 3 457 ? 171.475 196.459 205.569 1.00 5.92 457 GLY a C 1
ATOM 25782 O O . GLY F 3 457 ? 170.900 195.887 206.500 1.00 2.19 457 GLY a O 1
ATOM 25786 N N . ILE F 3 458 ? 172.137 195.797 204.631 1.00 1.77 458 ILE a N 1
ATOM 25787 C CA . ILE F 3 458 ? 172.288 194.348 204.684 1.00 0.00 458 ILE a CA 1
ATOM 25788 C C . ILE F 3 458 ? 173.362 194.002 205.707 1.00 0.00 458 ILE a C 1
ATOM 25789 O O . ILE F 3 458 ? 174.434 194.614 205.732 1.00 1.23 458 ILE a O 1
ATOM 25805 N N . LYS F 3 459 ? 173.072 193.027 206.561 1.00 0.23 459 LYS a N 1
ATOM 25806 C CA . LYS F 3 459 ? 173.985 192.629 207.621 1.00 3.50 459 LYS a CA 1
ATOM 25807 C C . LYS F 3 459 ? 174.915 191.528 207.134 1.00 0.00 459 LYS a C 1
ATOM 25808 O O . LYS F 3 459 ? 174.487 190.593 206.454 1.00 3.46 459 LYS a O 1
ATOM 25827 N N . PHE F 3 460 ? 176.191 191.648 207.486 1.00 0.00 460 PHE a N 1
ATOM 25828 C CA . PHE F 3 460 ? 177.211 190.683 207.100 1.00 0.00 460 PHE a CA 1
ATOM 25829 C C . PHE F 3 460 ? 177.771 190.031 208.355 1.00 4.60 460 PHE a C 1
ATOM 25830 O O . PHE F 3 460 ? 178.266 190.726 209.250 1.00 15.74 460 PHE a O 1
ATOM 25847 N N . ILE F 3 461 ? 177.706 188.706 208.412 1.00 0.00 461 ILE a N 1
ATOM 25848 C CA . ILE F 3 461 ? 178.285 187.924 209.496 1.00 0.84 461 ILE a CA 1
ATOM 25849 C C . ILE F 3 461 ? 179.384 187.057 208.899 1.00 0.00 461 ILE a C 1
ATOM 25850 O O . ILE F 3 461 ? 179.118 186.237 208.014 1.00 3.65 461 ILE a O 1
ATOM 25866 N N . ARG F 3 462 ? 180.615 187.241 209.369 1.00 2.27 462 ARG a N 1
ATOM 25867 C CA . ARG F 3 462 ? 181.713 186.381 208.935 1.00 4.17 462 ARG a CA 1
ATOM 25868 C C . ARG F 3 462 ? 181.665 185.096 209.750 1.00 1.29 462 ARG a C 1
ATOM 25869 O O . ARG F 3 462 ? 182.167 185.033 210.873 1.00 11.56 462 ARG a O 1
ATOM 25890 N N . GLY F 3 463 ? 181.059 184.068 209.178 1.00 0.00 463 GLY a N 1
ATOM 25891 C CA . GLY F 3 463 ? 181.047 182.761 209.791 1.00 0.00 463 GLY a CA 1
ATOM 25892 C C . GLY F 3 463 ? 180.385 181.752 208.886 1.00 0.00 463 GLY a C 1
ATOM 25893 O O . GLY F 3 463 ? 179.309 182.010 208.345 1.00 11.73 463 GLY a O 1
ATOM 25897 N N . ARG F 3 464 ? 181.021 180.614 208.705 1.00 0.00 464 ARG a N 1
ATOM 25898 C CA . ARG F 3 464 ? 180.438 179.545 207.916 1.00 0.00 464 ARG a CA 1
ATOM 25899 C C . ARG F 3 464 ? 179.460 178.792 208.810 1.00 0.00 464 ARG a C 1
ATOM 25900 O O . ARG F 3 464 ? 179.890 178.149 209.773 1.00 3.25 464 ARG a O 1
ATOM 25921 N N . PRO F 3 465 ? 178.156 178.846 208.540 1.00 0.00 465 PRO a N 1
ATOM 25922 C CA . PRO F 3 465 ? 177.199 178.243 209.475 1.00 0.73 465 PRO a CA 1
ATOM 25923 C C . PRO F 3 465 ? 177.444 176.757 209.682 1.00 0.00 465 PRO a C 1
ATOM 25924 O O . PRO F 3 465 ? 177.715 176.007 208.743 1.00 0.00 465 PRO a O 1
ATOM 25935 N N . ALA F 3 466 ? 177.345 176.344 210.942 1.00 0.00 466 ALA a N 1
ATOM 25936 C CA . ALA F 3 466 ? 177.429 174.931 211.277 1.00 0.00 466 ALA a CA 1
ATOM 25937 C C . ALA F 3 466 ? 176.141 174.198 210.929 1.00 0.00 466 ALA a C 1
ATOM 25938 O O . ALA F 3 466 ? 176.192 173.062 210.450 1.00 6.45 466 ALA a O 1
ATOM 25945 N N . GLU F 3 467 ? 174.981 174.813 211.170 1.00 3.25 467 GLU a N 1
ATOM 25946 C CA . GLU F 3 467 ? 173.754 174.047 210.987 1.00 6.99 467 GLU a CA 1
ATOM 25947 C C . GLU F 3 467 ? 172.557 174.963 210.772 1.00 0.00 467 GLU a C 1
ATOM 25948 O O . GLU F 3 467 ? 172.554 176.119 211.196 1.00 5.93 467 GLU a O 1
ATOM 25960 N N . VAL F 3 468 ? 171.541 174.420 210.105 1.00 0.00 468 VAL a N 1
ATOM 25961 C CA . VAL F 3 468 ? 170.236 175.057 209.978 1.00 2.66 468 VAL a CA 1
ATOM 25962 C C . VAL F 3 468 ? 169.206 174.117 210.590 1.00 1.04 468 VAL a C 1
ATOM 25963 O O . VAL F 3 468 ? 169.031 172.988 210.115 1.00 11.14 468 VAL a O 1
ATOM 25976 N N . ILE F 3 469 ? 168.520 174.586 211.629 1.00 0.71 469 ILE a N 1
ATOM 25977 C CA . ILE F 3 469 ? 167.535 173.808 212.371 1.00 1.64 469 ILE a CA 1
ATOM 25978 C C . ILE F 3 469 ? 166.153 174.324 212.007 1.00 2.89 469 ILE a C 1
ATOM 25979 O O . ILE F 3 469 ? 165.913 175.532 212.039 1.00 13.04 469 ILE a O 1
ATOM 25995 N N . GLU F 3 470 ? 165.243 173.420 211.671 1.00 8.21 470 GLU a N 1
ATOM 25996 C CA . GLU F 3 470 ? 163.860 173.808 211.437 1.00 9.63 470 GLU a CA 1
ATOM 25997 C C . GLU F 3 470 ? 163.098 173.752 212.753 1.00 4.82 470 GLU a C 1
ATOM 25998 O O . GLU F 3 470 ? 163.100 172.723 213.435 1.00 17.08 470 GLU a O 1
ATOM 26010 N N . ASN F 3 471 ? 162.462 174.862 213.109 1.00 8.81 471 ASN a N 1
ATOM 26011 C CA . ASN F 3 471 ? 161.642 174.933 214.305 1.00 5.92 471 ASN a CA 1
ATOM 26012 C C . ASN F 3 471 ? 160.251 174.370 214.032 1.00 9.43 471 ASN a C 1
ATOM 26013 O O . ASN F 3 471 ? 159.861 174.188 212.878 1.00 19.55 471 ASN a O 1
ATOM 26024 N N . PRO F 3 472 ? 159.487 174.062 215.084 1.00 18.04 472 PRO a N 1
ATOM 26025 C CA . PRO F 3 472 ? 158.128 173.540 214.857 1.00 18.45 472 PRO a CA 1
ATOM 26026 C C . PRO F 3 472 ? 157.262 174.464 214.020 1.00 14.88 472 PRO a C 1
ATOM 26027 O O . PRO F 3 472 ? 156.499 173.987 213.173 1.00 18.16 472 PRO a O 1
ATOM 26038 N N . ASP F 3 473 ? 157.363 175.777 214.223 1.00 9.80 473 ASP a N 1
ATOM 26039 C CA . ASP F 3 473 ? 156.599 176.726 213.420 1.00 10.89 473 ASP a CA 1
ATOM 26040 C C . ASP F 3 473 ? 157.154 176.888 212.005 1.00 15.63 473 ASP a C 1
ATOM 26041 O O . ASP F 3 473 ? 156.631 177.714 211.249 1.00 16.70 473 ASP a O 1
ATOM 26050 N N . LEU F 3 474 ? 158.189 176.131 211.643 1.00 11.83 474 LEU a N 1
ATOM 26051 C CA . LEU F 3 474 ? 158.809 176.112 210.320 1.00 12.39 474 LEU a CA 1
ATOM 26052 C C . LEU F 3 474 ? 159.725 177.304 210.075 1.00 11.95 474 LEU a C 1
ATOM 26053 O O . LEU F 3 474 ? 160.256 177.444 208.969 1.00 12.47 474 LEU a O 1
ATOM 26069 N N . THR F 3 475 ? 159.925 178.170 211.067 1.00 8.92 475 THR a N 1
ATOM 26070 C CA . THR F 3 475 ? 161.046 179.094 211.017 1.00 0.00 475 THR a CA 1
ATOM 26071 C C . THR F 3 475 ? 162.352 178.313 211.148 1.00 0.00 475 THR a C 1
ATOM 26072 O O . THR F 3 475 ? 162.374 177.146 211.543 1.00 11.49 475 THR a O 1
ATOM 26083 N N . LEU F 3 476 ? 163.455 178.971 210.819 1.00 3.08 476 LEU a N 1
ATOM 26084 C CA . LEU F 3 476 ? 164.754 178.321 210.753 1.00 2.17 476 LEU a CA 1
ATOM 26085 C C . LEU F 3 476 ? 165.728 179.041 211.669 1.00 0.07 476 LEU a C 1
ATOM 26086 O O . LEU F 3 476 ? 165.822 180.265 211.641 1.00 11.31 476 LEU a O 1
ATOM 26102 N N . THR F 3 477 ? 166.448 178.281 212.477 1.00 1.44 477 THR a N 1
ATOM 26103 C CA . THR F 3 477 ? 167.521 178.810 213.300 1.00 1.35 477 THR a CA 1
ATOM 26104 C C . THR F 3 477 ? 168.841 178.462 212.629 1.00 0.00 477 THR a C 1
ATOM 26105 O O . THR F 3 477 ? 169.127 177.288 212.388 1.00 6.98 477 THR a O 1
ATOM 26116 N N . VAL F 3 478 ? 169.631 179.477 212.318 1.00 0.96 478 VAL a N 1
ATOM 26117 C CA . VAL F 3 478 ? 170.978 179.289 211.804 1.00 1.89 478 VAL a CA 1
ATOM 26118 C C . VAL F 3 478 ? 171.918 179.334 212.998 1.00 0.74 478 VAL a C 1
ATOM 26119 O O . VAL F 3 478 ? 171.937 180.325 213.746 1.00 10.22 478 VAL a O 1
ATOM 26132 N N . ARG F 3 479 ? 172.645 178.234 213.201 1.00 0.00 479 ARG a N 1
ATOM 26133 C CA . ARG F 3 479 ? 173.669 178.122 214.229 1.00 0.00 479 ARG a CA 1
ATOM 26134 C C . ARG F 3 479 ? 175.026 178.281 213.557 1.00 2.06 479 ARG a C 1
ATOM 26135 O O . ARG F 3 479 ? 175.411 177.459 212.705 1.00 9.04 479 ARG a O 1
ATOM 26156 N N . SER F 3 480 ? 175.746 179.329 213.963 1.00 0.00 480 SER a N 1
ATOM 26157 C CA . SER F 3 480 ? 176.982 179.739 213.313 1.00 6.54 480 SER a CA 1
ATOM 26158 C C . SER F 3 480 ? 177.802 180.572 214.283 1.00 0.00 480 SER a C 1
ATOM 26159 O O . SER F 3 480 ? 177.251 181.343 215.062 1.00 11.84 480 SER a O 1
ATOM 26167 N N . GLU F 3 481 ? 179.117 180.434 214.223 1.00 0.00 481 GLU a N 1
ATOM 26168 C CA . GLU F 3 481 ? 179.968 181.378 214.926 1.00 9.39 481 GLU a CA 1
ATOM 26169 C C . GLU F 3 481 ? 180.027 182.689 214.155 1.00 0.00 481 GLU a C 1
ATOM 26170 O O . GLU F 3 481 ? 180.120 182.699 212.926 1.00 7.09 481 GLU a O 1
ATOM 26182 N N . ASP F 3 482 ? 179.952 183.796 214.884 1.00 5.31 482 ASP a N 1
ATOM 26183 C CA . ASP F 3 482 ? 180.409 185.087 214.387 1.00 0.00 482 ASP a CA 1
ATOM 26184 C C . ASP F 3 482 ? 181.872 185.180 214.799 1.00 0.00 482 ASP a C 1
ATOM 26185 O O . ASP F 3 482 ? 182.192 185.381 215.979 1.00 2.08 482 ASP a O 1
ATOM 26194 N N . THR F 3 483 ? 182.763 184.977 213.825 1.00 0.00 483 THR a N 1
ATOM 26195 C CA . THR F 3 483 ? 184.186 184.899 214.119 1.00 4.85 483 THR a CA 1
ATOM 26196 C C . THR F 3 483 ? 184.768 186.250 214.505 1.00 0.00 483 THR a C 1
ATOM 26197 O O . THR F 3 483 ? 185.841 186.293 215.109 1.00 14.10 483 THR a O 1
ATOM 26208 N N . LEU F 3 484 ? 184.087 187.344 214.174 1.00 0.00 484 LEU a N 1
ATOM 26209 C CA . LEU F 3 484 ? 184.572 188.677 214.504 1.00 6.78 484 LEU a CA 1
ATOM 26210 C C . LEU F 3 484 ? 184.098 189.143 215.874 1.00 0.00 484 LEU a C 1
ATOM 26211 O O . LEU F 3 484 ? 184.801 189.916 216.534 1.00 15.47 484 LEU a O 1
ATOM 26227 N N . LEU F 3 485 ? 182.924 188.693 216.311 1.00 2.84 485 LEU a N 1
ATOM 26228 C CA . LEU F 3 485 ? 182.585 188.751 217.726 1.00 0.77 485 LEU a CA 1
ATOM 26229 C C . LEU F 3 485 ? 183.202 187.597 218.501 1.00 1.56 485 LEU a C 1
ATOM 26230 O O . LEU F 3 485 ? 183.293 187.665 219.730 1.00 18.08 485 LEU a O 1
ATOM 26246 N N . GLY F 3 486 ? 183.635 186.550 217.808 1.00 5.70 486 GLY a N 1
ATOM 26247 C CA . GLY F 3 486 ? 184.180 185.377 218.465 1.00 2.16 486 GLY a CA 1
ATOM 26248 C C . GLY F 3 486 ? 183.181 184.642 219.332 1.00 5.91 486 GLY a C 1
ATOM 26249 O O . GLY F 3 486 ? 183.549 184.141 220.401 1.00 8.79 486 GLY a O 1
ATOM 26253 N N . LYS F 3 487 ? 181.925 184.556 218.899 1.00 0.61 487 LYS a N 1
ATOM 26254 C CA . LYS F 3 487 ? 180.892 183.936 219.722 1.00 2.06 487 LYS a CA 1
ATOM 26255 C C . LYS F 3 487 ? 179.934 183.150 218.844 1.00 0.00 487 LYS a C 1
ATOM 26256 O O . LYS F 3 487 ? 179.724 183.489 217.684 1.00 4.85 487 LYS a O 1
ATOM 26275 N N . VAL F 3 488 ? 179.336 182.111 219.414 1.00 1.94 488 VAL a N 1
ATOM 26276 C CA . VAL F 3 488 ? 178.310 181.348 218.714 1.00 6.46 488 VAL a CA 1
ATOM 26277 C C . VAL F 3 488 ? 177.006 182.134 218.729 1.00 0.00 488 VAL a C 1
ATOM 26278 O O . VAL F 3 488 ? 176.619 182.711 219.751 1.00 8.86 488 VAL a O 1
ATOM 26291 N N . THR F 3 489 ? 176.323 182.153 217.591 1.00 0.31 489 THR a N 1
ATOM 26292 C CA . THR F 3 489 ? 175.025 182.778 217.427 1.00 0.00 489 THR a CA 1
ATOM 26293 C C . THR F 3 489 ? 174.019 181.749 216.926 1.00 0.00 489 THR a C 1
ATOM 26294 O O . THR F 3 489 ? 174.346 180.855 216.131 1.00 4.23 489 THR a O 1
ATOM 26305 N N . GLU F 3 490 ? 172.786 181.893 217.406 1.00 0.00 490 GLU a N 1
ATOM 26306 C CA . GLU F 3 490 ? 171.639 181.116 216.945 1.00 5.49 490 GLU a CA 1
ATOM 26307 C C . GLU F 3 490 ? 170.558 182.126 216.581 1.00 0.00 490 GLU a C 1
ATOM 26308 O O . GLU F 3 490 ? 169.783 182.544 217.442 1.00 17.91 490 GLU a O 1
ATOM 26320 N N . TYR F 3 491 ? 170.503 182.517 215.312 1.00 8.53 491 TYR a N 1
ATOM 26321 C CA . TYR F 3 491 ? 169.555 183.539 214.884 1.00 4.02 491 TYR a CA 1
ATOM 26322 C C . TYR F 3 491 ? 168.402 182.904 214.115 1.00 0.89 491 TYR a C 1
ATOM 26323 O O . TYR F 3 491 ? 168.586 181.925 213.394 1.00 7.70 491 TYR a O 1
ATOM 26341 N N . ASP F 3 492 ? 167.211 183.473 214.272 1.00 0.00 492 ASP a N 1
ATOM 26342 C CA . ASP F 3 492 ? 166.008 182.951 213.640 1.00 4.47 492 ASP a CA 1
ATOM 26343 C C . ASP F 3 492 ? 165.693 183.710 212.356 1.00 0.00 492 ASP a C 1
ATOM 26344 O O . ASP F 3 492 ? 165.899 184.920 212.256 1.00 11.97 492 ASP a O 1
ATOM 26353 N N . TYR F 3 493 ? 165.161 182.980 211.382 1.00 5.35 493 TYR a N 1
ATOM 26354 C CA . TYR F 3 493 ? 164.851 183.516 210.070 1.00 3.08 493 TYR a CA 1
ATOM 26355 C C . TYR F 3 493 ? 163.595 182.848 209.538 1.00 2.37 493 TYR a C 1
ATOM 26356 O O . TYR F 3 493 ? 163.273 181.712 209.893 1.00 4.81 493 TYR a O 1
ATOM 26374 N N . ASP F 3 494 ? 162.892 183.571 208.681 1.00 6.08 494 ASP a N 1
ATOM 26375 C CA . ASP F 3 494 ? 161.717 183.031 208.024 1.00 2.58 494 ASP a CA 1
ATOM 26376 C C . ASP F 3 494 ? 162.055 182.337 206.716 1.00 2.77 494 ASP a C 1
ATOM 26377 O O . ASP F 3 494 ? 161.267 181.507 206.254 1.00 10.72 494 ASP a O 1
ATOM 26386 N N . MET F 3 495 ? 163.202 182.649 206.115 1.00 0.00 495 MET a N 1
ATOM 26387 C CA . MET F 3 495 ? 163.646 181.934 204.928 1.00 0.00 495 MET a CA 1
ATOM 26388 C C . MET F 3 495 ? 165.169 181.908 204.909 1.00 0.00 495 MET a C 1
ATOM 26389 O O . MET F 3 495 ? 165.822 182.860 205.349 1.00 6.35 495 MET a O 1
ATOM 26403 N N . VAL F 3 496 ? 165.723 180.816 204.391 1.00 0.00 496 VAL a N 1
ATOM 26404 C CA . VAL F 3 496 ? 167.162 180.639 204.254 1.00 1.56 496 VAL a CA 1
ATOM 26405 C C . VAL F 3 496 ? 167.457 180.302 202.800 1.00 0.00 496 VAL a C 1
ATOM 26406 O O . VAL F 3 496 ? 166.838 179.399 202.228 1.00 12.37 496 VAL a O 1
ATOM 26419 N N . VAL F 3 497 ? 168.397 181.032 202.210 1.00 1.99 497 VAL a N 1
ATOM 26420 C CA . VAL F 3 497 ? 168.779 180.885 200.813 1.00 0.00 497 VAL a CA 1
ATOM 26421 C C . VAL F 3 497 ? 170.211 180.376 200.776 1.00 0.00 497 VAL a C 1
ATOM 26422 O O . VAL F 3 497 ? 171.125 181.024 201.301 1.00 15.10 497 VAL a O 1
ATOM 26435 N N . LEU F 3 498 ? 170.407 179.232 200.136 1.00 0.00 498 LEU a N 1
ATOM 26436 C CA . LEU F 3 498 ? 171.725 178.638 200.013 1.00 2.00 498 LEU a CA 1
ATOM 26437 C C . LEU F 3 498 ? 172.393 179.191 198.761 1.00 0.00 498 LEU a C 1
ATOM 26438 O O . LEU F 3 498 ? 171.827 179.118 197.666 1.00 2.97 498 LEU a O 1
ATOM 26454 N N . GLY F 3 499 ? 173.580 179.767 198.934 1.00 0.00 499 GLY a N 1
ATOM 26455 C CA . GLY F 3 499 ? 174.355 180.268 197.818 1.00 2.31 499 GLY a CA 1
ATOM 26456 C C . GLY F 3 499 ? 175.076 179.151 197.095 1.00 0.00 499 GLY a C 1
ATOM 26457 O O . GLY F 3 499 ? 176.297 179.017 197.197 1.00 6.26 499 GLY a O 1
ATOM 26461 N N . VAL F 3 500 ? 174.310 178.340 196.364 1.00 5.06 500 VAL a N 1
ATOM 26462 C CA . VAL F 3 500 ? 174.868 177.180 195.687 1.00 0.00 500 VAL a CA 1
ATOM 26463 C C . VAL F 3 500 ? 175.893 177.608 194.640 1.00 0.00 500 VAL a C 1
ATOM 26464 O O . VAL F 3 500 ? 175.773 178.664 194.013 1.00 0.00 500 VAL a O 1
ATOM 26477 N N . GLY F 3 501 ? 176.900 176.762 194.438 1.00 0.00 501 GLY a N 1
ATOM 26478 C CA . GLY F 3 501 ? 177.939 177.015 193.465 1.00 0.00 501 GLY a CA 1
ATOM 26479 C C . GLY F 3 501 ? 177.552 176.549 192.071 1.00 0.00 501 GLY a C 1
ATOM 26480 O O . GLY F 3 501 ? 176.401 176.224 191.777 1.00 6.16 501 GLY a O 1
ATOM 26484 N N . LEU F 3 502 ? 178.555 176.509 191.202 1.00 0.00 502 LEU a N 1
ATOM 26485 C CA . LEU F 3 502 ? 178.386 176.131 189.806 1.00 2.13 502 LEU a CA 1
ATOM 26486 C C . LEU F 3 502 ? 179.105 174.814 189.534 1.00 0.44 502 LEU a C 1
ATOM 26487 O O . LEU F 3 502 ? 180.229 174.608 189.999 1.00 11.67 502 LEU a O 1
ATOM 26503 N N . VAL F 3 503 ? 178.461 173.927 188.780 1.00 0.00 503 VAL a N 1
ATOM 26504 C CA . VAL F 3 503 ? 179.040 172.625 188.448 1.00 0.00 503 VAL a CA 1
ATOM 26505 C C . VAL F 3 503 ? 178.848 172.370 186.960 1.00 0.00 503 VAL a C 1
ATOM 26506 O O . VAL F 3 503 ? 178.021 173.020 186.304 1.00 0.88 503 VAL a O 1
ATOM 26519 N N . PRO F 3 504 ? 179.596 171.423 186.395 1.00 10.91 504 PRO a N 1
ATOM 26520 C CA . PRO F 3 504 ? 179.384 171.075 184.993 1.00 4.96 504 PRO a CA 1
ATOM 26521 C C . PRO F 3 504 ? 177.973 170.571 184.772 1.00 0.00 504 PRO a C 1
ATOM 26522 O O . PRO F 3 504 ? 177.375 169.933 185.658 1.00 10.43 504 PRO a O 1
ATOM 26533 N N . PRO F 3 505 ? 177.400 170.825 183.597 1.00 7.07 505 PRO a N 1
ATOM 26534 C CA . PRO F 3 505 ? 175.995 170.470 183.358 1.00 9.79 505 PRO a CA 1
ATOM 26535 C C . PRO F 3 505 ? 175.802 168.964 183.255 1.00 8.29 505 PRO a C 1
ATOM 26536 O O . PRO F 3 505 ? 176.744 168.198 183.059 1.00 11.10 505 PRO a O 1
ATOM 26547 N N . GLU F 3 506 ? 174.546 168.541 183.396 1.00 15.85 506 GLU a N 1
ATOM 26548 C CA . GLU F 3 506 ? 174.221 167.132 183.207 1.00 16.02 506 GLU a CA 1
ATOM 26549 C C . GLU F 3 506 ? 174.547 166.729 181.774 1.00 14.85 506 GLU a C 1
ATOM 26550 O O . GLU F 3 506 ? 174.194 167.435 180.824 1.00 19.91 506 GLU a O 1
ATOM 26562 N N . GLY F 3 507 ? 175.224 165.596 181.617 1.00 12.88 507 GLY a N 1
ATOM 26563 C CA . GLY F 3 507 ? 175.642 165.146 180.306 1.00 12.72 507 GLY a CA 1
ATOM 26564 C C . GLY F 3 507 ? 176.939 165.742 179.809 1.00 10.24 507 GLY a C 1
ATOM 26565 O O . GLY F 3 507 ? 177.282 165.545 178.639 1.00 19.21 507 GLY a O 1
ATOM 26569 N N . ALA F 3 508 ? 177.673 166.466 180.656 1.00 9.09 508 ALA a N 1
ATOM 26570 C CA . ALA F 3 508 ? 178.940 167.044 180.222 1.00 11.38 508 ALA a CA 1
ATOM 26571 C C . ALA F 3 508 ? 179.940 165.961 179.836 1.00 7.47 508 ALA a C 1
ATOM 26572 O O . ALA F 3 508 ? 180.680 166.108 178.857 1.00 9.18 508 ALA a O 1
ATOM 26579 N N . GLU F 3 509 ? 179.985 164.866 180.597 1.00 7.32 509 GLU a N 1
ATOM 26580 C CA . GLU F 3 509 ? 180.968 163.827 180.313 1.00 13.36 509 GLU a CA 1
ATOM 26581 C C . GLU F 3 509 ? 180.720 163.188 178.951 1.00 6.39 509 GLU a C 1
ATOM 26582 O O . GLU F 3 509 ? 181.669 162.897 178.213 1.00 14.18 509 GLU a O 1
ATOM 26594 N N . THR F 3 510 ? 179.455 162.968 178.598 1.00 10.65 510 THR a N 1
ATOM 26595 C CA . THR F 3 510 ? 179.144 162.322 177.327 1.00 11.95 510 THR a CA 1
ATOM 26596 C C . THR F 3 510 ? 179.607 163.170 176.147 1.00 8.10 510 THR a C 1
ATOM 26597 O O . THR F 3 510 ? 180.228 162.656 175.210 1.00 10.28 510 THR a O 1
ATOM 26608 N N . LEU F 3 511 ? 179.316 164.472 176.173 1.00 12.80 511 LEU a N 1
ATOM 26609 C CA . LEU F 3 511 ? 179.752 165.342 175.085 1.00 9.77 511 LEU a CA 1
ATOM 26610 C C . LEU F 3 511 ? 181.267 165.498 175.080 1.00 9.07 511 LEU a C 1
ATOM 26611 O O . LEU F 3 511 ? 181.889 165.547 174.012 1.00 7.04 511 LEU a O 1
ATOM 26627 N N . ARG F 3 512 ? 181.879 165.572 176.263 1.00 5.48 512 ARG a N 1
ATOM 26628 C CA . ARG F 3 512 ? 183.332 165.650 176.327 1.00 9.21 512 ARG a CA 1
ATOM 26629 C C . ARG F 3 512 ? 183.971 164.441 175.659 1.00 9.43 512 ARG a C 1
ATOM 26630 O O . ARG F 3 512 ? 184.963 164.575 174.933 1.00 10.22 512 ARG a O 1
ATOM 26651 N N . GLN F 3 513 ? 183.421 163.249 175.897 1.00 10.85 513 GLN a N 1
ATOM 26652 C CA . GLN F 3 513 ? 183.982 162.048 175.287 1.00 14.89 513 GLN a CA 1
ATOM 26653 C C . GLN F 3 513 ? 183.665 161.986 173.796 1.00 5.70 513 GLN a C 1
ATOM 26654 O O . GLN F 3 513 ? 184.497 161.541 173.000 1.00 21.68 513 GLN a O 1
ATOM 26668 N N . THR F 3 514 ? 182.475 162.440 173.398 1.00 11.77 514 THR a N 1
ATOM 26669 C CA . THR F 3 514 ? 182.135 162.481 171.979 1.00 8.78 514 THR a CA 1
ATOM 26670 C C . THR F 3 514 ? 183.124 163.345 171.206 1.00 8.52 514 THR a C 1
ATOM 26671 O O . THR F 3 514 ? 183.653 162.929 170.171 1.00 19.81 514 THR a O 1
ATOM 26682 N N . ILE F 3 515 ? 183.379 164.561 171.691 1.00 13.65 515 ILE a N 1
ATOM 26683 C CA . ILE F 3 515 ? 184.352 165.423 171.029 1.00 11.23 515 ILE a CA 1
ATOM 26684 C C . ILE F 3 515 ? 185.768 164.901 171.248 1.00 9.09 515 ILE a C 1
ATOM 26685 O O . ILE F 3 515 ? 186.596 164.913 170.332 1.00 13.67 515 ILE a O 1
ATOM 26701 N N . GLY F 3 516 ? 186.067 164.438 172.453 1.00 7.60 516 GLY a N 1
ATOM 26702 C CA . GLY F 3 516 ? 187.400 164.009 172.806 1.00 6.99 516 GLY a CA 1
ATOM 26703 C C . GLY F 3 516 ? 188.232 165.041 173.533 1.00 11.10 516 GLY a C 1
ATOM 26704 O O . GLY F 3 516 ? 189.452 165.066 173.348 1.00 17.25 516 GLY a O 1
ATOM 26708 N N . LEU F 3 517 ? 187.615 165.891 174.346 1.00 10.91 517 LEU a N 1
ATOM 26709 C CA . LEU F 3 517 ? 188.315 166.941 175.070 1.00 3.95 517 LEU a CA 1
ATOM 26710 C C . LEU F 3 517 ? 188.717 166.462 176.461 1.00 11.66 517 LEU a C 1
ATOM 26711 O O . LEU F 3 517 ? 188.173 165.495 176.995 1.00 15.48 517 LEU a O 1
ATOM 26727 N N . SER F 3 518 ? 189.681 167.162 177.047 1.00 9.72 518 SER a N 1
ATOM 26728 C CA . SER F 3 518 ? 190.138 166.890 178.400 1.00 10.58 518 SER a CA 1
ATOM 26729 C C . SER F 3 518 ? 189.458 167.837 179.382 1.00 6.16 518 SER a C 1
ATOM 26730 O O . SER F 3 518 ? 189.041 168.941 179.023 1.00 13.16 518 SER a O 1
ATOM 26738 N N . LYS F 3 519 ? 189.358 167.400 180.631 1.00 6.74 519 LYS a N 1
ATOM 26739 C CA . LYS F 3 519 ? 188.719 168.181 181.677 1.00 14.63 519 LYS a CA 1
ATOM 26740 C C . LYS F 3 519 ? 189.738 168.587 182.733 1.00 13.57 519 LYS a C 1
ATOM 26741 O O . LYS F 3 519 ? 190.728 167.891 182.971 1.00 18.74 519 LYS a O 1
ATOM 26760 N N . SER F 3 520 ? 189.492 169.738 183.349 1.00 14.52 520 SER a N 1
ATOM 26761 C CA . SER F 3 520 ? 190.358 170.247 184.398 1.00 12.26 520 SER a CA 1
ATOM 26762 C C . SER F 3 520 ? 190.030 169.558 185.722 1.00 10.49 520 SER a C 1
ATOM 26763 O O . SER F 3 520 ? 189.122 168.730 185.814 1.00 20.92 520 SER a O 1
ATOM 26771 N N . ALA F 3 521 ? 190.781 169.908 186.767 1.00 15.87 521 ALA a N 1
ATOM 26772 C CA . ALA F 3 521 ? 190.574 169.271 188.065 1.00 17.84 521 ALA a CA 1
ATOM 26773 C C . ALA F 3 521 ? 189.165 169.526 188.587 1.00 16.66 521 ALA a C 1
ATOM 26774 O O . ALA F 3 521 ? 188.535 168.628 189.158 1.00 23.45 521 ALA a O 1
ATOM 26781 N N . ASP F 3 522 ? 188.648 170.736 188.387 1.00 15.19 522 ASP a N 1
ATOM 26782 C CA . ASP F 3 522 ? 187.334 171.109 188.895 1.00 14.08 522 ASP a CA 1
ATOM 26783 C C . ASP F 3 522 ? 186.186 170.522 188.084 1.00 7.73 522 ASP a C 1
ATOM 26784 O O . ASP F 3 522 ? 185.028 170.832 188.376 1.00 25.11 522 ASP a O 1
ATOM 26793 N N . GLY F 3 523 ? 186.467 169.704 187.071 1.00 16.49 523 GLY a N 1
ATOM 26794 C CA . GLY F 3 523 ? 185.434 169.045 186.304 1.00 8.18 523 GLY a CA 1
ATOM 26795 C C . GLY F 3 523 ? 184.977 169.779 185.060 1.00 0.00 523 GLY a C 1
ATOM 26796 O O . GLY F 3 523 ? 184.219 169.205 184.268 1.00 11.43 523 GLY a O 1
ATOM 26800 N N . PHE F 3 524 ? 185.398 171.022 184.866 1.00 3.63 524 PHE a N 1
ATOM 26801 C CA . PHE F 3 524 ? 185.076 171.765 183.659 1.00 2.27 524 PHE a CA 1
ATOM 26802 C C . PHE F 3 524 ? 186.127 171.490 182.581 1.00 4.76 524 PHE a C 1
ATOM 26803 O O . PHE F 3 524 ? 187.131 170.816 182.815 1.00 11.07 524 PHE a O 1
ATOM 26820 N N . LEU F 3 525 ? 185.880 172.007 181.382 1.00 5.79 525 LEU a N 1
ATOM 26821 C CA . LEU F 3 525 ? 186.744 171.697 180.249 1.00 4.29 525 LEU a CA 1
ATOM 26822 C C . LEU F 3 525 ? 188.083 172.421 180.360 1.00 3.87 525 LEU a C 1
ATOM 26823 O O . LEU F 3 525 ? 188.153 173.571 180.795 1.00 7.99 525 LEU a O 1
ATOM 26839 N N . MET F 3 526 ? 189.148 171.740 179.945 1.00 4.05 526 MET a N 1
ATOM 26840 C CA . MET F 3 526 ? 190.505 172.254 180.077 1.00 13.79 526 MET a CA 1
ATOM 26841 C C . MET F 3 526 ? 190.930 172.997 178.816 1.00 0.86 526 MET a C 1
ATOM 26842 O O . MET F 3 526 ? 190.836 172.463 177.708 1.00 14.36 526 MET a O 1
ATOM 26856 N N . GLU F 3 527 ? 191.428 174.216 179.000 1.00 11.46 527 GLU a N 1
ATOM 26857 C CA . GLU F 3 527 ? 191.945 175.017 177.901 1.00 12.83 527 GLU a CA 1
ATOM 26858 C C . GLU F 3 527 ? 193.370 174.589 177.545 1.00 2.97 527 GLU a C 1
ATOM 26859 O O . GLU F 3 527 ? 194.063 173.927 178.321 1.00 5.95 527 GLU a O 1
ATOM 26871 N N . ALA F 3 528 ? 193.807 174.986 176.348 1.00 9.25 528 ALA a N 1
ATOM 26872 C CA . ALA F 3 528 ? 195.123 174.573 175.865 1.00 9.80 528 ALA a CA 1
ATOM 26873 C C . ALA F 3 528 ? 196.240 175.123 176.746 1.00 7.13 528 ALA a C 1
ATOM 26874 O O . ALA F 3 528 ? 197.215 174.419 177.026 1.00 11.97 528 ALA a O 1
ATOM 26881 N N . HIS F 3 529 ? 196.122 176.377 177.190 1.00 11.35 529 HIS a N 1
ATOM 26882 C CA . HIS F 3 529 ? 197.119 176.967 178.078 1.00 7.06 529 HIS a CA 1
ATOM 26883 C C . HIS F 3 529 ? 196.458 177.982 179.005 1.00 0.00 529 HIS a C 1
ATOM 26884 O O . HIS F 3 529 ? 195.808 178.923 178.532 1.00 0.85 529 HIS a O 1
ATOM 26898 N N . PRO F 3 530 ? 196.604 177.832 180.325 1.00 2.49 530 PRO a N 1
ATOM 26899 C CA . PRO F 3 530 ? 195.793 178.643 181.246 1.00 9.19 530 PRO a CA 1
ATOM 26900 C C . PRO F 3 530 ? 196.099 180.128 181.205 1.00 0.00 530 PRO a C 1
ATOM 26901 O O . PRO F 3 530 ? 195.238 180.920 181.600 1.00 20.23 530 PRO a O 1
ATOM 26912 N N . LYS F 3 531 ? 197.288 180.533 180.760 1.00 6.83 531 LYS a N 1
ATOM 26913 C CA . LYS F 3 531 ? 197.626 181.949 180.693 1.00 10.33 531 LYS a CA 1
ATOM 26914 C C . LYS F 3 531 ? 197.348 182.545 179.315 1.00 2.47 531 LYS a C 1
ATOM 26915 O O . LYS F 3 531 ? 196.695 183.585 179.215 1.00 13.41 531 LYS a O 1
ATOM 26934 N N . LEU F 3 532 ? 197.820 181.899 178.247 1.00 2.32 532 LEU a N 1
ATOM 26935 C CA . LEU F 3 532 ? 197.859 182.528 176.932 1.00 8.01 532 LEU a CA 1
ATOM 26936 C C . LEU F 3 532 ? 196.894 181.939 175.911 1.00 0.00 532 LEU a C 1
ATOM 26937 O O . LEU F 3 532 ? 196.739 182.522 174.835 1.00 12.10 532 LEU a O 1
ATOM 26953 N N . ARG F 3 533 ? 196.251 180.811 176.195 1.00 1.78 533 ARG a N 1
ATOM 26954 C CA . ARG F 3 533 ? 195.262 180.225 175.290 1.00 4.91 533 ARG a CA 1
ATOM 26955 C C . ARG F 3 533 ? 194.038 179.813 176.095 1.00 0.00 533 ARG a C 1
ATOM 26956 O O . ARG F 3 533 ? 193.701 178.628 176.182 1.00 6.99 533 ARG a O 1
ATOM 26977 N N . PRO F 3 534 ? 193.338 180.781 176.693 1.00 1.68 534 PRO a N 1
ATOM 26978 C CA . PRO F 3 534 ? 192.201 180.433 177.561 1.00 6.10 534 PRO a CA 1
ATOM 26979 C C . PRO F 3 534 ? 191.009 179.843 176.826 1.00 0.00 534 PRO a C 1
ATOM 26980 O O . PRO F 3 534 ? 190.228 179.118 177.451 1.00 9.42 534 PRO a O 1
ATOM 26991 N N . VAL F 3 535 ? 190.835 180.120 175.535 1.00 1.44 535 VAL a N 1
ATOM 26992 C CA . VAL F 3 535 ? 189.673 179.640 174.792 1.00 7.37 535 VAL a CA 1
ATOM 26993 C C . VAL F 3 535 ? 190.025 178.548 173.799 1.00 0.00 535 VAL a C 1
ATOM 26994 O O . VAL F 3 535 ? 189.124 178.024 173.134 1.00 11.62 535 VAL a O 1
ATOM 27007 N N . ASP F 3 536 ? 191.296 178.193 173.668 1.00 0.00 536 ASP a N 1
ATOM 27008 C CA . ASP F 3 536 ? 191.693 177.073 172.829 1.00 12.97 536 ASP a CA 1
ATOM 27009 C C . ASP F 3 536 ? 191.673 175.773 173.630 1.00 0.00 536 ASP a C 1
ATOM 27010 O O . ASP F 3 536 ? 191.673 175.770 174.860 1.00 16.34 536 ASP a O 1
ATOM 27019 N N . THR F 3 537 ? 191.648 174.660 172.906 1.00 9.47 537 THR a N 1
ATOM 27020 C CA . THR F 3 537 ? 191.878 173.340 173.470 1.00 11.96 537 THR a CA 1
ATOM 27021 C C . THR F 3 537 ? 193.016 172.685 172.702 1.00 7.04 537 THR a C 1
ATOM 27022 O O . THR F 3 537 ? 193.347 173.089 171.585 1.00 13.14 537 THR a O 1
ATOM 27033 N N . LEU F 3 538 ? 193.626 171.672 173.317 1.00 4.56 538 LEU a N 1
ATOM 27034 C CA . LEU F 3 538 ? 194.690 170.940 172.639 1.00 15.09 538 LEU a CA 1
ATOM 27035 C C . LEU F 3 538 ? 194.167 170.162 171.440 1.00 8.63 538 LEU a C 1
ATOM 27036 O O . LEU F 3 538 ? 194.963 169.747 170.592 1.00 23.57 538 LEU a O 1
ATOM 27052 N N . THR F 3 539 ? 192.855 169.961 171.351 1.00 9.55 539 THR a N 1
ATOM 27053 C CA . THR F 3 539 ? 192.227 169.437 170.143 1.00 10.42 539 THR a CA 1
ATOM 27054 C C . THR F 3 539 ? 192.085 170.577 169.143 1.00 12.02 539 THR a C 1
ATOM 27055 O O . THR F 3 539 ? 191.246 171.467 169.317 1.00 15.13 539 THR a O 1
ATOM 27066 N N . ASP F 3 540 ? 192.900 170.554 168.094 1.00 12.28 540 ASP a N 1
ATOM 27067 C CA . ASP F 3 540 ? 192.870 171.629 167.115 1.00 15.70 540 ASP a CA 1
ATOM 27068 C C . ASP F 3 540 ? 191.478 171.752 166.510 1.00 2.89 540 ASP a C 1
ATOM 27069 O O . ASP F 3 540 ? 190.812 170.754 166.228 1.00 16.08 540 ASP a O 1
ATOM 27078 N N . GLY F 3 541 ? 191.035 172.992 166.323 1.00 9.82 541 GLY a N 1
ATOM 27079 C CA . GLY F 3 541 ? 189.738 173.260 165.749 1.00 11.43 541 GLY a CA 1
ATOM 27080 C C . GLY F 3 541 ? 188.581 173.260 166.725 1.00 0.66 541 GLY a C 1
ATOM 27081 O O . GLY F 3 541 ? 187.440 173.464 166.297 1.00 10.32 541 GLY a O 1
ATOM 27085 N N . VAL F 3 542 ? 188.825 173.047 168.015 1.00 6.24 542 VAL a N 1
ATOM 27086 C CA . VAL F 3 542 ? 187.779 173.065 169.033 1.00 9.45 542 VAL a CA 1
ATOM 27087 C C . VAL F 3 542 ? 188.152 174.101 170.081 1.00 0.05 542 VAL a C 1
ATOM 27088 O O . VAL F 3 542 ? 189.276 174.096 170.594 1.00 5.96 542 VAL a O 1
ATOM 27101 N N . TYR F 3 543 ? 187.202 174.969 170.413 1.00 1.40 543 TYR a N 1
ATOM 27102 C CA . TYR F 3 543 ? 187.436 176.094 171.303 1.00 0.98 543 TYR a CA 1
ATOM 27103 C C . TYR F 3 543 ? 186.367 176.112 172.390 1.00 0.97 543 TYR a C 1
ATOM 27104 O O . TYR F 3 543 ? 185.322 175.471 172.273 1.00 16.00 543 TYR a O 1
ATOM 27122 N N . LEU F 3 544 ? 186.651 176.846 173.460 1.00 0.00 544 LEU a N 1
ATOM 27123 C CA . LEU F 3 544 ? 185.785 176.926 174.629 1.00 0.00 544 LEU a CA 1
ATOM 27124 C C . LEU F 3 544 ? 185.313 178.359 174.831 1.00 0.00 544 LEU a C 1
ATOM 27125 O O . LEU F 3 544 ? 186.042 179.311 174.545 1.00 9.16 544 LEU a O 1
ATOM 27141 N N . ALA F 3 545 ? 184.094 178.509 175.341 1.00 0.00 545 ALA a N 1
ATOM 27142 C CA . ALA F 3 545 ? 183.537 179.835 175.581 1.00 7.26 545 ALA a CA 1
ATOM 27143 C C . ALA F 3 545 ? 182.533 179.781 176.722 1.00 1.42 545 ALA a C 1
ATOM 27144 O O . ALA F 3 545 ? 181.629 178.943 176.714 1.00 9.02 545 ALA a O 1
ATOM 27151 N N . GLY F 3 546 ? 182.679 180.692 177.675 1.00 7.41 546 GLY a N 1
ATOM 27152 C CA . GLY F 3 546 ? 181.744 180.792 178.776 1.00 0.00 546 GLY a CA 1
ATOM 27153 C C . GLY F 3 546 ? 182.084 179.839 179.905 1.00 0.00 546 GLY a C 1
ATOM 27154 O O . GLY F 3 546 ? 183.192 179.302 180.009 1.00 7.45 546 GLY a O 1
ATOM 27158 N N . VAL F 3 547 ? 181.086 179.606 180.756 1.00 0.00 547 VAL a N 1
ATOM 27159 C CA . VAL F 3 547 ? 181.289 178.800 181.947 1.00 0.00 547 VAL a CA 1
ATOM 27160 C C . VAL F 3 547 ? 181.654 177.358 181.617 1.00 0.00 547 VAL a C 1
ATOM 27161 O O . VAL F 3 547 ? 182.096 176.622 182.502 1.00 3.11 547 VAL a O 1
ATOM 27174 N N . ALA F 3 548 ? 181.516 176.941 180.357 1.00 2.13 548 ALA a N 1
ATOM 27175 C CA . ALA F 3 548 ? 182.051 175.644 179.955 1.00 5.30 548 ALA a CA 1
ATOM 27176 C C . ALA F 3 548 ? 183.515 175.514 180.360 1.00 0.00 548 ALA a C 1
ATOM 27177 O O . ALA F 3 548 ? 183.956 174.444 180.791 1.00 14.66 548 ALA a O 1
ATOM 27184 N N . GLN F 3 549 ? 184.282 176.598 180.238 1.00 0.16 549 GLN a N 1
ATOM 27185 C CA . GLN F 3 549 ? 185.686 176.574 180.630 1.00 0.00 549 GLN a CA 1
ATOM 27186 C C . GLN F 3 549 ? 185.898 176.782 182.128 1.00 2.65 549 GLN a C 1
ATOM 27187 O O . GLN F 3 549 ? 187.019 176.592 182.604 1.00 5.45 549 GLN a O 1
ATOM 27201 N N . GLY F 3 550 ? 184.867 177.168 182.874 1.00 2.11 550 GLY a N 1
ATOM 27202 C CA . GLY F 3 550 ? 184.977 177.360 184.303 1.00 4.98 550 GLY a CA 1
ATOM 27203 C C . GLY F 3 550 ? 184.039 178.447 184.792 1.00 0.00 550 GLY a C 1
ATOM 27204 O O . GLY F 3 550 ? 183.601 179.296 184.015 1.00 0.00 550 GLY a O 1
ATOM 27208 N N . PRO F 3 551 ? 183.710 178.453 186.084 1.00 4.96 551 PRO a N 1
ATOM 27209 C CA . PRO F 3 551 ? 182.760 179.458 186.587 1.00 8.25 551 PRO a CA 1
ATOM 27210 C C . PRO F 3 551 ? 183.240 180.876 186.302 1.00 0.00 551 PRO a C 1
ATOM 27211 O O . PRO F 3 551 ? 184.428 181.179 186.417 1.00 3.11 551 PRO a O 1
ATOM 27222 N N . LYS F 3 552 ? 182.303 181.747 185.924 1.00 3.43 552 LYS a N 1
ATOM 27223 C CA . LYS F 3 552 ? 182.601 183.155 185.662 1.00 9.46 552 LYS a CA 1
ATOM 27224 C C . LYS F 3 552 ? 181.299 183.895 185.366 1.00 0.00 552 LYS a C 1
ATOM 27225 O O . LYS F 3 552 ? 180.271 183.284 185.070 1.00 0.00 552 LYS a O 1
ATOM 27244 N N . ASP F 3 553 ? 181.363 185.228 185.430 1.00 0.00 553 ASP a N 1
ATOM 27245 C CA . ASP F 3 553 ? 180.187 186.065 185.232 1.00 1.32 553 ASP a CA 1
ATOM 27246 C C . ASP F 3 553 ? 179.959 186.343 183.743 1.00 0.00 553 ASP a C 1
ATOM 27247 O O . ASP F 3 553 ? 180.676 185.846 182.871 1.00 0.00 553 ASP a O 1
ATOM 27256 N N . ILE F 3 554 ? 178.940 187.146 183.453 1.00 0.00 554 ILE a N 1
ATOM 27257 C CA . ILE F 3 554 ? 178.460 187.351 182.088 1.00 0.00 554 ILE a CA 1
ATOM 27258 C C . ILE F 3 554 ? 179.491 188.100 181.246 1.00 0.00 554 ILE a C 1
ATOM 27259 O O . ILE F 3 554 ? 179.820 187.629 180.154 1.00 4.16 554 ILE a O 1
ATOM 27275 N N . PRO F 3 555 ? 180.017 189.253 181.677 1.00 1.34 555 PRO a N 1
ATOM 27276 C CA . PRO F 3 555 ? 181.012 189.948 180.831 1.00 5.27 555 PRO a CA 1
ATOM 27277 C C . PRO F 3 555 ? 182.226 189.095 180.496 1.00 0.00 555 PRO a C 1
ATOM 27278 O O . PRO F 3 555 ? 182.707 189.130 179.358 1.00 1.24 555 PRO a O 1
ATOM 27289 N N . ASP F 3 556 ? 182.731 188.325 181.462 1.00 0.00 556 ASP a N 1
ATOM 27290 C CA . ASP F 3 556 ? 183.870 187.452 181.193 1.00 0.00 556 ASP a CA 1
ATOM 27291 C C . ASP F 3 556 ? 183.504 186.376 180.176 1.00 0.00 556 ASP a C 1
ATOM 27292 O O . ASP F 3 556 ? 184.275 186.088 179.252 1.00 9.57 556 ASP a O 1
ATOM 27301 N N . ALA F 3 557 ? 182.320 185.782 180.321 1.00 0.00 557 ALA a N 1
ATOM 27302 C CA . ALA F 3 557 ? 181.871 184.780 179.361 1.00 2.37 557 ALA a CA 1
ATOM 27303 C C . ALA F 3 557 ? 181.702 185.382 177.970 1.00 0.00 557 ALA a C 1
ATOM 27304 O O . ALA F 3 557 ? 182.069 184.759 176.970 1.00 4.91 557 ALA a O 1
ATOM 27311 N N . VAL F 3 558 ? 181.150 186.593 177.887 1.00 0.00 558 VAL a N 1
ATOM 27312 C CA . VAL F 3 558 ? 180.954 187.249 176.596 1.00 2.11 558 VAL a CA 1
ATOM 27313 C C . VAL F 3 558 ? 182.298 187.534 175.934 1.00 0.00 558 VAL a C 1
ATOM 27314 O O . VAL F 3 558 ? 182.466 187.337 174.723 1.00 0.00 558 VAL a O 1
ATOM 27327 N N . ALA F 3 559 ? 183.267 188.025 176.712 1.00 1.63 559 ALA a N 1
ATOM 27328 C CA . ALA F 3 559 ? 184.606 188.232 176.173 1.00 6.68 559 ALA a CA 1
ATOM 27329 C C . ALA F 3 559 ? 185.193 186.923 175.663 1.00 0.00 559 ALA a C 1
ATOM 27330 O O . ALA F 3 559 ? 185.805 186.884 174.590 1.00 11.75 559 ALA a O 1
ATOM 27337 N N . GLN F 3 560 ? 185.014 185.838 176.418 1.00 2.35 560 GLN a N 1
ATOM 27338 C CA . GLN F 3 560 ? 185.523 184.548 175.965 1.00 6.09 560 GLN a CA 1
ATOM 27339 C C . GLN F 3 560 ? 184.851 184.114 174.668 1.00 0.00 560 GLN a C 1
ATOM 27340 O O . GLN F 3 560 ? 185.504 183.550 173.789 1.00 4.37 560 GLN a O 1
ATOM 27354 N N . ALA F 3 561 ? 183.539 184.330 174.547 1.00 0.00 561 ALA a N 1
ATOM 27355 C CA . ALA F 3 561 ? 182.825 183.934 173.335 1.00 6.85 561 ALA a CA 1
ATOM 27356 C C . ALA F 3 561 ? 183.328 184.712 172.124 1.00 0.06 561 ALA a C 1
ATOM 27357 O O . ALA F 3 561 ? 183.570 184.138 171.055 1.00 0.00 561 ALA a O 1
ATOM 27364 N N . SER F 3 562 ? 183.498 186.024 172.276 1.00 2.13 562 SER a N 1
ATOM 27365 C CA . SER F 3 562 ? 184.064 186.816 171.187 1.00 6.82 562 SER a CA 1
ATOM 27366 C C . SER F 3 562 ? 185.468 186.334 170.832 1.00 0.00 562 SER a C 1
ATOM 27367 O O . SER F 3 562 ? 185.814 186.195 169.648 1.00 6.60 562 SER a O 1
ATOM 27375 N N . GLY F 3 563 ? 186.285 186.052 171.847 1.00 1.34 563 GLY a N 1
ATOM 27376 C CA . GLY F 3 563 ? 187.630 185.574 171.585 1.00 0.08 563 GLY a CA 1
ATOM 27377 C C . GLY F 3 563 ? 187.639 184.247 170.853 1.00 0.00 563 GLY a C 1
ATOM 27378 O O . GLY F 3 563 ? 188.425 184.047 169.927 1.00 7.47 563 GLY a O 1
ATOM 27382 N N . ALA F 3 564 ? 186.769 183.321 171.265 1.00 5.94 564 ALA a N 1
ATOM 27383 C CA . ALA F 3 564 ? 186.683 182.031 170.594 1.00 4.74 564 ALA a CA 1
ATOM 27384 C C . ALA F 3 564 ? 186.235 182.204 169.152 1.00 0.00 564 ALA a C 1
ATOM 27385 O O . ALA F 3 564 ? 186.713 181.499 168.259 1.00 6.91 564 ALA a O 1
ATOM 27392 N N . ALA F 3 565 ? 185.311 183.132 168.905 1.00 0.00 565 ALA a N 1
ATOM 27393 C CA . ALA F 3 565 ? 184.939 183.433 167.528 1.00 0.74 565 ALA a CA 1
ATOM 27394 C C . ALA F 3 565 ? 186.161 183.854 166.719 1.00 0.19 565 ALA a C 1
ATOM 27395 O O . ALA F 3 565 ? 186.386 183.354 165.614 1.00 6.49 565 ALA a O 1
ATOM 27402 N N . ALA F 3 566 ? 186.973 184.761 167.267 1.00 0.00 566 ALA a N 1
ATOM 27403 C CA . ALA F 3 566 ? 188.186 185.188 166.563 1.00 6.08 566 ALA a CA 1
ATOM 27404 C C . ALA F 3 566 ? 189.115 184.006 166.284 1.00 1.48 566 ALA a C 1
ATOM 27405 O O . ALA F 3 566 ? 189.588 183.811 165.150 1.00 2.97 566 ALA a O 1
ATOM 27412 N N . ARG F 3 567 ? 189.388 183.207 167.318 1.00 9.20 567 ARG a N 1
ATOM 27413 C CA . ARG F 3 567 ? 190.353 182.122 167.180 1.00 4.99 567 ARG a CA 1
ATOM 27414 C C . ARG F 3 567 ? 189.872 181.071 166.191 1.00 0.90 567 ARG a C 1
ATOM 27415 O O . ARG F 3 567 ? 190.683 180.507 165.452 1.00 4.67 567 ARG a O 1
ATOM 27436 N N . ALA F 3 568 ? 188.567 180.792 166.165 1.00 3.48 568 ALA a N 1
ATOM 27437 C CA . ALA F 3 568 ? 188.026 179.858 165.185 1.00 9.58 568 ALA a CA 1
ATOM 27438 C C . ALA F 3 568 ? 188.019 180.455 163.786 1.00 5.73 568 ALA a C 1
ATOM 27439 O O . ALA F 3 568 ? 188.238 179.735 162.807 1.00 19.41 568 ALA a O 1
ATOM 27446 N N . ALA F 3 569 ? 187.766 181.759 163.666 1.00 3.85 569 ALA a N 1
ATOM 27447 C CA . ALA F 3 569 ? 187.749 182.390 162.354 1.00 6.59 569 ALA a CA 1
ATOM 27448 C C . ALA F 3 569 ? 189.120 182.353 161.698 1.00 14.94 569 ALA a C 1
ATOM 27449 O O . ALA F 3 569 ? 189.211 182.273 160.469 1.00 13.18 569 ALA a O 1
ATOM 27456 N N . ILE F 3 570 ? 190.188 182.415 162.487 1.00 11.75 570 ILE a N 1
ATOM 27457 C CA . ILE F 3 570 ? 191.533 182.466 161.910 1.00 11.44 570 ILE a CA 1
ATOM 27458 C C . ILE F 3 570 ? 191.790 181.261 161.000 1.00 13.50 570 ILE a C 1
ATOM 27459 O O . ILE F 3 570 ? 192.107 181.455 159.815 1.00 12.35 570 ILE a O 1
ATOM 27475 N N . PRO F 3 571 ? 191.673 180.014 161.479 1.00 15.47 571 PRO a N 1
ATOM 27476 C CA . PRO F 3 571 ? 191.868 178.873 160.562 1.00 15.25 571 PRO a CA 1
ATOM 27477 C C . PRO F 3 571 ? 190.919 178.880 159.382 1.00 12.93 571 PRO a C 1
ATOM 27478 O O . PRO F 3 571 ? 191.308 178.475 158.281 1.00 19.93 571 PRO a O 1
ATOM 27489 N N . MET F 3 572 ? 189.675 179.314 159.582 1.00 14.24 572 MET a N 1
ATOM 27490 C CA . MET F 3 572 ? 188.708 179.298 158.492 1.00 12.87 572 MET a CA 1
ATOM 27491 C C . MET F 3 572 ? 189.030 180.368 157.456 1.00 11.47 572 MET a C 1
ATOM 27492 O O . MET F 3 572 ? 188.818 180.160 156.257 1.00 22.13 572 MET a O 1
ATOM 27506 N N . VAL F 3 573 ? 189.533 181.522 157.899 1.00 16.62 573 VAL a N 1
ATOM 27507 C CA . VAL F 3 573 ? 189.996 182.539 156.960 1.00 14.96 573 VAL a CA 1
ATOM 27508 C C . VAL F 3 573 ? 191.193 182.023 156.173 1.00 17.85 573 VAL a C 1
ATOM 27509 O O . VAL F 3 573 ? 191.287 182.224 154.957 1.00 20.89 573 VAL a O 1
ATOM 27522 N N . LYS F 3 574 ? 192.129 181.358 156.853 1.00 19.07 574 LYS a N 1
ATOM 27523 C CA . LYS F 3 574 ? 193.298 180.828 156.159 1.00 15.64 574 LYS a CA 1
ATOM 27524 C C . LYS F 3 574 ? 192.892 179.808 155.101 1.00 22.33 574 LYS a C 1
ATOM 27525 O O . LYS F 3 574 ? 193.443 179.796 153.995 1.00 23.77 574 LYS a O 1
ATOM 27544 N N . GLY F 3 575 ? 191.928 178.946 155.421 1.00 20.44 575 GLY a N 1
ATOM 27545 C CA . GLY F 3 575 ? 191.393 177.998 154.472 1.00 20.24 575 GLY a CA 1
ATOM 27546 C C . GLY F 3 575 ? 192.173 176.709 154.337 1.00 22.41 575 GLY a C 1
ATOM 27547 O O . GLY F 3 575 ? 191.735 175.817 153.600 1.00 27.18 575 GLY a O 1
ATOM 27551 N N . GLU F 3 576 ? 193.301 176.575 155.026 1.00 27.02 576 GLU a N 1
ATOM 27552 C CA . GLU F 3 576 ? 194.127 175.379 154.917 1.00 23.91 576 GLU a CA 1
ATOM 27553 C C . GLU F 3 576 ? 194.773 175.035 156.253 1.00 22.99 576 GLU a C 1
ATOM 27554 O O . GLU F 3 576 ? 195.319 175.904 156.929 1.00 28.32 576 GLU a O 1
#

Solvent-accessible surface area: 61751 Å² total; per-residue (Å²): 102,73,0,0,1,3,12,3,11,10,1,0,0,73,5,0,0,0,1,40,0,0,57,29,0,0,117,88,31,59,14,116,31,60,52,4,105,5,4,2,6,4,0,20,18,10,8,0,7,0,2,23,76,27,0,9,0,0,0,0,0,2,0,0,1,9,0,13,108,63,54,4,43,0,0,1,3,10,4,11,13,3,16,0,0,44,35,0,6,37,38,1,74,134,63,134,127,35,48,53,106,1,9,109,22,0,114,98,18,68,51,88,1,96,22,117,8,81,8,37,0,0,0,29,0,0,73,96,65,17,19,51,110,119,2,58,130,41,31,124,141,101,24,138,50,56,0,0,0,1,2,10,14,28,0,2,14,30,21,87,80,17,110,43,40,62,17,41,104,9,73,12,3,19,60,0,0,95,29,0,28,1,78,21,34,110,18,92,27,21,48,18,6,4,0,1,19,4,9,0,46,44,68,12,55,37,0,0,0,10,0,0,22,47,1,0,63,12,0,122,117,31,47,17,66,2,0,2,0,0,4,2,67,12,0,27,0,0,0,26,0,5,44,40,0,68,122,98,87,54,60,121,24,94,10,44,1,16,0,1,0,0,0,2,0,72,0,4,53,25,69,162,128,16,6,7,53,122,18,18,102,3,146,107,70,0,0,0,2,12,3,12,11,2,0,0,72,6,0,0,0,1,41,0,0,58,29,0,0,117,101,32,59,14,103,32,51,52,5,106,5,5,1,5,3,0,20,20,10,8,1,6,0,2,23,73,27,0,8,0,0,0,0,0,2,0,0,1,10,0,14,102,58,50,6,42,0,0,0,4,9,3,12,15,3,16,0,0,44,34,0,8,33,40,2,83,128,64,135,125,33,49,51,102,0,27,106,23,0,137,109,15,70,51,99,2,91,22,116,8,80,9,38,0,0,0,30,0,0,74,95,60,16,20,52,110,122,0,58,136,49,32,126,143,102,22,136,47,56,0,0,0,1,1,5,12,26,0,2,11,30,20,88,78,17,109,44,40,62,17,40,113,10,72,12,3,19,61,0,0,94,29,0,27,2,77,21,36,110,17,90,28,22,42,18,7,3,0,1,18,3,8,0,47,45,71,13,57,37,0,0,0,10,0,0,54,47,0,0,58,12,0,126,117,30,48,17,66,3,0,2,0,1,4,3,70,13,0,27,0,0,0,35,0,2,46,40,0,67,114,100,78,65,58,116,6,99,10,42,0,19,0,1,0,1,0,0,0,66,0,0,46,14,75,177,142,22,8,7,89,118,13,19,104,8,153,227,69,42,32,62,86,117,106,8,7,4,113,141,73,65,33,40,108,102,4,6,107,112,4,24,95,55,37,0,82,5,1,21,31,26,12,11,10,1,1,14,0,0,8,15,6,2,0,16,7,0,63,2,25,4,2,36,5,3,15,23,2,12,25,0,2,63,104,61,0,9,53,26,72,14,0,2,1,15,5,4,13,12,22,13,23,30,23,10,2,7,73,2,73,5,2,49,0,0,29,27,1,0,10,23,0,1,133,50,48,84,27,14,111,40,1,56,40,32,0,11,92,1,0,83,33,0,0,9,35,19,20,62,106,62,4,46,92,39,3,129,88,16,67,19,46,73,48,0,22,2,5,42,88,64,92,137,7,31,69,36,0,27,91,0,0,101,49,28,23,1,12,148,40,3,21,24,43,80,172,80,16,106,63,149,210,36,42,30,55,123,106,107,8,8,4,111,146,72,63,49,36,121,112,2,6,110,109,2,23,94,56,37,0,82,5,1,22,30,29,14,12,10,1,1,15,0,0,8,13,8,2,0,15,8,0,63,2,25,4,2,37,4,2,15,23,2,14,24,0,2,65,102,62,0,10,54,27,70,15,0,3,1,15,6,4,12,12,22,14,25,29,24,8,2,7,74,1,74,4,2,48,0,1,30,24,2,0,8,25,0,1,130,51,50,85,25,14,111,41,1,42,38,32,0,12,91,0,0,85,33,0,0,8,34,19,19,62,113,56,7,49,90,30,3,118,76,17,69,20,44,79,52,0,20,3,6,42,85,58,90,130,6,36,89,35,0,34,87,0,0,103,48,28,25,1,7,139,41,0,16,18,40,79,171,86,18,116,69,158,112,22,39,84,52,0,0,0,10,10,1,15,20,9,0,1,5,0,0,10,1,0,2,42,11,48,22,80,0,26,0,2,17,66,83,3,3,0,3,31,49,8,1,5,29,11,58,3,17,25,56,38,67,43,0,30,91,36,0,20,68,46,0,73,69,1,34,133,49,146,42,18,76,32,10,1,39,1,82,15,106,81,20,86,54,143,48,2,46,6,103,0,74,0,35,34,55,24,4,39,2,38,53,153,75,24,61,12,90,11,35,14,33,136,47,15,73,42,101,8,63,10,52,6,11,48,59,58,3,106,19,43,2,4,17,33,7,10,91,74,4,11,35,79,2,2,0,4,43,62,132,89,27,105,79,53,81,60,10,66,134,49,31,169,152,43,2,13,76,36,121,58,133,76,97,93,37,89,10,97,1,0,0,0,0,1,6,45,21,44,18,30,9,90,1,70,99,12,50,22,7,2,47,68,113,14,58,3,6,6,10,0,17,17,0,4,5,6,1,12,78,75,9,50,30,111,1,94,1,34,34,72,42,71,41,104,94,1,161,64,0,0,0,0,6,14,2,2,2,11,1,43,57,33,56,42,56,10,14,1,22,16,10,13,0,26,0,0,2,0,0,1,12,0,27,74,93,22,105,139,7,72,2,14,0,1,9,5,7,0,6,0,4,6,54,25,8,5,36,1,4,32,98,0,6,92,134,32,20,2,64,18,8,5,0,14,2,1,39,2,19,56,28,138,101,67,24,0,14,0,12,0,0,1,2,6,22,15,42,0,0,15,24,45,11,14,0,0,0,0,0,4,1,8,24,38,17,104,49,28,81,94,27,43,134,35,19,50,8,54,90,15,117,19,24,4,19,76,15,18,45,50,3,17,102,6,2,3,5,132,47,97,3,1,14,0,0,0,13,3,15,3,10,14,15,23,20,27,4,3,5,10,0,1,0,0,0,0,61,0,0,10,22,9,74,120,30,159,108,20,40,82,52,0,0,0,10,8,1,16,20,9,0,1,6,0,0,10,0,0,2,42,10,50,21,82,0,21,0,3,15,60,87,2,3,0,4,28,49,7,1,4,29,15,64,2,17,24,56,38,66,38,0,29,94,36,0,20,68,46,0,72,67,1,34,130,49,145,44,16,72,39,5,1,39,1,78,16,104,84,19,82,46,142,50,2,48,7,86,0,66,0,36,33,61,24,4,40,3,40,53,155,75,23,60,12,94,10,34,14,34,135,50,15,77,42,100,8,64,11,52,6,12,45,61,61,2,110,18,43,3,4,17,34,7,11,90,76,4,11,36,78,2,2,0,3,42,62,133,88,26,105,84,52,81,78,11,55,142,52,32,168,151,44,3,17,76,36,120,57,132,76,98,91,32,92,10,114,0,0,0,0,0,1,6,44,21,46,21,30,12,90,1,70,98,12,45,23,6,0,44,68,99,20,58,3,6,6,10,1,16,17,0,4,5,7,0,13,75,75,10,51,29,111,1,93,1,31,34,71,42,70,40,104,93,1,160,64,0,0,1,0,7,13,3,2,2,10,1,42,59,35,58,46,56,11,13,1,24,15,8,15,0,28,0,0,2,0,0,0,12,0,26,73,96,24,105,141,6,96,2,13,0,1,9,7,6,0,7,0,5,6,53,25,10,6,38,1,4,33,98,0,6,93,133,31,21,1,68,18,9,5,0,15,3,1,38,3,22,54,28,140,101,66,24,0,12,0,13,0,0,2,2,6,22,15,42,0,0,15,25,44,11,15,0,0,0,0,0,3,0,9,20,37,16,105,52,29,81,96,26,44,133,36,20,48,8,51,91,16,113,20,24,4,20,75,16,18,43,51,3,16,98,6,2,4,5,129,46,96,3,0,14,0,0,0,14,4,16,3,12,16,16,23,22,26,4,2,4,10,0,2,0,0,0,0,62,0,0,10,22,9,73,125,26,168

B-factor: mean 12.29, std 6.54, range [0.01, 69.36]

Sequence (1792 aa):
MEIAYFLGCIMNNRYPGIEKATRVLFDKLGIELKDMEGASCCPAPGVFGSFDKTTWAAIAARNITIAEDMGADIMTECNGCFGSLFETNHLLKEDEEMKAKINEILKETGREYKGEVNVRHFAEVLYNDVGLDKLSELVEKPLNLNVAVHYGCHFLKPSDEINIDNPERPTILDEIVEVTGAKSVEYKDKMMCCGAGGGVRSRDLDVALDFTREKLTNMKEAGVDAIVNVCPFCHLQFDVGQMEIKDKFGEEFDIPVLHLAQLLGLAMGLPKEDLVVDAHQVCMEIAYFLGCIMNNRYPGIEKATRVLFDKLGIELKDMEGASCCPAPGVFGSFDKTTWAAIAARNITIAEDMGADIMTECNGCFGSLFETNHLLKEDEEMKAKINEILKETGREYKGEVNVRHFAEVLYNDVGLDKLSELVEKPLNLNVAVHYGCHFLKPSDEINIDNPERPTILDEIVEVTGAKSVEYKDKMMCCGAGGGVRSRDLDVALDFTREKLTNMKEAGVDAIVNVCPFCHLQFDVGQMEIKDKFGEEFDIPVLHLAQLLGLAMGLPKEDLVVDAHQVCMTLLQREENIIRKGNIDKEFSEKIKAAGGDSLEYCFQCGTCTGSCPSGRRTPYRVRQIIRKANVGLKDEIISDPTLWMCTTCYSCQERCPRKVKIVDVVKLARNEAAKAGFMAPAHKAVGSFVIKTGHGVPINDATMELRKAVGLGELPPTTHQFPEALEEVQKIIKATGFDQLIGYNWETGELEMTLLQREENIIRKGNIDKEFSEKIKAAGGDSLEYCFQCGTCTGSCPSGRRTPYRVRQIIRKANVGLKDEIISDPTLWMCTTCYSCQERCPRKVKIVDVVKLARNEAAKAGFMAPAHKAVGSFVIKTGHGVPINDATMELRKAVGLGELPPTTHQFPEALEEVQKIIKATGFDQLIGYNWETGELESVDDKALVIGGGVAGIQAALDLADMGFKTYMVEKRPSISGRMGQLDKTFPTLDCSMCILAPKMVDVGKHDNIELITYAEVKEVDGYIGNFKVKIEKKPRYIDEELCTGCGSCVEVCPIEMPNYFDEGIGMTKAVYIPFPQAVPLCATIDKDYCIECMLCDEVCERGAVKHDQEPEEIEIEVGTIIVATGYDAYDPTEKLEYGYGRHTNVITGLELERMINASGPTDGKVLKPSDGEKPKRVAFIHCVGSRDEQIGKPYCSRVCCMYIMKNAQLIKDKMPDTEVTLYYMDIRAFGKGFEEFYKRSQEKYGIKFIRGRPAEVIENPDLTLTVRSEDTLLGKVTEYDYDMVVLGVGLVPPEGAETLRQTIGLSKSADGFLMEAHPKLRPVDTLTDGVYLAGVAQGPKDIPDAVAQASGAAARAAIPMVKGESVDDKALVIGGGVAGIQAALDLADMGFKTYMVEKRPSISGRMGQLDKTFPTLDCSMCILAPKMVDVGKHDNIELITYAEVKEVDGYIGNFKVKIEKKPRYIDEELCTGCGSCVEVCPIEMPNYFDEGIGMTKAVYIPFPQAVPLCATIDKDYCIECMLCDEVCERGAVKHDQEPEEIEIEVGTIIVATGYDAYDPTEKLEYGYGRHTNVITGLELERMINASGPTDGKVLKPSDGEKPKRVAFIHCVGSRDEQIGKPYCSRVCCMYIMKNAQLIKDKMPDTEVTLYYMDIRAFGKGFEEFYKRSQEKYGIKFIRGRPAEVIENPDLTLTVRSEDTLLGKVTEYDYDMVVLGVGLVPPEGAETLRQTIGLSKSADGFLMEAHPKLRPVDTLTDGVYLAGVAQGPKDIPDAVAQASGAAARAAIPMVKGE

Nearest PDB structures (foldseek):
  5odr-assembly1_A  TM=9.864E-01  e=1.203E-77  Methanothermococcus thermolithotrophicus DSM 2095
  7bke-assembly1_a  TM=9.857E-01  e=7.342E-67  Methanospirillum hungatei JF-1
  7bkd-assembly1_a  TM=9.875E-01  e=2.485E-65  Methanospirillum hungatei JF-1
  6tjr-assembly1_B  TM=9.534E-01  e=4.326E-38  Hyphomicrobium denitrificans
  1vrq-assembly1_A  TM=6.576E-01  e=2.657E-13  Corynebacterium sp. U-96

Foldseek 3Di:
DEAEEDEADLCVPQFVLLVLLVVVVCVVQPYHYHYLPPQYHCPQCLPPVVPDVLVLLLSVLVSVQSVVVVLHAYEYLALRSLLSNQVSLVVLVVDPVSQVVSQVVCVVVVTHRDSRYHYYYPLLCCCPVPNLVNLLVLFDAADAFEEQEQEAASNCPPVVRNVRADLVDGCSLQSNLCSSNYHHFDWPPSSFHLQPGNPRCVPPVVRSLVSNVVVLVRVVVRPGQAYEYSHSSSQCSNQVSQVVCCVPPVDHSLHYYYYSSLSSCVRSVHDPVSSVCVSGNRD/DEAEEDEADLCVPQFVLLVLLVVVVCVVQVYHYDYLPPQYPCPQCLPPVVPDVLVLLLSVLVSVQSVVVVVHAYEYLALRSLLSNQVSLVVLVVDPVSQVVSQVVCVVVVTHRDSRYHYYYPLLCCCPVPNLVNLLVLFPAADAFEEAEAEADSNCPPVVRNVRADLVDGCSLQSSLCSRNYHHFDWPPSHFHLQPGNPRCVPPVVRSLVSNVVNLVRVVVRPGQAYEYSHSSSLCSNQVSLVVCCVPVVDHSLHYYYYSSRSSCVRSVHDVVSNPCVSGNRD/DDPDDPPPPDDDCVQADVVQLVVLLVVPQVLLLDDPLPQLLLVQAPLNVPDVQRLSVLSVCSNRHRLVCQLPDPSLVSHPPPCRSCVPRPSNGPSSSSSVVSPVVSLQVVPDDVLVLVLVLCCLVQVHSDDDDDVVLVVCVVVPHHSDDPASNVDVVRSVVSNVVCVVVVVCVSQQQDPVVSDRD/DDPDDPPPPDDDCVQADVVQLVVLLVVPQVLLLDDPLPQLLLVQAPLNVPDVQRLSVLSVCSNRHRLVCQLPDPSLVSHPPPCRSCVPRPSNGPSSSSSVVSPVVSLQVVPDDVLVLVLVLCCLVQVHSDDDDDVVLVVCVVVPHHSDDPASNVDVVRSVVSNVVCVVVCVCVSQQQDPVVSDHD/DAFQEEEEEAQALLSLLLQVLLVVVPGQYEYEEQAQFGHPLLCLFQADPDVRHGSCVVRLVSSVCQLPRPRYHYQYNKDWDFWDDAARWIKTKMKRADQLFALVQFPLPCQLQVQAPWKDDQVSLVPPAIGHQWDQNACSGVVSGIGGNPVTDPPPCPSCVRDDSNGGHNPDGMDMDIDTHRFYEYEHFWDWDDQVVVPQAPVVHQQQEAALSNLRQCLHCRHRVNRACAGRVPRHHKQEEEEAPQRAACDVVNPHNHDLACLLQSLLSSLQSSCVVPVNRAYEYEAADRCQPDDCSVVSVVCSCPVRNHHYADWRWPGWDQDPVSWIWTWTARVVVRGIDTDTISHYYYSTGIAHDPCPVVVCVSVVFDADSNGATDFCDVPPTQFHGPRPRYTYAACSSHRDDSVRRSVSSSVNSVVNSVCSVVPD/DAFQEEEEEAQALLSLLLCVLLVVVPGQYEYEEQAQFGHPLLCLFQADPDVRHGSCVVRLVSSVCQLPRPRYDYQYNKDWDFWDDAARWIKTKMKRADQLFALVQFPLPCQLQVQAPWKDDQVSLVPPAIGHQWDQNACSGVVSGIGGNVVTDPPPCPSCVRDDSNGGHPPDGIDMDIDTHRFYEYEHFWDWDDQVVVPQAPPVHQQQEAALSNLSQCLHCRHRVNRACAGRVPRHHKQEEEEAPQRAACDPVNPHNHDLACLLQSVLSSLQSSCVVPVNRAYEYEAADRCQPDDCSVVSVVCSCPVRNHHYADWRWPGWDQDPVSWIWTWTARVVVRGIDTDTISHYYYSTGIAHDPCPVVVCVSVVFDADSNGATDFCDVPPTQFHGPRPRYTYAACSSHRDDSVRRSVSSSVNSVVNSVCSVVVD